Protein 3NDN (pdb70)

Nearest PDB structures (foldseek):
  3ndn-assembly1_D  TM=1.003E+00  e=1.011E-87  Mycobacterium tuberculosis
  5dx5-assembly1_A  TM=9.563E-01  e=6.948E-45  Clostridium sporogenes
  4l0o-assembly3_C  TM=9.555E-01  e=1.925E-39  Helicobacter pylori 26695
  1cl1-assembly1_B  TM=8.963E-01  e=5.663E-34  Escherichia coli K-12
  8sad-assembly1_A  TM=8.975E-01  e=4.618E-33  Klebsiella aerogenes KCTC 2190

B-factor: mean 39.71, std 8.96, range [16.14, 76.07]

Foldseek 3Di:
DQQDFDDDDPPDDLLVLLAGNRARDDPVPDPDGDFDQDFADDDPDPVRVVCVVVVVDVDDGGQLFDDNLLRSLFGSVCVNQVFAGKGKFQFLLRQLLLLVVLQDAAPAEEEEECQAQPSSNCSQPPVRVVRHYHYDYDHQQDLVRLLVVLPAAHAEYEYEALGPPQRNGHQLLSSLVSQVVNVYAYEYEDAQAPSVWFHRVVSPHAKYKYWCCLLLQANDHTMIMIGGHPCSCVPSSSVCSNPVRRGHRSVVSSSRSNSSSCSNVFFVQLQVLQVVVQVLLCPDPQFDDKDFQCPPPHPCNVSCVVGTPTRGRKIKTFTPDDQVCQLVLQVQLQVQQDQADDDDDENYLGKYKYQCCVPSPVPVDDVSCVVSPRGSRMMMIGTHNPDSVVVSVRNVRSSD/DQQDADDDDPPDDLLVLLAGNRARDDPVRDPDHDFDQDFADDDPDPVRLVCCVVVVDVDDGGQLFDDSLLRSLFGSVCVSQVFAGKGKFQFLLVQLLLLVVLQDAAPAEEEEECQAQLSSNCSQPPVVVVRHYHYDYDHQQDLVRLLVVLPAAHAEYEYEALGPPQRNGHLQLSSLVSQVVNVYAYEYEYAQAPSQWFHRVVSRHAKYKYWLCLLLAANDHTMIMITHDPCSCVDSSSVCSNPVRRGHRSVVSSSRSVSSSCSVVFFVQLLVLQVVLQVVLCPDPQFDDKDWLCDVVHPCVVSSVVGTPTRGRKIKTFTPDDLVCQLVLQVQLQVQFDQADDDDDASYQGKYKYQCCVPRVVVVPDVSCVVSPRGSRMMMIGTHNPDSVVVNVRNVRSSD/DQQDFDDDDPPDDLLVLLADNRARDDPVPDPDGDFDQDFADDDPDPVVVVCVVVVVDVDDGGQLQDDSLLRSLFGSVCVSQVFPGKDKFQFLLCQLLLLVVLQDAAPAEEEEELQAFQSSNCSQPPVVVVRHYHYDYDHQQDLVRLLVRLPAAHAEYEYEALGPPQRDGHLQLSSLVSQVVNVYAYEYEDAQAPSVWFHRVVSRHAKYKYWLCLLLQANDHTMIMITHDPCSCVDSSSVCSNPVRRGDRSVVSSSRSVSSSCSVVFFVQLLVLQVVLQVLLCPDPFFDDKDWQCDPPHPPVVSCVVGTPTRGRKIKTFTPDDQVCQLVVQVQLQVQFDQADDDDDASYQGKHKYQCCVPRPVVCPPVSCVVVPRTSRMMMIGTHNPDSVVVVVRNVRSSD/DQQDFDDDDPPDDLLVLLQGNRARDDPVRDPAGDFDQDFADDDPDPVRVVCCVVVVDVDDGGQLQDDNLLRSLFGSQCVSQVFAGKDKFQFLLCQLLLLVVLQDAAPAEEEEECQAQPSNNCSQPPVRVVRHYHYHYDHQADLVRLLVVLVAQHREYEYEALGPPQRNGHQLLSSLVSQVVSVYAYEYEYAQAPSPWFHRVVSPHAKYKYWCCLLLQANDHTMIMIGGHPCSCVDSSSVCSNPVRRGDRSVVSSSRSNSSSCSVVFFVQLQVLQVVVQVVLCPDPQFDDKDWQCPCPHPCVVSSVVGTPTGGRKIKTFTDDDQVCQLVLQVQLQVQFDQADDDDDANYLGKHKYQCCVPSPVPQPPVRCVVSPRGSGMMMIGTHNPDSVVVVVRNVRSSD

CATH classification: 3.40.640.10 (+1 more: 3.90.1150.10)

Sequence (1600 aa):
SVRTPKALPDGVSQATVGVRGGMLRSGFEETAEAMYLTSGYVYGSAAVAEKSFAGELDHYVYSRYGNPTVSVFEERLRLIEGAPAAFATASGMAAVFTSLGALLGAGDRLVAARSLFGSCFVVCSEILPRWGVQTVFVDGDDLSSQWERALSVPTQAVFFETPSNPMQSSLVDIAAVTELAHAAGAKVVLDNVFATPLLQQGFPLGVDVVVYSGTHIDGQGRVLGGAILGDREYIDGPVQKLMRRHTGPAMSAFNAWVLLKGLETLAIRVQHHSNASAQRIAEFLNGHPSVRWVRYPYLPSHPQYDLAKRQMSGGGTVVTFALDCPEDVAKQRAFEVLDKMRLIDISNNLGDAKSLVTHPATTTHRAMGPEGRAAIGLGDGVVRISVGLEDTDDLIADIDRALSSVRTTPKALPDGVSQATVGVRGGMLRSGFEETAEAMYLTSGYVYGSAAVAEKSFAGELDHYVYSRYGNPTVSVFEERLRLIEGAPAAFATASGMAAVFTSLGALLGAGDRLVAARSLFGSCFVVCSEILPRWGVQTVFVDGDDLSQWERALSVPTQAVFFETPSNPMQSLVDIAAVTTELAHAAGAKVVLDNVFATPLLQQGFPLGVVDVVVYSGTHIDGQGRVLGGAILGDREYIDGPVQKLMRHTGPAMSAFNAWVLLKGLETLAIRVQHHSNASAQRIAEFLNGHPSVRWVRYPYLPSHPQYDLAKRQMSGGGTVVTFALDCPEDVAKQRAFEVLDKMRLIDISNNLGDAKSLVTHPATTTHRAMGPEGRAAIGLGDGVVRISVGLEDTDDLIADIDRALSSVRTPKALPDGVSQATVGVRGGMLRSGFEETAEAMYLTSGYVYGSAAVAEKSFAGELDHYVYSRYGNPTVSVFEERLRLIEGAPAAFATASGMAAVFTSLGALLGAGDRLVAARSLFGSCFVVCSEILPRWGVQTVFVDGDDLSQWERALSVPTQAVFFETPSNPMQSLVDIAAVTELAHAAGAKVVLDNVFATPLLQQGFPLGVDVVVYSGTHIDGQGRVLGGAILGDREYIDGPVQKLMRRHTGPAMSAFNAWVLLKGLETLAIRVQQHHSNASAQRIAEFLNGHPSVRWVRRYPYLPSHPQYDLAKRQMSGGGTVVTFALDCPEDVAKQRAFEVLDKMRLIDISNNLGDAKSLVTHPATTTHRAMGPEGRAAIGLGDGVVRISVGLEDTDDLIADIDRRALSSVRTPKALPDGVSQATVGVRGGMLRSGFEETAEAMYLTSGYVYGSAAVAEKSFAGELDHYVYSRYGNPTVSVFEERLRLIEGAPAAFATASGMAAVFTSLGALLGAGDRLVAARSLFGSCFVVCSSEILPRWGVQTVFVDGDDLSQWERALSVPTQAVFFETPSNPMQSLVDIAAVTELAHAAGAKVVLDNVFATPLLQQGFPLGVDVVVYSGTHIDGQGRVLGGAILGDREYIDGPVQKLMRRHTGPAMSAFNAWVLLKGLETLAIRVQHHSNASAQRIAEFLNGHPSVRWVRYPYLPSHPQYDLAKRQMSGGGTVVTFALDCPEDVAKQRAFEVLDKMRLIDISNNLGDAKSLVTHPATTTHRAMGPEGRAAIGLGDGVVRISVGLEDTDDLIADIDRALS

Structure (mmCIF, N/CA/C/O backbone):
data_3NDN
#
_entry.id   3NDN
#
_cell.length_a   81.950
_cell.length_b   129.560
_cell.length_c   95.960
_cell.angle_alpha   90.000
_cell.angle_beta   115.350
_cell.angle_gamma   90.000
#
_symmetry.space_group_name_H-M   'P 1 21 1'
#
loop_
_entity.id
_entity.type
_entity.pdbx_description
1 polymer 'O-succinylhomoserine sulfhydrylase'
2 water water
#
loop_
_atom_site.group_PDB
_atom_site.id
_atom_site.type_symbol
_atom_site.label_atom_id
_atom_site.label_alt_id
_atom_site.label_comp_id
_atom_site.label_asym_id
_atom_site.label_entity_id
_atom_site.label_seq_id
_atom_site.pdbx_PDB_ins_code
_atom_site.Cartn_x
_atom_site.Cartn_y
_atom_site.Cartn_z
_atom_site.occupancy
_atom_site.B_iso_or_equiv
_atom_site.auth_seq_id
_atom_site.auth_comp_id
_atom_site.auth_asym_id
_atom_site.auth_atom_id
_atom_site.pdbx_PDB_model_num
ATOM 1 N N . SER A 1 14 ? 10.878 -16.869 31.217 1.00 59.98 6 SER A N 1
ATOM 2 C CA . SER A 1 14 ? 11.139 -15.461 30.786 1.00 59.39 6 SER A CA 1
ATOM 3 C C . SER A 1 14 ? 12.281 -14.800 31.576 1.00 58.64 6 SER A C 1
ATOM 4 O O . SER A 1 14 ? 12.184 -14.636 32.799 1.00 59.12 6 SER A O 1
ATOM 7 N N . VAL A 1 15 ? 13.342 -14.403 30.865 1.00 57.21 7 VAL A N 1
ATOM 8 C CA . VAL A 1 15 ? 14.537 -13.798 31.486 1.00 55.98 7 VAL A CA 1
ATOM 9 C C . VAL A 1 15 ? 14.592 -12.261 31.445 1.00 55.17 7 VAL A C 1
ATOM 10 O O . VAL A 1 15 ? 15.424 -11.653 32.125 1.00 54.80 7 VAL A O 1
ATOM 14 N N . ARG A 1 16 ? 13.713 -11.643 30.655 1.00 54.28 8 ARG A N 1
ATOM 15 C CA . ARG A 1 16 ? 13.771 -10.196 30.422 1.00 53.29 8 ARG A CA 1
ATOM 16 C C . ARG A 1 16 ? 12.838 -9.351 31.305 1.00 53.45 8 ARG A C 1
ATOM 17 O O . ARG A 1 16 ? 12.814 -8.121 31.173 1.00 53.41 8 ARG A O 1
ATOM 25 N N . THR A 1 17 ? 12.088 -9.985 32.206 1.00 53.74 9 THR A N 1
ATOM 26 C CA . THR A 1 17 ? 11.192 -9.229 33.099 1.00 53.87 9 THR A CA 1
ATOM 27 C C . THR A 1 17 ? 11.964 -8.550 34.245 1.00 53.50 9 THR A C 1
ATOM 28 O O . THR A 1 17 ? 12.558 -9.238 35.086 1.00 53.79 9 THR A O 1
ATOM 32 N N . PRO A 1 18 ? 11.958 -7.197 34.283 1.00 52.81 10 PRO A N 1
ATOM 33 C CA . PRO A 1 18 ? 12.734 -6.457 35.293 1.00 52.49 10 PRO A CA 1
ATOM 34 C C . PRO A 1 18 ? 12.092 -6.436 36.694 1.00 52.63 10 PRO A C 1
ATOM 35 O O . PRO A 1 18 ? 10.923 -6.812 36.850 1.00 52.86 10 PRO A O 1
ATOM 39 N N . LYS A 1 19 ? 12.868 -6.019 37.696 1.00 52.36 11 LYS A N 1
ATOM 40 C CA . LYS A 1 19 ? 12.362 -5.848 39.061 1.00 52.35 11 LYS A CA 1
ATOM 41 C C . LYS A 1 19 ? 11.358 -4.684 39.097 1.00 52.27 11 LYS A C 1
ATOM 42 O O . LYS A 1 19 ? 11.723 -3.526 38.845 1.00 51.46 11 LYS A O 1
ATOM 44 N N . ALA A 1 20 ? 10.093 -5.014 39.380 1.00 52.21 12 ALA A N 1
ATOM 45 C CA . ALA A 1 20 ? 8.995 -4.035 39.395 1.00 51.54 12 ALA A CA 1
ATOM 46 C C . ALA A 1 20 ? 9.035 -3.148 40.639 1.00 50.75 12 ALA A C 1
ATOM 47 O O . ALA A 1 20 ? 9.321 -3.628 41.743 1.00 51.27 12 ALA A O 1
ATOM 49 N N . LEU A 1 21 ? 8.761 -1.855 40.455 1.00 49.27 13 LEU A N 1
ATOM 50 C CA . LEU A 1 21 ? 8.774 -0.888 41.560 1.00 48.25 13 LEU A CA 1
ATOM 51 C C . LEU A 1 21 ? 7.380 -0.720 42.197 1.00 47.89 13 LEU A C 1
ATOM 52 O O . LEU A 1 21 ? 6.382 -0.990 41.535 1.00 47.56 13 LEU A O 1
ATOM 57 N N . PRO A 1 22 ? 7.307 -0.292 43.480 1.00 47.48 14 PRO A N 1
ATOM 58 C CA . PRO A 1 22 ? 5.998 -0.004 44.097 1.00 48.10 14 PRO A CA 1
ATOM 59 C C . PRO A 1 22 ? 5.137 1.000 43.308 1.00 47.72 14 PRO A C 1
ATOM 60 O O . PRO A 1 22 ? 5.662 1.850 42.593 1.00 47.11 14 PRO A O 1
ATOM 64 N N . ASP A 1 23 ? 3.820 0.892 43.462 1.00 48.20 15 ASP A N 1
ATOM 65 C CA . ASP A 1 23 ? 2.871 1.775 42.790 1.00 48.12 15 ASP A CA 1
ATOM 66 C C . ASP A 1 23 ? 3.074 3.239 43.188 1.00 47.27 15 ASP A C 1
ATOM 67 O O . ASP A 1 23 ? 3.215 3.554 44.376 1.00 47.71 15 ASP A O 1
ATOM 72 N N . GLY A 1 24 ? 3.109 4.119 42.193 1.00 45.91 16 GLY A N 1
ATOM 73 C CA . GLY A 1 24 ? 3.079 5.567 42.432 1.00 44.95 16 GLY A CA 1
ATOM 74 C C . GLY A 1 24 ? 4.399 6.292 42.651 1.00 43.85 16 GLY A C 1
ATOM 75 O O . GLY A 1 24 ? 4.401 7.503 42.899 1.00 43.57 16 GLY A O 1
ATOM 76 N N . VAL A 1 25 ? 5.520 5.577 42.554 1.00 42.46 17 VAL A N 1
ATOM 77 C CA . VAL A 1 25 ? 6.852 6.193 42.743 1.00 41.19 17 VAL A CA 1
ATOM 78 C C . VAL A 1 25 ? 7.151 7.277 41.688 1.00 40.13 17 VAL A C 1
ATOM 79 O O . VAL A 1 25 ? 6.670 7.195 40.553 1.00 39.62 17 VAL A O 1
ATOM 83 N N . SER A 1 26 ? 7.940 8.284 42.067 1.00 39.49 18 SER A N 1
ATOM 84 C CA . SER A 1 26 ? 8.227 9.436 41.207 1.00 38.64 18 SER A CA 1
ATOM 85 C C . SER A 1 26 ? 9.332 9.202 40.153 1.00 38.13 18 SER A C 1
ATOM 86 O O . SER A 1 26 ? 9.998 8.146 40.152 1.00 37.85 18 SER A O 1
ATOM 89 N N . GLN A 1 27 ? 9.500 10.190 39.262 1.00 37.05 19 GLN A N 1
ATOM 90 C CA . GLN A 1 27 ? 10.537 10.199 38.204 1.00 36.24 19 GLN A CA 1
ATOM 91 C C . GLN A 1 27 ? 11.963 10.060 38.782 1.00 35.52 19 GLN A C 1
ATOM 92 O O . GLN A 1 27 ? 12.796 9.365 38.208 1.00 34.88 19 GLN A O 1
ATOM 98 N N . ALA A 1 28 ? 12.222 10.678 39.937 1.00 34.94 20 ALA A N 1
ATOM 99 C CA . ALA A 1 28 ? 13.545 10.595 40.587 1.00 34.18 20 ALA A CA 1
ATOM 100 C C . ALA A 1 28 ? 13.863 9.173 41.043 1.00 33.72 20 ALA A C 1
ATOM 101 O O . ALA A 1 28 ? 14.964 8.667 40.832 1.00 33.67 20 ALA A O 1
ATOM 103 N N . THR A 1 29 ? 12.891 8.539 41.687 1.00 33.38 21 THR A N 1
ATOM 104 C CA . THR A 1 29 ? 13.022 7.164 42.168 1.00 32.14 21 THR A CA 1
ATOM 105 C C . THR A 1 29 ? 13.265 6.119 41.054 1.00 31.79 21 THR A C 1
ATOM 106 O O . THR A 1 29 ? 14.123 5.225 41.213 1.00 31.25 21 THR A O 1
ATOM 110 N N . VAL A 1 30 ? 12.542 6.217 39.929 1.00 30.87 22 VAL A N 1
ATOM 111 C CA . VAL A 1 30 ? 12.761 5.268 38.821 1.00 30.69 22 VAL A CA 1
ATOM 112 C C . VAL A 1 30 ? 14.131 5.441 38.166 1.00 29.49 22 VAL A C 1
ATOM 113 O O . VAL A 1 30 ? 14.686 4.479 37.631 1.00 29.34 22 VAL A O 1
ATOM 117 N N . GLY A 1 31 ? 14.662 6.669 38.167 1.00 28.57 23 GLY A N 1
ATOM 118 C CA . GLY A 1 31 ? 16.006 6.894 37.628 1.00 27.65 23 GLY A CA 1
ATOM 119 C C . GLY A 1 31 ? 17.104 6.215 38.443 1.00 27.43 23 GLY A C 1
ATOM 120 O O . GLY A 1 31 ? 18.129 5.796 37.892 1.00 27.07 23 GLY A O 1
ATOM 121 N N . VAL A 1 32 ? 16.899 6.095 39.756 1.00 26.42 24 VAL A N 1
ATOM 122 C CA . VAL A 1 32 ? 17.877 5.425 40.617 1.00 26.93 24 VAL A CA 1
ATOM 123 C C . VAL A 1 32 ? 17.850 3.888 40.501 1.00 28.05 24 VAL A C 1
ATOM 124 O O . VAL A 1 32 ? 18.907 3.244 40.510 1.00 28.02 24 VAL A O 1
ATOM 128 N N . ARG A 1 33 ? 16.662 3.293 40.420 1.00 28.75 25 ARG A N 1
ATOM 129 C CA . ARG A 1 33 ? 16.572 1.817 40.528 1.00 30.33 25 ARG A CA 1
ATOM 130 C C . ARG A 1 33 ? 15.563 1.122 39.593 1.00 31.44 25 ARG A C 1
ATOM 131 O O . ARG A 1 33 ? 15.251 -0.068 39.774 1.00 33.01 25 ARG A O 1
ATOM 139 N N . GLY A 1 34 ? 15.067 1.841 38.591 1.00 31.54 26 GLY A N 1
ATOM 140 C CA . GLY A 1 34 ? 14.198 1.250 37.560 1.00 31.89 26 GLY A CA 1
ATOM 141 C C . GLY A 1 34 ? 14.897 0.347 36.535 1.00 31.73 26 GLY A C 1
ATOM 142 O O . GLY A 1 34 ? 16.057 0.579 36.151 1.00 31.38 26 GLY A O 1
ATOM 143 N N . GLY A 1 35 ? 14.191 -0.707 36.126 1.00 31.45 27 GLY A N 1
ATOM 144 C CA . GLY A 1 35 ? 14.608 -1.565 35.008 1.00 31.22 27 GLY A CA 1
ATOM 145 C C . GLY A 1 35 ? 15.743 -2.554 35.239 1.00 31.40 27 GLY A C 1
ATOM 146 O O . GLY A 1 35 ? 16.324 -3.072 34.270 1.00 30.22 27 GLY A O 1
ATOM 147 N N . MET A 1 36 ? 16.064 -2.832 36.505 1.00 31.42 28 MET A N 1
ATOM 148 C CA . MET A 1 36 ? 17.196 -3.714 36.832 1.00 32.11 28 MET A CA 1
ATOM 149 C C . MET A 1 36 ? 16.837 -5.170 36.631 1.00 32.21 28 MET A C 1
ATOM 150 O O . MET A 1 36 ? 15.677 -5.539 36.765 1.00 32.52 28 MET A O 1
ATOM 155 N N . LEU A 1 37 ? 17.849 -5.977 36.320 1.00 32.93 29 LEU A N 1
ATOM 156 C CA . LEU A 1 37 ? 17.734 -7.443 36.176 1.00 34.09 29 LEU A CA 1
ATOM 157 C C . LEU A 1 37 ? 18.935 -8.139 36.864 1.00 33.73 29 LEU A C 1
ATOM 158 O O . LEU A 1 37 ? 19.913 -8.513 36.194 1.00 33.65 29 LEU A O 1
ATOM 163 N N . ARG A 1 38 ? 18.877 -8.297 38.190 1.00 32.91 30 ARG A N 1
ATOM 164 C CA . ARG A 1 38 ? 19.998 -8.864 38.951 1.00 32.46 30 ARG A CA 1
ATOM 165 C C . ARG A 1 38 ? 20.163 -10.357 38.650 1.00 31.94 30 ARG A C 1
ATOM 166 O O . ARG A 1 38 ? 19.159 -11.067 38.468 1.00 31.71 30 ARG A O 1
ATOM 174 N N . SER A 1 39 ? 21.417 -10.811 38.579 1.00 31.27 31 SER A N 1
ATOM 175 C CA . SER A 1 39 ? 21.748 -12.255 38.486 1.00 31.26 31 SER A CA 1
ATOM 176 C C . SER A 1 39 ? 21.534 -12.989 39.819 1.00 32.14 31 SER A C 1
ATOM 177 O O . SER A 1 39 ? 21.243 -12.367 40.841 1.00 32.78 31 SER A O 1
ATOM 180 N N . GLY A 1 40 ? 21.683 -14.319 39.791 1.00 33.03 32 GLY A N 1
ATOM 181 C CA . GLY A 1 40 ? 21.706 -15.151 40.991 1.00 33.72 32 GLY A CA 1
ATOM 182 C C . GLY A 1 40 ? 22.804 -14.859 42.016 1.00 34.14 32 GLY A C 1
ATOM 183 O O . GLY A 1 40 ? 22.747 -15.387 43.132 1.00 34.72 32 GLY A O 1
ATOM 184 N N . PHE A 1 41 ? 23.787 -14.017 41.662 1.00 33.12 33 PHE A N 1
ATOM 185 C CA . PHE A 1 41 ? 24.794 -13.527 42.631 1.00 33.65 33 PHE A CA 1
ATOM 186 C C . PHE A 1 41 ? 24.277 -12.379 43.522 1.00 33.03 33 PHE A C 1
ATOM 187 O O . PHE A 1 41 ? 24.890 -12.056 44.544 1.00 33.58 33 PHE A O 1
ATOM 195 N N . GLU A 1 42 ? 23.157 -11.779 43.131 1.00 32.27 34 GLU A N 1
ATOM 196 C CA . GLU A 1 42 ? 22.514 -10.708 43.903 1.00 32.27 34 GLU A CA 1
ATOM 197 C C . GLU A 1 42 ? 23.409 -9.475 44.107 1.00 30.92 34 GLU A C 1
ATOM 198 O O . GLU A 1 42 ? 23.423 -8.877 45.178 1.00 30.13 34 GLU A O 1
ATOM 204 N N . GLU A 1 43 ? 24.159 -9.115 43.066 1.00 29.86 35 GLU A N 1
ATOM 205 C CA . GLU A 1 43 ? 24.964 -7.903 43.067 1.00 29.87 35 GLU A CA 1
ATOM 206 C C . GLU A 1 43 ? 24.077 -6.664 43.277 1.00 30.12 35 GLU A C 1
ATOM 207 O O . GLU A 1 43 ? 22.979 -6.582 42.723 1.00 30.13 35 GLU A O 1
ATOM 213 N N . THR A 1 44 ? 24.564 -5.708 44.063 1.00 31.11 36 THR A N 1
ATOM 214 C CA . THR A 1 44 ? 23.845 -4.441 44.312 1.00 31.05 36 THR A CA 1
ATOM 215 C C . THR A 1 44 ? 23.810 -3.518 43.082 1.00 31.35 36 THR A C 1
ATOM 216 O O . THR A 1 44 ? 22.727 -3.077 42.638 1.00 30.53 36 THR A O 1
ATOM 220 N N . ALA A 1 45 ? 25.001 -3.251 42.542 1.00 31.16 37 ALA A N 1
ATOM 221 C CA . ALA A 1 45 ? 25.193 -2.475 41.311 1.00 30.85 37 ALA A CA 1
ATOM 222 C C . ALA A 1 45 ? 25.041 -3.291 40.026 1.00 30.84 37 ALA A C 1
ATOM 223 O O . ALA A 1 45 ? 25.286 -4.515 40.008 1.00 31.34 37 ALA A O 1
ATOM 225 N N . GLU A 1 46 ? 24.641 -2.601 38.958 1.00 29.81 38 GLU A N 1
ATOM 226 C CA . GLU A 1 46 ? 24.303 -3.197 37.656 1.00 30.07 38 GLU A CA 1
ATOM 227 C C . GLU A 1 46 ? 25.484 -3.878 36.920 1.00 29.23 38 GLU A C 1
ATOM 228 O O . GLU A 1 46 ? 26.537 -3.281 36.723 1.00 28.50 38 GLU A O 1
ATOM 234 N N . ALA A 1 47 ? 25.293 -5.142 36.543 1.00 28.58 39 ALA A N 1
ATOM 235 C CA . ALA A 1 47 ? 26.329 -5.940 35.878 1.00 28.49 39 ALA A CA 1
ATOM 236 C C . ALA A 1 47 ? 26.549 -5.583 34.398 1.00 27.98 39 ALA A C 1
ATOM 237 O O . ALA A 1 47 ? 25.612 -5.149 33.707 1.00 28.50 39 ALA A O 1
ATOM 239 N N . MET A 1 48 ? 27.779 -5.790 33.915 1.00 27.84 40 MET A N 1
ATOM 240 C CA . MET A 1 48 ? 28.146 -5.513 32.497 1.00 28.24 40 MET A CA 1
ATOM 241 C C . MET A 1 48 ? 28.446 -6.816 31.749 1.00 27.65 40 MET A C 1
ATOM 242 O O . MET A 1 48 ? 29.429 -7.485 32.065 1.00 27.78 40 MET A O 1
ATOM 247 N N . TYR A 1 49 ? 27.629 -7.131 30.736 1.00 27.04 41 TYR A N 1
ATOM 248 C CA . TYR A 1 49 ? 27.754 -8.367 29.957 1.00 26.74 41 TYR A CA 1
ATOM 249 C C . TYR A 1 49 ? 28.428 -8.126 28.602 1.00 26.36 41 TYR A C 1
ATOM 250 O O . TYR A 1 49 ? 27.759 -7.989 27.565 1.00 25.38 41 TYR A O 1
ATOM 259 N N . LEU A 1 50 ? 29.761 -8.091 28.627 1.00 27.37 42 LEU A N 1
ATOM 260 C CA . LEU A 1 50 ? 30.559 -7.932 27.399 1.00 28.06 42 LEU A CA 1
ATOM 261 C C . LEU A 1 50 ? 30.629 -9.279 26.685 1.00 28.15 42 LEU A C 1
ATOM 262 O O . LEU A 1 50 ? 31.588 -10.034 26.845 1.00 29.13 42 LEU A O 1
ATOM 267 N N . THR A 1 51 ? 29.590 -9.555 25.892 1.00 27.79 43 THR A N 1
ATOM 268 C CA . THR A 1 51 ? 29.501 -10.752 25.071 1.00 28.07 43 THR A CA 1
ATOM 269 C C . THR A 1 51 ? 28.773 -10.372 23.775 1.00 27.97 43 THR A C 1
ATOM 270 O O . THR A 1 51 ? 27.816 -9.556 23.799 1.00 27.32 43 THR A O 1
ATOM 274 N N . SER A 1 52 ? 29.226 -10.931 22.652 1.00 27.43 44 SER A N 1
ATOM 275 C CA . SER A 1 52 ? 28.467 -10.793 21.402 1.00 27.84 44 SER A CA 1
ATOM 276 C C . SER A 1 52 ? 27.414 -11.904 21.207 1.00 28.53 44 SER A C 1
ATOM 277 O O . SER A 1 52 ? 26.344 -11.643 20.631 1.00 28.52 44 SER A O 1
ATOM 280 N N . GLY A 1 53 ? 27.720 -13.121 21.678 1.00 28.26 45 GLY A N 1
ATOM 281 C CA . GLY A 1 53 ? 26.850 -14.311 21.510 1.00 28.91 45 GLY A CA 1
ATOM 282 C C . GLY A 1 53 ? 26.382 -14.942 22.813 1.00 28.93 45 GLY A C 1
ATOM 283 O O . GLY A 1 53 ? 26.806 -14.508 23.896 1.00 28.94 45 GLY A O 1
ATOM 284 N N . TYR A 1 54 ? 25.529 -15.983 22.704 1.00 29.51 46 TYR A N 1
ATOM 285 C CA . TYR A 1 54 ? 24.930 -16.704 23.843 1.00 29.14 46 TYR A CA 1
ATOM 286 C C . TYR A 1 54 ? 24.953 -18.223 23.543 1.00 30.16 46 TYR A C 1
ATOM 287 O O . TYR A 1 54 ? 25.117 -18.632 22.385 1.00 30.44 46 TYR A O 1
ATOM 296 N N . VAL A 1 55 ? 24.820 -19.038 24.580 1.00 30.09 47 VAL A N 1
ATOM 297 C CA . VAL A 1 55 ? 24.791 -20.502 24.422 1.00 31.56 47 VAL A CA 1
ATOM 298 C C . VAL A 1 55 ? 23.415 -21.083 24.797 1.00 32.64 47 VAL A C 1
ATOM 299 O O . VAL A 1 55 ? 22.614 -20.412 25.475 1.00 32.44 47 VAL 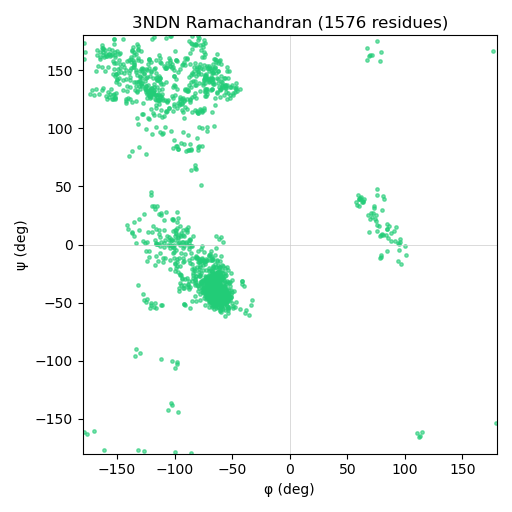A O 1
ATOM 303 N N . TYR A 1 56 ? 23.137 -22.324 24.376 1.00 33.78 48 TYR A N 1
ATOM 304 C CA . TYR A 1 56 ? 21.838 -22.963 24.633 1.00 34.46 48 TYR A CA 1
ATOM 305 C C . TYR A 1 56 ? 22.028 -24.361 25.230 1.00 35.47 48 TYR A C 1
ATOM 306 O O . TYR A 1 56 ? 22.983 -25.056 24.885 1.00 35.71 48 TYR A O 1
ATOM 315 N N . GLY A 1 57 ? 21.129 -24.747 26.139 1.00 35.65 49 GLY A N 1
ATOM 316 C CA . GLY A 1 57 ? 21.162 -26.067 26.788 1.00 36.82 49 GLY A CA 1
ATOM 317 C C . GLY A 1 57 ? 20.948 -27.273 25.878 1.00 37.02 49 GLY A C 1
ATOM 318 O O . GLY A 1 57 ? 21.391 -28.380 26.199 1.00 37.26 49 GLY A O 1
ATOM 319 N N . SER A 1 58 ? 20.279 -27.064 24.740 1.00 36.80 50 SER A N 1
ATOM 320 C CA . SER A 1 58 ? 19.961 -28.147 23.812 1.00 37.58 50 SER A CA 1
ATOM 321 C C . SER A 1 58 ? 19.673 -27.590 22.419 1.00 37.52 50 SER A C 1
ATOM 322 O O . SER A 1 58 ? 19.450 -26.387 22.260 1.00 36.82 50 SER A O 1
ATOM 325 N N . ALA A 1 59 ? 19.695 -28.458 21.415 1.00 37.63 51 ALA A N 1
ATOM 326 C CA . ALA A 1 59 ? 19.363 -28.043 20.047 1.00 37.96 51 ALA A CA 1
ATOM 327 C C . ALA A 1 59 ? 17.911 -27.540 19.915 1.00 38.20 51 ALA A C 1
ATOM 328 O O . ALA A 1 59 ? 17.661 -26.593 19.170 1.00 38.18 51 ALA A O 1
ATOM 330 N N . ALA A 1 60 ? 16.975 -28.171 20.639 1.00 38.80 52 ALA A N 1
ATOM 331 C CA . ALA A 1 60 ? 15.570 -27.730 20.674 1.00 39.13 52 ALA A CA 1
ATOM 332 C C . ALA A 1 60 ? 15.408 -26.295 21.206 1.00 38.95 52 ALA A C 1
ATOM 333 O O . ALA A 1 60 ? 14.612 -25.528 20.660 1.00 39.04 52 ALA A O 1
ATOM 335 N N . VAL A 1 61 ? 16.149 -25.944 22.267 1.00 38.32 53 VAL A N 1
ATOM 336 C CA . VAL A 1 61 ? 16.154 -24.568 22.792 1.00 37.86 53 VAL A CA 1
ATOM 337 C C . VAL A 1 61 ? 16.713 -23.554 21.785 1.00 37.37 53 VAL A C 1
ATOM 338 O O . VAL A 1 61 ? 16.204 -22.435 21.684 1.00 37.51 53 VAL A O 1
ATOM 342 N N . ALA A 1 62 ? 17.764 -23.931 21.058 1.00 37.49 54 ALA A N 1
ATOM 343 C CA . ALA A 1 62 ? 18.340 -23.059 20.032 1.00 37.68 54 ALA A CA 1
ATOM 344 C C . ALA A 1 62 ? 17.314 -22.773 18.923 1.00 38.31 54 ALA A C 1
ATOM 345 O O . ALA A 1 62 ? 17.189 -21.634 18.471 1.00 38.02 54 ALA A O 1
ATOM 347 N N . GLU A 1 63 ? 16.585 -23.806 18.501 1.00 39.44 55 GLU A N 1
ATOM 348 C CA . GLU A 1 63 ? 15.536 -23.662 17.480 1.00 40.37 55 GLU A CA 1
ATOM 349 C C . GLU A 1 63 ? 14.406 -22.736 17.955 1.00 41.03 55 GLU A C 1
ATOM 350 O O . GLU A 1 63 ? 14.006 -21.820 17.231 1.00 40.96 55 GLU A O 1
ATOM 356 N N . LYS A 1 64 ? 13.906 -22.958 19.172 1.00 42.00 56 LYS A N 1
ATOM 357 C CA . LYS A 1 64 ? 12.831 -22.122 19.715 1.00 43.05 56 LYS A CA 1
ATOM 358 C C . LYS A 1 64 ? 13.257 -20.658 19.882 1.00 43.02 56 LYS A C 1
ATOM 359 O O . LYS A 1 64 ? 12.457 -19.739 19.669 1.00 43.38 56 LYS A O 1
ATOM 365 N N . SER A 1 65 ? 14.512 -20.451 20.278 1.00 43.36 57 SER A N 1
ATOM 366 C CA . SER A 1 65 ? 15.069 -19.115 20.509 1.00 43.85 57 SER A CA 1
ATOM 367 C C . SER A 1 65 ? 15.167 -18.302 19.217 1.00 44.57 57 SER A C 1
ATOM 368 O O . SER A 1 65 ? 14.823 -17.113 19.190 1.00 44.75 57 SER A O 1
ATOM 371 N N . PHE A 1 66 ? 15.645 -18.942 18.156 1.00 45.74 58 PHE A N 1
ATOM 372 C CA . PHE A 1 66 ? 15.684 -18.320 16.830 1.00 47.31 58 PHE A CA 1
ATOM 373 C C . PHE A 1 66 ? 14.297 -18.003 16.259 1.00 47.95 58 PHE A C 1
ATOM 374 O O . PHE A 1 66 ? 14.109 -16.957 15.630 1.00 48.14 58 PHE A O 1
ATOM 382 N N . ALA A 1 67 ? 13.336 -18.894 16.503 1.00 48.81 59 ALA A N 1
ATOM 383 C CA . ALA A 1 67 ? 11.951 -18.700 16.054 1.00 49.42 59 ALA A CA 1
ATOM 384 C C . ALA A 1 67 ? 11.190 -17.679 16.913 1.00 49.47 59 ALA A C 1
ATOM 385 O O . ALA A 1 67 ? 10.018 -17.380 16.649 1.00 50.21 59 ALA A O 1
ATOM 387 N N . GLY A 1 68 ? 11.860 -17.152 17.937 1.00 49.20 60 GLY A N 1
ATOM 388 C CA . GLY A 1 68 ? 11.280 -16.155 18.839 1.00 48.83 60 GLY A CA 1
ATOM 389 C C . GLY A 1 68 ? 10.192 -16.683 19.755 1.00 48.88 60 GLY A C 1
ATOM 390 O O . GLY A 1 68 ? 9.369 -15.907 20.247 1.00 49.28 60 GLY A O 1
ATOM 391 N N . GLU A 1 69 ? 10.176 -17.995 19.982 1.00 48.71 61 GLU A N 1
ATOM 392 C CA . GLU A 1 69 ? 9.182 -18.616 20.860 1.00 48.80 61 GLU A CA 1
ATOM 393 C C . GLU A 1 69 ? 9.590 -18.566 22.332 1.00 47.98 61 GLU A C 1
ATOM 394 O O . GLU A 1 69 ? 8.753 -18.766 23.227 1.00 48.05 61 GLU A O 1
ATOM 400 N N . LEU A 1 70 ? 10.874 -18.302 22.567 1.00 46.38 62 LEU A N 1
ATOM 401 C CA . LEU A 1 70 ? 11.417 -18.035 23.900 1.00 45.45 62 LEU A CA 1
ATOM 402 C C . LEU A 1 70 ? 12.081 -16.650 23.898 1.00 44.46 62 LEU A C 1
ATOM 403 O O . LEU A 1 70 ? 12.558 -16.200 22.853 1.00 44.62 62 LEU A O 1
ATOM 408 N N . ASP A 1 71 ? 12.127 -15.980 25.048 1.00 43.30 63 ASP A N 1
ATOM 409 C CA . ASP A 1 71 ? 12.791 -14.670 25.112 1.00 42.36 63 ASP A CA 1
ATOM 410 C C . ASP A 1 71 ? 14.311 -14.708 25.449 1.00 40.52 63 ASP A C 1
ATOM 411 O O . ASP A 1 71 ? 14.925 -13.674 25.736 1.00 39.90 63 ASP A O 1
ATOM 416 N N . HIS A 1 72 ? 14.893 -15.905 25.395 1.00 38.98 64 HIS A N 1
ATOM 417 C CA . HIS A 1 72 ? 16.350 -16.138 25.475 1.00 37.09 64 HIS A CA 1
ATOM 418 C C . HIS A 1 72 ? 17.101 -15.173 24.542 1.00 35.89 64 HIS A C 1
ATOM 419 O O . HIS A 1 72 ? 16.655 -14.916 23.416 1.00 34.88 64 HIS A O 1
ATOM 426 N N . TYR A 1 73 ? 18.231 -14.631 24.996 1.00 34.66 65 TYR A N 1
ATOM 427 C CA . TYR A 1 73 ? 19.017 -13.724 24.148 1.00 33.80 65 TYR A CA 1
ATOM 428 C C . TYR A 1 73 ? 19.687 -14.485 22.997 1.00 33.49 65 TYR A C 1
ATOM 429 O O . TYR A 1 73 ? 19.953 -15.689 23.128 1.00 33.75 65 TYR A O 1
ATOM 438 N N . VAL A 1 74 ? 19.961 -13.799 21.879 1.00 33.23 66 VAL A N 1
ATOM 439 C CA . VAL A 1 74 ? 20.494 -14.476 20.664 1.00 33.23 66 VAL A CA 1
ATOM 440 C C . VAL A 1 74 ? 21.788 -13.856 20.119 1.00 32.26 66 VAL A C 1
ATOM 441 O O . VAL A 1 74 ? 22.741 -14.575 19.817 1.00 32.33 66 VAL A O 1
ATOM 445 N N . TYR A 1 75 ? 21.829 -12.531 19.981 1.00 31.24 67 TYR A N 1
ATOM 446 C CA . TYR A 1 75 ? 23.011 -11.857 19.450 1.00 31.43 67 TYR A CA 1
ATOM 447 C C . TYR A 1 75 ? 22.952 -10.379 19.821 1.00 30.99 67 TYR A C 1
ATOM 448 O O . TYR A 1 75 ? 21.904 -9.740 19.675 1.00 31.00 67 TYR A O 1
ATOM 457 N N . SER A 1 76 ? 24.077 -9.853 20.292 1.00 30.67 68 SER A N 1
ATOM 458 C CA . SER A 1 76 ? 24.143 -8.497 20.851 1.00 31.09 68 SER A CA 1
ATOM 459 C C . SER A 1 76 ? 23.904 -7.329 19.897 1.00 31.82 68 SER A C 1
ATOM 460 O O . SER A 1 76 ? 23.588 -6.221 20.366 1.00 31.17 68 SER A O 1
ATOM 463 N N . ARG A 1 77 ? 24.030 -7.544 18.577 1.00 32.59 69 ARG A N 1
ATOM 464 C CA . ARG A 1 77 ? 23.678 -6.487 17.626 1.00 33.04 69 ARG A CA 1
ATOM 465 C C . ARG A 1 77 ? 22.240 -6.006 17.828 1.00 33.62 69 ARG A C 1
ATOM 466 O O . ARG A 1 77 ? 21.954 -4.822 17.619 1.00 34.41 69 ARG A O 1
ATOM 474 N N . TYR A 1 78 ? 21.339 -6.889 18.241 1.00 33.34 70 TYR A N 1
ATOM 475 C CA . TYR A 1 78 ? 19.962 -6.436 18.482 1.00 33.47 70 TYR A CA 1
ATOM 476 C C . TYR A 1 78 ? 19.320 -6.746 19.835 1.00 32.37 70 TYR A C 1
ATOM 477 O O . TYR A 1 78 ? 18.159 -6.412 20.043 1.00 32.70 70 TYR A O 1
ATOM 486 N N . GLY A 1 79 ? 20.064 -7.356 20.745 1.00 31.37 71 GLY A N 1
ATOM 487 C CA . GLY A 1 79 ? 19.601 -7.500 22.141 1.00 30.25 71 GLY A CA 1
ATOM 488 C C . GLY A 1 79 ? 20.721 -7.961 23.061 1.00 29.55 71 GLY A C 1
ATOM 489 O O . GLY A 1 79 ? 21.434 -8.908 22.732 1.00 29.50 71 GLY A O 1
ATOM 490 N N . ASN A 1 80 ? 20.852 -7.304 24.215 1.00 29.22 72 ASN A N 1
ATOM 491 C CA . ASN A 1 80 ? 21.890 -7.596 25.234 1.00 28.98 72 ASN A CA 1
ATOM 492 C C . ASN A 1 80 ? 21.337 -7.243 26.645 1.00 28.51 72 ASN A C 1
ATOM 493 O O . ASN A 1 80 ? 20.639 -6.232 26.796 1.00 29.80 72 ASN A O 1
ATOM 498 N N . PRO A 1 81 ? 21.642 -8.052 27.681 1.00 29.10 73 PRO A N 1
ATOM 499 C CA . PRO A 1 81 ? 21.030 -7.742 29.000 1.00 28.96 73 PRO A CA 1
ATOM 500 C C . PRO A 1 81 ? 21.375 -6.370 29.636 1.00 29.15 73 PRO A C 1
ATOM 501 O O . PRO A 1 81 ? 20.498 -5.756 30.262 1.00 28.93 73 PRO A O 1
ATOM 505 N N . THR A 1 82 ? 22.625 -5.914 29.504 1.00 28.06 74 THR A N 1
ATOM 506 C CA . THR A 1 82 ? 23.012 -4.565 29.969 1.00 27.38 74 THR A CA 1
ATOM 507 C C . THR A 1 82 ? 22.336 -3.447 29.143 1.00 26.94 74 THR A C 1
ATOM 508 O O . THR A 1 82 ? 21.833 -2.447 29.700 1.00 25.68 74 THR A O 1
ATOM 512 N N . VAL A 1 83 ? 22.349 -3.588 27.811 1.00 26.60 75 VAL A N 1
ATOM 513 C CA . VAL A 1 83 ? 21.610 -2.675 26.951 1.00 26.17 75 VAL A CA 1
ATOM 514 C C . VAL A 1 83 ? 20.105 -2.601 27.325 1.00 26.14 75 VAL A C 1
ATOM 515 O O . VAL A 1 83 ? 19.517 -1.518 27.313 1.00 25.56 75 VAL A O 1
ATOM 519 N N . SER A 1 84 ? 19.490 -3.742 27.663 1.00 25.87 76 SER A N 1
ATOM 520 C CA . SER A 1 84 ? 18.073 -3.754 28.081 1.00 25.95 76 SER A CA 1
ATOM 521 C C . SER A 1 84 ? 17.783 -2.919 29.345 1.00 25.69 76 SER A C 1
ATOM 522 O O . SER A 1 84 ? 16.702 -2.327 29.458 1.00 24.34 76 SER A O 1
ATOM 525 N N . VAL A 1 85 ? 18.730 -2.890 30.295 1.00 25.16 77 VAL A N 1
ATOM 526 C CA . VAL A 1 85 ? 18.570 -2.110 31.522 1.00 25.24 77 VAL A CA 1
ATOM 527 C C . VAL A 1 85 ? 18.582 -0.598 31.189 1.00 25.04 77 VAL A C 1
ATOM 528 O O . VAL A 1 85 ? 17.742 0.143 31.705 1.00 24.83 77 VAL A O 1
ATOM 532 N N . PHE A 1 86 ? 19.481 -0.162 30.291 1.00 24.77 78 PHE A N 1
ATOM 533 C CA . PHE A 1 86 ? 19.507 1.262 29.851 1.00 24.80 78 PHE A CA 1
ATOM 534 C C . PHE A 1 86 ? 18.172 1.653 29.160 1.00 25.73 78 PHE A C 1
ATOM 535 O O . PHE A 1 86 ? 17.601 2.718 29.464 1.00 25.85 78 PHE A O 1
ATOM 543 N N . GLU A 1 87 ? 17.725 0.807 28.230 1.00 27.07 79 GLU A N 1
ATOM 544 C CA . GLU A 1 87 ? 16.477 1.020 27.449 1.00 27.73 79 GLU A CA 1
ATOM 545 C C . GLU A 1 87 ? 15.266 1.151 28.387 1.00 28.53 79 GLU A C 1
ATOM 546 O O . GLU A 1 87 ? 14.441 2.064 28.230 1.00 28.08 79 GLU A O 1
ATOM 552 N N . GLU A 1 88 ? 15.164 0.249 29.359 1.00 28.63 80 GLU A N 1
ATOM 553 C CA . GLU A 1 88 ? 13.996 0.253 30.255 1.00 29.77 80 GLU A CA 1
ATOM 554 C C . GLU A 1 88 ? 13.999 1.390 31.269 1.00 29.35 80 GLU A C 1
ATOM 555 O O . GLU A 1 88 ? 12.942 1.972 31.571 1.00 29.35 80 GLU A O 1
ATOM 561 N N . ARG A 1 89 ? 15.176 1.724 31.806 1.00 28.98 81 ARG A N 1
ATOM 562 C CA . ARG A 1 89 ? 15.300 2.871 32.711 1.00 27.96 81 ARG A CA 1
ATOM 563 C C . ARG A 1 89 ? 14.886 4.190 32.029 1.00 27.54 81 ARG A C 1
ATOM 564 O O . ARG A 1 89 ? 14.118 4.975 32.602 1.00 26.10 81 ARG A O 1
ATOM 572 N N . LEU A 1 90 ? 15.359 4.427 30.797 1.00 26.07 82 LEU A N 1
ATOM 573 C CA . LEU A 1 90 ? 14.975 5.637 30.058 1.00 26.21 82 LEU A CA 1
ATOM 574 C C . LEU A 1 90 ? 13.467 5.611 29.703 1.00 26.06 82 LEU A C 1
ATOM 575 O O . LEU A 1 90 ? 12.796 6.638 29.782 1.00 25.97 82 LEU A O 1
ATOM 580 N N . ARG A 1 91 ? 12.947 4.440 29.343 1.00 25.74 83 ARG A N 1
ATOM 581 C CA . ARG A 1 91 ? 11.517 4.278 29.002 1.00 26.49 83 ARG A CA 1
ATOM 582 C C . ARG A 1 91 ? 10.634 4.631 30.217 1.00 27.19 83 ARG A C 1
ATOM 583 O O . ARG A 1 91 ? 9.603 5.310 30.074 1.00 28.13 83 ARG A O 1
ATOM 591 N N . LEU A 1 92 ? 11.057 4.189 31.400 1.00 26.87 84 LEU A N 1
ATOM 592 C CA . LEU A 1 92 ? 10.353 4.494 32.666 1.00 27.05 84 LEU A CA 1
ATOM 593 C C . LEU A 1 92 ? 10.345 5.986 32.970 1.00 27.46 84 LEU A C 1
ATOM 594 O O . LEU A 1 92 ? 9.291 6.524 33.317 1.00 28.31 84 LEU A O 1
ATOM 599 N N . ILE A 1 93 ? 11.503 6.639 32.839 1.00 26.94 85 ILE A N 1
ATOM 600 C CA . ILE A 1 93 ? 11.615 8.116 33.049 1.00 28.05 85 ILE A CA 1
ATOM 601 C C . ILE A 1 93 ? 10.694 8.924 32.112 1.00 29.39 85 ILE A C 1
ATOM 602 O O . ILE A 1 93 ? 10.058 9.917 32.528 1.00 30.45 85 ILE A O 1
ATOM 607 N N . GLU A 1 94 ? 10.634 8.511 30.848 1.00 30.29 86 GLU A N 1
ATOM 608 C CA . GLU A 1 94 ? 9.905 9.247 29.805 1.00 32.04 86 GLU A CA 1
ATOM 609 C C . GLU A 1 94 ? 8.394 8.960 29.798 1.00 32.65 86 GLU A C 1
ATOM 610 O O . GLU A 1 94 ? 7.587 9.830 29.425 1.00 33.79 86 GLU A O 1
ATOM 616 N N . GLY A 1 95 ? 8.012 7.750 30.208 1.00 32.74 87 GLY A N 1
ATOM 617 C CA . GLY A 1 95 ? 6.608 7.279 30.131 1.00 32.34 87 GLY A CA 1
ATOM 618 C C . GLY A 1 95 ? 6.173 6.895 28.717 1.00 32.30 87 GLY A C 1
ATOM 619 O O . GLY A 1 95 ? 5.046 7.207 28.303 1.00 32.06 87 GLY A O 1
ATOM 620 N N . ALA A 1 96 ? 7.048 6.199 27.985 1.00 31.63 88 ALA A N 1
ATOM 621 C CA . ALA A 1 96 ? 6.777 5.735 26.617 1.00 31.30 88 ALA A CA 1
ATOM 622 C C . ALA A 1 96 ? 6.346 4.256 26.634 1.00 31.92 88 ALA A C 1
ATOM 623 O O . ALA A 1 96 ? 6.659 3.555 27.600 1.00 31.67 88 ALA A O 1
ATOM 625 N N . PRO A 1 97 ? 5.640 3.782 25.569 1.00 31.63 89 PRO A N 1
ATOM 626 C CA . PRO A 1 97 ? 5.271 2.358 25.467 1.00 31.94 89 PRO A CA 1
ATOM 627 C C . PRO A 1 97 ? 6.457 1.395 25.231 1.00 31.75 89 PRO A C 1
ATOM 628 O O . PRO A 1 97 ? 6.405 0.243 25.682 1.00 32.31 89 PRO A O 1
ATOM 632 N N . ALA A 1 98 ? 7.503 1.852 24.528 1.00 31.38 90 ALA A N 1
ATOM 633 C CA . ALA A 1 98 ? 8.665 1.003 24.186 1.00 30.96 90 ALA A CA 1
ATOM 634 C C . ALA A 1 98 ? 9.906 1.827 23.780 1.00 30.56 90 ALA A C 1
ATOM 635 O O . ALA A 1 98 ? 9.789 3.042 23.534 1.00 30.22 90 ALA A O 1
ATOM 637 N N . ALA A 1 99 ? 11.078 1.173 23.744 1.00 29.81 91 ALA A N 1
ATOM 638 C CA . ALA A 1 99 ? 12.390 1.824 23.495 1.00 29.57 91 ALA A CA 1
ATOM 639 C C . ALA A 1 99 ? 13.418 0.923 22.779 1.00 29.38 91 ALA A C 1
ATOM 640 O O . ALA A 1 99 ? 13.394 -0.313 22.931 1.00 29.82 91 ALA A O 1
ATOM 642 N N . PHE A 1 100 ? 14.321 1.547 22.018 1.00 28.38 92 PHE A N 1
ATOM 643 C CA . PHE A 1 100 ? 15.436 0.865 21.337 1.00 28.33 92 PHE A CA 1
ATOM 644 C C . PHE A 1 100 ? 16.692 1.748 21.371 1.00 27.29 92 PHE A C 1
ATOM 645 O O . PHE A 1 100 ? 16.633 2.912 20.962 1.00 28.56 92 PHE A O 1
ATOM 653 N N . ALA A 1 101 ? 17.810 1.210 21.875 1.00 27.19 93 ALA A N 1
ATOM 654 C CA . ALA A 1 101 ? 19.075 1.951 22.007 1.00 26.33 93 ALA A CA 1
ATOM 655 C C . ALA A 1 101 ? 19.874 1.958 20.695 1.00 26.48 93 ALA A C 1
ATOM 656 O O . ALA A 1 101 ? 19.814 0.982 19.943 1.00 26.40 93 ALA A O 1
ATOM 658 N N . THR A 1 102 ? 20.642 3.031 20.456 1.00 25.64 94 THR A N 1
ATOM 659 C CA . THR A 1 102 ? 21.465 3.193 19.216 1.00 26.29 94 THR A CA 1
ATOM 660 C C . THR A 1 102 ? 22.920 3.644 19.516 1.00 26.05 94 THR A C 1
ATOM 661 O O . THR A 1 102 ? 23.232 3.990 20.658 1.00 26.24 94 THR A O 1
ATOM 665 N N . ALA A 1 103 ? 23.793 3.666 18.494 1.00 25.49 95 ALA A N 1
ATOM 666 C CA . ALA A 1 103 ? 25.228 4.009 18.664 1.00 25.98 95 ALA A CA 1
ATOM 667 C C . ALA A 1 103 ? 25.467 5.518 18.928 1.00 25.82 95 ALA A C 1
ATOM 668 O O . ALA A 1 103 ? 26.509 5.898 19.469 1.00 26.31 95 ALA A O 1
ATOM 670 N N . SER A 1 104 ? 24.513 6.350 18.546 1.00 25.48 96 SER A N 1
ATOM 671 C CA . SER A 1 104 ? 24.651 7.820 18.662 1.00 25.40 96 SER A CA 1
ATOM 672 C C . SER A 1 104 ? 23.286 8.479 18.546 1.00 26.15 96 SER A C 1
ATOM 673 O O . SER A 1 104 ? 22.312 7.818 18.184 1.00 26.25 96 SER A O 1
ATOM 676 N N . GLY A 1 105 ? 23.196 9.778 18.856 1.00 26.03 97 GLY A N 1
ATOM 677 C CA . GLY A 1 105 ? 21.961 10.528 18.622 1.00 26.04 97 GLY A CA 1
ATOM 678 C C . GLY A 1 105 ? 21.573 10.613 17.142 1.00 26.73 97 GLY A C 1
ATOM 679 O O . GLY A 1 105 ? 20.408 10.454 16.806 1.00 26.77 97 GLY A O 1
ATOM 680 N N . MET A 1 106 ? 22.546 10.837 16.256 1.00 27.21 98 MET A N 1
ATOM 681 C CA . MET A 1 106 ? 22.262 10.885 14.809 1.00 28.36 98 MET A CA 1
ATOM 682 C C . MET A 1 106 ? 21.766 9.536 14.253 1.00 28.56 98 MET A C 1
ATOM 683 O O . MET A 1 106 ? 20.909 9.501 13.350 1.00 29.00 98 MET A O 1
ATOM 688 N N . ALA A 1 107 ? 22.279 8.443 14.808 1.00 28.55 99 ALA A N 1
ATOM 689 C CA . ALA A 1 107 ? 21.763 7.103 14.501 1.00 28.47 99 ALA A CA 1
ATOM 690 C C . ALA A 1 107 ? 20.283 6.968 14.878 1.00 29.11 99 ALA A C 1
ATOM 691 O O . ALA A 1 107 ? 19.516 6.379 14.110 1.00 28.94 99 ALA A O 1
ATOM 693 N N . ALA A 1 108 ? 19.877 7.530 16.033 1.00 28.92 100 ALA A N 1
ATOM 694 C CA . ALA A 1 108 ? 18.455 7.563 16.412 1.00 28.71 100 ALA A CA 1
ATOM 695 C C . ALA A 1 108 ? 17.606 8.392 15.430 1.00 29.50 100 ALA A C 1
ATOM 696 O O . ALA A 1 108 ? 16.539 7.951 15.031 1.00 28.93 100 ALA A O 1
ATOM 698 N N . VAL A 1 109 ? 18.087 9.586 15.065 1.00 29.84 101 VAL A N 1
ATOM 699 C CA . VAL A 1 109 ? 17.395 10.451 14.111 1.00 31.08 101 VAL A CA 1
ATOM 700 C C . VAL A 1 109 ? 17.209 9.793 12.731 1.00 31.08 101 VAL A C 1
ATOM 701 O O . VAL A 1 109 ? 16.083 9.755 12.204 1.00 30.37 101 VAL A O 1
ATOM 705 N N . PHE A 1 110 ? 18.300 9.265 12.156 1.00 31.33 102 PHE A N 1
ATOM 706 C CA . PHE A 1 110 ? 18.236 8.656 10.820 1.00 31.71 102 PHE A CA 1
ATOM 707 C C . PHE A 1 110 ? 17.366 7.387 10.810 1.00 32.02 102 PHE A C 1
ATOM 708 O O . PHE A 1 110 ? 16.498 7.225 9.936 1.00 31.80 102 PHE A O 1
ATOM 716 N N . THR A 1 111 ? 17.580 6.500 11.781 1.00 31.38 103 THR A N 1
ATOM 717 C CA . THR A 1 111 ? 16.830 5.240 11.835 1.00 31.77 103 THR A CA 1
ATOM 718 C C . THR A 1 111 ? 15.329 5.459 12.125 1.00 31.67 103 THR A C 1
ATOM 719 O O . THR A 1 111 ? 14.485 4.770 11.545 1.00 32.44 103 THR A O 1
ATOM 723 N N . SER A 1 112 ? 15.000 6.440 12.965 1.00 31.37 104 SER A N 1
ATOM 724 C CA . SER A 1 112 ? 13.586 6.698 13.309 1.00 30.78 104 SER A CA 1
ATOM 725 C C . SER A 1 112 ? 12.820 7.208 12.073 1.00 31.50 104 SER A C 1
ATOM 726 O O . SER A 1 112 ? 11.707 6.731 11.781 1.00 31.22 104 SER A O 1
ATOM 729 N N . LEU A 1 113 ? 13.435 8.158 11.362 1.00 31.44 105 LEU A N 1
ATOM 730 C CA . LEU A 1 113 ? 12.880 8.707 10.124 1.00 32.71 105 LEU A CA 1
ATOM 731 C C . LEU A 1 113 ? 12.867 7.700 8.976 1.00 33.17 105 LEU A C 1
ATOM 732 O O . LEU A 1 113 ? 11.878 7.626 8.224 1.00 33.91 105 LEU A O 1
ATOM 737 N N . GLY A 1 114 ? 13.948 6.927 8.840 1.00 31.93 106 GLY A N 1
ATOM 738 C CA . GLY A 1 114 ? 14.037 5.881 7.821 1.00 32.16 106 GLY A CA 1
ATOM 739 C C . GLY A 1 114 ? 12.994 4.790 8.022 1.00 32.27 106 GLY A C 1
ATOM 740 O O . GLY A 1 114 ? 12.510 4.191 7.059 1.00 32.41 106 GLY A O 1
ATOM 741 N N . ALA A 1 115 ? 12.634 4.543 9.280 1.00 31.38 107 ALA A N 1
ATOM 742 C CA . ALA A 1 115 ? 11.590 3.585 9.627 1.00 31.59 107 ALA A CA 1
ATOM 743 C C . ALA A 1 115 ? 10.205 3.997 9.103 1.00 32.47 107 ALA A C 1
ATOM 744 O O . ALA A 1 115 ? 9.341 3.142 8.910 1.00 33.11 107 ALA A O 1
ATOM 746 N N . LEU A 1 116 ? 9.995 5.303 8.939 1.00 32.28 108 LEU A N 1
ATOM 747 C CA . LEU A 1 116 ? 8.701 5.861 8.505 1.00 33.62 108 LEU A CA 1
ATOM 748 C C . LEU A 1 116 ? 8.677 6.199 7.007 1.00 34.63 108 LEU A C 1
ATOM 749 O O . LEU A 1 116 ? 7.592 6.408 6.423 1.00 36.23 108 LEU A O 1
ATOM 754 N N . LEU A 1 117 ? 9.858 6.264 6.392 1.00 34.76 109 LEU A N 1
ATOM 755 C CA . LEU A 1 117 ? 10.009 6.887 5.065 1.00 35.74 109 LEU A CA 1
ATOM 756 C C . LEU A 1 117 ? 10.798 6.076 4.018 1.00 35.94 109 LEU A C 1
ATOM 757 O O . LEU A 1 117 ? 12.036 6.030 4.045 1.00 35.56 109 LEU A O 1
ATOM 762 N N . GLY A 1 118 ? 10.067 5.463 3.087 1.00 36.94 110 GLY A N 1
ATOM 763 C CA . GLY A 1 118 ? 10.673 4.829 1.902 1.00 37.36 110 GLY A CA 1
ATOM 764 C C . GLY A 1 118 ? 10.575 5.714 0.659 1.00 38.09 110 GLY A C 1
ATOM 765 O O . GLY A 1 118 ? 10.085 6.853 0.725 1.00 37.85 110 GLY A O 1
ATOM 766 N N . ALA A 1 119 ? 11.074 5.210 -0.468 1.00 38.66 111 ALA A N 1
ATOM 767 C CA . ALA A 1 119 ? 10.942 5.922 -1.744 1.00 39.18 111 ALA A CA 1
ATOM 768 C C . ALA A 1 119 ? 9.483 6.303 -1.986 1.00 39.43 111 ALA A C 1
ATOM 769 O O . ALA A 1 119 ? 8.595 5.457 -1.903 1.00 39.76 111 ALA A O 1
ATOM 771 N N . GLY A 1 120 ? 9.237 7.588 -2.233 1.00 39.50 112 GLY A N 1
ATOM 772 C CA . GLY A 1 120 ? 7.877 8.068 -2.550 1.00 40.68 112 GLY A CA 1
ATOM 773 C C . GLY A 1 120 ? 7.071 8.636 -1.389 1.00 40.55 112 GLY A C 1
ATOM 774 O O . GLY A 1 120 ? 6.071 9.329 -1.602 1.00 40.98 112 GLY A O 1
ATOM 775 N N . ASP A 1 121 ? 7.499 8.337 -0.159 1.00 39.85 113 ASP A N 1
ATOM 776 C CA . ASP A 1 121 ? 6.866 8.882 1.044 1.00 39.77 113 ASP A CA 1
ATOM 777 C C . ASP A 1 121 ? 7.229 10.352 1.251 1.00 39.81 113 ASP A C 1
ATOM 778 O O . ASP A 1 121 ? 8.157 10.853 0.622 1.00 40.42 113 ASP A O 1
ATOM 783 N N . ARG A 1 122 ? 6.497 11.034 2.134 1.00 39.59 114 ARG A N 1
ATOM 784 C CA . ARG A 1 122 ? 6.559 12.503 2.270 1.00 39.43 114 ARG A CA 1
ATOM 785 C C . ARG A 1 122 ? 6.880 12.951 3.710 1.00 38.34 114 ARG A C 1
ATOM 786 O O . ARG A 1 122 ? 6.235 12.490 4.655 1.00 37.77 114 ARG A O 1
ATOM 794 N N . LEU A 1 123 ? 7.852 13.861 3.845 1.00 37.84 115 LEU A N 1
ATOM 795 C CA . LEU A 1 123 ? 8.275 14.434 5.142 1.00 37.15 115 LEU A CA 1
ATOM 796 C C . LEU A 1 123 ? 8.076 15.952 5.170 1.00 37.54 115 LEU A C 1
ATOM 797 O O . LEU A 1 123 ? 8.414 16.632 4.204 1.00 37.88 115 LEU A O 1
ATOM 802 N N . VAL A 1 124 ? 7.515 16.473 6.266 1.00 37.18 116 VAL A N 1
ATOM 803 C CA . VAL A 1 124 ? 7.490 17.924 6.512 1.00 37.35 116 VAL A CA 1
ATOM 804 C C . VAL A 1 124 ? 8.361 18.267 7.736 1.00 37.02 116 VAL A C 1
ATOM 805 O O . VAL A 1 124 ? 8.104 17.791 8.842 1.00 36.29 116 VAL A O 1
ATOM 809 N N . ALA A 1 125 ? 9.376 19.105 7.539 1.00 37.25 117 ALA A N 1
ATOM 810 C CA . ALA A 1 125 ? 10.342 19.385 8.612 1.00 37.54 117 ALA A CA 1
ATOM 811 C C . ALA A 1 125 ? 10.518 20.873 8.835 1.00 38.02 117 ALA A C 1
ATOM 812 O O . ALA A 1 125 ? 10.392 21.642 7.891 1.00 38.60 117 ALA A O 1
ATOM 814 N N . ALA A 1 126 ? 10.806 21.279 10.075 1.00 38.12 118 ALA A N 1
ATOM 815 C CA . ALA A 1 126 ? 11.237 22.660 10.366 1.00 38.34 118 ALA A CA 1
ATOM 816 C C . ALA A 1 126 ? 12.637 22.886 9.788 1.00 39.11 118 ALA A C 1
ATOM 817 O O . ALA A 1 126 ? 13.420 21.940 9.668 1.00 38.69 118 ALA A O 1
ATOM 819 N N . ARG A 1 127 ? 12.949 24.133 9.443 1.00 40.38 119 ARG A N 1
ATOM 820 C CA . ARG A 1 127 ? 14.219 24.481 8.789 1.00 41.61 119 ARG A CA 1
ATOM 821 C C . ARG A 1 127 ? 15.358 24.681 9.793 1.00 40.99 119 ARG A C 1
ATOM 822 O O . ARG A 1 127 ? 16.523 24.435 9.465 1.00 40.67 119 ARG A O 1
ATOM 830 N N . SER A 1 128 ? 15.023 25.101 11.013 1.00 40.85 120 SER A N 1
ATOM 831 C CA . SER A 1 128 ? 16.042 25.445 12.017 1.00 40.52 120 SER A CA 1
ATOM 832 C C . SER A 1 128 ? 16.483 24.238 12.832 1.00 39.47 120 SER A C 1
ATOM 833 O O . SER A 1 128 ? 16.007 24.027 13.960 1.00 38.61 120 SER A O 1
ATOM 836 N N . LEU A 1 129 ? 17.398 23.461 12.254 1.00 38.85 121 LEU A N 1
ATOM 837 C CA . LEU A 1 129 ? 17.845 22.194 12.838 1.00 38.11 121 LEU A CA 1
ATOM 838 C C . LEU A 1 129 ? 19.354 22.134 13.097 1.00 37.64 121 LEU A C 1
ATOM 839 O O . LEU A 1 129 ? 20.133 22.901 12.513 1.00 38.12 121 LEU A O 1
ATOM 844 N N . PHE A 1 130 ? 19.745 21.222 13.990 1.00 36.75 122 PHE A N 1
ATOM 845 C CA . PHE A 1 130 ? 21.135 20.739 14.136 1.00 36.21 122 PHE A CA 1
ATOM 846 C C . PHE A 1 130 ? 21.697 20.426 12.741 1.00 36.52 122 PHE A C 1
ATOM 847 O O . PHE A 1 130 ? 21.038 19.753 11.949 1.00 36.72 122 PHE A O 1
ATOM 855 N N . GLY A 1 131 ? 22.902 20.918 12.449 1.00 36.35 123 GLY A N 1
ATOM 856 C CA . GLY A 1 131 ? 23.574 20.688 11.157 1.00 35.98 123 GLY A CA 1
ATOM 857 C C . GLY A 1 131 ? 23.354 19.335 10.493 1.00 35.81 123 GLY A C 1
ATOM 858 O O . GLY A 1 131 ? 22.836 19.264 9.360 1.00 36.34 123 GLY A O 1
ATOM 859 N N . SER A 1 132 ? 23.762 18.266 11.180 1.00 34.62 124 SER A N 1
ATOM 860 C CA . SER A 1 132 ? 23.606 16.898 10.673 1.00 34.64 124 SER A CA 1
ATOM 861 C C . SER A 1 132 ? 22.140 16.463 10.472 1.00 34.15 124 SER A C 1
ATOM 862 O O . SER A 1 132 ? 21.849 15.708 9.539 1.00 34.49 124 SER A O 1
ATOM 865 N N . CYS A 1 133 ? 21.230 16.903 11.345 1.00 33.93 125 CYS A N 1
ATOM 866 C CA . CYS A 1 133 ? 19.790 16.646 11.126 1.00 34.20 125 CYS A CA 1
ATOM 867 C C . CYS A 1 133 ? 19.273 17.271 9.810 1.00 34.51 125 CYS A C 1
ATOM 868 O O . CYS A 1 133 ? 18.463 16.652 9.107 1.00 34.10 125 CYS A O 1
ATOM 871 N N . PHE A 1 134 ? 19.733 18.488 9.495 1.00 34.79 126 PHE A N 1
ATOM 872 C CA . PHE A 1 134 ? 19.363 19.161 8.239 1.00 36.22 126 PHE A CA 1
ATOM 873 C C . PHE A 1 134 ? 19.888 18.382 7.027 1.00 36.16 126 PHE A C 1
ATOM 874 O O . PHE A 1 134 ? 19.151 18.191 6.053 1.00 36.99 126 PHE A O 1
ATOM 882 N N . VAL A 1 135 ? 21.134 17.907 7.103 1.00 35.90 127 VAL A N 1
ATOM 883 C CA . VAL A 1 135 ? 21.744 17.119 6.011 1.00 36.15 127 VAL A CA 1
ATOM 884 C C . VAL A 1 135 ? 20.958 15.822 5.757 1.00 35.78 127 VAL A C 1
ATOM 885 O O . VAL A 1 135 ? 20.743 15.446 4.606 1.00 36.20 127 VAL A O 1
ATOM 889 N N . VAL A 1 136 ? 20.518 15.167 6.835 1.00 34.60 128 VAL A N 1
ATOM 890 C CA . VAL A 1 136 ? 19.687 13.955 6.748 1.00 34.43 128 VAL A CA 1
ATOM 891 C C . VAL A 1 136 ? 18.356 14.257 6.015 1.00 35.10 128 VAL A C 1
ATOM 892 O O . VAL A 1 136 ? 17.948 13.501 5.132 1.00 34.68 128 VAL A O 1
ATOM 896 N N . CYS A 1 137 ? 17.710 15.371 6.365 1.00 35.78 129 CYS A N 1
ATOM 897 C CA . CYS A 1 137 ? 16.384 15.702 5.817 1.00 36.91 129 CYS A CA 1
ATOM 898 C C . CYS A 1 137 ? 16.432 16.275 4.385 1.00 38.44 129 CYS A C 1
ATOM 899 O O . CYS A 1 137 ? 15.525 16.028 3.576 1.00 38.77 129 CYS A O 1
ATOM 902 N N . SER A 1 138 ? 17.484 17.034 4.074 1.00 39.38 130 SER A N 1
ATOM 903 C CA . SER A 1 138 ? 17.573 17.735 2.790 1.00 40.62 130 SER A CA 1
ATOM 904 C C . SER A 1 138 ? 18.330 16.971 1.701 1.00 41.06 130 SER A C 1
ATOM 905 O O . SER A 1 138 ? 18.028 17.145 0.510 1.00 41.24 130 SER A O 1
ATOM 908 N N . GLU A 1 139 ? 19.303 16.136 2.092 1.00 40.48 131 GLU A N 1
ATOM 909 C CA . GLU A 1 139 ? 20.179 15.474 1.111 1.00 40.94 131 GLU A CA 1
ATOM 910 C C . GLU A 1 139 ? 20.166 13.942 1.123 1.00 40.17 131 GLU A C 1
ATOM 911 O O . GLU A 1 139 ? 20.026 13.315 0.064 1.00 40.28 131 GLU A O 1
ATOM 917 N N . ILE A 1 140 ? 20.345 13.337 2.301 1.00 38.21 132 ILE A N 1
ATOM 918 C CA . ILE A 1 140 ? 20.497 11.876 2.382 1.00 37.30 132 ILE A CA 1
ATOM 919 C C . ILE A 1 140 ? 19.198 11.119 2.075 1.00 36.97 132 ILE A C 1
ATOM 920 O O . ILE A 1 140 ? 19.205 10.182 1.276 1.00 37.78 132 ILE A O 1
ATOM 925 N N . LEU A 1 141 ? 18.089 11.514 2.695 1.00 36.18 133 LEU A N 1
ATOM 926 C CA . LEU A 1 141 ? 16.821 10.845 2.428 1.00 36.04 133 LEU A CA 1
ATOM 927 C C . LEU A 1 141 ? 16.232 11.128 1.009 1.00 36.50 133 LEU A C 1
ATOM 928 O O . LEU A 1 141 ? 15.724 10.206 0.370 1.00 36.58 133 LEU A O 1
ATOM 933 N N . PRO A 1 142 ? 16.301 12.385 0.524 1.00 36.75 134 PRO A N 1
ATOM 934 C CA . PRO A 1 142 ? 15.865 12.608 -0.872 1.00 38.24 134 PRO A CA 1
ATOM 935 C C . PRO A 1 142 ? 16.684 11.849 -1.941 1.00 38.83 134 PRO A C 1
ATOM 936 O O . PRO A 1 142 ? 16.138 11.517 -2.999 1.00 39.50 134 PRO A O 1
ATOM 940 N N . ARG A 1 143 ? 17.958 11.547 -1.668 1.00 38.85 135 ARG A N 1
ATOM 941 C CA . ARG A 1 143 ? 18.777 10.724 -2.594 1.00 39.39 135 ARG A CA 1
ATOM 942 C C . ARG A 1 143 ? 18.186 9.305 -2.721 1.00 39.57 135 ARG A C 1
ATOM 943 O O . ARG A 1 143 ? 18.342 8.639 -3.752 1.00 40.31 135 ARG A O 1
ATOM 951 N N . TRP A 1 144 ? 17.480 8.878 -1.677 1.00 38.78 136 TRP A N 1
ATOM 952 C CA . TRP A 1 144 ? 16.800 7.582 -1.643 1.00 39.09 136 TRP A CA 1
ATOM 953 C C . TRP A 1 144 ? 15.272 7.696 -1.905 1.00 39.82 136 TRP A C 1
ATOM 954 O O . TRP A 1 144 ? 14.491 6.804 -1.531 1.00 39.55 136 TRP A O 1
ATOM 965 N N . GLY A 1 145 ? 14.856 8.798 -2.544 1.00 40.60 137 GLY A N 1
ATOM 966 C CA . GLY A 1 145 ? 13.480 8.931 -3.069 1.00 41.06 137 GLY A CA 1
ATOM 967 C C . GLY A 1 145 ? 12.429 9.604 -2.198 1.00 41.20 137 GLY A C 1
ATOM 968 O O . GLY A 1 145 ? 11.255 9.716 -2.602 1.00 40.71 137 GLY A O 1
ATOM 969 N N . VAL A 1 146 ? 12.830 10.060 -1.011 1.00 40.40 138 VAL A N 1
ATOM 970 C CA . VAL A 1 146 ? 11.909 10.730 -0.089 1.00 40.97 138 VAL A CA 1
ATOM 971 C C . VAL A 1 146 ? 11.597 12.175 -0.538 1.00 41.69 138 VAL A C 1
ATOM 972 O O . VAL A 1 146 ? 12.500 12.893 -0.987 1.00 41.60 138 VAL A O 1
ATOM 976 N N . GLN A 1 147 ? 10.322 12.577 -0.446 1.00 42.50 139 GLN A N 1
ATOM 977 C CA . GLN A 1 147 ? 9.921 13.973 -0.688 1.00 43.65 139 GLN A CA 1
ATOM 978 C C . GLN A 1 147 ? 9.946 14.772 0.622 1.00 42.98 139 GLN A C 1
ATOM 979 O O . GLN A 1 147 ? 9.186 14.469 1.551 1.00 42.84 139 GLN A O 1
ATOM 985 N N . THR A 1 148 ? 10.791 15.802 0.683 1.00 42.96 140 THR A N 1
ATOM 986 C CA . THR A 1 148 ? 10.930 16.648 1.872 1.00 41.83 140 THR A CA 1
ATOM 987 C C . THR A 1 148 ? 10.519 18.096 1.582 1.00 43.06 140 THR A C 1
ATOM 988 O O . THR A 1 148 ? 10.986 18.697 0.610 1.00 43.05 140 THR A O 1
ATOM 992 N N . VAL A 1 149 ? 9.629 18.625 2.429 1.00 42.88 141 VAL A N 1
ATOM 993 C CA . VAL A 1 149 ? 9.203 20.019 2.402 1.00 43.45 141 VAL A CA 1
ATOM 994 C C . VAL A 1 149 ? 9.564 20.726 3.715 1.00 43.08 141 VAL A C 1
ATOM 995 O O . VAL A 1 149 ? 9.231 20.236 4.800 1.00 42.40 141 VAL A O 1
ATOM 999 N N . PHE A 1 150 ? 10.216 21.888 3.616 1.00 42.97 142 PHE A N 1
ATOM 1000 C CA . PHE A 1 150 ? 10.635 22.652 4.802 1.00 42.35 142 PHE A CA 1
ATOM 1001 C C . PHE A 1 150 ? 9.675 23.810 5.098 1.00 42.93 142 PHE A C 1
ATOM 1002 O O . PHE A 1 150 ? 9.101 24.387 4.180 1.00 42.69 142 PHE A O 1
ATOM 1010 N N . VAL A 1 151 ? 9.479 24.098 6.387 1.00 42.42 143 VAL A N 1
ATOM 1011 C CA . VAL A 1 151 ? 8.697 25.251 6.853 1.00 42.80 143 VAL A CA 1
ATOM 1012 C C . VAL A 1 151 ? 9.462 26.012 7.928 1.00 42.64 143 VAL A C 1
ATOM 1013 O O . VAL A 1 151 ? 10.386 25.464 8.546 1.00 42.29 143 VAL A O 1
ATOM 1017 N N . ASP A 1 152 ? 9.086 27.270 8.165 1.00 42.88 144 ASP A N 1
ATOM 1018 C CA . ASP A 1 152 ? 9.594 27.998 9.329 1.00 42.95 144 ASP A CA 1
ATOM 1019 C C . ASP A 1 152 ? 8.838 27.522 10.573 1.00 42.50 144 ASP A C 1
ATOM 1020 O O . ASP A 1 152 ? 7.619 27.708 10.681 1.00 42.25 144 ASP A O 1
ATOM 1025 N N . GLY A 1 153 ? 9.575 26.915 11.508 1.00 42.15 145 GLY A N 1
ATOM 1026 C CA . GLY A 1 153 ? 8.983 26.248 12.676 1.00 42.01 145 GLY A CA 1
ATOM 1027 C C . GLY A 1 153 ? 8.013 27.044 13.532 1.00 42.57 145 GLY A C 1
ATOM 1028 O O . GLY A 1 153 ? 7.065 26.468 14.090 1.00 42.42 145 GLY A O 1
ATOM 1029 N N . ASP A 1 154 ? 8.243 28.357 13.645 1.00 42.94 146 ASP A N 1
ATOM 1030 C CA . ASP A 1 154 ? 7.386 29.235 14.469 1.00 43.98 146 ASP A CA 1
ATOM 1031 C C . ASP A 1 154 ? 6.120 29.809 13.774 1.00 44.20 146 ASP A C 1
ATOM 1032 O O . ASP A 1 154 ? 5.388 30.590 14.375 1.00 44.48 146 ASP A O 1
ATOM 1037 N N . ASP A 1 155 ? 5.861 29.400 12.534 1.00 44.53 147 ASP A N 1
ATOM 1038 C CA . ASP A 1 155 ? 4.740 29.921 11.729 1.00 45.46 147 ASP A CA 1
ATOM 1039 C C . ASP A 1 155 ? 3.680 28.851 11.476 1.00 45.50 147 ASP A C 1
ATOM 1040 O O . ASP A 1 155 ? 3.811 28.058 10.543 1.00 45.78 147 ASP A O 1
ATOM 1045 N N . LEU A 1 156 ? 2.628 28.842 12.298 1.00 45.10 148 LEU A N 1
ATOM 1046 C CA . LEU A 1 156 ? 1.565 27.840 12.177 1.00 45.14 148 LEU A CA 1
ATOM 1047 C C . LEU A 1 156 ? 0.813 27.859 10.826 1.00 46.07 148 LEU A C 1
ATOM 1048 O O . LEU A 1 156 ? 0.259 26.832 10.416 1.00 46.84 148 LEU A O 1
ATOM 1053 N N . SER A 1 157 ? 0.789 28.997 10.134 1.00 46.53 149 SER A N 1
ATOM 1054 C CA A SER A 1 157 ? 0.118 29.052 8.831 0.50 47.43 149 SER A CA 1
ATOM 1055 C CA B SER A 1 157 ? 0.137 29.074 8.823 0.50 47.45 149 SER A CA 1
ATOM 1056 C C . SER A 1 157 ? 0.923 28.306 7.754 1.00 47.39 149 SER A C 1
ATOM 1057 O O . SER A 1 157 ? 0.352 27.802 6.790 1.00 47.79 149 SER A O 1
ATOM 1062 N N . GLN A 1 158 ? 2.240 28.217 7.940 1.00 46.71 150 GLN A N 1
ATOM 1063 C CA . GLN A 1 158 ? 3.102 27.468 7.018 1.00 46.33 150 GLN A CA 1
ATOM 1064 C C . GLN A 1 158 ? 2.963 25.961 7.266 1.00 45.79 150 GLN A C 1
ATOM 1065 O O . GLN A 1 158 ? 2.954 25.175 6.316 1.00 45.72 150 GLN A O 1
ATOM 1071 N N . TRP A 1 159 ? 2.867 25.575 8.545 1.00 44.63 151 TRP A N 1
ATOM 1072 C CA . TRP A 1 159 ? 2.571 24.195 8.933 1.00 44.17 151 TRP A CA 1
ATOM 1073 C C . TRP A 1 159 ? 1.224 23.761 8.333 1.00 45.27 151 TRP A C 1
ATOM 1074 O O . TRP A 1 159 ? 1.095 22.650 7.808 1.00 45.04 151 TRP A O 1
ATOM 1085 N N . GLU A 1 160 ? 0.223 24.637 8.418 1.00 46.03 152 GLU A N 1
ATOM 1086 C CA . GLU A 1 160 ? -1.107 24.311 7.905 1.00 47.69 152 GLU A CA 1
ATOM 1087 C C . GLU A 1 160 ? -1.078 24.060 6.391 1.00 48.06 152 GLU A C 1
ATOM 1088 O O . GLU A 1 160 ? -1.621 23.055 5.919 1.00 48.34 152 GLU A O 1
ATOM 1094 N N . ARG A 1 161 ? -0.409 24.941 5.648 1.00 48.31 153 ARG A N 1
ATOM 1095 C CA . ARG A 1 161 ? -0.292 24.800 4.183 1.00 49.37 153 ARG A CA 1
ATOM 1096 C C . ARG A 1 161 ? 0.474 23.547 3.738 1.00 48.67 153 ARG A C 1
ATOM 1097 O O . ARG A 1 161 ? 0.050 22.861 2.811 1.00 49.19 153 ARG A O 1
ATOM 1105 N N . ALA A 1 162 ? 1.594 23.251 4.395 1.00 47.41 154 ALA A N 1
ATOM 1106 C CA . ALA A 1 162 ? 2.381 22.049 4.074 1.00 46.73 154 ALA A CA 1
ATOM 1107 C C . ALA A 1 162 ? 1.651 20.753 4.409 1.00 46.48 154 ALA A C 1
ATOM 1108 O O . ALA A 1 162 ? 1.856 19.740 3.737 1.00 46.51 154 ALA A O 1
ATOM 1110 N N . LEU A 1 163 ? 0.809 20.786 5.443 1.00 46.42 155 LEU A N 1
ATOM 1111 C CA . LEU A 1 163 ? 0.069 19.599 5.894 1.00 46.90 155 LEU A CA 1
ATOM 1112 C C . LEU A 1 163 ? -1.386 19.515 5.365 1.00 48.50 155 LEU A C 1
ATOM 1113 O O . LEU A 1 163 ? -2.259 18.913 6.001 1.00 49.22 155 LEU A O 1
ATOM 1118 N N . SER A 1 164 ? -1.642 20.101 4.200 1.00 49.80 156 SER A N 1
ATOM 1119 C CA . SER A 1 164 ? -2.988 20.055 3.618 1.00 51.25 156 SER A CA 1
ATOM 1120 C C . SER A 1 164 ? -3.168 18.881 2.635 1.00 51.73 156 SER A C 1
ATOM 1121 O O . SER A 1 164 ? -4.228 18.730 2.024 1.00 52.71 156 SER A O 1
ATOM 1124 N N . VAL A 1 165 ? -2.129 18.060 2.491 1.00 51.14 157 VAL A N 1
ATOM 1125 C CA . VAL A 1 165 ? -2.193 16.804 1.721 1.00 51.30 157 VAL A CA 1
ATOM 1126 C C . VAL A 1 165 ? -1.633 15.650 2.577 1.00 50.29 157 VAL A C 1
ATOM 1127 O O . VAL A 1 165 ? -0.882 15.916 3.515 1.00 49.31 157 VAL A O 1
ATOM 1131 N N . PRO A 1 166 ? -2.001 14.377 2.271 1.00 50.29 158 PRO A N 1
ATOM 1132 C CA . PRO A 1 166 ? -1.487 13.231 3.053 1.00 48.88 158 PRO A CA 1
ATOM 1133 C C . PRO A 1 166 ? 0.034 13.220 3.203 1.00 47.51 158 PRO A C 1
ATOM 1134 O O . PRO A 1 166 ? 0.759 13.455 2.228 1.00 47.21 158 PRO A O 1
ATOM 1138 N N . THR A 1 167 ? 0.487 12.942 4.427 1.00 45.74 159 THR A N 1
ATOM 1139 C CA . THR A 1 167 ? 1.897 13.042 4.832 1.00 44.03 159 THR A CA 1
ATOM 1140 C C . THR A 1 167 ? 2.252 11.837 5.735 1.00 42.79 159 THR A C 1
ATOM 1141 O O . THR A 1 167 ? 1.380 11.323 6.456 1.00 42.12 159 THR A O 1
ATOM 1145 N N . GLN A 1 168 ? 3.508 11.375 5.672 1.00 41.48 160 GLN A N 1
ATOM 1146 C CA . GLN A 1 168 ? 3.968 10.227 6.479 1.00 40.40 160 GLN A CA 1
ATOM 1147 C C . GLN A 1 168 ? 4.671 10.614 7.798 1.00 39.31 160 GLN A C 1
ATOM 1148 O O . GLN A 1 168 ? 4.449 9.971 8.829 1.00 39.10 160 GLN A O 1
ATOM 1154 N N . ALA A 1 169 ? 5.503 11.658 7.763 1.00 38.29 161 ALA A N 1
ATOM 1155 C CA . ALA A 1 169 ? 6.269 12.080 8.949 1.00 37.69 161 ALA A CA 1
ATOM 1156 C C . ALA A 1 169 ? 6.407 13.595 9.088 1.00 37.16 161 ALA A C 1
ATOM 1157 O O . ALA A 1 169 ? 6.405 14.316 8.094 1.00 37.22 161 ALA A O 1
ATOM 1159 N N . VAL A 1 170 ? 6.510 14.046 10.344 1.00 36.55 162 VAL A N 1
ATOM 1160 C CA . VAL A 1 170 ? 6.826 15.428 10.722 1.00 35.96 162 VAL A CA 1
ATOM 1161 C C . VAL A 1 170 ? 8.043 15.396 11.687 1.00 35.74 162 VAL A C 1
ATOM 1162 O O . VAL A 1 170 ? 8.074 14.573 12.613 1.00 35.47 162 VAL A O 1
ATOM 1166 N N . PHE A 1 171 ? 9.035 16.264 11.469 1.00 35.39 163 PHE A N 1
ATOM 1167 C CA . PHE A 1 171 ? 10.240 16.325 12.343 1.00 35.01 163 PHE A CA 1
ATOM 1168 C C . PHE A 1 171 ? 10.579 17.778 12.737 1.00 35.11 163 PHE A C 1
ATOM 1169 O O . PHE A 1 171 ? 10.626 18.644 11.871 1.00 35.06 163 PHE A O 1
ATOM 1177 N N . PHE A 1 172 ? 10.824 18.038 14.031 1.00 34.26 164 PHE A N 1
ATOM 1178 C CA . PHE A 1 172 ? 11.347 19.345 14.493 1.00 34.38 164 PHE A CA 1
ATOM 1179 C C . PHE A 1 172 ? 12.097 19.232 15.840 1.00 33.95 164 PHE A C 1
ATOM 1180 O O . PHE A 1 172 ? 11.955 18.222 16.534 1.00 33.19 164 PHE A O 1
ATOM 1188 N N . GLU A 1 173 ? 12.890 20.260 16.166 1.00 34.17 165 GLU A N 1
ATOM 1189 C CA . GLU A 1 173 ? 13.503 20.459 17.497 1.00 34.78 165 GLU A CA 1
ATOM 1190 C C . GLU A 1 173 ? 12.889 21.705 18.140 1.00 34.85 165 GLU A C 1
ATOM 1191 O O . GLU A 1 173 ? 12.579 22.671 17.430 1.00 35.22 165 GLU A O 1
ATOM 1197 N N . THR A 1 174 ? 12.722 21.690 19.470 1.00 34.15 166 THR A N 1
ATOM 1198 C CA . THR A 1 174 ? 12.310 22.894 20.225 1.00 34.20 166 THR A CA 1
ATOM 1199 C C . THR A 1 174 ? 12.819 22.851 21.680 1.00 33.50 166 THR A C 1
ATOM 1200 O O . THR A 1 174 ? 12.688 21.824 22.339 1.00 32.78 166 THR A O 1
ATOM 1204 N N . PRO A 1 175 ? 13.475 23.927 22.152 1.00 33.87 167 PRO A N 1
ATOM 1205 C CA . PRO A 1 175 ? 13.929 25.130 21.422 1.00 34.59 167 PRO A CA 1
ATOM 1206 C C . PRO A 1 175 ? 14.971 24.790 20.341 1.00 35.66 167 PRO A C 1
ATOM 1207 O O . PRO A 1 175 ? 15.546 23.698 20.389 1.00 35.55 167 PRO A O 1
ATOM 1211 N N . SER A 1 176 ? 15.207 25.713 19.401 1.00 36.81 168 SER A N 1
ATOM 1212 C CA . SER A 1 176 ? 16.254 25.558 18.360 1.00 37.83 168 SER A CA 1
ATOM 1213 C C . SER A 1 176 ? 17.617 26.008 18.882 1.00 38.76 168 SER A C 1
ATOM 1214 O O . SER A 1 176 ? 17.709 26.616 19.944 1.00 39.17 168 SER A O 1
ATOM 1217 N N . ASN A 1 177 ? 18.672 25.703 18.137 1.00 40.10 169 ASN A N 1
ATOM 1218 C CA . ASN A 1 177 ? 20.030 26.027 18.559 1.00 41.27 169 ASN A CA 1
ATOM 1219 C C . ASN A 1 177 ? 20.790 26.652 17.390 1.00 41.53 169 ASN A C 1
ATOM 1220 O O . ASN A 1 177 ? 20.924 26.024 16.344 1.00 41.99 169 ASN A O 1
ATOM 1225 N N . PRO A 1 178 ? 21.335 27.873 17.571 1.00 41.42 170 PRO A N 1
ATOM 1226 C CA . PRO A 1 178 ? 21.527 28.626 18.811 1.00 40.96 170 PRO A CA 1
ATOM 1227 C C . PRO A 1 178 ? 20.524 29.729 19.143 1.00 40.92 170 PRO A C 1
ATOM 1228 O O . PRO A 1 178 ? 20.605 30.284 20.236 1.00 40.71 170 PRO A O 1
ATOM 1232 N N . MET A 1 179 ? 19.596 30.048 18.240 1.00 40.53 171 MET A N 1
ATOM 1233 C CA . MET A 1 179 ? 18.718 31.218 18.448 1.00 40.59 171 MET A CA 1
ATOM 1234 C C . MET A 1 179 ? 17.561 30.969 19.428 1.00 39.75 171 MET A C 1
ATOM 1235 O O . MET A 1 179 ? 16.895 31.916 19.856 1.00 39.84 171 MET A O 1
ATOM 1240 N N . GLN A 1 180 ? 17.320 29.699 19.765 1.00 38.59 172 GLN A N 1
ATOM 1241 C CA . GLN A 1 180 ? 16.309 29.315 20.774 1.00 38.29 172 GLN A CA 1
ATOM 1242 C C . GLN A 1 180 ? 14.857 29.741 20.423 1.00 38.39 172 GLN A C 1
ATOM 1243 O O . GLN A 1 180 ? 14.090 30.183 21.291 1.00 38.62 172 GLN A O 1
ATOM 1249 N N . SER A 1 181 ? 14.516 29.597 19.139 1.00 38.18 173 SER A N 1
ATOM 1250 C CA A SER A 1 181 ? 13.152 29.756 18.625 0.70 38.50 173 SER A CA 1
ATOM 1251 C CA B SER A 1 181 ? 13.141 29.776 18.679 0.30 38.21 173 SER A CA 1
ATOM 1252 C C . SER A 1 181 ? 12.333 28.518 18.991 1.00 38.16 173 SER A C 1
ATOM 1253 O O . SER A 1 181 ? 12.880 27.401 19.018 1.00 37.46 173 SER A O 1
ATOM 1258 N N . LEU A 1 182 ? 11.035 28.694 19.267 1.00 37.93 174 LEU A N 1
ATOM 1259 C CA . LEU A 1 182 ? 10.166 27.567 19.666 1.00 37.16 174 LEU A CA 1
ATOM 1260 C C . LEU A 1 182 ? 9.160 27.095 18.598 1.00 37.40 174 LEU A C 1
ATOM 1261 O O . LEU A 1 182 ? 8.773 27.859 17.708 1.00 38.20 174 LEU A O 1
ATOM 1266 N N . VAL A 1 183 ? 8.740 25.831 18.710 1.00 36.73 175 VAL A N 1
ATOM 1267 C CA . VAL A 1 183 ? 7.631 25.267 17.927 1.00 36.74 175 VAL A CA 1
ATOM 1268 C C . VAL A 1 183 ? 6.487 24.903 18.902 1.00 36.53 175 VAL A C 1
ATOM 1269 O O . VAL A 1 183 ? 6.746 24.347 19.970 1.00 35.99 175 VAL A O 1
ATOM 1273 N N . ASP A 1 184 ? 5.241 25.245 18.552 1.00 36.54 176 ASP A N 1
ATOM 1274 C CA . ASP A 1 184 ? 4.066 24.940 19.395 1.00 36.73 176 ASP A CA 1
ATOM 1275 C C . ASP A 1 184 ? 3.713 23.442 19.268 1.00 36.26 176 ASP A C 1
ATOM 1276 O O . ASP A 1 184 ? 3.071 23.044 18.292 1.00 36.47 176 ASP A O 1
ATOM 1281 N N . ILE A 1 185 ? 4.117 22.623 20.241 1.00 35.08 177 ILE A N 1
ATOM 1282 C CA . ILE A 1 185 ? 3.991 21.142 20.107 1.00 35.03 177 ILE A CA 1
ATOM 1283 C C . ILE A 1 185 ? 2.532 20.662 19.918 1.00 35.96 177 ILE A C 1
ATOM 1284 O O . ILE A 1 185 ? 2.241 19.929 18.965 1.00 36.26 177 ILE A O 1
ATOM 1289 N N . ALA A 1 186 ? 1.624 21.073 20.808 1.00 36.44 178 ALA A N 1
ATOM 1290 C CA . ALA A 1 186 ? 0.215 20.642 20.715 1.00 37.43 178 ALA A CA 1
ATOM 1291 C C . ALA A 1 186 ? -0.474 21.070 19.407 1.00 38.24 178 ALA A C 1
ATOM 1292 O O . ALA A 1 186 ? -1.231 20.297 18.821 1.00 39.12 178 ALA A O 1
ATOM 1294 N N . ALA A 1 187 ? -0.219 22.297 18.957 1.00 38.46 179 ALA A N 1
ATOM 1295 C CA . ALA A 1 187 ? -0.855 22.795 17.734 1.00 38.67 179 ALA A CA 1
ATOM 1296 C C . ALA A 1 187 ? -0.318 22.089 16.475 1.00 38.67 179 ALA A C 1
ATOM 1297 O O . ALA A 1 187 ? -1.087 21.739 15.577 1.00 38.98 179 ALA A O 1
ATOM 1299 N N . VAL A 1 188 ? 0.994 21.866 16.414 1.00 37.28 180 VAL A N 1
ATOM 1300 C CA . VAL A 1 188 ? 1.584 21.167 15.266 1.00 37.24 180 VAL A CA 1
ATOM 1301 C C . VAL A 1 188 ? 1.146 19.688 15.236 1.00 37.31 180 VAL A C 1
ATOM 1302 O O . VAL A 1 188 ? 0.855 19.148 14.165 1.00 37.59 180 VAL A O 1
ATOM 1306 N N . THR A 1 189 ? 1.062 19.060 16.406 1.00 36.40 181 THR A N 1
ATOM 1307 C CA . THR A 1 189 ? 0.624 17.655 16.520 1.00 37.16 181 THR A CA 1
ATOM 1308 C C . THR A 1 189 ? -0.828 17.470 15.993 1.00 38.22 181 THR A C 1
ATOM 1309 O O . THR A 1 189 ? -1.140 16.475 15.312 1.00 38.13 181 THR A O 1
ATOM 1313 N N . GLU A 1 190 ? -1.690 18.444 16.292 1.00 38.67 182 GLU A N 1
ATOM 1314 C CA . GLU A 1 190 ? -3.080 18.425 15.824 1.00 39.77 182 GLU A CA 1
ATOM 1315 C C . GLU A 1 190 ? -3.150 18.442 14.281 1.00 40.22 182 GLU A C 1
ATOM 1316 O O . GLU A 1 190 ? -3.853 17.618 13.692 1.00 40.96 182 GLU A O 1
ATOM 1318 N N . LEU A 1 191 ? -2.403 19.348 13.642 1.00 40.05 183 LEU A N 1
ATOM 1319 C CA . LEU A 1 191 ? -2.337 19.432 12.165 1.00 40.59 183 LEU A CA 1
ATOM 1320 C C . LEU A 1 191 ? -1.720 18.200 11.505 1.00 40.41 183 LEU A C 1
ATOM 1321 O O . LEU A 1 191 ? -2.122 17.822 10.400 1.00 40.60 183 LEU A O 1
ATOM 1326 N N . ALA A 1 192 ? -0.718 17.604 12.162 1.00 39.42 184 ALA A N 1
ATOM 1327 C CA . ALA A 1 192 ? -0.023 16.429 11.642 1.00 39.16 184 ALA A CA 1
ATOM 1328 C C . ALA A 1 192 ? -0.929 15.198 11.630 1.00 39.55 184 ALA A C 1
ATOM 1329 O O . ALA A 1 192 ? -0.921 14.430 10.663 1.00 40.32 184 ALA A O 1
ATOM 1331 N N . HIS A 1 193 ? -1.716 15.019 12.691 1.00 39.40 185 HIS A N 1
ATOM 1332 C CA . HIS A 1 193 ? -2.615 13.856 12.792 1.00 39.98 185 HIS A CA 1
ATOM 1333 C C . HIS A 1 193 ? -3.787 13.906 11.783 1.00 41.38 185 HIS A C 1
ATOM 1334 O O . HIS A 1 193 ? -4.238 12.861 11.303 1.00 41.78 185 HIS A O 1
ATOM 1341 N N . ALA A 1 194 ? -4.240 15.111 11.447 1.00 41.76 186 ALA A N 1
ATOM 1342 C CA . ALA A 1 194 ? -5.272 15.288 10.410 1.00 43.61 186 ALA A CA 1
ATOM 1343 C C . ALA A 1 194 ? -4.748 14.923 9.012 1.00 44.05 186 ALA A C 1
ATOM 1344 O O . ALA A 1 194 ? -5.522 14.512 8.143 1.00 45.23 186 ALA A O 1
ATOM 1346 N N . ALA A 1 195 ? -3.434 15.055 8.811 1.00 43.77 187 ALA A N 1
ATOM 1347 C CA . ALA A 1 195 ? -2.769 14.635 7.566 1.00 43.76 187 ALA A CA 1
ATOM 1348 C C . ALA A 1 195 ? -2.315 13.162 7.542 1.00 43.37 187 ALA A C 1
ATOM 1349 O O . ALA A 1 195 ? -1.722 12.713 6.551 1.00 43.85 187 ALA A O 1
ATOM 1351 N N . GLY A 1 196 ? -2.592 12.413 8.610 1.00 42.52 188 GLY A N 1
ATOM 1352 C CA . GLY A 1 196 ? -2.173 10.998 8.692 1.00 41.89 188 GLY A CA 1
ATOM 1353 C C . GLY A 1 196 ? -0.712 10.748 9.080 1.00 40.87 188 GLY A C 1
ATOM 1354 O O . GLY A 1 196 ? -0.235 9.606 9.017 1.00 41.11 188 GLY A O 1
ATOM 1355 N N . ALA A 1 197 ? -0.004 11.802 9.490 1.00 40.01 189 ALA A N 1
ATOM 1356 C CA . ALA A 1 197 ? 1.452 11.724 9.764 1.00 39.10 189 ALA A CA 1
ATOM 1357 C C . ALA A 1 197 ? 1.792 11.384 11.225 1.00 38.44 189 ALA A C 1
ATOM 1358 O O . ALA A 1 197 ? 0.995 11.653 12.131 1.00 38.36 189 ALA A O 1
ATOM 1360 N N . LYS A 1 198 ? 2.972 10.785 11.430 1.00 37.29 190 LYS A N 1
ATOM 1361 C CA . LYS A 1 198 ? 3.516 10.522 12.777 1.00 36.88 190 LYS A CA 1
ATOM 1362 C C . LYS A 1 198 ? 4.520 11.616 13.153 1.00 35.94 190 LYS A C 1
ATOM 1363 O O . LYS A 1 198 ? 5.404 11.944 12.362 1.00 36.01 190 LYS A O 1
ATOM 1369 N N . VAL A 1 199 ? 4.409 12.142 14.371 1.00 35.66 191 VAL A N 1
ATOM 1370 C CA . VAL A 1 199 ? 5.243 13.268 14.804 1.00 35.08 191 VAL A CA 1
ATOM 1371 C C . VAL A 1 199 ? 6.512 12.802 15.536 1.00 34.61 191 VAL A C 1
ATOM 1372 O O . VAL A 1 199 ? 6.411 12.122 16.561 1.00 34.23 191 VAL A O 1
ATOM 1376 N N . VAL A 1 200 ? 7.689 13.170 15.016 1.00 34.27 192 VAL A N 1
ATOM 1377 C CA . VAL A 1 200 ? 8.990 12.839 15.660 1.00 33.47 192 VAL A CA 1
ATOM 1378 C C . VAL A 1 200 ? 9.590 14.109 16.284 1.00 33.42 192 VAL A C 1
ATOM 1379 O O . VAL A 1 200 ? 9.917 15.055 15.567 1.00 33.28 192 VAL A O 1
ATOM 1383 N N . LEU A 1 201 ? 9.705 14.121 17.621 1.00 33.02 193 LEU A N 1
ATOM 1384 C CA . LEU A 1 201 ? 10.313 15.222 18.383 1.00 32.69 193 LEU A CA 1
ATOM 1385 C C . LEU A 1 201 ? 11.749 14.878 18.809 1.00 32.78 193 LEU A C 1
ATOM 1386 O O . LEU A 1 201 ? 11.960 13.847 19.431 1.00 31.84 193 LEU A O 1
ATOM 1391 N N . ASP A 1 202 ? 12.704 15.747 18.467 1.00 33.35 194 ASP A N 1
ATOM 1392 C CA . ASP A 1 202 ? 14.098 15.693 18.963 1.00 34.93 194 ASP A CA 1
ATOM 1393 C C . ASP A 1 202 ? 14.145 16.576 20.214 1.00 35.10 194 ASP A C 1
ATOM 1394 O O . ASP A 1 202 ? 14.027 17.798 20.111 1.00 35.70 194 ASP A O 1
ATOM 1399 N N . ASN A 1 203 ? 14.276 15.945 21.389 1.00 35.35 195 ASN A N 1
ATOM 1400 C CA . ASN A 1 203 ? 14.123 16.611 22.695 1.00 35.44 195 ASN A CA 1
ATOM 1401 C C . ASN A 1 203 ? 15.451 16.826 23.459 1.00 35.38 195 ASN A C 1
ATOM 1402 O O . ASN A 1 203 ? 15.452 16.921 24.692 1.00 34.46 195 ASN A O 1
ATOM 1407 N N . VAL A 1 204 ? 16.556 16.943 22.719 1.00 36.09 196 VAL A N 1
ATOM 1408 C CA . VAL A 1 204 ? 17.915 17.002 23.307 1.00 36.97 196 VAL A CA 1
ATOM 1409 C C . VAL A 1 204 ? 18.187 18.267 24.151 1.00 38.05 196 VAL A C 1
ATOM 1410 O O . VAL A 1 204 ? 18.728 18.167 25.257 1.00 37.72 196 VAL A O 1
ATOM 1414 N N . PHE A 1 205 ? 17.812 19.438 23.627 1.00 39.18 197 PHE A N 1
ATOM 1415 C CA . PHE A 1 205 ? 17.941 20.732 24.321 1.00 40.55 197 PHE A CA 1
ATOM 1416 C C . PHE A 1 205 ? 17.265 20.755 25.707 1.00 40.73 197 PHE A C 1
ATOM 1417 O O . PHE A 1 205 ? 17.862 21.201 26.696 1.00 40.82 197 PHE A O 1
ATOM 1425 N N . ALA A 1 206 ? 16.036 20.248 25.784 1.00 40.61 198 ALA A N 1
ATOM 1426 C CA . ALA A 1 206 ? 15.233 20.319 27.012 1.00 40.67 198 ALA A CA 1
ATOM 1427 C C . ALA A 1 206 ? 15.455 19.208 28.058 1.00 40.69 198 ALA A C 1
ATOM 1428 O O . ALA A 1 206 ? 15.312 19.458 29.262 1.00 40.69 198 ALA A O 1
ATOM 1430 N N . THR A 1 207 ? 15.792 17.998 27.597 1.00 40.46 199 THR A N 1
ATOM 1431 C CA . THR A 1 207 ? 15.819 16.766 28.417 1.00 40.57 199 THR A CA 1
ATOM 1432 C C . THR A 1 207 ? 14.400 16.352 28.863 1.00 40.97 199 THR A C 1
ATOM 1433 O O . THR A 1 207 ? 13.491 17.193 28.898 1.00 41.05 199 THR A O 1
ATOM 1437 N N . PRO A 1 208 ? 14.206 15.061 29.222 1.00 40.85 200 PRO A N 1
ATOM 1438 C CA . PRO A 1 208 ? 12.895 14.590 29.721 1.00 40.88 200 PRO A CA 1
ATOM 1439 C C . PRO A 1 208 ? 12.463 15.214 31.050 1.00 41.09 200 PRO A C 1
ATOM 1440 O O . PRO A 1 208 ? 11.308 15.049 31.488 1.00 41.85 200 PRO A O 1
ATOM 1444 N N . LEU A 1 209 ? 13.364 15.949 31.683 1.00 39.80 201 LEU A N 1
ATOM 1445 C CA . LEU A 1 209 ? 13.029 16.549 32.953 1.00 39.46 201 LEU A CA 1
ATOM 1446 C C . LEU A 1 209 ? 12.284 17.883 32.785 1.00 38.38 201 LEU A C 1
ATOM 1447 O O . LEU A 1 209 ? 11.527 18.281 33.677 1.00 38.63 201 LEU A O 1
ATOM 1452 N N . LEU A 1 210 ? 12.499 18.568 31.661 1.00 36.45 202 LEU A N 1
ATOM 1453 C CA . LEU A 1 210 ? 11.923 19.920 31.486 1.00 35.29 202 LEU A CA 1
ATOM 1454 C C . LEU A 1 210 ? 10.796 20.047 30.446 1.00 35.31 202 LEU A C 1
ATOM 1455 O O . LEU A 1 210 ? 10.087 21.052 30.435 1.00 35.64 202 LEU A O 1
ATOM 1460 N N . GLN A 1 211 ? 10.640 19.043 29.587 1.00 35.41 203 GLN A N 1
ATOM 1461 C CA . GLN A 1 211 ? 9.633 19.051 28.502 1.00 35.48 203 GLN A CA 1
ATOM 1462 C C . GLN A 1 211 ? 9.225 17.608 28.171 1.00 36.40 203 GLN A C 1
ATOM 1463 O O . GLN A 1 211 ? 10.090 16.771 27.871 1.00 35.71 203 GLN A O 1
ATOM 1469 N N . GLN A 1 212 ? 7.923 17.317 28.225 1.00 37.38 204 GLN A N 1
ATOM 1470 C CA . GLN A 1 212 ? 7.425 15.943 27.994 1.00 39.04 204 GLN A CA 1
ATOM 1471 C C . GLN A 1 212 ? 6.416 15.815 26.838 1.00 39.73 204 GLN A C 1
ATOM 1472 O O . GLN A 1 212 ? 5.265 16.262 26.934 1.00 39.74 204 GLN A O 1
ATOM 1478 N N . GLY A 1 213 ? 6.866 15.206 25.741 1.00 39.94 205 GLY A N 1
ATOM 1479 C CA . GLY A 1 213 ? 6.076 15.163 24.508 1.00 40.44 205 GLY A CA 1
ATOM 1480 C C . GLY A 1 213 ? 4.917 14.180 24.433 1.00 40.73 205 GLY A C 1
ATOM 1481 O O . GLY A 1 213 ? 3.922 14.452 23.755 1.00 41.49 205 GLY A O 1
ATOM 1482 N N . PHE A 1 214 ? 5.035 13.032 25.096 1.00 40.87 206 PHE A N 1
ATOM 1483 C CA . PHE A 1 214 ? 3.994 12.001 24.983 1.00 41.48 206 PHE A CA 1
ATOM 1484 C C . PHE A 1 214 ? 2.579 12.447 25.455 1.00 42.54 206 PHE A C 1
ATOM 1485 O O . PHE A 1 214 ? 1.607 12.223 24.729 1.00 42.98 206 PHE A O 1
ATOM 1493 N N . PRO A 1 215 ? 2.461 13.108 26.633 1.00 42.94 207 PRO A N 1
ATOM 1494 C CA . PRO A 1 215 ? 1.131 13.649 27.034 1.00 43.90 207 PRO A CA 1
ATOM 1495 C C . PRO A 1 215 ? 0.499 14.654 26.055 1.00 44.69 207 PRO A C 1
ATOM 1496 O O . PRO A 1 215 ? -0.715 14.900 26.118 1.00 45.63 207 PRO A O 1
ATOM 1500 N N . LEU A 1 216 ? 1.309 15.225 25.160 1.00 44.58 208 LEU A N 1
ATOM 1501 C CA . LEU A 1 216 ? 0.832 16.210 24.195 1.00 44.63 208 LEU A CA 1
ATOM 1502 C C . LEU A 1 216 ? 0.504 15.562 22.844 1.00 44.44 208 LEU A C 1
ATOM 1503 O O . LEU A 1 216 ? 0.111 16.250 21.895 1.00 45.18 208 LEU A O 1
ATOM 1508 N N . GLY A 1 217 ? 0.654 14.237 22.780 1.00 43.23 209 GLY A N 1
ATOM 1509 C CA . GLY A 1 217 ? 0.279 13.457 21.603 1.00 42.02 209 GLY A CA 1
ATOM 1510 C C . GLY A 1 217 ? 1.371 13.219 20.572 1.00 40.35 209 GLY A C 1
ATOM 1511 O O . GLY A 1 217 ? 1.078 12.828 19.436 1.00 41.08 209 GLY A O 1
ATOM 1512 N N . VAL A 1 218 ? 2.627 13.461 20.948 1.00 38.25 210 VAL A N 1
ATOM 1513 C CA . VAL A 1 218 ? 3.753 13.162 20.059 1.00 36.29 210 VAL A CA 1
ATOM 1514 C C . VAL A 1 218 ? 3.836 11.627 19.925 1.00 35.36 210 VAL A C 1
ATOM 1515 O O . VAL A 1 218 ? 3.576 10.908 20.892 1.00 34.62 210 VAL A O 1
ATOM 1519 N N . ASP A 1 219 ? 4.174 11.134 18.732 1.00 34.03 211 ASP A N 1
ATOM 1520 C CA . ASP A 1 219 ? 4.215 9.689 18.470 1.00 33.37 211 ASP A CA 1
ATOM 1521 C C . ASP A 1 219 ? 5.566 9.037 18.799 1.00 32.49 211 ASP A C 1
ATOM 1522 O O . ASP A 1 219 ? 5.611 7.881 19.222 1.00 32.48 211 ASP A O 1
ATOM 1527 N N . VAL A 1 220 ? 6.645 9.784 18.575 1.00 31.80 212 VAL A N 1
ATOM 1528 C CA . VAL A 1 220 ? 8.041 9.302 18.669 1.00 31.03 212 VAL A CA 1
ATOM 1529 C C . VAL A 1 220 ? 8.926 10.386 19.280 1.00 30.88 212 VAL A C 1
ATOM 1530 O O . VAL A 1 220 ? 8.811 11.567 18.913 1.00 30.51 212 VAL A O 1
ATOM 1534 N N . VAL A 1 221 ? 9.809 9.999 20.213 1.00 30.37 213 VAL A N 1
ATOM 1535 C CA . VAL A 1 221 ? 10.789 10.936 20.763 1.00 29.83 213 VAL A CA 1
ATOM 1536 C C . VAL A 1 221 ? 12.193 10.333 20.571 1.00 30.03 213 VAL A C 1
ATOM 1537 O O . VAL A 1 221 ? 12.385 9.116 20.766 1.00 29.57 213 VAL A O 1
ATOM 1541 N N . VAL A 1 222 ? 13.147 11.167 20.147 1.00 29.23 214 VAL A N 1
ATOM 1542 C CA . VAL A 1 222 ? 14.552 10.720 19.998 1.00 29.34 214 VAL A CA 1
ATOM 1543 C C . VAL A 1 222 ? 15.510 11.503 20.905 1.00 29.32 214 VAL A C 1
ATOM 1544 O O . VAL A 1 222 ? 15.333 12.721 21.120 1.00 29.62 214 VAL A O 1
ATOM 1548 N N . TYR A 1 223 ? 16.518 10.793 21.424 1.00 29.13 215 TYR A N 1
ATOM 1549 C CA . TYR A 1 223 ? 17.532 11.354 22.329 1.00 29.94 215 TYR A CA 1
ATOM 1550 C C . TYR A 1 223 ? 18.945 11.015 21.879 1.00 29.41 215 TYR A C 1
ATOM 1551 O O . TYR A 1 223 ? 19.194 9.907 21.420 1.00 29.55 215 TYR A O 1
ATOM 1560 N N . SER A 1 224 ? 19.853 11.982 22.012 1.00 29.33 216 SER A N 1
ATOM 1561 C CA . SER A 1 224 ? 21.299 11.715 22.105 1.00 29.35 216 SER A CA 1
ATOM 1562 C C . SER A 1 224 ? 21.646 11.441 23.588 1.00 29.69 216 SER A C 1
ATOM 1563 O O . SER A 1 224 ? 21.369 12.275 24.437 1.00 31.18 216 SER A O 1
ATOM 1566 N N . GLY A 1 225 ? 22.218 10.278 23.898 1.00 28.43 217 GLY A N 1
ATOM 1567 C CA . GLY A 1 225 ? 22.778 10.018 25.245 1.00 27.96 217 GLY A CA 1
ATOM 1568 C C . GLY A 1 225 ? 24.104 10.722 25.536 1.00 27.31 217 GLY A C 1
ATOM 1569 O O . GLY A 1 225 ? 24.553 10.791 26.694 1.00 26.49 217 GLY A O 1
ATOM 1570 N N . THR A 1 226 ? 24.732 11.223 24.475 1.00 26.93 218 THR A N 1
ATOM 1571 C CA . THR A 1 226 ? 26.049 11.853 24.506 1.00 27.25 218 THR A CA 1
ATOM 1572 C C . THR A 1 226 ? 26.040 13.138 25.338 1.00 28.00 218 THR A C 1
ATOM 1573 O O . THR A 1 226 ? 27.071 13.534 25.905 1.00 28.32 218 THR A O 1
ATOM 1601 N N . HIS A 1 228 ? 23.268 15.455 28.097 1.00 27.58 220 HIS A N 1
ATOM 1602 C CA . HIS A 1 228 ? 22.946 15.407 29.552 1.00 26.99 220 HIS A CA 1
ATOM 1603 C C . HIS A 1 228 ? 22.805 14.007 30.162 1.00 27.14 220 HIS A C 1
ATOM 1604 O O . HIS A 1 228 ? 23.073 13.811 31.369 1.00 27.46 220 HIS A O 1
ATOM 1611 N N . ILE A 1 229 ? 22.354 13.049 29.365 1.00 25.72 221 ILE A N 1
ATOM 1612 C CA . ILE A 1 229 ? 22.270 11.632 29.853 1.00 25.47 221 ILE A CA 1
ATOM 1613 C C . ILE A 1 229 ? 23.615 11.101 30.427 1.00 26.28 221 ILE A C 1
ATOM 1614 O O . ILE A 1 229 ? 23.681 10.682 31.600 1.00 25.84 221 ILE A O 1
ATOM 1619 N N . ASP A 1 230 ? 24.678 11.153 29.624 1.00 26.00 222 ASP A N 1
ATOM 1620 C CA . ASP A 1 230 ? 26.066 10.935 30.126 1.00 27.41 222 ASP A CA 1
ATOM 1621 C C . ASP A 1 230 ? 26.380 11.982 31.201 1.00 27.39 222 ASP A C 1
ATOM 1622 O O . ASP A 1 230 ? 26.702 11.648 32.371 1.00 28.64 222 ASP A O 1
ATOM 1627 N N . GLY A 1 231 ? 26.268 13.250 30.801 1.00 27.63 223 GLY A N 1
ATOM 1628 C CA . GLY A 1 231 ? 26.482 14.394 31.685 1.00 27.23 223 GLY A CA 1
ATOM 1629 C C . GLY A 1 231 ? 27.932 14.794 31.967 1.00 27.03 223 GLY A C 1
ATOM 1630 O O . GLY A 1 231 ? 28.175 15.884 32.517 1.00 26.33 223 GLY A O 1
ATOM 1631 N N . GLN A 1 232 ? 28.897 13.952 31.581 1.00 26.41 224 GLN A N 1
ATOM 1632 C CA . GLN A 1 232 ? 30.324 14.257 31.838 1.00 26.73 224 GLN A CA 1
ATOM 1633 C C . GLN A 1 232 ? 31.261 14.096 30.627 1.00 26.72 224 GLN A C 1
ATOM 1634 O O . GLN A 1 232 ? 32.470 13.975 30.786 1.00 26.72 224 GLN A O 1
ATOM 1640 N N . GLY A 1 233 ? 30.690 14.145 29.426 1.00 26.26 225 GLY A N 1
ATOM 1641 C CA . GLY A 1 233 ? 31.489 14.172 28.191 1.00 27.41 225 GLY A CA 1
ATOM 1642 C C . GLY A 1 233 ? 32.294 12.950 27.778 1.00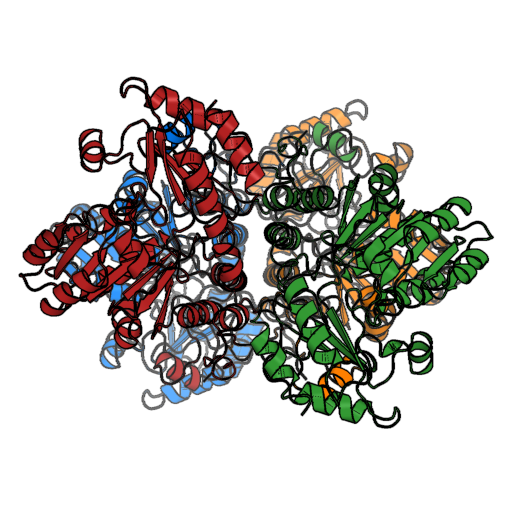 27.90 225 GLY A C 1
ATOM 1643 O O . GLY A 1 233 ? 33.237 13.088 26.970 1.00 28.79 225 GLY A O 1
ATOM 1644 N N . ARG A 1 234 ? 31.867 11.765 28.223 1.00 28.42 226 ARG A N 1
ATOM 1645 C CA . ARG A 1 234 ? 32.662 10.507 28.116 1.00 28.64 226 ARG A CA 1
ATOM 1646 C C . ARG A 1 234 ? 32.444 9.636 26.857 1.00 29.19 226 ARG A C 1
ATOM 1647 O O . ARG A 1 234 ? 33.441 9.228 26.197 1.00 28.47 226 ARG A O 1
ATOM 1655 N N . VAL A 1 235 ? 31.172 9.323 26.545 1.00 27.41 227 VAL A N 1
ATOM 1656 C CA . VAL A 1 235 ? 30.835 8.377 25.470 1.00 27.83 227 VAL A CA 1
ATOM 1657 C C . VAL A 1 235 ? 29.653 8.857 24.572 1.00 27.77 227 VAL A C 1
ATOM 1658 O O . VAL A 1 235 ? 28.943 9.824 24.910 1.00 27.78 227 VAL A O 1
ATOM 1662 N N . LEU A 1 236 ? 29.473 8.201 23.426 1.00 28.13 228 LEU A N 1
ATOM 1663 C CA . LEU A 1 236 ? 28.293 8.439 22.574 1.00 27.85 228 LEU A CA 1
ATOM 1664 C C . LEU A 1 236 ? 27.209 7.363 22.722 1.00 27.98 228 LEU A C 1
ATOM 1665 O O . LEU A 1 236 ? 27.497 6.184 23.020 1.00 28.37 228 LEU A O 1
ATOM 1670 N N . GLY A 1 237 ? 25.965 7.762 22.459 1.00 27.73 229 GLY A N 1
ATOM 1671 C CA . GLY A 1 237 ? 24.845 6.832 22.409 1.00 26.73 229 GLY A CA 1
ATOM 1672 C C . GLY A 1 237 ? 23.573 7.584 22.059 1.00 26.24 229 GLY A C 1
ATOM 1673 O O . GLY A 1 237 ? 23.569 8.824 21.990 1.00 26.30 229 GLY A O 1
ATOM 1674 N N . GLY A 1 238 ? 22.496 6.848 21.847 1.00 26.08 230 GLY A N 1
ATOM 1675 C CA . GLY A 1 238 ? 21.169 7.471 21.624 1.00 26.73 230 GLY A CA 1
ATOM 1676 C C . GLY A 1 238 ? 20.033 6.503 21.854 1.00 27.71 230 GLY A C 1
ATOM 1677 O O . GLY A 1 238 ? 20.265 5.353 22.242 1.00 27.21 230 GLY A O 1
ATOM 1678 N N . ALA A 1 239 ? 18.799 6.953 21.605 1.00 28.03 231 ALA A N 1
ATOM 1679 C CA . ALA A 1 239 ? 17.643 6.081 21.754 1.00 27.63 231 ALA A CA 1
ATOM 1680 C C . ALA A 1 239 ? 16.438 6.556 20.951 1.00 27.58 231 ALA A C 1
ATOM 1681 O O . ALA A 1 239 ? 16.267 7.760 20.722 1.00 27.76 231 ALA A O 1
ATOM 1683 N N . ILE A 1 240 ? 15.599 5.593 20.571 1.00 27.72 232 ILE A N 1
ATOM 1684 C CA . ILE A 1 240 ? 14.296 5.865 19.926 1.00 28.26 232 ILE A CA 1
ATOM 1685 C C . ILE A 1 240 ? 13.153 5.369 20.828 1.00 28.78 232 ILE A C 1
ATOM 1686 O O . ILE A 1 240 ? 13.110 4.187 21.184 1.00 28.99 232 ILE A O 1
ATOM 1691 N N . LEU A 1 241 ? 12.211 6.255 21.166 1.00 29.64 233 LEU A N 1
ATOM 1692 C CA . LEU A 1 241 ? 11.024 5.850 21.953 1.00 30.40 233 LEU A CA 1
ATOM 1693 C C . LEU A 1 241 ? 9.690 6.068 21.187 1.00 30.79 233 LEU A C 1
ATOM 1694 O O . LEU A 1 241 ? 9.507 7.115 20.558 1.00 30.45 233 LEU A O 1
ATOM 1699 N N . GLY A 1 242 ? 8.790 5.075 21.246 1.00 31.03 234 GLY A N 1
ATOM 1700 C CA . GLY A 1 242 ? 7.479 5.107 20.533 1.00 31.93 234 GLY A CA 1
ATOM 1701 C C . GLY A 1 242 ? 6.566 3.899 20.816 1.00 32.79 234 GLY A C 1
ATOM 1702 O O . GLY A 1 242 ? 6.755 3.193 21.812 1.00 32.16 234 GLY A O 1
ATOM 1703 N N . ASP A 1 243 ? 5.555 3.690 19.965 1.00 33.49 235 ASP A N 1
ATOM 1704 C CA . ASP A 1 243 ? 4.568 2.604 20.147 1.00 34.55 235 ASP A CA 1
ATOM 1705 C C . ASP A 1 243 ? 5.225 1.231 19.945 1.00 34.30 235 ASP A C 1
ATOM 1706 O O . ASP A 1 243 ? 6.175 1.110 19.169 1.00 33.52 235 ASP A O 1
ATOM 1711 N N . ARG A 1 244 ? 4.708 0.211 20.627 1.00 34.83 236 ARG A N 1
ATOM 1712 C CA . ARG A 1 244 ? 5.227 -1.167 20.499 1.00 35.78 236 ARG A CA 1
ATOM 1713 C C . ARG A 1 244 ? 5.331 -1.676 19.049 1.00 35.88 236 ARG A C 1
ATOM 1714 O O . ARG A 1 244 ? 6.354 -2.259 18.676 1.00 35.47 236 ARG A O 1
ATOM 1722 N N . GLU A 1 245 ? 4.290 -1.473 18.237 1.00 36.41 237 GLU A N 1
ATOM 1723 C CA . GLU A 1 245 ? 4.307 -2.019 16.869 1.00 37.01 237 GLU A CA 1
ATOM 1724 C C . GLU A 1 245 ? 5.362 -1.362 15.981 1.00 35.78 237 GLU A C 1
ATOM 1725 O O . GLU A 1 245 ? 5.899 -2.000 15.072 1.00 35.93 237 GLU A O 1
ATOM 1731 N N . TYR A 1 246 ? 5.645 -0.083 16.252 1.00 34.39 238 TYR A N 1
ATOM 1732 C CA . TYR A 1 246 ? 6.651 0.689 15.522 1.00 33.65 238 TYR A CA 1
ATOM 1733 C C . TYR A 1 246 ? 8.081 0.278 15.925 1.00 32.72 238 TYR A C 1
ATOM 1734 O O . TYR A 1 246 ? 8.946 0.066 15.062 1.00 32.77 238 TYR A O 1
ATOM 1743 N N . ILE A 1 247 ? 8.317 0.151 17.229 1.00 32.07 239 ILE A N 1
ATOM 1744 C CA . ILE A 1 247 ? 9.655 -0.185 17.753 1.00 31.80 239 ILE A CA 1
ATOM 1745 C C . ILE A 1 247 ? 10.027 -1.635 17.397 1.00 32.81 239 ILE A C 1
ATOM 1746 O O . ILE A 1 247 ? 11.153 -1.904 16.940 1.00 33.04 239 ILE A O 1
ATOM 1751 N N . ASP A 1 248 ? 9.070 -2.550 17.566 1.00 33.74 240 ASP A N 1
ATOM 1752 C CA . ASP A 1 248 ? 9.268 -3.981 17.269 1.00 35.24 240 ASP A CA 1
ATOM 1753 C C . ASP A 1 248 ? 9.143 -4.329 15.772 1.00 35.90 240 ASP A C 1
ATOM 1754 O O . ASP A 1 248 ? 9.489 -5.445 15.370 1.00 36.69 240 ASP A O 1
ATOM 1759 N N . GLY A 1 249 ? 8.644 -3.393 14.967 1.00 36.19 241 GLY A N 1
ATOM 1760 C CA . GLY A 1 249 ? 8.380 -3.625 13.538 1.00 37.06 241 GLY A CA 1
ATOM 1761 C C . GLY A 1 249 ? 9.439 -3.030 12.621 1.00 36.71 241 GLY A C 1
ATOM 1762 O O . GLY A 1 249 ? 10.505 -3.618 12.464 1.00 37.18 241 GLY A O 1
ATOM 1763 N N . PRO A 1 250 ? 9.154 -1.854 12.019 1.00 36.65 242 PRO A N 1
ATOM 1764 C CA . PRO A 1 250 ? 10.099 -1.210 11.091 1.00 36.15 242 PRO A CA 1
ATOM 1765 C C . PRO A 1 250 ? 11.415 -0.734 11.737 1.00 35.34 242 PRO A C 1
ATOM 1766 O O . PRO A 1 250 ? 12.469 -0.808 11.090 1.00 34.03 242 PRO A O 1
ATOM 1770 N N . VAL A 1 251 ? 11.364 -0.267 12.991 1.00 34.27 243 VAL A N 1
ATOM 1771 C CA . VAL A 1 251 ? 12.604 0.083 13.715 1.00 33.83 243 VAL A CA 1
ATOM 1772 C C . VAL A 1 251 ? 13.506 -1.143 13.953 1.00 33.84 243 VAL A C 1
ATOM 1773 O O . VAL A 1 251 ? 14.687 -1.118 13.593 1.00 33.15 243 VAL A O 1
ATOM 1777 N N . GLN A 1 252 ? 12.949 -2.208 14.535 1.00 34.48 244 GLN A N 1
ATOM 1778 C CA . GLN A 1 252 ? 13.714 -3.439 14.776 1.00 35.02 244 GLN A CA 1
ATOM 1779 C C . GLN A 1 252 ? 14.372 -3.964 13.495 1.00 34.65 244 GLN A C 1
ATOM 1780 O O . GLN A 1 252 ? 15.529 -4.377 13.516 1.00 34.64 244 GLN A O 1
ATOM 1786 N N . LYS A 1 253 ? 13.645 -3.937 12.384 1.00 34.20 245 LYS A N 1
ATOM 1787 C CA . LYS A 1 253 ? 14.199 -4.411 11.111 1.00 33.50 245 LYS A CA 1
ATOM 1788 C C . LYS A 1 253 ? 15.453 -3.640 10.700 1.00 32.63 245 LYS A C 1
ATOM 1789 O O . LYS A 1 253 ? 16.467 -4.250 10.334 1.00 32.55 245 LYS A O 1
ATOM 1795 N N . LEU A 1 254 ? 15.398 -2.307 10.750 1.00 31.36 246 LEU A N 1
ATOM 1796 C CA . LEU A 1 254 ? 16.583 -1.518 10.436 1.00 31.04 246 LEU A CA 1
ATOM 1797 C C . LEU A 1 254 ? 17.742 -1.736 11.435 1.00 31.31 246 LEU A C 1
ATOM 1798 O O . LEU A 1 254 ? 18.910 -1.772 11.039 1.00 31.11 246 LEU A O 1
ATOM 1803 N N . MET A 1 255 ? 17.424 -1.882 12.724 1.00 31.18 247 MET A N 1
ATOM 1804 C CA . MET A 1 255 ? 18.473 -2.073 13.745 1.00 31.95 247 MET A CA 1
ATOM 1805 C C . MET A 1 255 ? 19.225 -3.408 13.610 1.00 32.46 247 MET A C 1
ATOM 1806 O O . MET A 1 255 ? 20.459 -3.434 13.673 1.00 32.78 247 MET A O 1
ATOM 1811 N N . ARG A 1 256 ? 18.488 -4.501 13.418 1.00 32.87 248 ARG A N 1
ATOM 1812 C CA A ARG A 1 256 ? 19.090 -5.822 13.234 0.50 33.40 248 ARG A CA 1
ATOM 1813 C CA B ARG A 1 256 ? 19.098 -5.816 13.241 0.50 33.34 248 ARG A CA 1
ATOM 1814 C C . ARG A 1 256 ? 20.004 -5.872 11.997 1.00 33.91 248 ARG A C 1
ATOM 1815 O O . ARG A 1 256 ? 21.146 -6.354 12.062 1.00 33.79 248 ARG A O 1
ATOM 1830 N N . HIS A 1 257 ? 19.507 -5.362 10.873 1.00 33.80 249 HIS A N 1
ATOM 1831 C CA . HIS A 1 257 ? 20.178 -5.555 9.583 1.00 34.32 249 HIS A CA 1
ATOM 1832 C C . HIS A 1 257 ? 21.138 -4.467 9.071 1.00 33.92 249 HIS A C 1
ATOM 1833 O O . HIS A 1 257 ? 22.035 -4.779 8.273 1.00 34.79 249 HIS A O 1
ATOM 1840 N N . THR A 1 258 ? 20.952 -3.211 9.491 1.00 33.14 250 THR A N 1
ATOM 1841 C CA . THR A 1 258 ? 21.955 -2.151 9.242 1.00 32.91 250 THR A CA 1
ATOM 1842 C C . THR A 1 258 ? 22.934 -1.938 10.415 1.00 32.50 250 THR A C 1
ATOM 1843 O O . THR A 1 258 ? 23.963 -1.296 10.241 1.00 33.27 250 THR A O 1
ATOM 1847 N N . GLY A 1 259 ? 22.573 -2.405 11.612 1.00 32.36 251 GLY A N 1
ATOM 1848 C CA . GLY A 1 259 ? 23.514 -2.457 12.774 1.00 31.08 251 GLY A CA 1
ATOM 1849 C C . GLY A 1 259 ? 24.219 -1.238 13.372 1.00 30.46 251 GLY A C 1
ATOM 1850 O O . GLY A 1 259 ? 25.402 -1.331 13.727 1.00 30.00 251 GLY A O 1
ATOM 1851 N N . PRO A 1 260 ? 23.513 -0.094 13.542 1.00 29.83 252 PRO A N 1
ATOM 1852 C CA . PRO A 1 260 ? 24.156 0.977 14.296 1.00 29.59 252 PRO A CA 1
ATOM 1853 C C . PRO A 1 260 ? 23.993 0.741 15.827 1.00 29.45 252 PRO A C 1
ATOM 1854 O O . PRO A 1 260 ? 23.302 1.507 16.508 1.00 29.67 252 PRO A O 1
ATOM 1858 N N . ALA A 1 261 ? 24.653 -0.303 16.338 1.00 28.98 253 ALA A N 1
ATOM 1859 C CA . ALA A 1 261 ? 24.388 -0.859 17.682 1.00 28.31 253 ALA A CA 1
ATOM 1860 C C . ALA A 1 261 ? 25.099 -0.160 18.826 1.00 28.12 253 ALA A C 1
ATOM 1861 O O . ALA A 1 261 ? 26.276 0.180 18.704 1.00 28.75 253 ALA A O 1
ATOM 1863 N N . MET A 1 262 ? 24.405 -0.005 19.965 1.00 27.42 254 MET A N 1
ATOM 1864 C CA . MET A 1 262 ? 25.028 0.503 21.195 1.00 27.34 254 MET A CA 1
ATOM 1865 C C . MET A 1 262 ? 25.941 -0.560 21.838 1.00 26.84 254 MET A C 1
ATOM 1866 O O . MET A 1 262 ? 25.586 -1.751 21.953 1.00 27.07 254 MET A O 1
ATOM 1871 N N . SER A 1 263 ? 27.137 -0.135 22.233 1.00 27.03 255 SER A N 1
ATOM 1872 C CA . SER A 1 263 ? 28.074 -1.020 22.909 1.00 26.52 255 SER A CA 1
ATOM 1873 C C . SER A 1 263 ? 27.591 -1.264 24.360 1.00 26.23 255 SER A C 1
ATOM 1874 O O . SER A 1 263 ? 27.109 -0.351 25.007 1.00 26.21 255 SER A O 1
ATOM 1877 N N . ALA A 1 264 ? 27.698 -2.496 24.849 1.00 25.68 256 ALA A N 1
ATOM 1878 C CA . ALA A 1 264 ? 27.353 -2.787 26.256 1.00 25.73 256 ALA A CA 1
ATOM 1879 C C . ALA A 1 264 ? 28.167 -1.983 27.285 1.00 25.89 256 ALA A C 1
ATOM 1880 O O . ALA A 1 264 ? 27.668 -1.712 28.398 1.00 25.64 256 ALA A O 1
ATOM 1882 N N . PHE A 1 265 ? 29.413 -1.616 26.948 1.00 26.47 257 PHE A N 1
ATOM 1883 C CA . PHE A 1 265 ? 30.223 -0.767 27.842 1.00 26.89 257 PHE A CA 1
ATOM 1884 C C . PHE A 1 265 ? 29.572 0.638 27.929 1.00 26.90 257 PHE A C 1
ATOM 1885 O O . PHE A 1 265 ? 29.343 1.163 29.021 1.00 26.27 257 PHE A O 1
ATOM 1893 N N . ASN A 1 266 ? 29.246 1.215 26.776 1.00 26.63 258 ASN A N 1
ATOM 1894 C CA . ASN A 1 266 ? 28.590 2.536 26.725 1.00 26.04 258 ASN A CA 1
ATOM 1895 C C . ASN A 1 266 ? 27.237 2.499 27.472 1.00 25.77 258 ASN A C 1
ATOM 1896 O O . ASN A 1 266 ? 26.879 3.449 28.161 1.00 24.52 258 ASN A O 1
ATOM 1901 N N . ALA A 1 267 ? 26.513 1.388 27.339 1.00 25.36 259 ALA A N 1
ATOM 1902 C CA . ALA A 1 267 ? 25.201 1.213 27.986 1.00 25.39 259 ALA A CA 1
ATOM 1903 C C . ALA A 1 267 ? 25.336 1.291 29.517 1.00 25.46 259 ALA A C 1
ATOM 1904 O O . ALA A 1 267 ? 24.490 1.883 30.190 1.00 25.99 259 ALA A O 1
ATOM 1906 N N . TRP A 1 268 ? 26.398 0.694 30.052 1.00 25.34 260 TRP A N 1
ATOM 1907 C CA . TRP A 1 268 ? 26.701 0.763 31.497 1.00 25.66 260 TRP A CA 1
ATOM 1908 C C . TRP A 1 268 ? 26.989 2.222 31.915 1.00 25.99 260 TRP A C 1
ATOM 1909 O O . TRP A 1 268 ? 26.409 2.720 32.902 1.00 26.26 260 TRP A O 1
ATOM 1920 N N . VAL A 1 269 ? 27.841 2.908 31.157 1.00 24.72 261 VAL A N 1
ATOM 1921 C CA . VAL A 1 269 ? 28.123 4.335 31.424 1.00 24.58 261 VAL A CA 1
ATOM 1922 C C . VAL A 1 269 ? 26.832 5.197 31.494 1.00 24.27 261 VAL A C 1
ATOM 1923 O O . VAL A 1 269 ? 26.631 5.975 32.451 1.00 24.56 261 VAL A O 1
ATOM 1927 N N . LEU A 1 270 ? 25.956 5.019 30.501 1.00 23.83 262 LEU A N 1
ATOM 1928 C CA . LEU A 1 270 ? 24.741 5.802 30.370 1.00 23.47 262 LEU A CA 1
ATOM 1929 C C . LEU A 1 270 ? 23.654 5.482 31.406 1.00 23.32 262 LEU A C 1
ATOM 1930 O O . LEU A 1 270 ? 23.014 6.389 31.890 1.00 22.16 262 LEU A O 1
ATOM 1935 N N . LEU A 1 271 ? 23.431 4.201 31.724 1.00 22.65 263 LEU A N 1
ATOM 1936 C CA . LEU A 1 271 ? 22.426 3.823 32.736 1.00 23.43 263 LEU A CA 1
ATOM 1937 C C . LEU A 1 271 ? 22.793 4.312 34.148 1.00 24.39 263 LEU A C 1
ATOM 1938 O O . LEU A 1 271 ? 21.903 4.631 34.961 1.00 24.67 263 LEU A O 1
ATOM 1943 N N . LYS A 1 272 ? 24.094 4.397 34.440 1.00 23.74 264 LYS A N 1
ATOM 1944 C CA . LYS A 1 272 ? 24.539 4.916 35.715 1.00 24.20 264 LYS A CA 1
ATOM 1945 C C . LYS A 1 272 ? 24.415 6.460 35.659 1.00 24.42 264 LYS A C 1
ATOM 1946 O O . LYS A 1 272 ? 24.115 7.086 36.662 1.00 24.96 264 LYS A O 1
ATOM 1952 N N . GLY A 1 273 ? 24.594 7.049 34.479 1.00 24.09 265 GLY A N 1
ATOM 1953 C CA . GLY A 1 273 ? 24.358 8.524 34.331 1.00 24.51 265 GLY A CA 1
ATOM 1954 C C . GLY A 1 273 ? 22.899 8.909 34.606 1.00 24.42 265 GLY A C 1
ATOM 1955 O O . GLY A 1 273 ? 22.605 10.009 35.108 1.00 24.49 265 GLY A O 1
ATOM 1956 N N . LEU A 1 274 ? 21.980 8.003 34.284 1.00 24.85 266 LEU A N 1
ATOM 1957 C CA . LEU A 1 274 ? 20.542 8.278 34.456 1.00 25.60 266 LEU A CA 1
ATOM 1958 C C . LEU A 1 274 ? 20.158 8.396 35.952 1.00 25.60 266 LEU A C 1
ATOM 1959 O O . LEU A 1 274 ? 19.171 9.051 36.304 1.00 26.18 266 LEU A O 1
ATOM 1964 N N . GLU A 1 275 ? 20.968 7.811 36.827 1.00 25.29 267 GLU A N 1
ATOM 1965 C CA . GLU A 1 275 ? 20.711 7.888 38.297 1.00 26.32 267 GLU A CA 1
ATOM 1966 C C . GLU A 1 275 ? 20.815 9.314 38.852 1.00 26.82 267 GLU A C 1
ATOM 1967 O O . GLU A 1 275 ? 20.095 9.673 39.791 1.00 27.76 267 GLU A O 1
ATOM 1973 N N . THR A 1 276 ? 21.723 10.109 38.293 1.00 27.02 268 THR A N 1
ATOM 1974 C CA . THR A 1 276 ? 21.938 11.503 38.754 1.00 27.55 268 THR A CA 1
ATOM 1975 C C . THR A 1 276 ? 21.327 12.597 37.862 1.00 27.38 268 THR A C 1
ATOM 1976 O O . THR A 1 276 ? 21.504 13.814 38.134 1.00 27.71 268 THR A O 1
ATOM 1980 N N . LEU A 1 277 ? 20.592 12.205 36.825 1.00 27.15 269 LEU A N 1
ATOM 1981 C CA . LEU A 1 277 ? 20.061 13.184 35.853 1.00 27.42 269 LEU A CA 1
ATOM 1982 C C . LEU A 1 277 ? 19.203 14.271 36.511 1.00 27.63 269 LEU A C 1
ATOM 1983 O O . LEU A 1 277 ? 19.392 15.478 36.243 1.00 26.58 269 LEU A O 1
ATOM 1988 N N . ALA A 1 278 ? 18.274 13.848 37.375 1.00 28.08 270 ALA A N 1
ATOM 1989 C CA . ALA A 1 278 ? 17.359 14.788 38.052 1.00 28.52 270 ALA A CA 1
ATOM 1990 C C . ALA A 1 278 ? 18.057 15.930 38.799 1.00 28.76 270 ALA A C 1
ATOM 1991 O O . ALA A 1 278 ? 17.754 17.118 38.548 1.00 27.99 270 ALA A O 1
ATOM 1993 N N . ILE A 1 279 ? 18.985 15.592 39.713 1.00 29.25 271 ILE A N 1
ATOM 1994 C CA . ILE A 1 279 ? 19.718 16.635 40.462 1.00 29.71 271 ILE A CA 1
ATOM 1995 C C . ILE A 1 279 ? 20.703 17.469 39.612 1.00 29.45 271 ILE A C 1
ATOM 1996 O O . ILE A 1 279 ? 20.857 18.677 39.853 1.00 29.55 271 ILE A O 1
ATOM 2001 N N . ARG A 1 280 ? 21.351 16.837 38.633 1.00 29.33 272 ARG A N 1
ATOM 2002 C CA . ARG A 1 280 ? 22.217 17.568 37.668 1.00 29.47 272 ARG A CA 1
ATOM 2003 C C . ARG A 1 280 ? 21.446 18.609 36.824 1.00 29.69 272 ARG A C 1
ATOM 2004 O O . ARG A 1 280 ? 21.858 19.799 36.729 1.00 28.90 272 ARG A O 1
ATOM 2012 N N . VAL A 1 281 ? 20.321 18.192 36.235 1.00 29.74 273 VAL A N 1
ATOM 2013 C CA . VAL A 1 281 ? 19.491 19.146 35.462 1.00 30.35 273 VAL A CA 1
ATOM 2014 C C . VAL A 1 281 ? 18.931 20.278 36.347 1.00 30.89 273 VAL A C 1
ATOM 2015 O O . VAL A 1 281 ? 19.060 21.468 35.996 1.00 30.21 273 VAL A O 1
ATOM 2019 N N . GLN A 1 282 ? 18.365 19.920 37.511 1.00 31.30 274 GLN A N 1
ATOM 2020 C CA . GLN A 1 282 ? 17.923 20.918 38.505 1.00 32.50 274 GLN A CA 1
ATOM 2021 C C . GLN A 1 282 ? 18.965 22.019 38.782 1.00 31.42 274 GLN A C 1
ATOM 2022 O O . GLN A 1 282 ? 18.634 23.216 38.738 1.00 30.99 274 GLN A O 1
ATOM 2028 N N . HIS A 1 283 ? 20.215 21.624 39.048 1.00 31.15 275 HIS A N 1
ATOM 2029 C CA A HIS A 1 283 ? 21.248 22.588 39.413 0.50 31.16 275 HIS A CA 1
ATOM 2030 C CA B HIS A 1 283 ? 21.298 22.568 39.398 0.50 31.50 275 HIS A CA 1
ATOM 2031 C C . HIS A 1 283 ? 21.720 23.434 38.219 1.00 31.34 275 HIS A C 1
ATOM 2032 O O . HIS A 1 283 ? 21.863 24.672 38.343 1.00 31.47 275 HIS A O 1
ATOM 2045 N N . SER A 1 284 ? 21.940 22.793 37.072 1.00 31.03 276 SER A N 1
ATOM 2046 C CA . SER A 1 284 ? 22.375 23.520 35.861 1.00 31.39 276 SER A CA 1
ATOM 2047 C C . SER A 1 284 ? 21.312 24.488 35.294 1.00 31.16 276 SER A C 1
ATOM 2048 O O . SER A 1 284 ? 21.650 25.596 34.828 1.00 30.53 276 SER A O 1
ATOM 2051 N N . ASN A 1 285 ? 20.041 24.082 35.361 1.00 31.34 277 ASN A N 1
ATOM 2052 C CA . ASN A 1 285 ? 18.916 24.958 34.978 1.00 31.34 277 ASN A CA 1
ATOM 2053 C C . ASN A 1 285 ? 18.837 26.213 35.846 1.00 31.33 277 ASN A C 1
ATOM 2054 O O . ASN A 1 285 ? 18.687 27.312 35.319 1.00 31.25 277 ASN A O 1
ATOM 2059 N N . ALA A 1 286 ? 18.957 26.057 37.176 1.00 31.53 278 ALA A N 1
ATOM 2060 C CA . ALA A 1 286 ? 18.929 27.194 38.085 1.00 31.39 278 ALA A CA 1
ATOM 2061 C C . ALA A 1 286 ? 20.118 28.128 37.867 1.00 31.54 278 ALA A C 1
ATOM 2062 O O . ALA A 1 286 ? 19.979 29.373 37.919 1.00 30.41 278 ALA A O 1
ATOM 2064 N N . SER A 1 287 ? 21.281 27.525 37.619 1.00 31.05 279 SER A N 1
ATOM 2065 C CA . SER A 1 287 ? 22.516 28.267 37.352 1.00 31.68 279 SER A CA 1
ATOM 2066 C C . SER A 1 287 ? 22.415 29.060 36.036 1.00 31.61 279 SER A C 1
ATOM 2067 O O . SER A 1 287 ? 22.775 30.250 35.981 1.00 30.80 279 SER A O 1
ATOM 2070 N N . ALA A 1 288 ? 21.879 28.422 34.998 1.00 31.05 280 ALA A N 1
ATOM 2071 C CA . ALA A 1 288 ? 21.699 29.096 33.694 1.00 31.71 280 ALA A CA 1
ATOM 2072 C C . ALA A 1 288 ? 20.714 30.297 33.787 1.00 32.22 280 ALA A C 1
ATOM 2073 O O . ALA A 1 288 ? 20.933 31.359 33.160 1.00 32.33 280 ALA A O 1
ATOM 2075 N N . GLN A 1 289 ? 19.655 30.144 34.593 1.00 32.00 281 GLN A N 1
ATOM 2076 C CA . GLN A 1 289 ? 18.688 31.239 34.844 1.00 32.99 281 GLN A CA 1
ATOM 2077 C C . GLN A 1 289 ? 19.401 32.457 35.440 1.00 32.93 281 GLN A C 1
ATOM 2078 O O . GLN A 1 289 ? 19.157 33.588 35.015 1.00 32.27 281 GLN A O 1
ATOM 2084 N N . ARG A 1 290 ? 20.274 32.230 36.428 1.00 32.90 282 ARG A N 1
ATOM 2085 C CA . ARG A 1 290 ? 21.046 33.319 37.050 1.00 34.26 282 ARG A CA 1
ATOM 2086 C C . ARG A 1 290 ? 22.021 33.991 36.073 1.00 33.73 282 ARG A C 1
ATOM 2087 O O . ARG A 1 290 ? 22.195 35.209 36.102 1.00 34.07 282 ARG A O 1
ATOM 2095 N N . ILE A 1 291 ? 22.675 33.187 35.240 1.00 33.55 283 ILE A N 1
ATOM 2096 C CA . ILE A 1 291 ? 23.637 33.681 34.234 1.00 32.96 283 ILE A CA 1
ATOM 2097 C C . ILE A 1 291 ? 22.936 34.505 33.133 1.00 33.41 283 ILE A C 1
ATOM 2098 O O . ILE A 1 291 ? 23.451 35.549 32.700 1.00 33.97 283 ILE A O 1
ATOM 2103 N N . ALA A 1 292 ? 21.753 34.061 32.712 1.00 32.90 284 ALA A N 1
ATOM 2104 C CA . ALA A 1 292 ? 20.952 34.791 31.722 1.00 33.19 284 ALA A CA 1
ATOM 2105 C C . ALA A 1 292 ? 20.548 36.174 32.238 1.00 33.75 284 ALA A C 1
ATOM 2106 O O . ALA A 1 292 ? 20.643 37.168 31.510 1.00 34.08 284 ALA A O 1
ATOM 2108 N N . GLU A 1 293 ? 20.126 36.233 33.506 1.00 33.83 285 GLU A N 1
ATOM 2109 C CA . GLU A 1 293 ? 19.759 37.497 34.144 1.00 34.88 285 GLU A CA 1
ATOM 2110 C C . GLU A 1 293 ? 20.961 38.452 34.312 1.00 35.23 285 GLU A C 1
ATOM 2111 O O . GLU A 1 293 ? 20.825 39.678 34.153 1.00 35.28 285 GLU A O 1
ATOM 2117 N N . PHE A 1 294 ? 22.135 37.893 34.615 1.00 35.45 286 PHE A N 1
ATOM 2118 C CA . PHE A 1 294 ? 23.366 38.681 34.759 1.00 36.31 286 PHE A CA 1
ATOM 2119 C C . PHE A 1 294 ? 23.793 39.303 33.421 1.00 36.82 286 PHE A C 1
ATOM 2120 O O . PHE A 1 294 ? 24.108 40.498 33.356 1.00 36.76 286 PHE A O 1
ATOM 2128 N N . LEU A 1 295 ? 23.773 38.499 32.363 1.00 36.97 287 LEU A N 1
ATOM 2129 C CA . LEU A 1 295 ? 24.067 38.983 31.006 1.00 37.60 287 LEU A CA 1
ATOM 2130 C C . LEU A 1 295 ? 23.051 40.055 30.543 1.00 38.81 287 LEU A C 1
ATOM 2131 O O . LEU A 1 295 ? 23.440 41.090 29.991 1.00 38.92 287 LEU A O 1
ATOM 2136 N N . ASN A 1 296 ? 21.766 39.813 30.808 1.00 39.22 288 ASN A N 1
ATOM 2137 C CA . ASN A 1 296 ? 20.686 40.743 30.446 1.00 40.20 288 ASN A CA 1
ATOM 2138 C C . ASN A 1 296 ? 20.903 42.154 31.017 1.00 40.60 288 ASN A C 1
ATOM 2139 O O . ASN A 1 296 ? 20.566 43.143 30.375 1.00 41.11 288 ASN A O 1
ATOM 2144 N N . GLY A 1 297 ? 21.494 42.236 32.210 1.00 40.68 289 GLY A N 1
ATOM 2145 C CA . GLY A 1 297 ? 21.762 43.519 32.852 1.00 40.95 289 GLY A CA 1
ATOM 2146 C C . GLY A 1 297 ? 23.132 44.142 32.610 1.00 41.37 289 GLY A C 1
ATOM 2147 O O . GLY A 1 297 ? 23.423 45.209 33.152 1.00 41.41 289 GLY A O 1
ATOM 2148 N N . HIS A 1 298 ? 23.968 43.491 31.801 1.00 40.69 290 HIS A N 1
ATOM 2149 C CA . HIS A 1 298 ? 25.354 43.928 31.583 1.00 40.96 290 HIS A CA 1
ATOM 2150 C C . HIS A 1 298 ? 25.469 44.954 30.440 1.00 41.45 290 HIS A C 1
ATOM 2151 O O . HIS A 1 298 ? 24.833 44.771 29.387 1.00 41.31 290 HIS A O 1
ATOM 2158 N N . PRO A 1 299 ? 26.288 46.027 30.624 1.00 41.84 291 PRO A N 1
ATOM 2159 C CA . PRO A 1 299 ? 26.359 47.091 29.606 1.00 42.78 291 PRO A CA 1
ATOM 2160 C C . PRO A 1 299 ? 26.982 46.682 28.266 1.00 42.95 291 PRO A C 1
ATOM 2161 O O . PRO A 1 299 ? 26.716 47.336 27.259 1.00 43.39 291 PRO A O 1
ATOM 2165 N N . SER A 1 300 ? 27.799 45.627 28.256 1.00 42.74 292 SER A N 1
ATOM 2166 C CA . SER A 1 300 ? 28.434 45.140 27.014 1.00 42.85 292 SER A CA 1
ATOM 2167 C C . SER A 1 300 ? 27.513 44.281 26.137 1.00 41.91 292 SER A C 1
ATOM 2168 O O . SER A 1 300 ? 27.884 43.909 25.013 1.00 41.94 292 SER A O 1
ATOM 2171 N N . VAL A 1 301 ? 26.318 43.978 26.646 1.00 40.75 293 VAL A N 1
ATOM 2172 C CA . VAL A 1 301 ? 25.418 43.013 26.016 1.00 39.87 293 VAL A CA 1
ATOM 2173 C C . VAL A 1 301 ? 24.209 43.682 25.328 1.00 39.14 293 VAL A C 1
ATOM 2174 O O . VAL A 1 301 ? 23.457 44.402 25.977 1.00 39.68 293 VAL A O 1
ATOM 2178 N N . ARG A 1 302 ? 24.028 43.430 24.027 1.00 38.65 294 ARG A N 1
ATOM 2179 C CA . ARG A 1 302 ? 22.856 43.935 23.265 1.00 38.79 294 ARG A CA 1
ATOM 2180 C C . ARG A 1 302 ? 21.523 43.214 23.567 1.00 38.11 294 ARG A C 1
ATOM 2181 O O . ARG A 1 302 ? 20.512 43.870 23.822 1.00 38.03 294 ARG A O 1
ATOM 2189 N N . TRP A 1 303 ? 21.520 41.875 23.490 1.00 37.36 295 TRP A N 1
ATOM 2190 C CA . TRP A 1 303 ? 20.327 41.058 23.761 1.00 36.49 295 TRP A CA 1
ATOM 2191 C C . TRP A 1 303 ? 20.705 39.658 24.268 1.00 35.96 295 TRP A C 1
ATOM 2192 O O . TRP A 1 303 ? 21.816 39.181 24.020 1.00 34.94 295 TRP A O 1
ATOM 2203 N N . VAL A 1 304 ? 19.781 39.030 24.996 1.00 35.72 296 VAL A N 1
ATOM 2204 C CA . VAL A 1 304 ? 19.933 37.641 25.451 1.00 35.23 296 VAL A CA 1
ATOM 2205 C C . VAL A 1 304 ? 18.772 36.782 24.932 1.00 35.57 296 VAL A C 1
ATOM 2206 O O . VAL A 1 304 ? 17.637 37.257 24.815 1.00 35.92 296 VAL A O 1
ATOM 2210 N N . ARG A 1 305 ? 19.049 35.518 24.610 1.00 35.47 297 ARG A N 1
ATOM 2211 C CA . ARG A 1 305 ? 17.979 34.567 24.318 1.00 35.69 297 ARG A CA 1
ATOM 2212 C C . ARG A 1 305 ? 18.051 33.380 25.287 1.00 34.84 297 ARG A C 1
ATOM 2213 O O . ARG A 1 305 ? 19.060 32.670 25.338 1.00 34.75 297 ARG A O 1
ATOM 2221 N N . TYR A 1 306 ? 16.995 33.235 26.095 1.00 34.21 298 TYR A N 1
ATOM 2222 C CA . TYR A 1 306 ? 16.816 32.158 27.072 1.00 33.02 298 TYR A CA 1
ATOM 2223 C C . TYR A 1 306 ? 15.304 32.065 27.308 1.00 32.66 298 TYR A C 1
ATOM 2224 O O . TYR A 1 306 ? 14.668 33.084 27.586 1.00 32.72 298 TYR A O 1
ATOM 2233 N N . PRO A 1 307 ? 14.712 30.857 27.167 1.00 31.98 299 PRO A N 1
ATOM 2234 C CA . PRO A 1 307 ? 13.243 30.698 27.149 1.00 31.88 299 PRO A CA 1
ATOM 2235 C C . PRO A 1 307 ? 12.499 31.109 28.430 1.00 32.22 299 PRO A C 1
ATOM 2236 O O . PRO A 1 307 ? 11.308 31.411 28.355 1.00 32.56 299 PRO A O 1
ATOM 2240 N N . TYR A 1 308 ? 13.177 31.106 29.581 1.00 32.13 300 TYR A N 1
ATOM 2241 C CA . TYR A 1 308 ? 12.542 31.484 30.855 1.00 33.17 300 TYR A CA 1
ATOM 2242 C C . TYR A 1 308 ? 12.886 32.925 31.303 1.00 34.24 300 TYR A C 1
ATOM 2243 O O . TYR A 1 308 ? 12.628 33.322 32.448 1.00 34.42 300 TYR A O 1
ATOM 2252 N N . LEU A 1 309 ? 13.483 33.684 30.388 1.00 35.67 301 LEU A N 1
ATOM 2253 C CA . LEU A 1 309 ? 13.627 35.139 30.534 1.00 37.67 301 LEU A CA 1
ATOM 2254 C C . LEU A 1 309 ? 12.360 35.827 29.983 1.00 38.76 301 LEU A C 1
ATOM 2255 O O . LEU A 1 309 ? 12.000 35.598 28.825 1.00 39.21 301 LEU A O 1
ATOM 2260 N N . PRO A 1 310 ? 11.674 36.671 30.801 1.00 39.69 302 PRO A N 1
ATOM 2261 C CA . PRO A 1 310 ? 10.375 37.260 30.389 1.00 40.61 302 PRO A CA 1
ATOM 2262 C C . PRO A 1 310 ? 10.363 38.056 29.074 1.00 41.30 302 PRO A C 1
ATOM 2263 O O . PRO A 1 310 ? 9.315 38.150 28.421 1.00 41.95 302 PRO A O 1
ATOM 2267 N N . SER A 1 311 ? 11.518 38.582 28.674 1.00 41.33 303 SER A N 1
ATOM 2268 C CA . SER A 1 311 ? 11.683 39.260 27.381 1.00 42.07 303 SER A CA 1
ATOM 2269 C C . SER A 1 311 ? 11.748 38.370 26.122 1.00 41.53 303 SER A C 1
ATOM 2270 O O . SER A 1 311 ? 11.787 38.897 25.005 1.00 41.76 303 SER A O 1
ATOM 2273 N N . HIS A 1 312 ? 11.792 37.042 26.277 1.00 40.34 304 HIS A N 1
ATOM 2274 C CA . HIS A 1 312 ? 11.782 36.148 25.115 1.00 40.03 304 HIS A CA 1
ATOM 2275 C C . HIS A 1 312 ? 10.492 36.357 24.305 1.00 40.39 304 HIS A C 1
ATOM 2276 O O . HIS A 1 312 ? 9.406 36.420 24.895 1.00 40.24 304 HIS A O 1
ATOM 2283 N N . PRO A 1 313 ? 10.601 36.479 22.958 1.00 40.44 305 PRO A N 1
ATOM 2284 C CA . PRO A 1 313 ? 9.397 36.754 22.146 1.00 40.77 305 PRO A CA 1
ATOM 2285 C C . PRO A 1 313 ? 8.301 35.690 22.266 1.00 40.63 305 PRO A C 1
ATOM 2286 O O . PRO A 1 313 ? 7.130 35.989 22.005 1.00 41.00 305 PRO A O 1
ATOM 2290 N N . GLN A 1 314 ? 8.678 34.468 22.649 1.00 39.55 306 GLN A N 1
ATOM 2291 C CA . GLN A 1 314 ? 7.728 33.362 22.820 1.00 39.13 306 GLN A CA 1
ATOM 2292 C C . GLN A 1 314 ? 7.632 32.887 24.280 1.00 38.70 306 GLN A C 1
ATOM 2293 O O . GLN A 1 314 ? 7.409 31.695 24.549 1.00 38.38 306 GLN A O 1
ATOM 2299 N N . TYR A 1 315 ? 7.792 33.818 25.216 1.00 38.40 307 TYR A N 1
ATOM 2300 C CA . TYR A 1 315 ? 7.784 33.495 26.654 1.00 38.41 307 TYR A CA 1
ATOM 2301 C C . TYR A 1 315 ? 6.525 32.760 27.134 1.00 38.59 307 TYR A C 1
ATOM 2302 O O . TYR A 1 315 ? 6.621 31.804 27.918 1.00 37.73 307 TYR A O 1
ATOM 2311 N N . ASP A 1 316 ? 5.351 33.212 26.691 1.00 38.98 308 ASP A N 1
ATOM 2312 C CA . ASP A 1 316 ? 4.105 32.569 27.114 1.00 39.38 308 ASP A CA 1
ATOM 2313 C C . ASP A 1 316 ? 4.030 31.103 26.661 1.00 38.41 308 ASP A C 1
ATOM 2314 O O . ASP A 1 316 ? 3.548 30.259 27.411 1.00 37.52 308 ASP A O 1
ATOM 2319 N N . LEU A 1 317 ? 4.506 30.817 25.445 1.00 37.77 309 LEU A N 1
ATOM 2320 C CA . LEU A 1 317 ? 4.578 29.438 24.936 1.00 37.13 309 LEU A CA 1
ATOM 2321 C C . LEU A 1 317 ? 5.593 28.585 25.711 1.00 36.42 309 LEU A C 1
ATOM 2322 O O . LEU A 1 317 ? 5.329 27.417 26.004 1.00 36.50 309 LEU A O 1
ATOM 2327 N N . ALA A 1 318 ? 6.748 29.161 26.029 1.00 36.22 310 ALA A N 1
ATOM 2328 C CA . ALA A 1 318 ? 7.752 28.481 26.874 1.00 36.18 310 ALA A CA 1
ATOM 2329 C C . ALA A 1 318 ? 7.170 28.052 28.230 1.00 36.40 310 ALA A C 1
ATOM 2330 O O . ALA A 1 318 ? 7.394 26.911 28.686 1.00 35.90 310 ALA A O 1
ATOM 2332 N N . LYS A 1 319 ? 6.396 28.945 28.848 1.00 36.98 311 LYS A N 1
ATOM 2333 C CA . LYS A 1 319 ? 5.746 28.654 30.149 1.00 37.75 311 LYS A CA 1
ATOM 2334 C C . LYS A 1 319 ? 4.639 27.595 30.033 1.00 38.05 311 LYS A C 1
ATOM 2335 O O . LYS A 1 319 ? 4.380 26.871 30.994 1.00 38.48 311 LYS A O 1
ATOM 2341 N N . ARG A 1 320 ? 4.010 27.506 28.859 1.00 38.46 312 ARG A N 1
ATOM 2342 C CA . ARG A 1 320 ? 2.954 26.526 28.581 1.00 39.14 312 ARG A CA 1
ATOM 2343 C C . ARG A 1 320 ? 3.487 25.091 28.453 1.00 37.77 312 ARG A C 1
ATOM 2344 O O . ARG A 1 320 ? 2.865 24.163 28.951 1.00 37.98 312 ARG A O 1
ATOM 2352 N N . GLN A 1 321 ? 4.626 24.910 27.783 1.00 36.61 313 GLN A N 1
ATOM 2353 C CA . GLN A 1 321 ? 5.108 23.551 27.445 1.00 35.36 313 GLN A CA 1
ATOM 2354 C C . GLN A 1 321 ? 6.444 23.103 28.087 1.00 34.40 313 GLN A C 1
ATOM 2355 O O . GLN A 1 321 ? 6.816 21.923 27.973 1.00 34.11 313 GLN A O 1
ATOM 2361 N N . MET A 1 322 ? 7.153 24.032 28.733 1.00 33.45 314 MET A N 1
ATOM 2362 C CA . MET A 1 322 ? 8.409 23.716 29.447 1.00 32.75 314 MET A CA 1
ATOM 2363 C C . MET A 1 322 ? 8.306 24.072 30.938 1.00 32.61 314 MET A C 1
ATOM 2364 O O . MET A 1 322 ? 7.612 25.025 31.303 1.00 33.03 314 MET A O 1
ATOM 2369 N N . SER A 1 323 ? 9.021 23.329 31.783 1.00 32.21 315 SER A N 1
ATOM 2370 C CA . SER A 1 323 ? 9.063 23.580 33.242 1.00 32.34 315 SER A CA 1
ATOM 2371 C C . SER A 1 323 ? 10.327 24.325 33.712 1.00 32.04 315 SER A C 1
ATOM 2372 O O . SER A 1 323 ? 10.466 24.632 34.905 1.00 32.07 315 SER A O 1
ATOM 2375 N N . GLY A 1 324 ? 11.210 24.628 32.763 1.00 30.98 316 GLY A N 1
ATOM 2376 C CA . GLY A 1 324 ? 12.417 25.436 32.976 1.00 30.75 316 GLY A CA 1
ATOM 2377 C C . GLY A 1 324 ? 13.016 25.824 31.631 1.00 30.97 316 GLY A C 1
ATOM 2378 O O . GLY A 1 324 ? 12.659 25.237 30.607 1.00 30.95 316 GLY A O 1
ATOM 2379 N N . GLY A 1 325 ? 13.904 26.825 31.613 1.00 31.20 317 GLY A N 1
ATOM 2380 C CA . GLY A 1 325 ? 14.522 27.300 30.365 1.00 30.69 317 GLY A CA 1
ATOM 2381 C C . GLY A 1 325 ? 15.569 26.385 29.736 1.00 30.88 317 GLY A C 1
ATOM 2382 O O . GLY A 1 325 ? 15.761 26.395 28.513 1.00 30.78 317 GLY A O 1
ATOM 2383 N N . GLY A 1 326 ? 16.253 25.591 30.555 1.00 30.52 318 GLY A N 1
ATOM 2384 C CA . GLY A 1 326 ? 17.319 24.706 30.058 1.00 30.87 318 GLY A CA 1
ATOM 2385 C C . GLY A 1 326 ? 18.692 25.085 30.588 1.00 31.03 318 GLY A C 1
ATOM 2386 O O . GLY A 1 326 ? 18.786 25.831 31.568 1.00 31.99 318 GLY A O 1
ATOM 2387 N N . THR A 1 327 ? 19.757 24.609 29.930 1.00 30.81 319 THR A N 1
ATOM 2388 C CA . THR A 1 327 ? 21.133 24.814 30.433 1.00 30.83 319 THR A CA 1
ATOM 2389 C C . THR A 1 327 ? 22.075 25.588 29.482 1.00 31.43 319 THR A C 1
ATOM 2390 O O . THR A 1 327 ? 23.289 25.633 29.720 1.00 31.54 319 THR A O 1
ATOM 2394 N N . VAL A 1 328 ? 21.517 26.177 28.415 1.00 31.20 320 VAL A N 1
ATOM 2395 C CA . VAL A 1 328 ? 22.288 26.927 27.401 1.00 31.05 320 VAL A CA 1
ATOM 2396 C C . VAL A 1 328 ? 21.784 28.388 27.294 1.00 31.02 320 VAL A C 1
ATOM 2397 O O . VAL A 1 328 ? 20.570 28.631 27.240 1.00 31.24 320 VAL A O 1
ATOM 2401 N N . VAL A 1 329 ? 22.718 29.339 27.270 1.00 30.54 321 VAL A N 1
ATOM 2402 C CA . VAL A 1 329 ? 22.408 30.784 27.141 1.00 31.03 321 VAL A CA 1
ATOM 2403 C C . VAL A 1 329 ? 23.094 31.400 25.904 1.00 31.44 321 VAL A C 1
ATOM 2404 O O . VAL A 1 329 ? 24.315 31.308 25.763 1.00 31.61 321 VAL A O 1
ATOM 2408 N N . THR A 1 330 ? 22.314 32.054 25.043 1.00 32.14 322 THR A N 1
ATOM 2409 C CA . THR A 1 330 ? 22.832 32.719 23.833 1.00 32.88 322 THR A CA 1
ATOM 2410 C C . THR A 1 330 ? 22.724 34.251 24.011 1.00 33.78 322 THR A C 1
ATOM 2411 O O . THR A 1 330 ? 21.720 34.738 24.536 1.00 33.96 322 THR A O 1
ATOM 2415 N N . PHE A 1 331 ? 23.758 34.991 23.601 1.00 34.47 323 PHE A N 1
ATOM 2416 C CA . PHE A 1 331 ? 23.732 36.474 23.638 1.00 35.39 323 PHE A CA 1
ATOM 2417 C C . PHE A 1 331 ? 24.522 37.159 22.509 1.00 36.48 323 PHE A C 1
ATOM 2418 O O . PHE A 1 331 ? 25.345 36.531 21.843 1.00 36.78 323 PHE A O 1
ATOM 2426 N N . ALA A 1 332 ? 24.277 38.462 22.324 1.00 37.33 324 ALA A N 1
ATOM 2427 C CA . ALA A 1 332 ? 24.987 39.260 21.326 1.00 39.06 324 ALA A CA 1
ATOM 2428 C C . ALA A 1 332 ? 25.645 40.491 21.952 1.00 40.09 324 ALA A C 1
ATOM 2429 O O . ALA A 1 332 ? 25.038 41.173 22.793 1.00 39.60 324 ALA A O 1
ATOM 2431 N N . LEU A 1 333 ? 26.888 40.749 21.544 1.00 41.07 325 LEU A N 1
ATOM 2432 C CA . LEU A 1 333 ? 27.651 41.903 22.005 1.00 43.20 325 LEU A CA 1
ATOM 2433 C C . LEU A 1 333 ? 27.126 43.192 21.374 1.00 44.61 325 LEU A C 1
ATOM 2434 O O . LEU A 1 333 ? 26.705 43.190 20.214 1.00 44.70 325 LEU A O 1
ATOM 2439 N N . ASP A 1 334 ? 27.156 44.285 22.133 1.00 46.64 326 ASP A N 1
ATOM 2440 C CA . ASP A 1 334 ? 26.717 45.593 21.620 1.00 48.88 326 ASP A CA 1
ATOM 2441 C C . ASP A 1 334 ? 27.909 46.366 21.051 1.00 50.45 326 ASP A C 1
ATOM 2442 O O . ASP A 1 334 ? 28.664 46.996 21.793 1.00 51.13 326 ASP A O 1
ATOM 2447 N N . CYS A 1 335 ? 28.076 46.282 19.735 1.00 51.65 327 CYS A N 1
ATOM 2448 C CA . CYS A 1 335 ? 29.167 46.940 19.017 1.00 53.63 327 CYS A CA 1
ATOM 2449 C C . CYS A 1 335 ? 28.859 46.953 17.510 1.00 54.79 327 CYS A C 1
ATOM 2450 O O . CYS A 1 335 ? 28.029 46.163 17.046 1.00 54.53 327 CYS A O 1
ATOM 2453 N N . PRO A 1 336 ? 29.510 47.856 16.739 1.00 56.10 328 PRO A N 1
ATOM 2454 C CA . PRO A 1 336 ? 29.299 47.876 15.275 1.00 56.85 328 PRO A CA 1
ATOM 2455 C C . PRO A 1 336 ? 29.605 46.519 14.613 1.00 56.88 328 PRO A C 1
ATOM 2456 O O . PRO A 1 336 ? 30.551 45.830 15.021 1.00 56.32 328 PRO A O 1
ATOM 2460 N N . GLU A 1 337 ? 28.818 46.150 13.597 1.00 57.26 329 GLU A N 1
ATOM 2461 C CA . GLU A 1 337 ? 28.927 44.822 12.974 1.00 57.45 329 GLU A CA 1
ATOM 2462 C C . GLU A 1 337 ? 30.244 44.592 12.223 1.00 57.75 329 GLU A C 1
ATOM 2463 O O . GLU A 1 337 ? 30.707 43.450 12.138 1.00 57.70 329 GLU A O 1
ATOM 2469 N N . ASP A 1 338 ? 30.852 45.661 11.701 1.00 58.32 330 ASP A N 1
ATOM 2470 C CA . ASP A 1 338 ? 32.134 45.548 10.975 1.00 58.55 330 ASP A CA 1
ATOM 2471 C C . ASP A 1 338 ? 33.350 45.204 11.860 1.00 57.66 330 ASP A C 1
ATOM 2472 O O . ASP A 1 338 ? 34.442 44.920 11.349 1.00 57.71 330 ASP A O 1
ATOM 2477 N N . VAL A 1 339 ? 33.153 45.230 13.178 1.00 56.02 331 VAL A N 1
ATOM 2478 C CA . VAL A 1 339 ? 34.206 44.884 14.141 1.00 54.92 331 VAL A CA 1
ATOM 2479 C C . VAL A 1 339 ? 33.768 43.768 15.135 1.00 52.99 331 VAL A C 1
ATOM 2480 O O . VAL A 1 339 ? 34.543 43.362 16.012 1.00 52.59 331 VAL A O 1
ATOM 2484 N N . ALA A 1 340 ? 32.540 43.268 14.969 1.00 51.03 332 ALA A N 1
ATOM 2485 C CA . ALA A 1 340 ? 31.938 42.310 15.914 1.00 48.78 332 ALA A CA 1
ATOM 2486 C C . ALA A 1 340 ? 32.698 40.978 16.031 1.00 47.61 332 ALA A C 1
ATOM 2487 O O . ALA A 1 340 ? 32.826 40.435 17.131 1.00 46.71 332 ALA A O 1
ATOM 2489 N N . LYS A 1 341 ? 33.205 40.463 14.908 1.00 47.02 333 LYS A N 1
ATOM 2490 C CA . LYS A 1 341 ? 34.003 39.217 14.923 1.00 46.46 333 LYS A CA 1
ATOM 2491 C C . LYS A 1 341 ? 35.241 39.365 15.817 1.00 46.29 333 LYS A C 1
ATOM 2492 O O . LYS A 1 341 ? 35.528 38.489 16.635 1.00 45.49 333 LYS A O 1
ATOM 2498 N N . GLN A 1 342 ? 35.959 40.482 15.658 1.00 46.26 334 GLN A N 1
ATOM 2499 C CA . GLN A 1 342 ? 37.156 40.773 16.455 1.00 46.28 334 GLN A CA 1
ATOM 2500 C C . GLN A 1 342 ? 36.813 40.845 17.945 1.00 44.89 334 GLN A C 1
ATOM 2501 O O . GLN A 1 342 ? 37.583 40.398 18.798 1.00 45.00 334 GLN A O 1
ATOM 2507 N N . ARG A 1 343 ? 35.657 41.420 18.241 1.00 44.33 335 ARG A N 1
ATOM 2508 C CA . ARG A 1 343 ? 35.217 41.626 19.614 1.00 43.68 335 ARG A CA 1
ATOM 2509 C C . ARG A 1 343 ? 34.812 40.289 20.257 1.00 42.21 335 ARG A C 1
ATOM 2510 O O . ARG A 1 343 ? 35.185 40.006 21.402 1.00 41.45 335 ARG A O 1
ATOM 2518 N N . ALA A 1 344 ? 34.058 39.478 19.516 1.00 40.88 336 ALA A N 1
ATOM 2519 C CA . ALA A 1 344 ? 33.696 38.116 19.963 1.00 40.22 336 ALA A CA 1
ATOM 2520 C C . ALA A 1 344 ? 34.920 37.231 20.244 1.00 39.78 336 ALA A C 1
ATOM 2521 O O . ALA A 1 344 ? 34.984 36.574 21.281 1.00 38.99 336 ALA A O 1
ATOM 2523 N N . PHE A 1 345 ? 35.887 37.218 19.323 1.00 39.84 337 PHE A N 1
ATOM 2524 C CA . PHE A 1 345 ? 37.126 36.450 19.511 1.00 39.99 337 PHE A CA 1
ATOM 2525 C C . PHE A 1 345 ? 37.897 36.901 20.757 1.00 39.97 337 PHE A C 1
ATOM 2526 O O . PHE A 1 345 ? 38.467 36.085 21.470 1.00 39.62 337 PHE A O 1
ATOM 2534 N N . GLU A 1 346 ? 37.907 38.205 21.011 1.00 40.77 338 GLU A N 1
ATOM 2535 C CA . GLU A 1 346 ? 38.582 38.777 22.173 1.00 41.63 338 GLU A CA 1
ATOM 2536 C C . GLU A 1 346 ? 38.002 38.249 23.493 1.00 40.31 338 GLU A C 1
ATOM 2537 O O . GLU A 1 346 ? 38.746 37.949 24.440 1.00 40.91 338 GLU A O 1
ATOM 2543 N N . VAL A 1 347 ? 36.678 38.133 23.541 1.00 39.13 339 VAL A N 1
ATOM 2544 C CA . VAL A 1 347 ? 35.952 37.672 24.735 1.00 37.79 339 VAL A CA 1
ATOM 2545 C C . VAL A 1 347 ? 36.230 36.184 25.005 1.00 37.83 339 VAL A C 1
ATOM 2546 O O . VAL A 1 347 ? 36.547 35.792 26.143 1.00 36.96 339 VAL A O 1
ATOM 2550 N N . LEU A 1 348 ? 36.142 35.367 23.965 1.00 37.52 340 LEU A N 1
ATOM 2551 C CA . LEU A 1 348 ? 36.438 33.932 24.119 1.00 38.40 340 LEU A CA 1
ATOM 2552 C C . LEU A 1 348 ? 37.874 33.707 24.596 1.00 39.26 340 LEU A C 1
ATOM 2553 O O . LEU A 1 348 ? 38.117 32.869 25.465 1.00 38.92 340 LEU A O 1
ATOM 2558 N N . ASP A 1 349 ? 38.809 34.492 24.051 1.00 40.05 341 ASP A N 1
ATOM 2559 C CA . ASP A 1 349 ? 40.231 34.332 24.361 1.00 40.89 341 ASP A CA 1
ATOM 2560 C C . ASP A 1 349 ? 40.621 34.807 25.775 1.00 41.35 341 ASP A C 1
ATOM 2561 O O . ASP A 1 349 ? 41.703 34.475 26.261 1.00 41.74 341 ASP A O 1
ATOM 2566 N N . LYS A 1 350 ? 39.734 35.552 26.441 1.00 41.36 342 LYS A N 1
ATOM 2567 C CA . LYS A 1 350 ? 39.979 36.026 27.816 1.00 42.11 342 LYS A CA 1
ATOM 2568 C C . LYS A 1 350 ? 39.440 35.117 28.930 1.00 41.66 342 LYS A C 1
ATOM 2569 O O . LYS A 1 350 ? 39.829 35.264 30.094 1.00 41.43 342 LYS A O 1
ATOM 2575 N N . MET A 1 351 ? 38.556 34.180 28.580 1.00 41.46 343 MET A N 1
ATOM 2576 C CA . MET A 1 351 ? 38.069 33.154 29.533 1.00 41.26 343 MET A CA 1
ATOM 2577 C C . MET A 1 351 ? 39.240 32.384 30.155 1.00 40.78 343 MET A C 1
ATOM 2578 O O . MET A 1 351 ? 40.164 31.975 29.432 1.00 41.23 343 MET A O 1
ATOM 2583 N N . ARG A 1 352 ? 39.203 32.190 31.479 1.00 39.86 344 ARG A N 1
ATOM 2584 C CA . ARG A 1 352 ? 40.240 31.422 32.196 1.00 39.89 344 ARG A CA 1
ATOM 2585 C C . ARG A 1 352 ? 39.703 30.210 32.994 1.00 38.95 344 ARG A C 1
ATOM 2586 O O . ARG A 1 352 ? 40.493 29.444 33.567 1.00 39.48 344 ARG A O 1
ATOM 2594 N N . LEU A 1 353 ? 38.377 30.054 33.045 1.00 37.43 345 LEU A N 1
ATOM 2595 C CA . LEU A 1 353 ? 37.730 28.891 33.690 1.00 36.12 345 LEU A CA 1
ATOM 2596 C C . LEU A 1 353 ? 36.919 28.049 32.697 1.00 34.92 345 LEU A C 1
ATOM 2597 O O . LEU A 1 353 ? 37.055 26.814 32.659 1.00 35.53 345 LEU A O 1
ATOM 2602 N N . ILE A 1 354 ? 36.065 28.721 31.927 1.00 33.71 346 ILE A N 1
ATOM 2603 C CA . ILE A 1 354 ? 35.237 28.099 30.881 1.00 32.21 346 ILE A CA 1
ATOM 2604 C C . ILE A 1 354 ? 36.138 27.729 29.678 1.00 32.02 346 ILE A C 1
ATOM 2605 O O . ILE A 1 354 ? 36.962 28.543 29.271 1.00 31.12 346 ILE A O 1
ATOM 2610 N N . ASP A 1 355 ? 36.009 26.495 29.160 1.00 30.98 347 ASP A N 1
ATOM 2611 C CA . ASP A 1 355 ? 36.768 26.012 27.979 1.00 31.52 347 ASP A CA 1
ATOM 2612 C C . ASP A 1 355 ? 36.106 26.416 26.657 1.00 31.15 347 ASP A C 1
ATOM 2613 O O . ASP A 1 355 ? 34.882 26.452 26.574 1.00 30.00 347 ASP A O 1
ATOM 2618 N N . ILE A 1 356 ? 36.909 26.674 25.615 1.00 32.15 348 ILE A N 1
ATOM 2619 C CA . ILE A 1 356 ? 36.392 26.903 24.234 1.00 32.85 348 ILE A CA 1
ATOM 2620 C C . ILE A 1 356 ? 36.134 25.530 23.575 1.00 33.35 348 ILE A C 1
ATOM 2621 O O . ILE A 1 356 ? 37.069 24.761 23.374 1.00 32.75 348 ILE A O 1
ATOM 2626 N N . SER A 1 357 ? 34.866 25.227 23.263 1.00 33.85 349 SER A N 1
ATOM 2627 C CA . SER A 1 357 ? 34.445 23.896 22.763 1.00 34.59 349 SER A CA 1
ATOM 2628 C C . SER A 1 357 ? 33.006 23.951 22.238 1.00 35.06 349 SER A C 1
ATOM 2629 O O . SER A 1 357 ? 32.188 24.713 22.761 1.00 35.39 349 SER A O 1
ATOM 2632 N N . ASN A 1 358 ? 32.695 23.122 21.243 1.00 35.94 350 ASN A N 1
ATOM 2633 C CA . ASN A 1 358 ? 31.365 23.126 20.601 1.00 37.07 350 ASN A CA 1
ATOM 2634 C C . ASN A 1 358 ? 30.282 22.192 21.208 1.00 36.54 350 ASN A C 1
ATOM 2635 O O . ASN A 1 358 ? 29.136 22.153 20.717 1.00 37.00 350 ASN A O 1
ATOM 2640 N N . ASN A 1 359 ? 30.617 21.483 22.280 1.00 35.73 351 ASN A N 1
ATOM 2641 C CA . ASN A 1 359 ? 29.735 20.444 22.842 1.00 34.87 351 ASN A CA 1
ATOM 2642 C C . ASN A 1 359 ? 28.690 21.022 23.838 1.00 34.34 351 ASN A C 1
ATOM 2643 O O . ASN A 1 359 ? 28.725 22.222 24.149 1.00 34.02 351 ASN A O 1
ATOM 2648 N N . LEU A 1 360 ? 27.762 20.171 24.288 1.00 33.24 352 LEU A N 1
ATOM 2649 C CA . LEU A 1 360 ? 26.663 20.522 25.206 1.00 33.21 352 LEU A CA 1
ATOM 2650 C C . LEU A 1 360 ? 26.420 19.440 26.257 1.00 32.53 352 LEU A C 1
ATOM 2651 O O . LEU A 1 360 ? 26.758 18.274 26.047 1.00 31.74 352 LEU A O 1
ATOM 2656 N N . GLY A 1 361 ? 25.782 19.827 27.365 1.00 31.99 353 GLY A N 1
ATOM 2657 C CA . GLY A 1 361 ? 25.320 18.876 28.385 1.00 31.11 353 GLY A CA 1
ATOM 2658 C C . GLY A 1 361 ? 26.401 18.246 29.251 1.00 31.27 353 GLY A C 1
ATOM 2659 O O . GLY A 1 361 ? 26.260 17.099 29.670 1.00 30.68 353 GLY A O 1
ATOM 2660 N N . ASP A 1 362 ? 27.480 18.986 29.503 1.00 30.84 354 ASP A N 1
ATOM 2661 C CA . ASP A 1 362 ? 28.620 18.498 30.312 1.00 31.35 354 ASP A CA 1
ATOM 2662 C C . ASP A 1 362 ? 28.620 19.216 31.658 1.00 30.75 354 ASP A C 1
ATOM 2663 O O . ASP A 1 362 ? 28.135 20.358 31.769 1.00 30.37 354 ASP A O 1
ATOM 2668 N N . ALA A 1 363 ? 29.157 18.552 32.685 1.00 30.59 355 ALA A N 1
ATOM 2669 C CA . ALA A 1 363 ? 29.396 19.204 33.984 1.00 30.49 355 ALA A CA 1
ATOM 2670 C C . ALA A 1 363 ? 30.441 20.339 33.890 1.00 30.58 355 ALA A C 1
ATOM 2671 O O . ALA A 1 363 ? 30.440 21.259 34.708 1.00 30.24 355 ALA A O 1
ATOM 2673 N N . LYS A 1 364 ? 31.334 20.257 32.900 1.00 30.30 356 LYS A N 1
ATOM 2674 C CA . LYS A 1 364 ? 32.278 21.347 32.593 1.00 30.87 356 LYS A CA 1
ATOM 2675 C C . LYS A 1 364 ? 31.591 22.397 31.715 1.00 30.42 356 LYS A C 1
ATOM 2676 O O . LYS A 1 364 ? 31.014 22.055 30.671 1.00 30.28 356 LYS A O 1
ATOM 2682 N N . SER A 1 365 ? 31.641 23.676 32.118 1.00 29.98 357 SER A N 1
ATOM 2683 C CA . SER A 1 365 ? 31.059 24.741 31.299 1.00 29.30 357 SER A CA 1
ATOM 2684 C C . SER A 1 365 ? 31.913 25.020 30.058 1.00 29.27 357 SER A C 1
ATOM 2685 O O . SER A 1 365 ? 33.137 24.960 30.126 1.00 29.34 357 SER A O 1
ATOM 2688 N N . LEU A 1 366 ? 31.244 25.307 28.939 1.00 28.69 358 LEU A N 1
ATOM 2689 C CA . LEU A 1 366 ? 31.879 25.483 27.616 1.00 29.57 358 LEU A CA 1
ATOM 2690 C C . LEU A 1 366 ? 31.321 26.710 26.845 1.00 29.81 358 LEU A C 1
ATOM 2691 O O . LEU A 1 366 ? 30.155 27.097 27.037 1.00 29.93 358 LEU A O 1
ATOM 2696 N N . VAL A 1 367 ? 32.145 27.296 25.959 1.00 30.88 359 VAL A N 1
ATOM 2697 C CA . VAL A 1 367 ? 31.763 28.475 25.151 1.00 31.65 359 VAL A CA 1
ATOM 2698 C C . VAL A 1 367 ? 32.119 28.289 23.660 1.00 32.44 359 VAL A C 1
ATOM 2699 O O . VAL A 1 367 ? 33.171 27.733 23.338 1.00 32.52 359 VAL A O 1
ATOM 2703 N N . THR A 1 368 ? 31.228 28.726 22.771 1.00 32.90 360 THR A N 1
ATOM 2704 C CA . THR A 1 368 ? 31.495 28.654 21.323 1.00 34.64 360 THR A CA 1
ATOM 2705 C C . THR A 1 368 ? 30.990 29.887 20.529 1.00 34.80 360 THR A C 1
ATOM 2706 O O . THR A 1 368 ? 30.081 30.601 20.976 1.00 34.95 360 THR A O 1
ATOM 2710 N N . HIS A 1 369 ? 31.576 30.118 19.342 1.00 35.73 361 HIS A N 1
ATOM 2711 C CA . HIS A 1 369 ? 31.156 31.190 18.426 1.00 36.23 361 HIS A CA 1
ATOM 2712 C C . HIS A 1 369 ? 30.453 30.549 17.224 1.00 36.76 361 HIS A C 1
ATOM 2713 O O . HIS A 1 369 ? 31.128 30.032 16.321 1.00 36.42 361 HIS A O 1
ATOM 2720 N N . PRO A 1 370 ? 29.105 30.572 17.207 1.00 36.60 362 PRO A N 1
ATOM 2721 C CA . PRO A 1 370 ? 28.370 29.803 16.194 1.00 37.17 362 PRO A CA 1
ATOM 2722 C C . PRO A 1 370 ? 28.646 30.164 14.731 1.00 38.45 362 PRO A C 1
ATOM 2723 O O . PRO A 1 370 ? 28.684 29.267 13.894 1.00 38.57 362 PRO A O 1
ATOM 2727 N N . ALA A 1 371 ? 28.854 31.448 14.428 1.00 39.54 363 ALA A N 1
ATOM 2728 C CA . ALA A 1 371 ? 29.056 31.898 13.038 1.00 41.88 363 ALA A CA 1
ATOM 2729 C C . ALA A 1 371 ? 30.292 31.289 12.351 1.00 43.05 363 ALA A C 1
ATOM 2730 O O . ALA A 1 371 ? 30.343 31.207 11.119 1.00 43.75 363 ALA A O 1
ATOM 2732 N N . THR A 1 372 ? 31.276 30.855 13.140 1.00 44.18 364 THR A N 1
ATOM 2733 C CA . THR A 1 372 ? 32.479 30.219 12.590 1.00 45.82 364 THR A CA 1
ATOM 2734 C C . THR A 1 372 ? 32.613 28.719 12.939 1.00 46.85 364 THR A C 1
ATOM 2735 O O . THR A 1 372 ? 33.568 28.070 12.520 1.00 47.14 364 THR A O 1
ATOM 2739 N N . THR A 1 373 ? 31.662 28.185 13.703 1.00 48.44 365 THR A N 1
ATOM 2740 C CA . THR A 1 373 ? 31.665 26.769 14.117 1.00 50.10 365 THR A CA 1
ATOM 2741 C C . THR A 1 373 ? 30.286 26.094 13.936 1.00 51.77 365 THR A C 1
ATOM 2742 O O . THR A 1 373 ? 30.008 25.533 12.878 1.00 52.18 365 THR A O 1
ATOM 2746 N N . THR A 1 374 ? 29.438 26.148 14.973 1.00 53.74 366 THR A N 1
ATOM 2747 C CA . THR A 1 374 ? 28.061 25.595 14.951 1.00 55.87 366 THR A CA 1
ATOM 2748 C C . THR A 1 374 ? 27.389 25.713 13.571 1.00 57.70 366 THR A C 1
ATOM 2749 O O . THR A 1 374 ? 26.913 24.716 13.022 1.00 57.89 366 THR A O 1
ATOM 2753 N N . HIS A 1 375 ? 27.384 26.925 13.011 1.00 59.87 367 HIS A N 1
ATOM 2754 C CA . HIS A 1 375 ? 26.674 27.221 11.761 1.00 61.98 367 HIS A CA 1
ATOM 2755 C C . HIS A 1 375 ? 27.587 27.728 10.642 1.00 63.61 367 HIS A C 1
ATOM 2756 O O . HIS A 1 375 ? 27.256 28.691 9.944 1.00 64.12 367 HIS A O 1
ATOM 2763 N N . ARG A 1 376 ? 28.726 27.064 10.464 1.00 65.03 368 ARG A N 1
ATOM 2764 C CA . ARG A 1 376 ? 29.709 27.459 9.452 1.00 66.83 368 ARG A CA 1
ATOM 2765 C C . ARG A 1 376 ? 29.247 27.187 8.012 1.00 67.97 368 ARG A C 1
ATOM 2766 O O . ARG A 1 376 ? 29.428 28.030 7.123 1.00 68.47 368 ARG A O 1
ATOM 2774 N N . ALA A 1 377 ? 28.662 26.006 7.800 1.00 68.62 369 ALA A N 1
ATOM 2775 C CA . ALA A 1 377 ? 28.301 25.512 6.463 1.00 69.81 369 ALA A CA 1
ATOM 2776 C C . ALA A 1 377 ? 27.347 26.430 5.685 1.00 70.69 369 ALA A C 1
ATOM 2777 O O . ALA A 1 377 ? 27.589 26.729 4.509 1.00 71.49 369 ALA A O 1
ATOM 2779 N N . MET A 1 378 ? 26.290 26.892 6.354 1.00 70.94 370 MET A N 1
ATOM 2780 C CA . MET A 1 378 ? 25.204 27.649 5.705 1.00 71.61 370 MET A CA 1
ATOM 2781 C C . MET A 1 378 ? 25.570 29.013 5.085 1.00 72.14 370 MET A C 1
ATOM 2782 O O . MET A 1 378 ? 24.710 29.665 4.479 1.00 72.74 370 MET A O 1
ATOM 2787 N N . GLY A 1 379 ? 26.822 29.446 5.235 1.00 71.88 371 GLY A N 1
ATOM 2788 C CA . GLY A 1 379 ? 27.277 30.715 4.649 1.00 72.16 371 GLY A CA 1
ATOM 2789 C C . GLY A 1 379 ? 26.652 31.970 5.250 1.00 71.91 371 GLY A C 1
ATOM 2790 O O . GLY A 1 379 ? 25.684 31.878 6.011 1.00 71.44 371 GLY A O 1
ATOM 2791 N N . PRO A 1 380 ? 27.195 33.157 4.902 1.00 72.19 372 PRO A N 1
ATOM 2792 C CA . PRO A 1 380 ? 26.816 34.437 5.522 1.00 71.94 372 PRO A CA 1
ATOM 2793 C C . PRO A 1 380 ? 25.401 34.927 5.208 1.00 71.89 372 PRO A C 1
ATOM 2794 O O . PRO A 1 380 ? 24.816 35.654 6.018 1.00 71.76 372 PRO A O 1
ATOM 2798 N N . GLU A 1 381 ? 24.867 34.544 4.048 1.00 71.71 373 GLU A N 1
ATOM 2799 C CA . GLU A 1 381 ? 23.510 34.934 3.656 1.00 71.35 373 GLU A CA 1
ATOM 2800 C C . GLU A 1 381 ? 22.449 34.202 4.487 1.00 70.19 373 GLU A C 1
ATOM 2801 O O . GLU A 1 381 ? 21.503 34.821 4.980 1.00 70.21 373 GLU A O 1
ATOM 2803 N N . GLY A 1 382 ? 22.624 32.889 4.647 1.00 68.96 374 GLY A N 1
ATOM 2804 C CA . GLY A 1 382 ? 21.727 32.064 5.457 1.00 67.50 374 GLY A CA 1
ATOM 2805 C C . GLY A 1 382 ? 21.714 32.421 6.939 1.00 66.32 374 GLY A C 1
ATOM 2806 O O . GLY A 1 382 ? 20.679 32.293 7.601 1.00 65.99 374 GLY A O 1
ATOM 2807 N N . ARG A 1 383 ? 22.861 32.861 7.459 1.00 65.46 375 ARG A N 1
ATOM 2808 C CA . ARG A 1 383 ? 22.975 33.277 8.863 1.00 64.32 375 ARG A CA 1
ATOM 2809 C C . ARG A 1 383 ? 22.213 34.579 9.141 1.00 64.15 375 ARG A C 1
ATOM 2810 O O . ARG A 1 383 ? 21.544 34.708 10.172 1.00 63.68 375 ARG A O 1
ATOM 2818 N N . ALA A 1 384 ? 22.317 35.532 8.216 1.00 64.25 376 ALA A N 1
ATOM 2819 C CA . ALA A 1 384 ? 21.610 36.818 8.318 1.00 64.10 376 ALA A CA 1
ATOM 2820 C C . ALA A 1 384 ? 20.092 36.629 8.363 1.00 63.57 376 ALA A C 1
ATOM 2821 O O . ALA A 1 384 ? 19.388 37.365 9.059 1.00 63.58 376 ALA A O 1
ATOM 2823 N N . ALA A 1 385 ? 19.611 35.632 7.619 1.00 62.96 377 ALA A N 1
ATOM 2824 C CA . ALA A 1 385 ? 18.193 35.274 7.567 1.00 62.05 377 ALA A CA 1
ATOM 2825 C C . ALA A 1 385 ? 17.593 35.028 8.951 1.00 60.69 377 ALA A C 1
ATOM 2826 O O . ALA A 1 385 ? 16.473 35.467 9.221 1.00 60.65 377 ALA A O 1
ATOM 2828 N N . ILE A 1 386 ? 18.344 34.340 9.818 1.00 58.90 378 ILE A N 1
ATOM 2829 C CA . ILE A 1 386 ? 17.875 33.985 11.173 1.00 57.21 378 ILE A CA 1
ATOM 2830 C C . ILE A 1 386 ? 18.384 34.890 12.305 1.00 56.00 378 ILE A C 1
ATOM 2831 O O . ILE A 1 386 ? 18.103 34.637 13.484 1.00 55.67 378 ILE A O 1
ATOM 2836 N N . GLY A 1 387 ? 19.127 35.936 11.949 1.00 55.14 379 GLY A N 1
ATOM 2837 C CA . GLY A 1 387 ? 19.612 36.919 12.927 1.00 53.35 379 GLY A CA 1
ATOM 2838 C C . GLY A 1 387 ? 20.903 36.541 13.644 1.00 51.64 379 GLY A C 1
ATOM 2839 O O . GLY A 1 387 ? 21.227 37.117 14.685 1.00 51.22 379 GLY A O 1
ATOM 2840 N N . LEU A 1 388 ? 21.645 35.586 13.081 1.00 50.15 380 LEU A N 1
ATOM 2841 C CA . LEU A 1 388 ? 22.897 35.115 13.675 1.00 48.56 380 LEU A CA 1
ATOM 2842 C C . LEU A 1 388 ? 24.139 35.893 13.197 1.00 48.35 380 LEU A C 1
ATOM 2843 O O . LEU A 1 388 ? 24.886 35.427 12.321 1.00 48.64 380 LEU A O 1
ATOM 2848 N N . GLY A 1 389 ? 24.363 37.071 13.783 1.00 47.49 381 GLY A N 1
ATOM 2849 C CA . GLY A 1 389 ? 25.517 37.912 13.423 1.00 46.75 381 GLY A CA 1
ATOM 2850 C C . GLY A 1 389 ? 26.856 37.426 13.969 1.00 45.74 381 GLY A C 1
ATOM 2851 O O . GLY A 1 389 ? 26.907 36.486 14.773 1.00 44.57 381 GLY A O 1
ATOM 2852 N N . ASP A 1 390 ? 27.939 38.077 13.536 1.00 45.06 382 ASP A N 1
ATOM 2853 C CA . ASP A 1 390 ? 29.299 37.758 13.985 1.00 44.62 382 ASP A CA 1
ATOM 2854 C C . ASP A 1 390 ? 29.554 38.135 15.455 1.00 43.28 382 ASP A C 1
ATOM 2855 O O . ASP A 1 390 ? 30.595 37.785 16.011 1.00 43.08 382 ASP A O 1
ATOM 2860 N N . GLY A 1 391 ? 28.603 38.833 16.073 1.00 42.49 383 GLY A N 1
ATOM 2861 C CA . GLY A 1 391 ? 28.688 39.211 17.497 1.00 41.51 383 GLY A CA 1
ATOM 2862 C C . GLY A 1 391 ? 28.009 38.264 18.481 1.00 39.98 383 GLY A C 1
ATOM 2863 O O . GLY A 1 391 ? 27.946 38.538 19.684 1.00 39.57 383 GLY A O 1
ATOM 2864 N N . VAL A 1 392 ? 27.536 37.124 17.984 1.00 39.32 384 VAL A N 1
ATOM 2865 C CA . VAL A 1 392 ? 26.780 36.175 18.814 1.00 37.92 384 VAL A CA 1
ATOM 2866 C C . VAL A 1 392 ? 27.686 35.117 19.477 1.00 37.05 384 VAL A C 1
ATOM 2867 O O . VAL A 1 392 ? 28.563 34.541 18.820 1.00 37.41 384 VAL A O 1
ATOM 2871 N N . VAL A 1 393 ? 27.466 34.900 20.779 1.00 35.61 385 VAL A N 1
ATOM 2872 C CA . VAL A 1 393 ? 28.209 33.933 21.630 1.00 34.99 385 VAL A CA 1
ATOM 2873 C C . VAL A 1 393 ? 27.220 32.975 22.341 1.00 34.12 385 VAL A C 1
ATOM 2874 O O . VAL A 1 393 ? 26.132 33.402 22.747 1.00 34.03 385 VAL A O 1
ATOM 2878 N N . ARG A 1 394 ? 27.577 31.686 22.450 1.00 33.44 386 ARG A N 1
ATOM 2879 C CA . ARG A 1 394 ? 26.747 30.663 23.135 1.00 32.59 386 ARG A CA 1
ATOM 2880 C C . ARG A 1 394 ? 27.482 30.004 24.324 1.00 31.96 386 ARG A C 1
ATOM 2881 O O . ARG A 1 394 ? 28.597 29.495 24.150 1.00 30.95 386 ARG A O 1
ATOM 2889 N N . ILE A 1 395 ? 26.860 29.995 25.511 1.00 30.79 387 ILE A N 1
ATOM 2890 C CA . ILE A 1 395 ? 27.475 29.377 26.708 1.00 31.07 387 ILE A CA 1
ATOM 2891 C C . ILE A 1 395 ? 26.666 28.160 27.217 1.00 30.37 387 ILE A C 1
ATOM 2892 O O . ILE A 1 395 ? 25.445 28.249 27.438 1.00 30.56 387 ILE A O 1
ATOM 2897 N N . SER A 1 396 ? 27.357 27.037 27.379 1.00 30.26 388 SER A N 1
ATOM 2898 C CA . SER A 1 396 ? 26.774 25.798 27.926 1.00 29.21 388 SER A CA 1
ATOM 2899 C C . SER A 1 396 ? 27.105 25.699 29.415 1.00 29.22 388 SER A C 1
ATOM 2900 O O . SER A 1 396 ? 28.275 25.623 29.790 1.00 29.29 388 SER A O 1
ATOM 2903 N N . VAL A 1 397 ? 26.074 25.705 30.262 1.00 29.63 389 VAL A N 1
ATOM 2904 C CA . VAL A 1 397 ? 26.239 25.774 31.739 1.00 30.30 389 VAL A CA 1
ATOM 2905 C C . VAL A 1 397 ? 26.314 24.410 32.442 1.00 30.90 389 VAL A C 1
ATOM 2906 O O . VAL A 1 397 ? 25.399 23.580 32.317 1.00 30.45 389 VAL A O 1
ATOM 2910 N N . GLY A 1 398 ? 27.409 24.205 33.185 1.00 31.00 390 GLY A N 1
ATOM 2911 C CA . GLY A 1 398 ? 27.681 22.967 33.907 1.00 30.96 390 GLY A CA 1
ATOM 2912 C C . GLY A 1 398 ? 27.419 23.073 35.411 1.00 31.29 390 GLY A C 1
ATOM 2913 O O . GLY A 1 398 ? 26.413 23.645 35.839 1.00 30.67 390 GLY A O 1
ATOM 2914 N N . LEU A 1 399 ? 28.338 22.522 36.200 1.00 31.43 391 LEU A N 1
ATOM 2915 C CA . LEU A 1 399 ? 28.150 22.334 37.641 1.00 32.16 391 LEU A CA 1
ATOM 2916 C C . LEU A 1 399 ? 29.105 23.126 38.537 1.00 32.93 391 LEU A C 1
ATOM 2917 O O . LEU A 1 399 ? 29.022 23.037 39.769 1.00 33.68 391 LEU A O 1
ATOM 2922 N N . GLU A 1 400 ? 29.997 23.922 37.948 1.00 33.57 392 GLU A N 1
ATOM 2923 C CA . GLU A 1 400 ? 30.863 24.800 38.754 1.00 34.21 392 GLU A CA 1
ATOM 2924 C C . GLU A 1 400 ? 30.015 25.824 39.561 1.00 34.63 392 GLU A C 1
ATOM 2925 O O . GLU A 1 400 ? 28.841 26.070 39.232 1.00 33.66 392 GLU A O 1
ATOM 2931 N N . ASP A 1 401 ? 30.587 26.351 40.646 1.00 35.49 393 ASP A N 1
ATOM 2932 C CA . ASP A 1 401 ? 29.940 27.424 41.435 1.00 36.64 393 ASP A CA 1
ATOM 2933 C C . ASP A 1 401 ? 29.455 28.562 40.523 1.00 35.53 393 ASP A C 1
ATOM 2934 O O . ASP A 1 401 ? 30.203 29.035 39.677 1.00 34.78 393 ASP A O 1
ATOM 2939 N N . THR A 1 402 ? 28.198 28.975 40.682 1.00 35.57 394 THR A N 1
ATOM 2940 C CA . THR A 1 402 ? 27.613 30.020 39.819 1.00 35.47 394 THR A CA 1
ATOM 2941 C C . THR A 1 402 ? 28.380 31.348 39.927 1.00 35.84 394 THR A C 1
ATOM 2942 O O . THR A 1 402 ? 28.557 32.068 38.935 1.00 34.81 394 THR A O 1
ATOM 2946 N N . ASP A 1 403 ? 28.846 31.654 41.133 1.00 36.16 395 ASP A N 1
ATOM 2947 C CA . ASP A 1 403 ? 29.637 32.863 41.376 1.00 37.10 395 ASP A CA 1
ATOM 2948 C C . ASP A 1 403 ? 30.992 32.842 40.657 1.00 36.08 395 ASP A C 1
ATOM 2949 O O . ASP A 1 403 ? 3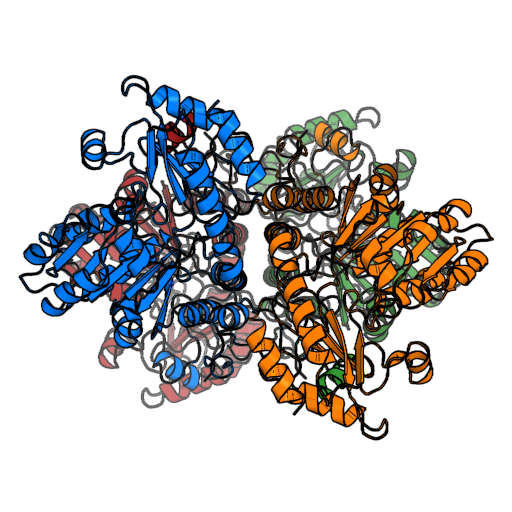1.468 33.874 40.206 1.00 36.13 395 ASP A O 1
ATOM 2954 N N . ASP A 1 404 ? 31.622 31.670 40.568 1.00 35.36 396 ASP A N 1
ATOM 2955 C CA . ASP A 1 404 ? 32.916 31.543 39.893 1.00 34.50 396 ASP A CA 1
ATOM 2956 C C . ASP A 1 404 ? 32.738 31.727 38.369 1.00 33.61 396 ASP A C 1
ATOM 2957 O O . ASP A 1 404 ? 33.606 32.305 37.706 1.00 33.62 396 ASP A O 1
ATOM 2962 N N . LEU A 1 405 ? 31.621 31.234 37.826 1.00 32.12 397 LEU A N 1
ATOM 2963 C CA . LEU A 1 405 ? 31.322 31.365 36.385 1.00 31.36 397 LEU A CA 1
ATOM 2964 C C . LEU A 1 405 ? 31.008 32.821 35.990 1.00 31.72 397 LEU A C 1
ATOM 2965 O O . LEU A 1 405 ? 31.482 33.311 34.954 1.00 31.34 397 LEU A O 1
ATOM 2970 N N . ILE A 1 406 ? 30.200 33.488 36.806 1.00 31.62 398 ILE A N 1
ATOM 2971 C CA . ILE A 1 406 ? 29.881 34.918 36.603 1.00 32.24 398 ILE A CA 1
ATOM 2972 C C . ILE A 1 406 ? 31.129 35.804 36.640 1.00 33.02 398 ILE A C 1
ATOM 2973 O O . ILE A 1 406 ? 31.291 36.680 35.787 1.00 34.53 398 ILE A O 1
ATOM 2978 N N . ALA A 1 407 ? 32.005 35.572 37.618 1.00 33.67 399 ALA A N 1
ATOM 2979 C CA . ALA A 1 407 ? 33.305 36.227 37.682 1.00 34.10 399 ALA A CA 1
ATOM 2980 C C . ALA A 1 407 ? 34.136 36.058 36.393 1.00 34.41 399 ALA A C 1
ATOM 2981 O O . ALA A 1 407 ? 34.719 37.023 35.926 1.00 34.14 399 ALA A O 1
ATOM 2983 N N . ASP A 1 408 ? 34.208 34.835 35.848 1.00 33.96 400 ASP A N 1
ATOM 2984 C CA . ASP A 1 408 ? 34.962 34.556 34.610 1.00 34.60 400 ASP A CA 1
ATOM 2985 C C . ASP A 1 408 ? 34.359 35.271 33.397 1.00 34.67 400 ASP A C 1
ATOM 2986 O O . ASP A 1 408 ? 35.087 35.794 32.553 1.00 35.20 400 ASP A O 1
ATOM 2991 N N . ILE A 1 409 ? 33.031 35.286 33.310 1.00 34.23 401 ILE A N 1
ATOM 2992 C CA . ILE A 1 409 ? 32.334 35.976 32.218 1.00 34.51 401 ILE A CA 1
ATOM 2993 C C . ILE A 1 409 ? 32.530 37.513 32.321 1.00 35.53 401 ILE A C 1
ATOM 2994 O O . ILE A 1 409 ? 32.835 38.166 31.328 1.00 35.03 401 ILE A O 1
ATOM 2999 N N . ASP A 1 410 ? 32.391 38.063 33.525 1.00 36.22 402 ASP A N 1
ATOM 3000 C CA . ASP A 1 410 ? 32.551 39.520 33.739 1.00 38.39 402 ASP A CA 1
ATOM 3001 C C . ASP A 1 410 ? 33.965 40.024 33.406 1.00 39.63 402 ASP A C 1
ATOM 3002 O O . ASP A 1 410 ? 34.125 41.110 32.828 1.00 40.27 402 ASP A O 1
ATOM 3007 N N . ARG A 1 411 ? 34.984 39.246 33.765 1.00 40.42 403 ARG A N 1
ATOM 3008 C CA . ARG A 1 411 ? 36.362 39.589 33.419 1.00 41.89 403 ARG A CA 1
ATOM 3009 C C . ARG A 1 411 ? 36.567 39.536 31.901 1.00 42.04 403 ARG A C 1
ATOM 3010 O O . ARG A 1 411 ? 37.207 40.422 31.328 1.00 41.89 403 ARG A O 1
ATOM 3018 N N . ALA A 1 412 ? 36.007 38.509 31.260 1.00 41.75 404 ALA A N 1
ATOM 3019 C CA . ALA A 1 412 ? 36.129 38.331 29.803 1.00 42.33 404 ALA A CA 1
ATOM 3020 C C . ALA A 1 412 ? 35.451 39.456 29.000 1.00 42.92 404 ALA A C 1
ATOM 3021 O O . ALA A 1 412 ? 35.932 39.829 27.927 1.00 42.70 404 ALA A O 1
ATOM 3023 N N . LEU A 1 413 ? 34.348 39.990 29.525 1.00 43.71 405 LEU A N 1
ATOM 3024 C CA . LEU A 1 413 ? 33.613 41.102 28.882 1.00 45.17 405 LEU A CA 1
ATOM 3025 C C . LEU A 1 413 ? 34.228 42.482 29.154 1.00 47.17 405 LEU A C 1
ATOM 3026 O O . LEU A 1 413 ? 34.064 43.419 28.362 1.00 47.51 405 LEU A O 1
ATOM 3031 N N . SER A 1 414 ? 34.908 42.593 30.292 1.00 49.16 406 SER A N 1
ATOM 3032 C CA . SER A 1 414 ? 35.397 43.863 30.809 1.00 51.37 406 SER A CA 1
ATOM 3033 C C . SER A 1 414 ? 36.924 43.835 30.762 1.00 52.72 406 SER A C 1
ATOM 3034 O O . SER A 1 414 ? 37.591 43.323 31.674 1.00 53.19 406 SER A O 1
ATOM 3038 N N . SER B 1 14 ? 58.836 19.278 32.796 1.00 50.84 6 SER B N 1
ATOM 3039 C CA . SER B 1 14 ? 57.983 18.784 33.930 1.00 50.22 6 SER B CA 1
ATOM 3040 C C . SER B 1 14 ? 56.563 18.394 33.473 1.00 48.63 6 SER B C 1
ATOM 3041 O O . SER B 1 14 ? 55.750 19.265 33.157 1.00 49.24 6 SER B O 1
ATOM 3044 N N . VAL B 1 15 ? 56.265 17.093 33.453 1.00 46.63 7 VAL B N 1
ATOM 3045 C CA . VAL B 1 15 ? 55.001 16.596 32.868 1.00 44.77 7 VAL B CA 1
ATOM 3046 C C . VAL B 1 15 ? 53.813 16.461 33.839 1.00 43.03 7 VAL B C 1
ATOM 3047 O O . VAL B 1 15 ? 52.681 16.218 33.400 1.00 42.53 7 VAL B O 1
ATOM 3051 N N . ARG B 1 16 ? 54.060 16.631 35.138 1.00 41.21 8 ARG B N 1
ATOM 3052 C CA . ARG B 1 16 ? 53.011 16.450 36.154 1.00 39.83 8 ARG B CA 1
ATOM 3053 C C . ARG B 1 16 ? 52.290 17.735 36.642 1.00 39.42 8 ARG B C 1
ATOM 3054 O O . ARG B 1 16 ? 51.486 17.666 37.576 1.00 38.95 8 ARG B O 1
ATOM 3062 N N . THR B 1 17 ? 52.574 18.890 36.034 1.00 39.20 9 THR B N 1
ATOM 3063 C CA A THR B 1 17 ? 51.915 20.140 36.435 0.50 39.20 9 THR B CA 1
ATOM 3064 C CA B THR B 1 17 ? 51.917 20.147 36.428 0.50 38.99 9 THR B CA 1
ATOM 3065 C C . THR B 1 17 ? 50.473 20.208 35.910 1.00 38.71 9 THR B C 1
ATOM 3066 O O . THR B 1 17 ? 50.247 20.215 34.695 1.00 38.65 9 THR B O 1
ATOM 3073 N N . PRO B 1 18 ? 49.481 20.249 36.831 1.00 38.21 10 PRO B N 1
ATOM 3074 C CA . PRO B 1 18 ? 48.076 20.271 36.380 1.00 38.30 10 PRO B CA 1
ATOM 3075 C C . PRO B 1 18 ? 47.607 21.612 35.798 1.00 38.98 10 PRO B C 1
ATOM 3076 O O . PRO B 1 18 ? 48.262 22.636 36.016 1.00 39.14 10 PRO B O 1
ATOM 3080 N N . LYS B 1 19 ? 46.500 21.600 35.043 1.00 38.92 11 LYS B N 1
ATOM 3081 C CA . LYS B 1 19 ? 45.916 22.848 34.517 1.00 39.75 11 LYS B CA 1
ATOM 3082 C C . LYS B 1 19 ? 45.499 23.792 35.642 1.00 40.02 11 LYS B C 1
ATOM 3083 O O . LYS B 1 19 ? 44.747 23.413 36.543 1.00 38.99 11 LYS B O 1
ATOM 3089 N N . ALA B 1 20 ? 45.989 25.032 35.554 1.00 40.72 12 ALA B N 1
ATOM 3090 C CA . ALA B 1 20 ? 45.759 26.063 36.562 1.00 41.42 12 ALA B CA 1
ATOM 3091 C C . ALA B 1 20 ? 44.297 26.520 36.636 1.00 41.36 12 ALA B C 1
ATOM 3092 O O . ALA B 1 20 ? 43.629 26.663 35.603 1.00 41.14 12 ALA B O 1
ATOM 3094 N N . LEU B 1 21 ? 43.811 26.740 37.860 1.00 41.15 13 LEU B N 1
ATOM 3095 C CA . LEU B 1 21 ? 42.495 27.361 38.072 1.00 41.31 13 LEU B CA 1
ATOM 3096 C C . LEU B 1 21 ? 42.666 28.794 38.594 1.00 42.01 13 LEU B C 1
ATOM 3097 O O . LEU B 1 21 ? 43.674 29.092 39.250 1.00 41.95 13 LEU B O 1
ATOM 3102 N N . PRO B 1 22 ? 41.689 29.684 38.322 1.00 42.36 14 PRO B N 1
ATOM 3103 C CA . PRO B 1 22 ? 41.802 31.049 38.870 1.00 43.64 14 PRO B CA 1
ATOM 3104 C C . PRO B 1 22 ? 41.869 31.056 40.413 1.00 44.42 14 PRO B C 1
ATOM 3105 O O . PRO B 1 22 ? 41.390 30.119 41.060 1.00 43.81 14 PRO B O 1
ATOM 3109 N N . ASP B 1 23 ? 42.464 32.105 40.980 1.00 46.63 15 ASP B N 1
ATOM 3110 C CA . ASP B 1 23 ? 42.541 32.303 42.437 1.00 48.13 15 ASP B CA 1
ATOM 3111 C C . ASP B 1 23 ? 41.178 32.386 43.101 1.00 48.15 15 ASP B C 1
ATOM 3112 O O . ASP B 1 23 ? 40.294 33.089 42.617 1.00 48.59 15 ASP B O 1
ATOM 3117 N N . GLY B 1 24 ? 41.020 31.671 44.210 1.00 48.21 16 GLY B N 1
ATOM 3118 C CA . GLY B 1 24 ? 39.824 31.783 45.048 1.00 48.61 16 GLY B CA 1
ATOM 3119 C C . GLY B 1 24 ? 38.576 30.988 44.675 1.00 48.06 16 GLY B C 1
ATOM 3120 O O . GLY B 1 24 ? 37.526 31.188 45.280 1.00 48.68 16 GLY B O 1
ATOM 3121 N N . VAL B 1 25 ? 38.671 30.086 43.699 1.00 47.23 17 VAL B N 1
ATOM 3122 C CA . VAL B 1 25 ? 37.510 29.259 43.309 1.00 46.20 17 VAL B CA 1
ATOM 3123 C C . VAL B 1 25 ? 37.077 28.320 44.443 1.00 45.38 17 VAL B C 1
ATOM 3124 O O . VAL B 1 25 ? 37.906 27.940 45.278 1.00 44.99 17 VAL B O 1
ATOM 3128 N N . SER B 1 26 ? 35.793 27.948 44.470 1.00 44.35 18 SER B N 1
ATOM 3129 C CA . SER B 1 26 ? 35.232 27.176 45.593 1.00 43.55 18 SER B CA 1
ATOM 3130 C C . SER B 1 26 ? 35.377 25.649 45.447 1.00 42.27 18 SER B C 1
ATOM 3131 O O . SER B 1 26 ? 35.830 25.152 44.411 1.00 41.70 18 SER B O 1
ATOM 3134 N N . GLN B 1 27 ? 34.973 24.934 46.498 1.00 41.02 19 GLN B N 1
ATOM 3135 C CA . GLN B 1 27 ? 35.062 23.464 46.579 1.00 39.62 19 GLN B CA 1
ATOM 3136 C C . GLN B 1 27 ? 34.365 22.750 45.411 1.00 38.56 19 GLN B C 1
ATOM 3137 O O . GLN B 1 27 ? 34.862 21.731 44.913 1.00 38.59 19 GLN B O 1
ATOM 3143 N N . ALA B 1 28 ? 33.213 23.271 44.990 1.00 37.35 20 ALA B N 1
ATOM 3144 C CA . ALA B 1 28 ? 32.447 22.673 43.893 1.00 35.72 20 ALA B CA 1
ATOM 3145 C C . ALA B 1 28 ? 33.141 22.809 42.527 1.00 34.96 20 ALA B C 1
ATOM 3146 O O . ALA B 1 28 ? 33.158 21.869 41.733 1.00 33.80 20 ALA B O 1
ATOM 3148 N N . THR B 1 29 ? 33.701 23.988 42.250 1.00 33.50 21 THR B N 1
ATOM 3149 C CA . THR B 1 29 ? 34.475 24.196 41.014 1.00 32.90 21 THR B CA 1
ATOM 3150 C C . THR B 1 29 ? 35.698 23.261 40.914 1.00 32.07 21 THR B C 1
ATOM 3151 O O . THR B 1 29 ? 35.993 22.710 39.845 1.00 31.05 21 THR B O 1
ATOM 3155 N N . VAL B 1 30 ? 36.414 23.110 42.026 1.00 31.68 22 VAL B N 1
ATOM 3156 C CA . VAL B 1 30 ? 37.595 22.253 42.099 1.00 31.55 22 VAL B CA 1
ATOM 3157 C C . VAL B 1 30 ? 37.220 20.774 41.848 1.00 31.34 22 VAL B C 1
ATOM 3158 O O . VAL B 1 30 ? 37.986 20.030 41.222 1.00 31.33 22 VAL B O 1
ATOM 3162 N N . GLY B 1 31 ? 36.030 20.366 42.305 1.00 30.78 23 GLY B N 1
ATOM 3163 C CA . GLY B 1 31 ? 35.523 18.997 42.069 1.00 30.34 23 GLY B CA 1
ATOM 3164 C C . GLY B 1 31 ? 35.264 18.687 40.595 1.00 30.23 23 GLY B C 1
ATOM 3165 O O . GLY B 1 31 ? 35.448 17.539 40.148 1.00 30.04 23 GLY B O 1
ATOM 3166 N N . VAL B 1 32 ? 34.823 19.702 39.849 1.00 30.46 24 VAL B N 1
ATOM 3167 C CA . VAL B 1 32 ? 34.514 19.552 38.412 1.00 30.97 24 VAL B CA 1
ATOM 3168 C C . VAL B 1 32 ? 35.780 19.551 37.543 1.00 31.57 24 VAL B C 1
ATOM 3169 O O . VAL B 1 32 ? 35.876 18.753 36.613 1.00 32.17 24 VAL B O 1
ATOM 3173 N N . ARG B 1 33 ? 36.738 20.440 37.817 1.00 32.63 25 ARG B N 1
ATOM 3174 C CA . ARG B 1 33 ? 37.877 20.611 36.876 1.00 33.17 25 ARG B CA 1
ATOM 3175 C C . ARG B 1 33 ? 39.300 20.689 37.465 1.00 33.12 25 ARG B C 1
ATOM 3176 O O . ARG B 1 33 ? 40.270 20.930 36.730 1.00 33.70 25 ARG B O 1
ATOM 3184 N N . GLY B 1 34 ? 39.441 20.458 38.763 1.00 32.24 26 GLY B N 1
ATOM 3185 C CA . GLY B 1 34 ? 40.773 20.439 39.393 1.00 32.81 26 GLY B CA 1
ATOM 3186 C C . GLY B 1 34 ? 41.646 19.233 39.055 1.00 32.43 26 GLY B C 1
ATOM 3187 O O . GLY B 1 34 ? 41.149 18.114 38.923 1.00 32.05 26 GLY B O 1
ATOM 3188 N N . GLY B 1 35 ? 42.954 19.460 38.909 1.00 32.83 27 GLY B N 1
ATOM 3189 C CA . GLY B 1 35 ? 43.921 18.356 38.781 1.00 32.92 27 GLY B CA 1
ATOM 3190 C C . GLY B 1 35 ? 44.135 17.785 37.383 1.00 33.32 27 GLY B C 1
ATOM 3191 O O . GLY B 1 35 ? 44.843 16.795 37.231 1.00 33.84 27 GLY B O 1
ATOM 3192 N N . MET B 1 36 ? 43.527 18.392 36.367 1.00 33.93 28 MET B N 1
ATOM 3193 C CA . MET B 1 36 ? 43.552 17.834 34.997 1.00 34.12 28 MET B CA 1
ATOM 3194 C C . MET B 1 36 ? 44.927 17.797 34.311 1.00 34.42 28 MET B C 1
ATOM 3195 O O . MET B 1 36 ? 45.698 18.759 34.389 1.00 34.01 28 MET B O 1
ATOM 3200 N N . LEU B 1 37 ? 45.201 16.688 33.618 1.00 34.51 29 LEU B N 1
ATOM 3201 C CA . LEU B 1 37 ? 46.429 16.540 32.825 1.00 35.20 29 LEU B CA 1
ATOM 3202 C C . LEU B 1 37 ? 46.156 16.174 31.354 1.00 35.34 29 LEU B C 1
ATOM 3203 O O . LEU B 1 37 ? 46.320 15.021 30.958 1.00 35.00 29 LEU B O 1
ATOM 3208 N N . ARG B 1 38 ? 45.760 17.159 30.552 1.00 35.60 30 ARG B N 1
ATOM 3209 C CA . ARG B 1 38 ? 45.381 16.932 29.132 1.00 35.86 30 ARG B CA 1
ATOM 3210 C C . ARG B 1 38 ? 46.579 16.663 28.222 1.00 36.40 30 ARG B C 1
ATOM 3211 O O . ARG B 1 38 ? 47.661 17.216 28.426 1.00 37.20 30 ARG B O 1
ATOM 3219 N N . SER B 1 39 ? 46.375 15.814 27.219 1.00 36.19 31 SER B N 1
ATOM 3220 C CA . SER B 1 39 ? 47.413 15.494 26.225 1.00 36.70 31 SER B CA 1
ATOM 3221 C C . SER B 1 39 ? 47.426 16.522 25.104 1.00 37.06 31 SER B C 1
ATOM 3222 O O . SER B 1 39 ? 46.612 17.463 25.097 1.00 38.02 31 SER B O 1
ATOM 3225 N N . GLY B 1 40 ? 48.344 16.324 24.150 1.00 37.23 32 GLY B N 1
ATOM 3226 C CA . GLY B 1 40 ? 48.434 17.127 22.934 1.00 37.74 32 GLY B CA 1
ATOM 3227 C C . GLY B 1 40 ? 47.205 17.044 22.034 1.00 37.57 32 GLY B C 1
ATOM 3228 O O . GLY B 1 40 ? 47.017 17.897 21.172 1.00 38.11 32 GLY B O 1
ATOM 3229 N N . PHE B 1 41 ? 46.373 16.016 22.233 1.00 36.67 33 PHE B N 1
ATOM 3230 C CA . PHE B 1 41 ? 45.102 15.868 21.489 1.00 36.45 33 PHE B CA 1
ATOM 3231 C C . PHE B 1 41 ? 43.978 16.817 21.974 1.00 36.20 33 PHE B C 1
ATOM 3232 O O . PHE B 1 41 ? 42.983 17.014 21.265 1.00 35.95 33 PHE B O 1
ATOM 3240 N N . GLU B 1 42 ? 44.134 17.372 23.177 1.00 35.64 34 GLU B N 1
ATOM 3241 C CA . GLU B 1 42 ? 43.195 18.367 23.762 1.00 36.51 34 GLU B CA 1
ATOM 3242 C C . GLU B 1 42 ? 41.776 17.840 24.004 1.00 35.27 34 GLU B C 1
ATOM 3243 O O . GLU B 1 42 ? 40.781 18.560 23.817 1.00 35.23 34 GLU B O 1
ATOM 3249 N N . GLU B 1 43 ? 41.699 16.571 24.402 1.00 34.02 35 GLU B N 1
ATOM 3250 C CA . GLU B 1 43 ? 40.451 15.925 24.795 1.00 33.54 35 GLU B CA 1
ATOM 3251 C C . GLU B 1 43 ? 39.751 16.697 25.918 1.00 33.07 35 GLU B C 1
ATOM 3252 O O . GLU B 1 43 ? 40.410 17.163 26.849 1.00 33.14 35 GLU B O 1
ATOM 3258 N N . THR B 1 44 ? 38.432 16.862 25.828 1.00 32.53 36 THR B N 1
ATOM 3259 C CA . THR B 1 44 ? 37.720 17.589 26.890 1.00 32.43 36 THR B CA 1
ATOM 3260 C C . THR B 1 44 ? 37.689 16.780 28.198 1.00 32.34 36 THR B C 1
ATOM 3261 O O . THR B 1 44 ? 38.030 17.310 29.272 1.00 32.60 36 THR B O 1
ATOM 3265 N N . ALA B 1 45 ? 37.289 15.503 28.105 1.00 32.12 37 ALA B N 1
ATOM 3266 C CA . ALA B 1 45 ? 37.197 14.630 29.272 1.00 31.87 37 ALA B CA 1
ATOM 3267 C C . ALA B 1 45 ? 38.525 13.900 29.546 1.00 31.81 37 ALA B C 1
ATOM 3268 O O . ALA B 1 45 ? 39.375 13.766 28.648 1.00 31.32 37 ALA B O 1
ATOM 3270 N N . GLU B 1 46 ? 38.675 13.425 30.782 1.00 30.91 38 GLU B N 1
ATOM 3271 C CA . GLU B 1 46 ? 39.940 12.901 31.308 1.00 30.74 38 GLU B CA 1
ATOM 3272 C C . GLU B 1 46 ? 40.299 11.527 30.728 1.00 30.94 38 GLU B C 1
ATOM 3273 O O . GLU B 1 46 ? 39.487 10.605 30.771 1.00 30.26 38 GLU B O 1
ATOM 3279 N N . ALA B 1 47 ? 41.514 11.402 30.191 1.00 31.31 39 ALA B N 1
ATOM 3280 C CA . ALA B 1 47 ? 41.965 10.148 29.543 1.00 31.52 39 ALA B CA 1
ATOM 3281 C C . ALA B 1 47 ? 42.313 9.005 30.506 1.00 31.37 39 ALA B C 1
ATOM 3282 O O . ALA B 1 47 ? 42.672 9.241 31.671 1.00 31.60 39 ALA B O 1
ATOM 3284 N N . MET B 1 48 ? 42.206 7.773 29.997 1.00 31.21 40 MET B N 1
ATOM 3285 C CA . MET B 1 48 ? 42.480 6.547 30.753 1.00 31.10 40 MET B CA 1
ATOM 3286 C C . MET B 1 48 ? 43.747 5.878 30.207 1.00 30.66 40 MET B C 1
ATOM 3287 O O . MET B 1 48 ? 43.746 5.368 29.086 1.00 31.14 40 MET B O 1
ATOM 3292 N N . TYR B 1 49 ? 44.823 5.918 30.988 1.00 30.09 41 TYR B N 1
ATOM 3293 C CA . TYR B 1 49 ? 46.099 5.335 30.589 1.00 30.01 41 TYR B CA 1
ATOM 3294 C C . TYR B 1 49 ? 46.253 3.937 31.193 1.00 29.25 41 TYR B C 1
ATOM 3295 O O . TYR B 1 49 ? 46.877 3.760 32.259 1.00 29.09 41 TYR B O 1
ATOM 3304 N N . LEU B 1 50 ? 45.647 2.962 30.537 1.00 29.42 42 LEU B N 1
ATOM 3305 C CA . LEU B 1 50 ? 45.829 1.554 30.907 1.00 29.54 42 LEU B CA 1
ATOM 3306 C C . LEU B 1 50 ? 47.191 1.015 30.425 1.00 30.02 42 LEU B C 1
ATOM 3307 O O . LEU B 1 50 ? 47.303 0.411 29.346 1.00 30.73 42 LEU B O 1
ATOM 3312 N N . THR B 1 51 ? 48.217 1.252 31.245 1.00 30.47 43 THR B N 1
ATOM 3313 C CA . THR B 1 51 ? 49.604 0.821 30.965 1.00 30.53 43 THR B CA 1
ATOM 3314 C C . THR B 1 51 ? 50.263 0.524 32.312 1.00 30.63 43 THR B C 1
ATOM 3315 O O . THR B 1 51 ? 49.972 1.192 33.291 1.00 30.04 43 THR B O 1
ATOM 3319 N N . SER B 1 52 ? 51.113 -0.504 32.363 1.00 30.34 44 SER B N 1
ATOM 3320 C CA . SER B 1 52 ? 51.891 -0.780 33.566 1.00 30.76 44 SER B CA 1
ATOM 3321 C C . SER B 1 52 ? 53.251 -0.082 33.554 1.00 31.05 44 SER B C 1
ATOM 3322 O O . SER B 1 52 ? 53.776 0.248 34.610 1.00 31.02 44 SER B O 1
ATOM 3325 N N . GLY B 1 53 ? 53.818 0.135 32.364 1.00 32.07 45 GLY B N 1
ATOM 3326 C CA . GLY B 1 53 ? 55.130 0.805 32.227 1.00 32.13 45 GLY B CA 1
ATOM 3327 C C . GLY B 1 53 ? 55.213 1.935 31.200 1.00 32.35 45 GLY B C 1
ATOM 3328 O O . GLY B 1 53 ? 54.204 2.294 30.549 1.00 31.75 45 GLY B O 1
ATOM 3329 N N . TYR B 1 54 ? 56.425 2.484 31.045 1.00 32.52 46 TYR B N 1
ATOM 3330 C CA . TYR B 1 54 ? 56.680 3.665 30.200 1.00 32.84 46 TYR B CA 1
ATOM 3331 C C . TYR B 1 54 ? 57.971 3.495 29.382 1.00 33.69 46 TYR B C 1
ATOM 3332 O O . TYR B 1 54 ? 58.817 2.656 29.729 1.00 34.02 46 TYR B O 1
ATOM 3341 N N . VAL B 1 55 ? 58.104 4.264 28.295 1.00 33.96 47 VAL B N 1
ATOM 3342 C CA . VAL B 1 55 ? 59.302 4.211 27.428 1.00 34.30 47 VAL B CA 1
ATOM 3343 C C . VAL B 1 55 ? 60.110 5.513 27.538 1.00 34.99 47 VAL B C 1
ATOM 3344 O O . VAL B 1 55 ? 59.551 6.551 27.906 1.00 34.54 47 VAL B O 1
ATOM 3348 N N . TYR B 1 56 ? 61.414 5.449 27.234 1.00 35.24 48 TYR B N 1
ATOM 3349 C CA . TYR B 1 56 ? 62.322 6.599 27.371 1.00 35.83 48 TYR B CA 1
ATOM 3350 C C . TYR B 1 56 ? 63.040 6.913 26.049 1.00 36.96 48 TYR B C 1
ATOM 3351 O O . TYR B 1 56 ? 63.376 6.000 25.303 1.00 37.45 48 TYR B O 1
ATOM 3360 N N . GLY B 1 57 ? 63.271 8.201 25.770 1.00 37.27 49 GLY B N 1
ATOM 3361 C CA . GLY B 1 57 ? 64.005 8.603 24.569 1.00 38.63 49 GLY B CA 1
ATOM 3362 C C . GLY B 1 57 ? 65.464 8.169 24.553 1.00 39.57 49 GLY B C 1
ATOM 3363 O O . GLY B 1 57 ? 66.064 8.017 23.482 1.00 41.31 49 GLY B O 1
ATOM 3364 N N . SER B 1 58 ? 66.046 7.977 25.736 1.00 39.22 50 SER B N 1
ATOM 3365 C CA . SER B 1 58 ? 67.450 7.593 25.861 1.00 39.83 50 SER B CA 1
ATOM 3366 C C . SER B 1 58 ? 67.740 6.934 27.211 1.00 39.83 50 SER B C 1
ATOM 3367 O O . SER B 1 58 ? 66.941 7.039 28.156 1.00 37.94 50 SER B O 1
ATOM 3370 N N . ALA B 1 59 ? 68.874 6.232 27.291 1.00 40.17 51 ALA B N 1
ATOM 3371 C CA . ALA B 1 59 ? 69.263 5.574 28.529 1.00 40.09 51 ALA B CA 1
ATOM 3372 C C . ALA B 1 59 ? 69.543 6.572 29.650 1.00 40.14 51 ALA B C 1
ATOM 3373 O O . ALA B 1 59 ? 69.218 6.298 30.807 1.00 39.98 51 ALA B O 1
ATOM 3375 N N . ALA B 1 60 ? 70.105 7.736 29.306 1.00 40.66 52 ALA B N 1
ATOM 3376 C CA . ALA B 1 60 ? 70.319 8.815 30.289 1.00 41.02 52 ALA B CA 1
ATOM 3377 C C . ALA B 1 60 ? 69.017 9.340 30.914 1.00 40.07 52 ALA B C 1
ATOM 3378 O O . ALA B 1 60 ? 68.964 9.592 32.125 1.00 39.73 52 ALA B O 1
ATOM 3380 N N . VAL B 1 61 ? 67.978 9.499 30.095 1.00 39.34 53 VAL B N 1
ATOM 3381 C CA . VAL B 1 61 ? 66.641 9.866 30.599 1.00 39.00 53 VAL B CA 1
ATOM 3382 C C . VAL B 1 61 ? 66.071 8.815 31.577 1.00 38.26 53 VAL B C 1
ATOM 3383 O O . VAL B 1 61 ? 65.518 9.169 32.631 1.00 38.03 53 VAL B O 1
ATOM 3387 N N . ALA B 1 62 ? 66.225 7.531 31.249 1.00 38.01 54 ALA B N 1
ATOM 3388 C CA . ALA B 1 62 ? 65.772 6.463 32.143 1.00 37.77 54 ALA B CA 1
ATOM 3389 C C . ALA B 1 62 ? 66.466 6.520 33.518 1.00 38.46 54 ALA B C 1
ATOM 3390 O O . ALA B 1 62 ? 65.794 6.431 34.553 1.00 37.46 54 ALA B O 1
ATOM 3392 N N . GLU B 1 63 ? 67.794 6.695 33.519 1.00 39.61 55 GLU B N 1
ATOM 3393 C CA . GLU B 1 63 ? 68.586 6.830 34.757 1.00 41.01 55 GLU B CA 1
ATOM 3394 C C . GLU B 1 63 ? 68.123 8.009 35.620 1.00 41.43 55 GLU B C 1
ATOM 3395 O O . GLU B 1 63 ? 67.925 7.867 36.840 1.00 41.42 55 GLU B O 1
ATOM 3401 N N . LYS B 1 64 ? 67.963 9.166 34.983 1.00 42.36 56 LYS B N 1
ATOM 3402 C CA . LYS B 1 64 ? 67.515 10.377 35.669 1.00 43.43 56 LYS B CA 1
ATOM 3403 C C . LYS B 1 64 ? 66.094 10.232 36.246 1.00 42.99 56 LYS B C 1
ATOM 3404 O O . LYS B 1 64 ? 65.798 10.770 37.317 1.00 43.62 56 LYS B O 1
ATOM 3410 N N . SER B 1 65 ? 65.236 9.498 35.546 1.00 42.71 57 SER B N 1
ATOM 3411 C CA . SER B 1 65 ? 63.870 9.250 36.015 1.00 42.63 57 SER B CA 1
ATOM 3412 C C . SER B 1 65 ? 63.829 8.406 37.300 1.00 43.41 57 SER B C 1
ATOM 3413 O O . SER B 1 65 ? 63.060 8.709 38.216 1.00 42.63 57 SER B O 1
ATOM 3416 N N . PHE B 1 66 ? 64.652 7.356 37.364 1.00 44.95 58 PHE B N 1
ATOM 3417 C CA . PHE B 1 66 ? 64.813 6.555 38.589 1.00 46.13 58 PHE B CA 1
ATOM 3418 C C . PHE B 1 66 ? 65.460 7.308 39.750 1.00 47.48 58 PHE B C 1
ATOM 3419 O O . PHE B 1 66 ? 65.202 6.993 40.921 1.00 47.65 58 PHE B O 1
ATOM 3427 N N . ALA B 1 67 ? 66.309 8.280 39.424 1.00 48.74 59 ALA B N 1
ATOM 3428 C CA . ALA B 1 67 ? 66.971 9.114 40.430 1.00 50.34 59 ALA B CA 1
ATOM 3429 C C . ALA B 1 67 ? 66.067 10.216 41.013 1.00 50.52 59 ALA B C 1
ATOM 3430 O O . ALA B 1 67 ? 66.359 10.758 42.080 1.00 51.83 59 ALA B O 1
ATOM 3432 N N . GLY B 1 68 ? 64.989 10.555 40.311 1.00 50.34 60 GLY B N 1
ATOM 3433 C CA . GLY B 1 68 ? 64.072 11.606 40.759 1.00 50.03 60 GLY B CA 1
ATOM 3434 C C . GLY B 1 68 ? 64.435 12.976 40.218 1.00 50.40 60 GLY B C 1
ATOM 3435 O O . GLY B 1 68 ? 63.783 13.975 40.539 1.00 50.48 60 GLY B O 1
ATOM 3436 N N . GLU B 1 69 ? 65.466 13.020 39.379 1.00 50.37 61 GLU B N 1
ATOM 3437 C CA . GLU B 1 69 ? 65.890 14.255 38.723 1.00 50.60 61 GLU B CA 1
ATOM 3438 C C . GLU B 1 69 ? 64.918 14.752 37.656 1.00 49.50 61 GLU B C 1
ATOM 3439 O O . GLU B 1 69 ? 64.889 15.945 37.361 1.00 50.12 61 GLU B O 1
ATOM 3445 N N . LEU B 1 70 ? 64.152 13.841 37.064 1.00 48.32 62 LEU B N 1
ATOM 3446 C CA . LEU B 1 70 ? 63.024 14.204 36.190 1.00 47.39 62 LEU B CA 1
ATOM 3447 C C . LEU B 1 70 ? 61.726 13.560 36.697 1.00 46.03 62 LEU B C 1
ATOM 3448 O O . LEU B 1 70 ? 61.748 12.471 37.286 1.00 45.87 62 LEU B O 1
ATOM 3453 N N . ASP B 1 71 ? 60.595 14.217 36.451 1.00 45.07 63 ASP B N 1
ATOM 3454 C CA . ASP B 1 71 ? 59.302 13.698 36.929 1.00 43.65 63 ASP B CA 1
ATOM 3455 C C . ASP B 1 71 ? 58.585 12.735 35.955 1.00 42.17 63 ASP B C 1
ATOM 3456 O O . ASP B 1 71 ? 57.412 12.396 36.153 1.00 41.03 63 ASP B O 1
ATOM 3461 N N . HIS B 1 72 ? 59.305 12.304 34.917 1.00 40.89 64 HIS B N 1
ATOM 3462 C CA . HIS B 1 72 ? 58.898 11.222 34.004 1.00 39.19 64 HIS B CA 1
ATOM 3463 C C . HIS B 1 72 ? 58.308 10.035 34.770 1.00 37.84 64 HIS B C 1
ATOM 3464 O O . HIS B 1 72 ? 58.871 9.615 35.785 1.00 36.80 64 HIS B O 1
ATOM 3471 N N . TYR B 1 73 ? 57.178 9.513 34.291 1.00 36.34 65 TYR B N 1
ATOM 3472 C CA . TYR B 1 73 ? 56.567 8.322 34.909 1.00 35.80 65 TYR B CA 1
ATOM 3473 C C . TYR B 1 73 ? 57.465 7.098 34.702 1.00 35.82 65 TYR B C 1
ATOM 3474 O O . TYR B 1 73 ? 58.186 6.999 33.701 1.00 36.08 65 TYR B O 1
ATOM 3483 N N . VAL B 1 74 ? 57.446 6.185 35.668 1.00 35.43 66 VAL B N 1
ATOM 3484 C CA . VAL B 1 74 ? 58.383 5.075 35.676 1.00 35.77 66 VAL B CA 1
ATOM 3485 C C . VAL B 1 74 ? 57.667 3.717 35.732 1.00 35.53 66 VAL B C 1
ATOM 3486 O O . VAL B 1 74 ? 57.996 2.818 34.958 1.00 35.25 66 VAL B O 1
ATOM 3490 N N . TYR B 1 75 ? 56.689 3.583 36.633 1.00 35.04 67 TYR B N 1
ATOM 3491 C CA . TYR B 1 75 ? 55.971 2.312 36.802 1.00 35.22 67 TYR B CA 1
ATOM 3492 C C . TYR B 1 75 ? 54.666 2.523 37.565 1.00 34.70 67 TYR B C 1
ATOM 3493 O O . TYR B 1 75 ? 54.656 3.183 38.606 1.00 34.57 67 TYR B O 1
ATOM 3502 N N . SER B 1 76 ? 53.574 1.945 37.067 1.00 35.04 68 SER B N 1
ATOM 3503 C CA . SER B 1 76 ? 52.240 2.273 37.594 1.00 34.55 68 SER B CA 1
ATOM 3504 C C . SER B 1 76 ? 51.943 1.794 39.017 1.00 35.37 68 SER B C 1
ATOM 3505 O O . SER B 1 76 ? 50.953 2.245 39.602 1.00 35.34 68 SER B O 1
ATOM 3508 N N . ARG B 1 77 ? 52.779 0.905 39.572 1.00 36.58 69 ARG B N 1
ATOM 3509 C CA . ARG B 1 77 ? 52.614 0.463 40.977 1.00 37.48 69 ARG B CA 1
ATOM 3510 C C . ARG B 1 77 ? 52.679 1.635 41.944 1.00 38.49 69 ARG B C 1
ATOM 3511 O O . ARG B 1 77 ? 52.067 1.602 43.024 1.00 39.80 69 ARG B O 1
ATOM 3519 N N . TYR B 1 78 ? 53.393 2.680 41.545 1.00 39.12 70 TYR B N 1
ATOM 3520 C CA . TYR B 1 78 ? 53.512 3.880 42.365 1.00 39.49 70 TYR B CA 1
ATOM 3521 C C . TYR B 1 78 ? 53.396 5.229 41.644 1.00 38.55 70 TYR B C 1
ATOM 3522 O O . TYR B 1 78 ? 53.644 6.268 42.260 1.00 39.15 70 TYR B O 1
ATOM 3531 N N . GLY B 1 79 ? 53.004 5.229 40.365 1.00 37.24 71 GLY B N 1
ATOM 3532 C CA . GLY B 1 79 ? 52.698 6.472 39.648 1.00 35.52 71 GLY B CA 1
ATOM 3533 C C . GLY B 1 79 ? 52.128 6.231 38.254 1.00 34.63 71 GLY B C 1
ATOM 3534 O O . GLY B 1 79 ? 52.695 5.460 37.476 1.00 34.32 71 GLY B O 1
ATOM 3535 N N . ASN B 1 80 ? 50.995 6.882 37.961 1.00 33.18 72 ASN B N 1
ATOM 3536 C CA . ASN B 1 80 ? 50.272 6.780 36.685 1.00 32.14 72 ASN B CA 1
ATOM 3537 C C . ASN B 1 80 ? 49.513 8.103 36.408 1.00 31.53 72 ASN B C 1
ATOM 3538 O O . ASN B 1 80 ? 48.948 8.698 37.335 1.00 30.77 72 ASN B O 1
ATOM 3543 N N . PRO B 1 81 ? 49.505 8.578 35.142 1.00 31.27 73 PRO B N 1
ATOM 3544 C CA . PRO B 1 81 ? 48.926 9.903 34.884 1.00 31.09 73 PRO B CA 1
ATOM 3545 C C . PRO B 1 81 ? 47.424 10.029 35.216 1.00 30.36 73 PRO B C 1
ATOM 3546 O O . PRO B 1 81 ? 46.992 11.110 35.610 1.00 30.82 73 PRO B O 1
ATOM 3550 N N . THR B 1 82 ? 46.652 8.952 35.059 1.00 28.90 74 THR B N 1
ATOM 3551 C CA . THR B 1 82 ? 45.211 8.985 35.378 1.00 28.37 74 THR B CA 1
ATOM 3552 C C . THR B 1 82 ? 45.052 8.975 36.912 1.00 27.67 74 THR B C 1
ATOM 3553 O O . THR B 1 82 ? 44.240 9.718 37.467 1.00 27.32 74 THR B O 1
ATOM 3557 N N . VAL B 1 83 ? 45.861 8.157 37.585 1.00 27.31 75 VAL B N 1
ATOM 3558 C CA . VAL B 1 83 ? 45.872 8.112 39.064 1.00 27.14 75 VAL B CA 1
ATOM 3559 C C . VAL B 1 83 ? 46.235 9.508 39.659 1.00 27.41 75 VAL B C 1
ATOM 3560 O O . VAL B 1 83 ? 45.643 9.943 40.661 1.00 26.56 75 VAL B O 1
ATOM 3564 N N . SER B 1 84 ? 47.210 10.182 39.048 1.00 27.48 76 SER B N 1
ATOM 3565 C CA . SER B 1 84 ? 47.593 11.547 39.449 1.00 28.22 76 SER B CA 1
ATOM 3566 C C . SER B 1 84 ? 46.442 12.549 39.433 1.00 28.03 76 SER B C 1
ATOM 3567 O O . SER B 1 84 ? 46.408 13.471 40.273 1.00 29.11 76 SER B O 1
ATOM 3570 N N . VAL B 1 85 ? 45.520 12.408 38.477 1.00 27.68 77 VAL B N 1
ATOM 3571 C CA . VAL B 1 85 ? 44.362 13.318 38.402 1.00 26.97 77 VAL B CA 1
ATOM 3572 C C . VAL B 1 85 ? 43.439 13.101 39.615 1.00 26.30 77 VAL B C 1
ATOM 3573 O O . VAL B 1 85 ? 43.017 14.071 40.244 1.00 25.57 77 VAL B O 1
ATOM 3577 N N . PHE B 1 86 ? 43.110 11.835 39.911 1.00 25.50 78 PHE B N 1
ATOM 3578 C CA . PHE B 1 86 ? 42.322 11.495 41.101 1.00 25.74 78 PHE B CA 1
ATOM 3579 C C . PHE B 1 86 ? 42.927 12.056 42.401 1.00 26.39 78 PHE B C 1
ATOM 3580 O O . PHE B 1 86 ? 42.208 12.652 43.232 1.00 26.92 78 PHE B O 1
ATOM 3588 N N . GLU B 1 87 ? 44.243 11.872 42.576 1.00 26.76 79 GLU B N 1
ATOM 3589 C CA . GLU B 1 87 ? 44.934 12.274 43.809 1.00 27.33 79 GLU B CA 1
ATOM 3590 C C . GLU B 1 87 ? 44.890 13.798 44.005 1.00 28.24 79 GLU B C 1
ATOM 3591 O O . GLU B 1 87 ? 44.564 14.268 45.092 1.00 28.33 79 GLU B O 1
ATOM 3597 N N . GLU B 1 88 ? 45.221 14.545 42.953 1.00 28.59 80 GLU B N 1
ATOM 3598 C CA . GLU B 1 88 ? 45.237 16.022 43.011 1.00 29.92 80 GLU B CA 1
ATOM 3599 C C . GLU B 1 88 ? 43.837 16.642 43.204 1.00 29.86 80 GLU B C 1
ATOM 3600 O O . GLU B 1 88 ? 43.692 17.644 43.926 1.00 31.24 80 GLU B O 1
ATOM 3606 N N . ARG B 1 89 ? 42.826 16.085 42.539 1.00 29.49 81 ARG B N 1
ATOM 3607 C CA . ARG B 1 89 ? 41.445 16.570 42.668 1.00 28.75 81 ARG B CA 1
ATOM 3608 C C . ARG B 1 89 ? 40.972 16.424 44.136 1.00 28.43 81 ARG B C 1
ATOM 3609 O O . ARG B 1 89 ? 40.437 17.378 44.708 1.00 27.72 81 ARG B O 1
ATOM 3617 N N . LEU B 1 90 ? 41.212 15.260 44.741 1.00 27.67 82 LEU B N 1
ATOM 3618 C CA . LEU B 1 90 ? 40.850 15.034 46.172 1.00 28.20 82 LEU B CA 1
ATOM 3619 C C . LEU B 1 90 ? 41.655 15.895 47.150 1.00 29.07 82 LEU B C 1
ATOM 3620 O O . LEU B 1 90 ? 41.099 16.404 48.124 1.00 29.96 82 LEU B O 1
ATOM 3625 N N . ARG B 1 91 ? 42.956 16.041 46.889 1.00 29.83 83 ARG B N 1
ATOM 3626 C CA . ARG B 1 91 ? 43.849 16.919 47.660 1.00 30.91 83 ARG B CA 1
ATOM 3627 C C . ARG B 1 91 ? 43.316 18.369 47.702 1.00 31.31 83 ARG B C 1
ATOM 3628 O O . ARG B 1 91 ? 43.316 19.008 48.753 1.00 31.34 83 ARG B O 1
ATOM 3636 N N . LEU B 1 92 ? 42.821 18.858 46.566 1.00 31.75 84 LEU B N 1
ATOM 3637 C CA . LEU B 1 92 ? 42.307 20.230 46.480 1.00 32.15 84 LEU B CA 1
ATOM 3638 C C . LEU B 1 92 ? 40.944 20.383 47.167 1.00 32.05 84 LEU B C 1
ATOM 3639 O O . LEU B 1 92 ? 40.687 21.413 47.787 1.00 32.14 84 LEU B O 1
ATOM 3644 N N . ILE B 1 93 ? 40.079 19.375 47.051 1.00 31.03 85 ILE B N 1
ATOM 3645 C CA . ILE B 1 93 ? 38.786 19.376 47.749 1.00 31.72 85 ILE B CA 1
ATOM 3646 C C . ILE B 1 93 ? 38.984 19.383 49.278 1.00 32.71 85 ILE B C 1
ATOM 3647 O O . ILE B 1 93 ? 38.270 20.087 50.005 1.00 33.28 85 ILE B O 1
ATOM 3652 N N . GLU B 1 94 ? 39.964 18.622 49.750 1.00 33.45 86 GLU B N 1
ATOM 3653 C CA . GLU B 1 94 ? 40.230 18.499 51.194 1.00 34.84 86 GLU B CA 1
ATOM 3654 C C . GLU B 1 94 ? 40.959 19.720 51.759 1.00 35.83 86 GLU B C 1
ATOM 3655 O O . GLU B 1 94 ? 40.710 20.113 52.904 1.00 37.18 86 GLU B O 1
ATOM 3661 N N . GLY B 1 95 ? 41.828 20.326 50.952 1.00 36.39 87 GLY B N 1
ATOM 3662 C CA . GLY B 1 95 ? 42.795 21.327 51.427 1.00 36.76 87 GLY B CA 1
ATOM 3663 C C . GLY B 1 95 ? 43.960 20.686 52.175 1.00 36.83 87 GLY B C 1
ATOM 3664 O O . GLY B 1 95 ? 44.317 21.120 53.274 1.00 38.30 87 GLY B O 1
ATOM 3665 N N . ALA B 1 96 ? 44.541 19.636 51.592 1.00 36.20 88 ALA B N 1
ATOM 3666 C CA . ALA B 1 96 ? 45.694 18.924 52.176 1.00 35.31 88 ALA B CA 1
ATOM 3667 C C . ALA B 1 96 ? 47.012 19.270 51.473 1.00 35.16 88 ALA B C 1
ATOM 3668 O O . ALA B 1 96 ? 46.994 19.670 50.315 1.00 34.94 88 ALA B O 1
ATOM 3670 N N . PRO B 1 97 ? 48.162 19.086 52.160 1.00 35.15 89 PRO B N 1
ATOM 3671 C CA . PRO B 1 97 ? 49.472 19.269 51.491 1.00 35.26 89 PRO B CA 1
ATOM 3672 C C . PRO B 1 97 ? 49.825 18.277 50.365 1.00 34.45 89 PRO B C 1
ATOM 3673 O O . PRO B 1 97 ? 50.470 18.670 49.398 1.00 34.88 89 PRO B O 1
ATOM 3677 N N . ALA B 1 98 ? 49.418 17.008 50.495 1.00 33.97 90 ALA B N 1
ATOM 3678 C CA . ALA B 1 98 ? 49.832 15.932 49.584 1.00 33.02 90 ALA B CA 1
ATOM 3679 C C . ALA B 1 98 ? 48.892 14.721 49.712 1.00 32.40 90 ALA B C 1
ATOM 3680 O O . ALA B 1 98 ? 48.169 14.603 50.714 1.00 31.23 90 ALA B O 1
ATOM 3682 N N . ALA B 1 99 ? 48.932 13.821 48.723 1.00 31.69 91 ALA B N 1
ATOM 3683 C CA . ALA B 1 99 ? 48.021 12.661 48.669 1.00 31.21 91 ALA B CA 1
ATOM 3684 C C . ALA B 1 99 ? 48.594 11.466 47.920 1.00 31.19 91 ALA B C 1
ATOM 3685 O O . ALA B 1 99 ? 49.374 11.625 46.971 1.00 31.79 91 ALA B O 1
ATOM 3687 N N . PHE B 1 100 ? 48.150 10.272 48.311 1.00 30.58 92 PHE B N 1
ATOM 3688 C CA . PHE B 1 100 ? 48.580 9.020 47.692 1.00 30.54 92 PHE B CA 1
ATOM 3689 C C . PHE B 1 100 ? 47.387 8.056 47.618 1.00 29.55 92 PHE B C 1
ATOM 3690 O O . PHE B 1 100 ? 46.773 7.750 48.650 1.00 29.40 92 PHE B O 1
ATOM 3698 N N . ALA B 1 101 ? 47.044 7.609 46.405 1.00 28.65 93 ALA B N 1
ATOM 3699 C CA . ALA B 1 101 ? 45.900 6.685 46.163 1.00 28.11 93 ALA B CA 1
ATOM 3700 C C . ALA B 1 101 ? 46.209 5.209 46.464 1.00 27.89 93 ALA B C 1
ATOM 3701 O O . ALA B 1 101 ? 47.351 4.748 46.270 1.00 28.55 93 ALA B O 1
ATOM 3703 N N . THR B 1 102 ? 45.200 4.471 46.939 1.00 26.48 94 THR B N 1
ATOM 3704 C CA . THR B 1 102 ? 45.354 3.029 47.288 1.00 26.36 94 THR B CA 1
ATOM 3705 C C . THR B 1 102 ? 44.250 2.107 46.723 1.00 25.99 94 THR B C 1
ATOM 3706 O O . THR B 1 102 ? 43.198 2.587 46.292 1.00 25.60 94 THR B O 1
ATOM 3710 N N . ALA B 1 103 ? 44.467 0.776 46.775 1.00 25.90 95 ALA B N 1
ATOM 3711 C CA . ALA B 1 103 ? 43.498 -0.215 46.280 1.00 26.48 95 ALA B CA 1
ATOM 3712 C C . ALA B 1 103 ? 42.133 -0.270 47.003 1.00 27.08 95 ALA B C 1
ATOM 3713 O O . ALA B 1 103 ? 41.121 -0.647 46.396 1.00 26.30 95 ALA B O 1
ATOM 3715 N N . SER B 1 104 ? 42.114 0.093 48.285 1.00 27.43 96 SER B N 1
ATOM 3716 C CA . SER B 1 104 ? 40.879 0.129 49.100 1.00 28.25 96 SER B CA 1
ATOM 3717 C C . SER B 1 104 ? 41.017 1.078 50.300 1.00 28.15 96 SER B C 1
ATOM 3718 O O . SER B 1 104 ? 42.136 1.518 50.643 1.00 28.53 96 SER B O 1
ATOM 3721 N N . GLY B 1 105 ? 39.888 1.367 50.960 1.00 27.62 97 GLY B N 1
ATOM 3722 C CA . GLY B 1 105 ? 39.875 2.120 52.224 1.00 26.58 97 GLY B CA 1
ATOM 3723 C C . GLY B 1 105 ? 40.729 1.462 53.302 1.00 27.25 97 GLY B C 1
ATOM 3724 O O . GLY B 1 105 ? 41.502 2.146 53.985 1.00 27.20 97 GLY B O 1
ATOM 3725 N N . MET B 1 106 ? 40.632 0.129 53.429 1.00 26.11 98 MET B N 1
ATOM 3726 C CA . MET B 1 106 ? 41.472 -0.580 54.405 1.00 26.48 98 MET B CA 1
ATOM 3727 C C . MET B 1 106 ? 42.965 -0.550 54.103 1.00 25.82 98 MET B C 1
ATOM 3728 O O . MET B 1 106 ? 43.776 -0.558 55.029 1.00 26.03 98 MET B O 1
ATOM 3733 N N . ALA B 1 107 ? 43.338 -0.541 52.827 1.00 25.53 99 ALA B N 1
ATOM 3734 C CA . ALA B 1 107 ? 44.748 -0.367 52.446 1.00 26.11 99 ALA B CA 1
ATOM 3735 C C . ALA B 1 107 ? 45.257 1.023 52.872 1.00 26.64 99 ALA B C 1
ATOM 3736 O O . ALA B 1 107 ? 46.422 1.164 53.291 1.00 27.36 99 ALA B O 1
ATOM 3738 N N . ALA B 1 108 ? 44.397 2.038 52.780 1.00 26.54 100 ALA B N 1
ATOM 3739 C CA . ALA B 1 108 ? 44.752 3.378 53.281 1.00 27.14 100 ALA B CA 1
ATOM 3740 C C . ALA B 1 108 ? 44.957 3.387 54.813 1.00 28.39 100 ALA B C 1
ATOM 3741 O O . ALA B 1 108 ? 45.948 3.938 55.293 1.00 29.31 100 ALA B O 1
ATOM 3743 N N . VAL B 1 109 ? 44.044 2.757 55.560 1.00 28.53 101 VAL B N 1
ATOM 3744 C CA . VAL B 1 109 ? 44.167 2.653 57.033 1.00 29.00 101 VAL B CA 1
ATOM 3745 C C . VAL B 1 109 ? 45.448 1.907 57.468 1.00 30.29 101 VAL B C 1
ATOM 3746 O O . VAL B 1 109 ? 46.268 2.449 58.227 1.00 31.25 101 VAL B O 1
ATOM 3750 N N . PHE B 1 110 ? 45.625 0.667 57.004 1.00 30.71 102 PHE B N 1
ATOM 3751 C CA . PHE B 1 110 ? 46.809 -0.096 57.362 1.00 31.43 102 PHE B CA 1
ATOM 3752 C C . PHE B 1 110 ? 48.150 0.576 57.004 1.00 32.32 102 PHE B C 1
ATOM 3753 O O . PHE B 1 110 ? 49.068 0.642 57.845 1.00 31.95 102 PHE B O 1
ATOM 3761 N N . THR B 1 111 ? 48.274 1.046 55.759 1.00 31.68 103 THR B N 1
ATOM 3762 C CA . THR B 1 111 ? 49.530 1.631 55.284 1.00 32.60 103 THR B CA 1
ATOM 3763 C C . THR B 1 111 ? 49.867 2.963 55.981 1.00 32.70 103 THR B C 1
ATOM 3764 O O . THR B 1 111 ? 51.034 3.204 56.332 1.00 32.59 103 THR B O 1
ATOM 3768 N N . SER B 1 112 ? 48.858 3.809 56.206 1.00 32.10 104 SER B N 1
ATOM 3769 C CA . SER B 1 112 ? 49.075 5.060 56.956 1.00 32.90 104 SER B CA 1
ATOM 3770 C C . SER B 1 112 ? 49.607 4.794 58.374 1.00 33.86 104 SER B C 1
ATOM 3771 O O . SER B 1 112 ? 50.557 5.458 58.817 1.00 34.25 104 SER B O 1
ATOM 3774 N N . LEU B 1 113 ? 49.011 3.817 59.064 1.00 34.65 105 LEU B N 1
ATOM 3775 C CA . LEU B 1 113 ? 49.451 3.451 60.428 1.00 35.67 105 LEU B CA 1
ATOM 3776 C C . LEU B 1 113 ? 50.805 2.735 60.411 1.00 36.59 105 LEU B C 1
ATOM 3777 O O . LEU B 1 113 ? 51.695 3.077 61.198 1.00 37.92 105 LEU B O 1
ATOM 3782 N N . GLY B 1 114 ? 50.961 1.764 59.507 1.00 36.76 106 GLY B N 1
ATOM 3783 C CA . GLY B 1 114 ? 52.247 1.073 59.284 1.00 37.36 106 GLY B CA 1
ATOM 3784 C C . GLY B 1 114 ? 53.427 1.997 58.998 1.00 37.77 106 GLY B C 1
ATOM 3785 O O . GLY B 1 114 ? 54.571 1.703 59.386 1.00 38.16 106 GLY B O 1
ATOM 3786 N N . ALA B 1 115 ? 53.150 3.124 58.343 1.00 37.24 107 ALA B N 1
ATOM 3787 C CA . ALA B 1 115 ? 54.181 4.126 58.024 1.00 37.99 107 ALA B CA 1
ATOM 3788 C C . ALA B 1 115 ? 54.665 4.858 59.279 1.00 38.76 107 ALA B C 1
ATOM 3789 O O . ALA B 1 115 ? 55.783 5.402 59.308 1.00 39.36 107 ALA B O 1
ATOM 3791 N N . LEU B 1 116 ? 53.816 4.857 60.306 1.00 38.69 108 LEU B N 1
ATOM 3792 C CA . LEU B 1 116 ? 54.090 5.507 61.581 1.00 39.15 108 LEU B CA 1
ATOM 3793 C C . LEU B 1 116 ? 54.607 4.561 62.672 1.00 39.77 108 LEU B C 1
ATOM 3794 O O . LEU B 1 116 ? 55.192 5.026 63.653 1.00 40.40 108 LEU B O 1
ATOM 3799 N N . LEU B 1 117 ? 54.402 3.250 62.498 1.00 39.60 109 LEU B N 1
ATOM 3800 C CA . LEU B 1 117 ? 54.568 2.269 63.585 1.00 40.22 109 LEU B CA 1
ATOM 3801 C C . LEU B 1 117 ? 55.373 1.025 63.212 1.00 40.87 109 LEU B C 1
ATOM 3802 O O . LEU B 1 117 ? 54.885 0.166 62.474 1.00 40.75 109 LEU B O 1
ATOM 3807 N N . GLY B 1 118 ? 56.590 0.925 63.752 1.00 41.58 110 GLY B N 1
ATOM 3808 C CA . GLY B 1 118 ? 57.390 -0.303 63.668 1.00 42.11 110 GLY B CA 1
ATOM 3809 C C . GLY B 1 118 ? 57.349 -1.060 64.992 1.00 43.04 110 GLY B C 1
ATOM 3810 O O . GLY B 1 118 ? 56.700 -0.611 65.942 1.00 43.05 110 GLY B O 1
ATOM 3811 N N . ALA B 1 119 ? 58.023 -2.213 65.056 1.00 43.30 111 ALA B N 1
ATOM 3812 C CA . ALA B 1 119 ? 58.079 -3.000 66.292 1.00 43.98 111 ALA B CA 1
ATOM 3813 C C . ALA B 1 119 ? 58.671 -2.151 67.412 1.00 44.25 111 ALA B C 1
ATOM 3814 O O . ALA B 1 119 ? 59.653 -1.434 67.196 1.00 44.62 111 ALA B O 1
ATOM 3816 N N . GLY B 1 120 ? 58.052 -2.219 68.590 1.00 44.20 112 GLY B N 1
ATOM 3817 C CA . GLY B 1 120 ? 58.454 -1.403 69.739 1.00 44.11 112 GLY B CA 1
ATOM 3818 C C . GLY B 1 120 ? 57.699 -0.089 69.896 1.00 43.75 112 GLY B C 1
ATOM 3819 O O . GLY B 1 120 ? 57.771 0.540 70.955 1.00 44.32 112 GLY B O 1
ATOM 3820 N N . ASP B 1 121 ? 56.970 0.329 68.853 1.00 41.84 113 ASP B N 1
ATOM 3821 C CA . ASP B 1 121 ? 56.236 1.615 68.879 1.00 41.03 113 ASP B CA 1
ATOM 3822 C C . ASP B 1 121 ? 54.835 1.474 69.494 1.00 39.81 113 ASP B C 1
ATOM 3823 O O . ASP B 1 121 ? 54.319 0.357 69.648 1.00 39.81 113 ASP B O 1
ATOM 3828 N N . ARG B 1 122 ? 54.236 2.610 69.847 1.00 38.72 114 ARG B N 1
ATOM 3829 C CA . ARG B 1 122 ? 52.985 2.631 70.606 1.00 38.20 114 ARG B CA 1
ATOM 3830 C C . ARG B 1 122 ? 51.862 3.439 69.937 1.00 37.18 114 ARG B C 1
ATOM 3831 O O . ARG B 1 122 ? 52.071 4.599 69.516 1.00 36.73 114 ARG B O 1
ATOM 3839 N N . LEU B 1 123 ? 50.679 2.818 69.904 1.00 36.71 115 LEU B N 1
ATOM 3840 C CA . LEU B 1 123 ? 49.449 3.361 69.302 1.00 36.11 115 LEU B CA 1
ATOM 3841 C C . LEU B 1 123 ? 48.335 3.471 70.342 1.00 36.17 115 LEU B C 1
ATOM 3842 O O . LEU B 1 123 ? 48.054 2.503 71.039 1.00 36.63 115 LEU B O 1
ATOM 3847 N N . VAL B 1 124 ? 47.704 4.644 70.426 1.00 36.19 116 VAL B N 1
ATOM 3848 C CA . VAL B 1 124 ? 46.477 4.838 71.220 1.00 36.17 116 VAL B CA 1
ATOM 3849 C C . VAL B 1 124 ? 45.267 5.074 70.292 1.00 35.56 116 VAL B C 1
ATOM 3850 O O . VAL B 1 124 ? 45.295 5.958 69.441 1.00 35.08 116 VAL B O 1
ATOM 3854 N N . ALA B 1 125 ? 44.206 4.287 70.462 1.00 35.18 117 ALA B N 1
ATOM 3855 C CA . ALA B 1 125 ? 43.063 4.345 69.538 1.00 34.59 117 ALA B CA 1
ATOM 3856 C C . ALA B 1 125 ? 41.717 4.338 70.259 1.00 34.94 117 ALA B C 1
ATOM 3857 O O . ALA B 1 125 ? 41.616 3.814 71.375 1.00 36.14 117 ALA B O 1
ATOM 3859 N N . ALA B 1 126 ? 40.680 4.882 69.609 1.00 34.03 118 ALA B N 1
ATOM 3860 C CA . ALA B 1 126 ? 39.292 4.747 70.091 1.00 34.02 118 ALA B CA 1
ATOM 3861 C C . ALA B 1 126 ? 38.831 3.300 69.909 1.00 34.27 118 ALA B C 1
ATOM 3862 O O . ALA B 1 126 ? 39.301 2.622 68.996 1.00 33.83 118 ALA B O 1
ATOM 3864 N N . ARG B 1 127 ? 37.944 2.825 70.792 1.00 35.11 119 ARG B N 1
ATOM 3865 C CA . ARG B 1 127 ? 37.443 1.438 70.758 1.00 36.06 119 ARG B CA 1
ATOM 3866 C C . ARG B 1 127 ? 36.287 1.234 69.753 1.00 35.76 119 ARG B C 1
ATOM 3867 O O . ARG B 1 127 ? 36.107 0.122 69.245 1.00 35.82 119 ARG B O 1
ATOM 3875 N N . SER B 1 128 ? 35.494 2.282 69.509 1.00 34.85 120 SER B N 1
ATOM 3876 C CA . SER B 1 128 ? 34.319 2.198 68.621 1.00 35.41 120 SER B CA 1
ATOM 3877 C C . SER B 1 128 ? 34.712 2.424 67.149 1.00 34.58 120 SER B C 1
ATOM 3878 O O . SER B 1 128 ? 34.597 3.538 66.635 1.00 34.94 120 SER B O 1
ATOM 3881 N N . LEU B 1 129 ? 35.208 1.368 66.511 1.00 34.00 121 LEU B N 1
ATOM 3882 C CA . LEU B 1 129 ? 35.703 1.413 65.113 1.00 33.37 121 LEU B CA 1
ATOM 3883 C C . LEU B 1 129 ? 34.991 0.423 64.169 1.00 33.37 121 LEU B C 1
ATOM 3884 O O . LEU B 1 129 ? 34.418 -0.580 64.610 1.00 33.73 121 LEU B O 1
ATOM 3889 N N . PHE B 1 130 ? 35.056 0.713 62.864 1.00 33.48 122 PHE B N 1
ATOM 3890 C CA . PHE B 1 130 ? 34.726 -0.228 61.785 1.00 33.09 122 PHE B CA 1
ATOM 3891 C C . PHE B 1 130 ? 35.413 -1.563 62.083 1.00 33.23 122 PHE B C 1
ATOM 3892 O O . PHE B 1 130 ? 36.591 -1.597 62.460 1.00 33.39 122 PHE B O 1
ATOM 3900 N N . GLY B 1 131 ? 34.675 -2.660 61.942 1.00 32.62 123 GLY B N 1
ATOM 3901 C CA . GLY B 1 131 ? 35.206 -3.992 62.224 1.00 32.51 123 GLY B CA 1
ATOM 3902 C C . GLY B 1 131 ? 36.648 -4.229 61.805 1.00 32.50 123 GLY B C 1
ATOM 3903 O O . GLY B 1 131 ? 37.509 -4.558 62.639 1.00 32.81 123 GLY B O 1
ATOM 3904 N N . SER B 1 132 ? 36.922 -4.074 60.510 1.00 31.55 124 SER B N 1
ATOM 3905 C CA . SER B 1 132 ? 38.278 -4.275 60.000 1.00 31.89 124 SER B CA 1
ATOM 3906 C C . SER B 1 132 ? 39.337 -3.328 60.591 1.00 31.34 124 SER B C 1
ATOM 3907 O O . SER B 1 132 ? 40.496 -3.730 60.749 1.00 31.35 124 SER B O 1
ATOM 3910 N N . CYS B 1 133 ? 38.960 -2.088 60.916 1.00 30.90 125 CYS B N 1
ATOM 3911 C CA . CYS B 1 133 ? 39.912 -1.167 61.545 1.00 31.26 125 CYS B CA 1
ATOM 3912 C C . CYS B 1 133 ? 40.271 -1.658 62.951 1.00 32.23 125 CYS B C 1
ATOM 3913 O O . CYS B 1 133 ? 41.427 -1.538 63.389 1.00 32.04 125 CYS B O 1
ATOM 3916 N N . PHE B 1 134 ? 39.282 -2.203 63.659 1.00 32.88 126 PHE B N 1
ATOM 3917 C CA . PHE B 1 134 ? 39.550 -2.771 64.987 1.00 34.49 126 PHE B CA 1
ATOM 3918 C C . PHE B 1 134 ? 40.490 -4.000 64.905 1.00 35.07 126 PHE B C 1
ATOM 3919 O O . PHE B 1 134 ? 41.386 -4.152 65.750 1.00 35.24 126 PHE B O 1
ATOM 3927 N N . VAL B 1 135 ? 40.329 -4.845 63.883 1.00 35.78 127 VAL B N 1
ATOM 3928 C CA . VAL B 1 135 ? 41.245 -5.999 63.703 1.00 36.50 127 VAL B CA 1
ATOM 3929 C C . VAL B 1 135 ? 42.699 -5.566 63.391 1.00 36.97 127 VAL B C 1
ATOM 3930 O O . VAL B 1 135 ? 43.649 -6.163 63.918 1.00 37.67 127 VAL B O 1
ATOM 3934 N N . VAL B 1 136 ? 42.866 -4.524 62.574 1.00 36.62 128 VAL B N 1
ATOM 3935 C CA . VAL B 1 136 ? 44.202 -3.959 62.265 1.00 36.82 128 VAL B CA 1
ATOM 3936 C C . VAL B 1 136 ? 44.895 -3.458 63.543 1.00 37.37 128 VAL B C 1
ATOM 3937 O O . VAL B 1 136 ? 46.074 -3.744 63.788 1.00 37.51 128 VAL B O 1
ATOM 3941 N N . CYS B 1 137 ? 44.148 -2.723 64.359 1.00 37.57 129 CYS B N 1
ATOM 3942 C CA . CYS B 1 137 ? 44.688 -2.125 65.578 1.00 38.06 129 CYS B CA 1
ATOM 3943 C C . CYS B 1 137 ? 44.929 -3.126 66.718 1.00 38.66 129 CYS B C 1
ATOM 3944 O O . CYS B 1 137 ? 45.922 -3.000 67.444 1.00 38.21 129 CYS B O 1
ATOM 3947 N N . SER B 1 138 ? 44.041 -4.116 66.874 1.00 38.39 130 SER B N 1
ATOM 3948 C CA . SER B 1 138 ? 44.119 -5.025 68.023 1.00 39.33 130 SER B CA 1
ATOM 3949 C C . SER B 1 138 ? 44.910 -6.314 67.775 1.00 39.21 130 SER B C 1
ATOM 3950 O O . SER B 1 138 ? 45.506 -6.843 68.709 1.00 39.61 130 SER B O 1
ATOM 3953 N N . GLU B 1 139 ? 44.943 -6.797 66.536 1.00 38.22 131 GLU B N 1
ATOM 3954 C CA . GLU B 1 139 ? 45.555 -8.098 66.236 1.00 39.09 131 GLU B CA 1
ATOM 3955 C C . GLU B 1 139 ? 46.728 -8.058 65.243 1.00 38.11 131 GLU B C 1
ATOM 3956 O O . GLU B 1 139 ? 47.824 -8.585 65.529 1.00 38.27 131 GLU B O 1
ATOM 3962 N N . ILE B 1 140 ? 46.500 -7.437 64.091 1.00 36.26 132 ILE B N 1
ATOM 3963 C CA . ILE B 1 140 ? 47.473 -7.450 63.005 1.00 35.72 132 ILE B CA 1
ATOM 3964 C C . ILE B 1 140 ? 48.767 -6.669 63.316 1.00 35.85 132 ILE B C 1
ATOM 3965 O O . ILE B 1 140 ? 49.859 -7.212 63.167 1.00 36.39 132 ILE B O 1
ATOM 3970 N N . LEU B 1 141 ? 48.653 -5.416 63.750 1.00 35.40 133 LEU B N 1
ATOM 3971 C CA . LEU B 1 141 ? 49.843 -4.637 64.126 1.00 36.16 133 LEU B CA 1
ATOM 3972 C C . LEU B 1 141 ? 50.562 -5.129 65.408 1.00 37.66 133 LEU B C 1
ATOM 3973 O O . LEU B 1 141 ? 51.796 -5.132 65.453 1.00 38.02 133 LEU B O 1
ATOM 3978 N N . PRO B 1 142 ? 49.810 -5.544 66.450 1.00 38.43 134 PRO B N 1
ATOM 3979 C CA . PRO B 1 142 ? 50.510 -6.149 67.601 1.00 39.54 134 PRO B CA 1
ATOM 3980 C C . PRO B 1 142 ? 51.269 -7.460 67.298 1.00 40.34 134 PRO B C 1
ATOM 3981 O O . PRO B 1 142 ? 52.275 -7.746 67.967 1.00 40.92 134 PRO B O 1
ATOM 3985 N N . ARG B 1 143 ? 50.818 -8.230 66.303 1.00 39.85 135 ARG B N 1
ATOM 3986 C CA . ARG B 1 143 ? 51.565 -9.425 65.836 1.00 40.83 135 ARG B CA 1
ATOM 3987 C C . ARG B 1 143 ? 52.941 -9.031 65.258 1.00 40.88 135 ARG B C 1
ATOM 3988 O O . ARG B 1 143 ? 53.891 -9.829 65.273 1.00 41.33 135 ARG B O 1
ATOM 3996 N N . TRP B 1 144 ? 53.046 -7.786 64.796 1.00 39.90 136 TRP B N 1
ATOM 3997 C CA . TRP B 1 144 ? 54.302 -7.244 64.272 1.00 40.06 136 TRP B CA 1
ATOM 3998 C C . TRP B 1 144 ? 55.003 -6.329 65.304 1.00 40.20 136 TRP B C 1
ATOM 3999 O O . TRP B 1 144 ? 55.807 -5.462 64.947 1.00 39.99 136 TRP B O 1
ATOM 4010 N N . GLY B 1 145 ? 54.665 -6.517 66.585 1.00 40.52 137 GLY B N 1
ATOM 4011 C CA . GLY B 1 145 ? 55.379 -5.871 67.704 1.00 41.07 137 GLY B CA 1
ATOM 4012 C C . GLY B 1 145 ? 54.941 -4.483 68.169 1.00 40.98 137 GLY B C 1
ATOM 4013 O O . GLY B 1 145 ? 55.652 -3.840 68.968 1.00 40.92 137 GLY B O 1
ATOM 4014 N N . VAL B 1 146 ? 53.792 -4.011 67.672 1.00 39.17 138 VAL B N 1
ATOM 4015 C CA . VAL B 1 146 ? 53.242 -2.702 68.074 1.00 39.16 138 VAL B CA 1
ATOM 4016 C C . VAL B 1 146 ? 52.496 -2.867 69.408 1.00 39.68 138 VAL B C 1
ATOM 4017 O O . VAL B 1 146 ? 51.885 -3.919 69.653 1.00 39.91 138 VAL B O 1
ATOM 4021 N N . GLN B 1 147 ? 52.555 -1.842 70.262 1.00 40.22 139 GLN B N 1
ATOM 4022 C CA . GLN B 1 147 ? 51.783 -1.819 71.514 1.00 40.74 139 GLN B CA 1
ATOM 4023 C C . GLN B 1 147 ? 50.530 -0.930 71.378 1.00 39.72 139 GLN B C 1
ATOM 4024 O O . GLN B 1 147 ? 50.643 0.286 71.200 1.00 39.96 139 GLN B O 1
ATOM 4026 N N . THR B 1 148 ? 49.347 -1.545 71.462 1.00 39.48 140 THR B N 1
ATOM 4027 C CA . THR B 1 148 ? 48.069 -0.827 71.313 1.00 38.61 140 THR B CA 1
ATOM 4028 C C . THR B 1 148 ? 47.260 -0.722 72.614 1.00 38.55 140 THR B C 1
ATOM 4029 O O . THR B 1 148 ? 47.027 -1.728 73.278 1.00 39.02 140 THR B O 1
ATOM 4033 N N . VAL B 1 149 ? 46.821 0.498 72.948 1.00 38.50 141 VAL B N 1
ATOM 4034 C CA . VAL B 1 149 ? 45.899 0.749 74.070 1.00 38.81 141 VAL B CA 1
ATOM 4035 C C . VAL B 1 149 ? 44.591 1.380 73.553 1.00 38.62 141 VAL B C 1
ATOM 4036 O O . VAL B 1 149 ? 44.639 2.365 72.823 1.00 37.65 141 VAL B O 1
ATOM 4040 N N . PHE B 1 150 ? 43.436 0.834 73.952 1.00 38.62 142 PHE B N 1
ATOM 4041 C CA . PHE B 1 150 ? 42.112 1.398 73.581 1.00 37.95 142 PHE B CA 1
ATOM 4042 C C . PHE B 1 150 ? 41.452 2.236 74.684 1.00 38.53 142 PHE B C 1
ATOM 4043 O O . PHE B 1 150 ? 41.600 1.928 75.879 1.00 38.78 142 PHE B O 1
ATOM 4051 N N . VAL B 1 151 ? 40.734 3.290 74.273 1.00 38.19 143 VAL B N 1
ATOM 4052 C CA . VAL B 1 151 ? 39.981 4.195 75.166 1.00 38.70 143 VAL B CA 1
ATOM 4053 C C . VAL B 1 151 ? 38.565 4.405 74.628 1.00 38.63 143 VAL B C 1
ATOM 4054 O O . VAL B 1 151 ? 38.332 4.191 73.440 1.00 38.44 143 VAL B O 1
ATOM 4058 N N . ASP B 1 152 ? 37.627 4.822 75.481 1.00 39.17 144 ASP B N 1
ATOM 4059 C CA . ASP B 1 152 ? 36.306 5.285 75.011 1.00 38.82 144 ASP B CA 1
ATOM 4060 C C . ASP B 1 152 ? 36.477 6.681 74.390 1.00 38.35 144 ASP B C 1
ATOM 4061 O O . ASP B 1 152 ? 36.865 7.612 75.080 1.00 37.60 144 ASP B O 1
ATOM 4066 N N . GLY B 1 153 ? 36.194 6.810 73.089 1.00 37.97 145 GLY B N 1
ATOM 4067 C CA . GLY B 1 153 ? 36.456 8.036 72.335 1.00 38.01 145 GLY B CA 1
ATOM 4068 C C . GLY B 1 153 ? 35.806 9.313 72.835 1.00 38.69 145 GLY B C 1
ATOM 4069 O O . GLY B 1 153 ? 36.347 10.406 72.633 1.00 38.44 145 GLY B O 1
ATOM 4070 N N . ASP B 1 154 ? 34.650 9.174 73.491 1.00 39.30 146 ASP B N 1
ATOM 4071 C CA . ASP B 1 154 ? 33.907 10.309 74.054 1.00 40.46 146 ASP B CA 1
ATOM 4072 C C . ASP B 1 154 ? 34.314 10.698 75.502 1.00 40.98 146 ASP B C 1
ATOM 4073 O O . ASP B 1 154 ? 33.592 11.438 76.178 1.00 41.93 146 ASP B O 1
ATOM 4078 N N . ASP B 1 155 ? 35.459 10.207 75.973 1.00 40.78 147 ASP B N 1
ATOM 4079 C CA . ASP B 1 155 ? 35.919 10.475 77.348 1.00 41.27 147 ASP B CA 1
ATOM 4080 C C . ASP B 1 155 ? 37.341 11.084 77.365 1.00 41.06 147 ASP B C 1
ATOM 4081 O O . ASP B 1 155 ? 38.328 10.356 77.252 1.00 40.20 147 ASP B O 1
ATOM 4086 N N . LEU B 1 156 ? 37.432 12.412 77.512 1.00 40.96 148 LEU B N 1
ATOM 4087 C CA . LEU B 1 156 ? 38.717 13.121 77.427 1.00 41.10 148 LEU B CA 1
ATOM 4088 C C . LEU B 1 156 ? 39.678 12.759 78.562 1.00 42.04 148 LEU B C 1
ATOM 4089 O O . LEU B 1 156 ? 40.899 12.839 78.396 1.00 42.69 148 LEU B O 1
ATOM 4094 N N . SER B 1 157 ? 39.136 12.365 79.710 1.00 42.26 149 SER B N 1
ATOM 4095 C CA . SER B 1 157 ? 39.988 11.956 80.828 1.00 43.30 149 SER B CA 1
ATOM 4096 C C . SER B 1 157 ? 40.680 10.603 80.540 1.00 42.81 149 SER B C 1
ATOM 4097 O O . SER B 1 157 ? 41.799 10.355 81.010 1.00 42.66 149 SER B O 1
ATOM 4100 N N . GLN B 1 158 ? 40.029 9.746 79.753 1.00 42.04 150 GLN B N 1
ATOM 4101 C CA . GLN B 1 158 ? 40.646 8.473 79.329 1.00 42.14 150 GLN B CA 1
ATOM 4102 C C . GLN B 1 158 ? 41.768 8.703 78.308 1.00 41.94 150 GLN B C 1
ATOM 4103 O O . GLN B 1 158 ? 42.805 8.031 78.377 1.00 41.56 150 GLN B O 1
ATOM 4109 N N . TRP B 1 159 ? 41.547 9.640 77.375 1.00 41.29 151 TRP B N 1
ATOM 4110 C CA . TRP B 1 159 ? 42.585 10.066 76.406 1.00 41.46 151 TRP B CA 1
ATOM 4111 C C . TRP B 1 159 ? 43.829 10.624 77.131 1.00 42.23 151 TRP B C 1
ATOM 4112 O O . TRP B 1 159 ? 44.966 10.280 76.797 1.00 41.97 151 TRP B O 1
ATOM 4123 N N . GLU B 1 160 ? 43.601 11.477 78.124 1.00 43.01 152 GLU B N 1
ATOM 4124 C CA . GLU B 1 160 ? 44.679 12.100 78.891 1.00 44.55 152 GLU B CA 1
ATOM 4125 C C . GLU B 1 160 ? 45.545 11.085 79.666 1.00 44.17 152 GLU B C 1
ATOM 4126 O O . GLU B 1 160 ? 46.779 11.203 79.692 1.00 44.41 152 GLU B O 1
ATOM 4132 N N . ARG B 1 161 ? 44.896 10.098 80.279 1.00 43.42 153 ARG B N 1
ATOM 4133 C CA . ARG B 1 161 ? 45.587 9.017 80.996 1.00 43.44 153 ARG B CA 1
ATOM 4134 C C . ARG B 1 161 ? 46.452 8.145 80.064 1.00 42.83 153 ARG B C 1
ATOM 4135 O O . ARG B 1 161 ? 47.602 7.847 80.388 1.00 42.64 153 ARG B O 1
ATOM 4143 N N . ALA B 1 162 ? 45.904 7.766 78.905 1.00 40.97 154 ALA B N 1
ATOM 4144 C CA . ALA B 1 162 ? 46.619 6.943 77.921 1.00 40.39 154 ALA B CA 1
ATOM 4145 C C . ALA B 1 162 ? 47.793 7.687 77.263 1.00 40.14 154 ALA B C 1
ATOM 4146 O O . ALA B 1 162 ? 48.780 7.061 76.856 1.00 39.75 154 ALA B O 1
ATOM 4148 N N . LEU B 1 163 ? 47.691 9.015 77.183 1.00 40.02 155 LEU B N 1
ATOM 4149 C CA . LEU B 1 163 ? 48.697 9.845 76.505 1.00 40.69 155 LEU B CA 1
ATOM 4150 C C . LEU B 1 163 ? 49.737 10.497 77.446 1.00 42.14 155 LEU B C 1
ATOM 4151 O O . LEU B 1 163 ? 50.466 11.410 77.046 1.00 42.43 155 LEU B O 1
ATOM 4156 N N . SER B 1 164 ? 49.822 10.033 78.691 1.00 43.00 156 SER B N 1
ATOM 4157 C CA . SER B 1 164 ? 50.830 10.598 79.588 1.00 44.24 156 SER B CA 1
ATOM 4158 C C . SER B 1 164 ? 52.163 9.817 79.586 1.00 44.53 156 SER B C 1
ATOM 4159 O O . SER B 1 164 ? 53.054 10.097 80.402 1.00 45.33 156 SER B O 1
ATOM 4162 N N . VAL B 1 165 ? 52.292 8.855 78.665 1.00 43.40 157 VAL B N 1
ATOM 4163 C CA . VAL B 1 165 ? 53.590 8.228 78.331 1.00 43.82 157 VAL B CA 1
ATOM 4164 C C . VAL B 1 165 ? 53.880 8.464 76.834 1.00 43.10 157 VAL B C 1
ATOM 4165 O O . VAL B 1 165 ? 52.942 8.716 76.078 1.00 42.33 157 VAL B O 1
ATOM 4169 N N . PRO B 1 166 ? 55.164 8.414 76.402 1.00 43.16 158 PRO B N 1
ATOM 4170 C CA . PRO B 1 166 ? 55.432 8.709 74.977 1.00 42.15 158 PRO B CA 1
ATOM 4171 C C . PRO B 1 166 ? 54.712 7.797 73.978 1.00 40.57 158 PRO B C 1
ATOM 4172 O O . PRO B 1 166 ? 54.691 6.572 74.146 1.00 40.54 158 PRO B O 1
ATOM 4176 N N . THR B 1 167 ? 54.159 8.399 72.926 1.00 39.64 159 THR B N 1
ATOM 4177 C CA . THR B 1 167 ? 53.260 7.710 71.986 1.00 38.40 159 THR B CA 1
ATOM 4178 C C . THR B 1 167 ? 53.596 8.143 70.546 1.00 38.01 159 THR B C 1
ATOM 4179 O O . THR B 1 167 ? 53.917 9.305 70.304 1.00 37.87 159 THR B O 1
ATOM 4183 N N . GLN B 1 168 ? 53.537 7.210 69.604 1.00 37.39 160 GLN B N 1
ATOM 4184 C CA . GLN B 1 168 ? 53.888 7.498 68.200 1.00 38.05 160 GLN B CA 1
ATOM 4185 C C . GLN B 1 168 ? 52.684 7.865 67.323 1.00 37.15 160 GLN B C 1
ATOM 4186 O O . GLN B 1 168 ? 52.798 8.696 66.411 1.00 37.07 160 GLN B O 1
ATOM 4192 N N . ALA B 1 169 ? 51.538 7.245 67.595 1.00 37.06 161 ALA B N 1
ATOM 4193 C CA . ALA B 1 169 ? 50.333 7.465 66.768 1.00 36.33 161 ALA B CA 1
ATOM 4194 C C . ALA B 1 169 ? 49.022 7.387 67.555 1.00 36.23 161 ALA B C 1
ATOM 4195 O O . ALA B 1 169 ? 48.931 6.685 68.574 1.00 35.92 161 ALA B O 1
ATOM 4197 N N . VAL B 1 170 ? 48.015 8.115 67.055 1.00 35.91 162 VAL B N 1
ATOM 4198 C CA . VAL B 1 170 ? 46.645 8.108 67.582 1.00 35.75 162 VAL B CA 1
ATOM 4199 C C . VAL B 1 170 ? 45.686 7.857 66.402 1.00 35.09 162 VAL B C 1
ATOM 4200 O O . VAL B 1 170 ? 45.910 8.415 65.329 1.00 34.39 162 VAL B O 1
ATOM 4204 N N . PHE B 1 171 ? 44.657 7.009 66.578 1.00 34.50 163 PHE B N 1
ATOM 4205 C CA . PHE B 1 171 ? 43.666 6.738 65.507 1.00 33.77 163 PHE B CA 1
ATOM 4206 C C . PHE B 1 171 ? 42.217 6.786 66.032 1.00 33.63 163 PHE B C 1
ATOM 4207 O O . PHE B 1 171 ? 41.921 6.241 67.107 1.00 33.31 163 PHE B O 1
ATOM 4215 N N . PHE B 1 172 ? 41.320 7.421 65.273 1.00 33.09 164 PHE B N 1
ATOM 4216 C CA . PHE B 1 172 ? 39.868 7.409 65.571 1.00 32.97 164 PHE B CA 1
ATOM 4217 C C . PHE B 1 172 ? 38.969 7.762 64.362 1.00 32.91 164 PHE B C 1
ATOM 4218 O O . PHE B 1 172 ? 39.462 8.293 63.361 1.00 33.51 164 PHE B O 1
ATOM 4226 N N . GLU B 1 173 ? 37.682 7.405 64.473 1.00 33.40 165 GLU B N 1
ATOM 4227 C CA . GLU B 1 173 ? 36.592 7.763 63.536 1.00 33.71 165 GLU B CA 1
ATOM 4228 C C . GLU B 1 173 ? 35.607 8.653 64.292 1.00 33.59 165 GLU B C 1
ATOM 4229 O O . GLU B 1 173 ? 35.338 8.411 65.469 1.00 34.80 165 GLU B O 1
ATOM 4235 N N . THR B 1 174 ? 35.049 9.666 63.639 1.00 33.10 166 THR B N 1
ATOM 4236 C CA . THR B 1 174 ? 33.929 10.421 64.242 1.00 32.57 166 THR B CA 1
ATOM 4237 C C . THR B 1 174 ? 33.021 10.988 63.152 1.00 32.09 166 THR B C 1
ATOM 4238 O O . THR B 1 174 ? 33.529 11.577 62.182 1.00 31.17 166 THR B O 1
ATOM 4242 N N . PRO B 1 175 ? 31.689 10.770 63.265 1.00 31.96 167 PRO B N 1
ATOM 4243 C CA . PRO B 1 175 ? 30.945 9.907 64.205 1.00 31.93 167 PRO B CA 1
ATOM 4244 C C . PRO B 1 175 ? 31.263 8.416 64.017 1.00 32.21 167 PRO B C 1
ATOM 4245 O O . PRO B 1 175 ? 31.711 8.018 62.935 1.00 31.85 167 PRO B O 1
ATOM 4249 N N . SER B 1 176 ? 31.031 7.627 65.066 1.00 32.42 168 SER B N 1
ATOM 4250 C CA . SER B 1 176 ? 31.164 6.148 65.027 1.00 33.08 168 SER B CA 1
ATOM 4251 C C . SER B 1 176 ? 29.955 5.491 64.353 1.00 33.47 168 SER B C 1
ATOM 4252 O O . SER B 1 176 ? 28.961 6.149 64.057 1.00 33.50 168 SER B O 1
ATOM 4255 N N . ASN B 1 177 ? 30.034 4.187 64.102 1.00 34.43 169 ASN B N 1
ATOM 4256 C CA . ASN B 1 177 ? 28.951 3.513 63.409 1.00 35.59 169 ASN B CA 1
ATOM 4257 C C . ASN B 1 177 ? 28.703 2.126 64.027 1.00 36.33 169 ASN B C 1
ATOM 4258 O O . ASN B 1 177 ? 29.643 1.332 64.122 1.00 37.06 169 ASN B O 1
ATOM 4263 N N . PRO B 1 178 ? 27.449 1.822 64.442 1.00 36.50 170 PRO B N 1
ATOM 4264 C CA . PRO B 1 178 ? 26.161 2.507 64.210 1.00 36.37 170 PRO B CA 1
ATOM 4265 C C . PRO B 1 178 ? 25.666 3.538 65.239 1.00 36.37 170 PRO B C 1
ATOM 4266 O O . PRO B 1 178 ? 24.691 4.236 64.959 1.00 36.71 170 PRO B O 1
ATOM 4270 N N . MET B 1 179 ? 26.294 3.613 66.414 1.00 36.17 171 MET B N 1
ATOM 4271 C CA . MET B 1 179 ? 25.725 4.368 67.533 1.00 36.20 171 MET B CA 1
ATOM 4272 C C . MET B 1 179 ? 25.961 5.882 67.419 1.00 36.06 171 MET B C 1
ATOM 4273 O O . MET B 1 179 ? 25.360 6.655 68.161 1.00 35.81 171 MET B O 1
ATOM 4278 N N . GLN B 1 180 ? 26.830 6.281 66.487 1.00 35.49 172 GLN B N 1
ATOM 4279 C CA . GLN B 1 180 ? 27.059 7.711 66.141 1.00 36.50 172 GLN B CA 1
ATOM 4280 C C . GLN B 1 180 ? 27.584 8.566 67.308 1.00 36.68 172 GLN B C 1
ATOM 4281 O O . GLN B 1 180 ? 27.221 9.745 67.473 1.00 37.63 172 GLN B O 1
ATOM 4287 N N . SER B 1 181 ? 28.470 7.959 68.092 1.00 36.83 173 SER B N 1
ATOM 4288 C CA . SER B 1 181 ? 29.186 8.636 69.173 1.00 37.36 173 SER B CA 1
ATOM 4289 C C . SER B 1 181 ? 30.276 9.559 68.589 1.00 36.39 173 SER B C 1
ATOM 4290 O O . SER B 1 181 ? 30.893 9.203 67.584 1.00 36.03 173 SER B O 1
ATOM 4293 N N . LEU B 1 182 ? 30.491 10.748 69.177 1.00 35.47 174 LEU B N 1
ATOM 4294 C CA . LEU B 1 182 ? 31.501 11.698 68.654 1.00 34.79 174 LEU B CA 1
ATOM 4295 C C . LEU B 1 182 ? 32.817 11.790 69.455 1.00 34.83 174 LEU B C 1
ATOM 4296 O O . LEU B 1 182 ? 32.844 11.542 70.668 1.00 34.93 174 LEU B O 1
ATOM 4301 N N . VAL B 1 183 ? 33.896 12.172 68.762 1.00 33.91 175 VAL B N 1
ATOM 4302 C CA . VAL B 1 183 ? 35.173 12.518 69.406 1.00 33.85 175 VAL B CA 1
ATOM 4303 C C . VAL B 1 183 ? 35.394 14.027 69.232 1.00 34.19 175 VAL B C 1
ATOM 4304 O O . VAL B 1 183 ? 35.227 14.537 68.128 1.00 33.40 175 VAL B O 1
ATOM 4308 N N . ASP B 1 184 ? 35.774 14.725 70.304 1.00 34.51 176 ASP B N 1
ATOM 4309 C CA . ASP B 1 184 ? 36.196 16.149 70.206 1.00 35.35 176 ASP B CA 1
ATOM 4310 C C . ASP B 1 184 ? 37.580 16.258 69.529 1.00 35.13 176 ASP B C 1
ATOM 4311 O O . ASP B 1 184 ? 38.619 16.086 70.189 1.00 35.60 176 ASP B O 1
ATOM 4316 N N . ILE B 1 185 ? 37.587 16.539 68.222 1.00 34.53 177 ILE B N 1
ATOM 4317 C CA . ILE B 1 185 ? 38.818 16.553 67.411 1.00 34.25 177 ILE B CA 1
ATOM 4318 C C . ILE B 1 185 ? 39.965 17.454 67.925 1.00 35.74 177 ILE B C 1
ATOM 4319 O O . ILE B 1 185 ? 41.108 16.982 68.082 1.00 35.93 177 ILE B O 1
ATOM 4324 N N . ALA B 1 186 ? 39.655 18.732 68.181 1.00 36.31 178 ALA B N 1
ATOM 4325 C CA . ALA B 1 186 ? 40.646 19.730 68.582 1.00 37.26 178 ALA B CA 1
ATOM 4326 C C . ALA B 1 186 ? 41.262 19.441 69.952 1.00 38.25 178 ALA B C 1
ATOM 4327 O O . ALA B 1 186 ? 42.462 19.654 70.148 1.00 38.61 178 ALA B O 1
ATOM 4329 N N . ALA B 1 187 ? 40.439 18.973 70.888 1.00 38.49 179 ALA B N 1
ATOM 4330 C CA . ALA B 1 187 ? 40.914 18.624 72.231 1.00 39.93 179 ALA B CA 1
ATOM 4331 C C . ALA B 1 187 ? 41.853 17.415 72.218 1.00 40.25 179 ALA B C 1
ATOM 4332 O O . ALA B 1 187 ? 42.881 17.425 72.895 1.00 41.31 179 ALA B O 1
ATOM 4334 N N . VAL B 1 188 ? 41.501 16.382 71.453 1.00 39.98 180 VAL B N 1
ATOM 4335 C CA . VAL B 1 188 ? 42.335 15.175 71.346 1.00 40.13 180 VAL B CA 1
ATOM 4336 C C . VAL B 1 188 ? 43.676 15.455 70.625 1.00 40.94 180 VAL B C 1
ATOM 4337 O O . VAL B 1 188 ? 44.726 14.911 71.012 1.00 41.28 180 VAL B O 1
ATOM 4341 N N . THR B 1 189 ? 43.654 16.315 69.608 1.00 40.86 181 THR B N 1
ATOM 4342 C CA A THR B 1 189 ? 44.870 16.658 68.885 0.70 41.36 181 THR B CA 1
ATOM 4343 C CA B THR B 1 189 ? 44.888 16.667 68.887 0.30 41.16 181 THR B CA 1
ATOM 4344 C C . THR B 1 189 ? 45.899 17.406 69.768 1.00 42.38 181 THR B C 1
ATOM 4345 O O . THR B 1 189 ? 47.104 17.174 69.656 1.00 42.47 181 THR B O 1
ATOM 4352 N N . GLU B 1 190 ? 45.419 18.291 70.643 1.00 43.30 182 GLU B N 1
ATOM 4353 C CA . GLU B 1 190 ? 46.314 19.004 71.576 1.00 44.64 182 GLU B CA 1
ATOM 4354 C C . GLU B 1 190 ? 47.000 18.037 72.570 1.00 45.33 182 GLU B C 1
ATOM 4355 O O . GLU B 1 190 ? 48.219 18.126 72.795 1.00 45.85 182 GLU B O 1
ATOM 4357 N N . LEU B 1 191 ? 46.220 17.115 73.144 1.00 45.04 183 LEU B N 1
ATOM 4358 C CA . LEU B 1 191 ? 46.755 16.057 74.022 1.00 45.10 183 LEU B CA 1
ATOM 4359 C C . LEU B 1 191 ? 47.737 15.133 73.291 1.00 44.69 183 LEU B C 1
ATOM 4360 O O . LEU B 1 191 ? 48.789 14.786 73.833 1.00 44.89 183 LEU B O 1
ATOM 4365 N N . ALA B 1 192 ? 47.398 14.751 72.060 1.00 43.48 184 ALA B N 1
ATOM 4366 C CA . ALA B 1 192 ? 48.236 13.853 71.257 1.00 43.13 184 ALA B CA 1
ATOM 4367 C C . ALA B 1 192 ? 49.606 14.450 70.928 1.00 43.57 184 ALA B C 1
ATOM 4368 O O . ALA B 1 192 ? 50.637 13.763 71.036 1.00 43.97 184 ALA B O 1
ATOM 4370 N N . HIS B 1 193 ? 49.611 15.725 70.538 1.00 43.68 185 HIS B N 1
ATOM 4371 C CA . HIS B 1 193 ? 50.852 16.430 70.195 1.00 44.55 185 HIS B CA 1
ATOM 4372 C C . HIS B 1 193 ? 51.798 16.558 71.404 1.00 45.66 185 HIS B C 1
ATOM 4373 O O . HIS B 1 193 ? 53.017 16.466 71.252 1.00 46.56 185 HIS B O 1
ATOM 4380 N N . ALA B 1 194 ? 51.227 16.719 72.599 1.00 46.00 186 ALA B N 1
ATOM 4381 C CA . ALA B 1 194 ? 52.010 16.791 73.839 1.00 47.01 186 ALA B CA 1
ATOM 4382 C C . ALA B 1 194 ? 52.810 15.516 74.124 1.00 47.24 186 ALA B C 1
ATOM 4383 O O . ALA B 1 194 ? 53.887 15.579 74.720 1.00 48.30 186 ALA B O 1
ATOM 4385 N N . ALA B 1 195 ? 52.281 14.371 73.695 1.00 46.26 187 ALA B N 1
ATOM 4386 C CA . ALA B 1 195 ? 52.925 13.068 73.879 1.00 46.27 187 ALA B CA 1
ATOM 4387 C C . ALA B 1 195 ? 53.851 12.662 72.726 1.00 45.80 187 ALA B C 1
ATOM 4388 O O . ALA B 1 195 ? 54.415 11.562 72.732 1.00 45.84 187 ALA B O 1
ATOM 4390 N N . GLY B 1 196 ? 53.983 13.547 71.739 1.00 45.73 188 GLY B N 1
ATOM 4391 C CA . GLY B 1 196 ? 54.821 13.317 70.554 1.00 45.34 188 GLY B CA 1
ATOM 4392 C C . GLY B 1 196 ? 54.188 12.543 69.405 1.00 44.19 188 GLY B C 1
ATOM 4393 O O . GLY B 1 196 ? 54.895 12.123 68.490 1.00 44.00 188 GLY B O 1
ATOM 4394 N N . ALA B 1 197 ? 52.864 12.372 69.434 1.00 43.17 189 ALA B N 1
ATOM 4395 C CA . ALA B 1 197 ? 52.166 11.491 68.489 1.00 41.95 189 ALA B CA 1
ATOM 4396 C C . ALA B 1 197 ? 51.642 12.235 67.256 1.00 40.93 189 ALA B C 1
ATOM 4397 O O . ALA B 1 197 ? 51.410 13.446 67.309 1.00 41.07 189 ALA B O 1
ATOM 4399 N N . LYS B 1 198 ? 51.485 11.509 66.153 1.00 40.16 190 LYS B N 1
ATOM 4400 C CA . LYS B 1 198 ? 50.772 12.028 64.976 1.00 39.40 190 LYS B CA 1
ATOM 4401 C C . LYS B 1 198 ? 49.344 11.474 64.974 1.00 38.87 190 LYS B C 1
ATOM 4402 O O . LYS B 1 198 ? 49.147 10.276 65.227 1.00 38.84 190 LYS B O 1
ATOM 4408 N N . VAL B 1 199 ? 48.370 12.341 64.672 1.00 38.30 191 VAL B N 1
ATOM 4409 C CA . VAL B 1 199 ? 46.925 12.010 64.696 1.00 37.62 191 VAL B CA 1
ATOM 4410 C C . VAL B 1 199 ? 46.395 11.614 63.299 1.00 36.22 191 VAL B C 1
ATOM 4411 O O . VAL B 1 199 ? 46.505 12.390 62.362 1.00 35.77 191 VAL B O 1
ATOM 4415 N N . VAL B 1 200 ? 45.846 10.393 63.176 1.00 35.54 192 VAL B N 1
ATOM 4416 C CA . VAL B 1 200 ? 45.186 9.914 61.940 1.00 33.83 192 VAL B CA 1
ATOM 4417 C C . VAL B 1 200 ? 43.651 9.879 62.128 1.00 33.64 192 VAL B C 1
ATOM 4418 O O . VAL B 1 200 ? 43.136 9.209 63.044 1.00 33.53 192 VAL B O 1
ATOM 4422 N N . LEU B 1 201 ? 42.931 10.598 61.264 1.00 32.80 193 LEU B N 1
ATOM 4423 C CA . LEU B 1 201 ? 41.468 10.661 61.321 1.00 32.67 193 LEU B CA 1
ATOM 4424 C C . LEU B 1 201 ? 40.875 9.923 60.133 1.00 32.65 193 LEU B C 1
ATOM 4425 O O . LEU B 1 201 ? 41.226 10.205 58.974 1.00 31.46 193 LEU B O 1
ATOM 4430 N N . ASP B 1 202 ? 40.010 8.949 60.422 1.00 33.53 194 ASP B N 1
ATOM 4431 C CA . ASP B 1 202 ? 39.210 8.290 59.384 1.00 33.85 194 ASP B CA 1
ATOM 4432 C C . ASP B 1 202 ? 37.909 9.099 59.222 1.00 33.23 194 ASP B C 1
ATOM 4433 O O . ASP B 1 202 ? 37.116 9.179 60.166 1.00 33.54 194 ASP B O 1
ATOM 4438 N N . ASN B 1 203 ? 37.705 9.691 58.031 1.00 32.49 195 ASN B N 1
ATOM 4439 C CA . ASN B 1 203 ? 36.619 10.676 57.793 1.00 31.88 195 ASN B CA 1
ATOM 4440 C C . ASN B 1 203 ? 35.528 10.191 56.821 1.00 31.03 195 ASN B C 1
ATOM 4441 O O . ASN B 1 203 ? 34.829 10.996 56.199 1.00 30.86 195 ASN B O 1
ATOM 4446 N N . VAL B 1 204 ? 35.354 8.871 56.728 1.00 30.53 196 VAL B N 1
ATOM 4447 C CA . VAL B 1 204 ? 34.425 8.281 55.762 1.00 30.99 196 VAL B CA 1
ATOM 4448 C C . VAL B 1 204 ? 32.943 8.622 56.034 1.00 31.35 196 VAL B C 1
ATOM 4449 O O . VAL B 1 204 ? 32.164 8.881 55.093 1.00 30.94 196 VAL B O 1
ATOM 4453 N N . PHE B 1 205 ? 32.550 8.592 57.310 1.00 31.64 197 PHE B N 1
ATOM 4454 C CA . PHE B 1 205 ? 31.161 8.849 57.718 1.00 32.49 197 PHE B CA 1
ATOM 4455 C C . PHE B 1 205 ? 30.708 10.261 57.302 1.00 32.57 197 PHE B C 1
ATOM 4456 O O . PHE B 1 205 ? 29.611 10.443 56.758 1.00 32.82 197 PHE B O 1
ATOM 4464 N N . ALA B 1 206 ? 31.561 11.254 57.514 1.00 32.41 198 ALA B N 1
ATOM 4465 C CA . ALA B 1 206 ? 31.166 12.652 57.278 1.00 32.81 198 ALA B CA 1
ATOM 4466 C C . ALA B 1 206 ? 31.362 13.175 55.845 1.00 32.82 198 ALA B C 1
ATOM 4467 O O . ALA B 1 206 ? 30.594 14.033 55.397 1.00 33.71 198 ALA B O 1
ATOM 4469 N N . THR B 1 207 ? 32.386 12.662 55.156 1.00 32.31 199 THR B N 1
ATOM 4470 C CA . THR B 1 207 ? 32.900 13.164 53.863 1.00 32.00 199 THR B CA 1
ATOM 4471 C C . THR B 1 207 ? 33.584 14.539 54.045 1.00 32.48 199 THR B C 1
ATOM 4472 O O . THR B 1 207 ? 33.355 15.198 55.053 1.00 32.89 199 THR B O 1
ATOM 4476 N N . PRO B 1 208 ? 34.415 14.978 53.070 1.00 32.66 200 PRO B N 1
ATOM 4477 C CA . PRO B 1 208 ? 35.055 16.306 53.175 1.00 33.14 200 PRO B CA 1
ATOM 4478 C C . PRO B 1 208 ? 34.094 17.497 53.055 1.00 33.41 200 PRO B C 1
ATOM 4479 O O . PRO B 1 208 ? 34.489 18.631 53.313 1.00 34.14 200 PRO B O 1
ATOM 4483 N N . LEU B 1 209 ? 32.847 17.241 52.675 1.00 33.04 201 LEU B N 1
ATOM 4484 C CA . LEU B 1 209 ? 31.837 18.287 52.602 1.00 33.43 201 LEU B CA 1
ATOM 4485 C C . LEU B 1 209 ? 31.292 18.738 53.969 1.00 32.92 201 LEU B C 1
ATOM 4486 O O . LEU B 1 209 ? 30.915 19.913 54.139 1.00 33.31 201 LEU B O 1
ATOM 4491 N N . LEU B 1 210 ? 31.262 17.827 54.936 1.00 31.73 202 LEU B N 1
ATOM 4492 C CA . LEU B 1 210 ? 30.597 18.083 56.217 1.00 31.55 202 LEU B CA 1
ATOM 4493 C C . LEU B 1 210 ? 31.539 18.228 57.430 1.00 31.99 202 LEU B C 1
ATOM 4494 O O . LEU B 1 210 ? 31.093 18.640 58.513 1.00 32.39 202 LEU B O 1
ATOM 4499 N N . GLN B 1 211 ? 32.816 17.887 57.260 1.00 31.79 203 GLN B N 1
ATOM 4500 C CA . GLN B 1 211 ? 33.793 17.947 58.372 1.00 33.22 203 GLN B CA 1
ATOM 4501 C C . GLN B 1 211 ? 35.243 18.025 57.862 1.00 33.95 203 GLN B C 1
ATOM 4502 O O . GLN B 1 211 ? 35.673 17.173 57.080 1.00 34.59 203 GLN B O 1
ATOM 4508 N N . GLN B 1 212 ? 35.988 19.045 58.305 1.00 35.10 204 GLN B N 1
ATOM 4509 C CA . GLN B 1 212 ? 37.381 19.236 57.873 1.00 36.41 204 GLN B CA 1
ATOM 4510 C C . GLN B 1 212 ? 38.373 19.183 59.039 1.00 36.68 204 GLN B C 1
ATOM 4511 O O . GLN B 1 212 ? 38.380 20.059 59.900 1.00 37.26 204 GLN B O 1
ATOM 4517 N N . GLY B 1 213 ? 39.212 18.149 59.049 1.00 35.92 205 GLY B N 1
ATOM 4518 C CA . GLY B 1 213 ? 40.119 17.908 60.159 1.00 36.05 205 GLY B CA 1
ATOM 4519 C C . GLY B 1 213 ? 41.401 18.714 60.180 1.00 36.10 205 GLY B C 1
ATOM 4520 O O . GLY B 1 213 ? 41.922 18.991 61.255 1.00 37.01 205 GLY B O 1
ATOM 4521 N N . PHE B 1 214 ? 41.946 19.055 59.014 1.00 36.09 206 PHE B N 1
ATOM 4522 C CA . PHE B 1 214 ? 43.226 19.789 58.964 1.00 36.79 206 PHE B CA 1
ATOM 4523 C C . PHE B 1 214 ? 43.202 21.152 59.699 1.00 37.97 206 PHE B C 1
ATOM 4524 O O . PHE B 1 214 ? 44.144 21.464 60.447 1.00 38.80 206 PHE B O 1
ATOM 4532 N N . PRO B 1 215 ? 42.120 21.944 59.538 1.00 38.09 207 PRO B N 1
ATOM 4533 C CA . PRO B 1 215 ? 42.082 23.187 60.329 1.00 39.31 207 PRO B CA 1
ATOM 4534 C C . PRO B 1 215 ? 41.916 22.961 61.839 1.00 40.16 207 PRO B C 1
ATOM 4535 O O . PRO B 1 215 ? 41.978 23.920 62.606 1.00 41.11 207 PRO B O 1
ATOM 4539 N N . LEU B 1 216 ? 41.719 21.709 62.254 1.00 40.02 208 LEU B N 1
ATOM 4540 C CA . LEU B 1 216 ? 41.587 21.384 63.675 1.00 40.75 208 LEU B CA 1
ATOM 4541 C C . LEU B 1 216 ? 42.842 20.713 64.250 1.00 41.02 208 LEU B C 1
ATOM 4542 O O . LEU B 1 216 ? 42.840 20.277 65.407 1.00 42.30 208 LEU B O 1
ATOM 4547 N N . GLY B 1 217 ? 43.902 20.640 63.439 1.00 40.55 209 GLY B N 1
ATOM 4548 C CA . GLY B 1 217 ? 45.224 20.170 63.887 1.00 40.54 209 GLY B CA 1
ATOM 4549 C C . GLY B 1 217 ? 45.613 18.728 63.568 1.00 39.89 209 GLY B C 1
ATOM 4550 O O . GLY B 1 217 ? 46.734 18.288 63.911 1.00 40.84 209 GLY B O 1
ATOM 4551 N N . VAL B 1 218 ? 44.715 17.977 62.927 1.00 38.08 210 VAL B N 1
ATOM 4552 C CA A VAL B 1 218 ? 44.988 16.585 62.553 0.70 37.32 210 VAL B CA 1
ATOM 4553 C CA B VAL B 1 218 ? 45.027 16.584 62.588 0.30 37.32 210 VAL B CA 1
ATOM 4554 C C . VAL B 1 218 ? 46.207 16.525 61.616 1.00 37.45 210 VAL B C 1
ATOM 4555 O O . VAL B 1 218 ? 46.426 17.447 60.827 1.00 37.29 210 VAL B O 1
ATOM 4562 N N . ASP B 1 219 ? 46.979 15.442 61.693 1.00 37.37 211 ASP B N 1
ATOM 4563 C CA . ASP B 1 219 ? 48.169 15.282 60.853 1.00 37.20 211 ASP B CA 1
ATOM 4564 C C . ASP B 1 219 ? 47.921 14.560 59.532 1.00 36.15 211 ASP B C 1
ATOM 4565 O O . ASP B 1 219 ? 48.532 14.902 58.513 1.00 36.54 211 ASP B O 1
ATOM 4570 N N . VAL B 1 220 ? 47.045 13.553 59.577 1.00 35.35 212 VAL B N 1
ATOM 4571 C CA . VAL B 1 220 ? 46.754 12.653 58.467 1.00 33.59 212 VAL B CA 1
ATOM 4572 C C . VAL B 1 220 ? 45.234 12.397 58.409 1.00 32.42 212 VAL B C 1
ATOM 4573 O O . VAL B 1 220 ? 44.604 12.196 59.445 1.00 31.77 212 VAL B O 1
ATOM 4577 N N . VAL B 1 221 ? 44.654 12.448 57.209 1.00 30.97 213 VAL B N 1
ATOM 4578 C CA . VAL B 1 221 ? 43.251 12.051 56.980 1.00 30.30 213 VAL B CA 1
ATOM 4579 C C . VAL B 1 221 ? 43.217 10.884 55.986 1.00 30.27 213 VAL B C 1
ATOM 4580 O O . VAL B 1 221 ? 43.858 10.951 54.915 1.00 30.30 213 VAL B O 1
ATOM 4584 N N . VAL B 1 222 ? 42.486 9.820 56.329 1.00 30.27 214 VAL B N 1
ATOM 4585 C CA . VAL B 1 222 ? 42.295 8.694 55.406 1.00 29.94 214 VAL B CA 1
ATOM 4586 C C . VAL B 1 222 ? 40.842 8.557 54.888 1.00 29.96 214 VAL B C 1
ATOM 4587 O O . VAL B 1 222 ? 39.892 8.708 55.659 1.00 30.07 214 VAL B O 1
ATOM 4591 N N . TYR B 1 223 ? 40.693 8.275 53.588 1.00 29.73 215 TYR B N 1
ATOM 4592 C CA . TYR B 1 223 ? 39.375 7.970 52.981 1.00 29.83 215 TYR B CA 1
ATOM 4593 C C . TYR B 1 223 ? 39.227 6.554 52.395 1.00 30.46 215 TYR B C 1
ATOM 4594 O O . TYR B 1 223 ? 40.197 5.938 51.929 1.00 30.48 215 TYR B O 1
ATOM 4603 N N . SER B 1 224 ? 37.987 6.071 52.402 1.00 31.27 216 SER B N 1
ATOM 4604 C CA . SER B 1 224 ? 37.542 5.054 51.448 1.00 31.25 216 SER B CA 1
ATOM 4605 C C . SER B 1 224 ? 36.911 5.742 50.237 1.00 30.76 216 SER B C 1
ATOM 4606 O O . SER B 1 224 ? 35.974 6.526 50.397 1.00 31.58 216 SER B O 1
ATOM 4609 N N . GLY B 1 225 ? 37.389 5.434 49.033 1.00 29.23 217 GLY B N 1
ATOM 4610 C CA . GLY B 1 225 ? 36.707 5.881 47.799 1.00 28.80 217 GLY B CA 1
ATOM 4611 C C . GLY B 1 225 ? 35.469 5.063 47.436 1.00 28.47 217 GLY B C 1
ATOM 4612 O O . GLY B 1 225 ? 34.630 5.503 46.629 1.00 28.25 217 GLY B O 1
ATOM 4613 N N . THR B 1 226 ? 35.370 3.867 48.023 1.00 27.87 218 THR B N 1
ATOM 4614 C CA . THR B 1 226 ? 34.271 2.923 47.803 1.00 28.29 218 THR B CA 1
ATOM 4615 C C . THR B 1 226 ? 32.879 3.506 48.132 1.00 28.47 218 THR B C 1
ATOM 4616 O O . THR B 1 226 ? 31.879 3.177 47.466 1.00 28.63 218 THR B O 1
ATOM 4644 N N . HIS B 1 228 ? 30.880 7.350 49.526 1.00 28.68 220 HIS B N 1
ATOM 4645 C CA . HIS B 1 228 ? 30.312 8.521 48.826 1.00 28.07 220 HIS B CA 1
ATOM 4646 C C . HIS B 1 228 ? 31.119 9.000 47.595 1.00 27.69 220 HIS B C 1
ATOM 4647 O O . HIS B 1 228 ? 30.532 9.451 46.618 1.00 27.09 220 HIS B O 1
ATOM 4654 N N . ILE B 1 229 ? 32.451 8.915 47.645 1.00 26.68 221 ILE B N 1
ATOM 4655 C CA . ILE B 1 229 ? 33.281 9.357 46.494 1.00 26.18 221 ILE B CA 1
ATOM 4656 C C . ILE B 1 229 ? 32.878 8.717 45.134 1.00 25.90 221 ILE B C 1
ATOM 4657 O O . ILE B 1 229 ? 32.626 9.431 44.150 1.00 25.77 221 ILE B O 1
ATOM 4662 N N . ASP B 1 230 ? 32.822 7.375 45.077 1.00 25.23 222 ASP B N 1
ATOM 4663 C CA . ASP B 1 230 ? 32.172 6.646 43.976 1.00 25.92 222 ASP B CA 1
ATOM 4664 C C . ASP B 1 230 ? 30.685 7.019 43.857 1.00 25.43 222 ASP B C 1
ATOM 4665 O O . ASP B 1 230 ? 30.205 7.358 42.766 1.00 25.83 222 ASP B O 1
ATOM 4670 N N . GLY B 1 231 ? 29.957 6.903 44.973 1.00 25.01 223 GLY B N 1
ATOM 4671 C CA . GLY B 1 231 ? 28.550 7.306 45.033 1.00 25.61 223 GLY B CA 1
ATOM 4672 C C . GLY B 1 231 ? 27.493 6.370 44.467 1.00 25.92 223 GLY B C 1
ATOM 4673 O O . GLY B 1 231 ? 26.294 6.615 44.666 1.00 26.19 223 GLY B O 1
ATOM 4674 N N . GLN B 1 232 ? 27.913 5.293 43.778 1.00 25.58 224 GLN B N 1
ATOM 4675 C CA . GLN B 1 232 ? 26.976 4.430 43.062 1.00 25.70 224 GLN B CA 1
ATOM 4676 C C . GLN B 1 232 ? 27.333 2.943 43.152 1.00 25.84 224 GLN B C 1
ATOM 4677 O O . GLN B 1 232 ? 26.842 2.140 42.364 1.00 26.49 224 GLN B O 1
ATOM 4683 N N . GLY B 1 233 ? 28.185 2.599 44.116 1.00 25.05 225 GLY B N 1
ATOM 4684 C CA . GLY B 1 233 ? 28.444 1.201 44.457 1.00 26.62 225 GLY B CA 1
ATOM 4685 C C . GLY B 1 233 ? 29.236 0.364 43.474 1.00 26.97 225 GLY B C 1
ATOM 4686 O O . GLY B 1 233 ? 29.115 -0.873 43.508 1.00 28.55 225 GLY B O 1
ATOM 4687 N N . ARG B 1 234 ? 30.049 1.003 42.622 1.00 26.67 226 ARG B N 1
ATOM 4688 C CA . ARG B 1 234 ? 30.729 0.293 41.498 1.00 26.69 226 ARG B CA 1
ATOM 4689 C C . ARG B 1 234 ? 32.089 -0.384 41.817 1.00 26.47 226 ARG B C 1
ATOM 4690 O O . ARG B 1 234 ? 32.290 -1.607 41.554 1.00 25.81 226 ARG B O 1
ATOM 4698 N N . VAL B 1 235 ? 33.020 0.396 42.354 1.00 25.72 227 VAL B N 1
ATOM 4699 C CA . VAL B 1 235 ? 34.408 -0.078 42.529 1.00 26.88 227 VAL B CA 1
ATOM 4700 C C . VAL B 1 235 ? 34.978 0.191 43.937 1.00 27.16 227 VAL B C 1
ATOM 4701 O O . VAL B 1 235 ? 34.368 0.941 44.722 1.00 27.15 227 VAL B O 1
ATOM 4705 N N . LEU B 1 236 ? 36.159 -0.376 44.222 1.00 27.40 228 LEU B N 1
ATOM 4706 C CA . LEU B 1 236 ? 36.901 -0.082 45.471 1.00 28.36 228 LEU B CA 1
ATOM 4707 C C . LEU B 1 236 ? 38.085 0.881 45.279 1.00 28.49 228 LEU B C 1
ATOM 4708 O O . LEU B 1 236 ? 38.671 0.979 44.185 1.00 27.82 228 LEU B O 1
ATOM 4713 N N . GLY B 1 237 ? 38.448 1.561 46.359 1.00 28.61 229 GLY B N 1
ATOM 4714 C CA . GLY B 1 237 ? 39.600 2.476 46.356 1.00 28.62 229 GLY B CA 1
ATOM 4715 C C . GLY B 1 237 ? 39.787 3.206 47.674 1.00 28.03 229 GLY B C 1
ATOM 4716 O O . GLY B 1 237 ? 38.908 3.176 48.536 1.00 27.56 229 GLY B O 1
ATOM 4717 N N . GLY B 1 238 ? 40.947 3.838 47.842 1.00 27.90 230 GLY B N 1
ATOM 4718 C CA . GLY B 1 238 ? 41.228 4.633 49.032 1.00 27.68 230 GLY B CA 1
ATOM 4719 C C . GLY B 1 238 ? 42.230 5.750 48.764 1.00 27.80 230 GLY B C 1
ATOM 4720 O O . GLY B 1 238 ? 42.765 5.882 47.636 1.00 27.45 230 GLY B O 1
ATOM 4721 N N . ALA B 1 239 ? 42.480 6.554 49.791 1.00 27.87 231 ALA B N 1
ATOM 4722 C CA . ALA B 1 239 ? 43.506 7.615 49.745 1.00 28.50 231 ALA B CA 1
ATOM 4723 C C . ALA B 1 239 ? 44.095 7.940 51.123 1.00 29.03 231 ALA B C 1
ATOM 4724 O O . ALA B 1 239 ? 43.379 7.916 52.136 1.00 29.21 231 ALA B O 1
ATOM 4726 N N . ILE B 1 240 ? 45.393 8.262 51.137 1.00 29.47 232 ILE B N 1
ATOM 4727 C CA . ILE B 1 240 ? 46.109 8.776 52.316 1.00 29.20 232 ILE B CA 1
ATOM 4728 C C . ILE B 1 240 ? 46.503 10.252 52.037 1.00 29.79 232 ILE B C 1
ATOM 4729 O O . ILE B 1 240 ? 47.112 10.541 51.001 1.00 30.01 232 ILE B O 1
ATOM 4734 N N . LEU B 1 241 ? 46.136 11.154 52.945 1.00 29.95 233 LEU B N 1
ATOM 4735 C CA . LEU B 1 241 ? 46.416 12.615 52.826 1.00 31.29 233 LEU B CA 1
ATOM 4736 C C . LEU B 1 241 ? 47.204 13.202 54.017 1.00 32.64 233 LEU B C 1
ATOM 4737 O O . LEU B 1 241 ? 46.833 12.986 55.184 1.00 32.54 233 LEU B O 1
ATOM 4742 N N . GLY B 1 242 ? 48.270 13.962 53.725 1.00 33.97 234 GLY B N 1
ATOM 4743 C CA . GLY B 1 242 ? 49.122 14.550 54.776 1.00 35.57 234 GLY B CA 1
ATOM 4744 C C . GLY B 1 242 ? 50.288 15.411 54.286 1.00 36.75 234 GLY B C 1
ATOM 4745 O O . GLY B 1 242 ? 50.294 15.852 53.144 1.00 36.28 234 GLY B O 1
ATOM 4746 N N . ASP B 1 243 ? 51.274 15.629 55.162 1.00 38.38 235 ASP B N 1
ATOM 4747 C CA . ASP B 1 243 ? 52.517 16.358 54.848 1.00 40.06 235 ASP B CA 1
ATOM 4748 C C . ASP B 1 243 ? 53.308 15.759 53.690 1.00 39.79 235 ASP B C 1
ATOM 4749 O O . ASP B 1 243 ? 53.409 14.532 53.558 1.00 38.57 235 ASP B O 1
ATOM 4754 N N . ARG B 1 244 ? 53.918 16.636 52.894 1.00 40.62 236 ARG B N 1
ATOM 4755 C CA . ARG B 1 244 ? 54.830 16.238 51.816 1.00 41.74 236 ARG B CA 1
ATOM 4756 C C . ARG B 1 244 ? 55.911 15.235 52.291 1.00 41.88 236 ARG B C 1
ATOM 4757 O O . ARG B 1 244 ? 56.102 14.190 51.668 1.00 41.21 236 ARG B O 1
ATOM 4765 N N . GLU B 1 245 ? 56.599 15.552 53.395 1.00 42.12 237 GLU B N 1
ATOM 4766 C CA . GLU B 1 245 ? 57.659 14.693 53.960 1.00 42.70 237 GLU B CA 1
ATOM 4767 C C . GLU B 1 245 ? 57.147 13.275 54.265 1.00 41.57 237 GLU B C 1
ATOM 4768 O O . GLU B 1 245 ? 57.795 12.279 53.908 1.00 41.29 237 GLU B O 1
ATOM 4774 N N . TYR B 1 246 ? 55.988 13.209 54.926 1.00 40.27 238 TYR B N 1
ATOM 4775 C CA . TYR B 1 246 ? 55.334 11.944 55.298 1.00 39.37 238 TYR B CA 1
ATOM 4776 C C . TYR B 1 246 ? 54.886 11.148 54.065 1.00 38.35 238 TYR B C 1
ATOM 4777 O O . TYR B 1 246 ? 55.208 9.964 53.942 1.00 38.44 238 TYR B O 1
ATOM 4786 N N . ILE B 1 247 ? 54.147 11.790 53.161 1.00 38.04 239 ILE B N 1
ATOM 4787 C CA . ILE B 1 247 ? 53.675 11.124 51.928 1.00 37.78 239 ILE B CA 1
ATOM 4788 C C . ILE B 1 247 ? 54.814 10.602 51.019 1.00 38.36 239 ILE B C 1
ATOM 4789 O O . ILE B 1 247 ? 54.779 9.445 50.557 1.00 37.77 239 ILE B O 1
ATOM 4794 N N . ASP B 1 248 ? 55.833 11.441 50.807 1.00 39.14 240 ASP B N 1
ATOM 4795 C CA . ASP B 1 248 ? 56.954 11.096 49.914 1.00 39.75 240 ASP B CA 1
ATOM 4796 C C . ASP B 1 248 ? 58.019 10.207 50.568 1.00 39.49 240 ASP B C 1
ATOM 4797 O O . ASP B 1 248 ? 58.895 9.676 49.881 1.00 39.60 240 ASP B O 1
ATOM 4802 N N . GLY B 1 249 ? 57.935 10.051 51.890 1.00 38.87 241 GLY B N 1
ATOM 4803 C CA . GLY B 1 249 ? 58.913 9.287 52.658 1.00 38.38 241 GLY B CA 1
ATOM 4804 C C . GLY B 1 249 ? 58.462 7.866 52.959 1.00 37.42 241 GLY B C 1
ATOM 4805 O O . GLY B 1 249 ? 58.553 7.001 52.084 1.00 37.08 241 GLY B O 1
ATOM 4806 N N . PRO B 1 250 ? 57.978 7.614 54.199 1.00 36.76 242 PRO B N 1
ATOM 4807 C CA . PRO B 1 250 ? 57.620 6.255 54.644 1.00 36.19 242 PRO B CA 1
ATOM 4808 C C . PRO B 1 250 ? 56.388 5.661 53.958 1.00 35.00 242 PRO B C 1
ATOM 4809 O O . PRO B 1 250 ? 56.306 4.439 53.791 1.00 34.66 242 PRO B O 1
ATOM 4813 N N . VAL B 1 251 ? 55.439 6.511 53.582 1.00 34.64 243 VAL B N 1
ATOM 4814 C CA . VAL B 1 251 ? 54.243 6.070 52.851 1.00 34.19 243 VAL B CA 1
ATOM 4815 C C . VAL B 1 251 ? 54.630 5.579 51.456 1.00 34.39 243 VAL B C 1
ATOM 4816 O O . VAL B 1 251 ? 54.318 4.440 51.086 1.00 33.45 243 VAL B O 1
ATOM 4820 N N . GLN B 1 252 ? 55.359 6.414 50.717 1.00 34.92 244 GLN B N 1
ATOM 4821 C CA . GLN B 1 252 ? 55.867 6.030 49.397 1.00 35.95 244 GLN B CA 1
ATOM 4822 C C . GLN B 1 252 ? 56.613 4.691 49.433 1.00 36.15 244 GLN B C 1
ATOM 4823 O O . GLN B 1 252 ? 56.394 3.857 48.569 1.00 35.69 244 GLN B O 1
ATOM 4829 N N . LYS B 1 253 ? 57.483 4.496 50.434 1.00 36.84 245 LYS B N 1
ATOM 4830 C CA . LYS B 1 253 ? 58.263 3.259 50.559 1.00 37.14 245 LYS B CA 1
ATOM 4831 C C . LYS B 1 253 ? 57.394 1.985 50.683 1.00 36.60 245 LYS B C 1
ATOM 4832 O O . LYS B 1 253 ? 57.655 0.977 50.011 1.00 36.34 245 LYS B O 1
ATOM 4838 N N . LEU B 1 254 ? 56.372 2.017 51.538 1.00 35.58 246 LEU B N 1
ATOM 4839 C CA . LEU B 1 254 ? 55.447 0.881 51.637 1.00 35.21 246 LEU B CA 1
ATOM 4840 C C . LEU B 1 254 ? 54.621 0.699 50.353 1.00 34.57 246 LEU B C 1
ATOM 4841 O O . LEU B 1 254 ? 54.402 -0.424 49.906 1.00 33.79 246 LEU B O 1
ATOM 4846 N N . MET B 1 255 ? 54.196 1.809 49.755 1.00 33.73 247 MET B N 1
ATOM 4847 C CA . MET B 1 255 ? 53.390 1.762 48.520 1.00 34.27 247 MET B CA 1
ATOM 4848 C C . MET B 1 255 ? 54.183 1.152 47.356 1.00 35.21 247 MET B C 1
ATOM 4849 O O . MET B 1 255 ? 53.695 0.236 46.688 1.00 35.51 247 MET B O 1
ATOM 4854 N N . ARG B 1 256 ? 55.419 1.616 47.165 1.00 35.81 248 ARG B N 1
ATOM 4855 C CA . ARG B 1 256 ? 56.300 1.087 46.120 1.00 36.86 248 ARG B CA 1
ATOM 4856 C C . ARG B 1 256 ? 56.577 -0.414 46.279 1.00 37.02 248 ARG B C 1
ATOM 4857 O O . ARG B 1 256 ? 56.492 -1.157 45.302 1.00 36.83 248 ARG B O 1
ATOM 4865 N N . HIS B 1 257 ? 56.908 -0.849 47.502 1.00 37.23 249 HIS B N 1
ATOM 4866 C CA . HIS B 1 257 ? 57.424 -2.214 47.722 1.00 37.94 249 HIS B CA 1
ATOM 4867 C C . HIS B 1 257 ? 56.435 -3.276 48.242 1.00 37.45 249 HIS B C 1
ATOM 4868 O O . HIS B 1 257 ? 56.675 -4.486 48.039 1.00 37.42 249 HIS B O 1
ATOM 4875 N N . THR B 1 258 ? 55.341 -2.859 48.896 1.00 36.53 250 THR B N 1
ATOM 4876 C CA . THR B 1 258 ? 54.256 -3.811 49.267 1.00 36.38 250 THR B CA 1
ATOM 4877 C C . THR B 1 258 ? 53.047 -3.818 48.285 1.00 35.96 250 THR B C 1
ATOM 4878 O O . THR B 1 258 ? 52.216 -4.737 48.310 1.00 35.78 250 THR B O 1
ATOM 4882 N N . GLY B 1 259 ? 52.959 -2.794 47.443 1.00 35.27 251 GLY B N 1
ATOM 4883 C CA . GLY B 1 259 ? 52.060 -2.789 46.271 1.00 34.62 251 GLY B CA 1
ATOM 4884 C C . GLY B 1 259 ? 50.532 -2.857 46.362 1.00 33.86 251 GLY B C 1
ATOM 4885 O O . GLY B 1 259 ? 49.912 -3.459 45.485 1.00 34.12 251 GLY B O 1
ATOM 4886 N N . PRO B 1 260 ? 49.899 -2.206 47.372 1.00 33.30 252 PRO B N 1
ATOM 4887 C CA . PRO B 1 260 ? 48.425 -2.154 47.344 1.00 32.62 252 PRO B CA 1
ATOM 4888 C C . PRO B 1 260 ? 47.902 -1.026 46.417 1.00 31.46 252 PRO B C 1
ATOM 4889 O O . PRO B 1 260 ? 47.295 -0.054 46.874 1.00 31.49 252 PRO B O 1
ATOM 4893 N N . ALA B 1 261 ? 48.156 -1.179 45.121 1.00 30.36 253 ALA B N 1
ATOM 4894 C CA . ALA B 1 261 ? 48.037 -0.106 44.139 1.00 29.54 253 ALA B CA 1
ATOM 4895 C C . ALA B 1 261 ? 46.614 0.052 43.598 1.00 28.23 253 ALA B C 1
ATOM 4896 O O . ALA B 1 261 ? 45.944 -0.945 43.356 1.00 27.72 253 ALA B O 1
ATOM 4898 N N . MET B 1 262 ? 46.162 1.300 43.422 1.00 27.55 254 MET B N 1
ATOM 4899 C CA . MET B 1 262 ? 44.888 1.587 42.710 1.00 26.90 254 MET B CA 1
ATOM 4900 C C . MET B 1 262 ? 45.028 1.332 41.201 1.00 28.03 254 MET B C 1
ATOM 4901 O O . MET B 1 262 ? 46.007 1.760 40.586 1.00 28.96 254 MET B O 1
ATOM 4906 N N . SER B 1 263 ? 44.049 0.638 40.613 1.00 28.51 255 SER B N 1
ATOM 4907 C CA . SER B 1 263 ? 43.937 0.456 39.149 1.00 28.83 255 SER B CA 1
ATOM 4908 C C . SER B 1 263 ? 43.639 1.792 38.460 1.00 28.85 255 SER B C 1
ATOM 4909 O O . SER B 1 263 ? 42.857 2.600 38.988 1.00 29.12 255 SER B O 1
ATOM 4912 N N . ALA B 1 264 ? 44.223 2.009 37.269 1.00 28.34 256 ALA B N 1
ATOM 4913 C CA . ALA B 1 264 ? 43.947 3.221 36.487 1.00 28.17 256 ALA B CA 1
ATOM 4914 C C . ALA B 1 264 ? 42.467 3.279 36.050 1.00 27.36 256 ALA B C 1
ATOM 4915 O O . ALA B 1 264 ? 41.903 4.368 35.914 1.00 27.03 256 ALA B O 1
ATOM 4917 N N . PHE B 1 265 ? 41.835 2.115 35.901 1.00 26.53 257 PHE B N 1
ATOM 4918 C CA . PHE B 1 265 ? 40.391 2.061 35.565 1.00 26.37 257 PHE B CA 1
ATOM 4919 C C . PHE B 1 265 ? 39.569 2.569 36.738 1.00 26.50 257 PHE B C 1
ATOM 4920 O O . PHE B 1 265 ? 38.665 3.412 36.564 1.00 27.48 257 PHE B O 1
ATOM 4928 N N . ASN B 1 266 ? 39.896 2.091 37.936 1.00 25.95 258 ASN B N 1
ATOM 4929 C CA . ASN B 1 266 ? 39.179 2.511 39.137 1.00 25.51 258 ASN B CA 1
ATOM 4930 C C . ASN B 1 266 ? 39.389 4.019 39.386 1.00 25.35 258 ASN B C 1
ATOM 4931 O O . ASN B 1 266 ? 38.454 4.728 39.781 1.00 25.04 258 ASN B O 1
ATOM 4936 N N . ALA B 1 267 ? 40.612 4.503 39.145 1.00 25.39 259 ALA B N 1
ATOM 4937 C CA . ALA B 1 267 ? 40.901 5.952 39.285 1.00 25.48 259 ALA B CA 1
ATOM 4938 C C . ALA B 1 267 ? 39.990 6.821 38.410 1.00 25.96 259 ALA B C 1
ATOM 4939 O O . ALA B 1 267 ? 39.524 7.902 38.855 1.00 25.99 259 ALA B O 1
ATOM 4941 N N . TRP B 1 268 ? 39.802 6.394 37.157 1.00 26.01 260 TRP B N 1
ATOM 4942 C CA . TRP B 1 268 ? 38.890 7.055 36.214 1.00 25.66 260 TRP B CA 1
ATOM 4943 C C . TRP B 1 268 ? 37.442 7.144 36.764 1.00 25.61 260 TRP B C 1
ATOM 4944 O O . TRP B 1 268 ? 36.837 8.239 36.817 1.00 24.81 260 TRP B O 1
ATOM 4955 N N . VAL B 1 269 ? 36.895 6.011 37.193 1.00 25.28 261 VAL B N 1
ATOM 4956 C CA . VAL B 1 269 ? 35.567 5.986 37.855 1.00 25.41 261 VAL B CA 1
ATOM 4957 C C . VAL B 1 269 ? 35.438 6.970 39.038 1.00 24.60 261 VAL B C 1
ATOM 4958 O O . VAL B 1 269 ? 34.448 7.729 39.134 1.00 25.40 261 VAL B O 1
ATOM 4962 N N . LEU B 1 270 ? 36.441 6.961 39.927 1.00 24.06 262 LEU B N 1
ATOM 4963 C CA . LEU B 1 270 ? 36.401 7.729 41.154 1.00 24.24 262 LEU B CA 1
ATOM 4964 C C . LEU B 1 270 ? 36.615 9.238 40.909 1.00 24.90 262 LEU B C 1
ATOM 4965 O O . LEU B 1 270 ? 35.978 10.049 41.561 1.00 26.24 262 LEU B O 1
ATOM 4970 N N . LEU B 1 271 ? 37.466 9.612 39.945 1.00 25.70 263 LEU B N 1
ATOM 4971 C CA . LEU B 1 271 ? 37.682 11.052 39.664 1.00 26.45 263 LEU B CA 1
ATOM 4972 C C . LEU B 1 271 ? 36.450 11.686 38.994 1.00 26.85 263 LEU B C 1
ATOM 4973 O O . LEU B 1 271 ? 36.173 12.899 39.153 1.00 25.85 263 LEU B O 1
ATOM 4978 N N . LYS B 1 272 ? 35.726 10.868 38.241 1.00 26.66 264 LYS B N 1
ATOM 4979 C CA . LYS B 1 272 ? 34.439 11.277 37.671 1.00 28.11 264 LYS B CA 1
ATOM 4980 C C . LYS B 1 272 ? 33.349 11.362 38.759 1.00 27.96 264 LYS B C 1
ATOM 4981 O O . LYS B 1 272 ? 32.502 12.264 38.724 1.00 28.70 264 LYS B O 1
ATOM 4987 N N . GLY B 1 273 ? 33.403 10.465 39.738 1.00 27.82 265 GLY B N 1
ATOM 4988 C CA . GLY B 1 273 ? 32.503 10.524 40.924 1.00 27.29 265 GLY B CA 1
ATOM 4989 C C . GLY B 1 273 ? 32.646 11.830 41.708 1.00 27.67 265 GLY B C 1
ATOM 4990 O O . GLY B 1 273 ? 31.653 12.407 42.178 1.00 28.18 265 GLY B O 1
ATOM 4991 N N . LEU B 1 274 ? 33.891 12.291 41.851 1.00 27.54 266 LEU B N 1
ATOM 4992 C CA . LEU B 1 274 ? 34.202 13.553 42.518 1.00 28.15 266 LEU B CA 1
ATOM 4993 C C . LEU B 1 274 ? 33.519 14.785 41.907 1.00 28.46 266 LEU B C 1
ATOM 4994 O O . LEU B 1 274 ? 33.259 15.742 42.624 1.00 29.23 266 LEU B O 1
ATOM 4999 N N . GLU B 1 275 ? 33.227 14.775 40.597 1.00 28.76 267 GLU B N 1
ATOM 5000 C CA . GLU B 1 275 ? 32.535 15.910 39.960 1.00 29.01 267 GLU B CA 1
ATOM 5001 C C . GLU B 1 275 ? 31.131 16.202 40.537 1.00 28.93 267 GLU B C 1
ATOM 5002 O O . GLU B 1 275 ? 30.714 17.370 40.585 1.00 29.33 267 GLU B O 1
ATOM 5008 N N . THR B 1 276 ? 30.406 15.161 40.955 1.00 27.45 268 THR B N 1
ATOM 5009 C CA . THR B 1 276 ? 29.035 15.321 41.484 1.00 27.54 268 THR B CA 1
ATOM 5010 C C . THR B 1 276 ? 28.921 15.144 43.003 1.00 26.77 268 THR B C 1
ATOM 5011 O O . THR B 1 276 ? 27.805 15.141 43.558 1.00 26.96 268 THR B O 1
ATOM 5015 N N . LEU B 1 277 ? 30.061 15.028 43.682 1.00 26.37 269 LEU B N 1
ATOM 5016 C CA . LEU B 1 277 ? 30.064 14.844 45.157 1.00 25.98 269 LEU B CA 1
ATOM 5017 C C . LEU B 1 277 ? 29.306 15.919 45.949 1.00 26.34 269 LEU B C 1
ATOM 5018 O O . LEU B 1 277 ? 28.492 15.615 46.835 1.00 25.80 269 LEU B O 1
ATOM 5023 N N . ALA B 1 278 ? 29.594 17.185 45.654 1.00 26.04 270 ALA B N 1
ATOM 5024 C CA . ALA B 1 278 ? 28.929 18.284 46.335 1.00 26.64 270 ALA B CA 1
ATOM 5025 C C . ALA B 1 278 ? 27.380 18.204 46.289 1.00 26.91 270 ALA B C 1
ATOM 5026 O O . ALA B 1 278 ? 26.726 18.223 47.343 1.00 27.35 270 ALA B O 1
ATOM 5028 N N . ILE B 1 279 ? 26.804 18.094 45.099 1.00 26.23 271 ILE B N 1
ATOM 5029 C CA . ILE B 1 279 ? 25.335 18.010 44.988 1.00 27.19 271 ILE B CA 1
ATOM 5030 C C . ILE B 1 279 ? 24.700 16.703 45.525 1.00 26.67 271 ILE B C 1
ATOM 5031 O O . ILE B 1 279 ? 23.571 16.735 46.033 1.00 27.09 271 ILE B O 1
ATOM 5036 N N . ARG B 1 280 ? 25.416 15.581 45.421 1.00 25.60 272 ARG B N 1
ATOM 5037 C CA . ARG B 1 280 ? 24.903 14.302 45.946 1.00 25.64 272 ARG B CA 1
ATOM 5038 C C . ARG B 1 280 ? 24.852 14.316 47.481 1.00 26.33 272 ARG B C 1
ATOM 5039 O O . ARG B 1 280 ? 23.827 13.924 48.073 1.00 26.56 272 ARG B O 1
ATOM 5047 N N . VAL B 1 281 ? 25.936 14.779 48.120 1.00 27.24 273 VAL B N 1
ATOM 5048 C CA . VAL B 1 281 ? 25.959 14.898 49.594 1.00 28.45 273 VAL B CA 1
ATOM 5049 C C . VAL B 1 281 ? 24.916 15.914 50.108 1.00 30.07 273 VAL B C 1
ATOM 5050 O O . VAL B 1 281 ? 24.209 15.627 51.095 1.00 30.72 273 VAL B O 1
ATOM 5054 N N . GLN B 1 282 ? 24.828 17.084 49.461 1.00 31.67 274 GLN B N 1
ATOM 5055 C CA . GLN B 1 282 ? 23.776 18.086 49.769 1.00 33.36 274 GLN B CA 1
ATOM 5056 C C . GLN B 1 282 ? 22.351 17.462 49.803 1.00 33.02 274 GLN B C 1
ATOM 5057 O O . GLN B 1 282 ? 21.629 17.606 50.809 1.00 32.91 274 GLN B O 1
ATOM 5063 N N . HIS B 1 283 ? 21.970 16.759 48.729 1.00 32.94 275 HIS B N 1
ATOM 5064 C CA A HIS B 1 283 ? 20.653 16.127 48.655 0.50 32.35 275 HIS B CA 1
ATOM 5065 C CA B HIS B 1 283 ? 20.651 16.084 48.625 0.50 32.56 275 HIS B CA 1
ATOM 5066 C C . HIS B 1 283 ? 20.426 15.003 49.685 1.00 31.98 275 HIS B C 1
ATOM 5067 O O . HIS B 1 283 ? 19.374 14.975 50.345 1.00 31.38 275 HIS B O 1
ATOM 5080 N N . SER B 1 284 ? 21.398 14.087 49.834 1.00 30.60 276 SER B N 1
ATOM 5081 C CA . SER B 1 284 ? 21.267 12.996 50.808 1.00 30.07 276 SER B CA 1
ATOM 5082 C C . SER B 1 284 ? 21.271 13.447 52.269 1.00 29.46 276 SER B C 1
ATOM 5083 O O . SER B 1 284 ? 20.543 12.888 53.076 1.00 28.79 276 SER B O 1
ATOM 5086 N N . ASN B 1 285 ? 22.059 14.478 52.590 1.00 29.54 277 ASN B N 1
ATOM 5087 C CA . ASN B 1 285 ? 22.072 15.066 53.934 1.00 30.11 277 ASN B CA 1
ATOM 5088 C C . ASN B 1 285 ? 20.690 15.636 54.295 1.00 30.63 277 ASN B C 1
ATOM 5089 O O . ASN B 1 285 ? 20.175 15.402 55.408 1.00 30.67 277 ASN B O 1
ATOM 5094 N N . ALA B 1 286 ? 20.088 16.366 53.350 1.00 30.72 278 ALA B N 1
ATOM 5095 C CA . ALA B 1 286 ? 18.774 17.003 53.564 1.00 31.52 278 ALA B CA 1
ATOM 5096 C C . ALA B 1 286 ? 17.680 15.943 53.708 1.00 31.87 278 ALA B C 1
ATOM 5097 O O . ALA B 1 286 ? 16.780 16.072 54.558 1.00 31.84 278 ALA B O 1
ATOM 5099 N N . SER B 1 287 ? 17.777 14.896 52.891 1.00 31.72 279 SER B N 1
ATOM 5100 C CA . SER B 1 287 ? 16.848 13.759 52.963 1.00 32.31 279 SER B CA 1
ATOM 5101 C C . SER B 1 287 ? 16.936 13.017 54.306 1.00 32.02 279 SER B C 1
ATOM 5102 O O . SER B 1 287 ? 15.904 12.774 54.969 1.00 31.94 279 SER B O 1
ATOM 5105 N N . ALA B 1 288 ? 18.160 12.677 54.726 1.00 31.40 280 ALA B N 1
ATOM 5106 C CA . ALA B 1 288 ? 18.363 11.991 56.015 1.00 31.32 280 ALA B CA 1
ATOM 5107 C C . ALA B 1 288 ? 17.841 12.807 57.199 1.00 31.36 280 ALA B C 1
ATOM 5108 O O . ALA B 1 288 ? 17.267 12.253 58.126 1.00 31.56 280 ALA B O 1
ATOM 5110 N N . GLN B 1 289 ? 18.029 14.129 57.172 1.00 31.69 281 GLN B N 1
ATOM 5111 C CA . GLN B 1 289 ? 17.479 15.006 58.216 1.00 32.26 281 GLN B CA 1
ATOM 5112 C C . GLN B 1 289 ? 15.944 14.878 58.339 1.00 32.15 281 GLN B C 1
ATOM 5113 O O . GLN B 1 289 ? 15.413 14.720 59.445 1.00 32.16 281 GLN B O 1
ATOM 5119 N N . ARG B 1 290 ? 15.248 14.960 57.205 1.00 31.24 282 ARG B N 1
ATOM 5120 C CA . ARG B 1 290 ? 13.794 14.768 57.144 1.00 31.78 282 ARG B CA 1
ATOM 5121 C C . ARG B 1 290 ? 13.366 13.387 57.654 1.00 31.17 282 ARG B C 1
ATOM 5122 O O . ARG B 1 290 ? 12.381 13.275 58.407 1.00 31.39 282 ARG B O 1
ATOM 5130 N N . ILE B 1 291 ? 14.100 12.343 57.264 1.00 29.85 283 ILE B N 1
ATOM 5131 C CA . ILE B 1 291 ? 13.764 10.962 57.677 1.00 30.42 283 ILE B CA 1
ATOM 5132 C C . ILE B 1 291 ? 13.960 10.756 59.201 1.00 31.47 283 ILE B C 1
ATOM 5133 O O . ILE B 1 291 ? 13.115 10.129 59.866 1.00 32.70 283 ILE B O 1
ATOM 5138 N N . ALA B 1 292 ? 15.044 11.298 59.762 1.00 31.78 284 ALA B N 1
ATOM 5139 C CA . ALA B 1 292 ? 15.245 11.236 61.219 1.00 33.45 284 ALA B CA 1
ATOM 5140 C C . ALA B 1 292 ? 14.109 11.923 62.007 1.00 35.01 284 ALA B C 1
ATOM 5141 O O . ALA B 1 292 ? 13.631 11.375 63.025 1.00 36.26 284 ALA B O 1
ATOM 5143 N N . GLU B 1 293 ? 13.690 13.113 61.551 1.00 36.01 285 GLU B N 1
ATOM 5144 C CA . GLU B 1 293 ? 12.569 13.838 62.179 1.00 37.46 285 GLU B CA 1
ATOM 5145 C C . GLU B 1 293 ? 11.250 13.056 62.103 1.00 37.94 285 GLU B C 1
ATOM 5146 O O . GLU B 1 293 ? 10.504 12.993 63.099 1.00 38.68 285 GLU B O 1
ATOM 5152 N N . PHE B 1 294 ? 10.971 12.451 60.946 1.00 37.84 286 PHE B N 1
ATOM 5153 C CA . PHE B 1 294 ? 9.820 11.535 60.795 1.00 38.55 286 PHE B CA 1
ATOM 5154 C C . PHE B 1 294 ? 9.857 10.359 61.774 1.00 38.48 286 PHE B C 1
ATOM 5155 O O . PHE B 1 294 ? 8.869 10.095 62.469 1.00 38.87 286 PHE B O 1
ATOM 5163 N N . LEU B 1 295 ? 10.992 9.666 61.852 1.00 37.88 287 LEU B N 1
ATOM 5164 C CA . LEU B 1 295 ? 11.129 8.546 62.786 1.00 38.37 287 LEU B CA 1
ATOM 5165 C C . LEU B 1 295 ? 10.999 8.971 64.262 1.00 38.86 287 LEU B C 1
ATOM 5166 O O . LEU B 1 295 ? 10.514 8.194 65.094 1.00 38.64 287 LEU B O 1
ATOM 5171 N N . ASN B 1 296 ? 11.403 10.210 64.568 1.00 39.18 288 ASN B N 1
ATOM 5172 C CA . ASN B 1 296 ? 11.365 10.723 65.941 1.00 40.15 288 ASN B CA 1
ATOM 5173 C C . ASN B 1 296 ? 9.938 10.947 66.469 1.00 41.22 288 ASN B C 1
ATOM 5174 O O . ASN B 1 296 ? 9.724 10.955 67.683 1.00 41.92 288 ASN B O 1
ATOM 5179 N N . GLY B 1 297 ? 8.974 11.106 65.560 1.00 41.45 289 GLY B N 1
ATOM 5180 C CA . GLY B 1 297 ? 7.561 11.254 65.926 1.00 42.62 289 GLY B CA 1
ATOM 5181 C C . GLY B 1 297 ? 6.685 10.013 65.782 1.00 43.10 289 GLY B C 1
ATOM 5182 O O . GLY B 1 297 ? 5.504 10.045 66.145 1.00 43.92 289 GLY B O 1
ATOM 5183 N N . HIS B 1 298 ? 7.255 8.918 65.272 1.00 42.66 290 HIS B N 1
ATOM 5184 C CA . HIS B 1 298 ? 6.502 7.674 65.016 1.00 43.18 290 HIS B CA 1
ATOM 5185 C C . HIS B 1 298 ? 6.249 6.851 66.299 1.00 43.42 290 HIS B C 1
ATOM 5186 O O . HIS B 1 298 ? 7.179 6.616 67.066 1.00 43.02 290 HIS B O 1
ATOM 5193 N N . PRO B 1 299 ? 4.992 6.400 66.530 1.00 44.43 291 PRO B N 1
ATOM 5194 C CA . PRO B 1 299 ? 4.666 5.625 67.759 1.00 44.88 291 PRO B CA 1
ATOM 5195 C C . PRO B 1 299 ? 5.345 4.241 67.893 1.00 44.64 291 PRO B C 1
ATOM 5196 O O . PRO B 1 299 ? 5.457 3.726 69.005 1.00 44.94 291 PRO B O 1
ATOM 5200 N N . SER B 1 300 ? 5.817 3.659 66.790 1.00 43.67 292 SER B N 1
ATOM 5201 C CA . SER B 1 300 ? 6.498 2.356 66.856 1.00 43.30 292 SER B CA 1
ATOM 5202 C C . SER B 1 300 ? 8.002 2.454 67.193 1.00 42.00 292 SER B C 1
ATOM 5203 O O . SER B 1 300 ? 8.672 1.425 67.280 1.00 41.40 292 SER B O 1
ATOM 5206 N N . VAL B 1 301 ? 8.518 3.678 67.362 1.00 40.66 293 VAL B N 1
ATOM 5207 C CA . VAL B 1 301 ? 9.958 3.931 67.555 1.00 40.00 293 VAL B CA 1
ATOM 5208 C C . VAL B 1 301 ? 10.263 4.477 68.958 1.00 40.35 293 VAL B C 1
ATOM 5209 O O . VAL B 1 301 ? 9.599 5.420 69.401 1.00 41.31 293 VAL B O 1
ATOM 5213 N N . ARG B 1 302 ? 11.274 3.919 69.632 1.00 39.93 294 ARG B N 1
ATOM 5214 C CA . ARG B 1 302 ? 11.670 4.349 70.994 1.00 40.48 294 ARG B CA 1
ATOM 5215 C C . ARG B 1 302 ? 12.635 5.561 71.017 1.00 40.23 294 ARG B C 1
ATOM 5216 O O . ARG B 1 302 ? 12.414 6.515 71.780 1.00 39.91 294 ARG B O 1
ATOM 5224 N N . TRP B 1 303 ? 13.703 5.496 70.210 1.00 38.29 295 TRP B N 1
ATOM 5225 C CA . TRP B 1 303 ? 14.674 6.590 70.073 1.00 37.95 295 TRP B CA 1
ATOM 5226 C C . TRP B 1 303 ? 15.341 6.589 68.690 1.00 36.70 295 TRP B C 1
ATOM 5227 O O . TRP B 1 303 ? 15.318 5.577 67.993 1.00 35.76 295 TRP B O 1
ATOM 5238 N N . VAL B 1 304 ? 15.931 7.730 68.330 1.00 36.48 296 VAL B N 1
ATOM 5239 C CA . VAL B 1 304 ? 16.660 7.925 67.054 1.00 36.12 296 VAL B CA 1
ATOM 5240 C C . VAL B 1 304 ? 18.029 8.574 67.358 1.00 36.52 296 VAL B C 1
ATOM 5241 O O . VAL B 1 304 ? 18.130 9.454 68.229 1.00 36.95 296 VAL B O 1
ATOM 5245 N N . ARG B 1 305 ? 19.070 8.135 66.647 1.00 35.81 297 ARG B N 1
ATOM 5246 C CA . ARG B 1 305 ? 20.399 8.759 66.716 1.00 34.88 297 ARG B CA 1
ATOM 5247 C C . ARG B 1 305 ? 20.789 9.365 65.368 1.00 33.93 297 ARG B C 1
ATOM 5248 O O . ARG B 1 305 ? 20.900 8.644 64.380 1.00 32.91 297 ARG B O 1
ATOM 5256 N N . TYR B 1 306 ? 20.980 10.692 65.340 1.00 32.72 298 TYR B N 1
ATOM 5257 C CA . TYR B 1 306 ? 21.407 11.428 64.147 1.00 32.76 298 TYR B CA 1
ATOM 5258 C C . TYR B 1 306 ? 22.061 12.711 64.682 1.00 33.12 298 TYR B C 1
ATOM 5259 O O . TYR B 1 306 ? 21.480 13.365 65.553 1.00 33.08 298 TYR B O 1
ATOM 5268 N N . PRO B 1 307 ? 23.290 13.043 64.223 1.00 33.56 299 PRO B N 1
ATOM 5269 C CA . PRO B 1 307 ? 24.016 14.134 64.911 1.00 34.01 299 PRO B CA 1
ATOM 5270 C C . PRO B 1 307 ? 23.334 15.506 64.882 1.00 34.89 299 PRO B C 1
ATOM 5271 O O . PRO B 1 307 ? 23.572 16.300 65.779 1.00 35.13 299 PRO B O 1
ATOM 5275 N N . TYR B 1 308 ? 22.491 15.774 63.879 1.00 35.38 300 TYR B N 1
ATOM 5276 C CA . TYR B 1 308 ? 21.826 17.093 63.751 1.00 36.14 300 TYR B CA 1
ATOM 5277 C C . TYR B 1 308 ? 20.381 17.089 64.285 1.00 37.36 300 TYR B C 1
ATOM 5278 O O . TYR B 1 308 ? 19.617 18.036 64.058 1.00 37.91 300 TYR B O 1
ATOM 5287 N N . LEU B 1 309 ? 20.025 16.027 65.010 1.00 37.90 301 LEU B N 1
ATOM 5288 C CA . LEU B 1 309 ? 18.737 15.922 65.704 1.00 39.26 301 LEU B CA 1
ATOM 5289 C C . LEU B 1 309 ? 18.947 16.266 67.191 1.00 40.22 301 LEU B C 1
ATOM 5290 O O . LEU B 1 309 ? 19.849 15.721 67.810 1.00 40.06 301 LEU B O 1
ATOM 5295 N N . PRO B 1 310 ? 18.134 17.191 67.760 1.00 41.40 302 PRO B N 1
ATOM 5296 C CA . PRO B 1 310 ? 18.294 17.628 69.172 1.00 42.37 302 PRO B CA 1
ATOM 5297 C C . PRO B 1 310 ? 18.370 16.545 70.259 1.00 42.74 302 PRO B C 1
ATOM 5298 O O . PRO B 1 310 ? 18.952 16.793 71.324 1.00 43.36 302 PRO B O 1
ATOM 5302 N N . SER B 1 311 ? 17.820 15.357 70.006 1.00 43.01 303 SER B N 1
ATOM 5303 C CA . SER B 1 311 ? 17.907 14.256 70.985 1.00 42.85 303 SER B CA 1
ATOM 5304 C C . SER B 1 311 ? 19.305 13.613 71.137 1.00 42.23 303 SER B C 1
ATOM 5305 O O . SER B 1 311 ? 19.539 12.867 72.093 1.00 42.26 303 SER B O 1
ATOM 5308 N N . HIS B 1 312 ? 20.227 13.895 70.215 1.00 40.92 304 HIS B N 1
ATOM 5309 C CA . HIS B 1 312 ? 21.593 13.336 70.294 1.00 40.25 304 HIS B CA 1
ATOM 5310 C C . HIS B 1 312 ? 22.334 13.836 71.557 1.00 40.38 304 HIS B C 1
ATOM 5311 O O . HIS B 1 312 ? 22.367 15.052 71.812 1.00 40.21 304 HIS B O 1
ATOM 5318 N N . PRO B 1 313 ? 22.934 12.911 72.337 1.00 40.40 305 PRO B N 1
ATOM 5319 C CA . PRO B 1 313 ? 23.654 13.275 73.579 1.00 40.84 305 PRO B CA 1
ATOM 5320 C C . PRO B 1 313 ? 24.805 14.270 73.400 1.00 40.42 305 PRO B C 1
ATOM 5321 O O . PRO B 1 313 ? 25.158 14.953 74.358 1.00 41.12 305 PRO B O 1
ATOM 5325 N N . GLN B 1 314 ? 25.381 14.339 72.199 1.00 38.96 306 GLN B N 1
ATOM 5326 C CA . GLN B 1 314 ? 26.452 15.298 71.878 1.00 38.47 306 GLN B CA 1
ATOM 5327 C C . GLN B 1 314 ? 26.029 16.277 70.759 1.00 37.77 306 GLN B C 1
ATOM 5328 O O . GLN B 1 314 ? 26.859 16.723 69.951 1.00 36.85 306 GLN B O 1
ATOM 5334 N N . TYR B 1 315 ? 24.735 16.606 70.734 1.00 37.70 307 TYR B N 1
ATOM 5335 C CA . TYR B 1 315 ? 24.146 17.522 69.745 1.00 37.55 307 TYR B CA 1
ATOM 5336 C C . TYR B 1 315 ? 24.927 18.835 69.646 1.00 37.80 307 TYR B C 1
ATOM 5337 O O . TYR B 1 315 ? 25.236 19.306 68.540 1.00 36.10 307 TYR B O 1
ATOM 5346 N N . ASP B 1 316 ? 25.267 19.404 70.804 1.00 38.32 308 ASP B N 1
ATOM 5347 C CA . ASP B 1 316 ? 25.943 20.709 70.838 1.00 38.39 308 ASP B CA 1
ATOM 5348 C C . ASP B 1 316 ? 27.347 20.665 70.236 1.00 37.76 308 ASP B C 1
ATOM 5349 O O . ASP B 1 316 ? 27.742 21.611 69.546 1.00 37.68 308 ASP B O 1
ATOM 5354 N N . LEU B 1 317 ? 28.092 19.574 70.474 1.00 36.90 309 LEU B N 1
ATOM 5355 C CA . LEU B 1 317 ? 29.409 19.396 69.847 1.00 36.17 309 LEU B CA 1
ATOM 5356 C C . LEU B 1 317 ? 29.311 19.167 68.319 1.00 35.48 309 LEU B C 1
ATOM 5357 O O . LEU B 1 317 ? 30.137 19.675 67.566 1.00 34.11 309 LEU B O 1
ATOM 5362 N N . ALA B 1 318 ? 28.321 18.380 67.881 1.00 35.13 310 ALA B N 1
ATOM 5363 C CA . ALA B 1 318 ? 28.067 18.160 66.444 1.00 34.96 310 ALA B CA 1
ATOM 5364 C C . ALA B 1 318 ? 27.847 19.468 65.691 1.00 35.31 310 ALA B C 1
ATOM 5365 O O . ALA B 1 318 ? 28.348 19.647 64.578 1.00 34.93 310 ALA B O 1
ATOM 5367 N N . LYS B 1 319 ? 27.077 20.365 66.296 1.00 36.43 311 LYS B N 1
ATOM 5368 C CA . LYS B 1 319 ? 26.766 21.665 65.697 1.00 37.53 311 LYS B CA 1
ATOM 5369 C C . LYS B 1 319 ? 27.985 22.583 65.550 1.00 38.26 311 LYS B C 1
ATOM 5370 O O . LYS B 1 319 ? 27.984 23.470 64.689 1.00 38.54 311 LYS B O 1
ATOM 5376 N N . ARG B 1 320 ? 29.005 22.376 66.382 1.00 37.90 312 ARG B N 1
ATOM 5377 C CA . ARG B 1 320 ? 30.244 23.154 66.311 1.00 38.60 312 ARG B CA 1
ATOM 5378 C C . ARG B 1 320 ? 31.292 22.562 65.353 1.00 38.05 312 ARG B C 1
ATOM 5379 O O . ARG B 1 320 ? 32.006 23.321 64.695 1.00 38.43 312 ARG B O 1
ATOM 5387 N N . GLN B 1 321 ? 31.401 21.231 65.271 1.00 36.98 313 GLN B N 1
ATOM 5388 C CA . GLN B 1 321 ? 32.470 20.626 64.443 1.00 36.62 313 GLN B CA 1
ATOM 5389 C C . GLN B 1 321 ? 32.050 20.028 63.067 1.00 35.07 313 GLN B C 1
ATOM 5390 O O . GLN B 1 321 ? 32.914 19.743 62.241 1.00 34.57 313 GLN B O 1
ATOM 5396 N N . MET B 1 322 ? 30.742 19.852 62.843 1.00 34.31 314 MET B N 1
ATOM 5397 C CA . MET B 1 322 ? 30.193 19.419 61.543 1.00 33.27 314 MET B CA 1
ATOM 5398 C C . MET B 1 322 ? 29.216 20.453 60.954 1.00 33.34 314 MET B C 1
ATOM 5399 O O . MET B 1 322 ? 28.510 21.133 61.713 1.00 33.16 314 MET B O 1
ATOM 5404 N N . SER B 1 323 ? 29.142 20.550 59.619 1.00 32.79 315 SER B N 1
ATOM 5405 C CA . SER B 1 323 ? 28.138 21.428 58.963 1.00 33.17 315 SER B CA 1
ATOM 5406 C C . SER B 1 323 ? 26.829 20.726 58.589 1.00 33.22 315 SER B C 1
ATOM 5407 O O . SER B 1 323 ? 25.902 21.356 58.071 1.00 33.36 315 SER B O 1
ATOM 5410 N N . GLY B 1 324 ? 26.758 19.419 58.835 1.00 32.47 316 GLY B N 1
ATOM 5411 C CA . GLY B 1 324 ? 25.523 18.657 58.639 1.00 32.36 316 GLY B CA 1
ATOM 5412 C C . GLY B 1 324 ? 25.638 17.318 59.351 1.00 32.14 316 GLY B C 1
ATOM 5413 O O . GLY B 1 324 ? 26.730 16.933 59.762 1.00 31.45 316 GLY B O 1
ATOM 5414 N N . GLY B 1 325 ? 24.511 16.626 59.518 1.00 31.99 317 GLY B N 1
ATOM 5415 C CA . GLY B 1 325 ? 24.473 15.365 60.273 1.00 32.19 317 GLY B CA 1
ATOM 5416 C C . GLY B 1 325 ? 24.968 14.142 59.528 1.00 32.18 317 GLY B C 1
ATOM 5417 O O . GLY B 1 325 ? 25.380 13.164 60.153 1.00 32.02 317 GLY B O 1
ATOM 5418 N N . GLY B 1 326 ? 24.924 14.175 58.190 1.00 31.97 318 GLY B N 1
ATOM 5419 C CA . GLY B 1 326 ? 25.366 13.032 57.383 1.00 31.46 318 GLY B CA 1
ATOM 5420 C C . GLY B 1 326 ? 24.255 12.289 56.650 1.00 31.99 318 GLY B C 1
ATOM 5421 O O . GLY B 1 326 ? 23.136 12.794 56.513 1.00 32.71 318 GLY B O 1
ATOM 5422 N N . THR B 1 327 ? 24.541 11.061 56.208 1.00 31.42 319 THR B N 1
ATOM 5423 C CA . THR B 1 327 ? 23.592 10.338 55.353 1.00 30.93 319 THR B CA 1
ATOM 5424 C C . THR B 1 327 ? 23.071 9.016 55.951 1.00 31.17 319 THR B C 1
ATOM 5425 O O . THR B 1 327 ? 22.496 8.207 55.227 1.00 30.83 319 THR B O 1
ATOM 5429 N N . VAL B 1 328 ? 23.249 8.821 57.271 1.00 30.61 320 VAL B N 1
ATOM 5430 C CA . VAL B 1 328 ? 22.876 7.578 57.966 1.00 31.10 320 VAL B CA 1
ATOM 5431 C C . VAL B 1 328 ? 22.033 7.868 59.215 1.00 30.72 320 VAL B C 1
ATOM 5432 O O . VAL B 1 328 ? 22.375 8.756 59.986 1.00 31.32 320 VAL B O 1
ATOM 5436 N N . VAL B 1 329 ? 20.938 7.129 59.393 1.00 30.25 321 VAL B N 1
ATOM 5437 C CA . VAL B 1 329 ? 20.047 7.262 60.568 1.00 30.24 321 VAL B CA 1
ATOM 5438 C C . VAL B 1 329 ? 19.932 5.917 61.293 1.00 30.65 321 VAL B C 1
ATOM 5439 O O . VAL B 1 329 ? 19.618 4.915 60.667 1.00 29.80 321 VAL B O 1
ATOM 5443 N N . THR B 1 330 ? 20.159 5.906 62.617 1.00 31.02 322 THR B N 1
ATOM 5444 C CA . THR B 1 330 ? 20.032 4.700 63.432 1.00 31.31 322 THR B CA 1
ATOM 5445 C C . THR B 1 330 ? 18.841 4.875 64.402 1.00 31.17 322 THR B C 1
ATOM 5446 O O . THR B 1 330 ? 18.603 5.976 64.864 1.00 30.96 322 THR B O 1
ATOM 5450 N N . PHE B 1 331 ? 18.082 3.811 64.665 1.00 31.17 323 PHE B N 1
ATOM 5451 C CA . PHE B 1 331 ? 16.914 3.898 65.571 1.00 32.26 323 PHE B CA 1
ATOM 5452 C C . PHE B 1 331 ? 16.566 2.577 66.248 1.00 32.73 323 PHE B C 1
ATOM 5453 O O . PHE B 1 331 ? 16.936 1.514 65.749 1.00 33.22 323 PHE B O 1
ATOM 5461 N N . ALA B 1 332 ? 15.855 2.643 67.380 1.00 33.20 324 ALA B N 1
ATOM 5462 C CA . ALA B 1 332 ? 15.379 1.440 68.090 1.00 33.98 324 ALA B CA 1
ATOM 5463 C C . ALA B 1 332 ? 13.862 1.320 68.086 1.00 34.58 324 ALA B C 1
ATOM 5464 O O . ALA B 1 332 ? 13.156 2.315 68.220 1.00 34.83 324 ALA B O 1
ATOM 5466 N N . LEU B 1 333 ? 13.364 0.093 67.963 1.00 36.06 325 LEU B N 1
ATOM 5467 C CA . LEU B 1 333 ? 11.924 -0.161 67.986 1.00 38.05 325 LEU B CA 1
ATOM 5468 C C . LEU B 1 333 ? 11.390 -0.163 69.421 1.00 39.88 325 LEU B C 1
ATOM 5469 O O . LEU B 1 333 ? 12.111 -0.527 70.344 1.00 39.46 325 LEU B O 1
ATOM 5474 N N . ASP B 1 334 ? 10.139 0.268 69.590 1.00 42.12 326 ASP B N 1
ATOM 5475 C CA . ASP B 1 334 ? 9.482 0.288 70.910 1.00 44.94 326 ASP B CA 1
ATOM 5476 C C . ASP B 1 334 ? 8.718 -1.027 71.127 1.00 46.43 326 ASP B C 1
ATOM 5477 O O . ASP B 1 334 ? 7.529 -1.128 70.814 1.00 47.22 326 ASP B O 1
ATOM 5482 N N . CYS B 1 335 ? 9.418 -2.035 71.638 1.00 48.08 327 CYS B N 1
ATOM 5483 C CA . CYS B 1 335 ? 8.826 -3.358 71.896 1.00 50.61 327 CYS B CA 1
ATOM 5484 C C . CYS B 1 335 ? 9.597 -4.078 73.011 1.00 52.04 327 CYS B C 1
ATOM 5485 O O . CYS B 1 335 ? 10.720 -3.676 73.339 1.00 52.26 327 CYS B O 1
ATOM 5488 N N . PRO B 1 336 ? 9.007 -5.141 73.599 1.00 54.04 328 PRO B N 1
ATOM 5489 C CA . PRO B 1 336 ? 9.733 -5.886 74.646 1.00 55.11 328 PRO B CA 1
ATOM 5490 C C . PRO B 1 336 ? 11.008 -6.527 74.086 1.00 55.52 328 PRO B C 1
ATOM 5491 O O . PRO B 1 336 ? 11.010 -6.964 72.932 1.00 54.92 328 PRO B O 1
ATOM 5495 N N . GLU B 1 337 ? 12.081 -6.554 74.883 1.00 56.30 329 GLU B N 1
ATOM 5496 C CA . GLU B 1 337 ? 13.372 -7.111 74.445 1.00 56.82 329 GLU B CA 1
ATOM 5497 C C . GLU B 1 337 ? 13.253 -8.600 74.085 1.00 56.81 329 GLU B C 1
ATOM 5498 O O . GLU B 1 337 ? 14.044 -9.124 73.294 1.00 56.72 329 GLU B O 1
ATOM 5504 N N . ASP B 1 338 ? 12.243 -9.248 74.658 1.00 57.05 330 ASP B N 1
ATOM 5505 C CA . ASP B 1 338 ? 11.868 -10.634 74.366 1.00 56.92 330 ASP B CA 1
ATOM 5506 C C . ASP B 1 338 ? 11.645 -10.920 72.867 1.00 55.31 330 ASP B C 1
ATOM 5507 O O . ASP B 1 338 ? 12.058 -11.971 72.353 1.00 55.53 330 ASP B O 1
ATOM 5512 N N . VAL B 1 339 ? 10.975 -9.993 72.185 1.00 52.77 331 VAL B N 1
ATOM 5513 C CA . VAL B 1 339 ? 10.578 -10.167 70.787 1.00 51.02 331 VAL B CA 1
ATOM 5514 C C . VAL B 1 339 ? 11.316 -9.185 69.835 1.00 48.88 331 VAL B C 1
ATOM 5515 O O . VAL B 1 339 ? 10.955 -9.053 68.661 1.00 47.91 331 VAL B O 1
ATOM 5519 N N . ALA B 1 340 ? 12.361 -8.527 70.340 1.00 47.05 332 ALA B N 1
ATOM 5520 C CA . ALA B 1 340 ? 13.019 -7.424 69.608 1.00 45.71 332 ALA B CA 1
ATOM 5521 C C . ALA B 1 340 ? 13.713 -7.843 68.293 1.00 44.47 332 ALA B C 1
ATOM 5522 O O . ALA B 1 340 ? 13.553 -7.169 67.273 1.00 43.56 332 ALA B O 1
ATOM 5524 N N . LYS B 1 341 ? 14.456 -8.954 68.322 1.00 44.43 333 LYS B N 1
ATOM 5525 C CA . LYS B 1 341 ? 15.106 -9.506 67.118 1.00 43.37 333 LYS B CA 1
ATOM 5526 C C . LYS B 1 341 ? 14.068 -9.854 66.043 1.00 43.32 333 LYS B C 1
ATOM 5527 O O . LYS B 1 341 ? 14.233 -9.493 64.875 1.00 41.65 333 LYS B O 1
ATOM 5533 N N . GLN B 1 342 ? 13.009 -10.556 66.458 1.00 43.81 334 GLN B N 1
ATOM 5534 C CA . GLN B 1 342 ? 11.919 -10.983 65.583 1.00 44.48 334 GLN B CA 1
ATOM 5535 C C . GLN B 1 342 ? 11.190 -9.795 64.953 1.00 43.52 334 GLN B C 1
ATOM 5536 O O . GLN B 1 342 ? 10.900 -9.794 63.749 1.00 42.95 334 GLN B O 1
ATOM 5542 N N . ARG B 1 343 ? 10.907 -8.785 65.768 1.00 42.83 335 ARG B N 1
ATOM 5543 C CA . ARG B 1 343 ? 10.308 -7.529 65.289 1.00 42.22 335 ARG B CA 1
ATOM 5544 C C . ARG B 1 343 ? 11.192 -6.764 64.270 1.00 40.47 335 ARG B C 1
ATOM 5545 O O . ARG B 1 343 ? 10.699 -6.289 63.232 1.00 39.53 335 ARG B O 1
ATOM 5553 N N . ALA B 1 344 ? 12.484 -6.636 64.568 1.00 39.13 336 ALA B N 1
ATOM 5554 C CA . ALA B 1 344 ? 13.414 -5.989 63.636 1.00 38.31 336 ALA B CA 1
ATOM 5555 C C . ALA B 1 344 ? 13.496 -6.745 62.312 1.00 37.77 336 ALA B C 1
ATOM 5556 O O . ALA B 1 344 ? 13.451 -6.141 61.245 1.00 37.60 336 ALA B O 1
ATOM 5558 N N . PHE B 1 345 ? 13.588 -8.074 62.380 1.00 37.68 337 PHE B N 1
ATOM 5559 C CA . PHE B 1 345 ? 13.604 -8.901 61.175 1.00 37.09 337 PHE B CA 1
ATOM 5560 C C . PHE B 1 345 ? 12.333 -8.699 60.346 1.00 37.33 337 PHE B C 1
ATOM 5561 O O . PHE B 1 345 ? 12.396 -8.647 59.112 1.00 36.40 337 PHE B O 1
ATOM 5569 N N . GLU B 1 346 ? 11.185 -8.589 61.016 1.00 38.01 338 GLU B N 1
ATOM 5570 C CA . GLU B 1 346 ? 9.903 -8.364 60.339 1.00 39.19 338 GLU B CA 1
ATOM 5571 C C . GLU B 1 346 ? 9.898 -7.035 59.555 1.00 38.47 338 GLU B C 1
ATOM 5572 O O . GLU B 1 346 ? 9.433 -6.970 58.400 1.00 38.65 338 GLU B O 1
ATOM 5578 N N . VAL B 1 347 ? 10.438 -5.995 60.182 1.00 37.22 339 VAL B N 1
ATOM 5579 C CA . VAL B 1 347 ? 10.526 -4.658 59.564 1.00 36.67 339 VAL B CA 1
ATOM 5580 C C . VAL B 1 347 ? 11.392 -4.663 58.277 1.00 35.97 339 VAL B C 1
ATOM 5581 O O . VAL B 1 347 ? 10.933 -4.214 57.223 1.00 35.77 339 VAL B O 1
ATOM 5585 N N . LEU B 1 348 ? 12.605 -5.212 58.354 1.00 35.78 340 LEU B N 1
ATOM 5586 C CA . LEU B 1 348 ? 13.473 -5.363 57.169 1.00 35.87 340 LEU B CA 1
ATOM 5587 C C . LEU B 1 348 ? 12.806 -6.126 56.033 1.00 36.66 340 LEU B C 1
ATOM 5588 O O . LEU B 1 348 ? 12.868 -5.705 54.865 1.00 36.51 340 LEU B O 1
ATOM 5593 N N . ASP B 1 349 ? 12.192 -7.264 56.376 1.00 37.47 341 ASP B N 1
ATOM 5594 C CA . ASP B 1 349 ? 11.558 -8.147 55.400 1.00 38.77 341 ASP B CA 1
ATOM 5595 C C . ASP B 1 349 ? 10.325 -7.546 54.698 1.00 39.76 341 ASP B C 1
ATOM 5596 O O . ASP B 1 349 ? 9.946 -8.002 53.606 1.00 40.14 341 ASP B O 1
ATOM 5601 N N . LYS B 1 350 ? 9.723 -6.518 55.305 1.00 39.69 342 LYS B N 1
ATOM 5602 C CA . LYS B 1 350 ? 8.555 -5.826 54.742 1.00 40.44 342 LYS B CA 1
ATOM 5603 C C . LYS B 1 350 ? 8.876 -4.661 53.755 1.00 39.92 342 LYS B C 1
ATOM 5604 O O . LYS B 1 350 ? 7.999 -4.212 53.005 1.00 39.64 342 LYS B O 1
ATOM 5610 N N . MET B 1 351 ? 10.121 -4.183 53.750 1.00 39.12 343 MET B N 1
ATOM 5611 C CA . MET B 1 351 ? 10.584 -3.172 52.767 1.00 39.23 343 MET B CA 1
ATOM 5612 C C . MET B 1 351 ? 10.360 -3.610 51.323 1.00 38.86 343 MET B C 1
ATOM 5613 O O . MET B 1 351 ? 10.619 -4.767 50.977 1.00 39.27 343 MET B O 1
ATOM 5618 N N . ARG B 1 352 ? 9.878 -2.692 50.488 1.00 38.15 344 ARG B N 1
ATOM 5619 C CA . ARG B 1 352 ? 9.627 -2.997 49.067 1.00 38.48 344 ARG B CA 1
ATOM 5620 C C . ARG B 1 352 ? 10.491 -2.175 48.124 1.00 37.35 344 ARG B C 1
ATOM 5621 O O . ARG B 1 352 ? 10.617 -2.508 46.937 1.00 37.89 344 ARG B O 1
ATOM 5629 N N . LEU B 1 353 ? 11.057 -1.087 48.645 1.00 35.54 345 LEU B N 1
ATOM 5630 C CA . LEU B 1 353 ? 11.873 -0.164 47.855 1.00 34.16 345 LEU B CA 1
ATOM 5631 C C . LEU B 1 353 ? 13.358 -0.204 48.278 1.00 32.80 345 LEU B C 1
ATOM 5632 O O . LEU B 1 353 ? 14.251 -0.368 47.433 1.00 32.33 345 LEU B O 1
ATOM 5637 N N . ILE B 1 354 ? 13.601 -0.050 49.578 1.00 32.17 346 ILE B N 1
ATOM 5638 C CA . ILE B 1 354 ? 14.952 -0.110 50.186 1.00 31.06 346 ILE B CA 1
ATOM 5639 C C . ILE B 1 354 ? 15.454 -1.559 50.171 1.00 31.53 346 ILE B C 1
ATOM 5640 O O . ILE B 1 354 ? 14.702 -2.464 50.532 1.00 31.99 346 ILE B O 1
ATOM 5645 N N . ASP B 1 355 ? 16.698 -1.775 49.723 1.00 31.15 347 ASP B N 1
ATOM 5646 C CA . ASP B 1 355 ? 17.318 -3.114 49.679 1.00 30.98 347 ASP B CA 1
ATOM 5647 C C . ASP B 1 355 ? 17.971 -3.459 51.033 1.00 30.81 347 ASP B C 1
ATOM 5648 O O . ASP B 1 355 ? 18.576 -2.587 51.661 1.00 29.08 347 ASP B O 1
ATOM 5653 N N . ILE B 1 356 ? 17.939 -4.741 51.414 1.00 30.59 348 ILE B N 1
ATOM 5654 C CA . ILE B 1 356 ? 18.704 -5.245 52.572 1.00 31.20 348 ILE B CA 1
ATOM 5655 C C . ILE B 1 356 ? 20.183 -5.457 52.169 1.00 31.24 348 ILE B C 1
ATOM 5656 O O . ILE B 1 356 ? 20.483 -6.348 51.355 1.00 30.79 348 ILE B O 1
ATOM 5661 N N . SER B 1 357 ? 21.087 -4.650 52.746 1.00 30.94 349 SER B N 1
ATOM 5662 C CA . SER B 1 357 ? 22.530 -4.673 52.412 1.00 30.99 349 SER B CA 1
ATOM 5663 C C . SER B 1 357 ? 23.408 -3.977 53.464 1.00 31.54 349 SER B C 1
ATOM 5664 O O . SER B 1 357 ? 22.940 -3.058 54.154 1.00 32.18 349 SER B O 1
ATOM 5667 N N . ASN B 1 358 ? 24.676 -4.388 53.578 1.00 32.30 350 ASN B N 1
ATOM 5668 C CA . ASN B 1 358 ? 25.599 -3.860 54.618 1.00 33.53 350 ASN B CA 1
ATOM 5669 C C . ASN B 1 358 ? 26.353 -2.526 54.307 1.00 32.65 350 ASN B C 1
ATOM 5670 O O . ASN B 1 358 ? 26.996 -1.960 55.203 1.00 32.83 350 ASN B O 1
ATOM 5675 N N . ASN B 1 359 ? 26.306 -2.070 53.047 1.00 31.56 351 ASN B N 1
ATOM 5676 C CA . ASN B 1 359 ? 27.139 -0.967 52.534 1.00 30.93 351 ASN B CA 1
ATOM 5677 C C . ASN B 1 359 ? 26.588 0.427 52.880 1.00 30.36 351 ASN B C 1
ATOM 5678 O O . ASN B 1 359 ? 25.458 0.548 53.380 1.00 30.70 351 ASN B O 1
ATOM 5683 N N . LEU B 1 360 ? 27.385 1.458 52.585 1.00 29.85 352 LEU B N 1
ATOM 5684 C CA . LEU B 1 360 ? 27.056 2.893 52.785 1.00 30.42 352 LEU B CA 1
ATOM 5685 C C . LEU B 1 360 ? 27.454 3.735 51.565 1.00 29.78 352 LEU B C 1
ATOM 5686 O O . LEU B 1 360 ? 28.251 3.298 50.746 1.00 29.77 352 LEU B O 1
ATOM 5691 N N . GLY B 1 361 ? 26.963 4.976 51.487 1.00 29.57 353 GLY B N 1
ATOM 5692 C CA . GLY B 1 361 ? 27.428 5.920 50.470 1.00 29.30 353 GLY B CA 1
ATOM 5693 C C . GLY B 1 361 ? 26.998 5.675 49.021 1.00 28.78 353 GLY B C 1
ATOM 5694 O O . GLY B 1 361 ? 27.709 6.075 48.102 1.00 29.49 353 GLY B O 1
ATOM 5695 N N . ASP B 1 362 ? 25.856 5.019 48.820 1.00 28.43 354 ASP B N 1
ATOM 5696 C CA . ASP B 1 362 ? 25.302 4.695 47.469 1.00 28.16 354 ASP B CA 1
ATOM 5697 C C . ASP B 1 362 ? 24.081 5.572 47.180 1.00 27.48 354 ASP B C 1
ATOM 5698 O O . ASP B 1 362 ? 23.372 5.994 48.099 1.00 27.15 354 ASP B O 1
ATOM 5703 N N . ALA B 1 363 ? 23.834 5.843 45.899 1.00 26.35 355 ALA B N 1
ATOM 5704 C CA . ALA B 1 363 ? 22.574 6.457 45.435 1.00 26.09 355 ALA B CA 1
ATOM 5705 C C . ALA B 1 363 ? 21.329 5.589 45.740 1.00 25.83 355 ALA B C 1
ATOM 5706 O O . ALA B 1 363 ? 20.197 6.089 45.862 1.00 25.97 355 ALA B O 1
ATOM 5708 N N . LYS B 1 364 ? 21.527 4.275 45.811 1.00 25.02 356 LYS B N 1
ATOM 5709 C CA . LYS B 1 364 ? 20.462 3.366 46.229 1.00 25.53 356 LYS B CA 1
ATOM 5710 C C . LYS B 1 364 ? 20.389 3.345 47.777 1.00 25.17 356 LYS B C 1
ATOM 5711 O O . LYS B 1 364 ? 21.422 3.198 48.441 1.00 25.87 356 LYS B O 1
ATOM 5717 N N . SER B 1 365 ? 19.198 3.512 48.347 1.00 25.61 357 SER B N 1
ATOM 5718 C CA . SER B 1 365 ? 19.028 3.404 49.817 1.00 25.16 357 SER B CA 1
ATOM 5719 C C . SER B 1 365 ? 19.091 1.940 50.300 1.00 26.07 357 SER B C 1
ATOM 5720 O O . SER B 1 365 ? 18.557 1.077 49.623 1.00 26.32 357 SER B O 1
ATOM 5723 N N . LEU B 1 366 ? 19.715 1.699 51.479 1.00 26.15 358 LEU B N 1
ATOM 5724 C CA . LEU B 1 366 ? 20.000 0.349 52.011 1.00 26.04 358 LEU B CA 1
ATOM 5725 C C . LEU B 1 366 ? 19.639 0.285 53.517 1.00 26.74 358 LEU B C 1
ATOM 5726 O O . LEU B 1 366 ? 19.659 1.308 54.202 1.00 26.09 358 LEU B O 1
ATOM 5731 N N . VAL B 1 367 ? 19.305 -0.913 53.998 1.00 27.08 359 VAL B N 1
ATOM 5732 C CA . VAL B 1 367 ? 19.013 -1.152 55.449 1.00 28.57 359 VAL B CA 1
ATOM 5733 C C . VAL B 1 367 ? 19.741 -2.402 55.971 1.00 29.60 359 VAL B C 1
ATOM 5734 O O . VAL B 1 367 ? 19.937 -3.345 55.229 1.00 30.20 359 VAL B O 1
ATOM 5738 N N . THR B 1 368 ? 20.116 -2.400 57.256 1.00 30.59 360 THR B N 1
ATOM 5739 C CA . THR B 1 368 ? 20.870 -3.487 57.872 1.00 31.05 360 THR B CA 1
ATOM 5740 C C . THR B 1 368 ? 20.532 -3.587 59.373 1.00 31.33 360 THR B C 1
ATOM 5741 O O . THR B 1 368 ? 20.068 -2.607 59.968 1.00 31.09 360 THR B O 1
ATOM 5745 N N . HIS B 1 369 ? 20.739 -4.778 59.939 1.00 30.81 361 HIS B N 1
ATOM 5746 C CA . HIS B 1 369 ? 20.551 -5.058 61.379 1.00 31.48 361 HIS B CA 1
ATOM 5747 C C . HIS B 1 369 ? 21.936 -5.294 61.996 1.00 31.89 361 HIS B C 1
ATOM 5748 O O . HIS B 1 369 ? 22.460 -6.429 61.934 1.00 30.96 361 HIS B O 1
ATOM 5755 N N . PRO B 1 370 ? 22.544 -4.251 62.588 1.00 32.12 362 PRO B N 1
ATOM 5756 C CA . PRO B 1 370 ? 23.930 -4.406 63.099 1.00 33.16 362 PRO B CA 1
ATOM 5757 C C . PRO B 1 370 ? 24.207 -5.580 64.066 1.00 34.98 362 PRO B C 1
ATOM 5758 O O . PRO B 1 370 ? 25.250 -6.230 63.946 1.00 35.64 362 PRO B O 1
ATOM 5762 N N . ALA B 1 371 ? 23.300 -5.839 65.007 1.00 36.36 363 ALA B N 1
ATOM 5763 C CA . ALA B 1 371 ? 23.515 -6.851 66.047 1.00 38.40 363 ALA B CA 1
ATOM 5764 C C . ALA B 1 371 ? 23.732 -8.285 65.527 1.00 39.64 363 ALA B C 1
ATOM 5765 O O . ALA B 1 371 ? 24.383 -9.079 66.204 1.00 40.09 363 ALA B O 1
ATOM 5767 N N . THR B 1 372 ? 23.212 -8.602 64.335 1.00 40.43 364 THR B N 1
ATOM 5768 C CA . THR B 1 372 ? 23.344 -9.960 63.771 1.00 42.15 364 THR B CA 1
ATOM 5769 C C . THR B 1 372 ? 24.298 -10.032 62.576 1.00 43.51 364 THR B C 1
ATOM 5770 O O . THR B 1 372 ? 24.539 -11.117 62.021 1.00 44.29 364 THR B O 1
ATOM 5774 N N . THR B 1 373 ? 24.831 -8.885 62.176 1.00 44.40 365 THR B N 1
ATOM 5775 C CA . THR B 1 373 ? 25.840 -8.852 61.123 1.00 46.09 365 THR B CA 1
ATOM 5776 C C . THR B 1 373 ? 27.191 -8.427 61.703 1.00 47.14 365 THR B C 1
ATOM 5777 O O . THR B 1 373 ? 27.881 -9.247 62.317 1.00 48.03 365 THR B O 1
ATOM 5781 N N . THR B 1 374 ? 27.529 -7.148 61.547 1.00 48.17 366 THR B N 1
ATOM 5782 C CA . THR B 1 374 ? 28.819 -6.591 61.974 1.00 49.67 366 THR B CA 1
ATOM 5783 C C . THR B 1 374 ? 29.174 -6.767 63.455 1.00 51.35 366 THR B C 1
ATOM 5784 O O . THR B 1 374 ? 30.346 -6.990 63.790 1.00 51.84 366 THR B O 1
ATOM 5788 N N . HIS B 1 375 ? 28.178 -6.671 64.332 1.00 52.71 367 HIS B N 1
ATOM 5789 C CA . HIS B 1 375 ? 28.427 -6.686 65.780 1.00 54.63 367 HIS B CA 1
ATOM 5790 C C . HIS B 1 375 ? 27.961 -7.968 66.471 1.00 56.38 367 HIS B C 1
ATOM 5791 O O . HIS B 1 375 ? 27.756 -7.996 67.693 1.00 57.01 367 HIS B O 1
ATOM 5798 N N . ARG B 1 376 ? 27.810 -9.032 65.687 1.00 58.04 368 ARG B N 1
ATOM 5799 C CA . ARG B 1 376 ? 27.407 -10.332 66.219 1.00 60.20 368 ARG B CA 1
ATOM 5800 C C . ARG B 1 376 ? 28.591 -11.034 66.886 1.00 61.36 368 ARG B C 1
ATOM 5801 O O . ARG B 1 376 ? 28.402 -11.832 67.806 1.00 62.40 368 ARG B O 1
ATOM 5809 N N . ALA B 1 377 ? 29.799 -10.709 66.418 1.00 61.82 369 ALA B N 1
ATOM 5810 C CA . ALA B 1 377 ? 31.063 -11.226 66.963 1.00 63.13 369 ALA B CA 1
ATOM 5811 C C . ALA B 1 377 ? 31.290 -10.875 68.442 1.00 63.88 369 ALA B C 1
ATOM 5812 O O . ALA B 1 377 ? 31.518 -11.767 69.268 1.00 64.87 369 ALA B O 1
ATOM 5814 N N . MET B 1 378 ? 31.218 -9.582 68.767 1.00 63.88 370 MET B N 1
ATOM 5815 C CA . MET B 1 378 ? 31.520 -9.082 70.118 1.00 64.25 370 MET B CA 1
ATOM 5816 C C . MET B 1 378 ? 30.585 -9.602 71.217 1.00 65.03 370 MET B C 1
ATOM 5817 O O . MET B 1 378 ? 30.890 -9.473 72.409 1.00 65.74 370 MET B O 1
ATOM 5822 N N . GLY B 1 379 ? 29.460 -10.192 70.811 1.00 64.92 371 GLY B N 1
ATOM 5823 C CA . GLY B 1 379 ? 28.534 -10.845 71.735 1.00 65.24 371 GLY B CA 1
ATOM 5824 C C . GLY B 1 379 ? 27.692 -9.870 72.535 1.00 65.07 371 GLY B C 1
ATOM 5825 O O . GLY B 1 379 ? 27.890 -8.657 72.432 1.00 64.71 371 GLY B O 1
ATOM 5826 N N . PRO B 1 380 ? 26.747 -10.396 73.343 1.00 65.56 372 PRO B N 1
ATOM 5827 C CA . PRO B 1 380 ? 25.804 -9.602 74.150 1.00 65.34 372 PRO B CA 1
ATOM 5828 C C . PRO B 1 380 ? 26.453 -8.563 75.075 1.00 65.04 372 PRO B C 1
ATOM 5829 O O . PRO B 1 380 ? 25.957 -7.430 75.161 1.00 64.79 372 PRO B O 1
ATOM 5833 N N . GLU B 1 381 ? 27.543 -8.939 75.748 1.00 64.60 373 GLU B N 1
ATOM 5834 C CA . GLU B 1 381 ? 28.239 -8.037 76.676 1.00 64.10 373 GLU B CA 1
ATOM 5835 C C . GLU B 1 381 ? 28.882 -6.844 75.955 1.00 62.73 373 GLU B C 1
ATOM 5836 O O . GLU B 1 381 ? 28.718 -5.694 76.378 1.00 62.53 373 GLU B O 1
ATOM 5838 N N . GLY B 1 382 ? 29.603 -7.124 74.870 1.00 61.63 374 GLY B N 1
ATOM 5839 C CA . GLY B 1 382 ? 30.193 -6.078 74.030 1.00 60.10 374 GLY B CA 1
ATOM 5840 C C . GLY B 1 382 ? 29.160 -5.097 73.490 1.00 59.06 374 GLY B C 1
ATOM 5841 O O . GLY B 1 382 ? 29.373 -3.877 73.519 1.00 58.40 374 GLY B O 1
ATOM 5842 N N . ARG B 1 383 ? 28.038 -5.639 73.009 1.00 58.41 375 ARG B N 1
ATOM 5843 C CA . ARG B 1 383 ? 26.947 -4.842 72.438 1.00 57.54 375 ARG B CA 1
ATOM 5844 C C . ARG B 1 383 ? 26.211 -3.983 73.474 1.00 57.54 375 ARG B C 1
ATOM 5845 O O . ARG B 1 383 ? 25.904 -2.819 73.206 1.00 56.69 375 ARG B O 1
ATOM 5853 N N . ALA B 1 384 ? 25.924 -4.557 74.645 1.00 58.06 376 ALA B N 1
ATOM 5854 C CA . ALA B 1 384 ? 25.231 -3.821 75.709 1.00 58.30 376 ALA B CA 1
ATOM 5855 C C . ALA B 1 384 ? 26.077 -2.672 76.272 1.00 58.02 376 ALA B C 1
ATOM 5856 O O . ALA B 1 384 ? 25.533 -1.674 76.745 1.00 58.27 376 ALA B O 1
ATOM 5858 N N . ALA B 1 385 ? 27.402 -2.809 76.187 1.00 57.52 377 ALA B N 1
ATOM 5859 C CA . ALA B 1 385 ? 28.344 -1.790 76.665 1.00 56.94 377 ALA B CA 1
ATOM 5860 C C . ALA B 1 385 ? 28.314 -0.509 75.821 1.00 55.99 377 ALA B C 1
ATOM 5861 O O . ALA B 1 385 ? 28.640 0.585 76.309 1.00 55.99 377 ALA B O 1
ATOM 5863 N N . ILE B 1 386 ? 27.926 -0.644 74.553 1.00 54.41 378 ILE B N 1
ATOM 5864 C CA . ILE B 1 386 ? 27.770 0.520 73.679 1.00 52.86 378 ILE B CA 1
ATOM 5865 C C . ILE B 1 386 ? 26.295 0.889 73.415 1.00 51.94 378 ILE B C 1
ATOM 5866 O O . ILE B 1 386 ? 26.011 1.865 72.712 1.00 51.29 378 ILE B O 1
ATOM 5871 N N . GLY B 1 387 ? 25.375 0.110 73.992 1.00 51.08 379 GLY B N 1
ATOM 5872 C CA . GLY B 1 387 ? 23.934 0.391 73.925 1.00 49.89 379 GLY B CA 1
ATOM 5873 C C . GLY B 1 387 ? 23.221 -0.160 72.696 1.00 48.56 379 GLY B C 1
ATOM 5874 O O . GLY B 1 387 ? 22.099 0.251 72.382 1.00 48.27 379 GLY B O 1
ATOM 5875 N N . LEU B 1 388 ? 23.870 -1.095 72.005 1.00 47.53 380 LEU B N 1
ATOM 5876 C CA . LEU B 1 388 ? 23.335 -1.677 70.772 1.00 46.37 380 LEU B CA 1
ATOM 5877 C C . LEU B 1 388 ? 22.432 -2.897 71.034 1.00 46.47 380 LEU B C 1
ATOM 5878 O O . LEU B 1 388 ? 22.916 -4.028 71.141 1.00 47.07 380 LEU B O 1
ATOM 5883 N N . GLY B 1 389 ? 21.122 -2.671 71.125 1.00 45.73 381 GLY B N 1
ATOM 5884 C CA . GLY B 1 389 ? 20.162 -3.764 71.349 1.00 45.43 381 GLY B CA 1
ATOM 5885 C C . GLY B 1 389 ? 19.729 -4.546 70.114 1.00 44.78 381 GLY B C 1
ATOM 5886 O O . GLY B 1 389 ? 20.054 -4.173 68.975 1.00 43.45 381 GLY B O 1
ATOM 5887 N N . ASP B 1 390 ? 18.992 -5.637 70.350 1.00 45.03 382 ASP B N 1
ATOM 5888 C CA . ASP B 1 390 ? 18.438 -6.483 69.282 1.00 44.84 382 ASP B CA 1
ATOM 5889 C C . ASP B 1 390 ? 17.347 -5.809 68.436 1.00 43.80 382 ASP B C 1
ATOM 5890 O O . ASP B 1 390 ? 16.973 -6.331 67.373 1.00 43.94 382 ASP B O 1
ATOM 5895 N N . GLY B 1 391 ? 16.835 -4.668 68.911 1.00 42.32 383 GLY B N 1
ATOM 5896 C CA . GLY B 1 391 ? 15.819 -3.889 68.190 1.00 40.68 383 GLY B CA 1
ATOM 5897 C C . GLY B 1 391 ? 16.344 -2.686 67.399 1.00 38.69 383 GLY B C 1
ATOM 5898 O O . GLY B 1 391 ? 15.563 -1.851 66.951 1.00 38.53 383 GLY B O 1
ATOM 5899 N N . VAL B 1 392 ? 17.662 -2.606 67.220 1.00 37.01 384 VAL B N 1
ATOM 5900 C CA . VAL B 1 392 ? 18.300 -1.485 66.515 1.00 34.47 384 VAL B CA 1
ATOM 5901 C C . VAL B 1 392 ? 18.412 -1.745 64.994 1.00 33.57 384 VAL B C 1
ATOM 5902 O O . VAL B 1 392 ? 18.831 -2.824 64.565 1.00 33.18 384 VAL B O 1
ATOM 5906 N N . VAL B 1 393 ? 18.007 -0.743 64.212 1.00 32.09 385 VAL B N 1
ATOM 5907 C CA . VAL B 1 393 ? 18.032 -0.760 62.723 1.00 31.06 385 VAL B CA 1
ATOM 5908 C C . VAL B 1 393 ? 18.831 0.460 62.208 1.00 31.01 385 VAL B C 1
ATOM 5909 O O . VAL B 1 393 ? 18.743 1.546 62.798 1.00 30.62 385 VAL B O 1
ATOM 5913 N N . ARG B 1 394 ? 19.595 0.291 61.114 1.00 30.17 386 ARG B N 1
ATOM 5914 C CA . ARG B 1 394 ? 20.356 1.390 60.513 1.00 29.42 386 ARG B CA 1
ATOM 5915 C C . ARG B 1 394 ? 19.934 1.576 59.029 1.00 29.31 386 ARG B C 1
ATOM 5916 O O . ARG B 1 394 ? 19.851 0.611 58.290 1.00 28.12 386 ARG B O 1
ATOM 5924 N N . ILE B 1 395 ? 19.639 2.817 58.630 1.00 27.89 387 ILE B N 1
ATOM 5925 C CA . ILE B 1 395 ? 19.288 3.115 57.227 1.00 28.32 387 ILE B CA 1
ATOM 5926 C C . ILE B 1 395 ? 20.294 4.075 56.586 1.00 28.12 387 ILE B C 1
ATOM 5927 O O . ILE B 1 395 ? 20.610 5.123 57.158 1.00 27.68 387 ILE B O 1
ATOM 5932 N N . SER B 1 396 ? 20.757 3.727 55.380 1.00 28.06 388 SER B N 1
ATOM 5933 C CA . SER B 1 396 ? 21.680 4.552 54.598 1.00 26.97 388 SER B CA 1
ATOM 5934 C C . SER B 1 396 ? 20.891 5.208 53.459 1.00 26.77 388 SER B C 1
ATOM 5935 O O . SER B 1 396 ? 20.307 4.526 52.627 1.00 26.17 388 SER B O 1
ATOM 5938 N N . VAL B 1 397 ? 20.829 6.546 53.474 1.00 26.48 389 VAL B N 1
ATOM 5939 C CA . VAL B 1 397 ? 19.898 7.312 52.633 1.00 26.84 389 VAL B CA 1
ATOM 5940 C C . VAL B 1 397 ? 20.545 7.702 51.292 1.00 27.20 389 VAL B C 1
ATOM 5941 O O . VAL B 1 397 ? 21.598 8.366 51.266 1.00 27.51 389 VAL B O 1
ATOM 5945 N N . GLY B 1 398 ? 19.889 7.312 50.196 1.00 27.85 390 GLY B N 1
ATOM 5946 C CA . GLY B 1 398 ? 20.345 7.625 48.828 1.00 27.54 390 GLY B CA 1
ATOM 5947 C C . GLY B 1 398 ? 19.701 8.835 48.152 1.00 28.90 390 GLY B C 1
ATOM 5948 O O . GLY B 1 398 ? 19.411 9.855 48.796 1.00 28.83 390 GLY B O 1
ATOM 5949 N N . LEU B 1 399 ? 19.500 8.719 46.834 1.00 28.70 391 LEU B N 1
ATOM 5950 C CA . LEU B 1 399 ? 18.938 9.788 46.005 1.00 29.28 391 LEU B CA 1
ATOM 5951 C C . LEU B 1 399 ? 17.464 9.596 45.569 1.00 29.71 391 LEU B C 1
ATOM 5952 O O . LEU B 1 399 ? 16.953 10.408 44.809 1.00 30.62 391 LEU B O 1
ATOM 5957 N N . GLU B 1 400 ? 16.779 8.542 46.023 1.00 30.26 392 GLU B N 1
ATOM 5958 C CA . GLU B 1 400 ? 15.324 8.425 45.734 1.00 30.13 392 GLU B CA 1
ATOM 5959 C C . GLU B 1 400 ? 14.530 9.613 46.318 1.00 30.60 392 GLU B C 1
ATOM 5960 O O . GLU B 1 400 ? 15.002 10.281 47.227 1.00 30.45 392 GLU B O 1
ATOM 5966 N N . ASP B 1 401 ? 13.332 9.867 45.789 1.00 31.73 393 ASP B N 1
ATOM 5967 C CA . ASP B 1 401 ? 12.426 10.878 46.345 1.00 33.04 393 ASP B CA 1
ATOM 5968 C C . ASP B 1 401 ? 12.187 10.627 47.845 1.00 32.76 393 ASP B C 1
ATOM 5969 O O . ASP B 1 401 ? 11.869 9.499 48.245 1.00 32.20 393 ASP B O 1
ATOM 5974 N N . THR B 1 402 ? 12.351 11.673 48.649 1.00 32.30 394 THR B N 1
ATOM 5975 C CA . THR B 1 402 ? 12.241 11.577 50.117 1.00 33.47 394 THR B CA 1
ATOM 5976 C C . THR B 1 402 ? 10.868 11.063 50.578 1.00 34.36 394 THR B C 1
ATOM 5977 O O . THR B 1 402 ? 10.792 10.300 51.540 1.00 34.76 394 THR B O 1
ATOM 5981 N N . ASP B 1 403 ? 9.792 11.459 49.890 1.00 35.15 395 ASP B N 1
ATOM 5982 C CA . ASP B 1 403 ? 8.447 10.990 50.260 1.00 36.06 395 ASP B CA 1
ATOM 5983 C C . ASP B 1 403 ? 8.190 9.510 49.920 1.00 35.50 395 ASP B C 1
ATOM 5984 O O . ASP B 1 403 ? 7.465 8.818 50.648 1.00 35.45 395 ASP B O 1
ATOM 5989 N N . ASP B 1 404 ? 8.795 9.037 48.830 1.00 34.40 396 ASP B N 1
ATOM 5990 C CA . ASP B 1 404 ? 8.766 7.610 48.454 1.00 34.04 396 ASP B CA 1
ATOM 5991 C C . ASP B 1 404 ? 9.500 6.759 49.507 1.00 33.26 396 ASP B C 1
ATOM 5992 O O . ASP B 1 404 ? 9.071 5.626 49.829 1.00 33.52 396 ASP B O 1
ATOM 5997 N N . LEU B 1 405 ? 10.625 7.271 50.016 1.00 32.05 397 LEU B N 1
ATOM 5998 C CA . LEU B 1 405 ? 11.359 6.573 51.082 1.00 31.40 397 LEU B CA 1
ATOM 5999 C C . LEU B 1 405 ? 10.549 6.502 52.394 1.00 31.61 397 LEU B C 1
ATOM 6000 O O . LEU B 1 405 ? 10.425 5.442 52.992 1.00 31.79 397 LEU B O 1
ATOM 6005 N N . ILE B 1 406 ? 9.986 7.628 52.807 1.00 32.26 398 ILE B N 1
ATOM 6006 C CA . ILE B 1 406 ? 9.153 7.683 54.020 1.00 32.87 398 ILE B CA 1
ATOM 6007 C C . ILE B 1 406 ? 7.943 6.738 53.927 1.00 34.12 398 ILE B C 1
ATOM 6008 O O . ILE B 1 406 ? 7.619 6.047 54.904 1.00 34.94 398 ILE B O 1
ATOM 6013 N N . ALA B 1 407 ? 7.296 6.681 52.755 1.00 34.38 399 ALA B N 1
ATOM 6014 C CA . ALA B 1 407 ? 6.167 5.753 52.535 1.00 35.24 399 ALA B CA 1
ATOM 6015 C C . ALA B 1 407 ? 6.540 4.266 52.702 1.00 35.41 399 ALA B C 1
ATOM 6016 O O . ALA B 1 407 ? 5.762 3.499 53.292 1.00 35.70 399 ALA B O 1
ATOM 6018 N N . ASP B 1 408 ? 7.722 3.877 52.209 1.00 34.79 400 ASP B N 1
ATOM 6019 C CA . ASP B 1 408 ? 8.231 2.490 52.354 1.00 35.16 400 ASP B CA 1
ATOM 6020 C C . ASP B 1 408 ? 8.501 2.164 53.835 1.00 35.43 400 ASP B C 1
ATOM 6021 O O . ASP B 1 408 ? 8.092 1.102 54.323 1.00 36.08 400 ASP B O 1
ATOM 6026 N N . ILE B 1 409 ? 9.159 3.083 54.547 1.00 35.13 401 ILE B N 1
ATOM 6027 C CA . ILE B 1 409 ? 9.463 2.912 55.973 1.00 35.98 401 ILE B CA 1
ATOM 6028 C C . ILE B 1 409 ? 8.191 2.861 56.836 1.00 37.58 401 ILE B C 1
ATOM 6029 O O . ILE B 1 409 ? 8.082 2.020 57.732 1.00 38.58 401 ILE B O 1
ATOM 6034 N N . ASP B 1 410 ? 7.237 3.749 56.560 1.00 38.52 402 ASP B N 1
ATOM 6035 C CA . ASP B 1 410 ? 5.984 3.781 57.319 1.00 39.74 402 ASP B CA 1
ATOM 6036 C C . ASP B 1 410 ? 5.193 2.472 57.173 1.00 40.13 402 ASP B C 1
ATOM 6037 O O . ASP B 1 410 ? 4.613 1.971 58.142 1.00 41.05 402 ASP B O 1
ATOM 6042 N N . ARG B 1 411 ? 5.163 1.934 55.960 1.00 39.97 403 ARG B N 1
ATOM 6043 C CA . ARG B 1 411 ? 4.460 0.687 55.685 1.00 40.88 403 ARG B CA 1
ATOM 6044 C C . ARG B 1 411 ? 5.167 -0.512 56.346 1.00 40.46 403 ARG B C 1
ATOM 6045 O O . ARG B 1 411 ? 4.507 -1.400 56.883 1.00 40.58 403 ARG B O 1
ATOM 6053 N N . ALA B 1 412 ? 6.501 -0.511 56.329 1.00 39.46 404 ALA B N 1
ATOM 6054 C CA . ALA B 1 412 ? 7.297 -1.558 56.982 1.00 39.36 404 ALA B CA 1
ATOM 6055 C C . ALA B 1 412 ? 7.146 -1.614 58.520 1.00 40.11 404 ALA B C 1
ATOM 6056 O O . ALA B 1 412 ? 7.287 -2.691 59.110 1.00 39.93 404 ALA B O 1
ATOM 6058 N N . LEU B 1 413 ? 6.867 -0.470 59.151 1.00 40.52 405 LEU B N 1
ATOM 6059 C CA . LEU B 1 413 ? 6.721 -0.379 60.626 1.00 42.21 405 LEU B CA 1
ATOM 6060 C C . LEU B 1 413 ? 5.322 -0.741 61.104 1.00 44.80 405 LEU B C 1
ATOM 6061 O O . LEU B 1 413 ? 5.106 -1.057 62.275 1.00 45.42 405 LEU B O 1
ATOM 6066 N N . SER B 1 414 ? 4.367 -0.649 60.194 1.00 47.15 406 SER B N 1
ATOM 6067 C CA . SER B 1 414 ? 2.971 -0.767 60.535 1.00 50.25 406 SER B CA 1
ATOM 6068 C C . SER B 1 414 ? 2.447 -1.948 59.741 1.00 51.42 406 SER B C 1
ATOM 6069 O O . SER B 1 414 ? 2.156 -1.824 58.537 1.00 52.29 406 SER B O 1
ATOM 6073 N N . SER C 1 14 ? 24.546 -23.519 46.547 1.00 60.07 6 SER C N 1
ATOM 6074 C CA . SER C 1 14 ? 25.914 -22.944 46.362 1.00 59.64 6 SER C CA 1
ATOM 6075 C C . SER C 1 14 ? 26.083 -22.231 45.012 1.00 59.04 6 SER C C 1
ATOM 6076 O O . SER C 1 14 ? 25.987 -22.860 43.950 1.00 59.53 6 SER C O 1
ATOM 6079 N N . VAL C 1 15 ? 26.348 -20.924 45.068 1.00 57.88 7 VAL C N 1
ATOM 6080 C CA . VAL C 1 15 ? 26.528 -20.097 43.865 1.00 56.76 7 VAL C CA 1
ATOM 6081 C C . VAL C 1 15 ? 27.957 -20.112 43.307 1.00 56.23 7 VAL C C 1
ATOM 6082 O O . VAL C 1 15 ? 28.201 -19.572 42.223 1.00 56.14 7 VAL C O 1
ATOM 6086 N N . ARG C 1 16 ? 28.893 -20.728 44.034 1.00 55.54 8 ARG C N 1
ATOM 6087 C CA . ARG C 1 16 ? 30.320 -20.628 43.684 1.00 54.60 8 ARG C CA 1
ATOM 6088 C C . ARG C 1 16 ? 30.953 -21.845 42.973 1.00 54.76 8 ARG C C 1
ATOM 6089 O O . ARG C 1 16 ? 32.138 -21.796 42.628 1.00 54.98 8 ARG C O 1
ATOM 6097 N N . THR C 1 17 ? 30.187 -22.915 42.741 1.00 54.47 9 THR C N 1
ATOM 6098 C CA . THR C 1 17 ? 30.712 -24.083 42.005 1.00 54.07 9 THR C CA 1
ATOM 6099 C C . THR C 1 17 ? 30.791 -23.826 40.477 1.00 53.07 9 THR C C 1
ATOM 6100 O O . THR C 1 17 ? 29.761 -23.623 39.826 1.00 53.02 9 THR C O 1
ATOM 6104 N N . PRO C 1 18 ? 32.018 -23.806 39.910 1.00 52.18 10 PRO C N 1
ATOM 6105 C CA . PRO C 1 18 ? 32.199 -23.525 38.476 1.00 51.58 10 PRO C CA 1
ATOM 6106 C C . PRO C 1 18 ? 31.796 -24.666 37.529 1.00 51.75 10 PRO C C 1
ATOM 6107 O O . PRO C 1 18 ? 31.627 -25.810 37.966 1.00 52.32 10 PRO C O 1
ATOM 6111 N N . LYS C 1 19 ? 31.638 -24.339 36.242 1.00 50.93 11 LYS C N 1
ATOM 6112 C CA . LYS C 1 19 ? 31.260 -25.314 35.217 1.00 50.49 11 LYS C CA 1
ATOM 6113 C C . LYS C 1 19 ? 32.366 -26.366 35.032 1.00 50.25 11 LYS C C 1
ATOM 6114 O O . LYS C 1 19 ? 33.517 -26.034 34.705 1.00 49.50 11 LYS C O 1
ATOM 6116 N N . ALA C 1 20 ? 32.012 -27.629 35.274 1.00 50.02 12 ALA C N 1
ATOM 6117 C CA . ALA C 1 20 ? 32.981 -28.736 35.246 1.00 49.61 12 ALA C CA 1
ATOM 6118 C C . ALA C 1 20 ? 33.459 -29.040 33.823 1.00 48.83 12 ALA C C 1
ATOM 6119 O O . ALA C 1 20 ? 32.677 -28.982 32.869 1.00 49.28 12 ALA C O 1
ATOM 6121 N N . LEU C 1 21 ? 34.750 -29.323 33.676 1.00 47.31 13 LEU C N 1
ATOM 6122 C CA . LEU C 1 21 ? 35.288 -29.769 32.387 1.00 46.12 13 LEU C CA 1
ATOM 6123 C C . LEU C 1 21 ? 35.397 -31.308 32.378 1.00 46.53 13 LEU C C 1
ATOM 6124 O O . LEU C 1 21 ? 35.452 -31.914 33.442 1.00 46.18 13 LEU C O 1
ATOM 6129 N N . PRO C 1 22 ? 35.430 -31.939 31.184 1.00 46.66 14 PRO C N 1
ATOM 6130 C CA . PRO C 1 22 ? 35.631 -33.392 31.165 1.00 47.36 14 PRO C CA 1
ATOM 6131 C C . PRO C 1 22 ? 36.986 -33.797 31.769 1.00 47.46 14 PRO C C 1
ATOM 6132 O O . PRO C 1 22 ? 37.924 -32.999 31.791 1.00 46.37 14 PRO C O 1
ATOM 6136 N N . ASP C 1 23 ? 37.067 -35.037 32.244 1.00 48.38 15 ASP C N 1
ATOM 6137 C CA . ASP C 1 23 ? 38.282 -35.593 32.826 1.00 49.12 15 ASP C CA 1
ATOM 6138 C C . ASP C 1 23 ? 39.439 -35.671 31.841 1.00 48.61 15 ASP C C 1
ATOM 6139 O O . ASP C 1 23 ? 39.254 -36.025 30.676 1.00 49.16 15 ASP C O 1
ATOM 6144 N N . GLY C 1 24 ? 40.635 -35.343 32.318 1.00 47.98 16 GLY C N 1
ATOM 6145 C CA . GLY C 1 24 ? 41.852 -35.502 31.531 1.00 47.89 16 GLY C CA 1
ATOM 6146 C C . GLY C 1 24 ? 42.171 -34.458 30.466 1.00 47.48 16 GLY C C 1
ATOM 6147 O O . GLY C 1 24 ? 43.127 -34.643 29.701 1.00 47.34 16 GLY C O 1
ATOM 6148 N N . VAL C 1 25 ? 41.395 -33.370 30.404 1.00 46.46 17 VAL C N 1
ATOM 6149 C CA . VAL C 1 25 ? 41.676 -32.287 29.443 1.00 46.06 17 VAL C CA 1
ATOM 6150 C C . VAL C 1 25 ? 42.998 -31.590 29.787 1.00 45.74 17 VAL C C 1
ATOM 6151 O O . VAL C 1 25 ? 43.373 -31.508 30.964 1.00 45.85 17 VAL C O 1
ATOM 6155 N N . SER C 1 26 ? 43.700 -31.105 28.764 1.00 45.25 18 SER C N 1
ATOM 6156 C CA . SER C 1 26 ? 45.036 -30.539 28.934 1.00 45.06 18 SER C CA 1
ATOM 6157 C C . SER C 1 26 ? 45.055 -29.056 29.350 1.00 44.18 18 SER C C 1
ATOM 6158 O O . SER C 1 26 ? 44.016 -28.381 29.365 1.00 43.17 18 SER C O 1
ATOM 6161 N N . GLN C 1 27 ? 46.256 -28.572 29.666 1.00 43.54 19 GLN C N 1
ATOM 6162 C CA . GLN C 1 27 ? 46.518 -27.188 30.099 1.00 42.62 19 GLN C CA 1
ATOM 6163 C C . GLN C 1 27 ? 45.976 -26.101 29.150 1.00 41.56 19 GLN C C 1
ATOM 6164 O O . GLN C 1 27 ? 45.433 -25.067 29.602 1.00 39.92 19 GLN C O 1
ATOM 6170 N N . ALA C 1 28 ? 46.142 -26.328 27.845 1.00 40.81 20 ALA C N 1
ATOM 6171 C CA . ALA C 1 28 ? 45.602 -25.445 26.815 1.00 39.60 20 ALA C CA 1
ATOM 6172 C C . ALA C 1 28 ? 44.073 -25.289 26.888 1.00 38.82 20 ALA C C 1
ATOM 6173 O O . ALA C 1 28 ? 43.550 -24.169 26.826 1.00 38.29 20 ALA C O 1
ATOM 6175 N N . THR C 1 29 ? 43.367 -26.408 27.023 1.00 38.19 21 THR C N 1
ATOM 6176 C CA . THR C 1 29 ? 41.902 -26.419 27.131 1.00 37.57 21 THR C CA 1
ATOM 6177 C C . THR C 1 29 ? 41.403 -25.738 28.406 1.00 37.03 21 THR C C 1
ATOM 6178 O O . THR C 1 29 ? 40.381 -25.051 28.402 1.00 36.33 21 THR C O 1
ATOM 6182 N N . VAL C 1 30 ? 42.121 -25.953 29.508 1.00 36.70 22 VAL C N 1
ATOM 6183 C CA . VAL C 1 30 ? 41.764 -25.360 30.792 1.00 36.13 22 VAL C CA 1
ATOM 6184 C C . VAL C 1 30 ? 41.921 -23.829 30.746 1.00 35.06 22 VAL C C 1
ATOM 6185 O O . VAL C 1 30 ? 41.114 -23.092 31.340 1.00 34.34 22 VAL C O 1
ATOM 6189 N N . GLY C 1 31 ? 42.938 -23.353 30.020 1.00 34.14 23 GLY C N 1
ATOM 6190 C CA . GLY C 1 31 ? 43.171 -21.904 29.879 1.00 33.60 23 GLY C CA 1
ATOM 6191 C C . GLY C 1 31 ? 42.060 -21.162 29.135 1.00 33.79 23 GLY C C 1
ATOM 6192 O O . GLY C 1 31 ? 41.816 -19.959 29.390 1.00 33.34 23 GLY C O 1
ATOM 6193 N N . VAL C 1 32 ? 41.414 -21.869 28.203 1.00 34.07 24 VAL C N 1
ATOM 6194 C CA . VAL C 1 32 ? 40.330 -21.326 27.375 1.00 34.46 24 VAL C CA 1
ATOM 6195 C C . VAL C 1 32 ? 38.988 -21.360 28.103 1.00 35.09 24 VAL C C 1
ATOM 6196 O O . VAL C 1 32 ? 38.228 -20.392 28.047 1.00 33.94 24 VAL C O 1
ATOM 6200 N N . ARG C 1 33 ? 38.670 -22.470 28.773 1.00 35.81 25 ARG C N 1
ATOM 6201 C CA . ARG C 1 33 ? 37.328 -22.579 29.359 1.00 36.80 25 ARG C CA 1
ATOM 6202 C C . ARG C 1 33 ? 37.189 -23.005 30.820 1.00 36.71 25 ARG C C 1
ATOM 6203 O O . ARG C 1 33 ? 36.081 -23.272 31.262 1.00 37.27 25 ARG C O 1
ATOM 6211 N N . GLY C 1 34 ? 38.282 -23.023 31.584 1.00 36.23 26 GLY C N 1
ATOM 6212 C CA . GLY C 1 34 ? 38.189 -23.364 33.021 1.00 35.70 26 GLY C CA 1
ATOM 6213 C C . GLY C 1 34 ? 37.655 -22.293 33.967 1.00 35.40 26 GLY C C 1
ATOM 6214 O O . GLY C 1 34 ? 37.889 -21.103 33.772 1.00 34.33 26 GLY C O 1
ATOM 6215 N N . GLY C 1 35 ? 36.946 -22.728 35.009 1.00 35.80 27 GLY C N 1
ATOM 6216 C CA . GLY C 1 35 ? 36.514 -21.851 36.100 1.00 36.06 27 GLY C CA 1
ATOM 6217 C C . GLY C 1 35 ? 35.302 -20.947 35.893 1.00 35.95 27 GLY C C 1
ATOM 6218 O O . GLY C 1 35 ? 35.005 -20.121 36.756 1.00 35.87 27 GLY C O 1
ATOM 6219 N N . MET C 1 36 ? 34.588 -21.109 34.778 1.00 36.03 28 MET C N 1
ATOM 6220 C CA . MET C 1 36 ? 33.457 -20.226 34.438 1.00 36.04 28 MET C CA 1
ATOM 6221 C C . MET C 1 36 ? 32.241 -20.376 35.346 1.00 36.26 28 MET C C 1
ATOM 6222 O O . MET C 1 36 ? 31.906 -21.476 35.782 1.00 36.45 28 MET C O 1
ATOM 6227 N N . LEU C 1 37 ? 31.575 -19.252 35.604 1.00 35.64 29 LEU C N 1
ATOM 6228 C CA . LEU C 1 37 ? 30.295 -19.242 36.298 1.00 36.72 29 LEU C CA 1
ATOM 6229 C C . LEU C 1 37 ? 29.279 -18.396 35.531 1.00 35.97 29 LEU C C 1
ATOM 6230 O O . LEU C 1 37 ? 29.115 -17.215 35.832 1.00 36.22 29 LEU C O 1
ATOM 6235 N N . ARG C 1 38 ? 28.623 -18.982 34.528 1.00 35.71 30 ARG C N 1
ATOM 6236 C CA . ARG C 1 38 ? 27.644 -18.250 33.701 1.00 34.91 30 ARG C CA 1
ATOM 6237 C C . ARG C 1 38 ? 26.346 -17.970 34.447 1.00 34.82 30 ARG C C 1
ATOM 6238 O O . ARG C 1 38 ? 25.913 -18.793 35.250 1.00 35.36 30 ARG C O 1
ATOM 6246 N N . SER C 1 39 ? 25.730 -16.815 34.166 1.00 33.95 31 SER C N 1
ATOM 6247 C CA . SER C 1 39 ? 24.430 -16.417 34.747 1.00 33.65 31 SER C CA 1
ATOM 6248 C C . SER C 1 39 ? 23.247 -17.093 34.033 1.00 34.34 31 SER C C 1
ATOM 6249 O O . SER C 1 39 ? 23.447 -17.847 33.066 1.00 34.79 31 SER C O 1
ATOM 6252 N N . GLY C 1 40 ? 22.033 -16.798 34.510 1.00 33.86 32 GLY C N 1
ATOM 6253 C CA . GLY C 1 40 ? 20.774 -17.178 33.852 1.00 34.88 32 GLY C CA 1
ATOM 6254 C C . GLY C 1 40 ? 20.591 -16.701 32.409 1.00 35.29 32 GLY C C 1
ATOM 6255 O O . GLY C 1 40 ? 19.759 -17.260 31.670 1.00 35.21 32 GLY C O 1
ATOM 6256 N N . PHE C 1 41 ? 21.351 -15.668 32.014 1.00 34.62 33 PHE C N 1
ATOM 6257 C CA . PHE C 1 41 ? 21.315 -15.133 30.639 1.00 34.63 33 PHE C CA 1
ATOM 6258 C C . PHE C 1 41 ? 22.107 -15.986 29.626 1.00 34.76 33 PHE C C 1
ATOM 6259 O O . PHE C 1 41 ? 21.961 -15.805 28.407 1.00 34.63 33 PHE C O 1
ATOM 6267 N N . GLU C 1 42 ? 22.953 -16.896 30.119 1.00 34.72 34 GLU C N 1
ATOM 6268 C CA . GLU C 1 42 ? 23.746 -17.811 29.267 1.00 35.55 34 GLU C CA 1
ATOM 6269 C C . GLU C 1 42 ? 24.670 -17.117 28.252 1.00 34.66 34 GLU C C 1
ATOM 6270 O O . GLU C 1 42 ? 24.870 -17.613 27.133 1.00 33.92 34 GLU C O 1
ATOM 6276 N N . GLU C 1 43 ? 25.209 -15.961 28.644 1.00 33.56 35 GLU C N 1
ATOM 6277 C CA . GLU C 1 43 ? 26.313 -15.302 27.920 1.00 33.09 35 GLU C CA 1
ATOM 6278 C C . GLU C 1 43 ? 27.481 -16.259 27.567 1.00 32.60 35 GLU C C 1
ATOM 6279 O O . GLU C 1 43 ? 27.958 -16.986 28.424 1.00 32.99 35 GLU C O 1
ATOM 6285 N N . THR C 1 44 ? 27.949 -16.260 26.318 1.00 31.60 36 THR C N 1
ATOM 6286 C CA . THR C 1 44 ? 29.135 -17.082 25.948 1.00 31.17 36 THR C CA 1
ATOM 6287 C C . THR C 1 44 ? 30.416 -16.626 26.650 1.00 30.98 36 THR C C 1
ATOM 6288 O O . THR C 1 44 ? 31.135 -17.462 27.222 1.00 30.76 36 THR C O 1
ATOM 6292 N N . ALA C 1 45 ? 30.708 -15.314 26.575 1.00 30.27 37 ALA C N 1
ATOM 6293 C CA . ALA C 1 45 ? 31.894 -14.701 27.209 1.00 30.45 37 ALA C CA 1
ATOM 6294 C C . ALA C 1 45 ? 31.640 -14.295 28.665 1.00 30.11 37 ALA C C 1
ATOM 6295 O O . ALA C 1 45 ? 30.499 -14.036 29.057 1.00 30.89 37 ALA C O 1
ATOM 6297 N N . GLU C 1 46 ? 32.722 -14.223 29.444 1.00 29.70 38 GLU C N 1
ATOM 6298 C CA . GLU C 1 46 ? 32.665 -14.065 30.900 1.00 29.45 38 GLU C CA 1
ATOM 6299 C C . GLU C 1 46 ? 32.208 -12.660 31.345 1.00 29.51 38 GLU C C 1
ATOM 6300 O O . GLU C 1 46 ? 32.755 -11.655 30.884 1.00 29.62 38 GLU C O 1
ATOM 6306 N N . ALA C 1 47 ? 31.213 -12.609 32.244 1.00 29.75 39 ALA C N 1
ATOM 6307 C CA . ALA C 1 47 ? 30.626 -11.342 32.767 1.00 30.19 39 ALA C CA 1
ATOM 6308 C C . ALA C 1 47 ? 31.521 -10.536 33.713 1.00 30.12 39 ALA C C 1
ATOM 6309 O O . ALA C 1 47 ? 32.367 -11.099 34.415 1.00 31.43 39 ALA C O 1
ATOM 6311 N N . MET C 1 48 ? 31.327 -9.212 33.745 1.00 30.74 40 MET C N 1
ATOM 6312 C CA . MET C 1 48 ? 32.091 -8.322 34.623 1.00 30.47 40 MET C CA 1
ATOM 6313 C C . MET C 1 48 ? 31.157 -7.708 35.679 1.00 30.43 40 MET C C 1
ATOM 6314 O O . MET C 1 48 ? 30.266 -6.898 35.344 1.00 30.18 40 MET C O 1
ATOM 6319 N N . TYR C 1 49 ? 31.339 -8.100 36.940 1.00 29.96 41 TYR C N 1
ATOM 6320 C CA . TYR C 1 49 ? 30.481 -7.615 38.038 1.00 30.02 41 TYR C CA 1
ATOM 6321 C C . TYR C 1 49 ? 31.144 -6.469 38.782 1.00 29.87 41 TYR C C 1
ATOM 6322 O O . TYR C 1 49 ? 31.816 -6.678 39.820 1.00 29.91 41 TYR C O 1
ATOM 6331 N N . LEU C 1 50 ? 30.969 -5.264 38.250 1.00 29.36 42 LEU C N 1
ATOM 6332 C CA . LEU C 1 50 ? 31.463 -4.052 38.918 1.00 28.70 42 LEU C CA 1
ATOM 6333 C C . LEU C 1 50 ? 30.509 -3.620 40.046 1.00 28.32 42 LEU C C 1
ATOM 6334 O O . LEU C 1 50 ? 29.647 -2.739 39.885 1.00 28.34 42 LEU C O 1
ATOM 6339 N N . THR C 1 51 ? 30.698 -4.247 41.206 1.00 27.51 43 THR C N 1
ATOM 6340 C CA . THR C 1 51 ? 29.893 -3.948 42.396 1.00 27.69 43 THR C CA 1
ATOM 6341 C C . THR C 1 51 ? 30.816 -4.060 43.625 1.00 27.85 43 THR C C 1
ATOM 6342 O O . THR C 1 51 ? 31.754 -4.856 43.615 1.00 28.40 43 THR C O 1
ATOM 6346 N N . SER C 1 52 ? 30.581 -3.253 44.659 1.00 27.57 44 SER C N 1
ATOM 6347 C CA . SER C 1 52 ? 31.353 -3.387 45.921 1.00 27.69 44 SER C CA 1
ATOM 6348 C C . SER C 1 52 ? 30.616 -4.256 46.951 1.00 28.59 44 SER C C 1
ATOM 6349 O O . SER C 1 52 ? 31.247 -5.021 47.695 1.00 28.50 44 SER C O 1
ATOM 6352 N N . GLY C 1 53 ? 29.282 -4.188 46.945 1.00 28.37 45 GLY C N 1
ATOM 6353 C CA . GLY C 1 53 ? 28.444 -5.015 47.826 1.00 28.96 45 GLY C CA 1
ATOM 6354 C C . GLY C 1 53 ? 27.346 -5.847 47.153 1.00 28.85 45 GLY C C 1
ATOM 6355 O O . GLY C 1 53 ? 27.199 -5.830 45.916 1.00 28.13 45 GLY C O 1
ATOM 6356 N N . TYR C 1 54 ? 26.571 -6.548 47.989 1.00 27.89 46 TYR C N 1
ATOM 6357 C CA . TYR C 1 54 ? 25.528 -7.502 47.582 1.00 27.98 46 TYR C CA 1
ATOM 6358 C C . TYR C 1 54 ? 24.243 -7.293 48.417 1.00 28.68 46 TYR C C 1
ATOM 6359 O O . TYR C 1 54 ? 24.314 -6.763 49.538 1.00 28.97 46 TYR C O 1
ATOM 6368 N N . VAL C 1 55 ? 23.086 -7.678 47.858 1.00 29.01 47 VAL C N 1
ATOM 6369 C CA . VAL C 1 55 ? 21.783 -7.627 48.564 1.00 29.59 47 VAL C CA 1
ATOM 6370 C C . VAL C 1 55 ? 21.298 -9.029 49.016 1.00 30.09 47 VAL C C 1
ATOM 6371 O O . VAL C 1 55 ? 21.797 -10.032 48.508 1.00 30.13 47 VAL C O 1
ATOM 6375 N N . TYR C 1 56 ? 20.369 -9.085 49.982 1.00 30.80 48 TYR C N 1
ATOM 6376 C CA . TYR C 1 56 ? 19.806 -10.357 50.506 1.00 31.55 48 TYR C CA 1
ATOM 6377 C C . TYR C 1 56 ? 18.270 -10.352 50.488 1.00 31.64 48 TYR C C 1
ATOM 6378 O O . TYR C 1 56 ? 17.638 -9.286 50.571 1.00 31.35 48 TYR C O 1
ATOM 6387 N N . GLY C 1 57 ? 17.672 -11.536 50.371 1.00 31.32 49 GLY C N 1
ATOM 6388 C CA . GLY C 1 57 ? 16.211 -11.655 50.300 1.00 32.16 49 GLY C CA 1
ATOM 6389 C C . GLY C 1 57 ? 15.514 -11.452 51.643 1.00 32.34 49 GLY C C 1
ATOM 6390 O O . GLY C 1 57 ? 14.320 -11.108 51.692 1.00 33.54 49 GLY C O 1
ATOM 6391 N N . SER C 1 58 ? 16.260 -11.642 52.732 1.00 31.78 50 SER C N 1
ATOM 6392 C CA . SER C 1 58 ? 15.705 -11.559 54.092 1.00 32.16 50 SER C CA 1
ATOM 6393 C C . SER C 1 58 ? 16.809 -11.221 55.088 1.00 32.33 50 SER C C 1
ATOM 6394 O O . SER C 1 58 ? 17.993 -11.356 54.772 1.00 31.52 50 SER C O 1
ATOM 6397 N N . ALA C 1 59 ? 16.419 -10.759 56.279 1.00 32.38 51 ALA C N 1
ATOM 6398 C CA . ALA C 1 59 ? 17.384 -10.458 57.348 1.00 32.84 51 ALA C CA 1
ATOM 6399 C C . ALA C 1 59 ? 18.123 -11.720 57.795 1.00 33.00 51 ALA C C 1
ATOM 6400 O O . ALA C 1 59 ? 19.301 -11.665 58.149 1.00 32.76 51 ALA C O 1
ATOM 6402 N N . ALA C 1 60 ? 17.428 -12.860 57.771 1.00 33.91 52 ALA C N 1
ATOM 6403 C CA . ALA C 1 60 ? 18.030 -14.135 58.152 1.00 33.82 52 ALA C CA 1
ATOM 6404 C C . ALA C 1 60 ? 19.188 -14.537 57.241 1.00 33.44 52 ALA C C 1
ATOM 6405 O O . ALA C 1 60 ? 20.248 -14.936 57.726 1.00 33.75 52 ALA C O 1
ATOM 6407 N N . VAL C 1 61 ? 18.961 -14.477 55.928 1.00 32.42 53 VAL C N 1
ATOM 6408 C CA . VAL C 1 61 ? 19.996 -14.776 54.930 1.00 32.16 53 VAL C CA 1
ATOM 6409 C C . VAL C 1 61 ? 21.200 -13.835 55.083 1.00 31.59 53 VAL C C 1
ATOM 6410 O O . VAL C 1 61 ? 22.347 -14.262 54.975 1.00 31.90 53 VAL C O 1
ATOM 6414 N N . ALA C 1 62 ? 20.944 -12.562 55.390 1.00 30.69 54 ALA C N 1
ATOM 6415 C CA . ALA C 1 62 ? 22.041 -11.632 55.689 1.00 30.50 54 ALA C CA 1
ATOM 6416 C C . ALA C 1 62 ? 22.914 -12.078 56.866 1.00 30.63 54 ALA C C 1
ATOM 6417 O O . ALA C 1 62 ? 24.142 -12.065 56.762 1.00 30.61 54 ALA C O 1
ATOM 6419 N N . GLU C 1 63 ? 22.281 -12.475 57.974 1.00 31.87 55 GLU C N 1
ATOM 6420 C CA . GLU C 1 63 ? 22.988 -12.959 59.174 1.00 33.59 55 GLU C CA 1
ATOM 6421 C C . GLU C 1 63 ? 23.829 -14.218 58.862 1.00 34.12 55 GLU C C 1
ATOM 6422 O O . GLU C 1 63 ? 25.015 -14.284 59.202 1.00 34.08 55 GLU C O 1
ATOM 6428 N N . LYS C 1 64 ? 23.213 -15.196 58.200 1.00 35.02 56 LYS C N 1
ATOM 6429 C CA . LYS C 1 64 ? 23.891 -16.451 57.848 1.00 36.49 56 LYS C CA 1
ATOM 6430 C C . LYS C 1 64 ? 25.068 -16.261 56.862 1.00 36.78 56 LYS C C 1
ATOM 6431 O O . LYS C 1 64 ? 26.109 -16.924 56.992 1.00 36.88 56 LYS C O 1
ATOM 6437 N N . SER C 1 65 ? 24.903 -15.350 55.903 1.00 37.10 57 SER C N 1
ATOM 6438 C CA . SER C 1 65 ? 25.960 -15.030 54.929 1.00 37.83 57 SER C CA 1
ATOM 6439 C C . SER C 1 65 ? 27.170 -14.384 55.598 1.00 38.60 57 SER C C 1
ATOM 6440 O O . SER C 1 65 ? 28.317 -14.763 55.325 1.00 38.33 57 SER C O 1
ATOM 6443 N N . PHE C 1 66 ? 26.912 -13.401 56.461 1.00 39.75 58 PHE C N 1
ATOM 6444 C CA . PHE C 1 66 ? 27.975 -12.772 57.257 1.00 41.22 58 PHE C CA 1
ATOM 6445 C C . PHE C 1 66 ? 28.741 -13.761 58.171 1.00 41.96 58 PHE C C 1
ATOM 6446 O O . PHE C 1 66 ? 29.933 -13.589 58.411 1.00 42.11 58 PHE C O 1
ATOM 6454 N N . ALA C 1 67 ? 28.062 -14.810 58.631 1.00 43.20 59 ALA C N 1
ATOM 6455 C CA . ALA C 1 67 ? 28.666 -15.843 59.483 1.00 44.03 59 ALA C CA 1
ATOM 6456 C C . ALA C 1 67 ? 29.454 -16.901 58.700 1.00 44.41 59 ALA C C 1
ATOM 6457 O O . ALA C 1 67 ? 30.160 -17.715 59.298 1.00 45.20 59 ALA C O 1
ATOM 6459 N N . GLY C 1 68 ? 29.333 -16.887 57.371 1.00 43.85 60 GLY C N 1
ATOM 6460 C CA . GLY C 1 68 ? 29.957 -17.893 56.514 1.00 44.01 60 GLY C CA 1
ATOM 6461 C C . GLY C 1 68 ? 29.229 -19.234 56.485 1.00 44.37 60 GLY C C 1
ATOM 6462 O O . GLY C 1 68 ? 29.788 -20.242 56.041 1.00 44.64 60 GLY C O 1
ATOM 6463 N N . GLU C 1 69 ? 27.982 -19.249 56.950 1.00 44.63 61 GLU C N 1
ATOM 6464 C CA . GLU C 1 69 ? 27.145 -20.463 56.923 1.00 45.57 61 GLU C CA 1
ATOM 6465 C C . GLU C 1 69 ? 26.507 -20.713 55.544 1.00 45.13 61 GLU C C 1
ATOM 6466 O O . GLU C 1 69 ? 26.085 -21.843 55.232 1.00 45.31 61 GLU C O 1
ATOM 6472 N N . LEU C 1 70 ? 26.443 -19.659 54.730 1.00 43.72 62 LEU C N 1
ATOM 6473 C CA . LEU C 1 70 ? 26.076 -19.752 53.305 1.00 43.25 62 LEU C CA 1
ATOM 6474 C C . LEU C 1 70 ? 27.200 -19.157 52.461 1.00 42.59 62 LEU C C 1
ATOM 6475 O O . LEU C 1 70 ? 27.951 -18.317 52.945 1.00 42.96 62 LEU C O 1
ATOM 6480 N N . ASP C 1 71 ? 27.313 -19.571 51.199 1.00 42.38 63 ASP C N 1
ATOM 6481 C CA . ASP C 1 71 ? 28.405 -19.088 50.345 1.00 42.00 63 ASP C CA 1
ATOM 6482 C C . ASP C 1 71 ? 28.066 -17.836 49.486 1.00 40.17 63 ASP C C 1
ATOM 6483 O O . ASP C 1 71 ? 28.801 -17.506 48.551 1.00 40.71 63 ASP C O 1
ATOM 6488 N N . HIS C 1 72 ? 26.945 -17.184 49.802 1.00 38.77 64 HIS C N 1
ATOM 6489 C CA . HIS C 1 72 ? 26.495 -15.902 49.207 1.00 36.85 64 HIS C CA 1
ATOM 6490 C C . HIS C 1 72 ? 27.633 -14.862 49.302 1.00 36.08 64 HIS C C 1
ATOM 6491 O O . HIS C 1 72 ? 28.310 -14.783 50.341 1.00 35.88 64 HIS C O 1
ATOM 6498 N N . TYR C 1 73 ? 27.879 -14.112 48.225 1.00 34.52 65 TYR C N 1
ATOM 6499 C CA . TYR C 1 73 ? 28.890 -13.032 48.252 1.00 33.76 65 TYR C CA 1
ATOM 6500 C C . TYR C 1 73 ? 28.477 -11.932 49.247 1.00 33.10 65 TYR C C 1
ATOM 6501 O O . TYR C 1 73 ? 27.284 -11.703 49.466 1.00 32.86 65 TYR C O 1
ATOM 6510 N N . VAL C 1 74 ? 29.467 -11.291 49.871 1.00 32.50 66 VAL C N 1
ATOM 6511 C CA . VAL C 1 74 ? 29.227 -10.326 50.946 1.00 32.38 66 VAL C CA 1
ATOM 6512 C C . VAL C 1 74 ? 29.861 -8.963 50.674 1.00 31.77 66 VAL C C 1
ATOM 6513 O O . VAL C 1 74 ? 29.181 -7.957 50.793 1.00 32.12 66 VAL C O 1
ATOM 6517 N N . TYR C 1 75 ? 31.145 -8.934 50.296 1.00 31.58 67 TYR C N 1
ATOM 6518 C CA . TYR C 1 75 ? 31.869 -7.663 50.031 1.00 31.42 67 TYR C CA 1
ATOM 6519 C C . TYR C 1 75 ? 33.078 -7.892 49.126 1.00 31.05 67 TYR C C 1
ATOM 6520 O O . TYR C 1 75 ? 33.886 -8.797 49.369 1.00 31.54 67 TYR C O 1
ATOM 6529 N N . SER C 1 76 ? 33.206 -7.077 48.085 1.00 31.34 68 SER C N 1
ATOM 6530 C CA . SER C 1 76 ? 34.213 -7.340 47.045 1.00 31.09 68 SER C CA 1
ATOM 6531 C C . SER C 1 76 ? 35.697 -7.213 47.452 1.00 31.92 68 SER C C 1
ATOM 6532 O O . SER C 1 76 ? 36.569 -7.676 46.708 1.00 31.93 68 SER C O 1
ATOM 6535 N N . ARG C 1 77 ? 35.984 -6.624 48.619 1.00 32.16 69 ARG C N 1
ATOM 6536 C CA . ARG C 1 77 ? 37.381 -6.583 49.137 1.00 33.37 69 ARG C CA 1
ATOM 6537 C C . ARG C 1 77 ? 37.952 -7.987 49.341 1.00 34.45 69 ARG C C 1
ATOM 6538 O O . ARG C 1 77 ? 39.175 -8.187 49.262 1.00 35.54 69 ARG C O 1
ATOM 6546 N N . TYR C 1 78 ? 37.074 -8.958 49.587 1.00 34.82 70 TYR C N 1
ATOM 6547 C CA . TYR C 1 78 ? 37.510 -10.338 49.792 1.00 35.65 70 TYR C CA 1
ATOM 6548 C C . TYR C 1 78 ? 36.749 -11.421 49.038 1.00 35.35 70 TYR C C 1
ATOM 6549 O O . TYR C 1 78 ? 37.077 -12.602 49.183 1.00 35.57 70 TYR C O 1
ATOM 6558 N N . GLY C 1 79 ? 35.762 -11.034 48.222 1.00 34.07 71 GLY C N 1
ATOM 6559 C CA . GLY C 1 79 ? 35.133 -11.988 47.322 1.00 33.43 71 GLY C CA 1
ATOM 6560 C C . GLY C 1 79 ? 34.218 -11.339 46.303 1.00 32.33 71 GLY C C 1
ATOM 6561 O O . GLY C 1 79 ? 33.334 -10.570 46.677 1.00 32.14 71 GLY C O 1
ATOM 6562 N N . ASN C 1 80 ? 34.423 -11.681 45.027 1.00 31.97 72 ASN C N 1
ATOM 6563 C CA . ASN C 1 80 ? 33.655 -11.140 43.876 1.00 31.17 72 ASN C CA 1
ATOM 6564 C C . ASN C 1 80 ? 33.544 -12.210 42.762 1.00 30.85 72 ASN C C 1
ATOM 6565 O O . ASN C 1 80 ? 34.532 -12.881 42.477 1.00 30.86 72 ASN C O 1
ATOM 6570 N N . PRO C 1 81 ? 32.357 -12.366 42.111 1.00 31.05 73 PRO C N 1
ATOM 6571 C CA . PRO C 1 81 ? 32.182 -13.465 41.124 1.00 30.28 73 PRO C CA 1
ATOM 6572 C C . PRO C 1 81 ? 33.143 -13.438 39.889 1.00 29.69 73 PRO C C 1
ATOM 6573 O O . PRO C 1 81 ? 33.540 -14.509 39.390 1.00 28.83 73 PRO C O 1
ATOM 6577 N N . THR C 1 82 ? 33.533 -12.251 39.438 1.00 27.61 74 THR C N 1
ATOM 6578 C CA . THR C 1 82 ? 34.519 -12.116 38.319 1.00 27.54 74 THR C CA 1
ATOM 6579 C C . THR C 1 82 ? 35.954 -12.429 38.789 1.00 27.03 74 THR C C 1
ATOM 6580 O O . THR C 1 82 ? 36.711 -13.123 38.096 1.00 27.71 74 THR C O 1
ATOM 6584 N N . VAL C 1 83 ? 36.310 -11.969 39.987 1.00 26.88 75 VAL C N 1
ATOM 6585 C CA . VAL C 1 83 ? 37.619 -12.320 40.594 1.00 26.33 75 VAL C CA 1
ATOM 6586 C C . VAL C 1 83 ? 37.752 -13.854 40.801 1.00 27.66 75 VAL C C 1
ATOM 6587 O O . VAL C 1 83 ? 38.836 -14.425 40.603 1.00 27.59 75 VAL C O 1
ATOM 6591 N N . SER C 1 84 ? 36.643 -14.507 41.159 1.00 28.09 76 SER C N 1
ATOM 6592 C CA . SER C 1 84 ? 36.618 -15.978 41.357 1.00 28.69 76 SER C CA 1
ATOM 6593 C C . SER C 1 84 ? 36.948 -16.779 40.092 1.00 29.23 76 SER C C 1
ATOM 6594 O O . SER C 1 84 ? 37.607 -17.844 40.180 1.00 29.18 76 SER C O 1
ATOM 6597 N N . VAL C 1 85 ? 36.450 -16.318 38.939 1.00 27.81 77 VAL C N 1
ATOM 6598 C CA . VAL C 1 85 ? 36.788 -16.925 37.642 1.00 28.56 77 VAL C CA 1
ATOM 6599 C C . VAL C 1 85 ? 38.301 -16.861 37.356 1.00 28.70 77 VAL C C 1
ATOM 6600 O O . VAL C 1 85 ? 38.893 -17.875 37.013 1.00 29.41 77 VAL C O 1
ATOM 6604 N N . PHE C 1 86 ? 38.924 -15.691 37.514 1.00 28.00 78 PHE C N 1
ATOM 6605 C CA . PHE C 1 86 ? 40.393 -15.589 37.388 1.00 28.08 78 PHE C CA 1
ATOM 6606 C C . PHE C 1 86 ? 41.165 -16.541 38.337 1.00 29.27 78 PHE C C 1
ATOM 6607 O O . PHE C 1 86 ? 42.074 -17.275 37.909 1.00 29.39 78 PHE C O 1
ATOM 6615 N N . GLU C 1 87 ? 40.779 -16.550 39.612 1.00 29.10 79 GLU C N 1
ATOM 6616 C CA . GLU C 1 87 ? 41.446 -17.362 40.617 1.00 30.55 79 GLU C CA 1
ATOM 6617 C C . GLU C 1 87 ? 41.371 -18.851 40.263 1.00 31.41 79 GLU C C 1
ATOM 6618 O O . GLU C 1 87 ? 42.380 -19.559 40.321 1.00 31.96 79 GLU C O 1
ATOM 6624 N N . GLU C 1 88 ? 40.178 -19.322 39.904 1.00 32.01 80 GLU C N 1
ATOM 6625 C CA . GLU C 1 88 ? 39.985 -20.744 39.592 1.00 33.18 80 GLU C CA 1
ATOM 6626 C C . GLU C 1 88 ? 40.680 -21.162 38.296 1.00 33.50 80 GLU C C 1
ATOM 6627 O O . GLU C 1 88 ? 41.241 -22.270 38.224 1.00 34.25 80 GLU C O 1
ATOM 6633 N N . ARG C 1 89 ? 40.637 -20.298 37.280 1.00 32.47 81 ARG C N 1
ATOM 6634 C CA . ARG C 1 89 ? 41.306 -20.584 36.002 1.00 33.16 81 ARG C CA 1
ATOM 6635 C C . ARG C 1 89 ? 42.822 -20.756 36.210 1.00 33.63 81 ARG C C 1
ATOM 6636 O O . ARG C 1 89 ? 43.408 -21.760 35.769 1.00 33.89 81 ARG C O 1
ATOM 6644 N N . LEU C 1 90 ? 43.450 -19.802 36.896 1.00 33.13 82 LEU C N 1
ATOM 6645 C CA . LEU C 1 90 ? 44.883 -19.934 37.253 1.00 33.58 82 LEU C CA 1
ATOM 6646 C C . LEU C 1 90 ? 45.228 -21.180 38.116 1.00 34.52 82 LEU C C 1
ATOM 6647 O O . LEU C 1 90 ? 46.262 -21.844 37.883 1.00 34.20 82 LEU C O 1
ATOM 6652 N N . ARG C 1 91 ? 44.375 -21.482 39.106 1.00 34.79 83 ARG C N 1
ATOM 6653 C CA . ARG C 1 91 ? 44.539 -22.664 39.973 1.00 36.13 83 ARG C CA 1
ATOM 6654 C C . ARG C 1 91 ? 44.604 -23.963 39.168 1.00 36.52 83 ARG C C 1
ATOM 6655 O O . ARG C 1 91 ? 45.393 -24.869 39.479 1.00 36.28 83 ARG C O 1
ATOM 6663 N N . LEU C 1 92 ? 43.761 -24.057 38.139 1.00 36.11 84 LEU C N 1
ATOM 6664 C CA . LEU C 1 92 ? 43.675 -25.265 37.317 1.00 36.37 84 LEU C CA 1
ATOM 6665 C C . LEU C 1 92 ? 44.852 -25.374 36.343 1.00 36.59 84 LEU C C 1
ATOM 6666 O O . LEU C 1 92 ? 45.326 -26.483 36.060 1.00 36.27 84 LEU C O 1
ATOM 6671 N N . ILE C 1 93 ? 45.330 -24.230 35.845 1.00 35.38 85 ILE C N 1
ATOM 6672 C CA . ILE C 1 93 ? 46.534 -24.190 34.991 1.00 35.27 85 ILE C CA 1
ATOM 6673 C C . ILE C 1 93 ? 47.786 -24.572 35.791 1.00 36.17 85 ILE C C 1
ATOM 6674 O O . ILE C 1 93 ? 48.684 -25.240 35.265 1.00 36.30 85 ILE C O 1
ATOM 6679 N N . GLU C 1 94 ? 47.839 -24.161 37.055 1.00 36.55 86 GLU C N 1
ATOM 6680 C CA . GLU C 1 94 ? 49.005 -24.454 37.912 1.00 38.34 86 GLU C CA 1
ATOM 6681 C C . GLU C 1 94 ? 49.010 -25.875 38.486 1.00 39.36 86 GLU C C 1
ATOM 6682 O O . GLU C 1 94 ? 50.078 -26.483 38.632 1.00 40.38 86 GLU C O 1
ATOM 6688 N N . GLY C 1 95 ? 47.823 -26.387 38.817 1.00 39.47 87 GLY C N 1
ATOM 6689 C CA . GLY C 1 95 ? 47.678 -27.631 39.581 1.00 40.56 87 GLY C CA 1
ATOM 6690 C C . GLY C 1 95 ? 47.829 -27.406 41.080 1.00 40.27 87 GLY C C 1
ATOM 6691 O O . GLY C 1 95 ? 48.431 -28.223 41.779 1.00 40.78 87 GLY C O 1
ATOM 6692 N N . ALA C 1 96 ? 47.280 -26.294 41.569 1.00 39.20 88 ALA C N 1
ATOM 6693 C CA . ALA C 1 96 ? 47.342 -25.931 42.993 1.00 38.54 88 ALA C CA 1
ATOM 6694 C C . ALA C 1 96 ? 46.056 -26.300 43.747 1.00 38.07 88 ALA C C 1
ATOM 6695 O O . ALA C 1 96 ? 45.004 -26.447 43.131 1.00 38.07 88 ALA C O 1
ATOM 6697 N N . PRO C 1 97 ? 46.125 -26.438 45.091 1.00 37.69 89 PRO C N 1
ATOM 6698 C CA . PRO C 1 97 ? 44.906 -26.677 45.881 1.00 37.49 89 PRO C CA 1
ATOM 6699 C C . PRO C 1 97 ? 43.952 -25.483 46.013 1.00 36.37 89 PRO C C 1
ATOM 6700 O O . PRO C 1 97 ? 42.739 -25.681 46.121 1.00 36.64 89 PRO C O 1
ATOM 6704 N N . ALA C 1 98 ? 44.484 -24.259 46.010 1.00 35.01 90 ALA C N 1
ATOM 6705 C CA . ALA C 1 98 ? 43.663 -23.063 46.280 1.00 33.80 90 ALA C CA 1
ATOM 6706 C C . ALA C 1 98 ? 44.411 -21.805 45.853 1.00 33.40 90 ALA C C 1
ATOM 6707 O O . ALA C 1 98 ? 45.644 -21.854 45.689 1.00 33.71 90 ALA C O 1
ATOM 6709 N N . ALA C 1 99 ? 43.679 -20.691 45.668 1.00 32.99 91 ALA C N 1
ATOM 6710 C CA . ALA C 1 99 ? 44.251 -19.432 45.154 1.00 32.14 91 ALA C CA 1
ATOM 6711 C C . ALA C 1 99 ? 43.570 -18.138 45.665 1.00 32.05 91 ALA C C 1
ATOM 6712 O O . ALA C 1 99 ? 42.352 -18.110 45.884 1.00 32.47 91 ALA C O 1
ATOM 6714 N N . PHE C 1 100 ? 44.350 -17.066 45.819 1.00 31.68 92 PHE C N 1
ATOM 6715 C CA . PHE C 1 100 ? 43.812 -15.743 46.221 1.00 31.94 92 PHE C CA 1
ATOM 6716 C C . PHE C 1 100 ? 44.446 -14.604 45.388 1.00 31.72 92 PHE C C 1
ATOM 6717 O O . PHE C 1 100 ? 45.665 -14.450 45.385 1.00 31.41 92 PHE C O 1
ATOM 6725 N N . ALA C 1 101 ? 43.616 -13.808 44.694 1.00 31.01 93 ALA C N 1
ATOM 6726 C CA . ALA C 1 101 ? 44.101 -12.728 43.812 1.00 30.63 93 ALA C CA 1
ATOM 6727 C C . ALA C 1 101 ? 44.461 -11.463 44.599 1.00 30.37 93 ALA C C 1
ATOM 6728 O O . ALA C 1 101 ? 43.883 -11.214 45.661 1.00 30.08 93 ALA C O 1
ATOM 6730 N N . THR C 1 102 ? 45.390 -10.666 44.066 1.00 29.88 94 THR C N 1
ATOM 6731 C CA . THR C 1 102 ? 45.903 -9.455 44.741 1.00 30.81 94 THR C CA 1
ATOM 6732 C C . THR C 1 102 ? 46.048 -8.245 43.793 1.00 30.50 94 THR C C 1
ATOM 6733 O O . THR C 1 102 ? 45.998 -8.401 42.572 1.00 31.03 94 THR C O 1
ATOM 6737 N N . ALA C 1 103 ? 46.262 -7.048 44.346 1.00 30.82 95 ALA C N 1
ATOM 6738 C CA . ALA C 1 103 ? 46.395 -5.817 43.548 1.00 30.37 95 ALA C CA 1
ATOM 6739 C C . ALA C 1 103 ? 47.638 -5.713 42.635 1.00 30.90 95 ALA C C 1
ATOM 6740 O O . ALA C 1 103 ? 47.607 -4.984 41.623 1.00 30.73 95 ALA C O 1
ATOM 6742 N N . SER C 1 104 ? 48.713 -6.422 42.997 1.00 30.30 96 SER C N 1
ATOM 6743 C CA . SER C 1 104 ? 49.965 -6.452 42.216 1.00 30.62 96 SER C CA 1
ATOM 6744 C C . SER C 1 104 ? 50.806 -7.691 42.597 1.00 30.90 96 SER C C 1
ATOM 6745 O O . SER C 1 104 ? 50.530 -8.359 43.597 1.00 31.18 96 SER C O 1
ATOM 6748 N N . GLY C 1 105 ? 51.830 -7.988 41.805 1.00 30.90 97 GLY C N 1
ATOM 6749 C CA . GLY C 1 105 ? 52.785 -9.068 42.141 1.00 30.96 97 GLY C CA 1
ATOM 6750 C C . GLY C 1 105 ? 53.496 -8.829 43.469 1.00 30.96 97 GLY C C 1
ATOM 6751 O O . GLY C 1 105 ? 53.694 -9.761 44.234 1.00 30.89 97 GLY C O 1
ATOM 6752 N N . MET C 1 106 ? 53.843 -7.578 43.771 1.00 30.72 98 MET C N 1
ATOM 6753 C CA . MET C 1 106 ? 54.517 -7.263 45.042 1.00 31.24 98 MET C CA 1
ATOM 6754 C C . MET C 1 106 ? 53.581 -7.397 46.244 1.00 30.81 98 MET C C 1
ATOM 6755 O O . MET C 1 106 ? 54.043 -7.653 47.359 1.00 31.71 98 MET C O 1
ATOM 6760 N N . ALA C 1 107 ? 52.273 -7.220 46.035 1.00 29.58 99 ALA C N 1
ATOM 6761 C CA . ALA C 1 107 ? 51.309 -7.432 47.118 1.00 28.82 99 ALA C CA 1
ATOM 6762 C C . ALA C 1 107 ? 51.187 -8.939 47.418 1.00 29.31 99 ALA C C 1
ATOM 6763 O O . ALA C 1 107 ? 50.965 -9.336 48.568 1.00 29.86 99 ALA C O 1
ATOM 6765 N N . ALA C 1 108 ? 51.330 -9.757 46.383 1.00 29.95 100 ALA C N 1
ATOM 6766 C CA . ALA C 1 108 ? 51.371 -11.219 46.558 1.00 31.09 100 ALA C CA 1
ATOM 6767 C C . ALA C 1 108 ? 52.635 -11.663 47.320 1.00 31.90 100 ALA C C 1
ATOM 6768 O O . ALA C 1 108 ? 52.548 -12.507 48.213 1.00 33.13 100 ALA C O 1
ATOM 6770 N N . VAL C 1 109 ? 53.786 -11.095 46.973 1.00 32.32 101 VAL C N 1
ATOM 6771 C CA . VAL C 1 109 ? 55.061 -11.408 47.672 1.00 33.02 101 VAL C CA 1
ATOM 6772 C C . VAL C 1 109 ? 54.949 -11.024 49.153 1.00 33.02 101 VAL C C 1
ATOM 6773 O O . VAL C 1 109 ? 55.131 -11.884 50.025 1.00 33.91 101 VAL C O 1
ATOM 6777 N N . PHE C 1 110 ? 54.631 -9.752 49.444 1.00 32.32 102 PHE C N 1
ATOM 6778 C CA . PHE C 1 110 ? 54.556 -9.284 50.834 1.00 32.07 102 PHE C CA 1
ATOM 6779 C C . PHE C 1 110 ? 53.524 -10.018 51.679 1.00 32.21 102 PHE C C 1
ATOM 6780 O O . PHE C 1 110 ? 53.787 -10.361 52.842 1.00 32.31 102 PHE C O 1
ATOM 6788 N N . THR C 1 111 ? 52.339 -10.237 51.116 1.00 31.49 103 THR C N 1
ATOM 6789 C CA . THR C 1 111 ? 51.243 -10.829 51.877 1.00 31.60 103 THR C CA 1
ATOM 6790 C C . THR C 1 111 ? 51.455 -12.338 52.132 1.00 32.49 103 THR C C 1
ATOM 6791 O O . THR C 1 111 ? 51.121 -12.839 53.210 1.00 32.98 103 THR C O 1
ATOM 6795 N N . SER C 1 112 ? 52.022 -13.039 51.156 1.00 33.06 104 SER C N 1
ATOM 6796 C CA . SER C 1 112 ? 52.325 -14.474 51.323 1.00 34.13 104 SER C CA 1
ATOM 6797 C C . SER C 1 112 ? 53.325 -14.685 52.477 1.00 35.35 104 SER C C 1
ATOM 6798 O O . SER C 1 112 ? 53.129 -15.560 53.319 1.00 36.37 104 SER C O 1
ATOM 6801 N N . LEU C 1 113 ? 54.368 -13.858 52.527 1.00 35.70 105 LEU C N 1
ATOM 6802 C CA . LEU C 1 113 ? 55.381 -13.955 53.582 1.00 36.54 105 LEU C CA 1
ATOM 6803 C C . LEU C 1 113 ? 54.911 -13.403 54.930 1.00 36.90 105 LEU C C 1
ATOM 6804 O O . LEU C 1 113 ? 55.281 -13.940 55.985 1.00 37.65 105 LEU C O 1
ATOM 6809 N N . GLY C 1 114 ? 54.134 -12.315 54.896 1.00 36.45 106 GLY C N 1
ATOM 6810 C CA . GLY C 1 114 ? 53.468 -11.781 56.081 1.00 37.02 106 GLY C CA 1
ATOM 6811 C C . GLY C 1 114 ? 52.551 -12.766 56.791 1.00 37.94 106 GLY C C 1
ATOM 6812 O O . GLY C 1 114 ? 52.489 -12.786 58.032 1.00 38.22 106 GLY C O 1
ATOM 6813 N N . ALA C 1 115 ? 51.849 -13.599 56.018 1.00 38.15 107 ALA C N 1
ATOM 6814 C CA . ALA C 1 115 ? 51.002 -14.661 56.585 1.00 39.24 107 ALA C CA 1
ATOM 6815 C C . ALA C 1 115 ? 51.790 -15.769 57.316 1.00 40.22 107 ALA C C 1
ATOM 6816 O O . ALA C 1 115 ? 51.211 -16.514 58.112 1.00 40.04 107 ALA C O 1
ATOM 6818 N N . LEU C 1 116 ? 53.088 -15.876 57.033 1.00 40.88 108 LEU C N 1
ATOM 6819 C CA . LEU C 1 116 ? 53.947 -16.922 57.641 1.00 42.06 108 LEU C CA 1
ATOM 6820 C C . LEU C 1 116 ? 54.858 -16.403 58.751 1.00 42.71 108 LEU C C 1
ATOM 6821 O O . LEU C 1 116 ? 55.351 -17.190 59.57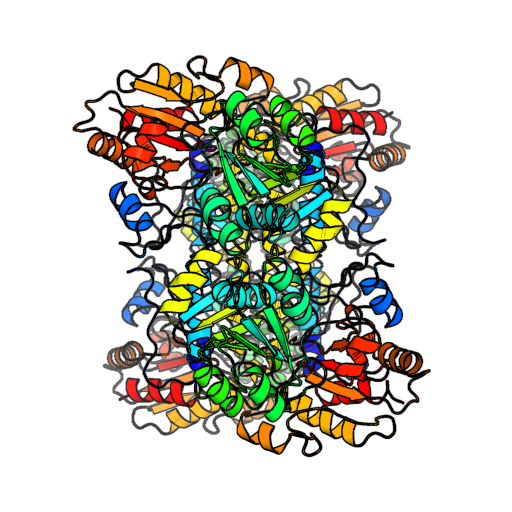6 1.00 43.37 108 LEU C O 1
ATOM 6826 N N . LEU C 1 117 ? 55.101 -15.090 58.747 1.00 42.53 109 LEU C N 1
ATOM 6827 C CA . LEU C 1 117 ? 56.132 -14.475 59.579 1.00 43.08 109 LEU C CA 1
ATOM 6828 C C . LEU C 1 117 ? 55.588 -13.319 60.412 1.00 43.28 109 LEU C C 1
ATOM 6829 O O . LEU C 1 117 ? 55.190 -12.289 59.869 1.00 42.61 109 LEU C O 1
ATOM 6834 N N . GLY C 1 118 ? 55.555 -13.511 61.732 1.00 43.92 110 GLY C N 1
ATOM 6835 C CA . GLY C 1 118 ? 55.283 -12.429 62.676 1.00 43.95 110 GLY C CA 1
ATOM 6836 C C . GLY C 1 118 ? 56.569 -12.063 63.403 1.00 45.01 110 GLY C C 1
ATOM 6837 O O . GLY C 1 118 ? 57.617 -12.679 63.171 1.00 45.28 110 GLY C O 1
ATOM 6838 N N . ALA C 1 119 ? 56.504 -11.060 64.274 1.00 44.80 111 ALA C N 1
ATOM 6839 C CA . ALA C 1 119 ? 57.680 -10.661 65.051 1.00 45.24 111 ALA C CA 1
ATOM 6840 C C . ALA C 1 119 ? 58.240 -11.871 65.823 1.00 45.67 111 ALA C C 1
ATOM 6841 O O . ALA C 1 119 ? 57.490 -12.621 66.453 1.00 45.82 111 ALA C O 1
ATOM 6843 N N . GLY C 1 120 ? 59.552 -12.082 65.713 1.00 46.20 112 GLY C N 1
ATOM 6844 C CA . GLY C 1 120 ? 60.228 -13.203 66.385 1.00 46.91 112 GLY C CA 1
ATOM 6845 C C . GLY C 1 120 ? 60.415 -14.444 65.532 1.00 47.25 112 GLY C C 1
ATOM 6846 O O . GLY C 1 120 ? 60.972 -15.441 65.997 1.00 48.36 112 GLY C O 1
ATOM 6847 N N . ASP C 1 121 ? 59.961 -14.390 64.278 1.00 46.27 113 ASP C N 1
ATOM 6848 C CA . ASP C 1 121 ? 60.080 -15.527 63.361 1.00 45.59 113 ASP C CA 1
ATOM 6849 C C . ASP C 1 121 ? 61.276 -15.356 62.413 1.00 44.73 113 ASP C C 1
ATOM 6850 O O . ASP C 1 121 ? 61.840 -14.266 62.299 1.00 44.39 113 ASP C O 1
ATOM 6855 N N . ARG C 1 122 ? 61.639 -16.437 61.728 1.00 44.61 114 ARG C N 1
ATOM 6856 C CA . ARG C 1 122 ? 62.889 -16.511 60.977 1.00 44.32 114 ARG C CA 1
ATOM 6857 C C . ARG C 1 122 ? 62.696 -16.857 59.494 1.00 43.52 114 ARG C C 1
ATOM 6858 O O . ARG C 1 122 ? 62.031 -17.840 59.160 1.00 43.53 114 ARG C O 1
ATOM 6866 N N . LEU C 1 123 ? 63.308 -16.048 58.626 1.00 42.84 115 LEU C N 1
ATOM 6867 C CA . LEU C 1 123 ? 63.275 -16.221 57.169 1.00 42.24 115 LEU C CA 1
ATOM 6868 C C . LEU C 1 123 ? 64.688 -16.427 56.605 1.00 42.22 115 LEU C C 1
ATOM 6869 O O . LEU C 1 123 ? 65.607 -15.662 56.912 1.00 41.84 115 LEU C O 1
ATOM 6874 N N . VAL C 1 124 ? 64.852 -17.462 55.783 1.00 42.69 116 VAL C N 1
ATOM 6875 C CA . VAL C 1 124 ? 66.067 -17.650 54.980 1.00 42.87 116 VAL C CA 1
ATOM 6876 C C . VAL C 1 124 ? 65.732 -17.375 53.503 1.00 42.89 116 VAL C C 1
ATOM 6877 O O . VAL C 1 124 ? 64.816 -17.996 52.950 1.00 43.09 116 VAL C O 1
ATOM 6881 N N . ALA C 1 125 ? 66.465 -16.443 52.881 1.00 42.47 117 ALA C N 1
ATOM 6882 C CA . ALA C 1 125 ? 66.191 -16.010 51.504 1.00 41.97 117 ALA C CA 1
ATOM 6883 C C . ALA C 1 125 ? 67.433 -16.035 50.615 1.00 42.25 117 ALA C C 1
ATOM 6884 O O . ALA C 1 125 ? 68.551 -15.861 51.095 1.00 43.16 117 ALA C O 1
ATOM 6886 N N . ALA C 1 126 ? 67.235 -16.245 49.317 1.00 42.07 118 ALA C N 1
ATOM 6887 C CA . ALA C 1 126 ? 68.303 -16.062 48.341 1.00 42.51 118 ALA C CA 1
ATOM 6888 C C . ALA C 1 126 ? 68.583 -14.569 48.190 1.00 42.84 118 ALA C C 1
ATOM 6889 O O . ALA C 1 126 ? 67.696 -13.737 48.403 1.00 41.58 118 ALA C O 1
ATOM 6891 N N . ARG C 1 127 ? 69.823 -14.249 47.840 1.00 43.46 119 ARG C N 1
ATOM 6892 C CA . ARG C 1 127 ? 70.289 -12.872 47.661 1.00 44.03 119 ARG C CA 1
ATOM 6893 C C . ARG C 1 127 ? 69.947 -12.287 46.272 1.00 43.39 119 ARG C C 1
ATOM 6894 O O . ARG C 1 127 ? 69.671 -11.085 46.139 1.00 42.81 119 ARG C O 1
ATOM 6902 N N . SER C 1 128 ? 69.979 -13.132 45.246 1.00 43.28 120 SER C N 1
ATOM 6903 C CA . SER C 1 128 ? 69.755 -12.705 43.863 1.00 43.27 120 SER C CA 1
ATOM 6904 C C . SER C 1 128 ? 68.241 -12.559 43.578 1.00 42.69 120 SER C C 1
ATOM 6905 O O . SER C 1 128 ? 67.568 -13.525 43.207 1.00 42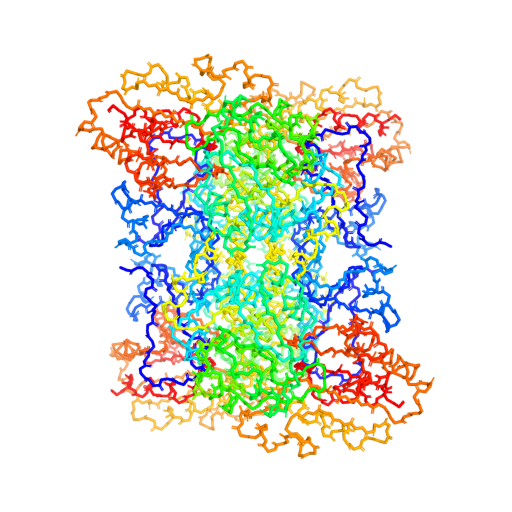.01 120 SER C O 1
ATOM 6908 N N . LEU C 1 129 ? 67.724 -11.345 43.781 1.00 42.58 121 LEU C N 1
ATOM 6909 C CA . LEU C 1 129 ? 66.268 -11.063 43.701 1.00 42.71 121 LEU C CA 1
ATOM 6910 C C . LEU C 1 129 ? 65.928 -9.797 42.918 1.00 42.48 121 LEU C C 1
ATOM 6911 O O . LEU C 1 129 ? 66.762 -8.898 42.786 1.00 42.67 121 LEU C O 1
ATOM 6916 N N . PHE C 1 130 ? 64.695 -9.739 42.404 1.00 42.33 122 PHE C N 1
ATOM 6917 C CA . PHE C 1 130 ? 64.052 -8.488 41.970 1.00 41.91 122 PHE C CA 1
ATOM 6918 C C . PHE C 1 130 ? 64.230 -7.436 43.073 1.00 41.24 122 PHE C C 1
ATOM 6919 O O . PHE C 1 130 ? 64.047 -7.736 44.256 1.00 41.50 122 PHE C O 1
ATOM 6927 N N . GLY C 1 131 ? 64.606 -6.218 42.682 1.00 40.77 123 GLY C N 1
ATOM 6928 C CA . GLY C 1 131 ? 64.796 -5.092 43.608 1.00 39.62 123 GLY C CA 1
ATOM 6929 C C . GLY C 1 131 ? 63.834 -4.940 44.781 1.00 39.08 123 GLY C C 1
ATOM 6930 O O . GLY C 1 131 ? 64.250 -4.884 45.944 1.00 39.09 123 GLY C O 1
ATOM 6931 N N . SER C 1 132 ? 62.542 -4.862 44.479 1.00 38.43 124 SER C N 1
ATOM 6932 C CA . SER C 1 132 ? 61.505 -4.716 45.499 1.00 37.95 124 SER C CA 1
ATOM 6933 C C . SER C 1 132 ? 61.364 -5.941 46.410 1.00 37.90 124 SER C C 1
ATOM 6934 O O . SER C 1 132 ? 60.994 -5.806 47.576 1.00 37.16 124 SER C O 1
ATOM 6937 N N . CYS C 1 133 ? 61.659 -7.135 45.894 1.00 38.60 125 CYS C N 1
ATOM 6938 C CA . CYS C 1 133 ? 61.613 -8.321 46.744 1.00 39.46 125 CYS C CA 1
ATOM 6939 C C . CYS C 1 133 ? 62.746 -8.245 47.776 1.00 39.98 125 CYS C C 1
ATOM 6940 O O . CYS C 1 133 ? 62.558 -8.587 48.947 1.00 39.70 125 CYS C O 1
ATOM 6943 N N . PHE C 1 134 ? 63.901 -7.750 47.338 1.00 40.65 126 PHE C N 1
ATOM 6944 C CA . PHE C 1 134 ? 65.044 -7.566 48.240 1.00 41.50 126 PHE C CA 1
ATOM 6945 C C . PHE C 1 134 ? 64.725 -6.582 49.359 1.00 41.26 126 PHE C C 1
ATOM 6946 O O . PHE C 1 134 ? 65.091 -6.817 50.516 1.00 41.92 126 PHE C O 1
ATOM 6954 N N . VAL C 1 135 ? 64.030 -5.494 49.017 1.00 41.01 127 VAL C N 1
ATOM 6955 C CA . VAL C 1 135 ? 63.638 -4.476 49.994 1.00 40.61 127 VAL C CA 1
ATOM 6956 C C . VAL C 1 135 ? 62.648 -5.050 51.024 1.00 40.40 127 VAL C C 1
ATOM 6957 O O . VAL C 1 135 ? 62.769 -4.784 52.223 1.00 40.44 127 VAL C O 1
ATOM 6961 N N . VAL C 1 136 ?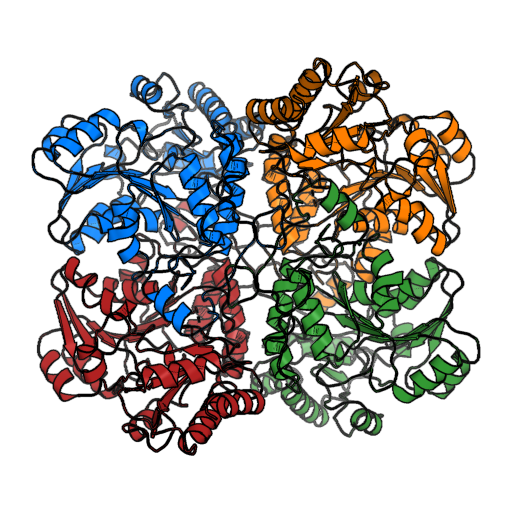 61.695 -5.858 50.555 1.00 40.26 128 VAL C N 1
ATOM 6962 C CA . VAL C 1 136 ? 60.726 -6.537 51.446 1.00 40.11 128 VAL C CA 1
ATOM 6963 C C . VAL C 1 136 ? 61.443 -7.414 52.486 1.00 41.07 128 VAL C C 1
ATOM 6964 O O . VAL C 1 136 ? 61.167 -7.312 53.688 1.00 40.87 128 VAL C O 1
ATOM 6968 N N . CYS C 1 137 ? 62.367 -8.247 52.012 1.00 41.95 129 CYS C N 1
ATOM 6969 C CA . CYS C 1 137 ? 63.078 -9.199 52.868 1.00 43.27 129 CYS C CA 1
ATOM 6970 C C . CYS C 1 137 ? 64.117 -8.557 53.796 1.00 43.77 129 CYS C C 1
ATOM 6971 O O . CYS C 1 137 ? 64.287 -8.999 54.941 1.00 43.91 129 CYS C O 1
ATOM 6974 N N . SER C 1 138 ? 64.812 -7.527 53.312 1.00 43.90 130 SER C N 1
ATOM 6975 C CA . SER C 1 138 ? 65.948 -6.961 54.056 1.00 44.38 130 SER C CA 1
ATOM 6976 C C . SER C 1 138 ? 65.617 -5.764 54.949 1.00 44.11 130 SER C C 1
ATOM 6977 O O . SER C 1 138 ? 66.315 -5.543 55.944 1.00 43.76 130 SER C O 1
ATOM 6980 N N . GLU C 1 139 ? 64.560 -5.009 54.609 1.00 43.05 131 GLU C N 1
ATOM 6981 C CA . GLU C 1 139 ? 64.203 -3.775 55.334 1.00 43.03 131 GLU C CA 1
ATOM 6982 C C . GLU C 1 139 ? 62.790 -3.761 55.938 1.00 42.28 131 GLU C C 1
ATOM 6983 O O . GLU C 1 139 ? 62.625 -3.535 57.149 1.00 42.16 131 GLU C O 1
ATOM 6989 N N . ILE C 1 140 ? 61.775 -4.008 55.105 1.00 41.29 132 ILE C N 1
ATOM 6990 C CA . ILE C 1 140 ? 60.370 -3.914 55.557 1.00 40.53 132 ILE C CA 1
ATOM 6991 C C . ILE C 1 140 ? 59.963 -4.927 56.639 1.00 40.70 132 ILE C C 1
ATOM 6992 O O . ILE C 1 140 ? 59.482 -4.539 57.707 1.00 40.91 132 ILE C O 1
ATOM 6997 N N . LEU C 1 141 ? 60.166 -6.217 56.383 1.00 40.71 133 LEU C N 1
ATOM 6998 C CA . LEU C 1 141 ? 59.798 -7.234 57.368 1.00 40.74 133 LEU C CA 1
ATOM 6999 C C . LEU C 1 141 ? 60.690 -7.204 58.649 1.00 41.06 133 LEU C C 1
ATOM 7000 O O . LEU C 1 141 ? 60.173 -7.374 59.757 1.00 40.24 133 LEU C O 1
ATOM 7005 N N . PRO C 1 142 ? 62.013 -6.949 58.506 1.00 41.51 134 PRO C N 1
ATOM 7006 C CA . PRO C 1 142 ? 62.796 -6.784 59.745 1.00 42.32 134 PRO C CA 1
ATOM 7007 C C . PRO C 1 142 ? 62.404 -5.573 60.622 1.00 41.82 134 PRO C C 1
ATOM 7008 O O . PRO C 1 142 ? 62.585 -5.634 61.838 1.00 42.15 134 PRO C O 1
ATOM 7012 N N . ARG C 1 143 ? 61.864 -4.504 60.031 1.00 40.99 135 ARG C N 1
ATOM 7013 C CA . ARG C 1 143 ? 61.313 -3.383 60.818 1.00 40.66 135 ARG C CA 1
ATOM 7014 C C . ARG C 1 143 ? 60.155 -3.839 61.717 1.00 40.75 135 ARG C C 1
ATOM 7015 O O . ARG C 1 143 ? 59.909 -3.253 62.772 1.00 41.18 135 ARG C O 1
ATOM 7023 N N . TRP C 1 144 ? 59.461 -4.892 61.290 1.00 40.66 136 TRP C N 1
ATOM 7024 C CA . TRP C 1 144 ? 58.368 -5.487 62.054 1.00 40.39 136 TRP C CA 1
ATOM 7025 C C . TRP C 1 144 ? 58.802 -6.784 62.781 1.00 41.40 136 TRP C C 1
ATOM 7026 O O . TRP C 1 144 ? 57.974 -7.633 63.141 1.00 40.52 136 TRP C O 1
ATOM 7037 N N . GLY C 1 145 ? 60.110 -6.921 62.989 1.00 41.71 137 GLY C N 1
ATOM 7038 C CA . GLY C 1 145 ? 60.631 -7.883 63.959 1.00 43.02 137 GLY C CA 1
ATOM 7039 C C . GLY C 1 145 ? 61.062 -9.241 63.441 1.00 43.40 137 GLY C C 1
ATOM 7040 O O . GLY C 1 145 ? 61.440 -10.108 64.229 1.00 44.22 137 GLY C O 1
ATOM 7041 N N . VAL C 1 146 ? 61.017 -9.420 62.122 1.00 43.01 138 VAL C N 1
ATOM 7042 C CA . VAL C 1 146 ? 61.443 -10.657 61.477 1.00 42.98 138 VAL C CA 1
ATOM 7043 C C . VAL C 1 146 ? 62.980 -10.728 61.368 1.00 43.80 138 VAL C C 1
ATOM 7044 O O . VAL C 1 146 ? 63.649 -9.728 61.072 1.00 43.03 138 VAL C O 1
ATOM 7048 N N . GLN C 1 147 ? 63.525 -11.913 61.633 1.00 45.02 139 GLN C N 1
ATOM 7049 C CA . GLN C 1 147 ? 64.955 -12.176 61.482 1.00 45.94 139 GLN C CA 1
ATOM 7050 C C . GLN C 1 147 ? 65.212 -12.767 60.097 1.00 45.71 139 GLN C C 1
ATOM 7051 O O . GLN C 1 147 ? 64.731 -13.864 59.792 1.00 46.24 139 GLN C O 1
ATOM 7057 N N . THR C 1 148 ? 65.962 -12.047 59.265 1.00 45.43 140 THR C N 1
ATOM 7058 C CA . THR C 1 148 ? 66.253 -12.499 57.899 1.00 45.48 140 THR C CA 1
ATOM 7059 C C . THR C 1 148 ? 67.742 -12.825 57.700 1.00 45.90 140 THR C C 1
ATOM 7060 O O . THR C 1 148 ? 68.596 -11.999 58.014 1.00 46.21 140 THR C O 1
ATOM 7064 N N . VAL C 1 149 ? 68.029 -14.018 57.169 1.00 45.85 141 VAL C N 1
ATOM 7065 C CA . VAL C 1 149 ? 69.379 -14.429 56.766 1.00 46.19 141 VAL C CA 1
ATOM 7066 C C . VAL C 1 149 ? 69.438 -14.655 55.241 1.00 45.77 141 VAL C C 1
ATOM 7067 O O . VAL C 1 149 ? 68.609 -15.381 54.686 1.00 45.44 141 VAL C O 1
ATOM 7071 N N . PHE C 1 150 ? 70.412 -14.041 54.570 1.00 45.47 142 PHE C N 1
ATOM 7072 C CA . PHE C 1 150 ? 70.615 -14.248 53.132 1.00 45.18 142 PHE C CA 1
ATOM 7073 C C . PHE C 1 150 ? 71.690 -15.297 52.798 1.00 46.25 142 PHE C C 1
ATOM 7074 O O . PHE C 1 150 ? 72.671 -15.474 53.546 1.00 46.61 142 PHE C O 1
ATOM 7082 N N . VAL C 1 151 ? 71.489 -15.995 51.679 1.00 46.12 143 VAL C N 1
ATOM 7083 C CA . VAL C 1 151 ? 72.455 -16.964 51.145 1.00 46.79 143 VAL C CA 1
ATOM 7084 C C . VAL C 1 151 ? 72.630 -16.786 49.627 1.00 47.00 143 VAL C C 1
ATOM 7085 O O . VAL C 1 151 ? 71.801 -16.139 48.982 1.00 46.10 143 VAL C O 1
ATOM 7089 N N . ASP C 1 152 ? 73.705 -17.343 49.065 1.00 47.59 144 ASP C N 1
ATOM 7090 C CA . ASP C 1 152 ? 73.838 -17.451 47.609 1.00 47.72 144 ASP C CA 1
ATOM 7091 C C . ASP C 1 152 ? 73.034 -18.668 47.141 1.00 47.79 144 ASP C C 1
ATOM 7092 O O . ASP C 1 152 ? 73.377 -19.815 47.463 1.00 47.27 144 ASP C O 1
ATOM 7097 N N . GLY C 1 153 ? 71.974 -18.407 46.372 1.00 47.08 145 GLY C N 1
ATOM 7098 C CA . GLY C 1 153 ? 70.993 -19.432 45.991 1.00 47.42 145 GLY C CA 1
ATOM 7099 C C . GLY C 1 153 ? 71.554 -20.680 45.332 1.00 48.52 145 GLY C C 1
ATOM 7100 O O . GLY C 1 153 ? 71.008 -21.786 45.492 1.00 48.11 145 GLY C O 1
ATOM 7101 N N . ASP C 1 154 ? 72.655 -20.501 44.603 1.00 49.34 146 ASP C N 1
ATOM 7102 C CA . ASP C 1 154 ? 73.313 -21.586 43.883 1.00 50.75 146 ASP C CA 1
ATOM 7103 C C . ASP C 1 154 ? 74.286 -22.436 44.731 1.00 51.47 146 ASP C C 1
ATOM 7104 O O . ASP C 1 154 ? 74.967 -23.307 44.184 1.00 52.11 146 ASP C O 1
ATOM 7109 N N . ASP C 1 155 ? 74.320 -22.207 46.049 1.00 51.13 147 ASP C N 1
ATOM 7110 C CA . ASP C 1 155 ? 75.268 -22.886 46.961 1.00 51.92 147 ASP C CA 1
ATOM 7111 C C . ASP C 1 155 ? 74.549 -23.700 48.049 1.00 51.75 147 ASP C C 1
ATOM 7112 O O . ASP C 1 155 ? 74.192 -23.165 49.097 1.00 51.10 147 ASP C O 1
ATOM 7117 N N . LEU C 1 156 ? 74.360 -24.996 47.801 1.00 52.21 148 LEU C N 1
ATOM 7118 C CA . LEU C 1 156 ? 73.611 -25.863 48.719 1.00 52.70 148 LEU C CA 1
ATOM 7119 C C . LEU C 1 156 ? 74.233 -26.022 50.113 1.00 53.48 148 LEU C C 1
ATOM 7120 O O . LEU C 1 156 ? 73.511 -26.265 51.085 1.00 53.14 148 LEU C O 1
ATOM 7125 N N . SER C 1 157 ? 75.557 -25.873 50.213 1.00 54.02 149 SER C N 1
ATOM 7126 C CA . SER C 1 157 ? 76.220 -25.904 51.525 1.00 55.11 149 SER C CA 1
ATOM 7127 C C . SER C 1 157 ? 75.871 -24.677 52.381 1.00 54.46 149 SER C C 1
ATOM 7128 O O . SER C 1 157 ? 75.803 -24.776 53.615 1.00 54.66 149 SER C O 1
ATOM 7131 N N . GLN C 1 158 ? 75.626 -23.537 51.726 1.00 53.53 150 GLN C N 1
ATOM 7132 C CA . GLN C 1 158 ? 75.139 -22.335 52.413 1.00 52.85 150 GLN C CA 1
ATOM 7133 C C . GLN C 1 158 ? 73.685 -22.502 52.895 1.00 52.19 150 GLN C C 1
ATOM 7134 O O . GLN C 1 158 ? 73.356 -22.119 54.025 1.00 51.66 150 GLN C O 1
ATOM 7140 N N . TRP C 1 159 ? 72.828 -23.067 52.038 1.00 51.66 151 TRP C N 1
ATOM 7141 C CA . TRP C 1 159 ? 71.453 -23.418 52.421 1.00 51.30 151 TRP C CA 1
ATOM 7142 C C . TRP C 1 159 ? 71.473 -24.342 53.643 1.00 52.29 151 TRP C C 1
ATOM 7143 O O . TRP C 1 159 ? 70.704 -24.144 54.586 1.00 52.10 151 TRP C O 1
ATOM 7154 N N . GLU C 1 160 ? 72.358 -25.347 53.613 1.00 53.30 152 GLU C N 1
ATOM 7155 C CA . GLU C 1 160 ? 72.504 -26.321 54.712 1.00 54.10 152 GLU C CA 1
ATOM 7156 C C . GLU C 1 160 ? 72.792 -25.665 56.065 1.00 54.30 152 GLU C C 1
ATOM 7157 O O . GLU C 1 160 ? 72.135 -25.979 57.067 1.00 54.18 152 GLU C O 1
ATOM 7159 N N . ARG C 1 161 ? 73.755 -24.738 56.071 1.00 54.52 153 ARG C N 1
ATOM 7160 C CA . ARG C 1 161 ? 74.177 -24.018 57.282 1.00 54.74 153 ARG C CA 1
ATOM 7161 C C . ARG C 1 161 ? 73.110 -23.064 57.831 1.00 53.93 153 ARG C C 1
ATOM 7162 O O . ARG C 1 161 ? 72.941 -22.955 59.050 1.00 54.36 153 ARG C O 1
ATOM 7164 N N . ALA C 1 162 ? 72.406 -22.364 56.942 1.00 52.58 154 ALA C N 1
ATOM 7165 C CA . ALA C 1 162 ? 71.305 -21.480 57.348 1.00 51.67 154 ALA C CA 1
ATOM 7166 C C . ALA C 1 162 ? 70.102 -22.252 57.910 1.00 51.47 154 ALA C C 1
ATOM 7167 O O . ALA C 1 162 ? 69.407 -21.775 58.818 1.00 51.11 154 ALA C O 1
ATOM 7169 N N . LEU C 1 163 ? 69.865 -23.450 57.379 1.00 51.61 155 LEU C N 1
ATOM 7170 C CA . LEU C 1 163 ? 68.685 -24.225 57.771 1.00 51.49 155 LEU C CA 1
ATOM 7171 C C . LEU C 1 163 ? 68.951 -25.238 58.904 1.00 52.79 155 LEU C C 1
ATOM 7172 O O . LEU C 1 163 ? 68.090 -26.060 59.221 1.00 52.89 155 LEU C O 1
ATOM 7177 N N . SER C 1 164 ? 70.129 -25.155 59.527 1.00 53.57 156 SER C N 1
ATOM 7178 C CA . SER C 1 164 ? 70.481 -26.055 60.629 1.00 55.12 156 SER C CA 1
ATOM 7179 C C . SER C 1 164 ? 69.820 -25.690 61.969 1.00 54.97 156 SER C C 1
ATOM 7180 O O . SER C 1 164 ? 69.999 -26.405 62.960 1.00 56.28 156 SER C O 1
ATOM 7183 N N . VAL C 1 165 ? 69.081 -24.578 62.002 1.00 53.77 157 VAL C N 1
ATOM 7184 C CA . VAL C 1 165 ? 68.245 -24.214 63.164 1.00 53.10 157 VAL C CA 1
ATOM 7185 C C . VAL C 1 165 ? 66.767 -24.059 62.733 1.00 51.89 157 VAL C C 1
ATOM 7186 O O . VAL C 1 165 ? 66.501 -23.879 61.548 1.00 51.18 157 VAL C O 1
ATOM 7190 N N . PRO C 1 166 ? 65.807 -24.146 63.683 1.00 51.32 158 PRO C N 1
ATOM 7191 C CA . PRO C 1 166 ? 64.385 -24.031 63.320 1.00 50.18 158 PRO C CA 1
ATOM 7192 C C . PRO C 1 166 ? 64.053 -22.721 62.572 1.00 48.74 158 PRO C C 1
ATOM 7193 O O . PRO C 1 166 ? 64.505 -21.644 62.969 1.00 48.39 158 PRO C O 1
ATOM 7197 N N . THR C 1 167 ? 63.275 -22.839 61.494 1.00 47.56 159 THR C N 1
ATOM 7198 C CA . THR C 1 167 ? 63.020 -21.747 60.553 1.00 45.24 159 THR C CA 1
ATOM 7199 C C . THR C 1 167 ? 61.534 -21.758 60.143 1.00 44.38 159 THR C C 1
ATOM 7200 O O . THR C 1 167 ? 60.932 -22.829 60.025 1.00 44.36 159 THR C O 1
ATOM 7204 N N . GLN C 1 168 ? 60.946 -20.574 59.953 1.00 42.64 160 GLN C N 1
ATOM 7205 C CA . GLN C 1 168 ? 59.517 -20.469 59.592 1.00 42.06 160 GLN C CA 1
ATOM 7206 C C . GLN C 1 168 ? 59.254 -20.397 58.083 1.00 41.51 160 GLN C C 1
ATOM 7207 O O . GLN C 1 168 ? 58.265 -20.969 57.603 1.00 41.24 160 GLN C O 1
ATOM 7213 N N . ALA C 1 169 ? 60.120 -19.700 57.341 1.00 40.59 161 ALA C N 1
ATOM 7214 C CA . ALA C 1 169 ? 59.914 -19.526 55.895 1.00 39.81 161 ALA C CA 1
ATOM 7215 C C . ALA C 1 169 ? 61.199 -19.454 55.087 1.00 39.71 161 ALA C C 1
ATOM 7216 O O . ALA C 1 169 ? 62.246 -19.070 55.608 1.00 40.37 161 ALA C O 1
ATOM 7218 N N . VAL C 1 170 ? 61.086 -19.816 53.811 1.00 39.03 162 VAL C N 1
ATOM 7219 C CA . VAL C 1 170 ? 62.176 -19.784 52.837 1.00 39.40 162 VAL C CA 1
ATOM 7220 C C . VAL C 1 170 ? 61.621 -19.151 51.549 1.00 39.45 162 VAL C C 1
ATOM 7221 O O . VAL C 1 170 ? 60.522 -19.519 51.115 1.00 40.17 162 VAL C O 1
ATOM 7225 N N . PHE C 1 171 ? 62.358 -18.189 50.970 1.00 39.57 163 PHE C N 1
ATOM 7226 C CA . PHE C 1 171 ? 61.951 -17.478 49.736 1.00 38.39 163 PHE C CA 1
ATOM 7227 C C . PHE C 1 171 ? 63.051 -17.416 48.661 1.00 38.55 163 PHE C C 1
ATOM 7228 O O . PHE C 1 171 ? 64.216 -17.131 48.972 1.00 38.54 163 PHE C O 1
ATOM 7236 N N . PHE C 1 172 ? 62.683 -17.660 47.400 1.00 38.14 164 PHE C N 1
ATOM 7237 C CA . PHE C 1 172 ? 63.613 -17.476 46.267 1.00 38.47 164 PHE C CA 1
ATOM 7238 C C . PHE C 1 172 ? 62.911 -17.374 44.923 1.00 38.49 164 PHE C C 1
ATOM 7239 O O . PHE C 1 172 ? 61.751 -17.771 44.788 1.00 37.50 164 PHE C O 1
ATOM 7247 N N . GLU C 1 173 ? 63.633 -16.824 43.944 1.00 39.26 165 GLU C N 1
ATOM 7248 C CA . GLU C 1 173 ? 63.215 -16.765 42.540 1.00 40.31 165 GLU C CA 1
ATOM 7249 C C . GLU C 1 173 ? 64.159 -17.653 41.764 1.00 41.07 165 GLU C C 1
ATOM 7250 O O . GLU C 1 173 ? 65.359 -17.708 42.066 1.00 41.92 165 GLU C O 1
ATOM 7256 N N . THR C 1 174 ? 63.635 -18.347 40.763 1.00 41.22 166 THR C N 1
ATOM 7257 C CA . THR C 1 174 ? 64.481 -19.110 39.848 1.00 41.38 166 THR C CA 1
ATOM 7258 C C . THR C 1 174 ? 63.793 -19.264 38.497 1.00 41.04 166 THR C C 1
ATOM 7259 O O . THR C 1 174 ? 62.635 -19.702 38.441 1.00 41.09 166 THR C O 1
ATOM 7263 N N . PRO C 1 175 ? 64.472 -18.851 37.402 1.00 40.94 167 PRO C N 1
ATOM 7264 C CA . PRO C 1 175 ? 65.761 -18.137 37.353 1.00 41.03 167 PRO C CA 1
ATOM 7265 C C . PRO C 1 175 ? 65.621 -16.729 37.954 1.00 41.05 167 PRO C C 1
ATOM 7266 O O . PRO C 1 175 ? 64.507 -16.186 37.970 1.00 39.84 167 PRO C O 1
ATOM 7270 N N . SER C 1 176 ? 66.724 -16.158 38.447 1.00 41.37 168 SER C N 1
ATOM 7271 C CA . SER C 1 176 ? 66.704 -14.807 39.056 1.00 41.84 168 SER C CA 1
ATOM 7272 C C . SER C 1 176 ? 66.668 -13.660 38.043 1.00 42.27 168 SER C C 1
ATOM 7273 O O . SER C 1 176 ? 67.109 -13.815 36.904 1.00 42.33 168 SER C O 1
ATOM 7276 N N . ASN C 1 177 ? 66.150 -12.508 38.488 1.00 42.59 169 ASN C N 1
ATOM 7277 C CA . ASN C 1 177 ? 65.984 -11.292 37.681 1.00 43.46 169 ASN C CA 1
ATOM 7278 C C . ASN C 1 177 ? 67.027 -10.261 38.148 1.00 43.73 169 ASN C C 1
ATOM 7279 O O . ASN C 1 177 ? 66.941 -9.791 39.285 1.00 44.03 169 ASN C O 1
ATOM 7284 N N . PRO C 1 178 ? 68.007 -9.900 37.287 1.00 43.97 170 PRO C N 1
ATOM 7285 C CA . PRO C 1 178 ? 68.227 -10.260 35.878 1.00 44.16 170 PRO C CA 1
ATOM 7286 C C . PRO C 1 178 ? 69.335 -11.296 35.556 1.00 44.59 170 PRO C C 1
ATOM 7287 O O . PRO C 1 178 ? 69.512 -11.650 34.377 1.00 44.54 170 PRO C O 1
ATOM 7291 N N . MET C 1 179 ? 70.081 -11.764 36.559 1.00 44.64 171 MET C N 1
ATOM 7292 C CA . MET C 1 179 ? 71.294 -12.562 36.295 1.00 45.27 171 MET C CA 1
ATOM 7293 C C . MET C 1 179 ? 71.014 -14.007 35.859 1.00 45.33 171 MET C C 1
ATOM 7294 O O . MET C 1 179 ? 71.920 -14.707 35.379 1.00 45.65 171 MET C O 1
ATOM 7299 N N . GLN C 1 180 ? 69.771 -14.450 36.028 1.00 44.50 172 GLN C N 1
ATOM 7300 C CA . GLN C 1 180 ? 69.342 -15.802 35.618 1.00 44.90 172 GLN C CA 1
ATOM 7301 C C . GLN C 1 180 ? 70.145 -16.940 36.265 1.00 45.13 172 GLN C C 1
ATOM 7302 O O . GLN C 1 180 ? 70.413 -17.975 35.648 1.00 45.44 172 GLN C O 1
ATOM 7308 N N . SER C 1 181 ? 70.511 -16.714 37.527 1.00 45.00 173 SER C N 1
ATOM 7309 C CA . SER C 1 181 ? 71.039 -17.718 38.442 1.00 44.90 173 SER C CA 1
ATOM 7310 C C . SER C 1 181 ? 69.919 -18.690 38.826 1.00 44.35 173 SER C C 1
ATOM 7311 O O . SER C 1 181 ? 68.773 -18.271 39.014 1.00 43.38 173 SER C O 1
ATOM 7314 N N . LEU C 1 182 ? 70.249 -19.981 38.931 1.00 43.77 174 LEU C N 1
ATOM 7315 C CA . LEU C 1 182 ? 69.259 -21.011 39.286 1.00 43.32 174 LEU C CA 1
ATOM 7316 C C . LEU C 1 182 ? 69.364 -21.510 40.742 1.00 43.29 174 LEU C C 1
ATOM 7317 O O . LEU C 1 182 ? 70.431 -21.441 41.364 1.00 43.60 174 LEU C O 1
ATOM 7322 N N . VAL C 1 183 ? 68.238 -21.991 41.271 1.00 42.77 175 VAL C N 1
ATOM 7323 C CA . VAL C 1 183 ? 68.172 -22.635 42.589 1.00 43.40 175 VAL C CA 1
ATOM 7324 C C . VAL C 1 183 ? 67.620 -24.058 42.385 1.00 43.46 175 VAL C C 1
ATOM 7325 O O . VAL C 1 183 ? 66.609 -24.228 41.707 1.00 43.09 175 VAL C O 1
ATOM 7329 N N . ASP C 1 184 ? 68.291 -25.072 42.941 1.00 44.20 176 ASP C N 1
ATOM 7330 C CA . ASP C 1 184 ? 67.830 -26.474 42.857 1.00 44.37 176 ASP C CA 1
ATOM 7331 C C . ASP C 1 184 ? 66.596 -26.651 43.758 1.00 43.87 176 ASP C C 1
ATOM 7332 O O . ASP C 1 184 ? 66.718 -26.742 44.984 1.00 43.40 176 ASP C O 1
ATOM 7337 N N . ILE C 1 185 ? 65.407 -26.665 43.143 1.00 43.17 177 ILE C N 1
ATOM 7338 C CA . ILE C 1 185 ? 64.140 -26.640 43.899 1.00 43.42 177 ILE C CA 1
ATOM 7339 C C . ILE C 1 185 ? 63.951 -27.856 44.830 1.00 44.66 177 ILE C C 1
ATOM 7340 O O . ILE C 1 185 ? 63.681 -27.695 46.026 1.00 45.18 177 ILE C O 1
ATOM 7345 N N . ALA C 1 186 ? 64.112 -29.064 44.292 1.00 45.39 178 ALA C N 1
ATOM 7346 C CA . ALA C 1 186 ? 63.867 -30.273 45.075 1.00 46.12 178 ALA C CA 1
ATOM 7347 C C . ALA C 1 186 ? 64.823 -30.360 46.275 1.00 46.94 178 ALA C C 1
ATOM 7348 O O . ALA C 1 186 ? 64.414 -30.771 47.366 1.00 46.85 178 ALA C O 1
ATOM 7350 N N . ALA C 1 187 ? 66.072 -29.932 46.070 1.00 46.83 179 ALA C N 1
ATOM 7351 C CA . ALA C 1 187 ? 67.114 -30.022 47.109 1.00 47.72 179 ALA C CA 1
ATOM 7352 C C . ALA C 1 187 ? 66.928 -29.023 48.251 1.00 47.44 179 ALA C C 1
ATOM 7353 O O . ALA C 1 187 ? 67.089 -29.394 49.421 1.00 48.35 179 ALA C O 1
ATOM 7355 N N . VAL C 1 188 ? 66.587 -27.770 47.919 1.00 46.92 180 VAL C N 1
ATOM 7356 C CA . VAL C 1 188 ? 66.299 -26.745 48.932 1.00 46.17 180 VAL C CA 1
ATOM 7357 C C . VAL C 1 188 ? 65.034 -27.092 49.743 1.00 46.75 180 VAL C C 1
ATOM 7358 O O . VAL C 1 188 ? 65.002 -26.917 50.966 1.00 46.62 180 VAL C O 1
ATOM 7362 N N . THR C 1 189 ? 64.009 -27.599 49.059 1.00 47.22 181 THR C N 1
ATOM 7363 C CA . THR C 1 189 ? 62.749 -28.009 49.694 1.00 47.84 181 THR C CA 1
ATOM 7364 C C . THR C 1 189 ? 62.947 -29.080 50.784 1.00 48.97 181 THR C C 1
ATOM 7365 O O . THR C 1 189 ? 62.320 -29.023 51.850 1.00 48.35 181 THR C O 1
ATOM 7369 N N . GLU C 1 190 ? 63.819 -30.050 50.504 1.00 50.42 182 GLU C N 1
ATOM 7370 C CA . GLU C 1 190 ? 64.105 -31.142 51.441 1.00 52.23 182 GLU C CA 1
ATOM 7371 C C . GLU C 1 190 ? 64.725 -30.587 52.731 1.00 52.10 182 GLU C C 1
ATOM 7372 O O . GLU C 1 190 ? 64.314 -30.947 53.832 1.00 52.14 182 GLU C O 1
ATOM 7378 N N . LEU C 1 191 ? 65.689 -29.681 52.570 1.00 51.75 183 LEU C N 1
ATOM 7379 C CA . LEU C 1 191 ? 66.381 -29.037 53.686 1.00 51.51 183 LEU C CA 1
ATOM 7380 C C . LEU C 1 191 ? 65.459 -28.120 54.486 1.00 50.66 183 LEU C C 1
ATOM 7381 O O . LEU C 1 191 ? 65.554 -28.065 55.715 1.00 50.92 183 LEU C O 1
ATOM 7386 N N . ALA C 1 192 ? 64.587 -27.384 53.790 1.00 49.55 184 ALA C N 1
ATOM 7387 C CA . ALA C 1 192 ? 63.645 -26.477 54.454 1.00 48.33 184 ALA C CA 1
ATOM 7388 C C . ALA C 1 192 ? 62.625 -27.230 55.310 1.00 48.58 184 ALA C C 1
ATOM 7389 O O . ALA C 1 192 ? 62.320 -26.804 56.421 1.00 48.78 184 ALA C O 1
ATOM 7391 N N . HIS C 1 193 ? 62.117 -28.354 54.801 1.00 48.61 185 HIS C N 1
ATOM 7392 C CA . HIS C 1 193 ? 61.126 -29.139 55.538 1.00 48.77 185 HIS C CA 1
ATOM 7393 C C . HIS C 1 193 ? 61.714 -29.800 56.793 1.00 49.78 185 HIS C C 1
ATOM 7394 O O . HIS C 1 193 ? 61.031 -29.903 57.816 1.00 49.76 185 HIS C O 1
ATOM 7401 N N . ALA C 1 194 ? 62.983 -30.206 56.723 1.00 50.57 186 ALA C N 1
ATOM 7402 C CA . ALA C 1 194 ? 63.687 -30.729 57.905 1.00 51.75 186 ALA C CA 1
ATOM 7403 C C . ALA C 1 194 ? 63.822 -29.681 59.021 1.00 51.68 186 ALA C C 1
ATOM 7404 O O . ALA C 1 194 ? 63.835 -30.031 60.203 1.00 52.39 186 ALA C O 1
ATOM 7406 N N . ALA C 1 195 ? 63.893 -28.401 58.643 1.00 51.04 187 ALA C N 1
ATOM 7407 C CA . ALA C 1 195 ? 63.932 -27.296 59.607 1.00 50.58 187 ALA C CA 1
ATOM 7408 C C . ALA C 1 195 ? 62.543 -26.774 60.048 1.00 50.32 187 ALA C C 1
ATOM 7409 O O . ALA C 1 195 ? 62.453 -25.849 60.868 1.00 50.11 187 ALA C O 1
ATOM 7411 N N . GLY C 1 196 ? 61.477 -27.357 59.493 1.00 50.08 188 GLY C N 1
ATOM 7412 C CA . GLY C 1 196 ? 60.092 -26.959 59.806 1.00 49.69 188 GLY C CA 1
ATOM 7413 C C . GLY C 1 196 ? 59.529 -25.771 59.026 1.00 48.66 188 GLY C C 1
ATOM 7414 O O . GLY C 1 196 ? 58.482 -25.227 59.393 1.00 48.29 188 GLY C O 1
ATOM 7415 N N . ALA C 1 197 ? 60.217 -25.368 57.955 1.00 48.15 189 ALA C N 1
ATOM 7416 C CA . ALA C 1 197 ? 59.885 -24.141 57.216 1.00 46.73 189 ALA C CA 1
ATOM 7417 C C . ALA C 1 197 ? 58.923 -24.419 56.065 1.00 46.13 189 ALA C C 1
ATOM 7418 O O . ALA C 1 197 ? 58.835 -25.553 55.603 1.00 46.23 189 ALA C O 1
ATOM 7420 N N . LYS C 1 198 ? 58.190 -23.385 55.635 1.00 44.57 190 LYS C N 1
ATOM 7421 C CA . LYS C 1 198 ? 57.386 -23.447 54.404 1.00 44.06 190 LYS C CA 1
ATOM 7422 C C . LYS C 1 198 ? 58.116 -22.729 53.274 1.00 43.14 190 LYS C C 1
ATOM 7423 O O . LYS C 1 198 ? 58.628 -21.619 53.472 1.00 43.33 190 LYS C O 1
ATOM 7429 N N . VAL C 1 199 ? 58.143 -23.345 52.092 1.00 42.83 191 VAL C N 1
ATOM 7430 C CA . VAL C 1 199 ? 58.869 -22.797 50.933 1.00 41.79 191 VAL C CA 1
ATOM 7431 C C . VAL C 1 199 ? 57.919 -22.017 50.008 1.00 41.22 191 VAL C C 1
ATOM 7432 O O . VAL C 1 199 ? 56.905 -22.574 49.555 1.00 40.49 191 VAL C O 1
ATOM 7436 N N . VAL C 1 200 ? 58.245 -20.729 49.792 1.00 40.46 192 VAL C N 1
ATOM 7437 C CA . VAL C 1 200 ? 57.579 -19.833 48.836 1.00 39.71 192 VAL C CA 1
ATOM 7438 C C . VAL C 1 200 ? 58.446 -19.593 47.574 1.00 39.94 192 VAL C C 1
ATOM 7439 O O . VAL C 1 200 ? 59.552 -19.024 47.650 1.00 40.03 192 VAL C O 1
ATOM 7443 N N . LEU C 1 201 ? 57.933 -20.006 46.416 1.00 39.76 193 LEU C N 1
ATOM 7444 C CA . LEU C 1 201 ? 58.603 -19.761 45.129 1.00 39.77 193 LEU C CA 1
ATOM 7445 C C . LEU C 1 201 ? 57.918 -18.662 44.300 1.00 39.67 193 LEU C C 1
ATOM 7446 O O . LEU C 1 201 ? 56.723 -18.752 44.018 1.00 38.71 193 LEU C O 1
ATOM 7451 N N . ASP C 1 202 ? 58.689 -17.642 43.915 1.00 40.17 194 ASP C N 1
ATOM 7452 C CA . ASP C 1 202 ? 58.273 -16.651 42.929 1.00 40.87 194 ASP C CA 1
ATOM 7453 C C . ASP C 1 202 ? 58.571 -17.187 41.524 1.00 40.80 194 ASP C C 1
ATOM 7454 O O . ASP C 1 202 ? 59.734 -17.369 41.157 1.00 41.00 194 ASP C O 1
ATOM 7459 N N . ASN C 1 203 ? 57.519 -17.445 40.743 1.00 40.51 195 ASN C N 1
ATOM 7460 C CA . ASN C 1 203 ? 57.660 -18.145 39.458 1.00 41.13 195 ASN C CA 1
ATOM 7461 C C . ASN C 1 203 ? 57.384 -17.286 38.212 1.00 40.68 195 ASN C C 1
ATOM 7462 O O . ASN C 1 203 ? 57.028 -17.805 37.152 1.00 40.81 195 ASN C O 1
ATOM 7467 N N . VAL C 1 204 ? 57.606 -15.978 38.346 1.00 40.09 196 VAL C N 1
ATOM 7468 C CA . VAL C 1 204 ? 57.338 -14.990 37.302 1.00 39.77 196 VAL C CA 1
ATOM 7469 C C . VAL C 1 204 ? 58.153 -15.197 36.013 1.00 40.02 196 VAL C C 1
ATOM 7470 O O . VAL C 1 204 ? 57.589 -15.191 34.913 1.00 39.28 196 VAL C O 1
ATOM 7474 N N . PHE C 1 205 ? 59.468 -15.380 36.150 1.00 40.28 197 PHE C N 1
ATOM 7475 C CA . PHE C 1 205 ? 60.368 -15.458 34.991 1.00 41.46 197 PHE C CA 1
ATOM 7476 C C . PHE C 1 205 ? 60.052 -16.690 34.125 1.00 41.81 197 PHE C C 1
ATOM 7477 O O . PHE C 1 205 ? 60.125 -16.630 32.892 1.00 42.19 197 PHE C O 1
ATOM 7485 N N . ALA C 1 206 ? 59.685 -17.795 34.775 1.00 41.89 198 ALA C N 1
ATOM 7486 C CA . ALA C 1 206 ? 59.430 -19.071 34.083 1.00 41.91 198 ALA C CA 1
ATOM 7487 C C . ALA C 1 206 ? 57.996 -19.266 33.544 1.00 41.80 198 ALA C C 1
ATOM 7488 O O . ALA C 1 206 ? 57.819 -19.853 32.476 1.00 41.56 198 ALA C O 1
ATOM 7490 N N . THR C 1 207 ? 56.993 -18.770 34.280 1.00 41.42 199 THR C N 1
ATOM 7491 C CA . THR C 1 207 ? 55.551 -18.998 34.005 1.00 40.84 199 THR C CA 1
ATOM 7492 C C . THR C 1 207 ? 55.130 -20.453 34.284 1.00 41.74 199 THR C C 1
ATOM 7493 O O . THR C 1 207 ? 55.980 -21.340 34.392 1.00 41.92 199 THR C O 1
ATOM 7497 N N . PRO C 1 208 ? 53.811 -20.701 34.412 1.00 41.90 200 PRO C N 1
ATOM 7498 C CA . PRO C 1 208 ? 53.303 -22.050 34.677 1.00 42.23 200 PRO C CA 1
ATOM 7499 C C . PRO C 1 208 ? 53.565 -23.030 33.548 1.00 42.58 200 PRO C C 1
ATOM 7500 O O . PRO C 1 208 ? 53.473 -24.235 33.762 1.00 43.44 200 PRO C O 1
ATOM 7504 N N . LEU C 1 209 ? 53.880 -22.523 32.358 1.00 42.43 201 LEU C N 1
ATOM 7505 C CA . LEU C 1 209 ? 54.108 -23.379 31.197 1.00 43.07 201 LEU C CA 1
ATOM 7506 C C . LEU C 1 209 ? 55.476 -24.085 31.150 1.00 43.19 201 LEU C C 1
ATOM 7507 O O . LEU C 1 209 ? 55.599 -25.170 30.563 1.00 43.63 201 LEU C O 1
ATOM 7512 N N . LEU C 1 210 ? 56.479 -23.495 31.794 1.00 42.49 202 LEU C N 1
ATOM 7513 C CA . LEU C 1 210 ? 57.861 -23.998 31.698 1.00 42.23 202 LEU C CA 1
ATOM 7514 C C . LEU C 1 210 ? 58.474 -24.560 32.998 1.00 42.42 202 LEU C C 1
ATOM 7515 O O . LEU C 1 210 ? 59.513 -25.238 32.948 1.00 42.38 202 LEU C O 1
ATOM 7520 N N . GLN C 1 211 ? 57.848 -24.289 34.145 1.00 41.98 203 GLN C N 1
ATOM 7521 C CA . GLN C 1 211 ? 58.340 -24.781 35.449 1.00 42.27 203 GLN C CA 1
ATOM 7522 C C . GLN C 1 211 ? 57.184 -24.966 36.453 1.00 42.58 203 GLN C C 1
ATOM 7523 O O . GLN C 1 211 ? 56.411 -24.037 36.687 1.00 41.15 203 GLN C O 1
ATOM 7529 N N . GLN C 1 212 ? 57.085 -26.160 37.039 1.00 43.46 204 GLN C N 1
ATOM 7530 C CA . GLN C 1 212 ? 56.007 -26.480 37.999 1.00 44.39 204 GLN C CA 1
ATOM 7531 C C . GLN C 1 212 ? 56.525 -26.947 39.364 1.00 44.62 204 GLN C C 1
ATOM 7532 O O . GLN C 1 212 ? 57.045 -28.064 39.507 1.00 45.68 204 GLN C O 1
ATOM 7538 N N . GLY C 1 213 ? 56.368 -26.088 40.366 1.00 43.93 205 GLY C N 1
ATOM 7539 C CA . GLY C 1 213 ? 56.971 -26.298 41.690 1.00 44.36 205 GLY C CA 1
ATOM 7540 C C . GLY C 1 213 ? 56.268 -27.223 42.676 1.00 44.54 205 GLY C C 1
ATOM 7541 O O . GLY C 1 213 ? 56.925 -27.795 43.559 1.00 45.23 205 GLY C O 1
ATOM 7542 N N . PHE C 1 214 ? 54.946 -27.363 42.559 1.00 44.18 206 PHE C N 1
ATOM 7543 C CA . PHE C 1 214 ? 54.205 -28.209 43.496 1.00 44.26 206 PHE C CA 1
ATOM 7544 C C . PHE C 1 214 ? 54.626 -29.695 43.437 1.00 45.35 206 PHE C C 1
ATOM 7545 O O . PHE C 1 214 ? 54.767 -30.319 44.489 1.00 45.75 206 PHE C O 1
ATOM 7553 N N . PRO C 1 215 ? 54.832 -30.264 42.225 1.00 45.65 207 PRO C N 1
ATOM 7554 C CA . PRO C 1 215 ? 55.349 -31.662 42.186 1.00 46.54 207 PRO C CA 1
ATOM 7555 C C . PRO C 1 215 ? 56.733 -31.867 42.832 1.00 47.07 207 PRO C C 1
ATOM 7556 O O . PRO C 1 215 ? 57.097 -33.005 43.163 1.00 47.29 207 PRO C O 1
ATOM 7560 N N . LEU C 1 216 ? 57.491 -30.782 42.992 1.00 46.69 208 LEU C N 1
ATOM 7561 C CA . LEU C 1 216 ? 58.815 -30.831 43.618 1.00 47.40 208 LEU C CA 1
ATOM 7562 C C . LEU C 1 216 ? 58.819 -30.503 45.126 1.00 47.33 208 LEU C C 1
ATOM 7563 O O . LEU C 1 216 ? 59.893 -30.361 45.723 1.00 48.15 208 LEU C O 1
ATOM 7568 N N . GLY C 1 217 ? 57.635 -30.382 45.736 1.00 46.74 209 GLY C N 1
ATOM 7569 C CA . GLY C 1 217 ? 57.517 -30.181 47.194 1.00 46.27 209 GLY C CA 1
ATOM 7570 C C . GLY C 1 217 ? 57.245 -28.765 47.717 1.00 45.28 209 GLY C C 1
ATOM 7571 O O . GLY C 1 217 ? 56.982 -28.584 48.914 1.00 45.08 209 GLY C O 1
ATOM 7572 N N . VAL C 1 218 ? 57.309 -27.763 46.841 1.00 44.41 210 VAL C N 1
ATOM 7573 C CA . VAL C 1 218 ? 57.040 -26.350 47.224 1.00 43.57 210 VAL C CA 1
ATOM 7574 C C . VAL C 1 218 ? 55.671 -26.207 47.930 1.00 43.16 210 VAL C C 1
ATOM 7575 O O . VAL C 1 218 ? 54.718 -26.903 47.582 1.00 43.15 210 VAL C O 1
ATOM 7579 N N . ASP C 1 219 ? 55.594 -25.320 48.926 1.00 42.47 211 ASP C N 1
ATOM 7580 C CA . ASP C 1 219 ? 54.356 -25.080 49.695 1.00 41.96 211 ASP C CA 1
ATOM 7581 C C . ASP C 1 219 ? 53.461 -23.958 49.141 1.00 40.72 211 ASP C C 1
ATOM 7582 O O . ASP C 1 219 ? 52.235 -24.041 49.240 1.00 40.92 211 ASP C O 1
ATOM 7587 N N . VAL C 1 220 ? 54.086 -22.917 48.590 1.00 39.57 212 VAL C N 1
ATOM 7588 C CA . VAL C 1 220 ? 53.389 -21.690 48.110 1.00 37.95 212 VAL C CA 1
ATOM 7589 C C . VAL C 1 220 ? 54.042 -21.180 46.809 1.00 37.54 212 VAL C C 1
ATOM 7590 O O . VAL C 1 220 ? 55.269 -21.097 46.721 1.00 38.00 212 VAL C O 1
ATOM 7594 N N . VAL C 1 221 ? 53.238 -20.877 45.787 1.00 36.09 213 VAL C N 1
ATOM 7595 C CA . VAL C 1 221 ? 53.755 -20.209 44.571 1.00 35.20 213 VAL C CA 1
ATOM 7596 C C . VAL C 1 221 ? 53.090 -18.836 44.385 1.00 34.25 213 VAL C C 1
ATOM 7597 O O . VAL C 1 221 ? 51.869 -18.727 44.508 1.00 33.72 213 VAL C O 1
ATOM 7601 N N . VAL C 1 222 ? 53.893 -17.808 44.103 1.00 33.76 214 VAL C N 1
ATOM 7602 C CA . VAL C 1 222 ? 53.368 -16.448 43.841 1.00 33.37 214 VAL C CA 1
ATOM 7603 C C . VAL C 1 222 ? 53.659 -15.988 42.397 1.00 33.45 214 VAL C C 1
ATOM 7604 O O . VAL C 1 222 ? 54.727 -16.300 41.841 1.00 33.60 214 VAL C O 1
ATOM 7608 N N . TYR C 1 223 ? 52.701 -15.261 41.812 1.00 33.13 215 TYR C N 1
ATOM 7609 C CA . TYR C 1 223 ? 52.808 -14.697 40.455 1.00 33.53 215 TYR C CA 1
ATOM 7610 C C . TYR C 1 223 ? 52.517 -13.199 40.405 1.00 33.38 215 TYR C C 1
ATOM 7611 O O . TYR C 1 223 ? 51.726 -12.674 41.203 1.00 33.44 215 TYR C O 1
ATOM 7620 N N . SER C 1 224 ? 53.148 -12.533 39.444 1.00 34.20 216 SER C N 1
ATOM 7621 C CA . SER C 1 224 ? 52.710 -11.212 38.991 1.00 33.93 216 SER C CA 1
ATOM 7622 C C . SER C 1 224 ? 51.831 -11.380 37.748 1.00 34.41 216 SER C C 1
ATOM 7623 O O . SER C 1 224 ? 52.285 -11.909 36.726 1.00 35.61 216 SER C O 1
ATOM 7626 N N . GLY C 1 225 ? 50.583 -10.927 37.823 1.00 33.52 217 GLY C N 1
ATOM 7627 C CA . GLY C 1 225 ? 49.698 -10.907 36.639 1.00 33.39 217 GLY C CA 1
ATOM 7628 C C . GLY C 1 225 ? 50.094 -9.886 35.585 1.00 33.36 217 GLY C C 1
ATOM 7629 O O . GLY C 1 225 ? 49.715 -9.997 34.412 1.00 33.02 217 GLY C O 1
ATOM 7630 N N . THR C 1 226 ? 50.866 -8.895 36.021 1.00 33.06 218 THR C N 1
ATOM 7631 C CA . THR C 1 226 ? 51.279 -7.739 35.220 1.00 32.47 218 THR C CA 1
ATOM 7632 C C . THR C 1 226 ? 52.116 -8.151 33.999 1.00 33.19 218 THR C C 1
ATOM 7633 O O . THR C 1 226 ? 52.109 -7.462 32.970 1.00 33.14 218 THR C O 1
ATOM 7661 N N . HIS C 1 228 ? 53.550 -11.903 31.903 1.00 32.30 220 HIS C N 1
ATOM 7662 C CA . HIS C 1 228 ? 53.061 -12.758 30.803 1.00 32.31 220 HIS C CA 1
ATOM 7663 C C . HIS C 1 228 ? 51.549 -13.035 30.807 1.00 31.86 220 HIS C C 1
ATOM 7664 O O . HIS C 1 228 ? 50.945 -13.186 29.735 1.00 31.61 220 HIS C O 1
ATOM 7671 N N . ILE C 1 229 ? 50.964 -13.135 32.005 1.00 31.38 221 ILE C N 1
ATOM 7672 C CA . ILE C 1 229 ? 49.518 -13.356 32.165 1.00 31.61 221 ILE C CA 1
ATOM 7673 C C . ILE C 1 229 ? 48.660 -12.307 31.431 1.00 31.64 221 ILE C C 1
ATOM 7674 O O . ILE C 1 229 ? 47.795 -12.682 30.639 1.00 31.98 221 ILE C O 1
ATOM 7679 N N . ASP C 1 230 ? 48.904 -11.011 31.677 1.00 30.84 222 ASP C N 1
ATOM 7680 C CA . ASP C 1 230 ? 48.323 -9.925 30.875 1.00 31.46 222 ASP C CA 1
ATOM 7681 C C . ASP C 1 230 ? 48.816 -10.049 29.424 1.00 31.71 222 ASP C C 1
ATOM 7682 O O . ASP C 1 230 ? 48.007 -10.086 28.471 1.00 31.06 222 ASP C O 1
ATOM 7687 N N . GLY C 1 231 ? 50.145 -10.115 29.286 1.00 31.56 223 GLY C N 1
ATOM 7688 C CA . GLY C 1 231 ? 50.815 -10.302 27.992 1.00 32.17 223 GLY C CA 1
ATOM 7689 C C . GLY C 1 231 ? 50.946 -9.089 27.096 1.00 32.17 223 GLY C C 1
ATOM 7690 O O . GLY C 1 231 ? 51.670 -9.135 26.095 1.00 32.79 223 GLY C O 1
ATOM 7691 N N . GLN C 1 232 ? 50.252 -8.002 27.431 1.00 32.11 224 GLN C N 1
ATOM 7692 C CA . GLN C 1 232 ? 50.212 -6.822 26.555 1.00 32.33 224 GLN C CA 1
ATOM 7693 C C . GLN C 1 232 ? 50.395 -5.512 27.317 1.00 32.21 224 GLN C C 1
ATOM 7694 O O . GLN C 1 232 ? 50.047 -4.446 26.814 1.00 32.04 224 GLN C O 1
ATOM 7700 N N . GLY C 1 233 ? 50.948 -5.598 28.529 1.00 32.02 225 GLY C N 1
ATOM 7701 C CA . GLY C 1 233 ? 51.304 -4.418 29.320 1.00 31.74 225 GLY C CA 1
ATOM 7702 C C . GLY C 1 233 ? 50.196 -3.448 29.713 1.00 31.32 225 GLY C C 1
ATOM 7703 O O . GLY C 1 233 ? 50.451 -2.255 29.835 1.00 31.19 225 GLY C O 1
ATOM 7704 N N . ARG C 1 234 ? 48.985 -3.956 29.951 1.00 31.14 226 ARG C N 1
ATOM 7705 C CA . ARG C 1 234 ? 47.812 -3.107 30.226 1.00 30.71 226 ARG C CA 1
ATOM 7706 C C . ARG C 1 234 ? 47.544 -2.785 31.719 1.00 30.07 226 ARG C C 1
ATOM 7707 O O . ARG C 1 234 ? 47.345 -1.611 32.078 1.00 29.68 226 ARG C O 1
ATOM 7715 N N . VAL C 1 235 ? 47.491 -3.817 32.559 1.00 29.21 227 VAL C N 1
ATOM 7716 C CA . VAL C 1 235 ? 47.103 -3.662 33.982 1.00 29.04 227 VAL C CA 1
ATOM 7717 C C . VAL C 1 235 ? 48.042 -4.353 34.989 1.00 29.78 227 VAL C C 1
ATOM 7718 O O . VAL C 1 235 ? 48.896 -5.180 34.605 1.00 30.21 227 VAL C O 1
ATOM 7722 N N . LEU C 1 236 ? 47.859 -4.024 36.272 1.00 29.69 228 LEU C N 1
ATOM 7723 C CA . LEU C 1 236 ? 48.569 -4.686 37.382 1.00 30.80 228 LEU C CA 1
ATOM 7724 C C . LEU C 1 236 ? 47.697 -5.727 38.091 1.00 30.83 228 LEU C C 1
ATOM 7725 O O . LEU C 1 236 ? 46.466 -5.584 38.178 1.00 30.32 228 LEU C O 1
ATOM 7730 N N . GLY C 1 237 ? 48.350 -6.751 38.630 1.00 30.88 229 GLY C N 1
ATOM 7731 C CA . GLY C 1 237 ? 47.668 -7.815 39.372 1.00 31.47 229 GLY C CA 1
ATOM 7732 C C . GLY C 1 237 ? 48.633 -8.855 39.923 1.00 31.64 229 GLY C C 1
ATOM 7733 O O . GLY C 1 237 ? 49.770 -8.965 39.442 1.00 31.73 229 GLY C O 1
ATOM 7734 N N . GLY C 1 238 ? 48.185 -9.609 40.928 1.00 31.74 230 GLY C N 1
ATOM 7735 C CA . GLY C 1 238 ? 48.970 -10.747 41.460 1.00 31.65 230 GLY C CA 1
ATOM 7736 C C . GLY C 1 238 ? 48.142 -11.934 41.922 1.00 32.22 230 GLY C C 1
ATOM 7737 O O . GLY C 1 238 ? 46.905 -11.886 41.895 1.00 31.72 230 GLY C O 1
ATOM 7738 N N . ALA C 1 239 ? 48.819 -13.008 42.344 1.00 32.34 231 ALA C N 1
ATOM 7739 C CA . ALA C 1 239 ? 48.143 -14.185 42.940 1.00 33.22 231 ALA C CA 1
ATOM 7740 C C . ALA C 1 239 ? 48.998 -14.963 43.951 1.00 33.54 231 ALA C C 1
ATOM 7741 O O . ALA C 1 239 ? 50.215 -15.052 43.791 1.00 33.23 231 ALA C O 1
ATOM 7743 N N . ILE C 1 240 ? 48.339 -15.533 44.968 1.00 33.64 232 ILE C N 1
ATOM 7744 C CA . ILE C 1 240 ? 48.969 -16.436 45.947 1.00 33.39 232 ILE C CA 1
ATOM 7745 C C . ILE C 1 240 ? 48.316 -17.821 45.826 1.00 33.83 232 ILE C C 1
ATOM 7746 O O . ILE C 1 240 ? 47.078 -17.950 45.899 1.00 32.69 232 ILE C O 1
ATOM 7751 N N . LEU C 1 241 ? 49.141 -18.842 45.615 1.00 34.11 233 LEU C N 1
ATOM 7752 C CA . LEU C 1 241 ? 48.656 -20.225 45.455 1.00 35.77 233 LEU C CA 1
ATOM 7753 C C . LEU C 1 241 ? 49.255 -21.147 46.517 1.00 36.99 233 LEU C C 1
ATOM 7754 O O . LEU C 1 241 ? 50.462 -21.086 46.771 1.00 36.79 233 LEU C O 1
ATOM 7759 N N . GLY C 1 242 ? 48.409 -21.995 47.122 1.00 37.93 234 GLY C N 1
ATOM 7760 C CA . GLY C 1 242 ? 48.835 -22.929 48.183 1.00 38.84 234 GLY C CA 1
ATOM 7761 C C . GLY C 1 242 ? 47.742 -23.810 48.788 1.00 39.49 234 GLY C C 1
ATOM 7762 O O . GLY C 1 242 ? 46.728 -24.084 48.138 1.00 38.67 234 GLY C O 1
ATOM 7763 N N . ASP C 1 243 ? 47.955 -24.225 50.041 1.00 40.86 235 ASP C N 1
ATOM 7764 C CA . ASP C 1 243 ? 47.042 -25.128 50.793 1.00 42.97 235 ASP C CA 1
ATOM 7765 C C . ASP C 1 243 ? 45.724 -24.458 51.113 1.00 41.92 235 ASP C C 1
ATOM 7766 O O . ASP C 1 243 ? 45.700 -23.255 51.362 1.00 41.67 235 ASP C O 1
ATOM 7771 N N . ARG C 1 244 ? 44.636 -25.230 51.153 1.00 42.06 236 ARG C N 1
ATOM 7772 C CA . ARG C 1 244 ? 43.336 -24.668 51.546 1.00 41.45 236 ARG C CA 1
ATOM 7773 C C . ARG C 1 244 ? 43.394 -24.072 52.956 1.00 41.42 236 ARG C C 1
ATOM 7774 O O . ARG C 1 244 ? 42.879 -22.969 53.185 1.00 40.78 236 ARG C O 1
ATOM 7776 N N . GLU C 1 245 ? 44.049 -24.777 53.882 1.00 41.28 237 GLU C N 1
ATOM 7777 C CA . GLU C 1 245 ? 44.243 -24.280 55.261 1.00 41.19 237 GLU C CA 1
ATOM 7778 C C . GLU C 1 245 ? 44.971 -22.930 55.313 1.00 40.19 237 GLU C C 1
ATOM 7779 O O . GLU C 1 245 ? 44.564 -22.024 56.045 1.00 39.95 237 GLU C O 1
ATOM 7781 N N . TYR C 1 246 ? 46.045 -22.809 54.534 1.00 39.61 238 TYR C N 1
ATOM 7782 C CA . TYR C 1 246 ? 46.843 -21.583 54.447 1.00 39.05 238 TYR C CA 1
ATOM 7783 C C . TYR C 1 246 ? 46.100 -20.425 53.763 1.00 38.45 238 TYR C C 1
ATOM 7784 O O . TYR C 1 246 ? 46.066 -19.298 54.284 1.00 38.25 238 TYR C O 1
ATOM 7793 N N . ILE C 1 247 ? 45.520 -20.698 52.594 1.00 38.84 239 ILE C N 1
ATOM 7794 C CA . ILE C 1 247 ? 44.811 -19.672 51.793 1.00 38.63 239 ILE C CA 1
ATOM 7795 C C . ILE C 1 247 ? 43.578 -19.112 52.528 1.00 38.92 239 ILE C C 1
ATOM 7796 O O . ILE C 1 247 ? 43.398 -17.884 52.628 1.00 38.08 239 ILE C O 1
ATOM 7801 N N . ASP C 1 248 ? 42.764 -20.013 53.081 1.00 40.19 240 ASP C N 1
ATOM 7802 C CA . ASP C 1 248 ? 41.545 -19.649 53.805 1.00 40.92 240 ASP C CA 1
ATOM 7803 C C . ASP C 1 248 ? 41.789 -19.146 55.224 1.00 40.99 240 ASP C C 1
ATOM 7804 O O . ASP C 1 248 ? 40.881 -18.572 55.832 1.00 41.22 240 ASP C O 1
ATOM 7809 N N . GLY C 1 249 ? 42.992 -19.366 55.751 1.00 40.96 241 GLY C N 1
ATOM 7810 C CA . GLY C 1 249 ? 43.331 -18.973 57.125 1.00 41.11 241 GLY C CA 1
ATOM 7811 C C . GLY C 1 249 ? 44.087 -17.647 57.235 1.00 40.33 241 GLY C C 1
ATOM 7812 O O . GLY C 1 249 ? 43.484 -16.575 57.130 1.00 40.33 241 GLY C O 1
ATOM 7813 N N . PRO C 1 250 ? 45.418 -17.712 57.455 1.00 40.28 242 PRO C N 1
ATOM 7814 C CA . PRO C 1 250 ? 46.239 -16.505 57.633 1.00 39.48 242 PRO C CA 1
ATOM 7815 C C . PRO C 1 250 ? 46.294 -15.578 56.394 1.00 38.87 242 PRO C C 1
ATOM 7816 O O . PRO C 1 250 ? 46.331 -14.343 56.547 1.00 38.13 242 PRO C O 1
ATOM 7820 N N . VAL C 1 251 ? 46.295 -16.157 55.194 1.00 38.64 243 VAL C N 1
ATOM 7821 C CA . VAL C 1 251 ? 46.233 -15.354 53.944 1.00 38.12 243 VAL C CA 1
ATOM 7822 C C . VAL C 1 251 ? 44.926 -14.542 53.845 1.00 37.58 243 VAL C C 1
ATOM 7823 O O . VAL C 1 251 ? 44.950 -13.306 53.700 1.00 36.95 243 VAL C O 1
ATOM 7827 N N . GLN C 1 252 ? 43.796 -15.229 53.973 1.00 37.76 244 GLN C N 1
ATOM 7828 C CA . GLN C 1 252 ? 42.479 -14.570 53.969 1.00 38.63 244 GLN C CA 1
ATOM 7829 C C . GLN C 1 252 ? 42.324 -13.480 55.047 1.00 38.30 244 GLN C C 1
ATOM 7830 O O . GLN C 1 252 ? 41.730 -12.432 54.776 1.00 37.83 244 GLN C O 1
ATOM 7836 N N . LYS C 1 253 ? 42.870 -13.704 56.248 1.00 38.26 245 LYS C N 1
ATOM 7837 C CA . LYS C 1 253 ? 42.835 -12.686 57.310 1.00 37.63 245 LYS C CA 1
ATOM 7838 C C . LYS C 1 253 ? 43.498 -11.371 56.890 1.00 36.67 245 LYS C C 1
ATOM 7839 O O . LYS C 1 253 ? 42.915 -10.292 57.062 1.00 35.68 245 LYS C O 1
ATOM 7845 N N . LEU C 1 254 ? 44.718 -11.459 56.360 1.00 36.11 246 LEU C N 1
ATOM 7846 C CA . LEU C 1 254 ? 45.441 -10.279 55.883 1.00 35.80 246 LEU C CA 1
ATOM 7847 C C . LEU C 1 254 ? 44.745 -9.607 54.689 1.00 35.24 246 LEU C C 1
ATOM 7848 O O . LEU C 1 254 ? 44.680 -8.364 54.609 1.00 35.32 246 LEU C O 1
ATOM 7853 N N . MET C 1 255 ? 44.202 -10.416 53.784 1.00 35.08 247 MET C N 1
ATOM 7854 C CA . MET C 1 255 ? 43.509 -9.873 52.600 1.00 34.67 247 MET C CA 1
ATOM 7855 C C . MET C 1 255 ? 42.254 -9.078 52.957 1.00 34.56 247 MET C C 1
ATOM 7856 O O . MET C 1 255 ? 42.091 -7.957 52.471 1.00 33.94 247 MET C O 1
ATOM 7861 N N . ARG C 1 256 ? 41.398 -9.651 53.813 1.00 34.98 248 ARG C N 1
ATOM 7862 C CA A ARG C 1 256 ? 40.173 -8.987 54.269 0.50 34.92 248 ARG C CA 1
ATOM 7863 C CA B ARG C 1 256 ? 40.171 -8.979 54.254 0.50 34.85 248 ARG C CA 1
ATOM 7864 C C . ARG C 1 256 ? 40.464 -7.697 55.031 1.00 34.82 248 ARG C C 1
ATOM 7865 O O . ARG C 1 256 ? 39.812 -6.673 54.805 1.00 34.74 248 ARG C O 1
ATOM 7880 N N . HIS C 1 257 ? 41.448 -7.743 55.934 1.00 34.68 249 HIS C N 1
ATOM 7881 C CA . HIS C 1 257 ? 41.652 -6.619 56.844 1.00 34.43 249 HIS C CA 1
ATOM 7882 C C . HIS C 1 257 ? 42.684 -5.561 56.454 1.00 33.66 249 HIS C C 1
ATOM 7883 O O . HIS C 1 257 ? 42.524 -4.408 56.856 1.00 33.82 249 HIS C O 1
ATOM 7890 N N . THR C 1 258 ? 43.688 -5.906 55.639 1.00 33.20 250 THR C N 1
ATOM 7891 C CA . THR C 1 258 ? 44.614 -4.895 55.092 1.00 32.55 250 THR C CA 1
ATOM 7892 C C . THR C 1 258 ? 44.311 -4.465 53.635 1.00 32.22 250 THR C C 1
ATOM 7893 O O . THR C 1 258 ? 44.903 -3.515 53.141 1.00 31.98 250 THR C O 1
ATOM 7897 N N . GLY C 1 259 ? 43.429 -5.194 52.958 1.00 31.90 251 GLY C N 1
ATOM 7898 C CA . GLY C 1 259 ? 42.845 -4.737 51.676 1.00 31.23 251 GLY C CA 1
ATOM 7899 C C . GLY C 1 259 ? 43.677 -4.464 50.419 1.00 31.20 251 GLY C C 1
ATOM 7900 O O . GLY C 1 259 ? 43.389 -3.473 49.723 1.00 31.52 251 GLY C O 1
ATOM 7901 N N . PRO C 1 260 ? 44.688 -5.313 50.087 1.00 30.79 252 PRO C N 1
ATOM 7902 C CA . PRO C 1 260 ? 45.340 -5.094 48.773 1.00 30.89 252 PRO C CA 1
ATOM 7903 C C . PRO C 1 260 ? 44.600 -5.808 47.608 1.00 30.89 252 PRO C C 1
ATOM 7904 O O . PRO C 1 260 ? 45.142 -6.743 46.959 1.00 30.76 252 PRO C O 1
ATOM 7908 N N . ALA C 1 261 ? 43.364 -5.353 47.374 1.00 30.13 253 ALA C N 1
ATOM 7909 C CA . ALA C 1 261 ? 42.362 -6.048 46.545 1.00 30.63 253 ALA C CA 1
ATOM 7910 C C . ALA C 1 261 ? 42.521 -5.826 45.033 1.00 30.07 253 ALA C C 1
ATOM 7911 O O . ALA C 1 261 ? 42.758 -4.697 44.590 1.00 30.02 253 ALA C O 1
ATOM 7913 N N . MET C 1 262 ? 42.371 -6.910 44.264 1.00 29.59 254 MET C N 1
ATOM 7914 C CA . MET C 1 262 ? 42.279 -6.859 42.793 1.00 29.55 254 MET C CA 1
ATOM 7915 C C . MET C 1 262 ? 40.919 -6.281 42.388 1.00 30.03 254 MET C C 1
ATOM 7916 O O . MET C 1 262 ? 39.875 -6.647 42.956 1.00 30.12 254 MET C O 1
ATOM 7921 N N . SER C 1 263 ? 40.955 -5.342 41.448 1.00 29.90 255 SER C N 1
ATOM 7922 C CA . SER C 1 263 ? 39.754 -4.759 40.821 1.00 30.33 255 SER C CA 1
ATOM 7923 C C . SER C 1 263 ? 39.057 -5.801 39.936 1.00 29.77 255 SER C C 1
ATOM 7924 O O . SER C 1 263 ? 39.718 -6.582 39.263 1.00 30.10 255 SER C O 1
ATOM 7927 N N . ALA C 1 264 ? 37.720 -5.805 39.944 1.00 28.95 256 ALA C N 1
ATOM 7928 C CA . ALA C 1 264 ? 36.941 -6.690 39.073 1.00 27.71 256 ALA C CA 1
ATOM 7929 C C . ALA C 1 264 ? 37.234 -6.426 37.586 1.00 26.84 256 ALA C C 1
ATOM 7930 O O . ALA C 1 264 ? 37.243 -7.361 36.792 1.00 25.59 256 ALA C O 1
ATOM 7932 N N . PHE C 1 265 ? 37.475 -5.159 37.219 1.00 25.27 257 PHE C N 1
ATOM 7933 C CA . PHE C 1 265 ? 37.931 -4.838 35.843 1.00 25.23 257 PHE C CA 1
ATOM 7934 C C . PHE C 1 265 ? 39.257 -5.510 35.516 1.00 25.34 257 PHE C C 1
ATOM 7935 O O . PHE C 1 265 ? 39.402 -6.118 34.446 1.00 26.59 257 PHE C O 1
ATOM 7943 N N . ASN C 1 266 ? 40.242 -5.395 36.414 1.00 25.12 258 ASN C N 1
ATOM 7944 C CA . ASN C 1 266 ? 41.554 -5.994 36.154 1.00 25.18 258 ASN C CA 1
ATOM 7945 C C . ASN C 1 266 ? 41.443 -7.523 36.041 1.00 25.65 258 ASN C C 1
ATOM 7946 O O . ASN C 1 266 ? 42.064 -8.133 35.175 1.00 25.95 258 ASN C O 1
ATOM 7951 N N . ALA C 1 267 ? 40.628 -8.120 36.904 1.00 25.80 259 ALA C N 1
ATOM 7952 C CA . ALA C 1 267 ? 40.349 -9.564 36.859 1.00 26.18 259 ALA C CA 1
ATOM 7953 C C . ALA C 1 267 ? 39.838 -10.038 35.478 1.00 26.52 259 ALA C C 1
ATOM 7954 O O . ALA C 1 267 ? 40.254 -11.111 34.984 1.00 27.16 259 ALA C O 1
ATOM 7956 N N . TRP C 1 268 ? 38.918 -9.272 34.893 1.00 26.17 260 TRP C N 1
ATOM 7957 C CA . TRP C 1 268 ? 38.403 -9.511 33.540 1.00 26.70 260 TRP C CA 1
ATOM 7958 C C . TRP C 1 268 ? 39.530 -9.492 32.483 1.00 27.07 260 TRP C C 1
ATOM 7959 O O . TRP C 1 268 ? 39.695 -10.461 31.728 1.00 26.44 260 TRP C O 1
ATOM 7970 N N . VAL C 1 269 ? 40.330 -8.426 32.463 1.00 26.05 261 VAL C N 1
ATOM 7971 C CA . VAL C 1 269 ? 41.491 -8.353 31.550 1.00 26.97 261 VAL C CA 1
ATOM 7972 C C . VAL C 1 269 ? 42.414 -9.591 31.680 1.00 26.98 261 VAL C C 1
ATOM 7973 O O . VAL C 1 269 ? 42.834 -10.163 30.680 1.00 27.38 261 VAL C O 1
ATOM 7977 N N . LEU C 1 270 ? 42.734 -9.987 32.913 1.00 27.38 262 LEU C N 1
ATOM 7978 C CA . LEU C 1 270 ? 43.734 -11.028 33.135 1.00 27.90 262 LEU C CA 1
ATOM 7979 C C . LEU C 1 270 ? 43.182 -12.428 32.851 1.00 28.37 262 LEU C C 1
ATOM 7980 O O . LEU C 1 270 ? 43.926 -13.287 32.407 1.00 28.51 262 LEU C O 1
ATOM 7985 N N . LEU C 1 271 ? 41.891 -12.666 33.090 1.00 28.75 263 LEU C N 1
ATOM 7986 C CA . LEU C 1 271 ? 41.335 -14.016 32.845 1.00 30.02 263 LEU C CA 1
ATOM 7987 C C . LEU C 1 271 ? 41.212 -14.277 31.330 1.00 30.51 263 LEU C C 1
ATOM 7988 O O . LEU C 1 271 ? 41.332 -15.423 30.871 1.00 30.73 263 LEU C O 1
ATOM 7993 N N . LYS C 1 272 ? 40.995 -13.200 30.575 1.00 30.77 264 LYS C N 1
ATOM 7994 C CA . LYS C 1 272 ? 40.984 -13.256 29.109 1.00 31.86 264 LYS C CA 1
ATOM 7995 C C . LYS C 1 272 ? 42.409 -13.455 28.562 1.00 31.79 264 LYS C C 1
ATOM 7996 O O . LYS C 1 272 ? 42.597 -14.174 27.580 1.00 32.63 264 LYS C O 1
ATOM 8002 N N . GLY C 1 273 ? 43.401 -12.862 29.233 1.00 31.82 265 GLY C N 1
ATOM 8003 C CA . GLY C 1 273 ? 44.830 -13.072 28.910 1.00 31.41 265 GLY C CA 1
ATOM 8004 C C . GLY C 1 273 ? 45.242 -14.537 29.055 1.00 31.40 265 GLY C C 1
ATOM 8005 O O . GLY C 1 273 ? 46.032 -15.043 28.262 1.00 31.68 265 GLY C O 1
ATOM 8006 N N . LEU C 1 274 ? 44.703 -15.218 30.064 1.00 31.04 266 LEU C N 1
ATOM 8007 C CA . LEU C 1 274 ? 45.012 -16.648 30.286 1.00 31.05 266 LEU C CA 1
ATOM 8008 C C . LEU C 1 274 ? 44.636 -17.571 29.124 1.00 31.38 266 LEU C C 1
ATOM 8009 O O . LEU C 1 274 ? 45.242 -18.645 28.971 1.00 31.90 266 LEU C O 1
ATOM 8014 N N . GLU C 1 275 ? 43.637 -17.180 28.325 1.00 31.09 267 GLU C N 1
ATOM 8015 C CA . GLU C 1 275 ? 43.206 -17.983 27.173 1.00 31.54 267 GLU C CA 1
ATOM 8016 C C . GLU C 1 275 ? 44.306 -18.124 26.105 1.00 31.88 267 GLU C C 1
ATOM 8017 O O . GLU C 1 275 ? 44.412 -19.174 25.470 1.00 32.03 267 GLU C O 1
ATOM 8023 N N . THR C 1 276 ? 45.137 -17.095 25.945 1.00 31.22 268 THR C N 1
ATOM 8024 C CA . THR C 1 276 ? 46.209 -17.113 24.932 1.00 31.99 268 THR C CA 1
ATOM 8025 C C . THR C 1 276 ? 47.616 -17.374 25.502 1.00 31.85 268 THR C C 1
ATOM 8026 O O . THR C 1 276 ? 48.602 -17.364 24.754 1.00 32.43 268 THR C O 1
ATOM 8030 N N . LEU C 1 277 ? 47.717 -17.619 26.809 1.00 31.22 269 LEU C N 1
ATOM 8031 C CA . LEU C 1 277 ? 49.036 -17.776 27.459 1.00 31.82 269 LEU C CA 1
ATOM 8032 C C . LEU C 1 277 ? 49.882 -18.882 26.837 1.00 32.30 269 LEU C C 1
ATOM 8033 O O . LEU C 1 277 ? 51.072 -18.684 26.571 1.00 32.62 269 LEU C O 1
ATOM 8038 N N . ALA C 1 278 ? 49.264 -20.039 26.601 1.00 32.85 270 ALA C N 1
ATOM 8039 C CA . ALA C 1 278 ? 49.978 -21.179 26.017 1.00 34.15 270 ALA C CA 1
ATOM 8040 C C . ALA C 1 278 ? 50.707 -20.842 24.700 1.00 34.13 270 ALA C C 1
ATOM 8041 O O . ALA C 1 278 ? 51.936 -20.992 24.610 1.00 34.52 270 ALA C O 1
ATOM 8043 N N . ILE C 1 279 ? 49.956 -20.379 23.700 1.00 34.32 271 ILE C N 1
ATOM 8044 C CA . ILE C 1 279 ? 50.521 -20.055 22.380 1.00 34.80 271 ILE C CA 1
ATOM 8045 C C . ILE C 1 279 ? 51.515 -18.872 22.389 1.00 34.91 271 ILE C C 1
ATOM 8046 O O . ILE C 1 279 ? 52.497 -18.883 21.630 1.00 34.60 271 ILE C O 1
ATOM 8051 N N . ARG C 1 280 ? 51.269 -17.875 23.248 1.00 34.31 272 ARG C N 1
ATOM 8052 C CA . ARG C 1 280 ? 52.162 -16.703 23.369 1.00 35.06 272 ARG C CA 1
ATOM 8053 C C . ARG C 1 280 ? 53.554 -17.068 23.942 1.00 35.99 272 ARG C C 1
ATOM 8054 O O . ARG C 1 280 ? 54.589 -16.707 23.353 1.00 36.33 272 ARG C O 1
ATOM 8062 N N . VAL C 1 281 ? 53.571 -17.775 25.072 1.00 36.63 273 VAL C N 1
ATOM 8063 C CA . VAL C 1 281 ? 54.825 -18.280 25.677 1.00 38.31 273 VAL C CA 1
ATOM 8064 C C . VAL C 1 281 ? 55.619 -19.163 24.699 1.00 39.27 273 VAL C C 1
ATOM 8065 O O . VAL C 1 281 ? 56.836 -18.987 24.555 1.00 39.30 273 VAL C O 1
ATOM 8069 N N . GLN C 1 282 ? 54.926 -20.082 24.022 1.00 40.38 274 GLN C N 1
ATOM 8070 C CA A GLN C 1 282 ? 55.536 -20.969 23.009 0.50 41.01 274 GLN C CA 1
ATOM 8071 C CA B GLN C 1 282 ? 55.578 -20.961 23.051 0.50 40.89 274 GLN C CA 1
ATOM 8072 C C . GLN C 1 282 ? 56.284 -20.176 21.926 1.00 40.80 274 GLN C C 1
ATOM 8073 O O . GLN C 1 282 ? 57.425 -20.500 21.567 1.00 40.93 274 GLN C O 1
ATOM 8084 N N . HIS C 1 283 ? 55.635 -19.136 21.393 1.00 40.15 275 HIS C N 1
ATOM 8085 C CA A HIS C 1 283 ? 56.261 -18.330 20.346 0.50 39.70 275 HIS C CA 1
ATOM 8086 C CA B HIS C 1 283 ? 56.240 -18.293 20.342 0.50 39.87 275 HIS C CA 1
ATOM 8087 C C . HIS C 1 283 ? 57.435 -17.500 20.872 1.00 39.63 275 HIS C C 1
ATOM 8088 O O . HIS C 1 283 ? 58.493 -17.440 20.231 1.00 39.64 275 HIS C O 1
ATOM 8101 N N . SER C 1 284 ? 57.258 -16.874 22.033 1.00 38.93 276 SER C N 1
ATOM 8102 C CA . SER C 1 284 ? 58.318 -16.044 22.606 1.00 38.60 276 SER C CA 1
ATOM 8103 C C . SER C 1 284 ? 59.512 -16.868 23.145 1.00 38.87 276 SER C C 1
ATOM 8104 O O . SER C 1 284 ? 60.652 -16.413 23.090 1.00 38.35 276 SER C O 1
ATOM 8107 N N . ASN C 1 285 ? 59.250 -18.081 23.635 1.00 38.77 277 ASN C N 1
ATOM 8108 C CA . ASN C 1 285 ? 60.330 -18.979 24.072 1.00 39.25 277 ASN C CA 1
ATOM 8109 C C . ASN C 1 285 ? 61.241 -19.359 22.899 1.00 39.65 277 ASN C C 1
ATOM 8110 O O . ASN C 1 285 ? 62.470 -19.356 23.027 1.00 40.11 277 ASN C O 1
ATOM 8115 N N . ALA C 1 286 ? 60.624 -19.661 21.758 1.00 39.58 278 ALA C N 1
ATOM 8116 C CA . ALA C 1 286 ? 61.332 -20.046 20.536 1.00 39.87 278 ALA C CA 1
ATOM 8117 C C . ALA C 1 286 ? 62.164 -18.893 19.983 1.00 39.80 278 ALA C C 1
ATOM 8118 O O . ALA C 1 286 ? 63.314 -19.085 19.566 1.00 40.60 278 ALA C O 1
ATOM 8120 N N . SER C 1 287 ? 61.568 -17.700 19.967 1.00 38.78 279 SER C N 1
ATOM 8121 C CA . SER C 1 287 ? 62.244 -16.480 19.517 1.00 38.12 279 SER C CA 1
ATOM 8122 C C . SER C 1 287 ? 63.457 -16.124 20.405 1.00 37.77 279 SER C C 1
ATOM 8123 O O . SER C 1 287 ? 64.544 -15.836 19.887 1.00 38.37 279 SER C O 1
ATOM 8126 N N . ALA C 1 288 ? 63.281 -16.174 21.728 1.00 36.87 280 ALA C N 1
ATOM 8127 C CA . ALA C 1 288 ? 64.365 -15.916 22.688 1.00 37.03 280 ALA C CA 1
ATOM 8128 C C . ALA C 1 288 ? 65.567 -16.855 22.523 1.00 37.95 280 ALA C C 1
ATOM 8129 O O . ALA C 1 288 ? 66.721 -16.415 22.600 1.00 37.59 280 ALA C O 1
ATOM 8131 N N . GLN C 1 289 ? 65.293 -18.145 22.305 1.00 38.40 281 GLN C N 1
ATOM 8132 C CA . GLN C 1 289 ? 66.342 -19.142 22.092 1.00 39.53 281 GLN C CA 1
ATOM 8133 C C . GLN C 1 289 ? 67.238 -18.790 20.887 1.00 39.84 281 GLN C C 1
ATOM 8134 O O . GLN C 1 289 ? 68.471 -18.869 20.976 1.00 40.04 281 GLN C O 1
ATOM 8140 N N . ARG C 1 290 ? 66.615 -18.389 19.776 1.00 39.87 282 ARG C N 1
ATOM 8141 C CA . ARG C 1 290 ? 67.333 -17.977 18.565 1.00 40.43 282 ARG C CA 1
ATOM 8142 C C . ARG C 1 290 ? 68.166 -16.713 18.801 1.00 39.79 282 ARG C C 1
ATOM 8143 O O . ARG C 1 290 ? 69.295 -16.618 18.317 1.00 40.18 282 ARG C O 1
ATOM 8151 N N . ILE C 1 291 ? 67.597 -15.746 19.523 1.00 38.85 283 ILE C N 1
ATOM 8152 C CA . ILE C 1 291 ? 68.271 -14.479 19.842 1.00 38.72 283 ILE C CA 1
ATOM 8153 C C . ILE C 1 291 ? 69.499 -14.720 20.748 1.00 39.26 283 ILE C C 1
ATOM 8154 O O . ILE C 1 291 ? 70.579 -14.154 20.517 1.00 38.97 283 ILE C O 1
ATOM 8159 N N . ALA C 1 292 ? 69.336 -15.591 21.744 1.00 39.31 284 ALA C N 1
ATOM 8160 C CA . ALA C 1 292 ? 70.450 -15.983 22.632 1.00 40.23 284 ALA C CA 1
ATOM 8161 C C . ALA C 1 292 ? 71.636 -16.647 21.890 1.00 41.36 284 ALA C C 1
ATOM 8162 O O . ALA C 1 292 ? 72.812 -16.347 22.182 1.00 41.23 284 ALA C O 1
ATOM 8164 N N . GLU C 1 293 ? 71.327 -17.549 20.954 1.00 42.28 285 GLU C N 1
ATOM 8165 C CA . GLU C 1 293 ? 72.343 -18.167 20.079 1.00 43.85 285 GLU C CA 1
ATOM 8166 C C . GLU C 1 293 ? 73.076 -17.146 19.189 1.00 44.08 285 GLU C C 1
ATOM 8167 O O . GLU C 1 293 ? 74.293 -17.249 18.998 1.00 44.49 285 GLU C O 1
ATOM 8173 N N . PHE C 1 294 ? 72.335 -16.166 18.665 1.00 43.86 286 PHE C N 1
ATOM 8174 C CA . PHE C 1 294 ? 72.904 -15.047 17.894 1.00 44.15 286 PHE C CA 1
ATOM 8175 C C . PHE C 1 294 ? 73.904 -14.231 18.716 1.00 43.86 286 PHE C C 1
ATOM 8176 O O . PHE C 1 294 ? 75.026 -13.956 18.259 1.00 43.61 286 PHE C O 1
ATOM 8184 N N . LEU C 1 295 ? 73.492 -13.848 19.925 1.00 42.99 287 LEU C N 1
ATOM 8185 C CA . LEU C 1 295 ? 74.333 -13.048 20.814 1.00 42.90 287 LEU C CA 1
ATOM 8186 C C . LEU C 1 295 ? 75.591 -13.797 21.265 1.00 43.74 287 LEU C C 1
ATOM 8187 O O . LEU C 1 295 ? 76.643 -13.187 21.478 1.00 43.67 287 LEU C O 1
ATOM 8192 N N . ASN C 1 296 ? 75.483 -15.118 21.390 1.00 44.20 288 ASN C N 1
ATOM 8193 C CA . ASN C 1 296 ? 76.604 -15.921 21.867 1.00 45.84 288 ASN C CA 1
ATOM 8194 C C . ASN C 1 296 ? 77.781 -15.955 20.881 1.00 46.78 288 ASN C C 1
ATOM 8195 O O . ASN C 1 296 ? 78.920 -16.160 21.290 1.00 47.46 288 ASN C O 1
ATOM 8200 N N . GLY C 1 297 ? 77.508 -15.720 19.598 1.00 47.40 289 GLY C N 1
ATOM 8201 C CA . GLY C 1 297 ? 78.577 -15.640 18.595 1.00 48.66 289 GLY C CA 1
ATOM 8202 C C . GLY C 1 297 ? 79.048 -14.248 18.172 1.00 49.29 289 GLY C C 1
ATOM 8203 O O . GLY C 1 297 ? 79.859 -14.135 17.245 1.00 50.15 289 GLY C O 1
ATOM 8204 N N . HIS C 1 298 ? 78.577 -13.191 18.840 1.00 48.61 290 HIS C N 1
ATOM 8205 C CA . HIS C 1 298 ? 78.843 -11.813 18.390 1.00 48.76 290 HIS C CA 1
ATOM 8206 C C . HIS C 1 298 ? 80.107 -11.196 19.009 1.00 49.11 290 HIS C C 1
ATOM 8207 O O . HIS C 1 298 ? 80.299 -11.278 20.222 1.00 48.66 290 HIS C O 1
ATOM 8214 N N . PRO C 1 299 ? 80.967 -10.558 18.175 1.00 49.95 291 PRO C N 1
ATOM 8215 C CA . PRO C 1 299 ? 82.256 -9.979 18.635 1.00 50.44 291 PRO C CA 1
ATOM 8216 C C . PRO C 1 299 ? 82.163 -8.947 19.786 1.00 49.99 291 PRO C C 1
ATOM 8217 O O . PRO C 1 299 ? 83.118 -8.803 20.561 1.00 50.40 291 PRO C O 1
ATOM 8221 N N . SER C 1 300 ? 81.032 -8.253 19.892 1.00 48.77 292 SER C N 1
ATOM 8222 C CA . SER C 1 300 ? 80.844 -7.185 20.882 1.00 48.01 292 SER C CA 1
ATOM 8223 C C . SER C 1 300 ? 80.357 -7.700 22.262 1.00 46.56 292 SER C C 1
ATOM 8224 O O . SER C 1 300 ? 80.211 -6.920 23.208 1.00 45.76 292 SER C O 1
ATOM 8227 N N . VAL C 1 301 ? 80.144 -9.014 22.369 1.00 45.59 293 VAL C N 1
ATOM 8228 C CA . VAL C 1 301 ? 79.517 -9.637 23.543 1.00 44.27 293 VAL C CA 1
ATOM 8229 C C . VAL C 1 301 ? 80.512 -10.519 24.310 1.00 44.58 293 VAL C C 1
ATOM 8230 O O . VAL C 1 301 ? 81.094 -11.435 23.728 1.00 44.91 293 VAL C O 1
ATOM 8234 N N . ARG C 1 302 ? 80.693 -10.246 25.605 1.00 43.81 294 ARG C N 1
ATOM 8235 C CA . ARG C 1 302 ? 81.578 -11.046 26.468 1.00 44.47 294 ARG C CA 1
ATOM 8236 C C . ARG C 1 302 ? 80.961 -12.372 26.921 1.00 43.79 294 ARG C C 1
ATOM 8237 O O . ARG C 1 302 ? 81.625 -13.411 26.868 1.00 43.79 294 ARG C O 1
ATOM 8245 N N . TRP C 1 303 ? 79.714 -12.327 27.400 1.00 42.74 295 TRP C N 1
ATOM 8246 C CA . TRP C 1 303 ? 78.958 -13.531 27.788 1.00 42.87 295 TRP C CA 1
ATOM 8247 C C . TRP C 1 303 ? 77.428 -13.370 27.652 1.00 42.12 295 TRP C C 1
ATOM 8248 O O . TRP C 1 303 ? 76.912 -12.247 27.552 1.00 41.69 295 TRP C O 1
ATOM 8259 N N . VAL C 1 304 ? 76.728 -14.505 27.639 1.00 41.86 296 VAL C N 1
ATOM 8260 C CA . VAL C 1 304 ? 75.259 -14.552 27.563 1.00 41.44 296 VAL C CA 1
ATOM 8261 C C . VAL C 1 304 ? 74.759 -15.466 28.678 1.00 41.61 296 VAL C C 1
ATOM 8262 O O . VAL C 1 304 ? 75.373 -16.520 28.945 1.00 42.38 296 VAL C O 1
ATOM 8266 N N . ARG C 1 305 ? 73.674 -15.060 29.340 1.00 40.94 297 ARG C N 1
ATOM 8267 C CA A ARG C 1 305 ? 72.996 -15.911 30.320 0.70 40.87 297 ARG C CA 1
ATOM 8268 C CA B ARG C 1 305 ? 72.998 -15.921 30.309 0.30 40.60 297 ARG C CA 1
ATOM 8269 C C . ARG C 1 305 ? 71.545 -16.177 29.904 1.00 40.35 297 ARG C C 1
ATOM 8270 O O . ARG C 1 305 ? 70.714 -15.264 29.891 1.00 39.74 297 ARG C O 1
ATOM 8285 N N . TYR C 1 306 ? 71.264 -17.430 29.553 1.00 40.11 298 TYR C N 1
ATOM 8286 C CA . TYR C 1 306 ? 69.945 -17.908 29.162 1.00 40.12 298 TYR C CA 1
ATOM 8287 C C . TYR C 1 306 ? 69.961 -19.405 29.500 1.00 41.08 298 TYR C C 1
ATOM 8288 O O . TYR C 1 306 ? 70.875 -20.103 29.061 1.00 41.53 298 TYR C O 1
ATOM 8297 N N . PRO C 1 307 ? 68.982 -19.893 30.307 1.00 41.24 299 PRO C N 1
ATOM 8298 C CA . PRO C 1 307 ? 69.004 -21.260 30.873 1.00 41.80 299 PRO C CA 1
ATOM 8299 C C . PRO C 1 307 ? 69.101 -22.441 29.904 1.00 42.65 299 PRO C C 1
ATOM 8300 O O . PRO C 1 307 ? 69.661 -23.471 30.282 1.00 43.49 299 PRO C O 1
ATOM 8304 N N . TYR C 1 308 ? 68.570 -22.306 28.687 1.00 42.76 300 TYR C N 1
ATOM 8305 C CA . TYR C 1 308 ? 68.592 -23.398 27.699 1.00 43.96 300 TYR C CA 1
ATOM 8306 C C . TYR C 1 308 ? 69.726 -23.264 26.655 1.00 44.87 300 TYR C C 1
ATOM 8307 O O . TYR C 1 308 ? 69.757 -23.988 25.659 1.00 45.29 300 TYR C O 1
ATOM 8316 N N . LEU C 1 309 ? 70.641 -22.324 26.887 1.00 45.32 301 LEU C N 1
ATOM 8317 C CA . LEU C 1 309 ? 71.904 -22.257 26.138 1.00 46.90 301 LEU C CA 1
ATOM 8318 C C . LEU C 1 309 ? 72.943 -23.160 26.837 1.00 48.12 301 LEU C C 1
ATOM 8319 O O . LEU C 1 309 ? 73.173 -23.005 28.045 1.00 48.42 301 LEU C O 1
ATOM 8324 N N . PRO C 1 310 ? 73.561 -24.119 26.100 1.00 49.20 302 PRO C N 1
ATOM 8325 C CA . PRO C 1 310 ? 74.524 -25.060 26.719 1.00 50.39 302 PRO C CA 1
ATOM 8326 C C . PRO C 1 310 ? 75.692 -24.412 27.482 1.00 50.66 302 PRO C C 1
ATOM 8327 O O . PRO C 1 310 ? 76.297 -25.063 28.326 1.00 51.32 302 PRO C O 1
ATOM 8331 N N . SER C 1 311 ? 75.969 -23.139 27.205 1.00 50.84 303 SER C N 1
ATOM 8332 C CA . SER C 1 311 ? 77.009 -22.364 27.896 1.00 51.27 303 SER C CA 1
ATOM 8333 C C . SER C 1 311 ? 76.666 -21.936 29.338 1.00 50.80 303 SER C C 1
ATOM 8334 O O . SER C 1 311 ? 77.552 -21.489 30.069 1.00 51.23 303 SER C O 1
ATOM 8337 N N . HIS C 1 312 ? 75.391 -22.033 29.738 1.00 49.92 304 HIS C N 1
ATOM 8338 C CA . HIS C 1 312 ? 74.972 -21.649 31.102 1.00 48.91 304 HIS C CA 1
ATOM 8339 C C . HIS C 1 312 ? 75.651 -22.534 32.153 1.00 49.29 304 HIS C C 1
ATOM 8340 O O . HIS C 1 312 ? 75.634 -23.757 32.020 1.00 49.23 304 HIS C O 1
ATOM 8347 N N . PRO C 1 313 ? 76.236 -21.919 33.204 1.00 49.33 305 PRO C N 1
ATOM 8348 C CA . PRO C 1 313 ? 76.949 -22.671 34.251 1.00 50.13 305 PRO C CA 1
ATOM 8349 C C . PRO C 1 313 ? 76.118 -23.770 34.917 1.00 50.59 305 PRO C C 1
ATOM 8350 O O . PRO C 1 313 ? 76.687 -24.736 35.422 1.00 51.68 305 PRO C O 1
ATOM 8354 N N . GLN C 1 314 ? 74.792 -23.613 34.916 1.00 49.94 306 GLN C N 1
ATOM 8355 C CA . GLN C 1 314 ? 73.869 -24.589 35.503 1.00 50.13 306 GLN C CA 1
ATOM 8356 C C . GLN C 1 314 ? 72.933 -25.210 34.463 1.00 49.96 306 GLN C C 1
ATOM 8357 O O . GLN C 1 314 ? 71.798 -25.576 34.787 1.00 49.70 306 GLN C O 1
ATOM 8363 N N . TYR C 1 315 ? 73.410 -25.327 33.221 1.00 50.01 307 TYR C N 1
ATOM 8364 C CA . TYR C 1 315 ? 72.618 -25.892 32.121 1.00 49.85 307 TYR C CA 1
ATOM 8365 C C . TYR C 1 315 ? 71.995 -27.241 32.483 1.00 50.35 307 TYR C C 1
ATOM 8366 O O . TYR C 1 315 ? 70.820 -27.479 32.180 1.00 49.74 307 TYR C O 1
ATOM 8375 N N . ASP C 1 316 ? 72.769 -28.107 33.144 1.00 51.00 308 ASP C N 1
ATOM 8376 C CA . ASP C 1 316 ? 72.287 -29.442 33.524 1.00 51.71 308 ASP C CA 1
ATOM 8377 C C . ASP C 1 316 ? 71.070 -29.401 34.458 1.00 51.09 308 ASP C C 1
ATOM 8378 O O . ASP C 1 316 ? 70.114 -30.157 34.261 1.00 50.51 308 ASP C O 1
ATOM 8383 N N . LEU C 1 317 ? 71.107 -28.520 35.459 1.00 50.34 309 LEU C N 1
ATOM 8384 C CA . LEU C 1 317 ? 69.955 -28.316 36.351 1.00 50.17 309 LEU C CA 1
ATOM 8385 C C . LEU C 1 317 ? 68.741 -27.694 35.623 1.00 49.33 309 LEU C C 1
ATOM 8386 O O . LEU C 1 317 ? 67.601 -28.045 35.924 1.00 49.02 309 LEU C O 1
ATOM 8391 N N . ALA C 1 318 ? 68.989 -26.781 34.682 1.00 49.06 310 ALA C N 1
ATOM 8392 C CA . ALA C 1 318 ? 67.913 -26.193 33.859 1.00 48.40 310 ALA C CA 1
ATOM 8393 C C . ALA C 1 318 ? 67.131 -27.268 33.099 1.00 48.88 310 ALA C C 1
ATOM 8394 O O . ALA C 1 318 ? 65.897 -27.265 33.096 1.00 48.48 310 ALA C O 1
ATOM 8396 N N . LYS C 1 319 ? 67.856 -28.188 32.466 1.00 49.40 311 LYS C N 1
ATOM 8397 C CA . LYS C 1 319 ? 67.254 -29.336 31.782 1.00 50.31 311 LYS C CA 1
ATOM 8398 C C . LYS C 1 319 ? 66.471 -30.252 32.720 1.00 50.36 311 LYS C C 1
ATOM 8399 O O . LYS C 1 319 ? 65.526 -30.921 32.287 1.00 50.81 311 LYS C O 1
ATOM 8405 N N . ARG C 1 320 ? 66.857 -30.276 33.997 1.00 50.26 312 ARG C N 1
ATOM 8406 C CA . ARG C 1 320 ? 66.186 -31.109 34.995 1.00 50.74 312 ARG C CA 1
ATOM 8407 C C . ARG C 1 320 ? 64.809 -30.593 35.394 1.00 49.34 312 ARG C C 1
ATOM 8408 O O . ARG C 1 320 ? 63.859 -31.367 35.450 1.00 49.42 312 ARG C O 1
ATOM 8416 N N . GLN C 1 321 ? 64.711 -29.293 35.678 1.00 47.86 313 GLN C N 1
ATOM 8417 C CA . GLN C 1 321 ? 63.508 -28.729 36.309 1.00 46.78 313 GLN C CA 1
ATOM 8418 C C . GLN C 1 321 ? 62.715 -27.704 35.457 1.00 45.53 313 GLN C C 1
ATOM 8419 O O . GLN C 1 321 ? 61.699 -27.190 35.927 1.00 44.56 313 GLN C O 1
ATOM 8425 N N . MET C 1 322 ? 63.182 -27.433 34.228 1.00 44.79 314 MET C N 1
ATOM 8426 C CA . MET C 1 322 ? 62.486 -26.575 33.255 1.00 43.84 314 MET C CA 1
ATOM 8427 C C . MET C 1 322 ? 62.274 -27.262 31.905 1.00 43.84 314 MET C C 1
ATOM 8428 O O . MET C 1 322 ? 63.125 -28.044 31.455 1.00 44.34 314 MET C O 1
ATOM 8433 N N . SER C 1 323 ? 61.158 -26.948 31.247 1.00 42.86 315 SER C N 1
ATOM 8434 C CA . SER C 1 323 ? 60.898 -27.440 29.892 1.00 42.80 315 SER C CA 1
ATOM 8435 C C . SER C 1 323 ? 61.324 -26.463 28.789 1.00 42.35 315 SER C C 1
ATOM 8436 O O . SER C 1 323 ? 61.281 -26.793 27.606 1.00 42.47 315 SER C O 1
ATOM 8439 N N . GLY C 1 324 ? 61.722 -25.255 29.185 1.00 41.87 316 GLY C N 1
ATOM 8440 C CA . GLY C 1 324 ? 62.254 -24.251 28.260 1.00 40.87 316 GLY C CA 1
ATOM 8441 C C . GLY C 1 324 ? 63.019 -23.181 29.017 1.00 40.41 316 GLY C C 1
ATOM 8442 O O . GLY C 1 324 ? 62.939 -23.114 30.247 1.00 40.30 316 GLY C O 1
ATOM 8443 N N . GLY C 1 325 ? 63.755 -22.336 28.291 1.00 39.94 317 GLY C N 1
ATOM 8444 C CA . GLY C 1 325 ? 64.613 -21.337 28.914 1.00 39.59 317 GLY C CA 1
ATOM 8445 C C . GLY C 1 325 ? 63.927 -20.042 29.334 1.00 39.40 317 GLY C C 1
ATOM 8446 O O . GLY C 1 325 ? 64.437 -19.325 30.197 1.00 39.49 317 GLY C O 1
ATOM 8447 N N . GLY C 1 326 ? 62.779 -19.742 28.728 1.00 38.97 318 GLY C N 1
ATOM 8448 C CA . GLY C 1 326 ? 62.038 -18.498 29.020 1.00 38.63 318 GLY C CA 1
ATOM 8449 C C . GLY C 1 326 ? 62.000 -17.493 27.879 1.00 38.63 318 GLY C C 1
ATOM 8450 O O . GLY C 1 326 ? 62.344 -17.821 26.728 1.00 38.87 318 GLY C O 1
ATOM 8451 N N . THR C 1 327 ? 61.605 -16.260 28.206 1.00 38.45 319 THR C N 1
ATOM 8452 C CA . THR C 1 327 ? 61.416 -15.200 27.213 1.00 38.10 319 THR C CA 1
ATOM 8453 C C . THR C 1 327 ? 62.350 -13.985 27.384 1.00 37.92 319 THR C C 1
ATOM 8454 O O . THR C 1 327 ? 62.222 -12.997 26.652 1.00 37.74 319 THR C O 1
ATOM 8458 N N . VAL C 1 328 ? 63.277 -14.050 28.344 1.00 37.60 320 VAL C N 1
ATOM 8459 C CA . VAL C 1 328 ? 64.200 -12.939 28.627 1.00 37.12 320 VAL C CA 1
ATOM 8460 C C . VAL C 1 328 ? 65.658 -13.393 28.380 1.00 37.40 320 VAL C C 1
ATOM 8461 O O . VAL C 1 328 ? 66.013 -14.528 28.711 1.00 37.75 320 VAL C O 1
ATOM 8465 N N . VAL C 1 329 ? 66.465 -12.524 27.757 1.00 37.06 321 VAL C N 1
ATOM 8466 C CA . VAL C 1 329 ? 67.895 -12.785 27.478 1.00 37.22 321 VAL C CA 1
ATOM 8467 C C . VAL C 1 329 ? 68.786 -11.683 28.073 1.00 37.13 321 VAL C C 1
ATOM 8468 O O . VAL C 1 329 ? 68.587 -10.491 27.797 1.00 36.89 321 VAL C O 1
ATOM 8472 N N . THR C 1 330 ? 69.765 -12.097 28.882 1.00 37.38 322 THR C N 1
ATOM 8473 C CA . THR C 1 330 ? 70.700 -11.190 29.547 1.00 37.21 322 THR C CA 1
ATOM 8474 C C . THR C 1 330 ? 72.106 -11.410 28.963 1.00 37.79 322 THR C C 1
ATOM 8475 O O . THR C 1 330 ? 72.495 -12.553 28.701 1.00 37.64 322 THR C O 1
ATOM 8479 N N . PHE C 1 331 ? 72.849 -10.325 28.749 1.00 37.70 323 PHE C N 1
ATOM 8480 C CA . PHE C 1 331 ? 74.230 -10.394 28.204 1.00 38.80 323 PHE C CA 1
ATOM 8481 C C . PHE C 1 331 ? 75.131 -9.265 28.727 1.00 38.88 323 PHE C C 1
ATOM 8482 O O . PHE C 1 331 ? 74.625 -8.231 29.174 1.00 38.79 323 PHE C O 1
ATOM 8490 N N . ALA C 1 332 ? 76.457 -9.460 28.664 1.00 39.52 324 ALA C N 1
ATOM 8491 C CA . ALA C 1 332 ? 77.418 -8.399 29.009 1.00 39.54 324 ALA C CA 1
ATOM 8492 C C . ALA C 1 332 ? 78.242 -7.961 27.803 1.00 40.09 324 ALA C C 1
ATOM 8493 O O . ALA C 1 332 ? 78.650 -8.788 26.989 1.00 39.98 324 ALA C O 1
ATOM 8495 N N . LEU C 1 333 ? 78.498 -6.659 27.705 1.00 39.86 325 LEU C N 1
ATOM 8496 C CA . LEU C 1 333 ? 79.321 -6.118 26.626 1.00 40.81 325 LEU C CA 1
ATOM 8497 C C . LEU C 1 333 ? 80.814 -6.310 26.938 1.00 42.14 325 LEU C C 1
ATOM 8498 O O . LEU C 1 333 ? 81.207 -6.366 28.103 1.00 41.72 325 LEU C O 1
ATOM 8503 N N . ASP C 1 334 ? 81.629 -6.442 25.893 1.00 43.80 326 ASP C N 1
ATOM 8504 C CA . ASP C 1 334 ? 83.080 -6.594 26.049 1.00 45.74 326 ASP C CA 1
ATOM 8505 C C . ASP C 1 334 ? 83.733 -5.203 26.132 1.00 45.89 326 ASP C C 1
ATOM 8506 O O . ASP C 1 334 ? 84.184 -4.656 25.121 1.00 46.90 326 ASP C O 1
ATOM 8511 N N . CYS C 1 335 ? 83.783 -4.655 27.346 1.00 45.32 327 CYS C N 1
ATOM 8512 C CA . CYS C 1 335 ? 84.249 -3.286 27.615 1.00 45.13 327 CYS C CA 1
ATOM 8513 C C . CYS C 1 335 ? 84.736 -3.231 29.074 1.00 44.98 327 CYS C C 1
ATOM 8514 O O . CYS C 1 335 ? 84.047 -3.728 29.977 1.00 45.02 327 CYS C O 1
ATOM 8517 N N . PRO C 1 336 ? 85.920 -2.639 29.325 1.00 45.05 328 PRO C N 1
ATOM 8518 C CA . PRO C 1 336 ? 86.364 -2.521 30.729 1.00 44.88 328 PRO C CA 1
ATOM 8519 C C . PRO C 1 336 ? 85.321 -1.835 31.627 1.00 44.19 328 PRO C C 1
ATOM 8520 O O . PRO C 1 336 ? 84.563 -0.965 31.165 1.00 43.47 328 PRO C O 1
ATOM 8524 N N . GLU C 1 337 ? 85.301 -2.222 32.900 1.00 43.73 329 GLU C N 1
ATOM 8525 C CA . GLU C 1 337 ? 84.241 -1.829 33.828 1.00 43.31 329 GLU C CA 1
ATOM 8526 C C . GLU C 1 337 ? 84.112 -0.308 34.031 1.00 42.80 329 GLU C C 1
ATOM 8527 O O . GLU C 1 337 ? 83.003 0.218 34.098 1.00 42.06 329 GLU C O 1
ATOM 8533 N N . ASP C 1 338 ? 85.245 0.391 34.089 1.00 42.91 330 ASP C N 1
ATOM 8534 C CA . ASP C 1 338 ? 85.259 1.842 34.344 1.00 42.52 330 ASP C CA 1
ATOM 8535 C C . ASP C 1 338 ? 84.549 2.686 33.284 1.00 42.30 330 ASP C C 1
ATOM 8536 O O . ASP C 1 338 ? 84.125 3.803 33.575 1.00 41.64 330 ASP C O 1
ATOM 8541 N N . VAL C 1 339 ? 84.417 2.162 32.067 1.00 42.43 331 VAL C N 1
ATOM 8542 C CA . VAL C 1 339 ? 83.718 2.892 30.997 1.00 42.79 331 VAL C CA 1
ATOM 8543 C C . VAL C 1 339 ? 82.536 2.131 30.376 1.00 42.30 331 VAL C C 1
ATOM 8544 O O . VAL C 1 339 ? 82.002 2.556 29.347 1.00 42.21 331 VAL C O 1
ATOM 8548 N N . ALA C 1 340 ? 82.130 1.024 31.005 1.00 42.27 332 ALA C N 1
ATOM 8549 C CA . ALA C 1 340 ? 81.058 0.165 30.473 1.00 41.77 332 ALA C CA 1
ATOM 8550 C C . ALA C 1 340 ? 79.670 0.837 30.384 1.00 41.39 332 ALA C C 1
ATOM 8551 O O . ALA C 1 340 ? 78.922 0.573 29.437 1.00 41.29 332 ALA C O 1
ATOM 8553 N N . LYS C 1 341 ? 79.331 1.692 31.352 1.00 41.20 333 LYS C N 1
ATOM 8554 C CA . LYS C 1 341 ? 78.058 2.456 31.308 1.00 40.78 333 LYS C CA 1
ATOM 8555 C C . LYS C 1 341 ? 77.921 3.319 30.044 1.00 40.54 333 LYS C C 1
ATOM 8556 O O . LYS C 1 341 ? 76.859 3.337 29.402 1.00 39.77 333 LYS C O 1
ATOM 8562 N N . GLN C 1 342 ? 78.990 4.040 29.691 1.00 40.71 334 GLN C N 1
ATOM 8563 C CA . GLN C 1 342 ? 79.026 4.821 28.447 1.00 40.81 334 GLN C CA 1
ATOM 8564 C C . GLN C 1 342 ? 78.719 3.971 27.217 1.00 40.79 334 GLN C C 1
ATOM 8565 O O . GLN C 1 342 ? 77.938 4.382 26.354 1.00 40.62 334 GLN C O 1
ATOM 8567 N N . ARG C 1 343 ? 79.341 2.793 27.143 1.00 40.79 335 ARG C N 1
ATOM 8568 C CA . ARG C 1 343 ? 79.129 1.863 26.025 1.00 40.92 335 ARG C CA 1
ATOM 8569 C C . ARG C 1 343 ? 77.713 1.269 25.996 1.00 40.34 335 ARG C C 1
ATOM 8570 O O . ARG C 1 343 ? 77.125 1.139 24.919 1.00 40.19 335 ARG C O 1
ATOM 8578 N N . ALA C 1 344 ? 77.174 0.902 27.164 1.00 39.73 336 ALA C N 1
ATOM 8579 C CA . ALA C 1 344 ? 75.785 0.395 27.251 1.00 39.08 336 ALA C CA 1
ATOM 8580 C C . ALA C 1 344 ? 74.761 1.412 26.755 1.00 38.38 336 ALA C C 1
ATOM 8581 O O . ALA C 1 344 ? 73.798 1.047 26.070 1.00 38.69 336 ALA C O 1
ATOM 8583 N N . PHE C 1 345 ? 74.958 2.678 27.121 1.00 37.94 337 PHE C N 1
ATOM 8584 C CA . PHE C 1 345 ? 74.059 3.764 26.741 1.00 37.62 337 PHE C CA 1
ATOM 8585 C C . PHE C 1 345 ? 74.086 3.977 25.222 1.00 38.23 337 PHE C C 1
ATOM 8586 O O . PHE C 1 345 ? 73.046 4.188 24.597 1.00 37.48 337 PHE C O 1
ATOM 8594 N N . GLU C 1 346 ? 75.288 3.897 24.649 1.00 38.41 338 GLU C N 1
ATOM 8595 C CA . GLU C 1 346 ? 75.504 3.993 23.201 1.00 39.32 338 GLU C CA 1
ATOM 8596 C C . GLU C 1 346 ? 74.688 2.947 22.434 1.00 38.61 338 GLU C C 1
ATOM 8597 O O . GLU C 1 346 ? 74.040 3.274 21.441 1.00 39.59 338 GLU C O 1
ATOM 8603 N N . VAL C 1 347 ? 74.706 1.705 22.912 1.00 38.40 339 VAL C N 1
ATOM 8604 C CA . VAL C 1 347 ? 73.974 0.586 22.289 1.00 37.73 339 VAL C CA 1
ATOM 8605 C C . VAL C 1 347 ? 72.442 0.761 22.369 1.00 37.15 339 VAL C C 1
ATOM 8606 O O . VAL C 1 347 ? 71.743 0.675 21.349 1.00 36.21 339 VAL C O 1
ATOM 8610 N N . LEU C 1 348 ? 71.925 1.020 23.571 1.00 36.74 340 LEU C N 1
ATOM 8611 C CA . LEU C 1 348 ? 70.471 1.210 23.742 1.00 37.05 340 LEU C CA 1
ATOM 8612 C C . LEU C 1 348 ? 69.917 2.381 22.939 1.00 37.82 340 LEU C C 1
ATOM 8613 O O . LEU C 1 348 ? 68.823 2.274 22.372 1.00 37.40 340 LEU C O 1
ATOM 8618 N N . ASP C 1 349 ? 70.669 3.481 22.884 1.00 39.02 341 ASP C N 1
ATOM 8619 C CA . ASP C 1 349 ? 70.263 4.666 22.125 1.00 40.23 341 ASP C CA 1
ATOM 8620 C C . ASP C 1 349 ? 70.169 4.426 20.595 1.00 41.16 341 ASP C C 1
ATOM 8621 O O . ASP C 1 349 ? 69.487 5.184 19.890 1.00 40.51 341 ASP C O 1
ATOM 8626 N N . LYS C 1 350 ? 70.826 3.368 20.101 1.00 41.81 342 LYS C N 1
ATOM 8627 C CA . LYS C 1 350 ? 70.827 3.041 18.660 1.00 43.16 342 LYS C CA 1
ATOM 8628 C C . LYS C 1 350 ? 69.654 2.149 18.181 1.00 43.16 342 LYS C C 1
ATOM 8629 O O . LYS C 1 350 ? 69.424 2.022 16.974 1.00 43.20 342 LYS C O 1
ATOM 8635 N N . MET C 1 351 ? 68.924 1.542 19.122 1.00 42.49 343 MET C N 1
ATOM 8636 C CA . MET C 1 351 ? 67.762 0.692 18.805 1.00 42.58 343 MET C CA 1
ATOM 8637 C C . MET C 1 351 ? 66.681 1.517 18.119 1.00 42.05 343 MET C C 1
ATOM 8638 O O . MET C 1 351 ? 66.480 2.685 18.472 1.00 41.76 343 MET C O 1
ATOM 8643 N N . ARG C 1 352 ? 66.002 0.926 17.136 1.00 41.99 344 ARG C N 1
ATOM 8644 C CA . ARG C 1 352 ? 64.927 1.634 16.399 1.00 42.00 344 ARG C CA 1
ATOM 8645 C C . ARG C 1 352 ? 63.574 0.923 16.409 1.00 40.87 344 ARG C C 1
ATOM 8646 O O . ARG C 1 352 ? 62.555 1.523 16.042 1.00 40.57 344 ARG C O 1
ATOM 8654 N N . LEU C 1 353 ? 63.571 -0.354 16.797 1.00 39.61 345 LEU C N 1
ATOM 8655 C CA . LEU C 1 353 ? 62.340 -1.140 16.920 1.00 38.69 345 LEU C CA 1
ATOM 8656 C C . LEU C 1 353 ? 62.015 -1.464 18.396 1.00 37.58 345 LEU C C 1
ATOM 8657 O O . LEU C 1 353 ? 60.903 -1.220 18.859 1.00 37.25 345 LEU C O 1
ATOM 8662 N N . ILE C 1 354 ? 62.993 -2.016 19.114 1.00 37.18 346 ILE C N 1
ATOM 8663 C CA . ILE C 1 354 ? 62.872 -2.320 20.559 1.00 36.11 346 ILE C CA 1
ATOM 8664 C C . ILE C 1 354 ? 62.789 -0.998 21.351 1.00 35.92 346 ILE C C 1
ATOM 8665 O O . ILE C 1 354 ? 63.560 -0.080 21.076 1.00 36.12 346 ILE C O 1
ATOM 8670 N N . ASP C 1 355 ? 61.842 -0.888 22.299 1.00 34.86 347 ASP C N 1
ATOM 8671 C CA . ASP C 1 355 ? 61.716 0.322 23.147 1.00 34.48 347 ASP C CA 1
ATOM 8672 C C . ASP C 1 355 ? 62.627 0.174 24.378 1.00 33.86 347 ASP C C 1
ATOM 8673 O O . ASP C 1 355 ? 62.766 -0.930 24.910 1.00 32.38 347 ASP C O 1
ATOM 8678 N N . ILE C 1 356 ? 63.226 1.281 24.825 1.00 33.55 348 ILE C N 1
ATOM 8679 C CA . ILE C 1 356 ? 63.900 1.328 26.133 1.00 33.85 348 ILE C CA 1
ATOM 8680 C C . ILE C 1 356 ? 62.813 1.427 27.228 1.00 34.12 348 ILE C C 1
ATOM 8681 O O . ILE C 1 356 ? 62.103 2.434 27.296 1.00 34.28 348 ILE C O 1
ATOM 8686 N N . SER C 1 357 ? 62.692 0.396 28.064 1.00 34.41 349 SER C N 1
ATOM 8687 C CA . SER C 1 357 ? 61.671 0.358 29.141 1.00 35.48 349 SER C CA 1
ATOM 8688 C C . SER C 1 357 ? 62.011 -0.650 30.223 1.00 36.33 349 SER C C 1
ATOM 8689 O O . SER C 1 357 ? 62.604 -1.690 29.937 1.00 36.61 349 SER C O 1
ATOM 8692 N N . ASN C 1 358 ? 61.595 -0.367 31.458 1.00 37.34 350 ASN C N 1
ATOM 8693 C CA . ASN C 1 358 ? 61.776 -1.308 32.568 1.00 38.18 350 ASN C CA 1
ATOM 8694 C C . ASN C 1 358 ? 60.506 -2.138 32.825 1.00 38.37 350 ASN C C 1
ATOM 8695 O O . ASN C 1 358 ? 59.694 -1.803 33.707 1.00 39.03 350 ASN C O 1
ATOM 8700 N N . ASN C 1 359 ? 60.336 -3.203 32.041 1.00 37.74 351 ASN C N 1
ATOM 8701 C CA . ASN C 1 359 ? 59.212 -4.133 32.167 1.00 36.77 351 ASN C CA 1
ATOM 8702 C C . ASN C 1 359 ? 59.562 -5.427 31.412 1.00 36.84 351 ASN C C 1
ATOM 8703 O O . ASN C 1 359 ? 60.567 -5.483 30.693 1.00 36.32 351 ASN C O 1
ATOM 8708 N N . LEU C 1 360 ? 58.731 -6.452 31.560 1.00 36.42 352 LEU C N 1
ATOM 8709 C CA . LEU C 1 360 ? 58.879 -7.688 30.773 1.00 37.04 352 LEU C CA 1
ATOM 8710 C C . LEU C 1 360 ? 57.537 -8.413 30.592 1.00 36.76 352 LEU C C 1
ATOM 8711 O O . LEU C 1 360 ? 56.539 -8.013 31.186 1.00 36.88 352 LEU C O 1
ATOM 8716 N N . GLY C 1 361 ? 57.516 -9.463 29.771 1.00 36.55 353 GLY C N 1
ATOM 8717 C CA . GLY C 1 361 ? 56.297 -10.245 29.532 1.00 36.29 353 GLY C CA 1
ATOM 8718 C C . GLY C 1 361 ? 55.245 -9.583 28.632 1.00 35.96 353 GLY C C 1
ATOM 8719 O O . GLY C 1 361 ? 54.061 -9.905 28.739 1.00 36.04 353 GLY C O 1
ATOM 8720 N N . ASP C 1 362 ? 55.674 -8.669 27.755 1.00 35.14 354 ASP C N 1
ATOM 8721 C CA . ASP C 1 362 ? 54.779 -7.946 26.833 1.00 34.68 354 ASP C CA 1
ATOM 8722 C C . ASP C 1 362 ? 54.981 -8.454 25.395 1.00 34.38 354 ASP C C 1
ATOM 8723 O O . ASP C 1 362 ? 56.065 -8.932 25.038 1.00 34.38 354 ASP C O 1
ATOM 8728 N N . ALA C 1 363 ? 53.928 -8.371 24.576 1.00 33.24 355 ALA C N 1
ATOM 8729 C CA . ALA C 1 363 ? 54.042 -8.621 23.133 1.00 33.09 355 ALA C CA 1
ATOM 8730 C C . ALA C 1 363 ? 55.010 -7.668 22.408 1.00 33.03 355 ALA C C 1
ATOM 8731 O O . ALA C 1 363 ? 55.535 -8.000 21.337 1.00 33.22 355 ALA C O 1
ATOM 8733 N N . LYS C 1 364 ? 55.202 -6.469 22.972 1.00 32.74 356 LYS C N 1
ATOM 8734 C CA . LYS C 1 364 ? 56.211 -5.519 22.510 1.00 32.54 356 LYS C CA 1
ATOM 8735 C C . LYS C 1 364 ? 57.567 -5.842 23.147 1.00 32.57 356 LYS C C 1
ATOM 8736 O O . LYS C 1 364 ? 57.647 -5.972 24.372 1.00 32.18 356 LYS C O 1
ATOM 8742 N N . SER C 1 365 ? 58.618 -5.992 22.326 1.00 32.25 357 SER C N 1
ATOM 8743 C CA . SER C 1 365 ? 59.982 -6.244 22.845 1.00 32.53 357 SER C CA 1
ATOM 8744 C C . SER C 1 365 ? 60.589 -5.001 23.501 1.00 32.13 357 SER C C 1
ATOM 8745 O O . SER C 1 365 ? 60.377 -3.887 23.019 1.00 32.37 357 SER C O 1
ATOM 8748 N N . LEU C 1 366 ? 61.347 -5.206 24.589 1.00 32.25 358 LEU C N 1
ATOM 8749 C CA . LEU C 1 366 ? 61.848 -4.116 25.443 1.00 31.49 358 LEU C CA 1
ATOM 8750 C C . LEU C 1 366 ? 63.297 -4.349 25.887 1.00 31.85 358 LEU C C 1
ATOM 8751 O O . LEU C 1 366 ? 63.750 -5.499 26.021 1.00 31.48 358 LEU C O 1
ATOM 8756 N N . VAL C 1 367 ? 64.031 -3.264 26.111 1.00 31.44 359 VAL C N 1
ATOM 8757 C CA . VAL C 1 367 ? 65.407 -3.384 26.640 1.00 32.69 359 VAL C CA 1
ATOM 8758 C C . VAL C 1 367 ? 65.643 -2.465 27.840 1.00 33.32 359 VAL C C 1
ATOM 8759 O O . VAL C 1 367 ? 65.104 -1.335 27.884 1.00 32.67 359 VAL C O 1
ATOM 8763 N N . THR C 1 368 ? 66.456 -2.922 28.801 1.00 34.20 360 THR C N 1
ATOM 8764 C CA . THR C 1 368 ? 66.815 -2.083 29.953 1.00 35.29 360 THR C CA 1
ATOM 8765 C C . THR C 1 368 ? 68.263 -2.263 30.455 1.00 35.45 360 THR C C 1
ATOM 8766 O O . THR C 1 368 ? 68.863 -3.318 30.262 1.00 34.94 360 THR C O 1
ATOM 8770 N N . HIS C 1 369 ? 68.804 -1.210 31.070 1.00 35.92 361 HIS C N 1
ATOM 8771 C CA . HIS C 1 369 ? 70.123 -1.244 31.727 1.00 37.22 361 HIS C CA 1
ATOM 8772 C C . HIS C 1 369 ? 69.937 -1.336 33.256 1.00 37.75 361 HIS C C 1
ATOM 8773 O O . HIS C 1 369 ? 69.701 -0.318 33.913 1.00 37.56 361 HIS C O 1
ATOM 8780 N N . PRO C 1 370 ? 70.026 -2.552 33.826 1.00 38.54 362 PRO C N 1
ATOM 8781 C CA . PRO C 1 370 ? 69.682 -2.762 35.250 1.00 39.59 362 PRO C CA 1
ATOM 8782 C C . PRO C 1 370 ? 70.466 -1.939 36.284 1.00 40.28 362 PRO C C 1
ATOM 8783 O O . PRO C 1 370 ? 69.863 -1.457 37.249 1.00 41.06 362 PRO C O 1
ATOM 8787 N N . ALA C 1 371 ? 71.766 -1.745 36.080 1.00 41.17 363 ALA C N 1
ATOM 8788 C CA . ALA C 1 371 ? 72.605 -1.068 37.072 1.00 42.09 363 ALA C CA 1
ATOM 8789 C C . ALA C 1 371 ? 72.206 0.390 37.349 1.00 42.66 363 ALA C C 1
ATOM 8790 O O . ALA C 1 371 ? 72.506 0.914 38.431 1.00 42.87 363 ALA C O 1
ATOM 8792 N N . THR C 1 372 ? 71.528 1.030 36.390 1.00 42.64 364 THR C N 1
ATOM 8793 C CA . THR C 1 372 ? 71.073 2.426 36.561 1.00 43.20 364 THR C CA 1
ATOM 8794 C C . THR C 1 372 ? 69.546 2.586 36.671 1.00 43.81 364 THR C C 1
ATOM 8795 O O . THR C 1 372 ? 69.044 3.717 36.766 1.00 43.31 364 THR C O 1
ATOM 8799 N N . THR C 1 373 ? 68.816 1.465 36.653 1.00 44.69 365 THR C N 1
ATOM 8800 C CA . THR C 1 373 ? 67.345 1.472 36.747 1.00 45.86 365 THR C CA 1
ATOM 8801 C C . THR C 1 373 ? 66.791 0.504 37.822 1.00 46.93 365 THR C C 1
ATOM 8802 O O . THR C 1 373 ? 66.692 0.878 38.992 1.00 46.96 365 THR C O 1
ATOM 8806 N N . THR C 1 374 ? 66.447 -0.725 37.422 1.00 48.11 366 THR C N 1
ATOM 8807 C CA . THR C 1 374 ? 65.805 -1.725 38.302 1.00 49.60 366 THR C CA 1
ATOM 8808 C C . THR C 1 374 ? 66.615 -2.125 39.550 1.00 50.51 366 THR C C 1
ATOM 8809 O O . THR C 1 374 ? 66.033 -2.524 40.565 1.00 50.90 366 THR C O 1
ATOM 8813 N N . HIS C 1 375 ? 67.941 -2.018 39.471 1.00 51.52 367 HIS C N 1
ATOM 8814 C CA . HIS C 1 375 ? 68.825 -2.372 40.583 1.00 52.81 367 HIS C CA 1
ATOM 8815 C C . HIS C 1 375 ? 69.792 -1.244 40.971 1.00 53.74 367 HIS C C 1
ATOM 8816 O O . HIS C 1 375 ? 70.874 -1.493 41.526 1.00 53.93 367 HIS C O 1
ATOM 8823 N N . ARG C 1 376 ? 69.391 -0.004 40.686 1.00 54.56 368 ARG C N 1
ATOM 8824 C CA . ARG C 1 376 ? 70.165 1.182 41.065 1.00 55.88 368 ARG C CA 1
ATOM 8825 C C . ARG C 1 376 ? 70.255 1.333 42.588 1.00 56.65 368 ARG C C 1
ATOM 8826 O O . ARG C 1 376 ? 71.297 1.752 43.116 1.00 56.78 368 ARG C O 1
ATOM 8834 N N . ALA C 1 377 ? 69.162 0.981 43.274 1.00 57.05 369 ALA C N 1
ATOM 8835 C CA . ALA C 1 377 ? 69.034 1.169 44.721 1.00 58.03 369 ALA C CA 1
ATOM 8836 C C . ALA C 1 377 ? 70.062 0.395 45.557 1.00 59.05 369 ALA C C 1
ATOM 8837 O O . ALA C 1 377 ? 70.518 0.898 46.584 1.00 59.47 369 ALA C O 1
ATOM 8839 N N . MET C 1 378 ? 70.417 -0.813 45.107 1.00 59.95 370 MET C N 1
ATOM 8840 C CA . MET C 1 378 ? 71.422 -1.679 45.754 1.00 60.86 370 MET C CA 1
ATOM 8841 C C . MET C 1 378 ? 72.782 -1.021 46.035 1.00 61.34 370 MET C C 1
ATOM 8842 O O . MET C 1 378 ? 73.458 -1.378 46.999 1.00 61.95 370 MET C O 1
ATOM 8847 N N . GLY C 1 379 ? 73.194 -0.090 45.176 1.00 61.25 371 GLY C N 1
ATOM 8848 C CA . GLY C 1 379 ? 74.532 0.501 45.264 1.00 61.30 371 GLY C CA 1
ATOM 8849 C C . GLY C 1 379 ? 75.614 -0.399 44.676 1.00 61.50 371 GLY C C 1
ATOM 8850 O O . GLY C 1 379 ? 75.369 -1.586 44.442 1.00 61.36 371 GLY C O 1
ATOM 8851 N N . PRO C 1 380 ? 76.821 0.157 44.437 1.00 61.82 372 PRO C N 1
ATOM 8852 C CA . PRO C 1 380 ? 77.925 -0.556 43.767 1.00 62.22 372 PRO C CA 1
ATOM 8853 C C . PRO C 1 380 ? 78.350 -1.865 44.449 1.00 62.34 372 PRO C C 1
ATOM 8854 O O . PRO C 1 380 ? 78.663 -2.845 43.761 1.00 62.44 372 PRO C O 1
ATOM 8858 N N . GLU C 1 381 ? 78.353 -1.872 45.784 1.00 62.12 373 GLU C N 1
ATOM 8859 C CA . GLU C 1 381 ? 78.725 -3.054 46.568 1.00 61.85 373 GLU C CA 1
ATOM 8860 C C . GLU C 1 381 ? 77.631 -4.135 46.539 1.00 61.13 373 GLU C C 1
ATOM 8861 O O . GLU C 1 381 ? 77.931 -5.319 46.360 1.00 61.46 373 GLU C O 1
ATOM 8863 N N . GLY C 1 382 ? 76.373 -3.718 46.699 1.00 59.94 374 GLY C N 1
ATOM 8864 C CA . GLY C 1 382 ? 75.221 -4.626 46.605 1.00 58.62 374 GLY C CA 1
ATOM 8865 C C . GLY C 1 382 ? 75.067 -5.304 45.245 1.00 57.86 374 GLY C C 1
ATOM 8866 O O . GLY C 1 382 ? 74.678 -6.479 45.165 1.00 58.00 374 GLY C O 1
ATOM 8867 N N . ARG C 1 383 ? 75.374 -4.566 44.176 1.00 56.73 375 ARG C N 1
ATOM 8868 C CA . ARG C 1 383 ? 75.317 -5.110 42.814 1.00 55.63 375 ARG C CA 1
ATOM 8869 C C . ARG C 1 383 ? 76.461 -6.094 42.560 1.00 55.49 375 ARG C C 1
ATOM 8870 O O . ARG C 1 383 ? 76.247 -7.152 41.960 1.00 55.20 375 ARG C O 1
ATOM 8878 N N . ALA C 1 384 ? 77.662 -5.739 43.027 1.00 55.28 376 ALA C N 1
ATOM 8879 C CA . ALA C 1 384 ? 78.855 -6.587 42.891 1.00 55.38 376 ALA C CA 1
ATOM 8880 C C . ALA C 1 384 ? 78.659 -7.973 43.507 1.00 54.99 376 ALA C C 1
ATOM 8881 O O . ALA C 1 384 ? 79.155 -8.960 42.973 1.00 55.12 376 ALA C O 1
ATOM 8883 N N . ALA C 1 385 ? 77.918 -8.037 44.617 1.00 54.35 377 ALA C N 1
ATOM 8884 C CA . ALA C 1 385 ? 77.685 -9.295 45.340 1.00 54.01 377 ALA C CA 1
ATOM 8885 C C . ALA C 1 385 ? 76.900 -10.339 44.535 1.00 53.51 377 ALA C C 1
ATOM 8886 O O . ALA C 1 385 ? 77.014 -11.539 44.807 1.00 53.56 377 ALA C O 1
ATOM 8888 N N . ILE C 1 386 ? 76.112 -9.881 43.559 1.00 52.12 378 ILE C N 1
ATOM 8889 C CA . ILE C 1 386 ? 75.360 -10.774 42.665 1.00 51.60 378 ILE C CA 1
ATOM 8890 C C . ILE C 1 386 ? 75.891 -10.820 41.209 1.00 51.53 378 ILE C C 1
ATOM 8891 O O . ILE C 1 386 ? 75.211 -11.338 40.317 1.00 51.21 378 ILE C O 1
ATOM 8896 N N . GLY C 1 387 ? 77.092 -10.278 40.984 1.00 51.57 379 GLY C N 1
ATOM 8897 C CA . GLY C 1 387 ? 77.737 -10.261 39.658 1.00 51.59 379 GLY C CA 1
ATOM 8898 C C . GLY C 1 387 ? 77.207 -9.284 38.603 1.00 51.08 379 GLY C C 1
ATOM 8899 O O . GLY C 1 387 ? 77.446 -9.479 37.404 1.00 51.22 379 GLY C O 1
ATOM 8900 N N . LEU C 1 388 ? 76.520 -8.223 39.036 1.00 50.19 380 LEU C N 1
ATOM 8901 C CA . LEU C 1 388 ? 75.827 -7.305 38.117 1.00 49.54 380 LEU C CA 1
ATOM 8902 C C . LEU C 1 388 ? 76.604 -6.006 37.849 1.00 49.35 380 LEU C C 1
ATOM 8903 O O . LEU C 1 388 ? 76.437 -5.009 38.555 1.00 49.63 380 LEU C O 1
ATOM 8908 N N . GLY C 1 389 ? 77.447 -6.021 36.818 1.00 49.03 381 GLY C N 1
ATOM 8909 C CA . GLY C 1 389 ? 78.239 -4.832 36.456 1.00 48.57 381 GLY C CA 1
ATOM 8910 C C . GLY C 1 389 ? 77.560 -3.821 35.538 1.00 47.52 381 GLY C C 1
ATOM 8911 O O . GLY C 1 389 ? 76.416 -4.015 35.120 1.00 46.32 381 GLY C O 1
ATOM 8912 N N . ASP C 1 390 ? 78.291 -2.751 35.213 1.00 47.12 382 ASP C N 1
ATOM 8913 C CA . ASP C 1 390 ? 77.803 -1.669 34.349 1.00 46.68 382 ASP C CA 1
ATOM 8914 C C . ASP C 1 390 ? 77.651 -2.083 32.877 1.00 45.64 382 ASP C C 1
ATOM 8915 O O . ASP C 1 390 ? 77.081 -1.339 32.086 1.00 45.07 382 ASP C O 1
ATOM 8920 N N . GLY C 1 391 ? 78.162 -3.262 32.519 1.00 44.64 383 GLY C N 1
ATOM 8921 C CA . GLY C 1 391 ? 78.115 -3.734 31.127 1.00 43.47 383 GLY C CA 1
ATOM 8922 C C . GLY C 1 391 ? 76.944 -4.653 30.809 1.00 41.97 383 GLY C C 1
ATOM 8923 O O . GLY C 1 391 ? 76.776 -5.080 29.668 1.00 41.35 383 GLY C O 1
ATOM 8924 N N . VAL C 1 392 ? 76.118 -4.930 31.815 1.00 40.36 384 VAL C N 1
ATOM 8925 C CA . VAL C 1 392 ? 75.005 -5.870 31.673 1.00 39.41 384 VAL C CA 1
ATOM 8926 C C . VAL C 1 392 ? 73.779 -5.200 31.029 1.00 38.33 384 VAL C C 1
ATOM 8927 O O . VAL C 1 392 ? 73.438 -4.048 31.346 1.00 38.10 384 VAL C O 1
ATOM 8931 N N . VAL C 1 393 ? 73.156 -5.932 30.105 1.00 37.65 385 VAL C N 1
ATOM 8932 C CA . VAL C 1 393 ? 71.953 -5.500 29.358 1.00 36.47 385 VAL C CA 1
ATOM 8933 C C . VAL C 1 393 ? 70.917 -6.635 29.351 1.00 35.79 385 VAL C C 1
ATOM 8934 O O . VAL C 1 393 ? 71.282 -7.812 29.212 1.00 36.01 385 VAL C O 1
ATOM 8938 N N . ARG C 1 394 ? 69.633 -6.292 29.517 1.00 35.37 386 ARG C N 1
ATOM 8939 C CA . ARG C 1 394 ? 68.542 -7.276 29.542 1.00 34.91 386 ARG C CA 1
ATOM 8940 C C . ARG C 1 394 ? 67.506 -6.973 28.436 1.00 34.23 386 ARG C C 1
ATOM 8941 O O . ARG C 1 394 ? 67.022 -5.844 28.323 1.00 34.18 386 ARG C O 1
ATOM 8949 N N . ILE C 1 395 ? 67.194 -7.975 27.619 1.00 34.20 387 ILE C N 1
ATOM 8950 C CA . ILE C 1 395 ? 66.188 -7.857 26.551 1.00 34.50 387 ILE C CA 1
ATOM 8951 C C . ILE C 1 395 ? 64.986 -8.775 26.827 1.00 35.09 387 ILE C C 1
ATOM 8952 O O . ILE C 1 395 ? 65.149 -9.995 26.994 1.00 35.30 387 ILE C O 1
ATOM 8957 N N . SER C 1 396 ? 63.790 -8.182 26.863 1.00 35.03 388 SER C N 1
ATOM 8958 C CA . SER C 1 396 ? 62.550 -8.960 26.965 1.00 35.17 388 SER C CA 1
ATOM 8959 C C . SER C 1 396 ? 61.960 -9.178 25.564 1.00 34.90 388 SER C C 1
ATOM 8960 O O . SER C 1 396 ? 61.715 -8.216 24.846 1.00 34.11 388 SER C O 1
ATOM 8963 N N . VAL C 1 397 ? 61.757 -10.443 25.184 1.00 34.51 389 VAL C N 1
ATOM 8964 C CA . VAL C 1 397 ? 61.368 -10.817 23.814 1.00 35.23 389 VAL C CA 1
ATOM 8965 C C . VAL C 1 397 ? 59.847 -10.977 23.658 1.00 35.73 389 VAL C C 1
ATOM 8966 O O . VAL C 1 397 ? 59.218 -11.743 24.404 1.00 36.08 389 VAL C O 1
ATOM 8970 N N . GLY C 1 398 ? 59.281 -10.279 22.665 1.00 35.97 390 GLY C N 1
ATOM 8971 C CA . GLY C 1 398 ? 57.826 -10.253 22.408 1.00 35.71 390 GLY C CA 1
ATOM 8972 C C . GLY C 1 398 ? 57.393 -11.059 21.190 1.00 36.27 390 GLY C C 1
ATOM 8973 O O . GLY C 1 398 ? 57.943 -12.139 20.926 1.00 36.70 390 GLY C O 1
ATOM 8974 N N . LEU C 1 399 ? 56.407 -10.548 20.447 1.00 36.34 391 LEU C N 1
ATOM 8975 C CA . LEU C 1 399 ? 55.807 -11.298 19.340 1.00 36.64 391 LEU C CA 1
ATOM 8976 C C . LEU C 1 399 ? 56.146 -10.813 17.915 1.00 37.16 391 LEU C C 1
ATOM 8977 O O . LEU C 1 399 ? 55.613 -11.354 16.941 1.00 36.80 391 LEU C O 1
ATOM 8982 N N . GLU C 1 400 ? 57.010 -9.803 17.789 1.00 37.50 392 GLU C N 1
ATOM 8983 C CA . GLU C 1 400 ? 57.481 -9.358 16.461 1.00 38.27 392 GLU C CA 1
ATOM 8984 C C . GLU C 1 400 ? 58.304 -10.448 15.757 1.00 39.34 392 GLU C C 1
ATOM 8985 O O . GLU C 1 400 ? 58.822 -11.359 16.409 1.00 39.55 392 GLU C O 1
ATOM 8991 N N . ASP C 1 401 ? 58.421 -10.353 14.431 1.00 40.45 393 ASP C N 1
ATOM 8992 C CA . ASP C 1 401 ? 59.262 -11.275 13.648 1.00 41.83 393 ASP C CA 1
ATOM 8993 C C . ASP C 1 401 ? 60.688 -11.353 14.211 1.00 41.37 393 ASP C C 1
ATOM 8994 O O . ASP C 1 401 ? 61.334 -10.321 14.415 1.00 41.04 393 ASP C O 1
ATOM 8999 N N . THR C 1 402 ? 61.164 -12.579 14.442 1.00 41.39 394 THR C N 1
ATOM 9000 C CA . THR C 1 402 ? 62.474 -12.830 15.063 1.00 41.29 394 THR C CA 1
ATOM 9001 C C . THR C 1 402 ? 63.639 -12.193 14.289 1.00 41.63 394 THR C C 1
ATOM 9002 O O . THR C 1 402 ? 64.597 -11.703 14.896 1.00 41.16 394 THR C O 1
ATOM 9006 N N . ASP C 1 403 ? 63.561 -12.202 12.958 1.00 42.05 395 ASP C N 1
ATOM 9007 C CA . ASP C 1 403 ? 64.651 -11.642 12.146 1.00 43.01 395 ASP C CA 1
ATOM 9008 C C . ASP C 1 403 ? 64.649 -10.099 12.145 1.00 42.04 395 ASP C C 1
ATOM 9009 O O . ASP C 1 403 ? 65.710 -9.482 12.069 1.00 41.93 395 ASP C O 1
ATOM 9014 N N . ASP C 1 404 ? 63.466 -9.490 12.269 1.00 41.12 396 ASP C N 1
ATOM 9015 C CA . ASP C 1 404 ? 63.361 -8.036 12.476 1.00 40.57 396 ASP C CA 1
ATOM 9016 C C . ASP C 1 404 ? 64.060 -7.584 13.773 1.00 39.95 396 ASP C C 1
ATOM 9017 O O . ASP C 1 404 ? 64.712 -6.534 13.799 1.00 39.57 396 ASP C O 1
ATOM 9022 N N . LEU C 1 405 ? 63.910 -8.372 14.842 1.00 39.68 397 LEU C N 1
ATOM 9023 C CA . LEU C 1 405 ? 64.542 -8.082 16.141 1.00 39.22 397 LEU C CA 1
ATOM 9024 C C . LEU C 1 405 ? 66.062 -8.271 16.094 1.00 39.69 397 LEU C C 1
ATOM 9025 O O . LEU C 1 405 ? 66.807 -7.381 16.506 1.00 39.99 397 LEU C O 1
ATOM 9030 N N . ILE C 1 406 ? 66.512 -9.421 15.589 1.00 39.98 398 ILE C N 1
ATOM 9031 C CA . ILE C 1 406 ? 67.958 -9.664 15.346 1.00 41.01 398 ILE C CA 1
ATOM 9032 C C . ILE C 1 406 ? 68.640 -8.553 14.530 1.00 41.47 398 ILE C C 1
ATOM 9033 O O . ILE C 1 406 ? 69.784 -8.181 14.818 1.00 41.77 398 ILE C O 1
ATOM 9038 N N . ALA C 1 407 ? 67.927 -8.027 13.525 1.00 42.13 399 ALA C N 1
ATOM 9039 C CA . ALA C 1 407 ? 68.410 -6.912 12.694 1.00 42.38 399 ALA C CA 1
ATOM 9040 C C . ALA C 1 407 ? 68.604 -5.604 13.477 1.00 42.31 399 ALA C C 1
ATOM 9041 O O . ALA C 1 407 ? 69.596 -4.893 13.276 1.00 42.38 399 ALA C O 1
ATOM 9043 N N . ASP C 1 408 ? 67.655 -5.285 14.360 1.00 41.25 400 ASP C N 1
ATOM 9044 C CA . ASP C 1 408 ? 67.734 -4.087 15.206 1.00 40.95 400 ASP C CA 1
ATOM 9045 C C . ASP C 1 408 ? 68.922 -4.196 16.188 1.00 40.75 400 ASP C C 1
ATOM 9046 O O . ASP C 1 408 ? 69.643 -3.224 16.404 1.00 41.17 400 ASP C O 1
ATOM 9051 N N . ILE C 1 409 ? 69.123 -5.381 16.757 1.00 40.90 401 ILE C N 1
ATOM 9052 C CA . ILE C 1 409 ? 70.228 -5.639 17.713 1.00 41.26 401 ILE C CA 1
ATOM 9053 C C . ILE C 1 409 ? 71.608 -5.645 17.020 1.00 42.58 401 ILE C C 1
ATOM 9054 O O . ILE C 1 409 ? 72.572 -5.065 17.539 1.00 43.03 401 ILE C O 1
ATOM 9059 N N . ASP C 1 410 ? 71.705 -6.289 15.856 1.00 43.45 402 ASP C N 1
ATOM 9060 C CA . ASP C 1 410 ? 72.979 -6.300 15.102 1.00 44.46 402 ASP C CA 1
ATOM 9061 C C . ASP C 1 410 ? 73.448 -4.873 14.774 1.00 44.67 402 ASP C C 1
ATOM 9062 O O . ASP C 1 410 ? 74.612 -4.524 15.006 1.00 44.98 402 ASP C O 1
ATOM 9067 N N . ARG C 1 411 ? 72.526 -4.054 14.278 1.00 44.64 403 ARG C N 1
ATOM 9068 C CA A ARG C 1 411 ? 72.796 -2.644 13.956 0.50 44.76 403 ARG C CA 1
ATOM 9069 C CA B ARG C 1 411 ? 72.827 -2.667 13.941 0.50 44.82 403 ARG C CA 1
ATOM 9070 C C . ARG C 1 411 ? 73.203 -1.821 15.175 1.00 44.42 403 ARG C C 1
ATOM 9071 O O . ARG C 1 411 ? 74.105 -0.981 15.096 1.00 44.29 403 ARG C O 1
ATOM 9086 N N . ALA C 1 412 ? 72.530 -2.051 16.308 1.00 43.62 404 ALA C N 1
ATOM 9087 C CA . ALA C 1 412 ? 72.825 -1.321 17.552 1.00 43.36 404 ALA C CA 1
ATOM 9088 C C . ALA C 1 412 ? 74.220 -1.616 18.120 1.00 44.00 404 ALA C C 1
ATOM 9089 O O . ALA C 1 412 ? 74.870 -0.724 18.671 1.00 43.71 404 ALA C O 1
ATOM 9091 N N . LEU C 1 413 ? 74.668 -2.866 17.982 1.00 44.61 405 LEU C N 1
ATOM 9092 C CA . LEU C 1 413 ? 75.985 -3.297 18.468 1.00 46.22 405 LEU C CA 1
ATOM 9093 C C . LEU C 1 413 ? 77.128 -2.885 17.539 1.00 48.09 405 LEU C C 1
ATOM 9094 O O . LEU C 1 413 ? 78.270 -2.733 17.977 1.00 48.75 405 LEU C O 1
ATOM 9099 N N . SER C 1 414 ? 76.820 -2.726 16.256 1.00 49.63 406 SER C N 1
ATOM 9100 C CA . SER C 1 414 ? 77.829 -2.368 15.262 1.00 51.81 406 SER C CA 1
ATOM 9101 C C . SER C 1 414 ? 77.653 -0.907 14.891 1.00 52.45 406 SER C C 1
ATOM 9102 O O . SER C 1 414 ? 76.852 -0.557 14.009 1.00 53.11 406 SER C O 1
ATOM 9106 N N . SER D 1 14 ? 50.474 18.914 12.587 1.00 68.20 6 SER D N 1
ATOM 9107 C CA . SER D 1 14 ? 49.701 17.638 12.437 1.00 67.29 6 SER D CA 1
ATOM 9108 C C . SER D 1 14 ? 49.799 16.715 13.659 1.00 66.03 6 SER D C 1
ATOM 9109 O O . SER D 1 14 ? 50.893 16.296 14.051 1.00 66.34 6 SER D O 1
ATOM 9112 N N . VAL D 1 15 ? 48.645 16.394 14.242 1.00 64.68 7 VAL D N 1
ATOM 9113 C CA . VAL D 1 15 ? 48.577 15.513 15.420 1.00 63.39 7 VAL D CA 1
ATOM 9114 C C . VAL D 1 15 ? 48.229 14.052 15.093 1.00 62.40 7 VAL D C 1
ATOM 9115 O O . VAL D 1 15 ? 48.258 13.196 15.980 1.00 61.60 7 VAL D O 1
ATOM 9119 N N . ARG D 1 16 ? 47.931 13.766 13.826 1.00 62.19 8 ARG D N 1
ATOM 9120 C CA . ARG D 1 16 ? 47.420 12.441 13.436 1.00 61.41 8 ARG D CA 1
ATOM 9121 C C . ARG D 1 16 ? 48.443 11.482 12.801 1.00 61.97 8 ARG D C 1
ATOM 9122 O O . ARG D 1 16 ? 48.134 10.302 12.585 1.00 61.62 8 ARG D O 1
ATOM 9130 N N . THR D 1 17 ? 49.651 11.968 12.526 1.00 62.51 9 THR D N 1
ATOM 9131 C CA . THR D 1 17 ? 50.681 11.132 11.886 1.00 62.97 9 THR D CA 1
ATOM 9132 C C . THR D 1 17 ? 51.296 10.101 12.849 1.00 62.12 9 THR D C 1
ATOM 9133 O O . THR D 1 17 ? 51.929 10.463 13.843 1.00 61.95 9 THR D O 1
ATOM 9137 N N . PRO D 1 18 ? 51.096 8.803 12.558 1.00 61.49 10 PRO D N 1
ATOM 9138 C CA . PRO D 1 18 ? 51.542 7.748 13.463 1.00 61.00 10 PRO D CA 1
ATOM 9139 C C . PRO D 1 18 ? 53.055 7.500 13.414 1.00 61.57 10 PRO D C 1
ATOM 9140 O O . PRO D 1 18 ? 53.722 7.900 12.460 1.00 62.07 10 PRO D O 1
ATOM 9144 N N . LYS D 1 19 ? 53.566 6.848 14.455 1.00 61.20 11 LYS D N 1
ATOM 9145 C CA . LYS D 1 19 ? 54.979 6.462 14.582 1.00 61.54 11 LYS D CA 1
ATOM 9146 C C . LYS D 1 19 ? 55.376 5.417 13.520 1.00 61.28 11 LYS D C 1
ATOM 9147 O O . LYS D 1 19 ? 55.054 4.230 13.657 1.00 60.68 11 LYS D O 1
ATOM 9153 N N . ALA D 1 20 ? 56.063 5.863 12.464 1.00 61.58 12 ALA D N 1
ATOM 9154 C CA . ALA D 1 20 ? 56.477 4.971 11.364 1.00 61.07 12 ALA D CA 1
ATOM 9155 C C . ALA D 1 20 ? 57.511 3.930 11.810 1.00 60.32 12 ALA D C 1
ATOM 9156 O O . ALA D 1 20 ? 58.426 4.242 12.569 1.00 60.96 12 ALA D O 1
ATOM 9158 N N . LEU D 1 21 ? 57.338 2.693 11.350 1.00 58.99 13 LEU D N 1
ATOM 9159 C CA . LEU D 1 21 ? 58.252 1.591 11.650 1.00 57.81 13 LEU D CA 1
ATOM 9160 C C . LEU D 1 21 ? 59.382 1.525 10.608 1.00 58.28 13 LEU D C 1
ATOM 9161 O O . LEU D 1 21 ? 59.229 2.070 9.512 1.00 57.95 13 LEU D O 1
ATOM 9166 N N . PRO D 1 22 ? 60.512 0.852 10.936 1.00 58.15 14 PRO D N 1
ATOM 9167 C CA . PRO D 1 22 ? 61.599 0.694 9.943 1.00 58.90 14 PRO D CA 1
ATOM 9168 C C . PRO D 1 22 ? 61.121 0.103 8.601 1.00 59.06 14 PRO D C 1
ATOM 9169 O O . PRO D 1 22 ? 60.160 -0.671 8.579 1.00 58.14 14 PRO D O 1
ATOM 9173 N N . ASP D 1 23 ? 61.784 0.475 7.499 1.00 60.07 15 ASP D N 1
ATOM 9174 C CA . ASP D 1 23 ? 61.467 -0.077 6.171 1.00 60.40 15 ASP D CA 1
ATOM 9175 C C . ASP D 1 23 ? 61.564 -1.601 6.144 1.00 59.68 15 ASP D C 1
ATOM 9176 O O . ASP D 1 23 ? 62.502 -2.182 6.692 1.00 59.59 15 ASP D O 1
ATOM 9181 N N . GLY D 1 24 ? 60.592 -2.242 5.503 1.00 59.06 16 GLY D N 1
ATOM 9182 C CA . GLY D 1 24 ? 60.682 -3.675 5.214 1.00 58.49 16 GLY D CA 1
ATOM 9183 C C . GLY D 1 24 ? 60.342 -4.667 6.312 1.00 57.67 16 GLY D C 1
ATOM 9184 O O . GLY D 1 24 ? 60.549 -5.865 6.130 1.00 57.46 16 GLY D O 1
ATOM 9185 N N . VAL D 1 25 ? 59.824 -4.189 7.443 1.00 56.99 17 VAL D N 1
ATOM 9186 C CA . VAL D 1 25 ? 59.423 -5.084 8.544 1.00 56.14 17 VAL D CA 1
ATOM 9187 C C . VAL D 1 25 ? 58.219 -5.944 8.150 1.00 55.95 17 VAL D C 1
ATOM 9188 O O . VAL D 1 25 ? 57.328 -5.480 7.428 1.00 56.24 17 VAL D O 1
ATOM 9192 N N . SER D 1 26 ? 58.207 -7.190 8.618 1.00 55.38 18 SER D N 1
ATOM 9193 C CA . SER D 1 26 ? 57.180 -8.167 8.229 1.00 55.06 18 SER D CA 1
ATOM 9194 C C . SER D 1 26 ? 55.809 -7.914 8.879 1.00 54.18 18 SER D C 1
ATOM 9195 O O . SER D 1 26 ? 55.661 -7.009 9.715 1.00 54.51 18 SER D O 1
ATOM 9198 N N . GLN D 1 27 ? 54.820 -8.724 8.492 1.00 53.16 19 GLN D N 1
ATOM 9199 C CA . GLN D 1 27 ? 53.416 -8.534 8.898 1.00 51.95 19 GLN D CA 1
ATOM 9200 C C . GLN D 1 27 ? 53.183 -8.765 10.398 1.00 50.00 19 GLN D C 1
ATOM 9201 O O . GLN D 1 27 ? 52.331 -8.104 11.001 1.00 49.76 19 GLN D O 1
ATOM 9207 N N . ALA D 1 28 ? 53.945 -9.690 10.987 1.00 48.81 20 ALA D N 1
ATOM 9208 C CA . ALA D 1 28 ? 53.879 -9.959 12.433 1.00 46.75 20 ALA D CA 1
ATOM 9209 C C . ALA D 1 28 ? 54.263 -8.740 13.272 1.00 45.68 20 ALA D C 1
ATOM 9210 O O . ALA D 1 28 ? 53.623 -8.460 14.288 1.00 44.64 20 ALA D O 1
ATOM 9212 N N . THR D 1 29 ? 55.318 -8.041 12.846 1.00 44.81 21 THR D N 1
ATOM 9213 C CA . THR D 1 29 ? 55.809 -6.815 13.495 1.00 43.34 21 THR D CA 1
ATOM 9214 C C . THR D 1 29 ? 54.804 -5.650 13.392 1.00 43.07 21 THR D C 1
ATOM 9215 O O . THR D 1 29 ? 54.572 -4.934 14.374 1.00 42.33 21 THR D O 1
ATOM 9219 N N . VAL D 1 30 ? 54.213 -5.475 12.205 1.00 42.37 22 VAL D N 1
ATOM 9220 C CA . VAL D 1 30 ? 53.158 -4.474 11.964 1.00 42.01 22 VAL D CA 1
ATOM 9221 C C . VAL D 1 30 ? 51.978 -4.674 12.932 1.00 40.63 22 VAL D C 1
ATOM 9222 O O . VAL D 1 30 ? 51.478 -3.716 13.530 1.00 40.38 22 VAL D O 1
ATOM 9226 N N . GLY D 1 31 ? 51.557 -5.920 13.111 1.00 39.13 23 GLY D N 1
ATOM 9227 C CA . GLY D 1 31 ? 50.439 -6.224 14.002 1.00 38.39 23 GLY D CA 1
ATOM 9228 C C . GLY D 1 31 ? 50.642 -5.853 15.464 1.00 37.90 23 GLY D C 1
ATOM 9229 O O . GLY D 1 31 ? 49.689 -5.460 16.141 1.00 37.27 23 GLY D O 1
ATOM 9230 N N . VAL D 1 32 ? 51.877 -5.981 15.957 1.00 37.96 24 VAL D N 1
ATOM 9231 C CA . VAL D 1 32 ? 52.201 -5.654 17.350 1.00 38.04 24 VAL D CA 1
ATOM 9232 C C . VAL D 1 32 ? 52.337 -4.122 17.545 1.00 39.04 24 VAL D C 1
ATOM 9233 O O . VAL D 1 32 ? 51.941 -3.600 18.587 1.00 38.67 24 VAL D O 1
ATOM 9237 N N . ARG D 1 33 ? 52.897 -3.425 16.550 1.00 39.82 25 ARG D N 1
ATOM 9238 C CA . ARG D 1 33 ? 53.334 -2.001 16.721 1.00 41.19 25 ARG D CA 1
ATOM 9239 C C . ARG D 1 33 ? 52.783 -0.961 15.750 1.00 41.98 25 ARG D C 1
ATOM 9240 O O . ARG D 1 33 ? 53.051 0.251 15.907 1.00 43.38 25 ARG D O 1
ATOM 9248 N N . GLY D 1 34 ? 52.032 -1.391 14.739 1.00 42.16 26 GLY D N 1
ATOM 9249 C CA . GLY D 1 34 ? 51.556 -0.463 13.700 1.00 42.31 26 GLY D CA 1
ATOM 9250 C C . GLY D 1 34 ? 50.558 0.589 14.179 1.00 42.13 26 GLY D C 1
ATOM 9251 O O . GLY D 1 34 ? 49.694 0.300 15.010 1.00 41.28 26 GLY D O 1
ATOM 9252 N N . GLY D 1 35 ? 50.710 1.817 13.677 1.00 42.24 27 GLY D N 1
ATOM 9253 C CA . GLY D 1 35 ? 49.713 2.878 13.860 1.00 42.68 27 GLY D CA 1
ATOM 9254 C C . GLY D 1 35 ? 49.585 3.598 15.202 1.00 42.64 27 GLY D C 1
ATOM 9255 O O . GLY D 1 35 ? 48.618 4.346 15.398 1.00 41.74 27 GLY D O 1
ATOM 9256 N N . MET D 1 36 ? 50.554 3.400 16.107 1.00 42.83 28 MET D N 1
ATOM 9257 C CA . MET D 1 36 ? 50.524 4.018 17.449 1.00 42.71 28 MET D CA 1
ATOM 9258 C C . MET D 1 36 ? 50.691 5.539 17.421 1.00 42.94 28 MET D C 1
ATOM 9259 O O . MET D 1 36 ? 51.337 6.094 16.538 1.00 43.94 28 MET D O 1
ATOM 9264 N N . LEU D 1 37 ? 50.117 6.192 18.420 1.00 42.42 29 LEU D N 1
ATOM 9265 C CA . LEU D 1 37 ? 50.211 7.653 18.592 1.00 42.61 29 LEU D CA 1
ATOM 9266 C C . LEU D 1 37 ? 50.400 7.942 20.088 1.00 41.51 29 LEU D C 1
ATOM 9267 O O . LEU D 1 37 ? 49.437 8.316 20.758 1.00 41.60 29 LEU D O 1
ATOM 9272 N N . ARG D 1 38 ? 51.613 7.732 20.616 1.00 40.34 30 ARG D N 1
ATOM 9273 C CA . ARG D 1 38 ? 51.880 7.911 22.055 1.00 38.60 30 ARG D CA 1
ATOM 9274 C C . ARG D 1 38 ? 51.811 9.391 22.459 1.00 38.93 30 ARG D C 1
ATOM 9275 O O . ARG D 1 38 ? 52.246 10.270 21.697 1.00 38.67 30 ARG D O 1
ATOM 9283 N N . SER D 1 39 ? 51.280 9.653 23.655 1.00 37.01 31 SER D N 1
ATOM 9284 C CA . SER D 1 39 ? 51.211 11.024 24.198 1.00 37.57 31 SER D CA 1
ATOM 9285 C C . SER D 1 39 ? 52.553 11.493 24.770 1.00 37.66 31 SER D C 1
ATOM 9286 O O . SER D 1 39 ? 53.521 10.740 24.783 1.00 36.60 31 SER D O 1
ATOM 9289 N N . GLY D 1 40 ? 52.601 12.748 25.236 1.00 38.38 32 GLY D N 1
ATOM 9290 C CA . GLY D 1 40 ? 53.766 13.266 25.972 1.00 38.90 32 GLY D CA 1
ATOM 9291 C C . GLY D 1 40 ? 54.132 12.540 27.278 1.00 39.35 32 GLY D C 1
ATOM 9292 O O . GLY D 1 40 ? 55.257 12.716 27.780 1.00 39.58 32 GLY D O 1
ATOM 9293 N N . PHE D 1 41 ? 53.223 11.700 27.805 1.00 38.11 33 PHE D N 1
ATOM 9294 C CA . PHE D 1 41 ? 53.513 10.839 28.983 1.00 37.89 33 PHE D CA 1
ATOM 9295 C C . PHE D 1 41 ? 54.330 9.578 28.647 1.00 37.75 33 PHE D C 1
ATOM 9296 O O . PHE D 1 41 ? 54.881 8.943 29.540 1.00 36.86 33 PHE D O 1
ATOM 9304 N N . GLU D 1 42 ? 54.408 9.235 27.362 1.00 37.89 34 GLU D N 1
ATOM 9305 C CA . GLU D 1 42 ? 55.258 8.134 26.883 1.00 38.34 34 GLU D CA 1
ATOM 9306 C C . GLU D 1 42 ? 54.835 6.761 27.433 1.00 37.06 34 GLU D C 1
ATOM 9307 O O . GLU D 1 42 ? 55.680 5.900 27.747 1.00 36.02 34 GLU D O 1
ATOM 9313 N N . GLU D 1 43 ? 53.520 6.562 27.551 1.00 35.30 35 GLU D N 1
ATOM 9314 C CA . GLU D 1 43 ? 52.955 5.243 27.908 1.00 34.79 35 GLU D CA 1
ATOM 9315 C C . GLU D 1 43 ? 53.454 4.142 26.953 1.00 35.21 35 GLU D C 1
ATOM 9316 O O . GLU D 1 43 ? 53.507 4.346 25.736 1.00 36.35 35 GLU D O 1
ATOM 9322 N N . THR D 1 44 ? 53.815 2.982 27.489 1.00 35.21 36 THR D N 1
ATOM 9323 C CA . THR D 1 44 ? 54.194 1.848 26.628 1.00 34.88 36 THR D CA 1
ATOM 9324 C C . THR D 1 44 ? 52.957 1.353 25.851 1.00 35.01 36 THR D C 1
ATOM 9325 O O . THR D 1 44 ? 52.982 1.291 24.606 1.00 34.27 36 THR D O 1
ATOM 9329 N N . ALA D 1 45 ? 51.891 1.044 26.598 1.00 33.97 37 ALA D N 1
ATOM 9330 C CA . ALA D 1 45 ? 50.613 0.566 26.050 1.00 34.27 37 ALA D CA 1
ATOM 9331 C C . ALA D 1 45 ? 49.706 1.688 25.543 1.00 34.40 37 ALA D C 1
ATOM 9332 O O . ALA D 1 45 ? 49.831 2.851 25.962 1.00 34.43 37 ALA D O 1
ATOM 9334 N N . GLU D 1 46 ? 48.806 1.333 24.624 1.00 34.17 38 GLU D N 1
ATOM 9335 C CA . GLU D 1 46 ? 47.965 2.311 23.922 1.00 34.66 38 GLU D CA 1
ATOM 9336 C C . GLU D 1 46 ? 46.874 2.908 24.817 1.00 33.80 38 GLU D C 1
ATOM 9337 O O . GLU D 1 46 ? 46.132 2.185 25.471 1.00 33.60 38 GLU D O 1
ATOM 9343 N N . ALA D 1 47 ? 46.814 4.240 24.857 1.00 32.77 39 ALA D N 1
ATOM 9344 C CA . ALA D 1 47 ? 45.862 4.963 25.692 1.00 32.20 39 ALA D CA 1
ATOM 9345 C C . ALA D 1 47 ? 44.408 4.878 25.195 1.00 31.50 39 ALA D C 1
ATOM 9346 O O . ALA D 1 47 ? 44.168 4.722 23.986 1.00 31.44 39 ALA D O 1
ATOM 9348 N N . MET D 1 48 ? 43.456 5.017 26.128 1.00 30.87 40 MET D N 1
ATOM 9349 C CA . MET D 1 48 ? 42.011 5.052 25.813 1.00 31.10 40 MET D CA 1
ATOM 9350 C C . MET D 1 48 ? 41.421 6.458 26.025 1.00 31.04 40 MET D C 1
ATOM 9351 O O . MET D 1 48 ? 41.259 6.897 27.167 1.00 30.64 40 MET D O 1
ATOM 9356 N N . TYR D 1 49 ? 41.056 7.124 24.932 1.00 31.35 41 TYR D N 1
ATOM 9357 C CA . TYR D 1 49 ? 40.472 8.480 25.016 1.00 31.52 41 TYR D CA 1
ATOM 9358 C C . TYR D 1 49 ? 38.935 8.461 25.030 1.00 30.80 41 TYR D C 1
ATOM 9359 O O . TYR D 1 49 ? 38.279 8.557 23.988 1.00 30.41 41 TYR D O 1
ATOM 9368 N N . LEU D 1 50 ? 38.374 8.326 26.228 1.00 29.69 42 LEU D N 1
ATOM 9369 C CA . LEU D 1 50 ? 36.923 8.317 26.403 1.00 29.62 42 LEU D CA 1
ATOM 9370 C C . LEU D 1 50 ? 36.437 9.753 26.531 1.00 29.06 42 LEU D C 1
ATOM 9371 O O . LEU D 1 50 ? 36.192 10.247 27.639 1.00 28.49 42 LEU D O 1
ATOM 9376 N N . THR D 1 51 ? 36.279 10.386 25.377 1.00 28.43 43 THR D N 1
ATOM 9377 C CA . THR D 1 51 ? 35.772 11.756 25.280 1.00 28.15 43 THR D CA 1
ATOM 9378 C C . THR D 1 51 ? 34.872 11.871 24.048 1.00 29.57 43 THR D C 1
ATOM 9379 O O . THR D 1 51 ? 35.188 11.304 22.984 1.00 30.60 43 THR D O 1
ATOM 9383 N N . SER D 1 52 ? 33.783 12.636 24.146 1.00 30.53 44 SER D N 1
ATOM 9384 C CA . SER D 1 52 ? 33.018 12.951 22.932 1.00 31.01 44 SER D CA 1
ATOM 9385 C C . SER D 1 52 ? 33.507 14.198 22.189 1.00 32.14 44 SER D C 1
ATOM 9386 O O . SER D 1 52 ? 33.530 14.209 20.946 1.00 32.42 44 SER D O 1
ATOM 9389 N N . GLY D 1 53 ? 33.913 15.235 22.934 1.00 32.23 45 GLY D N 1
ATOM 9390 C CA . GLY D 1 53 ? 34.411 16.495 22.341 1.00 32.18 45 GLY D CA 1
ATOM 9391 C C . GLY D 1 53 ? 35.859 16.875 22.661 1.00 32.92 45 GLY D C 1
ATOM 9392 O O . GLY D 1 53 ? 36.530 16.169 23.417 1.00 32.39 45 GLY D O 1
ATOM 9393 N N . TYR D 1 54 ? 36.322 18.012 22.100 1.00 33.40 46 TYR D N 1
ATOM 9394 C CA . TYR D 1 54 ? 37.710 18.499 22.225 1.00 33.80 46 TYR D CA 1
ATOM 9395 C C . TYR D 1 54 ? 37.687 20.006 22.510 1.00 34.70 46 TYR D C 1
ATOM 9396 O O . TYR D 1 54 ? 36.677 20.674 22.239 1.00 35.27 46 TYR D O 1
ATOM 9405 N N . VAL D 1 55 ? 38.782 20.531 23.068 1.00 35.66 47 VAL D N 1
ATOM 9406 C CA . VAL D 1 55 ? 38.896 21.974 23.386 1.00 37.29 47 VAL D CA 1
ATOM 9407 C C . VAL D 1 55 ? 39.949 22.626 22.491 1.00 39.11 47 VAL D C 1
ATOM 9408 O O . VAL D 1 55 ? 40.797 21.915 21.937 1.00 39.06 47 VAL D O 1
ATOM 9412 N N . TYR D 1 56 ? 39.893 23.962 22.355 1.00 40.55 48 TYR D N 1
ATOM 9413 C CA . TYR D 1 56 ? 40.827 24.718 21.504 1.00 43.60 48 TYR D CA 1
ATOM 9414 C C . TYR D 1 56 ? 41.500 25.846 22.284 1.00 44.50 48 TYR D C 1
ATOM 9415 O O . TYR D 1 56 ? 40.891 26.444 23.178 1.00 44.09 48 TYR D O 1
ATOM 9424 N N . GLY D 1 57 ? 42.748 26.134 21.915 1.00 45.78 49 GLY D N 1
ATOM 9425 C CA . GLY D 1 57 ? 43.555 27.165 22.558 1.00 46.57 49 GLY D CA 1
ATOM 9426 C C . GLY D 1 57 ? 43.084 28.585 22.332 1.00 47.21 49 GLY D C 1
ATOM 9427 O O . GLY D 1 57 ? 43.344 29.456 23.159 1.00 48.43 49 GLY D O 1
ATOM 9428 N N . SER D 1 58 ? 42.393 28.822 21.216 1.00 46.83 50 SER D N 1
ATOM 9429 C CA . SER D 1 58 ? 41.882 30.144 20.867 1.00 47.11 50 SER D CA 1
ATOM 9430 C C . SER D 1 58 ? 40.673 29.990 19.959 1.00 46.32 50 SER D C 1
ATOM 9431 O O . SER D 1 58 ? 40.409 28.890 19.455 1.00 45.73 50 SER D O 1
ATOM 9434 N N . ALA D 1 59 ? 39.942 31.084 19.769 1.00 46.07 51 ALA D N 1
ATOM 9435 C CA . ALA D 1 59 ? 38.813 31.119 18.852 1.00 45.61 51 ALA D CA 1
ATOM 9436 C C . ALA D 1 59 ? 39.290 30.967 17.397 1.00 46.37 51 ALA D C 1
ATOM 9437 O O . ALA D 1 59 ? 38.544 30.476 16.552 1.00 46.00 51 ALA D O 1
ATOM 9439 N N . ALA D 1 60 ? 40.519 31.395 17.105 1.00 47.33 52 ALA D N 1
ATOM 9440 C CA . ALA D 1 60 ? 41.068 31.259 15.746 1.00 48.91 52 ALA D CA 1
ATOM 9441 C C . ALA D 1 60 ? 41.397 29.793 15.418 1.00 48.73 52 ALA D C 1
ATOM 9442 O O . ALA D 1 60 ? 41.201 29.354 14.281 1.00 49.44 52 ALA D O 1
ATOM 9444 N N . VAL D 1 61 ? 41.885 29.051 16.408 1.00 48.57 53 VAL D N 1
ATOM 9445 C CA . VAL D 1 61 ? 42.135 27.593 16.272 1.00 48.46 53 VAL D CA 1
ATOM 9446 C C . VAL D 1 61 ? 40.840 26.764 16.101 1.00 47.70 53 VAL D C 1
ATOM 9447 O O . VAL D 1 61 ? 40.820 25.777 15.357 1.00 48.19 53 VAL D O 1
ATOM 9451 N N . ALA D 1 62 ? 39.783 27.141 16.813 1.00 47.13 54 ALA D N 1
ATOM 9452 C CA . ALA D 1 62 ? 38.464 26.507 16.659 1.00 46.67 54 ALA D CA 1
ATOM 9453 C C . ALA D 1 62 ? 37.924 26.682 15.228 1.00 47.60 54 ALA D C 1
ATOM 9454 O O . ALA D 1 62 ? 37.414 25.732 14.637 1.00 47.09 54 ALA D O 1
ATOM 9456 N N . GLU D 1 63 ? 38.038 27.899 14.697 1.00 48.67 55 GLU D N 1
ATOM 9457 C CA . GLU D 1 63 ? 37.608 28.223 13.332 1.00 50.26 55 GLU D CA 1
ATOM 9458 C C . GLU D 1 63 ? 38.345 27.389 12.265 1.00 50.63 55 GLU D C 1
ATOM 9459 O O . GLU D 1 63 ? 37.714 26.855 11.347 1.00 50.88 55 GLU D O 1
ATOM 9465 N N . LYS D 1 64 ? 39.665 27.270 12.394 1.00 51.30 56 LYS D N 1
ATOM 9466 C CA . LYS D 1 64 ? 40.469 26.558 11.396 1.00 52.22 56 LYS D CA 1
ATOM 9467 C C . LYS D 1 64 ? 40.250 25.048 11.481 1.00 51.45 56 LYS D C 1
ATOM 9468 O O . LYS D 1 64 ? 40.415 24.344 10.489 1.00 51.74 56 LYS D O 1
ATOM 9474 N N . SER D 1 65 ? 39.909 24.564 12.674 1.00 50.83 57 SER D N 1
ATOM 9475 C CA . SER D 1 65 ? 39.664 23.138 12.915 1.00 50.57 57 SER D CA 1
ATOM 9476 C C . SER D 1 65 ? 38.345 22.715 12.284 1.00 51.35 57 SER D C 1
ATOM 9477 O O . SER D 1 65 ? 38.245 21.634 11.694 1.00 51.06 57 SER D O 1
ATOM 9480 N N . PHE D 1 66 ? 37.328 23.560 12.439 1.00 52.54 58 PHE D N 1
ATOM 9481 C CA . PHE D 1 66 ? 36.051 23.354 11.763 1.00 54.33 58 PHE D CA 1
ATOM 9482 C C . PHE D 1 66 ? 36.143 23.495 10.248 1.00 56.16 58 PHE D C 1
ATOM 9483 O O . PHE D 1 66 ? 35.365 22.875 9.523 1.00 56.80 58 PHE D O 1
ATOM 9491 N N . ALA D 1 67 ? 37.078 24.316 9.778 1.00 58.06 59 ALA D N 1
ATOM 9492 C CA . ALA D 1 67 ? 37.257 24.544 8.343 1.00 59.95 59 ALA D CA 1
ATOM 9493 C C . ALA D 1 67 ? 38.185 23.512 7.679 1.00 60.42 59 ALA D C 1
ATOM 9494 O O . ALA D 1 67 ? 38.497 23.628 6.492 1.00 61.79 59 ALA D O 1
ATOM 9496 N N . GLY D 1 68 ? 38.613 22.506 8.441 1.00 60.29 60 GLY D N 1
ATOM 9497 C CA . GLY D 1 68 ? 39.508 21.463 7.933 1.00 60.43 60 GLY D CA 1
ATOM 9498 C C . GLY D 1 68 ? 40.929 21.912 7.620 1.00 61.29 60 GLY D C 1
ATOM 9499 O O . GLY D 1 68 ? 41.694 21.160 7.015 1.00 61.59 60 GLY D O 1
ATOM 9500 N N . GLU D 1 69 ? 41.293 23.127 8.028 1.00 61.70 61 GLU D N 1
ATOM 9501 C CA . GLU D 1 69 ? 42.653 23.650 7.804 1.00 62.57 61 GLU D CA 1
ATOM 9502 C C . GLU D 1 69 ? 43.691 23.117 8.793 1.00 61.48 61 GLU D C 1
ATOM 9503 O O . GLU D 1 69 ? 44.889 23.161 8.509 1.00 62.04 61 GLU D O 1
ATOM 9509 N N . LEU D 1 70 ? 43.227 22.640 9.951 1.00 59.56 62 LEU D N 1
ATOM 9510 C CA . LEU D 1 70 ? 44.064 21.903 10.913 1.00 58.34 62 LEU D CA 1
ATOM 9511 C C . LEU D 1 70 ? 43.499 20.490 11.081 1.00 56.66 62 LEU D C 1
ATOM 9512 O O . LEU D 1 70 ? 42.292 20.284 10.923 1.00 56.72 62 LEU D O 1
ATOM 9517 N N . ASP D 1 71 ? 44.349 19.519 11.396 1.00 55.15 63 ASP D N 1
ATOM 9518 C CA . ASP D 1 71 ? 43.857 18.149 11.609 1.00 53.41 63 ASP D CA 1
ATOM 9519 C C . ASP D 1 71 ? 43.470 17.856 13.075 1.00 50.75 63 ASP D C 1
ATOM 9520 O O . ASP D 1 71 ? 43.264 16.698 13.452 1.00 49.98 63 ASP D O 1
ATOM 9525 N N . HIS D 1 72 ? 43.370 18.923 13.874 1.00 48.89 64 HIS D N 1
ATOM 9526 C CA . HIS D 1 72 ? 42.863 18.900 15.266 1.00 46.23 64 HIS D CA 1
ATOM 9527 C C . HIS D 1 72 ? 41.566 18.095 15.314 1.00 44.80 64 HIS D C 1
ATOM 9528 O O . HIS D 1 72 ? 40.704 18.277 14.455 1.00 44.14 64 HIS D O 1
ATOM 9535 N N . TYR D 1 73 ? 41.409 17.225 16.312 1.00 43.12 65 TYR D N 1
ATOM 9536 C CA . TYR D 1 73 ? 40.148 16.484 16.472 1.00 41.98 65 TYR D CA 1
ATOM 9537 C C . TYR D 1 73 ? 38.981 17.429 16.799 1.00 41.89 65 TYR D C 1
ATOM 9538 O O . TYR D 1 73 ? 39.207 18.504 17.354 1.00 42.55 65 TYR D O 1
ATOM 9547 N N . VAL D 1 74 ? 37.753 17.057 16.419 1.00 40.76 66 VAL D N 1
ATOM 9548 C CA . VAL D 1 74 ? 36.580 17.939 16.596 1.00 40.03 66 VAL D CA 1
ATOM 9549 C C . VAL D 1 74 ? 35.417 17.263 17.337 1.00 38.38 66 VAL D C 1
ATOM 9550 O O . VAL D 1 74 ? 34.788 17.867 18.235 1.00 37.86 66 VAL D O 1
ATOM 9554 N N . TYR D 1 75 ? 35.137 16.004 16.991 1.00 36.87 67 TYR D N 1
ATOM 9555 C CA . TYR D 1 75 ? 33.983 15.304 17.538 1.00 35.91 67 TYR D CA 1
ATOM 9556 C C . TYR D 1 75 ? 34.103 13.817 17.253 1.00 35.87 67 TYR D C 1
ATOM 9557 O O . TYR D 1 75 ? 34.348 13.410 16.111 1.00 36.13 67 TYR D O 1
ATOM 9566 N N . SER D 1 76 ? 33.929 13.031 18.306 1.00 34.70 68 SER D N 1
ATOM 9567 C CA . SER D 1 76 ? 34.162 11.573 18.275 1.00 34.62 68 SER D CA 1
ATOM 9568 C C . SER D 1 76 ? 33.207 10.755 17.403 1.00 34.75 68 SER D C 1
ATOM 9569 O O . SER D 1 76 ? 33.483 9.586 17.147 1.00 35.14 68 SER D O 1
ATOM 9572 N N . ARG D 1 77 ? 32.102 11.343 16.937 1.00 35.34 69 ARG D N 1
ATOM 9573 C CA . ARG D 1 77 ? 31.222 10.639 16.000 1.00 36.43 69 ARG D CA 1
ATOM 9574 C C . ARG D 1 77 ? 31.954 10.359 14.688 1.00 37.87 69 ARG D C 1
ATOM 9575 O O . ARG D 1 77 ? 31.709 9.328 14.055 1.00 38.54 69 ARG D O 1
ATOM 9583 N N . TYR D 1 78 ? 32.860 11.257 14.306 1.00 38.21 70 TYR D N 1
ATOM 9584 C CA . TYR D 1 78 ? 33.630 11.081 13.068 1.00 39.69 70 TYR D CA 1
ATOM 9585 C C . TYR D 1 78 ? 35.167 11.088 13.144 1.00 39.58 70 TYR D C 1
ATOM 9586 O O . TYR D 1 78 ? 35.829 10.976 12.110 1.00 40.18 70 TYR D O 1
ATOM 9595 N N . GLY D 1 79 ? 35.729 11.211 14.343 1.00 38.78 71 GLY D N 1
ATOM 9596 C CA . GLY D 1 79 ? 37.183 11.058 14.541 1.00 38.01 71 GLY D CA 1
ATOM 9597 C C . GLY D 1 79 ? 37.560 11.052 16.024 1.00 36.90 71 GLY D C 1
ATOM 9598 O O . GLY D 1 79 ? 37.100 11.911 16.770 1.00 36.70 71 GLY D O 1
ATOM 9599 N N . ASN D 1 80 ? 38.401 10.099 16.438 1.00 36.36 72 ASN D N 1
ATOM 9600 C CA . ASN D 1 80 ? 38.878 9.971 17.827 1.00 35.49 72 ASN D CA 1
ATOM 9601 C C . ASN D 1 80 ? 40.296 9.346 17.803 1.00 36.02 72 ASN D C 1
ATOM 9602 O O . ASN D 1 80 ? 40.554 8.487 16.965 1.00 36.82 72 ASN D O 1
ATOM 9607 N N . PRO D 1 81 ? 41.224 9.786 18.696 1.00 36.34 73 PRO D N 1
ATOM 9608 C CA . PRO D 1 81 ? 42.617 9.254 18.634 1.00 35.83 73 PRO D CA 1
ATOM 9609 C C . PRO D 1 81 ? 42.778 7.732 18.802 1.00 35.07 73 PRO D C 1
ATOM 9610 O O . PRO D 1 81 ? 43.610 7.127 18.125 1.00 35.13 73 PRO D O 1
ATOM 9614 N N . THR D 1 82 ? 42.007 7.128 19.699 1.00 33.22 74 THR D N 1
ATOM 9615 C CA . THR D 1 82 ? 42.049 5.682 19.908 1.00 32.26 74 THR D CA 1
ATOM 9616 C C . THR D 1 82 ? 41.473 4.898 18.718 1.00 32.46 74 THR D C 1
ATOM 9617 O O . THR D 1 82 ? 42.038 3.875 18.308 1.00 33.05 74 THR D O 1
ATOM 9621 N N . VAL D 1 83 ? 40.337 5.357 18.193 1.00 31.91 75 VAL D N 1
ATOM 9622 C CA . VAL D 1 83 ? 39.753 4.779 16.981 1.00 32.25 75 VAL D CA 1
ATOM 9623 C C . VAL D 1 83 ? 40.749 4.860 15.792 1.00 32.81 75 VAL D C 1
ATOM 9624 O O . VAL D 1 83 ? 40.883 3.899 15.025 1.00 32.44 75 VAL D O 1
ATOM 9628 N N . SER D 1 84 ? 41.466 5.978 15.670 1.00 32.69 76 SER D N 1
ATOM 9629 C CA . SER D 1 84 ? 42.508 6.121 14.614 1.00 34.38 76 SER D CA 1
ATOM 9630 C C . SER D 1 84 ? 43.623 5.054 14.658 1.00 34.39 76 SER D C 1
ATOM 9631 O O . SER D 1 84 ? 44.135 4.646 13.606 1.00 34.59 76 SER D O 1
ATOM 9634 N N . VAL D 1 85 ? 44.021 4.639 15.861 1.00 33.77 77 VAL D N 1
ATOM 9635 C CA . VAL D 1 85 ? 45.035 3.595 16.012 1.00 34.39 77 VAL D CA 1
ATOM 9636 C C . VAL D 1 85 ? 44.495 2.258 15.486 1.00 33.85 77 VAL D C 1
ATOM 9637 O O . VAL D 1 85 ? 45.207 1.560 14.761 1.00 33.33 77 VAL D O 1
ATOM 9641 N N . PHE D 1 86 ? 43.241 1.921 15.816 1.00 32.76 78 PHE D N 1
ATOM 9642 C CA . PHE D 1 86 ? 42.622 0.683 15.272 1.00 32.76 78 PHE D CA 1
ATOM 9643 C C . PHE D 1 86 ? 42.556 0.737 13.727 1.00 33.73 78 PHE D C 1
ATOM 9644 O O . PHE D 1 86 ? 42.933 -0.229 13.051 1.00 33.46 78 PHE D O 1
ATOM 9652 N N . GLU D 1 87 ? 42.078 1.867 13.202 1.00 34.08 79 GLU D N 1
ATOM 9653 C CA . GLU D 1 87 ? 41.917 2.076 11.748 1.00 35.35 79 GLU D CA 1
ATOM 9654 C C . GLU D 1 87 ? 43.261 1.883 11.010 1.00 36.94 79 GLU D C 1
ATOM 9655 O O . GLU D 1 87 ? 43.334 1.143 10.017 1.00 37.93 79 GLU D O 1
ATOM 9661 N N . GLU D 1 88 ? 44.317 2.520 11.516 1.00 37.48 80 GLU D N 1
ATOM 9662 C CA . GLU D 1 88 ? 45.631 2.525 10.854 1.00 38.58 80 GLU D CA 1
ATOM 9663 C C . GLU D 1 88 ? 46.340 1.158 10.953 1.00 38.36 80 GLU D C 1
ATOM 9664 O O . GLU D 1 88 ? 46.999 0.731 10.004 1.00 39.23 80 GLU D O 1
ATOM 9670 N N . ARG D 1 89 ? 46.190 0.479 12.085 1.00 37.26 81 ARG D N 1
ATOM 9671 C CA . ARG D 1 89 ? 46.782 -0.857 12.280 1.00 37.20 81 ARG D CA 1
ATOM 9672 C C . ARG D 1 89 ? 46.151 -1.915 11.365 1.00 37.06 81 ARG D C 1
ATOM 9673 O O . ARG D 1 89 ? 46.858 -2.779 10.822 1.00 36.82 81 ARG D O 1
ATOM 9681 N N . LEU D 1 90 ? 44.835 -1.840 11.181 1.00 36.28 82 LEU D N 1
ATOM 9682 C CA . LEU D 1 90 ? 44.141 -2.749 10.265 1.00 36.94 82 LEU D CA 1
ATOM 9683 C C . LEU D 1 90 ? 44.501 -2.462 8.784 1.00 37.72 82 LEU D C 1
ATOM 9684 O O . LEU D 1 90 ? 44.718 -3.398 8.007 1.00 37.61 82 LEU D O 1
ATOM 9689 N N . ARG D 1 91 ? 44.587 -1.182 8.423 1.00 37.97 83 ARG D N 1
ATOM 9690 C CA . ARG D 1 91 ? 44.932 -0.740 7.055 1.00 39.80 83 ARG D CA 1
ATOM 9691 C C . ARG D 1 91 ? 46.311 -1.258 6.632 1.00 40.47 83 ARG D C 1
ATOM 9692 O O . ARG D 1 91 ? 46.535 -1.631 5.459 1.00 41.59 83 ARG D O 1
ATOM 9700 N N . LEU D 1 92 ? 47.243 -1.238 7.579 1.00 40.66 84 LEU D N 1
ATOM 9701 C CA . LEU D 1 92 ? 48.616 -1.673 7.337 1.00 41.70 84 LEU D CA 1
ATOM 9702 C C . LEU D 1 92 ? 48.707 -3.205 7.224 1.00 42.15 84 LEU D C 1
ATOM 9703 O O . LEU D 1 92 ? 49.424 -3.730 6.373 1.00 42.25 84 LEU D O 1
ATOM 9708 N N . ILE D 1 93 ? 47.963 -3.916 8.062 1.00 41.61 85 ILE D N 1
ATOM 9709 C CA . ILE D 1 93 ? 47.878 -5.376 7.958 1.00 42.70 85 ILE D CA 1
ATOM 9710 C C . ILE D 1 93 ? 47.307 -5.790 6.586 1.00 44.02 85 ILE D C 1
ATOM 9711 O O . ILE D 1 93 ? 47.867 -6.663 5.907 1.00 44.60 85 ILE D O 1
ATOM 9716 N N . GLU D 1 94 ? 46.208 -5.145 6.192 1.00 44.71 86 GLU D N 1
ATOM 9717 C CA . GLU D 1 94 ? 45.495 -5.437 4.940 1.00 45.92 86 GLU D CA 1
ATOM 9718 C C . GLU D 1 94 ? 46.257 -5.004 3.677 1.00 46.87 86 GLU D C 1
ATOM 9719 O O . GLU D 1 94 ? 46.184 -5.683 2.651 1.00 47.74 86 GLU D O 1
ATOM 9725 N N . GLY D 1 95 ? 46.975 -3.880 3.758 1.00 46.94 87 GLY D N 1
ATOM 9726 C CA . GLY D 1 95 ? 47.615 -3.268 2.584 1.00 47.37 87 GLY D CA 1
ATOM 9727 C C . GLY D 1 95 ? 46.655 -2.431 1.755 1.00 47.70 87 GLY D C 1
ATOM 9728 O O . GLY D 1 95 ? 46.692 -2.465 0.517 1.00 47.89 87 GLY D O 1
ATOM 9729 N N . ALA D 1 96 ? 45.805 -1.665 2.441 1.00 46.43 88 ALA D N 1
ATOM 9730 C CA . ALA D 1 96 ? 44.773 -0.845 1.809 1.00 46.43 88 ALA D CA 1
ATOM 9731 C C . ALA D 1 96 ? 45.180 0.636 1.801 1.00 46.55 88 ALA D C 1
ATOM 9732 O O . ALA D 1 96 ? 46.033 1.037 2.591 1.00 46.45 88 ALA D O 1
ATOM 9734 N N . PRO D 1 97 ? 44.583 1.448 0.905 1.00 46.90 89 PRO D N 1
ATOM 9735 C CA . PRO D 1 97 ? 44.881 2.889 0.869 1.00 46.94 89 PRO D CA 1
ATOM 9736 C C . PRO D 1 97 ? 44.260 3.695 2.022 1.00 45.87 89 PRO D C 1
ATOM 9737 O O . PRO D 1 97 ? 44.866 4.676 2.460 1.00 45.65 89 PRO D O 1
ATOM 9741 N N . ALA D 1 98 ? 43.072 3.295 2.495 1.00 44.68 90 ALA D N 1
ATOM 9742 C CA . ALA D 1 98 ? 42.353 4.023 3.569 1.00 43.84 90 ALA D CA 1
ATOM 9743 C C . ALA D 1 98 ? 41.342 3.150 4.328 1.00 42.95 90 ALA D C 1
ATOM 9744 O O . ALA D 1 98 ? 40.977 2.070 3.857 1.00 42.79 90 ALA D O 1
ATOM 9746 N N . ALA D 1 99 ? 40.905 3.623 5.504 1.00 41.86 91 ALA D N 1
ATOM 9747 C CA . ALA D 1 99 ? 40.065 2.836 6.424 1.00 40.51 91 ALA D CA 1
ATOM 9748 C C . ALA D 1 99 ? 39.143 3.735 7.261 1.00 40.02 91 ALA D C 1
ATOM 9749 O O . ALA D 1 99 ? 39.501 4.884 7.572 1.00 40.48 91 ALA D O 1
ATOM 9751 N N . PHE D 1 100 ? 37.947 3.224 7.581 1.00 39.41 92 PHE D N 1
ATOM 9752 C CA . PHE D 1 100 ? 36.963 3.899 8.450 1.00 38.47 92 PHE D CA 1
ATOM 9753 C C . PHE D 1 100 ? 36.269 2.865 9.340 1.00 37.59 92 PHE D C 1
ATOM 9754 O O . PHE D 1 100 ? 35.701 1.889 8.835 1.00 37.65 92 PHE D O 1
ATOM 9762 N N . ALA D 1 101 ? 36.338 3.067 10.664 1.00 36.20 93 ALA D N 1
ATOM 9763 C CA . ALA D 1 101 ? 35.748 2.153 11.639 1.00 34.90 93 ALA D CA 1
ATOM 9764 C C . ALA D 1 101 ? 34.234 2.334 11.812 1.00 34.13 93 ALA D C 1
ATOM 9765 O O . ALA D 1 101 ? 33.734 3.449 11.652 1.00 34.00 93 ALA D O 1
ATOM 9767 N N . THR D 1 102 ? 33.534 1.235 12.139 1.00 33.14 94 THR D N 1
ATOM 9768 C CA . THR D 1 102 ? 32.065 1.221 12.320 1.00 33.54 94 THR D CA 1
ATOM 9769 C C . THR D 1 102 ? 31.585 0.476 13.592 1.00 32.25 94 THR D C 1
ATOM 9770 O O . THR D 1 102 ? 32.331 -0.326 14.181 1.00 32.66 94 THR D O 1
ATOM 9774 N N . ALA D 1 103 ? 30.322 0.711 13.973 1.00 31.67 95 ALA D N 1
ATOM 9775 C CA . ALA D 1 103 ? 29.712 0.121 15.180 1.00 30.66 95 ALA D CA 1
ATOM 9776 C C . ALA D 1 103 ? 29.554 -1.423 15.128 1.00 30.30 95 ALA D C 1
ATOM 9777 O O . ALA D 1 103 ? 29.487 -2.086 16.166 1.00 29.68 95 ALA D O 1
ATOM 9779 N N . SER D 1 104 ? 29.488 -1.970 13.913 1.00 30.60 96 SER D N 1
ATOM 9780 C CA . SER D 1 104 ? 29.351 -3.425 13.693 1.00 30.05 96 SER D CA 1
ATOM 9781 C C . SER D 1 104 ? 29.748 -3.775 12.261 1.00 30.99 96 SER D C 1
ATOM 9782 O O . SER D 1 104 ? 29.897 -2.897 11.424 1.00 31.27 96 SER D O 1
ATOM 9785 N N . GLY D 1 105 ? 29.896 -5.071 11.983 1.00 31.12 97 GLY D N 1
ATOM 9786 C CA . GLY D 1 105 ? 30.119 -5.549 10.618 1.00 31.69 97 GLY D CA 1
ATOM 9787 C C . GLY D 1 105 ? 28.966 -5.269 9.665 1.00 31.78 97 GLY D C 1
ATOM 9788 O O . GLY D 1 105 ? 29.203 -4.986 8.491 1.00 33.56 97 GLY D O 1
ATOM 9789 N N . MET D 1 106 ? 27.725 -5.352 10.139 1.00 31.38 98 MET D N 1
ATOM 9790 C CA . MET D 1 106 ? 26.563 -5.054 9.271 1.00 31.27 98 MET D CA 1
ATOM 9791 C C . MET D 1 106 ? 26.464 -3.560 8.923 1.00 32.00 98 MET D C 1
ATOM 9792 O O . MET D 1 106 ? 25.942 -3.202 7.846 1.00 32.77 98 MET D O 1
ATOM 9797 N N . ALA D 1 107 ? 26.980 -2.709 9.813 1.00 31.53 99 ALA D N 1
ATOM 9798 C CA . ALA D 1 107 ? 27.073 -1.255 9.559 1.00 33.01 99 ALA D CA 1
ATOM 9799 C C . ALA D 1 107 ? 28.104 -0.956 8.460 1.00 34.00 99 ALA D C 1
ATOM 9800 O O . ALA D 1 107 ? 27.925 -0.034 7.671 1.00 34.22 99 ALA D O 1
ATOM 9802 N N . ALA D 1 108 ? 29.181 -1.744 8.417 1.00 34.09 100 ALA D N 1
ATOM 9803 C CA . ALA D 1 108 ? 30.177 -1.648 7.330 1.00 34.88 100 ALA D CA 1
ATOM 9804 C C . ALA D 1 108 ? 29.573 -2.072 5.971 1.00 35.94 100 ALA D C 1
ATOM 9805 O O . ALA D 1 108 ? 29.758 -1.387 4.951 1.00 37.02 100 ALA D O 1
ATOM 9807 N N . VAL D 1 109 ? 28.845 -3.193 5.968 1.00 36.24 101 VAL D N 1
ATOM 9808 C CA . VAL D 1 109 ? 28.131 -3.674 4.777 1.00 37.29 101 VAL D CA 1
ATOM 9809 C C . VAL D 1 109 ? 27.121 -2.628 4.253 1.00 37.62 101 VAL D C 1
ATOM 9810 O O . VAL D 1 109 ? 27.177 -2.216 3.075 1.00 37.44 101 VAL D O 1
ATOM 9814 N N . PHE D 1 110 ? 26.203 -2.188 5.118 1.00 37.22 102 PHE D N 1
ATOM 9815 C CA . PHE D 1 110 ? 25.173 -1.244 4.684 1.00 37.85 102 PHE D CA 1
ATOM 9816 C C . PHE D 1 110 ? 25.754 0.095 4.232 1.00 38.10 102 PHE D C 1
ATOM 9817 O O . PHE D 1 110 ? 25.344 0.627 3.206 1.00 38.93 102 PHE D O 1
ATOM 9825 N N . THR D 1 111 ? 26.703 0.632 4.997 1.00 38.03 103 THR D N 1
ATOM 9826 C CA . THR D 1 111 ? 27.238 1.967 4.711 1.00 38.39 103 THR D CA 1
ATOM 9827 C C . THR D 1 111 ? 28.113 1.979 3.445 1.00 39.31 103 THR D C 1
ATOM 9828 O O . THR D 1 111 ? 28.052 2.947 2.674 1.00 40.19 103 THR D O 1
ATOM 9832 N N . SER D 1 112 ? 28.893 0.915 3.227 1.00 38.77 104 SER D N 1
ATOM 9833 C CA . SER D 1 112 ? 29.735 0.815 2.013 1.00 39.34 104 SER D CA 1
ATOM 9834 C C . SER D 1 112 ? 28.897 0.771 0.722 1.00 40.33 104 SER D C 1
ATOM 9835 O O . SER D 1 112 ? 29.241 1.435 -0.271 1.00 40.92 104 SER D O 1
ATOM 9838 N N . LEU D 1 113 ? 27.817 -0.013 0.746 1.00 40.10 105 LEU D N 1
ATOM 9839 C CA . LEU D 1 113 ? 26.906 -0.150 -0.401 1.00 41.07 105 LEU D CA 1
ATOM 9840 C C . LEU D 1 113 ? 26.067 1.109 -0.631 1.00 41.35 105 LEU D C 1
ATOM 9841 O O . LEU D 1 113 ? 25.912 1.568 -1.771 1.00 42.49 105 LEU D O 1
ATOM 9846 N N . GLY D 1 114 ? 25.525 1.656 0.457 1.00 40.66 106 GLY D N 1
ATOM 9847 C CA . GLY D 1 114 ? 24.775 2.916 0.436 1.00 41.37 106 GLY D CA 1
ATOM 9848 C C . GLY D 1 114 ? 25.568 4.080 -0.122 1.00 42.05 106 GLY D C 1
ATOM 9849 O O . GLY D 1 114 ? 25.002 4.954 -0.778 1.00 42.50 106 GLY D O 1
ATOM 9850 N N . ALA D 1 115 ? 26.884 4.089 0.108 1.00 41.56 107 ALA D N 1
ATOM 9851 C CA . ALA D 1 115 ? 27.722 5.167 -0.426 1.00 42.46 107 ALA D CA 1
ATOM 9852 C C . ALA D 1 115 ? 27.947 5.056 -1.952 1.00 43.79 107 ALA D C 1
ATOM 9853 O O . ALA D 1 115 ? 28.347 6.027 -2.596 1.00 44.51 107 ALA D O 1
ATOM 9855 N N . LEU D 1 116 ? 27.672 3.875 -2.506 1.00 43.82 108 LEU D N 1
ATOM 9856 C CA . LEU D 1 116 ? 27.782 3.616 -3.949 1.00 45.24 108 LEU D CA 1
ATOM 9857 C C . LEU D 1 116 ? 26.430 3.687 -4.688 1.00 45.92 108 LEU D C 1
ATOM 9858 O O . LEU D 1 116 ? 26.401 3.870 -5.909 1.00 46.72 108 LEU D O 1
ATOM 9863 N N . LEU D 1 117 ? 25.332 3.552 -3.946 1.00 45.51 109 LEU D N 1
ATOM 9864 C CA . LEU D 1 117 ? 23.998 3.290 -4.520 1.00 46.16 109 LEU D CA 1
ATOM 9865 C C . LEU D 1 117 ? 22.877 4.235 -4.071 1.00 46.50 109 LEU D C 1
ATOM 9866 O O . LEU D 1 117 ? 22.463 4.213 -2.898 1.00 45.74 109 LEU D O 1
ATOM 9871 N N . GLY D 1 118 ? 22.385 5.040 -5.022 1.00 47.53 110 GLY D N 1
ATOM 9872 C CA . GLY D 1 118 ? 21.207 5.912 -4.837 1.00 47.70 110 GLY D CA 1
ATOM 9873 C C . GLY D 1 118 ? 19.972 5.343 -5.534 1.00 48.05 110 GLY D C 1
ATOM 9874 O O . GLY D 1 118 ? 20.035 4.252 -6.129 1.00 48.35 110 GLY D O 1
ATOM 9875 N N . ALA D 1 119 ? 18.844 6.048 -5.427 1.00 48.19 111 ALA D N 1
ATOM 9876 C CA . ALA D 1 119 ? 17.624 5.687 -6.156 1.00 48.85 111 ALA D CA 1
ATOM 9877 C C . ALA D 1 119 ? 17.949 5.665 -7.645 1.00 50.04 111 ALA D C 1
ATOM 9878 O O . ALA D 1 119 ? 18.541 6.610 -8.161 1.00 49.89 111 ALA D O 1
ATOM 9880 N N . GLY D 1 120 ? 17.606 4.567 -8.309 1.00 51.06 112 GLY D N 1
ATOM 9881 C CA . GLY D 1 120 ? 17.874 4.418 -9.752 1.00 53.09 112 GLY D CA 1
ATOM 9882 C C . GLY D 1 120 ? 19.163 3.685 -10.088 1.00 53.44 112 GLY D C 1
ATOM 9883 O O . GLY D 1 120 ? 19.447 3.429 -11.263 1.00 54.92 112 GLY D O 1
ATOM 9884 N N . ASP D 1 121 ? 19.958 3.352 -9.070 1.00 52.53 113 ASP D N 1
ATOM 9885 C CA . ASP D 1 121 ? 21.231 2.646 -9.290 1.00 52.24 113 ASP D CA 1
ATOM 9886 C C . ASP D 1 121 ? 21.060 1.124 -9.230 1.00 51.54 113 ASP D C 1
ATOM 9887 O O . ASP D 1 121 ? 20.072 0.630 -8.677 1.00 51.37 113 ASP D O 1
ATOM 9892 N N . ARG D 1 122 ? 22.024 0.403 -9.807 1.00 51.54 114 ARG D N 1
ATOM 9893 C CA . ARG D 1 122 ? 21.948 -1.053 -10.013 1.00 51.40 114 ARG D CA 1
ATOM 9894 C C . ARG D 1 122 ? 23.058 -1.829 -9.282 1.00 50.00 114 ARG D C 1
ATOM 9895 O O . ARG D 1 122 ? 24.233 -1.478 -9.394 1.00 49.69 114 ARG D O 1
ATOM 9903 N N . LEU D 1 123 ? 22.658 -2.881 -8.559 1.00 48.91 115 LEU D N 1
ATOM 9904 C CA . LEU D 1 123 ? 23.552 -3.756 -7.788 1.00 48.10 115 LEU D CA 1
ATOM 9905 C C . LEU D 1 123 ? 23.406 -5.195 -8.277 1.00 48.22 115 LEU D C 1
ATOM 9906 O O . LEU D 1 123 ? 22.286 -5.682 -8.430 1.00 48.62 115 LEU D O 1
ATOM 9911 N N . VAL D 1 124 ? 24.530 -5.865 -8.528 1.00 48.01 116 VAL D N 1
ATOM 9912 C CA . VAL D 1 124 ? 24.528 -7.303 -8.826 1.00 48.06 116 VAL D CA 1
ATOM 9913 C C . VAL D 1 124 ? 25.240 -8.041 -7.692 1.00 47.51 116 VAL D C 1
ATOM 9914 O O . VAL D 1 124 ? 26.392 -7.726 -7.373 1.00 47.52 116 VAL D O 1
ATOM 9918 N N . ALA D 1 125 ? 24.557 -9.016 -7.091 1.00 46.96 117 ALA D N 1
ATOM 9919 C CA . ALA D 1 125 ? 25.073 -9.707 -5.907 1.00 46.42 117 ALA D CA 1
ATOM 9920 C C . ALA D 1 125 ? 24.936 -11.225 -6.009 1.00 46.75 117 ALA D C 1
ATOM 9921 O O . ALA D 1 125 ? 24.009 -11.714 -6.654 1.00 47.20 117 ALA D O 1
ATOM 9923 N N . ALA D 1 126 ? 25.848 -11.960 -5.362 1.00 46.58 118 ALA D N 1
ATOM 9924 C CA . ALA D 1 126 ? 25.710 -13.412 -5.178 1.00 47.12 118 ALA D CA 1
ATOM 9925 C C . ALA D 1 126 ? 24.506 -13.707 -4.282 1.00 47.38 118 ALA D C 1
ATOM 9926 O O . ALA D 1 126 ? 24.163 -12.886 -3.429 1.00 47.15 118 ALA D O 1
ATOM 9928 N N . ARG D 1 127 ? 23.873 -14.866 -4.468 1.00 48.28 119 ARG D N 1
ATOM 9929 C CA . ARG D 1 127 ? 22.703 -15.248 -3.663 1.00 49.44 119 ARG D CA 1
ATOM 9930 C C . ARG D 1 127 ? 23.067 -15.804 -2.271 1.00 48.63 119 ARG D C 1
ATOM 9931 O O . ARG D 1 127 ? 22.387 -15.509 -1.287 1.00 48.01 119 ARG D O 1
ATOM 9939 N N . SER D 1 128 ? 24.127 -16.606 -2.197 1.00 48.56 120 SER D N 1
ATOM 9940 C CA . SER D 1 128 ? 24.511 -17.259 -0.938 1.00 48.16 120 SER D CA 1
ATOM 9941 C C . SER D 1 128 ? 25.264 -16.323 0.013 1.00 47.29 120 SER D C 1
ATOM 9942 O O . SER D 1 128 ? 26.508 -16.342 0.091 1.00 46.74 120 SER D O 1
ATOM 9945 N N . LEU D 1 129 ? 24.488 -15.508 0.729 1.00 46.18 121 LEU D N 1
ATOM 9946 C CA . LEU D 1 129 ? 25.017 -14.487 1.634 1.00 45.25 121 LEU D CA 1
ATOM 9947 C C . LEU D 1 129 ? 24.646 -14.748 3.103 1.00 44.32 121 LEU D C 1
ATOM 9948 O O . LEU D 1 129 ? 23.687 -15.475 3.392 1.00 44.86 121 LEU D O 1
ATOM 9953 N N . PHE D 1 130 ? 25.418 -14.163 4.020 1.00 43.09 122 PHE D N 1
ATOM 9954 C CA . PHE D 1 130 ? 25.038 -14.055 5.440 1.00 41.94 122 PHE D CA 1
ATOM 9955 C C . PHE D 1 130 ? 23.612 -13.473 5.531 1.00 41.91 122 PHE D C 1
ATOM 9956 O O . PHE D 1 130 ? 23.263 -12.547 4.788 1.00 41.76 122 PHE D O 1
ATOM 9964 N N . GLY D 1 131 ? 22.786 -14.038 6.416 1.00 41.19 123 GLY D N 1
ATOM 9965 C CA . GLY D 1 131 ? 21.363 -13.678 6.519 1.00 40.79 123 GLY D CA 1
ATOM 9966 C C . GLY D 1 131 ? 21.054 -12.190 6.448 1.00 40.45 123 GLY D C 1
ATOM 9967 O O . GLY D 1 131 ? 20.273 -11.749 5.584 1.00 41.46 123 GLY D O 1
ATOM 9968 N N . SER D 1 132 ? 21.675 -11.409 7.328 1.00 39.01 124 SER D N 1
ATOM 9969 C CA . SER D 1 132 ? 21.468 -9.951 7.339 1.00 38.89 124 SER D CA 1
ATOM 9970 C C . SER D 1 132 ? 21.944 -9.257 6.060 1.00 39.67 124 SER D C 1
ATOM 9971 O O . SER D 1 132 ? 21.361 -8.245 5.656 1.00 39.65 124 SER D O 1
ATOM 9974 N N . CYS D 1 133 ? 22.990 -9.796 5.423 1.00 40.31 125 CYS D N 1
ATOM 9975 C CA . CYS D 1 133 ? 23.469 -9.251 4.137 1.00 40.99 125 CYS D CA 1
ATOM 9976 C C . CYS D 1 133 ? 22.431 -9.408 3.014 1.00 41.69 125 CYS D C 1
ATOM 9977 O O . CYS D 1 133 ? 22.236 -8.485 2.212 1.00 42.23 125 CYS D O 1
ATOM 9980 N N . PHE D 1 134 ? 21.752 -10.558 2.982 1.00 42.01 126 PHE D N 1
ATOM 9981 C CA . PHE D 1 134 ? 20.683 -10.806 2.001 1.00 42.86 126 PHE D CA 1
ATOM 9982 C C . PHE D 1 134 ? 19.514 -9.841 2.178 1.00 42.49 126 PHE D C 1
ATOM 9983 O O . PHE D 1 134 ? 18.989 -9.328 1.196 1.00 43.39 126 PHE D O 1
ATOM 9991 N N . VAL D 1 135 ? 19.114 -9.594 3.427 1.00 40.85 127 VAL D N 1
ATOM 9992 C CA . VAL D 1 135 ? 18.045 -8.620 3.733 1.00 40.62 127 VAL D CA 1
ATOM 9993 C C . VAL D 1 135 ? 18.392 -7.185 3.262 1.00 39.88 127 VAL D C 1
ATOM 9994 O O . VAL D 1 135 ? 17.545 -6.492 2.678 1.00 40.30 127 VAL D O 1
ATOM 9998 N N . VAL D 1 136 ? 19.638 -6.763 3.485 1.00 39.10 128 VAL D N 1
ATOM 9999 C CA . VAL D 1 136 ? 20.126 -5.450 3.031 1.00 38.94 128 VAL D CA 1
ATOM 10000 C C . VAL D 1 136 ? 19.975 -5.333 1.500 1.00 40.21 128 VAL D C 1
ATOM 10001 O O . VAL D 1 136 ? 19.457 -4.335 0.993 1.00 39.83 128 VAL D O 1
ATOM 10005 N N . CYS D 1 137 ? 20.397 -6.371 0.788 1.00 40.35 129 CYS D N 1
ATOM 10006 C CA . CYS D 1 137 ? 20.411 -6.357 -0.687 1.00 42.36 129 CYS D CA 1
ATOM 10007 C C . CYS D 1 137 ? 19.031 -6.538 -1.349 1.00 43.10 129 CYS D C 1
ATOM 10008 O O . CYS D 1 137 ? 18.756 -5.929 -2.384 1.00 44.64 129 CYS D O 1
ATOM 10011 N N . SER D 1 138 ? 18.190 -7.389 -0.768 1.00 43.72 130 SER D N 1
ATOM 10012 C CA A SER D 1 138 ? 16.907 -7.751 -1.381 0.70 44.51 130 SER D CA 1
ATOM 10013 C CA B SER D 1 138 ? 16.908 -7.751 -1.379 0.30 44.19 130 SER D CA 1
ATOM 10014 C C . SER D 1 138 ? 15.739 -6.8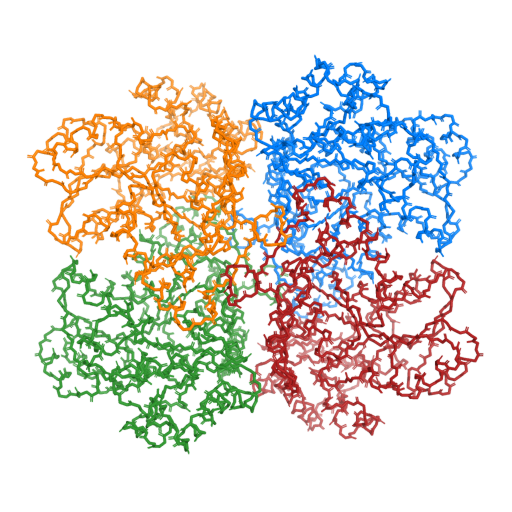68 -0.939 1.00 44.47 130 SER D C 1
ATOM 10015 O O . SER D 1 138 ? 14.810 -6.627 -1.723 1.00 45.21 130 SER D O 1
ATOM 10020 N N . GLU D 1 139 ? 15.779 -6.378 0.301 1.00 43.68 131 GLU D N 1
ATOM 10021 C CA . GLU D 1 139 ? 14.645 -5.609 0.849 1.00 43.73 131 GLU D CA 1
ATOM 10022 C C . GLU D 1 139 ? 14.936 -4.151 1.223 1.00 42.71 131 GLU D C 1
ATOM 10023 O O . GLU D 1 139 ? 14.219 -3.248 0.796 1.00 41.80 131 GLU D O 1
ATOM 10029 N N . ILE D 1 140 ? 15.957 -3.928 2.053 1.00 41.60 132 ILE D N 1
ATOM 10030 C CA . ILE D 1 140 ? 16.248 -2.581 2.566 1.00 40.88 132 ILE D CA 1
ATOM 10031 C C . ILE D 1 140 ? 16.665 -1.563 1.488 1.00 41.41 132 ILE D C 1
ATOM 10032 O O . ILE D 1 140 ? 16.105 -0.458 1.422 1.00 41.86 132 ILE D O 1
ATOM 10037 N N . LEU D 1 141 ? 17.643 -1.918 0.656 1.00 41.24 133 LEU D N 1
ATOM 10038 C CA . LEU D 1 141 ? 18.091 -1.017 -0.411 1.00 41.78 133 LEU D CA 1
ATOM 10039 C C . LEU D 1 141 ? 17.031 -0.789 -1.528 1.00 42.40 133 LEU D C 1
ATOM 10040 O O . LEU D 1 141 ? 16.842 0.347 -1.962 1.00 42.10 133 LEU D O 1
ATOM 10045 N N . PRO D 1 142 ? 16.325 -1.858 -1.962 1.00 42.83 134 PRO D N 1
ATOM 10046 C CA . PRO D 1 142 ? 15.232 -1.668 -2.933 1.00 43.50 134 PRO D CA 1
ATOM 10047 C C . PRO D 1 142 ? 14.068 -0.785 -2.462 1.00 43.34 134 PRO D C 1
ATOM 10048 O O . PRO D 1 142 ? 13.462 -0.074 -3.291 1.00 44.07 134 PRO D O 1
ATOM 10052 N N . ARG D 1 143 ? 13.772 -0.799 -1.156 1.00 41.86 135 ARG D N 1
ATOM 10053 C CA . ARG D 1 143 ? 12.760 0.086 -0.588 1.00 42.18 135 ARG D CA 1
ATOM 10054 C C . ARG D 1 143 ? 13.163 1.541 -0.848 1.00 42.15 135 ARG D C 1
ATOM 10055 O O . ARG D 1 143 ? 12.305 2.417 -1.013 1.00 42.28 135 ARG D O 1
ATOM 10063 N N . TRP D 1 144 ? 14.472 1.786 -0.904 1.00 41.74 136 TRP D N 1
ATOM 10064 C CA . TRP D 1 144 ? 14.996 3.135 -1.184 1.00 42.53 136 TRP D CA 1
ATOM 10065 C C . TRP D 1 144 ? 15.375 3.328 -2.676 1.00 43.68 136 TRP D C 1
ATOM 10066 O O . TRP D 1 144 ? 16.170 4.211 -3.026 1.00 44.34 136 TRP D O 1
ATOM 10077 N N . GLY D 1 145 ? 14.780 2.511 -3.543 1.00 44.53 137 GLY D N 1
ATOM 10078 C CA . GLY D 1 145 ? 14.867 2.727 -5.014 1.00 46.21 137 GLY D CA 1
ATOM 10079 C C . GLY D 1 145 ? 16.001 2.077 -5.798 1.00 47.36 137 GLY D C 1
ATOM 10080 O O . GLY D 1 145 ? 16.224 2.413 -6.982 1.00 47.45 137 GLY D O 1
ATOM 10081 N N . VAL D 1 146 ? 16.719 1.155 -5.160 1.00 47.04 138 VAL D N 1
ATOM 10082 C CA . VAL D 1 146 ? 17.813 0.417 -5.805 1.00 47.98 138 VAL D CA 1
ATOM 10083 C C . VAL D 1 146 ? 17.292 -0.820 -6.548 1.00 48.75 138 VAL D C 1
ATOM 10084 O O . VAL D 1 146 ? 16.452 -1.559 -6.020 1.00 48.65 138 VAL D O 1
ATOM 10088 N N . GLN D 1 147 ? 17.779 -1.030 -7.772 1.00 49.79 139 GLN D N 1
ATOM 10089 C CA . GLN D 1 147 ? 17.520 -2.273 -8.502 1.00 50.91 139 GLN D CA 1
ATOM 10090 C C . GLN D 1 147 ? 18.604 -3.299 -8.169 1.00 50.66 139 GLN D C 1
ATOM 10091 O O . GLN D 1 147 ? 19.792 -3.020 -8.359 1.00 51.64 139 GLN D O 1
ATOM 10093 N N . THR D 1 148 ? 18.186 -4.483 -7.713 1.00 50.56 140 THR D N 1
ATOM 10094 C CA . THR D 1 148 ? 19.096 -5.564 -7.314 1.00 50.57 140 THR D CA 1
ATOM 10095 C C . THR D 1 148 ? 18.844 -6.851 -8.114 1.00 51.53 140 THR D C 1
ATOM 10096 O O . THR D 1 148 ? 17.710 -7.323 -8.200 1.00 52.32 140 THR D O 1
ATOM 10100 N N . VAL D 1 149 ? 19.907 -7.413 -8.685 1.00 51.97 141 VAL D N 1
ATOM 10101 C CA . VAL D 1 149 ? 19.842 -8.712 -9.373 1.00 52.72 141 VAL D CA 1
ATOM 10102 C C . VAL D 1 149 ? 20.797 -9.756 -8.752 1.00 52.30 141 VAL D C 1
ATOM 10103 O O . VAL D 1 149 ? 21.987 -9.484 -8.586 1.00 51.93 141 VAL D O 1
ATOM 10107 N N . PHE D 1 150 ? 20.256 -10.935 -8.417 1.00 52.57 142 PHE D N 1
ATOM 10108 C CA . PHE D 1 150 ? 21.012 -12.050 -7.807 1.00 52.26 142 PHE D CA 1
ATOM 10109 C C . PHE D 1 150 ? 21.452 -13.136 -8.804 1.00 53.33 142 PHE D C 1
ATOM 10110 O O . PHE D 1 150 ? 20.703 -13.486 -9.724 1.00 53.98 142 PHE D O 1
ATOM 10118 N N . VAL D 1 151 ? 22.658 -13.672 -8.592 1.00 53.32 143 VAL D N 1
ATOM 10119 C CA . VAL D 1 151 ? 23.216 -14.783 -9.378 1.00 54.13 143 VAL D CA 1
ATOM 10120 C C . VAL D 1 151 ? 23.735 -15.920 -8.481 1.00 53.96 143 VAL D C 1
ATOM 10121 O O . VAL D 1 151 ? 23.879 -15.751 -7.265 1.00 53.46 143 VAL D O 1
ATOM 10125 N N . ASP D 1 152 ? 24.005 -17.080 -9.067 1.00 54.73 144 ASP D N 1
ATOM 10126 C CA . ASP D 1 152 ? 24.763 -18.121 -8.362 1.00 54.61 144 ASP D CA 1
ATOM 10127 C C . ASP D 1 152 ? 26.254 -17.802 -8.430 1.00 54.20 144 ASP D C 1
ATOM 10128 O O . ASP D 1 152 ? 26.857 -17.806 -9.514 1.00 54.70 144 ASP D O 1
ATOM 10133 N N . GLY D 1 153 ? 26.837 -17.522 -7.266 1.00 53.28 145 GLY D N 1
ATOM 10134 C CA . GLY D 1 153 ? 28.225 -17.062 -7.145 1.00 52.97 145 GLY D CA 1
ATOM 10135 C C . GLY D 1 153 ? 29.300 -17.856 -7.864 1.00 53.40 145 GLY D C 1
ATOM 10136 O O . GLY D 1 153 ? 30.311 -17.291 -8.277 1.00 52.98 145 GLY D O 1
ATOM 10137 N N . ASP D 1 154 ? 29.087 -19.161 -8.007 1.00 54.00 146 ASP D N 1
ATOM 10138 C CA . ASP D 1 154 ? 30.078 -20.051 -8.625 1.00 55.42 146 ASP D CA 1
ATOM 10139 C C . ASP D 1 154 ? 29.926 -20.249 -10.147 1.00 56.42 146 ASP D C 1
ATOM 10140 O O . ASP D 1 154 ? 30.622 -21.093 -10.730 1.00 56.84 146 ASP D O 1
ATOM 10145 N N . ASP D 1 155 ? 29.026 -19.490 -10.775 1.00 56.98 147 ASP D N 1
ATOM 10146 C CA . ASP D 1 155 ? 28.728 -19.624 -12.215 1.00 58.03 147 ASP D CA 1
ATOM 10147 C C . ASP D 1 155 ? 29.107 -18.347 -12.982 1.00 58.11 147 ASP D C 1
ATOM 10148 O O . ASP D 1 155 ? 28.358 -17.358 -12.981 1.00 57.36 147 ASP D O 1
ATOM 10153 N N . LEU D 1 156 ? 30.258 -18.386 -13.654 1.00 57.86 148 LEU D N 1
ATOM 10154 C CA . LEU D 1 156 ? 30.802 -17.209 -14.343 1.00 58.19 148 LEU D CA 1
ATOM 10155 C C . LEU D 1 156 ? 29.964 -16.673 -15.508 1.00 59.15 148 LEU D C 1
ATOM 10156 O O . LEU D 1 156 ? 30.016 -15.479 -15.804 1.00 59.06 148 LEU D O 1
ATOM 10161 N N . SER D 1 157 ? 29.195 -17.539 -16.164 1.00 59.91 149 SER D N 1
ATOM 10162 C CA . SER D 1 157 ? 28.345 -17.074 -17.265 1.00 61.42 149 SER D CA 1
ATOM 10163 C C . SER D 1 157 ? 27.142 -16.300 -16.727 1.00 61.12 149 SER D C 1
ATOM 10164 O O . SER D 1 157 ? 26.664 -15.378 -17.389 1.00 61.74 149 SER D O 1
ATOM 10167 N N . GLN D 1 158 ? 26.670 -16.676 -15.533 1.00 60.02 150 GLN D N 1
ATOM 10168 C CA . GLN D 1 158 ? 25.595 -15.942 -14.865 1.00 59.70 150 GLN D CA 1
ATOM 10169 C C . GLN D 1 158 ? 26.050 -14.537 -14.487 1.00 59.15 150 GLN D C 1
ATOM 10170 O O . GLN D 1 158 ? 25.302 -13.580 -14.667 1.00 59.54 150 GLN D O 1
ATOM 10176 N N . TRP D 1 159 ? 27.278 -14.420 -13.985 1.00 58.32 151 TRP D N 1
ATOM 10177 C CA . TRP D 1 159 ? 27.897 -13.113 -13.761 1.00 58.16 151 TRP D CA 1
ATOM 10178 C C . TRP D 1 159 ? 27.952 -12.293 -15.061 1.00 59.55 151 TRP D C 1
ATOM 10179 O O . TRP D 1 159 ? 27.566 -11.122 -15.081 1.00 59.46 151 TRP D O 1
ATOM 10190 N N . GLU D 1 160 ? 28.421 -12.929 -16.136 1.00 60.63 152 GLU D N 1
ATOM 10191 C CA . GLU D 1 160 ? 28.639 -12.260 -17.424 1.00 62.37 152 GLU D CA 1
ATOM 10192 C C . GLU D 1 160 ? 27.369 -11.636 -18.030 1.00 62.77 152 GLU D C 1
ATOM 10193 O O . GLU D 1 160 ? 27.405 -10.507 -18.519 1.00 63.46 152 GLU D O 1
ATOM 10199 N N . ARG D 1 161 ? 26.259 -12.374 -17.989 1.00 62.94 153 ARG D N 1
ATOM 10200 C CA . ARG D 1 161 ? 24.962 -11.864 -18.457 1.00 63.83 153 ARG D CA 1
ATOM 10201 C C . ARG D 1 161 ? 24.471 -10.673 -17.632 1.00 62.97 153 ARG D C 1
ATOM 10202 O O . ARG D 1 161 ? 24.022 -9.659 -18.185 1.00 62.79 153 ARG D O 1
ATOM 10210 N N . ALA D 1 162 ? 24.571 -10.794 -16.307 1.00 61.60 154 ALA D N 1
ATOM 10211 C CA . ALA D 1 162 ? 24.100 -9.749 -15.404 1.00 60.98 154 ALA D CA 1
ATOM 10212 C C . ALA D 1 162 ? 24.886 -8.446 -15.553 1.00 61.11 154 ALA D C 1
ATOM 10213 O O . ALA D 1 162 ? 24.324 -7.363 -15.376 1.00 61.24 154 ALA D O 1
ATOM 10215 N N . LEU D 1 163 ? 26.169 -8.548 -15.895 1.00 61.35 155 LEU D N 1
ATOM 10216 C CA . LEU D 1 163 ? 27.029 -7.365 -15.996 1.00 61.89 155 LEU D CA 1
ATOM 10217 C C . LEU D 1 163 ? 27.165 -6.762 -17.410 1.00 63.57 155 LEU D C 1
ATOM 10218 O O . LEU D 1 163 ? 28.071 -5.959 -17.665 1.00 63.99 155 LEU D O 1
ATOM 10223 N N . SER D 1 164 ? 26.270 -7.136 -18.317 1.00 64.34 156 SER D N 1
ATOM 10224 C CA . SER D 1 164 ? 26.264 -6.533 -19.664 1.00 66.36 156 SER D CA 1
ATOM 10225 C C . SER D 1 164 ? 25.504 -5.200 -19.678 1.00 66.97 156 SER D C 1
ATOM 10226 O O . SER D 1 164 ? 25.666 -4.379 -20.592 1.00 68.41 156 SER D O 1
ATOM 10229 N N . VAL D 1 165 ? 24.662 -5.019 -18.663 1.00 66.49 157 VAL D N 1
ATOM 10230 C CA . VAL D 1 165 ? 23.987 -3.756 -18.373 1.00 66.87 157 VAL D CA 1
ATOM 10231 C C . VAL D 1 165 ? 24.905 -2.928 -17.466 1.00 66.10 157 VAL D C 1
ATOM 10232 O O . VAL D 1 165 ? 25.440 -3.469 -16.474 1.00 65.32 157 VAL D O 1
ATOM 10236 N N . PRO D 1 166 ? 25.106 -1.627 -17.800 1.00 66.20 158 PRO D N 1
ATOM 10237 C CA . PRO D 1 166 ? 25.921 -0.746 -16.956 1.00 65.03 158 PRO D CA 1
ATOM 10238 C C . PRO D 1 166 ? 25.495 -0.828 -15.479 1.00 62.99 158 PRO D C 1
ATOM 10239 O O . PRO D 1 166 ? 24.311 -0.694 -15.156 1.00 62.70 158 PRO D O 1
ATOM 10243 N N . THR D 1 167 ? 26.474 -1.063 -14.613 1.00 61.19 159 THR D N 1
ATOM 10244 C CA . THR D 1 167 ? 26.234 -1.387 -13.213 1.00 58.93 159 THR D CA 1
ATOM 10245 C C . THR D 1 167 ? 27.083 -0.494 -12.310 1.00 57.90 159 THR D C 1
ATOM 10246 O O . THR D 1 167 ? 28.183 -0.085 -12.691 1.00 58.22 159 THR D O 1
ATOM 10250 N N . GLN D 1 168 ? 26.565 -0.201 -11.117 1.00 56.01 160 GLN D N 1
ATOM 10251 C CA . GLN D 1 168 ? 27.236 0.690 -10.169 1.00 54.68 160 GLN D CA 1
ATOM 10252 C C . GLN D 1 168 ? 28.066 -0.046 -9.116 1.00 52.78 160 GLN D C 1
ATOM 10253 O O . GLN D 1 168 ? 29.145 0.426 -8.752 1.00 52.44 160 GLN D O 1
ATOM 10259 N N . ALA D 1 169 ? 27.565 -1.192 -8.641 1.00 51.20 161 ALA D N 1
ATOM 10260 C CA . ALA D 1 169 ? 28.231 -1.966 -7.580 1.00 49.53 161 ALA D CA 1
ATOM 10261 C C . ALA D 1 169 ? 28.041 -3.484 -7.725 1.00 48.73 161 ALA D C 1
ATOM 10262 O O . ALA D 1 169 ? 27.008 -3.932 -8.239 1.00 48.76 161 ALA D O 1
ATOM 10264 N N . VAL D 1 170 ? 29.050 -4.251 -7.280 1.00 47.66 162 VAL D N 1
ATOM 10265 C CA . VAL D 1 170 ? 29.007 -5.732 -7.152 1.00 46.57 162 VAL D CA 1
ATOM 10266 C C . VAL D 1 170 ? 29.378 -6.170 -5.705 1.00 45.60 162 VAL D C 1
ATOM 10267 O O . VAL D 1 170 ? 30.353 -5.666 -5.153 1.00 45.51 162 VAL D O 1
ATOM 10271 N N . PHE D 1 171 ? 28.611 -7.095 -5.113 1.00 44.82 163 PHE D N 1
ATOM 10272 C CA . PHE D 1 171 ? 28.839 -7.583 -3.719 1.00 43.70 163 PHE D CA 1
ATOM 10273 C C . PHE D 1 171 ? 28.794 -9.121 -3.602 1.00 43.52 163 PHE D C 1
ATOM 10274 O O . PHE D 1 171 ? 27.853 -9.738 -4.081 1.00 44.03 163 PHE D O 1
ATOM 10282 N N . PHE D 1 172 ? 29.789 -9.737 -2.948 1.00 43.00 164 PHE D N 1
ATOM 10283 C CA . PHE D 1 172 ? 29.737 -11.181 -2.642 1.00 42.59 164 PHE D CA 1
ATOM 10284 C C . PHE D 1 172 ? 30.620 -11.592 -1.454 1.00 42.12 164 PHE D C 1
ATOM 10285 O O . PHE D 1 172 ? 31.497 -10.822 -1.066 1.00 41.62 164 PHE D O 1
ATOM 10293 N N . GLU D 1 173 ? 30.382 -12.800 -0.901 1.00 41.70 165 GLU D N 1
ATOM 10294 C CA . GLU D 1 173 ? 31.251 -13.444 0.116 1.00 42.01 165 GLU D CA 1
ATOM 10295 C C . GLU D 1 173 ? 31.873 -14.724 -0.454 1.00 42.12 165 GLU D C 1
ATOM 10296 O O . GLU D 1 173 ? 31.220 -15.443 -1.211 1.00 43.04 165 GLU D O 1
ATOM 10302 N N . THR D 1 174 ? 33.116 -15.017 -0.071 1.00 41.11 166 THR D N 1
ATOM 10303 C CA . THR D 1 174 ? 33.773 -16.266 -0.456 1.00 41.00 166 THR D CA 1
ATOM 10304 C C . THR D 1 174 ? 34.843 -16.668 0.567 1.00 40.88 166 THR D C 1
ATOM 10305 O O . THR D 1 174 ? 35.672 -15.835 0.934 1.00 40.15 166 THR D O 1
ATOM 10309 N N . PRO D 1 175 ? 34.804 -17.930 1.062 1.00 41.47 167 PRO D N 1
ATOM 10310 C CA . PRO D 1 175 ? 33.773 -18.963 0.850 1.00 42.65 167 PRO D CA 1
ATOM 10311 C C . PRO D 1 175 ? 32.410 -18.562 1.435 1.00 43.25 167 PRO D C 1
ATOM 10312 O O . PRO D 1 175 ? 32.356 -17.699 2.311 1.00 43.04 167 PRO D O 1
ATOM 10316 N N . SER D 1 176 ? 31.332 -19.174 0.939 1.00 44.22 168 SER D N 1
ATOM 10317 C CA . SER D 1 176 ? 30.006 -18.993 1.519 1.00 44.97 168 SER D CA 1
ATOM 10318 C C . SER D 1 176 ? 29.875 -19.780 2.829 1.00 44.77 168 SER D C 1
ATOM 10319 O O . SER D 1 176 ? 30.748 -20.582 3.184 1.00 44.64 168 SER D O 1
ATOM 10322 N N . ASN D 1 177 ? 28.787 -19.540 3.553 1.00 45.22 169 ASN D N 1
ATOM 10323 C CA . ASN D 1 177 ? 28.558 -20.199 4.838 1.00 45.76 169 ASN D CA 1
ATOM 10324 C C . ASN D 1 177 ? 27.085 -20.613 4.945 1.00 46.11 169 ASN D C 1
ATOM 10325 O O . ASN D 1 177 ? 26.205 -19.769 4.804 1.00 46.20 169 ASN D O 1
ATOM 10330 N N . PRO D 1 178 ? 26.803 -21.906 5.215 1.00 46.40 170 PRO D N 1
ATOM 10331 C CA . PRO D 1 178 ? 27.679 -22.981 5.666 1.00 46.36 170 PRO D CA 1
ATOM 10332 C C . PRO D 1 178 ? 28.249 -23.912 4.588 1.00 46.90 170 PRO D C 1
ATOM 10333 O O . PRO D 1 178 ? 29.145 -24.693 4.897 1.00 46.85 170 PRO D O 1
ATOM 10337 N N . MET D 1 179 ? 27.743 -23.848 3.356 1.00 47.36 171 MET D N 1
ATOM 10338 C CA . MET D 1 179 ? 28.128 -24.823 2.319 1.00 48.41 171 MET D CA 1
ATOM 10339 C C . MET D 1 179 ? 29.537 -24.618 1.744 1.00 48.37 171 MET D C 1
ATOM 10340 O O . MET D 1 179 ? 30.073 -25.507 1.084 1.00 48.56 171 MET D O 1
ATOM 10345 N N . GLN D 1 180 ? 30.120 -23.445 1.994 1.00 47.91 172 GLN D N 1
ATOM 10346 C CA . GLN D 1 180 ? 31.516 -23.150 1.634 1.00 47.96 172 GLN D CA 1
ATOM 10347 C C . GLN D 1 180 ? 31.823 -23.245 0.126 1.00 48.72 172 GLN D C 1
ATOM 10348 O O . GLN D 1 180 ? 32.892 -23.723 -0.273 1.00 49.32 172 GLN D O 1
ATOM 10354 N N . SER D 1 181 ? 30.884 -22.791 -0.704 1.00 48.61 173 SER D N 1
ATOM 10355 C CA . SER D 1 181 ? 31.153 -22.606 -2.132 1.00 48.91 173 SER D CA 1
ATOM 10356 C C . SER D 1 181 ? 31.931 -21.306 -2.360 1.00 48.27 173 SER D C 1
ATOM 10357 O O . SER D 1 181 ? 31.819 -20.361 -1.574 1.00 47.51 173 SER D O 1
ATOM 10360 N N . LEU D 1 182 ? 32.709 -21.264 -3.444 1.00 48.15 174 LEU D N 1
ATOM 10361 C CA . LEU D 1 182 ? 33.627 -20.155 -3.706 1.00 47.56 174 LEU D CA 1
ATOM 10362 C C . LEU D 1 182 ? 33.205 -19.337 -4.910 1.00 47.99 174 LEU D C 1
ATOM 10363 O O . LEU D 1 182 ? 32.490 -19.830 -5.784 1.00 48.56 174 LEU D O 1
ATOM 10368 N N . VAL D 1 183 ? 33.659 -18.085 -4.937 1.00 47.42 175 VAL D N 1
ATOM 10369 C CA . VAL D 1 183 ? 33.545 -17.212 -6.103 1.00 47.83 175 VAL D CA 1
ATOM 10370 C C . VAL D 1 183 ? 34.965 -16.935 -6.622 1.00 47.80 175 VAL D C 1
ATOM 10371 O O . VAL D 1 183 ? 35.886 -16.785 -5.828 1.00 47.35 175 VAL D O 1
ATOM 10375 N N . ASP D 1 184 ? 35.142 -16.892 -7.944 1.00 49.13 176 ASP D N 1
ATOM 10376 C CA . ASP D 1 184 ? 36.441 -16.570 -8.558 1.00 49.13 176 ASP D CA 1
ATOM 10377 C C . ASP D 1 184 ? 36.665 -15.054 -8.525 1.00 49.04 176 ASP D C 1
ATOM 10378 O O . ASP D 1 184 ? 36.110 -14.321 -9.356 1.00 49.07 176 ASP D O 1
ATOM 10383 N N . ILE D 1 185 ? 37.469 -14.583 -7.569 1.00 48.34 177 ILE D N 1
ATOM 10384 C CA . ILE D 1 185 ? 37.641 -13.130 -7.345 1.00 48.32 177 ILE D CA 1
ATOM 10385 C C . ILE D 1 185 ? 38.178 -12.396 -8.600 1.00 49.43 177 ILE D C 1
ATOM 10386 O O . ILE D 1 185 ? 37.562 -11.432 -9.078 1.00 49.95 177 ILE D O 1
ATOM 10391 N N . ALA D 1 186 ? 39.311 -12.869 -9.118 1.00 50.24 178 ALA D N 1
ATOM 10392 C CA . ALA D 1 186 ? 39.974 -12.272 -10.295 1.00 51.41 178 ALA D CA 1
ATOM 10393 C C . ALA D 1 186 ? 39.070 -12.184 -11.528 1.00 52.42 178 ALA D C 1
ATOM 10394 O O . ALA D 1 186 ? 38.963 -11.113 -12.151 1.00 52.46 178 ALA D O 1
ATOM 10396 N N . ALA D 1 187 ? 38.424 -13.304 -11.872 1.00 52.74 179 ALA D N 1
ATOM 10397 C CA . ALA D 1 187 ? 37.508 -13.354 -13.026 1.00 53.25 179 ALA D CA 1
ATOM 10398 C C . ALA D 1 187 ? 36.269 -12.452 -12.888 1.00 53.59 179 ALA D C 1
ATOM 10399 O O . ALA D 1 187 ? 35.914 -11.749 -13.833 1.00 53.82 179 ALA D O 1
ATOM 10401 N N . VAL D 1 188 ? 35.623 -12.461 -11.718 1.00 52.38 180 VAL D N 1
ATOM 10402 C CA . VAL D 1 188 ? 34.445 -11.616 -11.489 1.00 52.81 180 VAL D CA 1
ATOM 10403 C C . VAL D 1 188 ? 34.811 -10.125 -11.540 1.00 53.10 180 VAL D C 1
ATOM 10404 O O . VAL D 1 188 ? 34.065 -9.313 -12.094 1.00 53.77 180 VAL D O 1
ATOM 10408 N N . THR D 1 189 ? 35.974 -9.785 -10.985 1.00 53.34 181 THR D N 1
ATOM 10409 C CA . THR D 1 189 ? 36.463 -8.401 -10.943 1.00 53.88 181 THR D CA 1
ATOM 10410 C C . THR D 1 189 ? 36.675 -7.825 -12.365 1.00 55.01 181 THR D C 1
ATOM 10411 O O . THR D 1 189 ? 36.331 -6.663 -12.633 1.00 55.30 181 THR D O 1
ATOM 10415 N N . GLU D 1 190 ? 37.221 -8.643 -13.265 1.00 55.60 182 GLU D N 1
ATOM 10416 C CA . GLU D 1 190 ? 37.406 -8.249 -14.671 1.00 56.40 182 GLU D CA 1
ATOM 10417 C C . GLU D 1 190 ? 36.076 -7.911 -15.355 1.00 57.18 182 GLU D C 1
ATOM 10418 O O . GLU D 1 190 ? 35.959 -6.864 -16.006 1.00 57.93 182 GLU D O 1
ATOM 10420 N N . LEU D 1 191 ? 35.077 -8.779 -15.178 1.00 56.80 183 LEU D N 1
ATOM 10421 C CA . LEU D 1 191 ? 33.742 -8.589 -15.760 1.00 57.27 183 LEU D CA 1
ATOM 10422 C C . LEU D 1 191 ? 33.027 -7.359 -15.208 1.00 57.16 183 LEU D C 1
ATOM 10423 O O . LEU D 1 191 ? 32.305 -6.669 -15.936 1.00 57.97 183 LEU D O 1
ATOM 10428 N N . ALA D 1 192 ? 33.229 -7.096 -13.918 1.00 56.47 184 ALA D N 1
ATOM 10429 C CA . ALA D 1 192 ? 32.625 -5.951 -13.252 1.00 56.53 184 ALA D CA 1
ATOM 10430 C C . ALA D 1 192 ? 33.222 -4.622 -13.717 1.00 57.11 184 ALA D C 1
ATOM 10431 O O . ALA D 1 192 ? 32.496 -3.656 -13.950 1.00 57.52 184 ALA D O 1
ATOM 10433 N N . HIS D 1 193 ? 34.541 -4.568 -13.854 1.00 57.80 185 HIS D N 1
ATOM 10434 C CA . HIS D 1 193 ? 35.187 -3.318 -14.235 1.00 58.83 185 HIS D CA 1
ATOM 10435 C C . HIS D 1 193 ? 34.804 -2.882 -15.663 1.00 60.37 185 HIS D C 1
ATOM 10436 O O . HIS D 1 193 ? 34.778 -1.682 -15.972 1.00 60.62 185 HIS D O 1
ATOM 10443 N N . ALA D 1 194 ? 34.445 -3.859 -16.494 1.00 61.16 186 ALA D N 1
ATOM 10444 C CA . ALA D 1 194 ? 34.025 -3.593 -17.873 1.00 63.04 186 ALA D CA 1
ATOM 10445 C C . ALA D 1 194 ? 32.599 -3.046 -17.924 1.00 63.37 186 ALA D C 1
ATOM 10446 O O . ALA D 1 194 ? 32.158 -2.554 -18.964 1.00 64.61 186 ALA D O 1
ATOM 10448 N N . ALA D 1 195 ? 31.887 -3.125 -16.798 1.00 62.24 187 ALA D N 1
ATOM 10449 C CA . ALA D 1 195 ? 30.548 -2.556 -16.682 1.00 62.36 187 ALA D CA 1
ATOM 10450 C C . ALA D 1 195 ? 30.564 -1.231 -15.915 1.00 61.78 187 ALA D C 1
ATOM 10451 O O . ALA D 1 195 ? 29.514 -0.634 -15.659 1.00 61.89 187 ALA D O 1
ATOM 10453 N N . GLY D 1 196 ? 31.764 -0.772 -15.564 1.00 61.46 188 GLY D N 1
ATOM 10454 C CA . GLY D 1 196 ? 31.928 0.466 -14.801 1.00 60.36 188 GLY D CA 1
ATOM 10455 C C . GLY D 1 196 ? 31.560 0.315 -13.331 1.00 58.76 188 GLY D C 1
ATOM 10456 O O . GLY D 1 196 ? 31.301 1.309 -12.651 1.00 58.64 188 GLY D O 1
ATOM 10457 N N . ALA D 1 197 ? 31.548 -0.927 -12.845 1.00 57.58 189 ALA D N 1
ATOM 10458 C CA . ALA D 1 197 ? 31.108 -1.238 -11.473 1.00 56.07 189 ALA D CA 1
ATOM 10459 C C . ALA D 1 197 ? 32.263 -1.313 -10.485 1.00 54.75 189 ALA D C 1
ATOM 10460 O O . ALA D 1 197 ? 33.389 -1.646 -10.857 1.00 54.54 189 ALA D O 1
ATOM 10462 N N . LYS D 1 198 ? 31.965 -1.000 -9.222 1.00 53.55 190 LYS D N 1
ATOM 10463 C CA . LYS D 1 198 ? 32.917 -1.135 -8.119 1.00 52.35 190 LYS D CA 1
ATOM 10464 C C . LYS D 1 198 ? 32.622 -2.420 -7.357 1.00 50.99 190 LYS D C 1
ATOM 10465 O O . LYS D 1 198 ? 31.452 -2.722 -7.091 1.00 51.05 190 LYS D O 1
ATOM 10471 N N . VAL D 1 199 ? 33.679 -3.155 -6.997 1.00 49.85 191 VAL D N 1
ATOM 10472 C CA . VAL D 1 199 ? 33.561 -4.477 -6.374 1.00 48.37 191 VAL D CA 1
ATOM 10473 C C . VAL D 1 199 ? 33.767 -4.370 -4.852 1.00 46.43 191 VAL D C 1
ATOM 10474 O O . VAL D 1 199 ? 34.808 -3.896 -4.395 1.00 45.49 191 VAL D O 1
ATOM 10478 N N . VAL D 1 200 ? 32.757 -4.794 -4.088 1.00 45.51 192 VAL D N 1
ATOM 10479 C CA . VAL D 1 200 ? 32.843 -4.900 -2.615 1.00 43.66 192 VAL D CA 1
ATOM 10480 C C . VAL D 1 200 ? 32.931 -6.378 -2.166 1.00 43.43 192 VAL D C 1
ATOM 10481 O O . VAL D 1 200 ? 31.990 -7.156 -2.356 1.00 42.94 192 VAL D O 1
ATOM 10485 N N . LEU D 1 201 ? 34.062 -6.752 -1.566 1.00 43.03 193 LEU D N 1
ATOM 10486 C CA . LEU D 1 201 ? 34.249 -8.097 -1.018 1.00 43.88 193 LEU D CA 1
ATOM 10487 C C . LEU D 1 201 ? 34.092 -8.115 0.504 1.00 43.46 193 LEU D C 1
ATOM 10488 O O . LEU D 1 201 ? 34.751 -7.354 1.209 1.00 43.31 193 LEU D O 1
ATOM 10493 N N . ASP D 1 202 ? 33.235 -9.009 0.990 1.00 44.15 194 ASP D N 1
ATOM 10494 C CA . ASP D 1 202 ? 33.082 -9.277 2.424 1.00 44.29 194 ASP D CA 1
ATOM 10495 C C . ASP D 1 202 ? 34.021 -10.440 2.772 1.00 44.12 194 ASP D C 1
ATOM 10496 O O . ASP D 1 202 ? 33.831 -11.572 2.297 1.00 44.56 194 ASP D O 1
ATOM 10501 N N . ASN D 1 203 ? 35.038 -10.148 3.586 1.00 43.94 195 ASN D N 1
ATOM 10502 C CA . ASN D 1 203 ? 36.153 -11.076 3.816 1.00 43.59 195 ASN D CA 1
ATOM 10503 C C . ASN D 1 203 ? 36.245 -11.678 5.237 1.00 43.21 195 ASN D C 1
ATOM 10504 O O . ASN D 1 203 ? 37.332 -12.089 5.682 1.00 42.44 195 ASN D O 1
ATOM 10509 N N . VAL D 1 204 ? 35.103 -11.752 5.920 1.00 42.37 196 VAL D N 1
ATOM 10510 C CA . VAL D 1 204 ? 35.025 -12.185 7.336 1.00 42.04 196 VAL D CA 1
ATOM 10511 C C . VAL D 1 204 ? 35.386 -13.663 7.569 1.00 42.62 196 VAL D C 1
ATOM 10512 O O . VAL D 1 204 ? 36.141 -13.994 8.499 1.00 42.33 196 VAL D O 1
ATOM 10516 N N . PHE D 1 205 ? 34.854 -14.544 6.727 1.00 43.65 197 PHE D N 1
ATOM 10517 C CA . PHE D 1 205 ? 35.128 -15.988 6.813 1.00 44.67 197 PHE D CA 1
ATOM 10518 C C . PHE D 1 205 ? 36.646 -16.290 6.774 1.00 45.18 197 PHE D C 1
ATOM 10519 O O . PHE D 1 205 ? 37.145 -17.092 7.567 1.00 45.41 197 PHE D O 1
ATOM 10527 N N . ALA D 1 206 ? 37.376 -15.620 5.882 1.00 45.99 198 ALA D N 1
ATOM 10528 C CA . ALA D 1 206 ? 38.795 -15.935 5.630 1.00 46.16 198 ALA D CA 1
ATOM 10529 C C . ALA D 1 206 ? 39.812 -15.195 6.512 1.00 46.06 198 ALA D C 1
ATOM 10530 O O . ALA D 1 206 ? 40.899 -15.725 6.770 1.00 45.66 198 ALA D O 1
ATOM 10532 N N . THR D 1 207 ? 39.448 -13.985 6.965 1.00 46.14 199 THR D N 1
ATOM 10533 C CA . THR D 1 207 ? 40.346 -13.011 7.625 1.00 46.21 199 THR D CA 1
ATOM 10534 C C . THR D 1 207 ? 41.343 -12.380 6.641 1.00 47.06 199 THR D C 1
ATOM 10535 O O . THR D 1 207 ? 41.541 -12.900 5.541 1.00 47.41 199 THR D O 1
ATOM 10539 N N . PRO D 1 208 ? 41.967 -11.249 7.031 1.00 47.21 200 PRO D N 1
ATOM 10540 C CA . PRO D 1 208 ? 43.026 -10.622 6.222 1.00 47.87 200 PRO D CA 1
ATOM 10541 C C . PRO D 1 208 ? 44.230 -11.529 5.959 1.00 48.22 200 PRO D C 1
ATOM 10542 O O . PRO D 1 208 ? 44.965 -11.313 4.982 1.00 49.43 200 PRO D O 1
ATOM 10546 N N . LEU D 1 209 ? 44.419 -12.537 6.804 1.00 47.61 201 LEU D N 1
ATOM 10547 C CA . LEU D 1 209 ? 45.623 -13.368 6.770 1.00 47.49 201 LEU D CA 1
ATOM 10548 C C . LEU D 1 209 ? 45.605 -14.515 5.756 1.00 47.42 201 LEU D C 1
ATOM 10549 O O . LEU D 1 209 ? 46.673 -14.984 5.347 1.00 47.97 201 LEU D O 1
ATOM 10554 N N . LEU D 1 210 ? 44.414 -14.974 5.369 1.00 46.40 202 LEU D N 1
ATOM 10555 C CA . LEU D 1 210 ? 44.298 -16.115 4.457 1.00 45.96 202 LEU D CA 1
ATOM 10556 C C . LEU D 1 210 ? 43.829 -15.783 3.029 1.00 46.72 202 LEU D C 1
ATOM 10557 O O . LEU D 1 210 ? 43.894 -16.640 2.152 1.00 47.17 202 LEU D O 1
ATOM 10562 N N . GLN D 1 211 ? 43.354 -14.559 2.804 1.00 46.50 203 GLN D N 1
ATOM 10563 C CA . GLN D 1 211 ? 42.867 -14.139 1.483 1.00 47.43 203 GLN D CA 1
ATOM 10564 C C . GLN D 1 211 ? 43.052 -12.630 1.309 1.00 48.37 203 GLN D C 1
ATOM 10565 O O . GLN D 1 211 ? 42.593 -11.851 2.146 1.00 47.63 203 GLN D O 1
ATOM 10571 N N . GLN D 1 212 ? 43.716 -12.223 0.223 1.00 49.50 204 GLN D N 1
ATOM 10572 C CA . GLN D 1 212 ? 43.967 -10.799 -0.041 1.00 50.87 204 GLN D CA 1
ATOM 10573 C C . GLN D 1 212 ? 43.307 -10.292 -1.330 1.00 51.33 204 GLN D C 1
ATOM 10574 O O . GLN D 1 212 ? 43.699 -10.667 -2.447 1.00 51.72 204 GLN D O 1
ATOM 10580 N N . GLY D 1 213 ? 42.309 -9.428 -1.161 1.00 51.04 205 GLY D N 1
ATOM 10581 C CA . GLY D 1 213 ? 41.509 -8.931 -2.281 1.00 51.29 205 GLY D CA 1
ATOM 10582 C C . GLY D 1 213 ? 42.106 -7.806 -3.102 1.00 51.71 205 GLY D C 1
ATOM 10583 O O . GLY D 1 213 ? 41.890 -7.748 -4.322 1.00 52.59 205 GLY D O 1
ATOM 10584 N N . PHE D 1 214 ? 42.837 -6.900 -2.458 1.00 51.30 206 PHE D N 1
ATOM 10585 C CA . PHE D 1 214 ? 43.369 -5.729 -3.168 1.00 52.21 206 PHE D CA 1
ATOM 10586 C C . PHE D 1 214 ? 44.351 -6.066 -4.319 1.00 53.15 206 PHE D C 1
ATOM 10587 O O . PHE D 1 214 ? 44.233 -5.477 -5.399 1.00 53.85 206 PHE D O 1
ATOM 10595 N N . PRO D 1 215 ? 45.295 -7.016 -4.107 1.00 53.31 207 PRO D N 1
ATOM 10596 C CA . PRO D 1 215 ? 46.154 -7.438 -5.240 1.00 54.02 207 PRO D CA 1
ATOM 10597 C C . PRO D 1 215 ? 45.395 -7.998 -6.463 1.00 54.48 207 PRO D C 1
ATOM 10598 O O . PRO D 1 215 ? 45.949 -8.034 -7.572 1.00 55.03 207 PRO D O 1
ATOM 10602 N N . LEU D 1 216 ? 44.137 -8.400 -6.274 1.00 53.82 208 LEU D N 1
ATOM 10603 C CA . LEU D 1 216 ? 43.338 -8.954 -7.372 1.00 53.84 208 LEU D CA 1
ATOM 10604 C C . LEU D 1 216 ? 42.375 -7.945 -8.014 1.00 53.92 208 LEU D C 1
ATOM 10605 O O . LEU D 1 216 ? 41.537 -8.318 -8.842 1.00 54.45 208 LEU D O 1
ATOM 10610 N N . GLY D 1 217 ? 42.504 -6.672 -7.639 1.00 53.01 209 GLY D N 1
ATOM 10611 C CA . GLY D 1 217 ? 41.747 -5.599 -8.273 1.00 52.44 209 GLY D CA 1
ATOM 10612 C C . GLY D 1 217 ? 40.468 -5.176 -7.573 1.00 51.26 209 GLY D C 1
ATOM 10613 O O . GLY D 1 217 ? 39.753 -4.306 -8.081 1.00 51.84 209 GLY D O 1
ATOM 10614 N N . VAL D 1 218 ? 40.167 -5.786 -6.421 1.00 49.39 210 VAL D N 1
ATOM 10615 C CA . VAL D 1 218 ? 38.968 -5.419 -5.640 1.00 48.45 210 VAL D CA 1
ATOM 10616 C C . VAL D 1 218 ? 39.020 -3.934 -5.251 1.00 47.57 210 VAL D C 1
ATOM 10617 O O . VAL D 1 218 ? 40.067 -3.443 -4.841 1.00 48.07 210 VAL D O 1
ATOM 10621 N N . ASP D 1 219 ? 37.894 -3.236 -5.366 1.00 46.91 211 ASP D N 1
ATOM 10622 C CA . ASP D 1 219 ? 37.819 -1.812 -5.010 1.00 46.54 211 ASP D CA 1
ATOM 10623 C C . ASP D 1 219 ? 37.612 -1.517 -3.501 1.00 45.38 211 ASP D C 1
ATOM 10624 O O . ASP D 1 219 ? 38.102 -0.499 -2.991 1.00 45.22 211 ASP D O 1
ATOM 10629 N N . VAL D 1 220 ? 36.872 -2.397 -2.825 1.00 44.49 212 VAL D N 1
ATOM 10630 C CA . VAL D 1 220 ? 36.401 -2.202 -1.428 1.00 42.68 212 VAL D CA 1
ATOM 10631 C C . VAL D 1 220 ? 36.399 -3.553 -0.693 1.00 42.20 212 VAL D C 1
ATOM 10632 O O . VAL D 1 220 ? 35.903 -4.545 -1.230 1.00 42.18 212 VAL D O 1
ATOM 10636 N N . VAL D 1 221 ? 36.945 -3.594 0.535 1.00 41.33 213 VAL D N 1
ATOM 10637 C CA . VAL D 1 221 ? 36.880 -4.788 1.385 1.00 40.20 213 VAL D CA 1
ATOM 10638 C C . VAL D 1 221 ? 36.222 -4.378 2.713 1.00 39.56 213 VAL D C 1
ATOM 10639 O O . VAL D 1 221 ? 36.576 -3.343 3.272 1.00 39.24 213 VAL D O 1
ATOM 10643 N N . VAL D 1 222 ? 35.256 -5.168 3.183 1.00 39.41 214 VAL D N 1
ATOM 10644 C CA . VAL D 1 222 ? 34.603 -4.920 4.496 1.00 38.88 214 VAL D CA 1
ATOM 10645 C C . VAL D 1 222 ? 34.841 -6.037 5.519 1.00 38.95 214 VAL D C 1
ATOM 10646 O O . VAL D 1 222 ? 34.953 -7.225 5.155 1.00 38.28 214 VAL D O 1
ATOM 10650 N N . TYR D 1 223 ? 34.905 -5.658 6.804 1.00 38.33 215 TYR D N 1
ATOM 10651 C CA . TYR D 1 223 ? 35.149 -6.612 7.885 1.00 38.26 215 TYR D CA 1
ATOM 10652 C C . TYR D 1 223 ? 34.192 -6.451 9.042 1.00 37.29 215 TYR D C 1
ATOM 10653 O O . TYR D 1 223 ? 33.789 -5.341 9.362 1.00 36.59 215 TYR D O 1
ATOM 10662 N N . SER D 1 224 ? 33.855 -7.575 9.668 1.00 37.28 216 SER D N 1
ATOM 10663 C CA . SER D 1 224 ? 33.333 -7.561 11.041 1.00 36.83 216 SER D CA 1
ATOM 10664 C C . SER D 1 224 ? 34.493 -7.766 12.014 1.00 36.87 216 SER D C 1
ATOM 10665 O O . SER D 1 224 ? 35.163 -8.786 11.955 1.00 38.33 216 SER D O 1
ATOM 10668 N N . GLY D 1 225 ? 34.708 -6.820 12.926 1.00 36.22 217 GLY D N 1
ATOM 10669 C CA . GLY D 1 225 ? 35.692 -7.008 14.011 1.00 34.63 217 GLY D CA 1
ATOM 10670 C C . GLY D 1 225 ? 35.203 -7.910 15.132 1.00 33.92 217 GLY D C 1
ATOM 10671 O O . GLY D 1 225 ? 35.995 -8.361 15.967 1.00 32.66 217 GLY D O 1
ATOM 10672 N N . THR D 1 226 ? 33.896 -8.174 15.152 1.00 32.45 218 THR D N 1
ATOM 10673 C CA . THR D 1 226 ? 33.251 -9.033 16.152 1.00 31.85 218 THR D CA 1
ATOM 10674 C C . THR D 1 226 ? 33.810 -10.472 16.154 1.00 32.06 218 THR D C 1
ATOM 10675 O O . THR D 1 226 ? 33.835 -11.144 17.197 1.00 31.39 218 THR D O 1
ATOM 10703 N N . HIS D 1 228 ? 37.083 -12.912 14.278 1.00 31.95 220 HIS D N 1
ATOM 10704 C CA . HIS D 1 228 ? 38.510 -13.213 14.604 1.00 32.28 220 HIS D CA 1
ATOM 10705 C C . HIS D 1 228 ? 39.338 -12.032 15.114 1.00 31.89 220 HIS D C 1
ATOM 10706 O O . HIS D 1 228 ? 40.284 -12.219 15.904 1.00 32.85 220 HIS D O 1
ATOM 10713 N N . ILE D 1 229 ? 39.013 -10.830 14.656 1.00 31.73 221 ILE D N 1
ATOM 10714 C CA . ILE D 1 229 ? 39.749 -9.635 15.093 1.00 31.36 221 ILE D CA 1
ATOM 10715 C C . ILE D 1 229 ? 39.718 -9.503 16.647 1.00 31.01 221 ILE D C 1
ATOM 10716 O O . ILE D 1 229 ? 40.775 -9.484 17.284 1.00 31.03 221 ILE D O 1
ATOM 10721 N N . ASP D 1 230 ? 38.524 -9.462 17.245 1.00 29.92 222 ASP D N 1
ATOM 10722 C CA . ASP D 1 230 ? 38.357 -9.667 18.720 1.00 30.56 222 ASP D CA 1
ATOM 10723 C C . ASP D 1 230 ? 38.966 -11.014 19.163 1.00 30.32 222 ASP D C 1
ATOM 10724 O O . ASP D 1 230 ? 39.900 -11.071 20.003 1.00 31.18 222 ASP D O 1
ATOM 10729 N N . GLY D 1 231 ? 38.429 -12.099 18.614 1.00 30.39 223 GLY D N 1
ATOM 10730 C CA . GLY D 1 231 ? 38.980 -13.445 18.843 1.00 29.99 223 GLY D CA 1
ATOM 10731 C C . GLY D 1 231 ? 38.508 -14.134 20.113 1.00 29.89 223 GLY D C 1
ATOM 10732 O O . GLY D 1 231 ? 38.797 -15.329 20.316 1.00 29.49 223 GLY D O 1
ATOM 10733 N N . GLN D 1 232 ? 37.745 -13.400 20.932 1.00 29.19 224 GLN D N 1
ATOM 10734 C CA . GLN D 1 232 ? 37.356 -13.851 22.279 1.00 29.31 224 GLN D CA 1
ATOM 10735 C C . GLN D 1 232 ? 35.888 -13.586 22.654 1.00 29.38 224 GLN D C 1
ATOM 10736 O O . GLN D 1 232 ? 35.487 -13.778 23.818 1.00 28.98 224 GLN D O 1
ATOM 10742 N N . GLY D 1 233 ? 35.087 -13.193 21.658 1.00 29.80 225 GLY D N 1
ATOM 10743 C CA . GLY D 1 233 ? 33.635 -13.079 21.837 1.00 30.11 225 GLY D CA 1
ATOM 10744 C C . GLY D 1 233 ? 33.146 -11.933 22.720 1.00 30.02 225 GLY D C 1
ATOM 10745 O O . GLY D 1 233 ? 32.051 -12.022 23.286 1.00 29.26 225 GLY D O 1
ATOM 10746 N N . ARG D 1 234 ? 33.921 -10.847 22.807 1.00 29.71 226 ARG D N 1
ATOM 10747 C CA . ARG D 1 234 ? 33.637 -9.769 23.785 1.00 29.57 226 ARG D CA 1
ATOM 10748 C C . ARG D 1 234 ? 32.755 -8.596 23.292 1.00 29.33 226 ARG D C 1
ATOM 10749 O O . ARG D 1 234 ? 31.782 -8.230 23.973 1.00 28.15 226 ARG D O 1
ATOM 10757 N N . VAL D 1 235 ? 33.096 -7.997 22.144 1.00 29.46 227 VAL D N 1
ATOM 10758 C CA . VAL D 1 235 ? 32.426 -6.767 21.665 1.00 29.39 227 VAL D CA 1
ATOM 10759 C C . VAL D 1 235 ? 32.100 -6.816 20.156 1.00 30.11 227 VAL D C 1
ATOM 10760 O O . VAL D 1 235 ? 32.565 -7.734 19.449 1.00 30.11 227 VAL D O 1
ATOM 10764 N N . LEU D 1 236 ? 31.305 -5.842 19.692 1.00 29.85 228 LEU D N 1
ATOM 10765 C CA . LEU D 1 236 ? 31.017 -5.657 18.255 1.00 30.68 228 LEU D CA 1
ATOM 10766 C C . LEU D 1 236 ? 31.809 -4.525 17.632 1.00 30.69 228 LEU D C 1
ATOM 10767 O O . LEU D 1 236 ? 32.152 -3.545 18.303 1.00 30.54 228 LEU D O 1
ATOM 10772 N N . GLY D 1 237 ? 32.068 -4.640 16.329 1.00 31.33 229 GLY D N 1
ATOM 10773 C CA . GLY D 1 237 ? 32.770 -3.609 15.586 1.00 31.75 229 GLY D CA 1
ATOM 10774 C C . GLY D 1 237 ? 32.863 -4.006 14.114 1.00 31.83 229 GLY D C 1
ATOM 10775 O O . GLY D 1 237 ? 32.606 -5.156 13.773 1.00 31.78 229 GLY D O 1
ATOM 10776 N N . GLY D 1 238 ? 33.201 -3.052 13.257 1.00 32.36 230 GLY D N 1
ATOM 10777 C CA . GLY D 1 238 ? 33.424 -3.316 11.820 1.00 33.22 230 GLY D CA 1
ATOM 10778 C C . GLY D 1 238 ? 34.393 -2.340 11.184 1.00 33.82 230 GLY D C 1
ATOM 10779 O O . GLY D 1 238 ? 34.842 -1.406 11.842 1.00 35.13 230 GLY D O 1
ATOM 10780 N N . ALA D 1 239 ? 34.706 -2.531 9.893 1.00 34.16 231 ALA D N 1
ATOM 10781 C CA . ALA D 1 239 ? 35.549 -1.591 9.158 1.00 34.19 231 ALA D CA 1
ATOM 10782 C C . ALA D 1 239 ? 35.294 -1.589 7.632 1.00 34.92 231 ALA D C 1
ATOM 10783 O O . ALA D 1 239 ? 34.978 -2.629 7.054 1.00 34.51 231 ALA D O 1
ATOM 10785 N N . ILE D 1 240 ? 35.439 -0.417 7.013 1.00 35.58 232 ILE D N 1
ATOM 10786 C CA . ILE D 1 240 ? 35.373 -0.265 5.529 1.00 36.84 232 ILE D CA 1
ATOM 10787 C C . ILE D 1 240 ? 36.746 0.166 4.998 1.00 37.81 232 ILE D C 1
ATOM 10788 O O . ILE D 1 240 ? 37.278 1.184 5.436 1.00 38.28 232 ILE D O 1
ATOM 10793 N N . LEU D 1 241 ? 37.314 -0.590 4.048 1.00 38.96 233 LEU D N 1
ATOM 10794 C CA . LEU D 1 241 ? 38.608 -0.228 3.447 1.00 39.79 233 LEU D CA 1
ATOM 10795 C C . LEU D 1 241 ? 38.540 -0.054 1.918 1.00 41.33 233 LEU D C 1
ATOM 10796 O O . LEU D 1 241 ? 37.966 -0.900 1.216 1.00 40.74 233 LEU D O 1
ATOM 10801 N N . GLY D 1 242 ? 39.113 1.054 1.431 1.00 42.26 234 GLY D N 1
ATOM 10802 C CA . GLY D 1 242 ? 39.157 1.376 -0.005 1.00 44.55 234 GLY D CA 1
ATOM 10803 C C . GLY D 1 242 ? 40.053 2.560 -0.357 1.00 45.83 234 GLY D C 1
ATOM 10804 O O . GLY D 1 242 ? 40.951 2.916 0.407 1.00 45.08 234 GLY D O 1
ATOM 10805 N N . ASP D 1 243 ? 39.823 3.144 -1.538 1.00 47.95 235 ASP D N 1
ATOM 10806 C CA . ASP D 1 243 ? 40.552 4.330 -2.012 1.00 49.98 235 ASP D CA 1
ATOM 10807 C C . ASP D 1 243 ? 40.332 5.537 -1.114 1.00 49.80 235 ASP D C 1
ATOM 10808 O O . ASP D 1 243 ? 39.242 5.694 -0.564 1.00 49.31 235 ASP D O 1
ATOM 10813 N N . ARG D 1 244 ? 41.335 6.414 -1.017 1.00 50.36 236 ARG D N 1
ATOM 10814 C CA . ARG D 1 244 ? 41.225 7.655 -0.222 1.00 50.78 236 ARG D CA 1
ATOM 10815 C C . ARG D 1 244 ? 40.038 8.554 -0.595 1.00 51.49 236 ARG D C 1
ATOM 10816 O O . ARG D 1 244 ? 39.369 9.104 0.281 1.00 51.38 236 ARG D O 1
ATOM 10818 N N . GLU D 1 245 ? 39.767 8.709 -1.885 1.00 52.30 237 GLU D N 1
ATOM 10819 C CA . GLU D 1 245 ? 38.679 9.595 -2.299 1.00 52.81 237 GLU D CA 1
ATOM 10820 C C . GLU D 1 245 ? 37.265 9.033 -2.004 1.00 51.16 237 GLU D C 1
ATOM 10821 O O . GLU D 1 245 ? 36.351 9.793 -1.680 1.00 50.91 237 GLU D O 1
ATOM 10827 N N . TYR D 1 246 ? 37.110 7.709 -2.081 1.00 49.58 238 TYR D N 1
ATOM 10828 C CA . TYR D 1 246 ? 35.877 7.006 -1.678 1.00 48.05 238 TYR D CA 1
ATOM 10829 C C . TYR D 1 246 ? 35.632 7.096 -0.157 1.00 46.88 238 TYR D C 1
ATOM 10830 O O . TYR D 1 246 ? 34.522 7.450 0.288 1.00 45.73 238 TYR D O 1
ATOM 10839 N N . ILE D 1 247 ? 36.669 6.775 0.626 1.00 46.12 239 ILE D N 1
ATOM 10840 C CA . ILE D 1 247 ? 36.593 6.792 2.108 1.00 45.41 239 ILE D CA 1
ATOM 10841 C C . ILE D 1 247 ? 36.337 8.209 2.656 1.00 46.13 239 ILE D C 1
ATOM 10842 O O . ILE D 1 247 ? 35.497 8.399 3.546 1.00 45.45 239 ILE D O 1
ATOM 10847 N N . ASP D 1 248 ? 37.053 9.194 2.112 1.00 47.35 240 ASP D N 1
ATOM 10848 C CA . ASP D 1 248 ? 36.916 10.585 2.546 1.00 48.55 240 ASP D CA 1
ATOM 10849 C C . ASP D 1 248 ? 35.723 11.313 1.909 1.00 48.79 240 ASP D C 1
ATOM 10850 O O . ASP D 1 248 ? 35.365 12.413 2.339 1.00 48.88 240 ASP D O 1
ATOM 10855 N N . GLY D 1 249 ? 35.105 10.709 0.898 1.00 48.98 241 GLY D N 1
ATOM 10856 C CA . GLY D 1 249 ? 33.973 11.339 0.205 1.00 49.45 241 GLY D CA 1
ATOM 10857 C C . GLY D 1 249 ? 32.622 10.808 0.667 1.00 49.07 241 GLY D C 1
ATOM 10858 O O . GLY D 1 249 ? 32.164 11.117 1.783 1.00 48.61 241 GLY D O 1
ATOM 10859 N N . PRO D 1 250 ? 31.978 9.987 -0.178 1.00 49.21 242 PRO D N 1
ATOM 10860 C CA . PRO D 1 250 ? 30.661 9.405 0.112 1.00 48.68 242 PRO D CA 1
ATOM 10861 C C . PRO D 1 250 ? 30.568 8.587 1.422 1.00 47.56 242 PRO D C 1
ATOM 10862 O O . PRO D 1 250 ? 29.532 8.650 2.097 1.00 47.22 242 PRO D O 1
ATOM 10866 N N . VAL D 1 251 ? 31.614 7.830 1.777 1.00 46.81 243 VAL D N 1
ATOM 10867 C CA . VAL D 1 251 ? 31.620 7.066 3.051 1.00 45.78 243 VAL D CA 1
ATOM 10868 C C . VAL D 1 251 ? 31.611 7.999 4.271 1.00 45.78 243 VAL D C 1
ATOM 10869 O O . VAL D 1 251 ? 30.721 7.909 5.131 1.00 45.25 243 VAL D O 1
ATOM 10873 N N . GLN D 1 252 ? 32.587 8.898 4.332 1.00 46.14 244 GLN D N 1
ATOM 10874 C CA . GLN D 1 252 ? 32.639 9.905 5.388 1.00 46.79 244 GLN D CA 1
ATOM 10875 C C . GLN D 1 252 ? 31.319 10.669 5.560 1.00 46.21 244 GLN D C 1
ATOM 10876 O O . GLN D 1 252 ? 30.897 10.925 6.700 1.00 45.43 244 GLN D O 1
ATOM 10882 N N . LYS D 1 253 ? 30.664 11.017 4.452 1.00 46.10 245 LYS D N 1
ATOM 10883 C CA . LYS D 1 253 ? 29.393 11.766 4.519 1.00 45.80 245 LYS D CA 1
ATOM 10884 C C . LYS D 1 253 ? 28.317 10.976 5.260 1.00 44.36 245 LYS D C 1
ATOM 10885 O O . LYS D 1 253 ? 27.633 11.522 6.132 1.00 43.86 245 LYS D O 1
ATOM 10891 N N . LEU D 1 254 ? 28.170 9.691 4.936 1.00 43.56 246 LEU D N 1
ATOM 10892 C CA . LEU D 1 254 ? 27.209 8.849 5.658 1.00 42.71 246 LEU D CA 1
ATOM 10893 C C . LEU D 1 254 ? 27.603 8.623 7.126 1.00 41.84 246 LEU D C 1
ATOM 10894 O O . LEU D 1 254 ? 26.758 8.717 8.029 1.00 41.25 246 LEU D O 1
ATOM 10899 N N . MET D 1 255 ? 28.882 8.339 7.363 1.00 41.15 247 MET D N 1
ATOM 10900 C CA . MET D 1 255 ? 29.375 8.169 8.732 1.00 40.00 247 MET D CA 1
ATOM 10901 C C . MET D 1 255 ? 29.106 9.368 9.647 1.00 39.82 247 MET D C 1
ATOM 10902 O O . MET D 1 255 ? 28.599 9.188 10.758 1.00 39.68 247 MET D O 1
ATOM 10907 N N . ARG D 1 256 ? 29.437 10.578 9.190 1.00 40.07 248 ARG D N 1
ATOM 10908 C CA A ARG D 1 256 ? 29.234 11.782 9.998 0.50 39.84 248 ARG D CA 1
ATOM 10909 C CA B ARG D 1 256 ? 29.233 11.784 9.997 0.50 39.81 248 ARG D CA 1
ATOM 10910 C C . ARG D 1 256 ? 27.756 12.042 10.303 1.00 39.70 248 ARG D C 1
ATOM 10911 O O . ARG D 1 256 ? 27.392 12.359 11.444 1.00 38.85 248 ARG D O 1
ATOM 10926 N N . HIS D 1 257 ? 26.906 11.883 9.295 1.00 38.95 249 HIS D N 1
ATOM 10927 C CA . HIS D 1 257 ? 25.520 12.309 9.433 1.00 38.70 249 HIS D CA 1
ATOM 10928 C C . HIS D 1 257 ? 24.466 11.264 9.823 1.00 37.76 249 HIS D C 1
ATOM 10929 O O . HIS D 1 257 ? 23.428 11.639 10.375 1.00 38.45 249 HIS D O 1
ATOM 10936 N N . THR D 1 258 ? 24.719 9.978 9.563 1.00 36.51 250 THR D N 1
ATOM 10937 C CA . THR D 1 258 ? 23.830 8.902 10.032 1.00 36.18 250 THR D CA 1
ATOM 10938 C C . THR D 1 258 ? 24.358 8.203 11.311 1.00 34.84 250 THR D C 1
ATOM 10939 O O . THR D 1 258 ? 23.618 7.492 11.970 1.00 34.85 250 THR D O 1
ATOM 10943 N N . GLY D 1 259 ? 25.644 8.391 11.615 1.00 34.39 251 GLY D N 1
ATOM 10944 C CA . GLY D 1 259 ? 26.249 8.036 12.924 1.00 33.33 251 GLY D CA 1
ATOM 10945 C C . GLY D 1 259 ? 26.356 6.593 13.450 1.00 32.65 251 GLY D C 1
ATOM 10946 O O . GLY D 1 259 ? 26.159 6.374 14.663 1.00 31.76 251 GLY D O 1
ATOM 10947 N N . PRO D 1 260 ? 26.670 5.601 12.584 1.00 33.27 252 PRO D N 1
ATOM 10948 C CA . PRO D 1 260 ? 26.905 4.254 13.128 1.00 33.66 252 PRO D CA 1
ATOM 10949 C C . PRO D 1 260 ? 28.351 4.096 13.689 1.00 34.40 252 PRO D C 1
ATOM 10950 O O . PRO D 1 260 ? 29.147 3.259 13.205 1.00 34.46 252 PRO D O 1
ATOM 10954 N N . ALA D 1 261 ? 28.634 4.852 14.751 1.00 33.82 253 ALA D N 1
ATOM 10955 C CA . ALA D 1 261 ? 30.006 5.073 15.237 1.00 33.64 253 ALA D CA 1
ATOM 10956 C C . ALA D 1 261 ? 30.586 3.979 16.137 1.00 32.24 253 ALA D C 1
ATOM 10957 O O . ALA D 1 261 ? 29.897 3.464 17.026 1.00 31.27 253 ALA D O 1
ATOM 10959 N N . MET D 1 262 ? 31.876 3.676 15.944 1.00 31.75 254 MET D N 1
ATOM 10960 C CA . MET D 1 262 ? 32.614 2.801 16.877 1.00 32.19 254 MET D CA 1
ATOM 10961 C C . MET D 1 262 ? 32.938 3.529 18.195 1.00 31.32 254 MET D C 1
ATOM 10962 O O . MET D 1 262 ? 33.441 4.662 18.191 1.00 31.93 254 MET D O 1
ATOM 10967 N N . SER D 1 263 ? 32.631 2.870 19.305 1.00 31.39 255 SER D N 1
ATOM 10968 C CA . SER D 1 263 ? 32.992 3.318 20.639 1.00 30.95 255 SER D CA 1
ATOM 10969 C C . SER D 1 263 ? 34.518 3.240 20.859 1.00 31.06 255 SER D C 1
ATOM 10970 O O . SER D 1 263 ? 35.144 2.238 20.514 1.00 30.06 255 SER D O 1
ATOM 10973 N N . ALA D 1 264 ? 35.109 4.304 21.403 1.00 30.91 256 ALA D N 1
ATOM 10974 C CA . ALA D 1 264 ? 36.530 4.266 21.815 1.00 31.57 256 ALA D CA 1
ATOM 10975 C C . ALA D 1 264 ? 36.929 3.089 22.735 1.00 31.34 256 ALA D C 1
ATOM 10976 O O . ALA D 1 264 ? 38.052 2.569 22.602 1.00 30.73 256 ALA D O 1
ATOM 10978 N N . PHE D 1 265 ? 36.041 2.655 23.647 1.00 30.22 257 PHE D N 1
ATOM 10979 C CA . PHE D 1 265 ? 36.312 1.438 24.457 1.00 30.03 257 PHE D CA 1
ATOM 10980 C C . PHE D 1 265 ? 36.431 0.199 23.560 1.00 30.08 257 PHE D C 1
ATOM 10981 O O . PHE D 1 265 ? 37.358 -0.585 23.723 1.00 29.57 257 PHE D O 1
ATOM 10989 N N . ASN D 1 266 ? 35.497 0.043 22.612 1.00 29.24 258 ASN D N 1
ATOM 10990 C CA . ASN D 1 266 ? 35.512 -1.085 21.664 1.00 29.01 258 ASN D CA 1
ATOM 10991 C C . ASN D 1 266 ? 36.777 -1.082 20.775 1.00 28.78 258 ASN D C 1
ATOM 10992 O O . ASN D 1 266 ? 37.360 -2.141 20.479 1.00 27.56 258 ASN D O 1
ATOM 10997 N N . ALA D 1 267 ? 37.223 0.116 20.401 1.00 27.55 259 ALA D N 1
ATOM 10998 C CA . ALA D 1 267 ? 38.412 0.281 19.550 1.00 28.61 259 ALA D CA 1
ATOM 10999 C C . ALA D 1 267 ? 39.695 -0.170 20.258 1.00 28.54 259 ALA D C 1
ATOM 11000 O O . ALA D 1 267 ? 40.600 -0.719 19.624 1.00 29.41 259 ALA D O 1
ATOM 11002 N N . TRP D 1 268 ? 39.764 0.063 21.569 1.00 28.18 260 TRP D N 1
ATOM 11003 C CA . TRP D 1 268 ? 40.888 -0.387 22.407 1.00 27.99 260 TRP D CA 1
ATOM 11004 C C . TRP D 1 268 ? 40.918 -1.937 22.461 1.00 28.77 260 TRP D C 1
ATOM 11005 O O . TRP D 1 268 ? 41.979 -2.570 22.269 1.00 28.27 260 TRP D O 1
ATOM 11016 N N . VAL D 1 269 ? 39.759 -2.545 22.709 1.00 28.25 261 VAL D N 1
ATOM 11017 C CA . VAL D 1 269 ? 39.638 -4.024 22.698 1.00 28.40 261 VAL D CA 1
ATOM 11018 C C . VAL D 1 269 ? 40.133 -4.612 21.361 1.00 28.68 261 VAL D C 1
ATOM 11019 O O . VAL D 1 269 ? 40.934 -5.565 21.330 1.00 29.76 261 VAL D O 1
ATOM 11023 N N . LEU D 1 270 ? 39.641 -4.066 20.259 1.00 29.08 262 LEU D N 1
ATOM 11024 C CA . LEU D 1 270 ? 39.978 -4.586 18.934 1.00 29.63 262 LEU D CA 1
ATOM 11025 C C . LEU D 1 270 ? 41.430 -4.369 18.477 1.00 30.62 262 LEU D C 1
ATOM 11026 O O . LEU D 1 270 ? 42.034 -5.265 17.870 1.00 30.27 262 LEU D O 1
ATOM 11031 N N . LEU D 1 271 ? 41.979 -3.182 18.724 1.00 30.67 263 LEU D N 1
ATOM 11032 C CA . LEU D 1 271 ? 43.381 -2.918 18.343 1.00 31.50 263 LEU D CA 1
ATOM 11033 C C . LEU D 1 271 ? 44.364 -3.815 19.114 1.00 31.80 263 LEU D C 1
ATOM 11034 O O . LEU D 1 271 ? 45.410 -4.207 18.587 1.00 32.50 263 LEU D O 1
ATOM 11039 N N . LYS D 1 272 ? 44.018 -4.172 20.347 1.00 31.30 264 LYS D N 1
ATOM 11040 C CA . LYS D 1 272 ? 44.855 -5.074 21.119 1.00 31.68 264 LYS D CA 1
ATOM 11041 C C . LYS D 1 272 ? 44.686 -6.515 20.614 1.00 31.93 264 LYS D C 1
ATOM 11042 O O . LYS D 1 272 ? 45.647 -7.283 20.620 1.00 32.59 264 LYS D O 1
ATOM 11048 N N . GLY D 1 273 ? 43.487 -6.872 20.134 1.00 31.67 265 GLY D N 1
ATOM 11049 C CA . GLY D 1 273 ? 43.273 -8.219 19.586 1.00 31.46 265 GLY D CA 1
ATOM 11050 C C . GLY D 1 273 ? 44.068 -8.395 18.285 1.00 32.16 265 GLY D C 1
ATOM 11051 O O . GLY D 1 273 ? 44.452 -9.513 17.927 1.00 31.80 265 GLY D O 1
ATOM 11052 N N . LEU D 1 274 ? 44.321 -7.292 17.579 1.00 32.05 266 LEU D N 1
ATOM 11053 C CA . LEU D 1 274 ? 45.117 -7.341 16.326 1.00 33.08 266 LEU D CA 1
ATOM 11054 C C . LEU D 1 274 ? 46.566 -7.812 16.568 1.00 33.26 266 LEU D C 1
ATOM 11055 O O . LEU D 1 274 ? 47.204 -8.339 15.652 1.00 34.11 266 LEU D O 1
ATOM 11060 N N . GLU D 1 275 ? 47.080 -7.628 17.785 1.00 33.21 267 GLU D N 1
ATOM 11061 C CA . GLU D 1 275 ? 48.475 -8.012 18.102 1.00 34.68 267 GLU D CA 1
ATOM 11062 C C . GLU D 1 275 ? 48.692 -9.530 18.080 1.00 35.21 267 GLU D C 1
ATOM 11063 O O . GLU D 1 275 ? 49.794 -10.005 17.760 1.00 36.82 267 GLU D O 1
ATOM 11069 N N . THR D 1 276 ? 47.653 -10.284 18.430 1.00 34.94 268 THR D N 1
ATOM 11070 C CA . THR D 1 276 ? 47.739 -11.756 18.471 1.00 35.07 268 THR D CA 1
ATOM 11071 C C . THR D 1 276 ? 47.055 -12.473 17.292 1.00 35.25 268 THR D C 1
ATOM 11072 O O . THR D 1 276 ? 47.089 -13.731 17.215 1.00 35.14 268 THR D O 1
ATOM 11076 N N . LEU D 1 277 ? 46.452 -11.698 16.381 1.00 35.53 269 LEU D N 1
ATOM 11077 C CA . LEU D 1 277 ? 45.752 -12.255 15.200 1.00 36.39 269 LEU D CA 1
ATOM 11078 C C . LEU D 1 277 ? 46.571 -13.332 14.438 1.00 37.11 269 LEU D C 1
ATOM 11079 O O . LEU D 1 277 ? 46.092 -14.466 14.227 1.00 35.93 269 LEU D O 1
ATOM 11084 N N . ALA D 1 278 ? 47.803 -12.983 14.054 1.00 38.10 270 ALA D N 1
ATOM 11085 C CA . ALA D 1 278 ? 48.678 -13.923 13.327 1.00 38.88 270 ALA D CA 1
ATOM 11086 C C . ALA D 1 278 ? 48.784 -15.305 13.975 1.00 38.85 270 ALA D C 1
ATOM 11087 O O . ALA D 1 278 ? 48.498 -16.316 13.318 1.00 39.41 270 ALA D O 1
ATOM 11089 N N . ILE D 1 279 ? 49.165 -15.369 15.256 1.00 38.30 271 ILE D N 1
ATOM 11090 C CA . ILE D 1 279 ? 49.374 -16.675 15.897 1.00 38.26 271 ILE D CA 1
ATOM 11091 C C . ILE D 1 279 ? 48.071 -17.426 16.206 1.00 37.62 271 ILE D C 1
ATOM 11092 O O . ILE D 1 279 ? 48.048 -18.661 16.204 1.00 36.56 271 ILE D O 1
ATOM 11097 N N . ARG D 1 280 ? 46.996 -16.673 16.451 1.00 37.15 272 ARG D N 1
ATOM 11098 C CA . ARG D 1 280 ? 45.674 -17.263 16.717 1.00 36.94 272 ARG D CA 1
ATOM 11099 C C . ARG D 1 280 ? 45.097 -17.927 15.462 1.00 37.23 272 ARG D C 1
ATOM 11100 O O . ARG D 1 280 ? 44.627 -19.075 15.515 1.00 37.15 272 ARG D O 1
ATOM 11108 N N . VAL D 1 281 ? 45.153 -17.212 14.340 1.00 37.63 273 VAL D N 1
ATOM 11109 C CA . VAL D 1 281 ? 44.697 -17.739 13.047 1.00 38.85 273 VAL D CA 1
ATOM 11110 C C . VAL D 1 281 ? 45.542 -18.957 12.642 1.00 39.75 273 VAL D C 1
ATOM 11111 O O . VAL D 1 281 ? 45.002 -20.002 12.256 1.00 39.24 273 VAL D O 1
ATOM 11115 N N . GLN D 1 282 ? 46.862 -18.840 12.788 1.00 40.77 274 GLN D N 1
ATOM 11116 C CA . GLN D 1 282 ? 47.761 -19.952 12.484 1.00 41.93 274 GLN D CA 1
ATOM 11117 C C . GLN D 1 282 ? 47.389 -21.241 13.245 1.00 41.14 274 GLN D C 1
ATOM 11118 O O . GLN D 1 282 ? 47.272 -22.308 12.626 1.00 41.58 274 GLN D O 1
ATOM 11124 N N . HIS D 1 283 ? 47.186 -21.133 14.566 1.00 40.16 275 HIS D N 1
ATOM 11125 C CA A HIS D 1 283 ? 46.834 -22.285 15.376 0.50 39.24 275 HIS D CA 1
ATOM 11126 C CA B HIS D 1 283 ? 46.808 -22.271 15.420 0.50 39.79 275 HIS D CA 1
ATOM 11127 C C . HIS D 1 283 ? 45.445 -22.853 15.043 1.00 39.17 275 HIS D C 1
ATOM 11128 O O . HIS D 1 283 ? 45.297 -24.067 14.909 1.00 38.69 275 HIS D O 1
ATOM 11141 N N . SER D 1 284 ? 44.447 -21.980 14.886 1.00 38.16 276 SER D N 1
ATOM 11142 C CA . SER D 1 284 ? 43.069 -22.415 14.598 1.00 37.74 276 SER D CA 1
ATOM 11143 C C . SER D 1 284 ? 42.882 -23.033 13.213 1.00 37.85 276 SER D C 1
ATOM 11144 O O . SER D 1 284 ? 42.145 -24.019 13.068 1.00 37.72 276 SER D O 1
ATOM 11147 N N . ASN D 1 285 ? 43.564 -22.468 12.215 1.00 37.32 277 ASN D N 1
ATOM 11148 C CA . ASN D 1 285 ? 43.582 -23.001 10.849 1.00 38.08 277 ASN D CA 1
ATOM 11149 C C . ASN D 1 285 ? 44.131 -24.442 10.805 1.00 38.50 277 ASN D C 1
ATOM 11150 O O . ASN D 1 285 ? 43.497 -25.329 10.230 1.00 38.99 277 ASN D O 1
ATOM 11155 N N . ALA D 1 286 ? 45.271 -24.680 11.460 1.00 38.57 278 ALA D N 1
ATOM 11156 C CA . ALA D 1 286 ? 45.903 -26.003 11.458 1.00 38.98 278 ALA D CA 1
ATOM 11157 C C . ALA D 1 286 ? 45.042 -27.037 12.186 1.00 39.11 278 ALA D C 1
ATOM 11158 O O . ALA D 1 286 ? 44.941 -28.196 11.756 1.00 39.50 278 ALA D O 1
ATOM 11160 N N . SER D 1 287 ? 44.451 -26.611 13.304 1.00 38.56 279 SER D N 1
ATOM 11161 C CA . SER D 1 287 ? 43.506 -27.416 14.068 1.00 38.50 279 SER D CA 1
ATOM 11162 C C . SER D 1 287 ? 42.283 -27.836 13.240 1.00 38.58 279 SER D C 1
ATOM 11163 O O . SER D 1 287 ? 41.921 -29.030 13.230 1.00 38.42 279 SER D O 1
ATOM 11166 N N . ALA D 1 288 ? 41.662 -26.871 12.546 1.00 38.08 280 ALA D N 1
ATOM 11167 C CA . ALA D 1 288 ? 40.498 -27.160 11.679 1.00 39.07 280 ALA D CA 1
ATOM 11168 C C . ALA D 1 288 ? 40.815 -28.145 10.528 1.00 40.12 280 ALA D C 1
ATOM 11169 O O . ALA D 1 288 ? 40.010 -29.037 10.223 1.00 40.13 280 ALA D O 1
ATOM 11171 N N . GLN D 1 289 ? 41.994 -27.990 9.920 1.00 40.78 281 GLN D N 1
ATOM 11172 C CA . GLN D 1 289 ? 42.511 -28.943 8.919 1.00 42.29 281 GLN D CA 1
ATOM 11173 C C . GLN D 1 289 ? 42.538 -30.391 9.437 1.00 42.40 281 GLN D C 1
ATOM 11174 O O . GLN D 1 289 ? 42.069 -31.301 8.748 1.00 43.03 281 GLN D O 1
ATOM 11180 N N . ARG D 1 290 ? 43.079 -30.594 10.645 1.00 42.32 282 ARG D N 1
ATOM 11181 C CA . ARG D 1 290 ? 43.138 -31.918 11.285 1.00 42.66 282 ARG D CA 1
ATOM 11182 C C . ARG D 1 290 ? 41.757 -32.495 11.564 1.00 42.19 282 ARG D C 1
ATOM 11183 O O . ARG D 1 290 ? 41.534 -33.710 11.426 1.00 42.17 282 ARG D O 1
ATOM 11191 N N . ILE D 1 291 ? 40.841 -31.622 11.979 1.00 41.17 283 ILE D N 1
ATOM 11192 C CA . ILE D 1 291 ? 39.471 -32.012 12.311 1.00 40.48 283 ILE D CA 1
ATOM 11193 C C . ILE D 1 291 ? 38.673 -32.385 11.051 1.00 40.86 283 ILE D C 1
ATOM 11194 O O . ILE D 1 291 ? 37.932 -33.383 11.052 1.00 41.38 283 ILE D O 1
ATOM 11199 N N . ALA D 1 292 ? 38.836 -31.613 9.975 1.00 41.06 284 ALA D N 1
ATOM 11200 C CA . ALA D 1 292 ? 38.212 -31.955 8.690 1.00 41.66 284 ALA D CA 1
ATOM 11201 C C . ALA D 1 292 ? 38.653 -33.353 8.222 1.00 42.62 284 ALA D C 1
ATOM 11202 O O . ALA D 1 292 ? 37.827 -34.162 7.776 1.00 42.43 284 ALA D O 1
ATOM 11204 N N . GLU D 1 293 ? 39.949 -33.637 8.357 1.00 42.80 285 GLU D N 1
ATOM 11205 C CA . GLU D 1 293 ? 40.514 -34.934 7.951 1.00 44.16 285 GLU D CA 1
ATOM 11206 C C . GLU D 1 293 ? 39.993 -36.107 8.793 1.00 44.82 285 GLU D C 1
ATOM 11207 O O . GLU D 1 293 ? 39.753 -37.201 8.262 1.00 45.83 285 GLU D O 1
ATOM 11213 N N . PHE D 1 294 ? 39.815 -35.876 10.094 1.00 44.74 286 PHE D N 1
ATOM 11214 C CA . PHE D 1 294 ? 39.225 -36.860 10.997 1.00 45.18 286 PHE D CA 1
ATOM 11215 C C . PHE D 1 294 ? 37.790 -37.227 10.582 1.00 45.27 286 PHE D C 1
ATOM 11216 O O . PHE D 1 294 ? 37.443 -38.412 10.487 1.00 45.10 286 PHE D O 1
ATOM 11224 N N . LEU D 1 295 ? 36.972 -36.208 10.337 1.00 44.70 287 LEU D N 1
ATOM 11225 C CA . LEU D 1 295 ? 35.571 -36.395 9.940 1.00 45.54 287 LEU D CA 1
ATOM 11226 C C . LEU D 1 295 ? 35.432 -37.103 8.593 1.00 46.66 287 LEU D C 1
ATOM 11227 O O . LEU D 1 295 ? 34.552 -37.961 8.423 1.00 47.35 287 LEU D O 1
ATOM 11232 N N . ASN D 1 296 ? 36.325 -36.767 7.664 1.00 46.98 288 ASN D N 1
ATOM 11233 C CA . ASN D 1 296 ? 36.340 -37.361 6.329 1.00 48.64 288 ASN D CA 1
ATOM 11234 C C . ASN D 1 296 ? 36.621 -38.872 6.322 1.00 49.25 288 ASN D C 1
ATOM 11235 O O . ASN D 1 296 ? 36.418 -39.533 5.305 1.00 50.42 288 ASN D O 1
ATOM 11240 N N . GLY D 1 297 ? 37.078 -39.412 7.450 1.00 49.44 289 GLY D N 1
ATOM 11241 C CA . GLY D 1 297 ? 37.282 -40.859 7.588 1.00 50.31 289 GLY D CA 1
ATOM 11242 C C . GLY D 1 297 ? 36.357 -41.582 8.564 1.00 50.57 289 GLY D C 1
ATOM 11243 O O . GLY D 1 297 ? 36.536 -42.772 8.821 1.00 51.38 289 GLY D O 1
ATOM 11244 N N . HIS D 1 298 ? 35.363 -40.878 9.104 1.00 50.20 290 HIS D N 1
ATOM 11245 C CA . HIS D 1 298 ? 34.466 -41.445 10.123 1.00 49.93 290 HIS D CA 1
ATOM 11246 C C . HIS D 1 298 ? 33.237 -42.146 9.513 1.00 51.10 290 HIS D C 1
ATOM 11247 O O . HIS D 1 298 ? 32.593 -41.604 8.614 1.00 50.58 290 HIS D O 1
ATOM 11254 N N . PRO D 1 299 ? 32.916 -43.365 9.997 1.00 51.97 291 PRO D N 1
ATOM 11255 C CA . PRO D 1 299 ? 31.794 -44.153 9.468 1.00 53.08 291 PRO D CA 1
ATOM 11256 C C . PRO D 1 299 ? 30.395 -43.524 9.592 1.00 53.13 291 PRO D C 1
ATOM 11257 O O . PRO D 1 299 ? 29.494 -43.925 8.853 1.00 53.91 291 PRO D O 1
ATOM 11261 N N . SER D 1 300 ? 30.219 -42.562 10.500 1.00 52.41 292 SER D N 1
ATOM 11262 C CA . SER D 1 300 ? 28.919 -41.886 10.684 1.00 52.32 292 SER D CA 1
ATOM 11263 C C . SER D 1 300 ? 28.709 -40.671 9.767 1.00 51.55 292 SER D C 1
ATOM 11264 O O . SER D 1 300 ? 27.632 -40.057 9.781 1.00 51.10 292 SER D O 1
ATOM 11267 N N . VAL D 1 301 ? 29.733 -40.337 8.984 1.00 50.90 293 VAL D N 1
ATOM 11268 C CA . VAL D 1 301 ? 29.758 -39.110 8.190 1.00 50.39 293 VAL D CA 1
ATOM 11269 C C . VAL D 1 301 ? 29.685 -39.410 6.686 1.00 50.78 293 VAL D C 1
ATOM 11270 O O . VAL D 1 301 ? 30.471 -40.210 6.175 1.00 51.26 293 VAL D O 1
ATOM 11274 N N . ARG D 1 302 ? 28.742 -38.771 5.991 1.00 50.71 294 ARG D N 1
ATOM 11275 C CA . ARG D 1 302 ? 28.580 -38.922 4.535 1.00 51.06 294 ARG D CA 1
ATOM 11276 C C . ARG D 1 302 ? 29.553 -38.056 3.719 1.00 50.54 294 ARG D C 1
ATOM 11277 O O . ARG D 1 302 ? 30.178 -38.542 2.776 1.00 50.50 294 ARG D O 1
ATOM 11285 N N . TRP D 1 303 ? 29.655 -36.770 4.070 1.00 49.63 295 TRP D N 1
ATOM 11286 C CA . TRP D 1 303 ? 30.574 -35.839 3.398 1.00 48.74 295 TRP D CA 1
ATOM 11287 C C . TRP D 1 303 ? 31.067 -34.693 4.291 1.00 47.70 295 TRP D C 1
ATOM 11288 O O . TRP D 1 303 ? 30.525 -34.444 5.371 1.00 46.95 295 TRP D O 1
ATOM 11299 N N . VAL D 1 304 ? 32.115 -34.019 3.828 1.00 47.11 296 VAL D N 1
ATOM 11300 C CA . VAL D 1 304 ? 32.723 -32.893 4.541 1.00 46.34 296 VAL D CA 1
ATOM 11301 C C . VAL D 1 304 ? 33.011 -31.746 3.573 1.00 46.40 296 VAL D C 1
ATOM 11302 O O . VAL D 1 304 ? 33.450 -31.984 2.439 1.00 46.69 296 VAL D O 1
ATOM 11306 N N . ARG D 1 305 ? 32.763 -30.509 4.018 1.00 45.69 297 ARG D N 1
ATOM 11307 C CA . ARG D 1 305 ? 33.166 -29.312 3.269 1.00 45.64 297 ARG D CA 1
ATOM 11308 C C . ARG D 1 305 ? 34.193 -28.485 4.049 1.00 45.00 297 ARG D C 1
ATOM 11309 O O . ARG D 1 305 ? 33.934 -28.042 5.176 1.00 44.30 297 ARG D O 1
ATOM 11317 N N . TYR D 1 306 ? 35.369 -28.326 3.442 1.00 44.40 298 TYR D N 1
ATOM 11318 C CA . TYR D 1 306 ? 36.474 -27.519 3.954 1.00 43.81 298 TYR D CA 1
ATOM 11319 C C . TYR D 1 306 ? 37.364 -27.220 2.735 1.00 44.14 298 TYR D C 1
ATOM 11320 O O . TYR D 1 306 ? 37.734 -28.146 2.017 1.00 43.96 298 TYR D O 1
ATOM 11329 N N . PRO D 1 307 ? 37.693 -25.936 2.487 1.00 43.89 299 PRO D N 1
ATOM 11330 C CA . PRO D 1 307 ? 38.359 -25.574 1.218 1.00 44.79 299 PRO D CA 1
ATOM 11331 C C . PRO D 1 307 ? 39.756 -26.166 0.960 1.00 45.38 299 PRO D C 1
ATOM 11332 O O . PRO D 1 307 ? 40.144 -26.281 -0.204 1.00 46.24 299 PRO D O 1
ATOM 11336 N N . TYR D 1 308 ? 40.509 -26.499 2.009 1.00 45.55 300 TYR D N 1
ATOM 11337 C CA . TYR D 1 308 ? 41.842 -27.111 1.836 1.00 46.41 300 TYR D CA 1
ATOM 11338 C C . TYR D 1 308 ? 41.832 -28.639 1.980 1.00 47.01 300 TYR D C 1
ATOM 11339 O O . TYR D 1 308 ? 42.871 -29.258 2.213 1.00 47.41 300 TYR D O 1
ATOM 11348 N N . LEU D 1 309 ? 40.655 -29.240 1.841 1.00 47.74 301 LEU D N 1
ATOM 11349 C CA . LEU D 1 309 ? 40.539 -30.692 1.730 1.00 49.02 301 LEU D CA 1
ATOM 11350 C C . LEU D 1 309 ? 40.495 -31.011 0.231 1.00 50.16 301 LEU D C 1
ATOM 11351 O O . LEU D 1 309 ? 39.655 -30.459 -0.484 1.00 50.16 301 LEU D O 1
ATOM 11356 N N . PRO D 1 310 ? 41.401 -31.891 -0.262 1.00 51.45 302 PRO D N 1
ATOM 11357 C CA . PRO D 1 310 ? 41.504 -32.115 -1.723 1.00 52.40 302 PRO D CA 1
ATOM 11358 C C . PRO D 1 310 ? 40.197 -32.493 -2.431 1.00 53.17 302 PRO D C 1
ATOM 11359 O O . PRO D 1 310 ? 40.073 -32.281 -3.644 1.00 54.15 302 PRO D O 1
ATOM 11363 N N . SER D 1 311 ? 39.229 -33.022 -1.686 1.00 53.27 303 SER D N 1
ATOM 11364 C CA . SER D 1 311 ? 37.947 -33.439 -2.267 1.00 53.77 303 SER D CA 1
ATOM 11365 C C . SER D 1 311 ? 36.870 -32.343 -2.353 1.00 53.36 303 SER D C 1
ATOM 11366 O O . SER D 1 311 ? 35.743 -32.626 -2.764 1.00 53.74 303 SER D O 1
ATOM 11369 N N . HIS D 1 312 ? 37.207 -31.109 -1.970 1.00 52.53 304 HIS D N 1
ATOM 11370 C CA . HIS D 1 312 ? 36.334 -29.964 -2.222 1.00 52.21 304 HIS D CA 1
ATOM 11371 C C . HIS D 1 312 ? 36.174 -29.821 -3.744 1.00 52.93 304 HIS D C 1
ATOM 11372 O O . HIS D 1 312 ? 37.164 -29.935 -4.475 1.00 53.04 304 HIS D O 1
ATOM 11379 N N . PRO D 1 313 ? 34.928 -29.598 -4.224 1.00 53.33 305 PRO D N 1
ATOM 11380 C CA . PRO D 1 313 ? 34.645 -29.452 -5.667 1.00 53.75 305 PRO D CA 1
ATOM 11381 C C . PRO D 1 313 ? 35.360 -28.274 -6.352 1.00 53.78 305 PRO D C 1
ATOM 11382 O O . PRO D 1 313 ? 35.491 -28.269 -7.583 1.00 54.33 305 PRO D O 1
ATOM 11386 N N . GLN D 1 314 ? 35.813 -27.297 -5.565 1.00 52.70 306 GLN D N 1
ATOM 11387 C CA . GLN D 1 314 ? 36.574 -26.145 -6.070 1.00 52.41 306 GLN D CA 1
ATOM 11388 C C . GLN D 1 314 ? 37.989 -26.049 -5.455 1.00 51.68 306 GLN D C 1
ATOM 11389 O O . GLN D 1 314 ? 38.531 -24.951 -5.265 1.00 51.35 306 GLN D O 1
ATOM 11395 N N . TYR D 1 315 ? 38.585 -27.204 -5.170 1.00 51.15 307 TYR D N 1
ATOM 11396 C CA . TYR D 1 315 ? 39.901 -27.285 -4.513 1.00 50.88 307 TYR D CA 1
ATOM 11397 C C . TYR D 1 315 ? 40.991 -26.477 -5.225 1.00 51.14 307 TYR D C 1
ATOM 11398 O O . TYR D 1 315 ? 41.758 -25.761 -4.573 1.00 50.51 307 TYR D O 1
ATOM 11407 N N . ASP D 1 316 ? 41.050 -26.589 -6.555 1.00 51.80 308 ASP D N 1
ATOM 11408 C CA . ASP D 1 316 ? 42.041 -25.856 -7.345 1.00 52.29 308 ASP D CA 1
ATOM 11409 C C . ASP D 1 316 ? 41.892 -24.336 -7.206 1.00 51.52 308 ASP D C 1
ATOM 11410 O O . ASP D 1 316 ? 42.893 -23.633 -7.046 1.00 50.92 308 ASP D O 1
ATOM 11415 N N . LEU D 1 317 ? 40.652 -23.841 -7.236 1.00 50.78 309 LEU D N 1
ATOM 11416 C CA . LEU D 1 317 ? 40.402 -22.413 -7.007 1.00 50.16 309 LEU D CA 1
ATOM 11417 C C . LEU D 1 317 ? 40.841 -21.947 -5.605 1.00 49.35 309 LEU D C 1
ATOM 11418 O O . LEU D 1 317 ? 41.489 -20.904 -5.473 1.00 48.80 309 LEU D O 1
ATOM 11423 N N . ALA D 1 318 ? 40.513 -22.721 -4.571 1.00 49.34 310 ALA D N 1
ATOM 11424 C CA . ALA D 1 318 ? 40.932 -22.394 -3.199 1.00 48.98 310 ALA D CA 1
ATOM 11425 C C . ALA D 1 318 ? 42.456 -22.259 -3.046 1.00 49.41 310 ALA D C 1
ATOM 11426 O O . ALA D 1 318 ? 42.939 -21.338 -2.374 1.00 49.02 310 ALA D O 1
ATOM 11428 N N . LYS D 1 319 ? 43.201 -23.167 -3.680 1.00 49.87 311 LYS D N 1
ATOM 11429 C CA . LYS D 1 319 ? 44.668 -23.128 -3.671 1.00 50.37 311 LYS D CA 1
ATOM 11430 C C . LYS D 1 319 ? 45.258 -21.891 -4.360 1.00 50.59 311 LYS D C 1
ATOM 11431 O O . LYS D 1 319 ? 46.296 -21.376 -3.922 1.00 50.29 311 LYS D O 1
ATOM 11437 N N . ARG D 1 320 ? 44.588 -21.422 -5.417 1.00 51.05 312 ARG D N 1
ATOM 11438 C CA . ARG D 1 320 ? 45.000 -20.229 -6.164 1.00 51.56 312 ARG D CA 1
ATOM 11439 C C . ARG D 1 320 ? 44.745 -18.919 -5.399 1.00 50.89 312 ARG D C 1
ATOM 11440 O O . ARG D 1 320 ? 45.558 -17.994 -5.477 1.00 50.55 312 ARG D O 1
ATOM 11448 N N . GLN D 1 321 ? 43.622 -18.823 -4.679 1.00 49.89 313 GLN D N 1
ATOM 11449 C CA . GLN D 1 321 ? 43.267 -17.544 -4.031 1.00 48.93 313 GLN D CA 1
ATOM 11450 C C . GLN D 1 321 ? 43.285 -17.473 -2.483 1.00 47.99 313 GLN D C 1
ATOM 11451 O O . GLN D 1 321 ? 43.149 -16.379 -1.925 1.00 47.87 313 GLN D O 1
ATOM 11457 N N . MET D 1 322 ? 43.476 -18.616 -1.811 1.00 47.24 314 MET D N 1
ATOM 11458 C CA . MET D 1 322 ? 43.597 -18.686 -0.329 1.00 46.53 314 MET D CA 1
ATOM 11459 C C . MET D 1 322 ? 44.901 -19.372 0.104 1.00 46.57 314 MET D C 1
ATOM 11460 O O . MET D 1 322 ? 45.400 -20.245 -0.607 1.00 47.11 314 MET D O 1
ATOM 11465 N N . SER D 1 323 ? 45.429 -19.009 1.275 1.00 46.14 315 SER D N 1
ATOM 11466 C CA . SER D 1 323 ? 46.662 -19.626 1.797 1.00 46.12 315 SER D CA 1
ATOM 11467 C C . SER D 1 323 ? 46.414 -20.680 2.888 1.00 45.32 315 SER D C 1
ATOM 11468 O O . SER D 1 323 ? 47.359 -21.323 3.388 1.00 45.30 315 SER D O 1
ATOM 11471 N N . GLY D 1 324 ? 45.139 -20.856 3.235 1.00 44.26 316 GLY D N 1
ATOM 11472 C CA . GLY D 1 324 ? 44.672 -21.877 4.183 1.00 43.27 316 GLY D CA 1
ATOM 11473 C C . GLY D 1 324 ? 43.160 -21.984 4.081 1.00 42.84 316 GLY D C 1
ATOM 11474 O O . GLY D 1 324 ? 42.522 -21.128 3.478 1.00 42.50 316 GLY D O 1
ATOM 11475 N N . GLY D 1 325 ? 42.577 -23.025 4.674 1.00 42.40 317 GLY D N 1
ATOM 11476 C CA . GLY D 1 325 ? 41.146 -23.281 4.528 1.00 42.22 317 GLY D CA 1
ATOM 11477 C C . GLY D 1 325 ? 40.213 -22.495 5.448 1.00 41.84 317 GLY D C 1
ATOM 11478 O O . GLY D 1 325 ? 39.036 -22.336 5.138 1.00 41.67 317 GLY D O 1
ATOM 11479 N N . GLY D 1 326 ? 40.727 -22.026 6.582 1.00 41.61 318 GLY D N 1
ATOM 11480 C CA . GLY D 1 326 ? 39.921 -21.255 7.547 1.00 41.06 318 GLY D CA 1
ATOM 11481 C C . GLY D 1 326 ? 39.722 -21.993 8.866 1.00 40.71 318 GLY D C 1
ATOM 11482 O O . GLY D 1 326 ? 40.419 -22.983 9.137 1.00 40.86 318 GLY D O 1
ATOM 11483 N N . THR D 1 327 ? 38.767 -21.531 9.679 1.00 39.85 319 THR D N 1
ATOM 11484 C CA . THR D 1 327 ? 38.535 -22.086 11.030 1.00 39.49 319 THR D CA 1
ATOM 11485 C C . THR D 1 327 ? 37.159 -22.757 11.232 1.00 39.24 319 THR D C 1
ATOM 11486 O O . THR D 1 327 ? 36.757 -23.026 12.378 1.00 39.05 319 THR D O 1
ATOM 11490 N N . VAL D 1 328 ? 36.448 -23.020 10.131 1.00 39.06 320 VAL D N 1
ATOM 11491 C CA . VAL D 1 328 ? 35.100 -23.609 10.160 1.00 38.86 320 VAL D CA 1
ATOM 11492 C C . VAL D 1 328 ? 35.013 -24.922 9.346 1.00 39.24 320 VAL D C 1
ATOM 11493 O O . VAL D 1 328 ? 35.541 -25.015 8.226 1.00 39.60 320 VAL D O 1
ATOM 11497 N N . VAL D 1 329 ? 34.333 -25.921 9.902 1.00 38.77 321 VAL D N 1
ATOM 11498 C CA . VAL D 1 329 ? 34.170 -27.239 9.259 1.00 39.21 321 VAL D CA 1
ATOM 11499 C C . VAL D 1 329 ? 32.680 -27.649 9.190 1.00 39.71 321 VAL D C 1
ATOM 11500 O O . VAL D 1 329 ? 32.004 -27.719 10.226 1.00 39.44 321 VAL D O 1
ATOM 11504 N N . THR D 1 330 ? 32.176 -27.899 7.971 1.00 40.13 322 THR D N 1
ATOM 11505 C CA . THR D 1 330 ? 30.790 -28.344 7.742 1.00 40.18 322 THR D CA 1
ATOM 11506 C C . THR D 1 330 ? 30.732 -29.831 7.333 1.00 40.59 322 THR D C 1
ATOM 11507 O O . THR D 1 330 ? 31.579 -30.294 6.562 1.00 41.56 322 THR D O 1
ATOM 11511 N N . PHE D 1 331 ? 29.748 -30.574 7.847 1.00 40.39 323 PHE D N 1
ATOM 11512 C CA . PHE D 1 331 ? 29.566 -31.993 7.468 1.00 41.19 323 PHE D CA 1
ATOM 11513 C C . PHE D 1 331 ? 28.111 -32.486 7.516 1.00 42.19 323 PHE D C 1
ATOM 11514 O O . PHE D 1 331 ? 27.240 -31.822 8.086 1.00 41.82 323 PHE D O 1
ATOM 11522 N N . ALA D 1 332 ? 27.861 -33.654 6.917 1.00 43.31 324 ALA D N 1
ATOM 11523 C CA . ALA D 1 332 ? 26.520 -34.245 6.894 1.00 44.44 324 ALA D CA 1
ATOM 11524 C C . ALA D 1 332 ? 26.551 -35.683 7.379 1.00 45.28 324 ALA D C 1
ATOM 11525 O O . ALA D 1 332 ? 27.471 -36.430 7.051 1.00 45.37 324 ALA D O 1
ATOM 11527 N N . LEU D 1 333 ? 25.555 -36.056 8.181 1.00 46.22 325 LEU D N 1
ATOM 11528 C CA . LEU D 1 333 ? 25.447 -37.421 8.705 1.00 47.58 325 LEU D CA 1
ATOM 11529 C C . LEU D 1 333 ? 25.010 -38.426 7.633 1.00 49.13 325 LEU D C 1
ATOM 11530 O O . LEU D 1 333 ? 24.239 -38.090 6.725 1.00 48.78 325 LEU D O 1
ATOM 11535 N N . ASP D 1 334 ? 25.517 -39.654 7.749 1.00 50.58 326 ASP D N 1
ATOM 11536 C CA . ASP D 1 334 ? 25.129 -40.764 6.871 1.00 52.62 326 ASP D CA 1
ATOM 11537 C C . ASP D 1 334 ? 23.916 -41.481 7.466 1.00 53.28 326 ASP D C 1
ATOM 11538 O O . ASP D 1 334 ? 24.058 -42.503 8.145 1.00 53.62 326 ASP D O 1
ATOM 11543 N N . CYS D 1 335 ? 22.734 -40.914 7.234 1.00 53.58 327 CYS D N 1
ATOM 11544 C CA . CYS D 1 335 ? 21.468 -41.509 7.676 1.00 54.37 327 CYS D CA 1
ATOM 11545 C C . CYS D 1 335 ? 20.332 -41.159 6.703 1.00 54.91 327 CYS D C 1
ATOM 11546 O O . CYS D 1 335 ? 20.494 -40.254 5.874 1.00 55.23 327 CYS D O 1
ATOM 11549 N N . PRO D 1 336 ? 19.193 -41.888 6.771 1.00 55.51 328 PRO D N 1
ATOM 11550 C CA . PRO D 1 336 ? 18.031 -41.483 5.965 1.00 55.81 328 PRO D CA 1
ATOM 11551 C C . PRO D 1 336 ? 17.531 -40.068 6.299 1.00 55.17 328 PRO D C 1
ATOM 11552 O O . PRO D 1 336 ? 17.575 -39.655 7.453 1.00 54.47 328 PRO D O 1
ATOM 11556 N N . GLU D 1 337 ? 17.055 -39.345 5.285 1.00 55.16 329 GLU D N 1
ATOM 11557 C CA . GLU D 1 337 ? 16.649 -37.941 5.434 1.00 54.50 329 GLU D CA 1
ATOM 11558 C C . GLU D 1 337 ? 15.463 -37.737 6.389 1.00 53.51 329 GLU D C 1
ATOM 11559 O O . GLU D 1 337 ? 15.346 -36.679 7.011 1.00 52.67 329 GLU D O 1
ATOM 11565 N N . ASP D 1 338 ? 14.597 -38.741 6.509 1.00 53.37 330 ASP D N 1
ATOM 11566 C CA . ASP D 1 338 ? 13.407 -38.616 7.356 1.00 52.91 330 ASP D CA 1
ATOM 11567 C C . ASP D 1 338 ? 13.687 -38.729 8.866 1.00 51.43 330 ASP D C 1
ATOM 11568 O O . ASP D 1 338 ? 12.815 -38.422 9.679 1.00 50.97 330 ASP D O 1
ATOM 11573 N N . VAL D 1 339 ? 14.888 -39.178 9.230 1.00 50.11 331 VAL D N 1
ATOM 11574 C CA . VAL D 1 339 ? 15.313 -39.173 10.640 1.00 48.91 331 VAL D CA 1
ATOM 11575 C C . VAL D 1 339 ? 16.502 -38.237 10.909 1.00 47.92 331 VAL D C 1
ATOM 11576 O O . VAL D 1 339 ? 16.960 -38.117 12.048 1.00 46.74 331 VAL D O 1
ATOM 11580 N N . ALA D 1 340 ? 16.982 -37.564 9.860 1.00 47.74 332 ALA D N 1
ATOM 11581 C CA . ALA D 1 340 ? 18.208 -36.744 9.933 1.00 47.00 332 ALA D CA 1
ATOM 11582 C C . ALA D 1 340 ? 18.203 -35.626 10.997 1.00 46.09 332 ALA D C 1
ATOM 11583 O O . ALA D 1 340 ? 19.206 -35.432 11.692 1.00 45.17 332 ALA D O 1
ATOM 11585 N N . LYS D 1 341 ? 17.083 -34.912 11.123 1.00 46.26 333 LYS D N 1
ATOM 11586 C CA . LYS D 1 341 ? 16.926 -33.864 12.137 1.00 45.91 333 LYS D CA 1
ATOM 11587 C C . LYS D 1 341 ? 17.036 -34.456 13.556 1.00 45.57 333 LYS D C 1
ATOM 11588 O O . LYS D 1 341 ? 17.737 -33.907 14.413 1.00 44.53 333 LYS D O 1
ATOM 11594 N N . GLN D 1 342 ? 16.357 -35.583 13.783 1.00 46.09 334 GLN D N 1
ATOM 11595 C CA . GLN D 1 342 ? 16.402 -36.285 15.072 1.00 46.26 334 GLN D CA 1
ATOM 11596 C C . GLN D 1 342 ? 17.846 -36.684 15.434 1.00 46.09 334 GLN D C 1
ATOM 11597 O O . GLN D 1 342 ? 18.270 -36.512 16.585 1.00 45.25 334 GLN D O 1
ATOM 11603 N N . ARG D 1 343 ? 18.585 -37.208 14.450 1.00 46.42 335 ARG D N 1
ATOM 11604 C CA . ARG D 1 343 ? 19.979 -37.668 14.641 1.00 46.57 335 ARG D CA 1
ATOM 11605 C C . ARG D 1 343 ? 20.945 -36.513 14.911 1.00 45.60 335 ARG D C 1
ATOM 11606 O O . ARG D 1 343 ? 21.804 -36.601 15.802 1.00 44.92 335 ARG D O 1
ATOM 11614 N N . ALA D 1 344 ? 20.816 -35.449 14.117 1.00 44.66 336 ALA D N 1
ATOM 11615 C CA . ALA D 1 344 ? 21.606 -34.223 14.304 1.00 43.39 336 ALA D CA 1
ATOM 11616 C C . ALA D 1 344 ? 21.401 -33.612 15.696 1.00 42.33 336 ALA D C 1
ATOM 11617 O O . ALA D 1 344 ? 22.374 -33.212 16.359 1.00 41.51 336 ALA D O 1
ATOM 11619 N N . PHE D 1 345 ? 20.146 -33.558 16.142 1.00 41.47 337 PHE D N 1
ATOM 11620 C CA . PHE D 1 345 ? 19.836 -33.069 17.488 1.00 40.94 337 PHE D CA 1
ATOM 11621 C C . PHE D 1 345 ? 20.521 -33.909 18.569 1.00 40.90 337 PHE D C 1
ATOM 11622 O O . PHE D 1 345 ? 20.990 -33.361 19.570 1.00 40.89 337 PHE D O 1
ATOM 11630 N N . GLU D 1 346 ? 20.586 -35.230 18.367 1.00 41.38 338 GLU D N 1
ATOM 11631 C CA . GLU D 1 346 ? 21.281 -36.124 19.302 1.00 41.90 338 GLU D CA 1
ATOM 11632 C C . GLU D 1 346 ? 22.771 -35.808 19.428 1.00 40.96 338 GLU D C 1
ATOM 11633 O O . GLU D 1 346 ? 23.305 -35.789 20.541 1.00 40.35 338 GLU D O 1
ATOM 11639 N N . VAL D 1 347 ? 23.426 -35.577 18.289 1.00 40.64 339 VAL D N 1
ATOM 11640 C CA . VAL D 1 347 ? 24.857 -35.247 18.230 1.00 40.01 339 VAL D CA 1
ATOM 11641 C C . VAL D 1 347 ? 25.165 -33.938 18.979 1.00 39.09 339 VAL D C 1
ATOM 11642 O O . VAL D 1 347 ? 26.087 -33.887 19.809 1.00 38.52 339 VAL D O 1
ATOM 11646 N N . LEU D 1 348 ? 24.374 -32.898 18.718 1.00 38.21 340 LEU D N 1
ATOM 11647 C CA . LEU D 1 348 ? 24.551 -31.621 19.417 1.00 37.63 340 LEU D CA 1
ATOM 11648 C C . LEU D 1 348 ? 24.398 -31.791 20.935 1.00 37.53 340 LEU D C 1
ATOM 11649 O O . LEU D 1 348 ? 25.233 -31.316 21.705 1.00 36.78 340 LEU D O 1
ATOM 11654 N N . ASP D 1 349 ? 23.359 -32.523 21.341 1.00 38.16 341 ASP D N 1
ATOM 11655 C CA . ASP D 1 349 ? 23.030 -32.683 22.757 1.00 38.43 341 ASP D CA 1
ATOM 11656 C C . ASP D 1 349 ? 24.002 -33.602 23.519 1.00 39.05 341 ASP D C 1
ATOM 11657 O O . ASP D 1 349 ? 23.980 -33.632 24.756 1.00 38.73 341 ASP D O 1
ATOM 11662 N N . LYS D 1 350 ? 24.844 -34.339 22.786 1.00 39.78 342 LYS D N 1
ATOM 11663 C CA . LYS D 1 350 ? 25.841 -35.239 23.394 1.00 40.95 342 LYS D CA 1
ATOM 11664 C C . LYS D 1 350 ? 27.228 -34.587 23.633 1.00 40.95 342 LYS D C 1
ATOM 11665 O O . LYS D 1 350 ? 28.047 -35.125 24.397 1.00 41.13 342 LYS D O 1
ATOM 11671 N N . MET D 1 351 ? 27.476 -33.419 23.026 1.00 40.66 343 MET D N 1
ATOM 11672 C CA . MET D 1 351 ? 28.715 -32.652 23.278 1.00 40.75 343 MET D CA 1
ATOM 11673 C C . MET D 1 351 ? 28.868 -32.292 24.761 1.00 40.41 343 MET D C 1
ATOM 11674 O O . MET D 1 351 ? 27.890 -31.934 25.417 1.00 40.00 343 MET D O 1
ATOM 11679 N N . ARG D 1 352 ? 30.091 -32.379 25.280 1.00 40.08 344 ARG D N 1
ATOM 11680 C CA . ARG D 1 352 ? 30.369 -32.041 26.683 1.00 40.46 344 ARG D CA 1
ATOM 11681 C C . ARG D 1 352 ? 31.435 -30.937 26.865 1.00 39.57 344 ARG D C 1
ATOM 11682 O O . ARG D 1 352 ? 31.627 -30.435 27.968 1.00 39.05 344 ARG D O 1
ATOM 11690 N N . LEU D 1 353 ? 32.131 -30.583 25.782 1.00 39.15 345 LEU D N 1
ATOM 11691 C CA . LEU D 1 353 ? 33.158 -29.535 25.811 1.00 38.31 345 LEU D CA 1
ATOM 11692 C C . LEU D 1 353 ? 32.769 -28.344 24.927 1.00 37.23 345 LEU D C 1
ATOM 11693 O O . LEU D 1 353 ? 32.736 -27.205 25.388 1.00 37.57 345 LEU D O 1
ATOM 11698 N N . ILE D 1 354 ? 32.480 -28.621 23.654 1.00 37.08 346 ILE D N 1
ATOM 11699 C CA . ILE D 1 354 ? 32.035 -27.615 22.679 1.00 35.25 346 ILE D CA 1
ATOM 11700 C C . ILE D 1 354 ? 30.625 -27.094 23.058 1.00 34.54 346 ILE D C 1
ATOM 11701 O O . ILE D 1 354 ? 29.755 -27.899 23.381 1.00 34.31 346 ILE D O 1
ATOM 11706 N N . ASP D 1 355 ? 30.407 -25.769 23.027 1.00 32.24 347 ASP D N 1
ATOM 11707 C CA . ASP D 1 355 ? 29.093 -25.162 23.367 1.00 32.08 347 ASP D CA 1
ATOM 11708 C C . ASP D 1 355 ? 28.138 -25.143 22.163 1.00 31.33 347 ASP D C 1
ATOM 11709 O O . ASP D 1 355 ? 28.587 -24.976 21.019 1.00 32.05 347 ASP D O 1
ATOM 11714 N N . ILE D 1 356 ? 26.834 -25.274 22.408 1.00 30.90 348 ILE D N 1
ATOM 11715 C CA . ILE D 1 356 ? 25.819 -25.031 21.345 1.00 31.18 348 ILE D CA 1
ATOM 11716 C C . ILE D 1 356 ? 25.576 -23.507 21.188 1.00 31.26 348 ILE D C 1
ATOM 11717 O O . ILE D 1 356 ? 25.036 -22.870 22.088 1.00 30.90 348 ILE D O 1
ATOM 11722 N N . SER D 1 357 ? 25.955 -22.944 20.038 1.00 31.53 349 SER D N 1
ATOM 11723 C CA . SER D 1 357 ? 25.907 -21.485 19.807 1.00 31.99 349 SER D CA 1
ATOM 11724 C C . SER D 1 357 ? 26.080 -21.173 18.306 1.00 33.42 349 SER D C 1
ATOM 11725 O O . SER D 1 357 ? 26.730 -21.951 17.601 1.00 33.79 349 SER D O 1
ATOM 11728 N N . ASN D 1 358 ? 25.536 -20.035 17.848 1.00 33.32 350 ASN D N 1
ATOM 11729 C CA . ASN D 1 358 ? 25.565 -19.644 16.415 1.00 35.06 350 ASN D CA 1
ATOM 11730 C C . ASN D 1 358 ? 26.757 -18.770 15.950 1.00 35.14 350 ASN D C 1
ATOM 11731 O O . ASN D 1 358 ? 26.881 -18.467 14.762 1.00 36.45 350 ASN D O 1
ATOM 11733 N N . ASN D 1 359 ? 27.649 -18.403 16.867 1.00 35.22 351 ASN D N 1
ATOM 11734 C CA . ASN D 1 359 ? 28.730 -17.441 16.579 1.00 34.82 351 ASN D CA 1
ATOM 11735 C C . ASN D 1 359 ? 29.966 -18.073 15.892 1.00 35.26 351 ASN D C 1
ATOM 11736 O O . ASN D 1 359 ? 30.053 -19.322 15.751 1.00 35.34 351 ASN D O 1
ATOM 11741 N N . LEU D 1 360 ? 30.905 -17.213 15.482 1.00 34.42 352 LEU D N 1
ATOM 11742 C CA . LEU D 1 360 ? 32.153 -17.595 14.796 1.00 35.29 352 LEU D CA 1
ATOM 11743 C C . LEU D 1 360 ? 33.361 -16.809 15.305 1.00 34.77 352 LEU D C 1
ATOM 11744 O O . LEU D 1 360 ? 33.220 -15.693 15.814 1.00 34.46 352 LEU D O 1
ATOM 11749 N N . GLY D 1 361 ? 34.551 -17.376 15.119 1.00 34.84 353 GLY D N 1
ATOM 11750 C CA . GLY D 1 361 ? 35.809 -16.662 15.365 1.00 35.08 353 GLY D CA 1
ATOM 11751 C C . GLY D 1 361 ? 36.171 -16.424 16.829 1.00 34.69 353 GLY D C 1
ATOM 11752 O O . GLY D 1 361 ? 36.765 -15.395 17.154 1.00 35.07 353 GLY D O 1
ATOM 11753 N N . ASP D 1 362 ? 35.806 -17.355 17.706 1.00 33.95 354 ASP D N 1
ATOM 11754 C CA . ASP D 1 362 ? 36.076 -17.234 19.152 1.00 34.12 354 ASP D CA 1
ATOM 11755 C C . ASP D 1 362 ? 37.161 -18.258 19.488 1.00 34.37 354 ASP D C 1
ATOM 11756 O O . ASP D 1 362 ? 37.291 -19.276 18.793 1.00 34.98 354 ASP D O 1
ATOM 11761 N N . ALA D 1 363 ? 37.929 -17.988 20.547 1.00 34.05 355 ALA D N 1
ATOM 11762 C CA . ALA D 1 363 ? 38.833 -18.988 21.146 1.00 33.61 355 ALA D CA 1
ATOM 11763 C C . ALA D 1 363 ? 38.073 -20.200 21.730 1.00 33.86 355 ALA D C 1
ATOM 11764 O O . ALA D 1 363 ? 38.624 -21.292 21.853 1.00 33.15 355 ALA D O 1
ATOM 11766 N N . LYS D 1 364 ? 36.812 -19.983 22.109 1.00 33.58 356 LYS D N 1
ATOM 11767 C CA . LYS D 1 364 ? 35.926 -21.065 22.521 1.00 32.77 356 LYS D CA 1
ATOM 11768 C C . LYS D 1 364 ? 35.323 -21.760 21.283 1.00 32.50 356 LYS D C 1
ATOM 11769 O O . LYS D 1 364 ? 34.732 -21.104 20.429 1.00 31.39 356 LYS D O 1
ATOM 11775 N N . SER D 1 365 ? 35.460 -23.090 21.172 1.00 31.93 357 SER D N 1
ATOM 11776 C CA . SER D 1 365 ? 34.837 -23.822 20.049 1.00 31.92 357 SER D CA 1
ATOM 11777 C C . SER D 1 365 ? 33.315 -23.946 20.200 1.00 31.58 357 SER D C 1
ATOM 11778 O O . SER D 1 365 ? 32.820 -24.145 21.315 1.00 31.06 357 SER D O 1
ATOM 11781 N N . LEU D 1 366 ? 32.596 -23.862 19.079 1.00 31.26 358 LEU D N 1
ATOM 11782 C CA . LEU D 1 366 ? 31.120 -23.830 19.062 1.00 31.70 358 LEU D CA 1
ATOM 11783 C C . LEU D 1 366 ? 30.501 -24.693 17.956 1.00 32.40 358 LEU D C 1
ATOM 11784 O O . LEU D 1 366 ? 31.119 -24.900 16.894 1.00 32.98 358 LEU D O 1
ATOM 11789 N N . VAL D 1 367 ? 29.279 -25.185 18.199 1.00 32.71 359 VAL D N 1
ATOM 11790 C CA . VAL D 1 367 ? 28.542 -26.020 17.232 1.00 33.53 359 VAL D CA 1
ATOM 11791 C C . VAL D 1 367 ? 27.110 -25.505 16.958 1.00 34.11 359 VAL D C 1
ATOM 11792 O O . VAL D 1 367 ? 26.447 -25.009 17.868 1.00 33.46 359 VAL D O 1
ATOM 11796 N N . THR D 1 368 ? 26.642 -25.620 15.711 1.00 34.91 360 THR D N 1
ATOM 11797 C CA . THR D 1 368 ? 25.299 -25.112 15.335 1.00 36.45 360 THR D CA 1
ATOM 11798 C C . THR D 1 368 ? 24.617 -26.008 14.289 1.00 37.46 360 THR D C 1
ATOM 11799 O O . THR D 1 368 ? 25.299 -26.728 13.553 1.00 37.94 360 THR D O 1
ATOM 11803 N N . HIS D 1 369 ? 23.277 -25.968 14.250 1.00 38.27 361 HIS D N 1
ATOM 11804 C CA . HIS D 1 369 ? 22.463 -26.689 13.253 1.00 39.18 361 HIS D CA 1
ATOM 11805 C C . HIS D 1 369 ? 21.812 -25.664 12.292 1.00 39.63 361 HIS D C 1
ATOM 11806 O O . HIS D 1 369 ? 20.751 -25.098 12.605 1.00 39.31 361 HIS D O 1
ATOM 11813 N N . PRO D 1 370 ? 22.457 -25.412 11.127 1.00 39.69 362 PRO D N 1
ATOM 11814 C CA . PRO D 1 370 ? 22.038 -24.322 10.234 1.00 39.86 362 PRO D CA 1
ATOM 11815 C C . PRO D 1 370 ? 20.562 -24.366 9.823 1.00 40.46 362 PRO D C 1
ATOM 11816 O O . PRO D 1 370 ? 19.926 -23.316 9.766 1.00 40.18 362 PRO D O 1
ATOM 11820 N N . ALA D 1 371 ? 20.015 -25.561 9.583 1.00 41.37 363 ALA D N 1
ATOM 11821 C CA . ALA D 1 371 ? 18.641 -25.691 9.061 1.00 42.93 363 ALA D CA 1
ATOM 11822 C C . ALA D 1 371 ? 17.548 -25.146 9.989 1.00 43.94 363 ALA D C 1
ATOM 11823 O O . ALA D 1 371 ? 16.464 -24.782 9.520 1.00 44.47 363 ALA D O 1
ATOM 11825 N N . THR D 1 372 ? 17.830 -25.095 11.293 1.00 44.22 364 THR D N 1
ATOM 11826 C CA . THR D 1 372 ? 16.851 -24.632 12.274 1.00 45.66 364 THR D CA 1
ATOM 11827 C C . THR D 1 372 ? 17.272 -23.319 12.955 1.00 46.39 364 THR D C 1
ATOM 11828 O O . THR D 1 372 ? 16.543 -22.801 13.804 1.00 46.96 364 THR D O 1
ATOM 11832 N N . THR D 1 373 ? 18.439 -22.788 12.574 1.00 47.97 365 THR D N 1
ATOM 11833 C CA . THR D 1 373 ? 18.988 -21.549 13.145 1.00 48.96 365 THR D CA 1
ATOM 11834 C C . THR D 1 373 ? 19.506 -20.615 12.035 1.00 50.82 365 THR D C 1
ATOM 11835 O O . THR D 1 373 ? 18.733 -19.863 11.442 1.00 51.25 365 THR D O 1
ATOM 11839 N N . THR D 1 374 ? 20.815 -20.690 11.763 1.00 52.54 366 THR D N 1
ATOM 11840 C CA . THR D 1 374 ? 21.511 -19.920 10.713 1.00 54.09 366 THR D CA 1
ATOM 11841 C C . THR D 1 374 ? 20.669 -19.633 9.469 1.00 55.60 366 THR D C 1
ATOM 11842 O O . THR D 1 374 ? 20.615 -18.489 9.008 1.00 55.56 366 THR D O 1
ATOM 11844 N N . HIS D 1 375 ? 20.008 -20.667 8.946 1.00 57.15 367 HIS D N 1
ATOM 11845 C CA . HIS D 1 375 ? 19.208 -20.5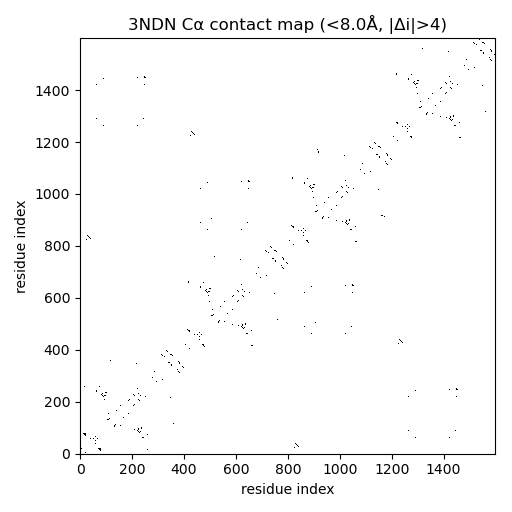62 7.722 1.00 58.86 367 HIS D CA 1
ATOM 11846 C C . HIS D 1 375 ? 17.732 -20.913 7.925 1.00 59.94 367 HIS D C 1
ATOM 11847 O O . HIS D 1 375 ? 17.124 -21.596 7.090 1.00 60.57 367 HIS D O 1
ATOM 11854 N N . ARG D 1 376 ? 17.160 -20.436 9.028 1.00 60.77 368 ARG D N 1
ATOM 11855 C CA . ARG D 1 376 ? 15.740 -20.659 9.330 1.00 62.09 368 ARG D CA 1
ATOM 11856 C C . ARG D 1 376 ? 14.797 -19.977 8.322 1.00 63.24 368 ARG D C 1
ATOM 11857 O O . ARG D 1 376 ? 13.865 -20.610 7.819 1.00 63.77 368 ARG D O 1
ATOM 11859 N N . ALA D 1 377 ? 15.053 -18.702 8.018 1.00 64.17 369 ALA D N 1
ATOM 11860 C CA . ALA D 1 377 ? 14.182 -17.911 7.127 1.00 65.27 369 ALA D CA 1
ATOM 11861 C C . ALA D 1 377 ? 14.362 -18.216 5.624 1.00 66.49 369 ALA D C 1
ATOM 11862 O O . ALA D 1 377 ? 14.532 -17.304 4.807 1.00 66.92 369 ALA D O 1
ATOM 11864 N N . MET D 1 378 ? 14.305 -19.499 5.268 1.00 67.31 370 MET D N 1
ATOM 11865 C CA . MET D 1 378 ? 14.485 -19.948 3.884 1.00 68.11 370 MET D CA 1
ATOM 11866 C C . MET D 1 378 ? 13.395 -20.921 3.443 1.00 68.98 370 MET D C 1
ATOM 11867 O O . MET D 1 378 ? 13.001 -20.939 2.271 1.00 69.66 370 MET D O 1
ATOM 11872 N N . GLY D 1 379 ? 12.932 -21.745 4.383 1.00 68.82 371 GLY D N 1
ATOM 11873 C CA . GLY D 1 379 ? 11.973 -22.805 4.085 1.00 69.47 371 GLY D CA 1
ATOM 11874 C C . GLY D 1 379 ? 12.634 -24.013 3.440 1.00 69.98 371 GLY D C 1
ATOM 11875 O O . GLY D 1 379 ? 13.714 -23.891 2.853 1.00 69.94 371 GLY D O 1
ATOM 11876 N N . PRO D 1 380 ? 11.988 -25.192 3.541 1.00 70.44 372 PRO D N 1
ATOM 11877 C CA . PRO D 1 380 ? 12.489 -26.439 2.952 1.00 70.83 372 PRO D CA 1
ATOM 11878 C C . PRO D 1 380 ? 12.916 -26.288 1.491 1.00 71.15 372 PRO D C 1
ATOM 11879 O O . PRO D 1 380 ? 13.943 -26.849 1.096 1.00 71.47 372 PRO D O 1
ATOM 11883 N N . GLU D 1 381 ? 12.138 -25.525 0.717 1.00 71.07 373 GLU D N 1
ATOM 11884 C CA . GLU D 1 381 ? 12.388 -25.307 -0.715 1.00 71.11 373 GLU D CA 1
ATOM 11885 C C . GLU D 1 381 ? 13.754 -24.666 -0.996 1.00 70.24 373 GLU D C 1
ATOM 11886 O O . GLU D 1 381 ? 14.537 -25.188 -1.796 1.00 70.50 373 GLU D O 1
ATOM 11888 N N . GLY D 1 382 ? 14.033 -23.546 -0.323 1.00 68.94 374 GLY D N 1
ATOM 11889 C CA . GLY D 1 382 ? 15.280 -22.794 -0.507 1.00 67.54 374 GLY D CA 1
ATOM 11890 C C . GLY D 1 382 ? 16.549 -23.458 0.016 1.00 66.55 374 GLY D C 1
ATOM 11891 O O . GLY D 1 382 ? 17.639 -23.211 -0.503 1.00 66.40 374 GLY D O 1
ATOM 11892 N N . ARG D 1 383 ? 16.418 -24.292 1.047 1.00 65.52 375 ARG D N 1
ATOM 11893 C CA . ARG D 1 383 ? 17.567 -25.031 1.585 1.00 64.48 375 ARG D CA 1
ATOM 11894 C C . ARG D 1 383 ? 17.964 -26.179 0.660 1.00 64.59 375 ARG D C 1
ATOM 11895 O O . ARG D 1 383 ? 19.149 -26.453 0.472 1.00 64.34 375 ARG D O 1
ATOM 11903 N N . ALA D 1 384 ? 16.961 -26.834 0.078 1.00 64.91 376 ALA D N 1
ATOM 11904 C CA . ALA D 1 384 ? 17.175 -27.904 -0.903 1.00 65.25 376 ALA D CA 1
ATOM 11905 C C . ALA D 1 384 ? 17.974 -27.436 -2.127 1.00 64.87 376 ALA D C 1
ATOM 11906 O O . ALA D 1 384 ? 18.797 -28.183 -2.657 1.00 65.43 376 ALA D O 1
ATOM 11908 N N . ALA D 1 385 ? 17.732 -26.194 -2.549 1.00 63.80 377 ALA D N 1
ATOM 11909 C CA . ALA D 1 385 ? 18.388 -25.590 -3.717 1.00 63.06 377 ALA D CA 1
ATOM 11910 C C . ALA D 1 385 ? 19.910 -25.460 -3.590 1.00 61.76 377 ALA D C 1
ATOM 11911 O O . ALA D 1 385 ? 20.613 -25.433 -4.606 1.00 62.09 377 ALA D O 1
ATOM 11913 N N . ILE D 1 386 ? 20.408 -25.375 -2.354 1.00 59.53 378 ILE D N 1
ATOM 11914 C CA . ILE D 1 386 ? 21.853 -25.253 -2.087 1.00 57.65 378 ILE D CA 1
ATOM 11915 C C . ILE D 1 386 ? 22.453 -26.520 -1.464 1.00 56.57 378 ILE D C 1
ATOM 11916 O O . ILE D 1 386 ? 23.655 -26.572 -1.181 1.00 56.21 378 ILE D O 1
ATOM 11921 N N . GLY D 1 387 ? 21.613 -27.538 -1.272 1.00 55.86 379 GLY D N 1
ATOM 11922 C CA . GLY D 1 387 ? 22.035 -28.815 -0.695 1.00 54.74 379 GLY D CA 1
ATOM 11923 C C . GLY D 1 387 ? 22.160 -28.837 0.827 1.00 53.07 379 GLY D C 1
ATOM 11924 O O . GLY D 1 387 ? 22.961 -29.598 1.373 1.00 52.86 379 GLY D O 1
ATOM 11925 N N . LEU D 1 388 ? 21.364 -28.021 1.517 1.00 51.90 380 LEU D N 1
ATOM 11926 C CA . LEU D 1 388 ? 21.430 -27.937 2.991 1.00 50.32 380 LEU D CA 1
ATOM 11927 C C . LEU D 1 388 ? 20.338 -28.765 3.700 1.00 50.09 380 LEU D C 1
ATOM 11928 O O . LEU D 1 388 ? 19.278 -28.248 4.067 1.00 50.21 380 LEU D O 1
ATOM 11933 N N . GLY D 1 389 ? 20.605 -30.052 3.893 1.00 49.67 381 GLY D N 1
ATOM 11934 C CA . GLY D 1 389 ? 19.619 -30.956 4.493 1.00 49.53 381 GLY D CA 1
ATOM 11935 C C . GLY D 1 389 ? 19.537 -30.865 6.011 1.00 48.46 381 GLY D C 1
ATOM 11936 O O . GLY D 1 389 ? 20.314 -30.141 6.644 1.00 47.55 381 GLY D O 1
ATOM 11937 N N . ASP D 1 390 ? 18.593 -31.611 6.591 1.00 48.55 382 ASP D N 1
ATOM 11938 C CA . ASP D 1 390 ? 18.416 -31.682 8.055 1.00 48.12 382 ASP D CA 1
ATOM 11939 C C . ASP D 1 390 ? 19.586 -32.373 8.780 1.00 46.94 382 ASP D C 1
ATOM 11940 O O . ASP D 1 390 ? 19.660 -32.332 10.010 1.00 46.28 382 ASP D O 1
ATOM 11945 N N . GLY D 1 391 ? 20.474 -33.013 8.017 1.00 46.77 383 GLY D N 1
ATOM 11946 C CA . GLY D 1 391 ? 21.608 -33.749 8.576 1.00 45.81 383 GLY D CA 1
ATOM 11947 C C . GLY D 1 391 ? 22.923 -32.989 8.619 1.00 44.88 383 GLY D C 1
ATOM 11948 O O . GLY D 1 391 ? 23.956 -33.555 8.993 1.00 44.55 383 GLY D O 1
ATOM 11949 N N . VAL D 1 392 ? 22.884 -31.705 8.266 1.00 43.95 384 VAL D N 1
ATOM 11950 C CA . VAL D 1 392 ? 24.092 -30.868 8.212 1.00 43.21 384 VAL D CA 1
ATOM 11951 C C . VAL D 1 392 ? 24.428 -30.194 9.554 1.00 41.74 384 VAL D C 1
ATOM 11952 O O . VAL D 1 392 ? 23.552 -29.619 10.193 1.00 41.55 384 VAL D O 1
ATOM 11956 N N . VAL D 1 393 ? 25.706 -30.285 9.952 1.00 40.63 385 VAL D N 1
ATOM 11957 C CA . VAL D 1 393 ? 26.240 -29.748 11.218 1.00 39.15 385 VAL D CA 1
ATOM 11958 C C . VAL D 1 393 ? 27.486 -28.878 10.928 1.00 38.74 385 VAL D C 1
ATOM 11959 O O . VAL D 1 393 ? 28.323 -29.251 10.099 1.00 38.96 385 VAL D O 1
ATOM 11963 N N . ARG D 1 394 ? 27.576 -27.719 11.585 1.00 37.66 386 ARG D N 1
ATOM 11964 C CA . ARG D 1 394 ? 28.714 -26.780 11.450 1.00 36.81 386 ARG D CA 1
ATOM 11965 C C . ARG D 1 394 ? 29.511 -26.652 12.766 1.00 36.07 386 ARG D C 1
ATOM 11966 O O . ARG D 1 394 ? 28.932 -26.407 13.827 1.00 35.89 386 ARG D O 1
ATOM 11974 N N . ILE D 1 395 ? 30.832 -26.798 12.692 1.00 35.79 387 ILE D N 1
ATOM 11975 C CA . ILE D 1 395 ? 31.715 -26.595 13.863 1.00 35.80 387 ILE D CA 1
ATOM 11976 C C . ILE D 1 395 ? 32.690 -25.411 13.658 1.00 35.12 387 ILE D C 1
ATOM 11977 O O . ILE D 1 395 ? 33.391 -25.344 12.633 1.00 36.08 387 ILE D O 1
ATOM 11982 N N . SER D 1 396 ? 32.726 -24.500 14.630 1.00 33.91 388 SER D N 1
ATOM 11983 C CA . SER D 1 396 ? 33.648 -23.350 14.628 1.00 33.78 388 SER D CA 1
ATOM 11984 C C . SER D 1 396 ? 34.818 -23.683 15.561 1.00 33.70 388 SER D C 1
ATOM 11985 O O . SER D 1 396 ? 34.598 -23.926 16.755 1.00 33.08 388 SER D O 1
ATOM 11988 N N . VAL D 1 397 ? 36.043 -23.712 15.023 1.00 33.65 389 VAL D N 1
ATOM 11989 C CA . VAL D 1 397 ? 37.230 -24.216 15.778 1.00 34.36 389 VAL D CA 1
ATOM 11990 C C . VAL D 1 397 ? 38.018 -23.113 16.493 1.00 34.76 389 VAL D C 1
ATOM 11991 O O . VAL D 1 397 ? 38.460 -22.142 15.858 1.00 35.43 389 VAL D O 1
ATOM 11995 N N . GLY D 1 398 ? 38.212 -23.289 17.806 1.00 35.09 390 GLY D N 1
ATOM 11996 C CA . GLY D 1 398 ? 38.926 -22.320 18.644 1.00 35.00 390 GLY D CA 1
ATOM 11997 C C . GLY D 1 398 ? 40.361 -22.706 18.987 1.00 35.41 390 GLY D C 1
ATOM 11998 O O . GLY D 1 398 ? 41.090 -23.192 18.125 1.00 35.74 390 GLY D O 1
ATOM 11999 N N . LEU D 1 399 ? 40.757 -22.479 20.243 1.00 35.17 391 LEU D N 1
ATOM 12000 C CA . LEU D 1 399 ? 42.143 -22.684 20.706 1.00 35.98 391 LEU D CA 1
ATOM 12001 C C . LEU D 1 399 ? 42.346 -23.814 21.744 1.00 36.63 391 LEU D C 1
ATOM 12002 O O . LEU D 1 399 ? 43.448 -23.957 22.309 1.00 36.41 391 LEU D O 1
ATOM 12007 N N . GLU D 1 400 ? 41.314 -24.623 21.996 1.00 36.53 392 GLU D N 1
ATOM 12008 C CA . GLU D 1 400 ? 41.492 -25.806 22.850 1.00 37.23 392 GLU D CA 1
ATOM 12009 C C . GLU D 1 400 ? 42.427 -26.832 22.171 1.00 38.21 392 GLU D C 1
ATOM 12010 O O . GLU D 1 400 ? 42.624 -26.780 20.960 1.00 38.30 392 GLU D O 1
ATOM 12016 N N . ASP D 1 401 ? 43.016 -27.734 22.960 1.00 39.20 393 ASP D N 1
ATOM 12017 C CA . ASP D 1 401 ? 43.834 -28.845 22.427 1.00 40.76 393 ASP D CA 1
ATOM 12018 C C . ASP D 1 401 ? 43.044 -29.654 21.393 1.00 40.49 393 ASP D C 1
ATOM 12019 O O . ASP D 1 401 ? 41.941 -30.113 21.679 1.00 40.43 393 ASP D O 1
ATOM 12024 N N . THR D 1 402 ? 43.605 -29.800 20.190 1.00 40.52 394 THR D N 1
ATOM 12025 C CA . THR D 1 402 ? 42.958 -30.505 19.077 1.00 40.54 394 THR D CA 1
ATOM 12026 C C . THR D 1 402 ? 42.486 -31.924 19.443 1.00 41.08 394 THR D C 1
ATOM 12027 O O . THR D 1 402 ? 41.401 -32.350 19.034 1.00 40.38 394 THR D O 1
ATOM 12031 N N . ASP D 1 403 ? 43.286 -32.644 20.225 1.00 41.35 395 ASP D N 1
ATOM 12032 C CA . ASP D 1 403 ? 42.918 -34.015 20.587 1.00 42.10 395 ASP D CA 1
ATOM 12033 C C . ASP D 1 403 ? 41.768 -34.044 21.613 1.00 41.58 395 ASP D C 1
ATOM 12034 O O . ASP D 1 403 ? 40.982 -34.992 21.626 1.00 41.12 395 ASP D O 1
ATOM 12039 N N . ASP D 1 404 ? 41.646 -32.986 22.424 1.00 40.80 396 ASP D N 1
ATOM 12040 C CA . ASP D 1 404 ? 40.479 -32.818 23.325 1.00 40.62 396 ASP D CA 1
ATOM 12041 C C . ASP D 1 404 ? 39.180 -32.546 22.523 1.00 40.41 396 ASP D C 1
ATOM 12042 O O . ASP D 1 404 ? 38.094 -33.007 22.905 1.00 40.46 396 ASP D O 1
ATOM 12047 N N . LEU D 1 405 ? 39.306 -31.807 21.419 1.00 40.13 397 LEU D N 1
ATOM 12048 C CA . LEU D 1 405 ? 38.171 -31.520 20.524 1.00 39.77 397 LEU D CA 1
ATOM 12049 C C . LEU D 1 405 ? 37.725 -32.765 19.745 1.00 39.98 397 LEU D C 1
ATOM 12050 O O . LEU D 1 405 ? 36.530 -33.053 19.665 1.00 39.58 397 LEU D O 1
ATOM 12055 N N . ILE D 1 406 ? 38.688 -33.491 19.172 1.00 40.09 398 ILE D N 1
ATOM 12056 C CA . ILE D 1 406 ? 38.405 -34.769 18.496 1.00 40.08 398 ILE D CA 1
ATOM 12057 C C . ILE D 1 406 ? 37.728 -35.785 19.431 1.00 40.39 398 ILE D C 1
ATOM 12058 O O . ILE D 1 406 ? 36.795 -36.484 19.017 1.00 40.86 398 ILE D O 1
ATOM 12063 N N . ALA D 1 407 ? 38.172 -35.855 20.689 1.00 39.64 399 ALA D N 1
ATOM 12064 C CA . ALA D 1 407 ? 37.560 -36.776 21.647 1.00 39.46 399 ALA D CA 1
ATOM 12065 C C . ALA D 1 407 ? 36.064 -36.475 21.894 1.00 39.19 399 ALA D C 1
ATOM 12066 O O . ALA D 1 407 ? 35.239 -37.394 21.916 1.00 39.36 399 ALA D O 1
ATOM 12068 N N . ASP D 1 408 ? 35.719 -35.194 22.054 1.00 37.50 400 ASP D N 1
ATOM 12069 C CA . ASP D 1 408 ? 34.322 -34.768 22.257 1.00 37.01 400 ASP D CA 1
ATOM 12070 C C . ASP D 1 408 ? 33.436 -35.087 21.048 1.00 37.07 400 ASP D C 1
ATOM 12071 O O . ASP D 1 408 ? 32.309 -35.574 21.206 1.00 37.19 400 ASP D O 1
ATOM 12076 N N . ILE D 1 409 ? 33.946 -34.798 19.850 1.00 37.42 401 ILE D N 1
ATOM 12077 C CA . ILE D 1 409 ? 33.233 -35.037 18.589 1.00 38.63 401 ILE D CA 1
ATOM 12078 C C . ILE D 1 409 ? 33.024 -36.554 18.347 1.00 39.97 401 ILE D C 1
ATOM 12079 O O . ILE D 1 409 ? 31.925 -36.977 17.959 1.00 40.03 401 ILE D O 1
ATOM 12084 N N . ASP D 1 410 ? 34.060 -37.361 18.603 1.00 40.51 402 ASP D N 1
ATOM 12085 C CA . ASP D 1 410 ? 33.961 -38.827 18.418 1.00 42.58 402 ASP D CA 1
ATOM 12086 C C . ASP D 1 410 ? 32.921 -39.466 19.336 1.00 43.13 402 ASP D C 1
ATOM 12087 O O . ASP D 1 410 ? 32.128 -40.302 18.893 1.00 44.40 402 ASP D O 1
ATOM 12092 N N . ARG D 1 411 ? 32.919 -39.071 20.606 1.00 43.18 403 ARG D N 1
ATOM 12093 C CA . ARG D 1 411 ? 31.928 -39.550 21.571 1.00 44.02 403 ARG D CA 1
ATOM 12094 C C . ARG D 1 411 ? 30.496 -39.136 21.187 1.00 44.00 403 ARG D C 1
ATOM 12095 O O . ARG D 1 411 ? 29.558 -39.937 21.295 1.00 43.41 403 ARG D O 1
ATOM 12103 N N . ALA D 1 412 ? 30.340 -37.892 20.735 1.00 43.21 404 ALA D N 1
ATOM 12104 C CA . ALA D 1 412 ? 29.027 -37.378 20.320 1.00 44.31 404 ALA D CA 1
ATOM 12105 C C . ALA D 1 412 ? 28.441 -38.082 19.087 1.00 45.54 404 ALA D C 1
ATOM 12106 O O . ALA D 1 412 ? 27.218 -38.247 18.991 1.00 45.52 404 ALA D O 1
ATOM 12108 N N . LEU D 1 413 ? 29.309 -38.489 18.157 1.00 46.93 405 LEU D N 1
ATOM 12109 C CA . LEU D 1 413 ? 28.885 -39.214 16.953 1.00 48.80 405 LEU D CA 1
ATOM 12110 C C . LEU D 1 413 ? 28.580 -40.686 17.242 1.00 50.72 405 LEU D C 1
ATOM 12111 O O . LEU D 1 413 ? 27.822 -41.325 16.516 1.00 51.47 405 LEU D O 1
ATOM 12116 N N . SER D 1 414 ? 29.185 -41.215 18.299 1.00 52.15 406 SER D N 1
ATOM 12117 C CA . SER D 1 414 ? 29.087 -42.633 18.632 1.00 54.18 406 SER D CA 1
ATOM 12118 C C . SER D 1 414 ? 28.386 -42.775 19.978 1.00 54.64 406 SER D C 1
ATOM 12119 O O . SER D 1 414 ? 29.053 -42.894 21.021 1.00 54.67 406 SER D O 1
#

Radius of gyration: 33.78 Å; Cα contacts (8 Å, |Δi|>4): 3727; chains: 4; bounding box: 92×92×101 Å

InterPro domains:
  IPR000277 Cys/Met metabolism, pyridoxal phosphate-dependent enzyme [PF01053] (21-405)
  IPR000277 Cys/Met metabolism, pyridoxal phosphate-dependent enzyme [PIRSF001434] (34-405)
  IPR000277 Cys/Met metabolism, pyridoxal phosphate-dependent enzyme [PTHR11808] (39-405)
  IPR000277 Cys/Met metabolism, pyridoxal phosphate-dependent enzyme [cd00614] (41-406)
  IPR006234 O-succinylhomoserine sulfhydrylase [MF_02056] (21-406)
  IPR006234 O-succinylhomoserine sulfhydrylase [TIGR01325] (20-405)
  IPR015421 Pyridoxal phosphate-dependent transferase, major domain [G3DSA:3.40.640.10] (17-269)
  IPR015422 Pyridoxal phosphate-dependent transferase, small domain [G3DSA:3.90.1150.10] (270-406)
  IPR015424 Pyridoxal phosphate-dependent transferase [SSF53383] (39-405)

Organism: Mycobacterium tuberculosis (strain ATCC 25618 / H37Rv) (NCBI:txid83332)

Secondary structure (DSSP, 8-state):
------PPPTT--HHHHHHHTT----TT-BSSPPB---SBB--SSHHHHHHHHTTSS----BTTT--HHHHHHHHHHHHHHT-SEEEEESSHHHHHHHHHHTT--TT-EEEEES---HHHHHIIIIIHHHTT-EEEEE-TT-HHHHHHHTSS--SEEEEESS-TTT-----HHHHHHHHHHTTPEEEEE-TTTHHHH---GGGT-SEEEEE----S-SS----EEEEE-HHHIIIIIHHHHHHH--PPPHHHHHHHHHHGGGHHHHHHHHHHHHHHHHHHHHT-TTEEEEE-TTSTTSTTHHHHHHH-SS--SEEEEEE-S-GGGHHHHHHHHHHH-SSSEE-S--S-SS-EEE-GGGTTT-TTHHHHHHHTT--TTEEEEE--SS-HHHHHHHHHHHH-/-TTPPPP--TT--HHHHHHHTT----TT-BSSPPB---SBB--SSHHHHHHHHHTSS----BTTT--HHHHHHHHHHHHHHT-SEEEEESSHHHHHHHHHHTT--TT-EEEEESS--HHHHHIIIIIHHHTT-EEEEE-TT-HHHHHHHTSS--SEEEEESS-TTT-----HHHHHHHHHHTTPEEEEE-TTTHHHH--SGGGT-SEEEEE----S-SS----EEEEE-HHHIIIIIHHHHHHH--PPPHHHHHHHHHHGGGHHHHHHHHHHHHHHHHHHHHH-TTEEEEE-TTSTTSTTHHHHHHH-SS--SEEEEEESS-GGGHHHHHHHHHHH-SSSEE-S--S-SS-EEE-GGGTTTSSSHHHHHHHHT--TTEEEEE--SS-HHHHHHHHHHHH-/----PPPPPTT--HHHHHHHTT----TT-BSSPPB---SBB-BSSHHHHHHHHTTSS----BTTT--HHHHHHHHHHHHHHT-SEEEEESSHHHHHHHHHHTT--TT-EEEEESS--HHHHHIIIIIHHHTT-EEEEE-TT-HHHHHHHTTS--SEEEEESS-TTT-----HHHHHHHHHHTTPEEEEE-TTTHHHH---GGGT-SEEEEE----S-SS----EEEEE-HHHIIIIIHHHHHHH--PPPHHHHHHHHHHHHHHHHHHHHHHHHHHHHHHHHHT-TTEEEEE-TTSTTSTTHHHHHHH-SS--SEEEEEESS-GGGHHHHHHHHHHH-SSSEE-S--S-SS-EEE-GGGTTTSTTHHHHHHTTT--TTEEEEE--SS-HHHHHHHHHHHH-/------PPPTT--HHHHHHHTT----TT-BSSPPB---SBB--SSHHHHHHHHTTSS----BTTT--HHHHHHHHHHHHHHT-SEEEEESSHHHHHHHHHHTT--TT-EEEEESS--HHHHHIIIIIHHHTT-EEEEE-TT-HHHHHHHTTS--SEEEEESS-SSS-----HHHHHHHHHTTTPEEEEE-TTTHHHH--SGGGT-SEEEEE----S-SS----EEEEE-HHHIIIIIHHHHHHH--PPPHHHHHHHHHHTTTHHHHHHHHHHHHHHHHHHHTT-TTEEEEE-TTSTTSTTHHHHHHH-SS--SEEEEEESS-TTTHHHHHHHHHHH-SSSEE-S--S-SS-EEE-GGGTTT-TTHHHHHHTTT--TTEEEEE--SS-HHHHHHHHHHHH-

Solvent-accessible surface area: 49074 Å² total